Protein AF-Q9ULV0-F1 (afdb_monomer_lite)

Secondary structure (DSSP, 8-state):
--GGGTS-TT-EEEEEETTTEEEEEEESS---TT-SEEEEEETTS-EEEEEPBTTTTBPPEEPPPGGGTT-SBGGG-SS-SHHHHHHHHHHHHHTS---EEEETTEEEEE--SS--TTSSHHHHHHHTT--TTTS-S-HHHHHHHHHHHHHHH---EEEEEEESTTSSHHHHHHHHHHHHHHHTT-TTS-THHHHHHHHHHHHHHHHEEEETTEEEEE-SEEEEEEEE-TTS-EEEEEEEEE---GGGGT---TT---BHHHHHHHHGGGSGGGGGGT---TTSSTTTSTTS----TT--HHHHHHHHHHHHHHTT--HHHHHHHHHHHHHHHHHHH--EEE-TTSS-EEE-TT-HHHHHHHHHTT--HHHHHHHHHEEEEE-SS-EEEEE--HHHHHHHHHHHHHHHHHHHHHHHHHHHHHHH--SSPP-EEEEEEE-------SSB-HHHHHHHHHHHHHHHHHHHHHHHHHHHHHHHHT-----------HHHHHHHHSTTSHHHHHHHHHHSTT--HHHHHHHHHHHHTT-TTEE--TT-SSEEEEE-SS-EEEEE-TTHHHHH-----HHHHHHHHT-SSHHHHHHTS---S--------S----------SS----GGGGGGG--HHHHHHHHHHHHHHHHHTSEEEEEEEE---SS--TT---HHHHHHHHHHTTHHHHHHHHHHS--EEEEHHHHHHHHTTTS-TTGGG-S-HHHHHHHHHHHH---GGGEEE-SSEEEE-TTHHHHHHHHHHHHHHHHHHHHHHHHHHHHHHHHHHHHHHHHHHHHHHHHHHHHHHHHHHHHHHHHHHHHHHHHHHHHHHHHHHHHHHHHHHHHHHHHHHHHHHHHHHHHHHHHHHHHHHHHHHHHHHHHHHHHHHHHHHHHHHHHHHHHHHHHHHHHHHTSSHHHHHHHHHHHHHHHHHHHHHHHHHHHHHHHHHHHHHHHHHHHHHHHHHHHHHHHHHHH----S-HHHHHHHHHHHHHHHHHHHHHHHHHHHHHHHHHHHHHHHHHHHHHHHHHHHHHHHHHHHHHHHHHHHHHHHHHHHHHHHHHHHHHHHHHHHHHHHHHHHHHHHHHHHHHHHHHTT-S------------------------------TTSSTTHHHHHHHHHTTTHHHHHHHHHHHHHHHHHHHHHHHHHHHHHHHHHTTSSS----------THHHHHHHHHHHHHHHHHHHHHHHHHHHHHHHHHHHHHHTTSS-S-HHHHHHHHHHHHHHHHHHHHHHHHHHHHHHHHHHHHHHHHTSS--------------------TTHHHHHHHTTS---S--S--TTS-SS-HHHHHHHHHHHHHHHHHHHHHHHHHHHHHHHHHHHHHHHHHHHHHHHHHHHHHHHTTS-HHHHHHHHHHHHHHHHHHHHHHHHHHHHHHHHHHHHHHHHHHHHHHHHHHHHHHHHHHHHHS-------------------S-EE--TTTHHHHHIIIIIS--GGGSTTS-TTHHHHHHHHHHHHHHHTT-HHHHHHHHHHHHHHHHHHHHHSTT-HHHHHHHHHHHHHHHHHHHHTSS-HHHHTT--HHHHTTS--S---HHHHHHHHHHHHHHHHHHHHHHHHHHHHHHHIIIIIS-SSTTS--S--------------S-----HHHHHHHHHHHHHHHHHTT--HHHHHHHHHHHHHHHHHHHHHHHHH-GGG-SHHHHHHHHHHHHHHHHHHHHTTGGGGSHHHHTHHHHHHHHHHHS--SSHHHHHHHHHH-SSS-HHHHHHHHHH----STTPPPPPHHHHHHHHHHTTT----S-SS--TT--PPP--------S-GGGPPPPGGG--TTPEE-

Sequence (1848 aa):
MSVGELYSQCTRVWIPDPDEVWRSAELTKDYKEGDKSLQLRLEDETILEYPIDVQRNQLPFLRNPDILVGENDLTALSYLHEPAVLHNLKVRFLESNHIYTYCGIVLVAINPYEQLPIYGQDVIYTYSGQNMGDMDPHIFAVAEEAYKQMARDEKNQSIIVSGESGAGKTVSAKYAMRYFATVGGSASETNIEEKVLASSPIMEAIGNAKTTRNDNSSRFGKYIQIGFDKRYHIIGANMRTYLLEKSRVVFQADDERNYHIFYQLCAAAGLPEFKELALTSAEDFFYTSQGGDTSIEGVDDAEDFEKTRQAFTLLGVKESHQMSIFKIIASILHLGSVAIQAERDGDSCSISPQDVYLSNFCRLLGVEHSQMEHWLCHRKLVTTSETYVKTMSLQQVINARNALAKHIYAQLFGWIVEHINKALHTSLKQHSFIGVLDIYGFETFEVNSFEQFCINYANEKLQQQFNSHVFKLEQEEYMKEQIPWTLIDFYDNQPCIDLIEAKLGILDLLDEECKVPKGTDQNWAQKLYDRHSSSQHFQKPRMSNTAFIIVHFADKVEYLSDGFLEKNRDTVYEEQINILKASKFPLVADLFHDDKDPVPATTPGKGSSSKISVRSARPPMKVSNKEHKKTVGHQFRTSLHLLMETLNATTPHYVRCIKPNDEKLPFHFDPKRAVQQLRACGVLETIRISAAGYPSRWAYHDFFNRYRVLVKKRELANTDKKAICRSVLENLIKDPDKFQFGRTKIFFRAGQVAYLEKLRADKFRTATIMIQKTVRGWLQKVKYHRLKGATLTLQRYCRGHLARRLAEHLRRIRAAVVLQKHYRMQRARQAYQRVRRAAVVIQAFTRAMFVRRTYRQVLMEHKATTIQKHVRGWMARRHFQRLRDAAIVIQCAFRMLKARRELKALRIEARSAEHLKRLNVGMENKVVQLQRKIDEQNKEFKTLSEQLSVTTSTYTMEVERLKKELVHYQQSPGEDTSLRLQEEVESLRTELQRAHSERKILEDAHSREKDELRKRVADLEQENALLKDEKEQLNNQILCQSKDEFAQNSVKENLMKKELEEERSRYQNLVKEYSQLEQRYDNLRDEMTIIKQTPGHRRNPSNQSSLESDSNYPSISTSEIGDTEDALQQVEEIGLEKAAMDMTVFLKLQKRVRELEQERKKLQVQLEKREQQDSKKVQAEPPQTDIDLDPNADLAYNSLKRQELESENKKLKNDLNELRKAVADQATQNNSSHGSPDSYSLLLNQLKLAHEELEVRKEEVLILRTQIVSADQRRLAGRNAEPNINARSSWPNSEKHVDQEDAIEAYHGVCQTNSKTEDWGYLNEDGELGLAYQGLKQVARLLEAQLQAQSLEHEEEVEHLKAQLEALKEEMDKQQQTFCQTLLLSPEAQVEFGVQQEISRLTNENLDLKELVEKLEKNERKLKKQLKIYMKKAQDLEAAQALAQSERKRHELNRQVTVQRKEKDFQGMLEYHKEDEALLIRNLVTDLKPQMLSGTVPCLPAYILYMCIRHADYTNDDLKVHSLLTSTINGIKKVLKKHNDDFEMTSFWLSNTCRLLHCLKQYSGDEGFMTQNTAKQNEHCLKNFDLTEYRQVLSDLSIQIYQQLIKIAEGVLQPMIVSAMLENESIQGLSGVKPTGYRKRSSSMADGDNSYCLEAIIRQMNAFHTVMCDQGLDPEIILQVFKQLFYMINAVTLNNLLLRKDVCSWSTGMQLRYNISQLEEWLRGRNLHQSGAVQTMEPLIQAAQLLQLKKKTQEDAEAICSLCTSLSTQQIVKILNLYTPLNEFEERVTVAFIRTIQAQLQERNDPQQLLLDAKHMFPVLFPFNPSSLTMDSIHIPACLNLEFLNEV

Organism: Homo sapiens (NCBI:txid9606)

InterPro domains:
  IPR000048 IQ motif, EF-hand binding site [PF00612] (767-785)
  IPR000048 IQ motif, EF-hand binding site [PF00612] (790-805)
  IPR000048 IQ motif, EF-hand binding site [PF00612] (814-833)
  IPR000048 IQ motif, EF-hand binding site [PF00612] (836-856)
  IPR000048 IQ motif, EF-hand binding site [PF00612] (863-881)
  IPR000048 IQ motif, EF-hand binding site [PF00612] (884-904)
  IPR000048 IQ motif, EF-hand binding site [SM00015] (763-785)
  IPR000048 IQ motif, EF-hand binding site [SM00015] (786-808)
  IPR000048 IQ motif, EF-hand binding site [SM00015] (811-833)
  IPR000048 IQ motif, EF-hand binding site [SM00015] (834-856)
  IPR000048 IQ motif, EF-hand binding site [SM00015] (859-881)
  IPR000048 IQ motif, EF-hand binding site [SM00015] (882-904)
  IPR001609 Myosin head, motor domain-like [PF00063] (72-749)
  IPR001609 Myosin head, motor domain-like [PR00193] (100-119)
  IPR001609 Myosin head, motor domain-like [PR00193] (156-181)
  IPR001609 Myosin head, motor domain-like [PR00193] (201-228)
  IPR001609 Myosin head, motor domain-like [PR00193] (433-461)
  IPR001609 Myosin head, motor domain-like [PR00193] (486-514)
  IPR001609 Myosin head, motor domain-like [PS51456] (69-761)
  IPR001609 Myosin head, motor domain-like [SM00242] (63-762)

Foldseek 3Di:
DPPQVQQAFQWKFWDQDPFLRTFIWTFNHGDDDPDQWTFIAGPVRDTDTGGADPVVNDDTQTEFDCVQALDQELLQTQRQFLVNVLRSCLCCCFVVVHQWGHHDQAIEGADQLDDDPCLDVVNLVVLAPDALVVDGGDLSNLLNVQLVCCVVVVFFAEAEFEFAFPLCRVVSLLSSLVSLCSVLPVPFDDCQNVLVVLVVLQCQQLAFWDDPQYGRGGQKKKKKKFFADPVRHTFFIAIDIARGQLLLQQDDAARIFRRLNLQLLLLCCPDPLNVLLVHHHLCLFNSGPRNPDNDDPPDDSPVSSVSNVVSCVVLPNDPVNVSLLSLLSSLLRLLRNFDWAADPVQAFIAGPPPRPSLVSNCVSLQFDSVLLRDPLQWAWDDDPVDIDIGGHGPVRSNLQSSLLSSLSSVLSSVVVSVSSRVSRDGPHDGSYIYMYMRAYFQDADPAAEPSSVLNLLLNLLVVQVVQVLLVVVLVVVCVQQVHDDDDLDADRCVLLNCLDPNCLHLLNLLLVLLPPPPRALLNSLVSSCVRPCPPPQKHDDPPDSQWIWGQGQQGIHIHGSHCSSSQFFSQHGVSNLVSQCVGPSVVSVVSSDDPPPDDDDDDDDDDDDDDDDDDDPDDDDDPVVPPNSHTPSNSNVVSSVVVSVVNVSHHYRHYYRAHQDSVSDRSHHRSVRRSSRCSRRCSSSSSVSCLSWFSNKAFLVVLCVVLVLQFDPVLVVDPDSLSSSVVSVCVQDVDVVQWDRTPGIITGHRPVVVSSVVVVVVSVVVVVVVVVVVVVVVVVVVVVCVVVVVVVVVVVVVVVVVVVVVVVVVVVVVVVVVVVVCVVVVVVVVVVVVVVVVVCVVVVVVVVVVVVVPVVVVVVVVVVVVVVVVVVVVVVVVVVVVVVVVVVVVVVVVVVVVVVVVVVLVVLLCDDVVVVVCVVVVVVVVVVVVVVVVVVVVVVVVVVVVVVVVVVVVVVVVLVVLVVVLVVLVPDDDDDPVPVSVVVNVVSVVVNVVVVVVVVVVVVVVVVVVVVVVVVVVVVVVVVVVVVVVVVVVVVVVVVVVVVVVVVVVVVVVVVVVVVVVVVVVVVVVVVVVVVVVVVVVVVVVVVVVVPPDDDDDDDDDDDDDDDDDDDDDDDDDDDDDDDPPPVVVCVVVVVVVVVVVVVVVVVVVVVVVVVVVVVVVVVVVVVSVVVSVVVVPPPDDDDDDDDDDPVVVLVVLVVVLVVLVVVLVVLVVVLVVLVVVLVVVVVVVVDDDDDPVVNVVSVVVNVVSVVVSVVSVVVSVVSVVVNVVVVVVVVVPPDDDDDDDDDDDDDDDDDDDDPVVVVVVPRSPPRDDDDDPPPPPDDPPCVVVVVVVVVVVVVVVVVVVVVVVVVVVVVVVVVVVVVVVVVVVVVVVVVVVVVVLVPDDPVVSVVVVVVVVCVVVVVVVVVVVVVVVVVVVVVVVVVVVCVVVVVCVVCVVVCVVVVVVPPDPDDDDDDDPDPDDDDDFLLAKDFDPVCLVVLLVLLFQVDDLVLCQVADQLQSLLNLLRDLLNCLVVLPVVSNVVNLVSNLVSNVVNCVVCLLPLLSLLLSLRNLLQNLLLCQCQAPDPVNVVPDDPSQVSSHRDRDDCVVSSVSSVVVSVVSLVSSLVSLCVVCLLQLCLAQFPDQPDPPLLPFAFPDDDDDDDDDDDDDSNHHLVNVLVVLVVSLVSNVSSPHDPLSNLQSLLLVLLLSQQSNLQCLLVDLVRLALSNLVSNQVSLVVVVVSCVVSVSNVSCSNVSNLQSPLSSVLRNFDQDDLVSLVVNLVRNPPQDLLSSLSSLVSHDYSDPPDDRHDPVSSVSNCVVCVPDPDDPDNGDDSPDHDDDDSDNDHDPDRSSPHDDDVSSVPPSIDRD

Radius of gyration: 54.41 Å; chains: 1; bounding box: 178×132×131 Å

Structure (mmCIF, N/CA/C/O backbone):
data_AF-Q9ULV0-F1
#
_entry.id   AF-Q9ULV0-F1
#
loop_
_atom_site.group_PDB
_atom_site.id
_atom_site.type_symbol
_atom_site.label_atom_id
_atom_site.label_alt_id
_atom_site.label_comp_id
_atom_site.label_asym_id
_atom_site.label_entity_id
_atom_site.label_seq_id
_atom_site.pdbx_PDB_ins_code
_atom_site.Cartn_x
_atom_site.Cartn_y
_atom_site.Cartn_z
_atom_site.occupancy
_atom_site.B_iso_or_equiv
_atom_site.auth_seq_id
_atom_site.auth_comp_id
_atom_site.auth_asym_id
_atom_site.auth_atom_id
_atom_site.pdbx_PDB_model_num
ATOM 1 N N . MET A 1 1 ? -7.408 -21.592 22.988 1.00 48.12 1 MET A N 1
ATOM 2 C CA . MET A 1 1 ? -8.127 -22.772 22.465 1.00 48.12 1 MET A CA 1
ATOM 3 C C . MET A 1 1 ? -7.141 -23.915 22.428 1.00 48.12 1 MET A C 1
ATOM 5 O O . MET A 1 1 ? -6.029 -23.695 21.964 1.00 48.12 1 MET A O 1
ATOM 9 N N . SER A 1 2 ? -7.512 -25.086 22.932 1.00 53.09 2 SER A N 1
ATOM 10 C CA . SER A 1 2 ? -6.791 -26.320 22.609 1.00 53.09 2 SER A CA 1
ATOM 11 C C . SER A 1 2 ? -7.216 -26.795 21.219 1.00 53.09 2 SER A C 1
ATOM 13 O O . SER A 1 2 ? -8.340 -26.544 20.784 1.00 53.09 2 SER A O 1
ATOM 15 N N . VAL A 1 3 ? -6.326 -27.472 20.497 1.00 60.50 3 VAL A N 1
ATOM 16 C CA . VAL A 1 3 ? -6.614 -27.920 19.126 1.00 60.50 3 VAL A CA 1
ATOM 17 C C . VAL A 1 3 ? -7.779 -28.925 19.107 1.00 60.50 3 VAL A C 1
ATOM 19 O O . VAL A 1 3 ? -8.668 -28.826 18.261 1.00 60.50 3 VAL A O 1
ATOM 22 N N . GLY A 1 4 ? -7.856 -29.808 20.108 1.00 60.47 4 GLY A N 1
ATOM 23 C CA . GLY A 1 4 ? -8.965 -30.757 20.278 1.00 60.47 4 GLY A CA 1
ATOM 24 C C . GLY A 1 4 ? -10.344 -30.120 20.524 1.00 60.47 4 GLY A C 1
ATOM 25 O O . GLY A 1 4 ? -11.358 -30.770 20.292 1.00 60.47 4 GLY A O 1
ATOM 26 N N . GLU A 1 5 ? -10.432 -28.848 20.938 1.00 66.75 5 GLU A N 1
ATOM 27 C CA . GLU A 1 5 ? -11.728 -28.162 21.103 1.00 66.75 5 GLU A CA 1
ATOM 28 C C . GLU A 1 5 ? -12.378 -27.762 19.769 1.00 66.75 5 GLU A C 1
ATOM 30 O O . GLU A 1 5 ? -13.591 -27.551 19.735 1.00 66.75 5 GLU A O 1
ATOM 35 N N . LEU A 1 6 ? -11.622 -27.647 18.671 1.00 75.12 6 LEU A N 1
ATOM 36 C CA . LEU A 1 6 ? -12.159 -27.257 17.357 1.00 75.12 6 LEU A CA 1
ATOM 37 C C . LEU A 1 6 ? -12.511 -28.476 16.489 1.00 75.12 6 LEU A C 1
ATOM 39 O O . LEU A 1 6 ? -13.611 -28.539 15.931 1.00 75.12 6 LEU A O 1
ATOM 43 N N . TYR A 1 7 ? -11.622 -29.469 16.442 1.00 82.88 7 TYR A N 1
ATOM 44 C CA . TYR A 1 7 ? -11.742 -30.686 15.627 1.00 82.88 7 TYR A CA 1
ATOM 45 C C . TYR A 1 7 ? -12.601 -31.771 16.313 1.00 82.88 7 TYR A C 1
ATOM 47 O O . TYR A 1 7 ? -12.159 -32.889 16.571 1.00 82.88 7 TYR A O 1
ATOM 55 N N . SER A 1 8 ? -13.847 -31.415 16.629 1.00 81.75 8 SER A N 1
ATOM 56 C CA . SER A 1 8 ? -14.871 -32.330 17.150 1.00 81.75 8 SER A CA 1
ATOM 57 C C . SER A 1 8 ? -15.602 -33.100 16.044 1.00 81.75 8 SER A C 1
ATOM 59 O O . SER A 1 8 ? -15.607 -32.689 14.885 1.00 81.75 8 SER A O 1
ATOM 61 N N . GLN A 1 9 ? -16.303 -34.170 16.418 1.00 83.25 9 GLN A N 1
ATOM 62 C CA . GLN A 1 9 ? -17.254 -34.866 15.552 1.00 83.25 9 GLN A CA 1
ATOM 63 C C . GLN A 1 9 ? -18.281 -33.881 14.952 1.00 83.25 9 GLN A C 1
ATOM 65 O O . GLN A 1 9 ? -18.777 -32.988 15.647 1.00 83.25 9 GLN A O 1
ATOM 70 N N . CYS A 1 10 ? -18.624 -34.069 13.675 1.00 82.69 10 CYS A N 1
ATOM 71 C CA . CYS A 1 10 ? -19.438 -33.166 12.843 1.00 82.69 10 CYS A CA 1
ATOM 72 C C . CYS A 1 10 ? -18.781 -31.809 12.486 1.00 82.69 10 CYS A C 1
ATOM 74 O O . CYS A 1 10 ? -19.437 -30.949 11.896 1.00 82.69 10 CYS A O 1
ATOM 76 N N . THR A 1 11 ? -17.508 -31.567 12.827 1.00 85.31 11 THR A N 1
ATOM 77 C CA . THR A 1 11 ? -16.761 -30.413 12.289 1.00 85.31 11 THR A CA 1
ATOM 78 C C . THR A 1 11 ? -16.330 -30.716 10.849 1.00 85.31 11 THR A C 1
ATOM 80 O O . THR A 1 11 ? -15.779 -31.783 10.582 1.00 85.31 11 THR A O 1
ATOM 83 N N . ARG A 1 12 ? -16.538 -29.769 9.923 1.00 89.81 12 ARG A N 1
ATOM 84 C CA . ARG A 1 12 ? -16.080 -29.869 8.526 1.00 89.81 12 ARG A CA 1
ATOM 85 C C . ARG A 1 12 ? -14.690 -29.251 8.329 1.00 89.81 12 ARG A C 1
ATOM 87 O O . ARG A 1 12 ? -14.362 -28.226 8.929 1.00 89.81 12 ARG A O 1
ATOM 94 N N . VAL A 1 13 ? -13.898 -29.867 7.461 1.00 91.25 13 VAL A N 1
ATOM 95 C CA . VAL A 1 13 ? -12.530 -29.498 7.073 1.00 91.25 13 VAL A CA 1
ATOM 96 C C . VAL A 1 13 ? -12.370 -29.526 5.548 1.00 91.25 13 VAL A C 1
ATOM 98 O O . VAL A 1 13 ? -13.261 -29.974 4.822 1.00 91.25 13 VAL A O 1
ATOM 101 N N . TRP A 1 14 ? -11.225 -29.040 5.079 1.00 92.19 14 TRP A N 1
ATOM 102 C CA . TRP A 1 14 ? -10.759 -29.078 3.699 1.00 92.19 14 TRP A CA 1
ATOM 103 C C . TRP A 1 14 ? -9.520 -29.960 3.595 1.00 92.19 14 TRP A C 1
ATOM 105 O O . TRP A 1 14 ? -8.546 -29.751 4.324 1.00 92.19 14 TRP A O 1
ATOM 115 N N . ILE A 1 15 ? -9.551 -30.918 2.675 1.00 90.75 15 ILE A N 1
ATOM 116 C CA . ILE A 1 15 ? -8.411 -31.770 2.324 1.00 90.75 15 ILE A CA 1
ATOM 117 C C . ILE A 1 15 ? -7.934 -31.438 0.904 1.00 90.75 15 ILE A C 1
ATOM 119 O O . ILE A 1 15 ? -8.759 -31.041 0.077 1.00 90.75 15 ILE A O 1
ATOM 123 N N . PRO A 1 16 ? -6.627 -31.562 0.609 1.00 90.19 16 PRO A N 1
ATOM 124 C CA . PRO A 1 16 ? -6.118 -31.352 -0.740 1.00 90.19 16 PRO A CA 1
ATOM 125 C C . PRO A 1 16 ? -6.663 -32.424 -1.690 1.00 90.19 16 PRO A C 1
ATOM 127 O O . PRO A 1 16 ? -6.736 -33.599 -1.326 1.00 90.19 16 PRO A O 1
ATOM 130 N N . ASP A 1 17 ? -7.016 -32.014 -2.904 1.00 88.12 17 ASP A N 1
ATOM 131 C CA . ASP A 1 17 ? -7.640 -32.856 -3.924 1.00 88.12 17 ASP A CA 1
ATOM 132 C C . ASP A 1 17 ? -6.968 -32.643 -5.292 1.00 88.12 17 ASP A C 1
ATOM 134 O O . ASP A 1 17 ? -6.720 -31.493 -5.662 1.00 88.12 17 ASP A O 1
ATOM 138 N N . PRO A 1 18 ? -6.652 -33.699 -6.067 1.00 84.50 18 PRO A N 1
ATOM 139 C CA . PRO A 1 18 ? -5.973 -33.540 -7.353 1.00 84.50 18 PRO A CA 1
ATOM 140 C C . PRO A 1 18 ? -6.850 -32.897 -8.436 1.00 84.50 18 PRO A C 1
ATOM 142 O O . PRO A 1 18 ? -6.296 -32.388 -9.411 1.00 84.50 18 PRO A O 1
ATOM 145 N N . ASP A 1 19 ? -8.178 -32.891 -8.278 1.00 82.69 19 ASP A N 1
ATOM 146 C CA . ASP A 1 19 ? -9.121 -32.401 -9.286 1.00 82.69 19 ASP A CA 1
ATOM 147 C C . ASP A 1 19 ? -9.717 -31.045 -8.903 1.00 82.69 19 ASP A C 1
ATOM 149 O O . ASP A 1 19 ? -9.553 -30.085 -9.654 1.00 82.69 19 ASP A O 1
ATOM 153 N N . GLU A 1 20 ? -10.310 -30.920 -7.713 1.00 84.69 20 GLU A N 1
ATOM 154 C CA . GLU A 1 20 ? -10.914 -29.662 -7.242 1.00 84.69 20 GLU A CA 1
ATOM 155 C C . GLU A 1 20 ? -9.952 -28.741 -6.465 1.00 84.69 20 GLU A C 1
ATOM 157 O O . GLU A 1 20 ? -10.371 -27.705 -5.949 1.00 84.69 20 GLU A O 1
ATOM 162 N N . VAL A 1 21 ? -8.667 -29.102 -6.348 1.00 89.50 21 VAL A N 1
ATOM 163 C CA . VAL A 1 21 ? -7.651 -28.509 -5.444 1.00 89.50 21 VAL A CA 1
ATOM 164 C C . VAL A 1 21 ? -7.955 -28.733 -3.957 1.00 89.50 21 VAL A C 1
ATOM 166 O O . VAL A 1 21 ? -7.069 -29.141 -3.205 1.00 89.50 21 VAL A O 1
ATOM 169 N N . TRP A 1 22 ? -9.196 -28.503 -3.528 1.00 91.94 22 TRP A N 1
ATOM 170 C CA . TRP A 1 22 ? -9.653 -28.636 -2.149 1.00 91.94 22 TRP A CA 1
ATOM 171 C C . TRP A 1 22 ? -11.054 -29.250 -2.083 1.00 91.94 22 TRP A C 1
ATOM 173 O O . TRP A 1 22 ? -12.029 -28.621 -2.491 1.00 91.94 22 TRP A O 1
ATOM 183 N N . ARG A 1 23 ? -11.172 -30.442 -1.490 1.00 89.19 23 ARG A N 1
ATOM 184 C CA . ARG A 1 23 ? -12.454 -31.134 -1.272 1.00 89.19 23 ARG A CA 1
ATOM 185 C C . ARG A 1 23 ? -12.886 -31.011 0.188 1.00 89.19 23 ARG A C 1
ATOM 187 O O . ARG A 1 23 ? -12.042 -31.003 1.091 1.00 89.19 23 ARG A O 1
ATOM 194 N N . SER A 1 24 ? -14.189 -30.895 0.450 1.00 91.38 24 SER A N 1
ATOM 195 C CA . SER A 1 24 ? -14.682 -30.847 1.831 1.00 91.38 24 SER A CA 1
ATOM 196 C C . SER A 1 24 ? -14.826 -32.245 2.430 1.00 91.38 24 SER A C 1
ATOM 198 O O . SER A 1 24 ? -15.170 -33.204 1.740 1.00 91.38 24 SER A O 1
ATOM 200 N N . ALA A 1 25 ? -14.586 -32.350 3.737 1.00 91.31 25 ALA A N 1
ATOM 201 C CA . ALA A 1 25 ? -14.815 -33.569 4.496 1.00 91.31 25 ALA A CA 1
ATOM 202 C C . ALA A 1 25 ? -15.297 -33.270 5.927 1.00 91.31 25 ALA A C 1
ATOM 204 O O . ALA A 1 25 ? -14.973 -32.230 6.495 1.00 91.31 25 ALA A O 1
ATOM 205 N N . GLU A 1 26 ? -16.045 -34.183 6.542 1.00 91.62 26 GLU A N 1
ATOM 206 C CA . GLU A 1 26 ? -16.558 -34.081 7.914 1.00 91.62 26 GLU A CA 1
ATOM 207 C C . GLU A 1 26 ? -15.852 -35.066 8.857 1.00 91.62 26 GLU A C 1
ATOM 209 O O . GLU A 1 26 ? -15.685 -36.239 8.526 1.00 91.62 26 GLU A O 1
ATOM 214 N N . LEU A 1 27 ? -15.464 -34.623 10.058 1.00 89.69 27 LEU A N 1
ATOM 215 C CA . LEU A 1 27 ? -14.888 -35.499 11.081 1.00 89.69 27 LEU A CA 1
ATOM 216 C C . LEU A 1 27 ? -15.951 -36.448 11.656 1.00 89.69 27 LEU A C 1
ATOM 218 O O . LEU A 1 27 ? -16.883 -36.019 12.343 1.00 89.69 27 LEU A O 1
ATOM 222 N N . THR A 1 28 ? -15.767 -37.758 11.469 1.00 89.44 28 THR A N 1
ATOM 223 C CA . THR A 1 28 ? -16.673 -38.783 12.021 1.00 89.44 28 THR A CA 1
ATOM 224 C C . THR A 1 28 ? -16.412 -39.087 13.499 1.00 89.44 28 THR A C 1
ATOM 226 O O . THR A 1 28 ? -17.250 -39.712 14.154 1.00 89.44 28 THR A O 1
ATOM 229 N N . LYS A 1 29 ? -15.279 -38.627 14.041 1.00 86.06 29 LYS A N 1
ATOM 230 C CA . LYS A 1 29 ? -14.797 -38.851 15.410 1.00 86.06 29 LYS A CA 1
ATOM 231 C C . LYS A 1 29 ? -14.037 -37.609 15.894 1.00 86.06 29 LYS A C 1
ATOM 233 O O . LYS A 1 29 ? -13.359 -36.966 15.100 1.00 86.06 29 LYS A O 1
ATOM 238 N N . ASP A 1 30 ? -14.121 -37.295 17.188 1.00 84.88 30 ASP A N 1
ATOM 239 C CA . ASP A 1 30 ? -13.321 -36.223 17.800 1.00 84.88 30 ASP A CA 1
ATOM 240 C C . ASP A 1 30 ? -11.812 -36.514 17.694 1.00 84.88 30 ASP A C 1
ATOM 242 O O . ASP A 1 30 ? -11.367 -37.614 18.046 1.00 84.88 30 ASP A O 1
ATOM 246 N N . TYR A 1 31 ? -11.028 -35.518 17.272 1.00 84.38 31 TYR A N 1
ATOM 247 C CA . TYR A 1 31 ? -9.564 -35.568 17.283 1.00 84.38 31 TYR A CA 1
ATOM 248 C C . TYR A 1 31 ? -9.024 -35.453 18.712 1.00 84.38 31 TYR A C 1
ATOM 250 O O . TYR A 1 31 ? -9.391 -34.537 19.458 1.00 84.38 31 TYR A O 1
ATOM 258 N N . LYS A 1 32 ? -8.107 -36.347 19.090 1.00 80.06 32 LYS A N 1
ATOM 259 C CA . LYS A 1 32 ? -7.327 -36.229 20.325 1.00 80.06 32 LYS A CA 1
ATOM 260 C C . LYS A 1 32 ? -5.884 -35.884 19.996 1.00 80.06 32 LYS A C 1
ATOM 262 O O . LYS A 1 32 ? -5.297 -36.426 19.068 1.00 80.06 32 LYS A O 1
ATOM 267 N N . GLU A 1 33 ? -5.303 -34.997 20.795 1.00 71.69 33 GLU A N 1
ATOM 268 C CA . GLU A 1 33 ? -3.909 -34.581 20.651 1.00 71.69 33 GLU A CA 1
ATOM 269 C C . GLU A 1 33 ? -2.976 -35.803 20.750 1.00 71.69 33 GLU A C 1
ATOM 271 O O . GLU A 1 33 ? -2.920 -36.469 21.785 1.00 71.69 33 GLU A O 1
ATOM 276 N N . GLY A 1 34 ? -2.303 -36.130 19.640 1.00 74.12 34 GLY A N 1
ATOM 277 C CA . GLY A 1 34 ? -1.488 -37.341 19.481 1.00 74.12 34 GLY A CA 1
ATOM 278 C C . GLY A 1 34 ? -2.092 -38.452 18.602 1.00 74.12 34 GLY A C 1
ATOM 279 O O . GLY A 1 34 ? -1.398 -39.438 18.341 1.00 74.12 34 GLY A O 1
ATOM 280 N N . ASP A 1 35 ? -3.334 -38.321 18.116 1.00 79.06 35 ASP A N 1
ATOM 281 C CA . ASP A 1 35 ? -3.873 -39.203 17.068 1.00 79.06 35 ASP A CA 1
ATOM 282 C C . ASP A 1 35 ? -3.047 -39.047 15.770 1.00 79.06 35 ASP A C 1
ATOM 284 O O . ASP A 1 35 ? -2.704 -37.939 15.361 1.00 79.06 35 ASP A O 1
ATOM 288 N N . LYS A 1 36 ? -2.717 -40.166 15.108 1.00 82.12 36 LYS A N 1
ATOM 289 C CA . LYS A 1 36 ? -1.888 -40.186 13.879 1.00 82.12 36 LYS A CA 1
ATOM 290 C C . LYS A 1 36 ? -2.677 -39.935 12.589 1.00 82.12 36 LYS A C 1
ATOM 292 O O . LYS A 1 36 ? -2.083 -39.720 11.533 1.00 82.12 36 LYS A O 1
ATOM 297 N N . SER A 1 37 ? -3.998 -40.018 12.666 1.00 85.50 37 SER A N 1
ATOM 298 C CA . SER A 1 37 ? -4.914 -39.929 11.534 1.00 85.50 37 SER A CA 1
ATOM 299 C C . SER A 1 37 ? -6.250 -39.326 11.963 1.00 85.50 37 SER A C 1
ATOM 301 O O . SER A 1 37 ? -6.658 -39.424 13.123 1.00 85.50 37 SER A O 1
ATOM 303 N N . LEU A 1 38 ? -6.943 -38.702 11.012 1.00 86.19 38 LEU A N 1
ATOM 304 C CA . LEU A 1 38 ? -8.327 -38.262 11.150 1.00 86.19 38 LEU A CA 1
ATOM 305 C C . LEU A 1 38 ? -9.240 -39.220 10.392 1.00 86.19 38 LEU A C 1
ATOM 307 O O . LEU A 1 38 ? -8.952 -39.584 9.254 1.00 86.19 38 LEU A O 1
ATOM 311 N N . GLN A 1 39 ? -10.367 -39.587 10.999 1.00 89.19 39 GLN A N 1
ATOM 312 C CA . GLN A 1 39 ? -11.439 -40.285 10.293 1.00 89.19 39 GLN A CA 1
ATOM 313 C C . GLN A 1 39 ? -12.403 -39.248 9.722 1.00 89.19 39 GLN A C 1
ATOM 315 O O . GLN A 1 39 ? -13.078 -38.529 10.465 1.00 89.19 39 GLN A O 1
ATOM 320 N N . LEU A 1 40 ? -12.418 -39.160 8.397 1.00 90.25 40 LEU A N 1
ATOM 321 C CA . LEU A 1 40 ? -13.150 -38.170 7.626 1.00 90.25 40 LEU A CA 1
ATOM 322 C C . LEU A 1 40 ? -14.233 -38.846 6.782 1.00 90.25 40 LEU A C 1
ATOM 324 O O . LEU A 1 40 ? -14.105 -40.009 6.407 1.00 90.25 40 LEU A O 1
ATOM 328 N N . ARG A 1 41 ? -15.289 -38.104 6.461 1.00 90.44 41 ARG A N 1
ATOM 329 C CA . ARG A 1 41 ? -16.319 -38.470 5.486 1.00 90.44 41 ARG A CA 1
ATOM 330 C C . ARG A 1 41 ? -16.364 -37.410 4.393 1.00 90.44 41 ARG A C 1
ATOM 332 O O . ARG A 1 41 ? -16.495 -36.236 4.720 1.00 90.44 41 ARG A O 1
ATOM 339 N N . LEU A 1 42 ? -16.239 -37.809 3.135 1.00 88.38 42 LEU A N 1
ATOM 340 C CA . LEU A 1 42 ? -16.318 -36.914 1.980 1.00 88.38 42 LEU A CA 1
ATOM 341 C C . LEU A 1 42 ? -17.781 -36.582 1.632 1.00 88.38 42 LEU A C 1
ATOM 343 O O . LEU A 1 42 ? -18.708 -37.204 2.151 1.00 88.38 42 LEU A O 1
ATOM 347 N N . GLU A 1 43 ? -17.996 -35.612 0.739 1.00 82.88 43 GLU A N 1
ATOM 348 C CA . GLU A 1 43 ? -19.343 -35.208 0.291 1.00 82.88 43 GLU A CA 1
ATOM 349 C C . GLU A 1 43 ? -20.087 -36.310 -0.501 1.00 82.88 43 GLU A C 1
ATOM 351 O O . GLU A 1 43 ? -21.310 -36.273 -0.594 1.00 82.88 43 GLU A O 1
ATOM 356 N N . ASP A 1 44 ? -19.381 -37.340 -0.987 1.00 83.00 44 ASP A N 1
ATOM 357 C CA . ASP A 1 44 ? -19.943 -38.558 -1.600 1.00 83.00 44 ASP A CA 1
ATOM 358 C C . ASP A 1 44 ? -20.231 -39.695 -0.585 1.00 83.00 44 ASP A C 1
ATOM 360 O O . ASP A 1 44 ? -20.450 -40.843 -0.971 1.00 83.00 44 ASP A O 1
ATOM 364 N N . GLU A 1 45 ? -20.225 -39.382 0.719 1.00 81.62 45 GLU A N 1
ATOM 365 C CA . GLU A 1 45 ? -20.324 -40.305 1.866 1.00 81.62 45 GLU A CA 1
ATOM 366 C C . GLU A 1 45 ? -19.147 -41.301 2.025 1.00 81.62 45 GLU A C 1
ATOM 368 O O . GLU A 1 45 ? -19.145 -42.104 2.966 1.00 81.62 45 GLU A O 1
ATOM 373 N N . THR A 1 46 ? -18.094 -41.234 1.197 1.00 86.44 46 THR A N 1
ATOM 374 C CA . THR A 1 46 ? -16.906 -42.096 1.341 1.00 86.44 46 THR A CA 1
ATOM 375 C C . THR A 1 46 ? -16.151 -41.784 2.633 1.00 86.44 46 THR A C 1
ATOM 377 O O . THR A 1 46 ? -15.831 -40.631 2.926 1.00 86.44 46 THR A O 1
ATOM 380 N N . ILE A 1 47 ? -15.817 -42.819 3.411 1.00 86.25 47 ILE A N 1
ATOM 381 C CA . ILE A 1 47 ? -15.022 -42.678 4.638 1.00 86.25 47 ILE A CA 1
ATOM 382 C C . ILE A 1 47 ? -13.532 -42.808 4.300 1.00 86.25 47 ILE A C 1
ATOM 384 O O . ILE A 1 47 ? -13.090 -43.845 3.808 1.00 86.25 47 ILE A O 1
ATOM 388 N N . LEU A 1 48 ? -12.760 -41.767 4.613 1.00 87.50 48 LEU A N 1
ATOM 389 C CA . LEU A 1 48 ? -11.323 -41.661 4.369 1.00 87.50 48 LEU A CA 1
ATOM 390 C C . LEU A 1 48 ? -10.559 -41.562 5.697 1.00 87.50 48 LEU A C 1
ATOM 392 O O . LEU A 1 48 ? -10.908 -40.765 6.569 1.00 87.50 48 LEU A O 1
ATOM 396 N N . GLU A 1 49 ? -9.480 -42.331 5.841 1.00 87.25 49 GLU A N 1
ATOM 397 C CA . GLU A 1 49 ? -8.514 -42.145 6.928 1.00 87.25 49 GLU A CA 1
ATOM 398 C C . GLU A 1 49 ? -7.369 -41.243 6.444 1.00 87.25 49 GLU A C 1
ATOM 400 O O . GLU A 1 49 ? -6.541 -41.650 5.632 1.00 87.25 49 GLU A O 1
ATOM 405 N N . TYR A 1 50 ? -7.342 -39.998 6.922 1.00 85.06 50 TYR A N 1
ATOM 406 C CA . TYR A 1 50 ? -6.378 -38.981 6.501 1.00 85.06 50 TYR A CA 1
ATOM 407 C C . TYR A 1 50 ? -5.175 -38.934 7.462 1.00 85.06 50 TYR A C 1
ATOM 409 O O . TYR A 1 50 ? -5.369 -38.616 8.640 1.00 85.06 50 TYR A O 1
ATOM 417 N N . PRO A 1 51 ? -3.941 -39.239 7.019 1.00 85.00 51 PRO A N 1
ATOM 418 C CA . PRO A 1 51 ? -2.760 -39.229 7.881 1.00 85.00 51 PRO A CA 1
ATOM 419 C C . PRO A 1 51 ? -2.311 -37.800 8.224 1.00 85.00 51 PRO A C 1
ATOM 421 O O . PRO A 1 51 ? -2.290 -36.920 7.365 1.00 85.00 51 PRO A O 1
ATOM 424 N N . ILE A 1 52 ? -1.901 -37.572 9.474 1.00 80.50 52 ILE A N 1
ATOM 425 C CA . ILE A 1 52 ? -1.334 -36.291 9.924 1.00 80.50 52 ILE A CA 1
ATOM 426 C C . ILE A 1 52 ? 0.198 -36.380 9.875 1.00 80.50 52 ILE A C 1
ATOM 428 O O . ILE A 1 52 ? 0.784 -37.315 10.425 1.00 80.50 52 ILE A O 1
ATOM 432 N N . ASP A 1 53 ? 0.865 -35.388 9.273 1.00 72.25 53 ASP A N 1
ATOM 433 C CA . ASP A 1 53 ? 2.325 -35.266 9.374 1.00 72.25 53 ASP A CA 1
ATOM 434 C C . ASP A 1 53 ? 2.721 -34.849 10.799 1.00 72.25 53 ASP A C 1
ATOM 436 O O . ASP A 1 53 ? 2.667 -33.676 11.176 1.00 72.25 53 ASP A O 1
ATOM 440 N N . VAL A 1 54 ? 3.147 -35.837 11.586 1.00 64.06 54 VAL A N 1
ATOM 441 C CA . VAL A 1 54 ? 3.570 -35.681 12.984 1.00 64.06 54 VAL A CA 1
ATOM 442 C C . VAL A 1 54 ? 4.799 -34.767 13.127 1.00 64.06 54 VAL A C 1
ATOM 444 O O . VAL A 1 54 ? 4.999 -34.198 14.196 1.00 64.06 54 VAL A O 1
ATOM 447 N N . GLN A 1 55 ? 5.616 -34.580 12.080 1.00 62.00 55 GLN A N 1
ATOM 448 C CA . GLN A 1 55 ? 6.784 -33.687 12.141 1.00 62.00 55 GLN A CA 1
ATOM 449 C C . GLN A 1 55 ? 6.394 -32.208 12.055 1.00 62.00 55 GLN A C 1
ATOM 451 O O . GLN A 1 55 ? 7.040 -31.365 12.675 1.00 62.00 55 GLN A O 1
ATOM 456 N N . ARG A 1 56 ? 5.341 -31.890 11.292 1.00 63.03 56 ARG A N 1
ATOM 457 C CA . ARG A 1 56 ? 4.834 -30.518 11.105 1.00 63.03 56 ARG A CA 1
ATOM 458 C C . ARG A 1 56 ? 3.615 -30.197 11.967 1.00 63.03 56 ARG A C 1
ATOM 460 O O . ARG A 1 56 ? 3.271 -29.028 12.109 1.00 63.03 56 ARG A O 1
ATOM 467 N N . ASN A 1 57 ? 2.969 -31.221 12.528 1.00 63.62 57 ASN A N 1
ATOM 468 C CA . ASN A 1 57 ? 1.732 -31.142 13.310 1.00 63.62 57 ASN A CA 1
ATOM 469 C C . ASN A 1 57 ? 0.613 -30.364 12.577 1.00 63.62 57 ASN A C 1
ATOM 471 O O . ASN A 1 57 ? -0.176 -29.636 13.181 1.00 63.62 57 ASN A O 1
ATOM 475 N N . GLN A 1 58 ? 0.591 -30.482 11.244 1.00 69.75 58 GLN A N 1
ATOM 476 C CA . GLN A 1 58 ? -0.244 -29.680 10.354 1.00 69.75 58 GLN A CA 1
ATOM 477 C C . GLN A 1 58 ? -1.575 -30.395 10.089 1.00 69.75 58 GLN A C 1
ATOM 479 O O . GLN A 1 58 ? -1.632 -31.392 9.370 1.00 69.75 58 GLN A O 1
ATOM 484 N N . LEU A 1 59 ? -2.649 -29.881 10.690 1.00 83.12 59 LEU A N 1
ATOM 485 C CA . LEU A 1 59 ? -4.018 -30.369 10.499 1.00 83.12 59 LEU A CA 1
ATOM 486 C C . LEU A 1 59 ? -4.679 -29.743 9.251 1.00 83.12 59 LEU A C 1
ATOM 488 O O . LEU A 1 59 ? -4.320 -28.622 8.880 1.00 83.12 59 LEU A O 1
ATOM 492 N N . PRO A 1 60 ? -5.649 -30.432 8.615 1.00 86.38 60 PRO A N 1
ATOM 493 C CA . PRO A 1 60 ? -6.402 -29.899 7.476 1.00 86.38 60 PRO A CA 1
ATOM 494 C C . PRO A 1 60 ? -7.222 -28.660 7.861 1.00 86.38 60 PRO A C 1
ATOM 496 O O . PRO A 1 60 ? -7.746 -28.573 8.970 1.00 86.38 60 PRO A O 1
ATOM 499 N N . PHE A 1 61 ? -7.361 -27.701 6.943 1.00 87.88 61 PHE A N 1
ATOM 500 C CA . PHE A 1 61 ? -8.001 -26.415 7.231 1.00 87.88 61 PHE A CA 1
ATOM 501 C C . PHE A 1 61 ? -9.485 -26.566 7.614 1.00 87.88 61 PHE A C 1
ATOM 503 O O . PHE A 1 61 ? -10.229 -27.291 6.964 1.00 87.88 61 PHE A O 1
ATOM 510 N N . LEU A 1 62 ? -9.956 -25.838 8.631 1.00 88.50 62 LEU A N 1
ATOM 511 C CA . LEU A 1 62 ? -11.369 -25.849 9.048 1.00 88.50 62 LEU A CA 1
ATOM 512 C C . LEU A 1 62 ? -12.278 -25.158 8.013 1.00 88.50 62 LEU A C 1
ATOM 514 O O . LEU A 1 62 ? -11.933 -24.087 7.505 1.00 88.50 62 LEU A O 1
ATOM 518 N N . ARG A 1 63 ? -13.463 -25.720 7.738 1.00 89.62 63 ARG A N 1
ATOM 519 C CA . ARG A 1 63 ? -14.502 -25.077 6.908 1.00 89.62 63 ARG A CA 1
ATOM 520 C C . ARG A 1 63 ? -15.259 -24.030 7.731 1.00 89.62 63 ARG A C 1
ATOM 522 O O . ARG A 1 63 ? -15.529 -24.235 8.914 1.00 89.62 63 ARG A O 1
ATOM 529 N N . ASN A 1 64 ? -15.588 -22.893 7.115 1.00 86.25 64 ASN A N 1
ATOM 530 C CA . ASN A 1 64 ? -16.426 -21.875 7.756 1.00 86.25 64 ASN A CA 1
ATOM 531 C C . ASN A 1 64 ? -17.842 -22.420 8.024 1.00 86.25 64 ASN A C 1
ATOM 533 O O . ASN A 1 64 ? -18.320 -23.255 7.255 1.00 86.25 64 ASN A O 1
ATOM 537 N N . PRO A 1 65 ? -18.526 -21.961 9.089 1.00 82.38 65 PRO A N 1
ATOM 538 C CA . PRO A 1 65 ? -19.947 -22.248 9.266 1.00 82.38 65 PRO A CA 1
ATOM 539 C C . PRO A 1 65 ? -20.749 -21.629 8.113 1.00 82.38 65 PRO A C 1
ATOM 541 O O . PRO A 1 65 ? -20.420 -20.529 7.670 1.00 82.38 65 PRO A O 1
ATOM 544 N N . ASP A 1 66 ? -21.819 -22.296 7.671 1.00 82.88 66 ASP A N 1
ATOM 545 C CA . ASP A 1 66 ? -22.527 -21.958 6.419 1.00 82.88 66 ASP A CA 1
ATOM 546 C C . ASP A 1 66 ? -23.077 -20.525 6.388 1.00 82.88 66 ASP A C 1
ATOM 548 O O . ASP A 1 66 ? -23.216 -19.942 5.324 1.00 82.88 66 ASP A O 1
ATOM 552 N N . ILE A 1 67 ? -23.326 -19.922 7.555 1.00 79.31 67 ILE A N 1
ATOM 553 C CA . ILE A 1 67 ? -23.759 -18.522 7.661 1.00 79.31 67 ILE A CA 1
ATOM 554 C C . ILE A 1 67 ? -22.736 -17.506 7.129 1.00 79.31 67 ILE A C 1
ATOM 556 O O . ILE A 1 67 ? -23.133 -16.404 6.790 1.00 79.31 67 ILE A O 1
ATOM 560 N N . LEU A 1 68 ? -21.446 -17.852 7.071 1.00 82.31 68 LEU A N 1
ATOM 561 C CA . LEU A 1 68 ? -20.397 -16.986 6.515 1.00 82.31 68 LEU A CA 1
ATOM 562 C C . LEU A 1 68 ? -20.063 -17.344 5.052 1.00 82.31 68 LEU A C 1
ATOM 564 O O . LEU A 1 68 ? -19.110 -16.813 4.485 1.00 82.31 68 LEU A O 1
ATOM 568 N N . VAL A 1 69 ? -20.786 -18.284 4.438 1.00 84.69 69 VAL A N 1
ATOM 569 C CA . VAL A 1 69 ? -20.584 -18.676 3.037 1.00 84.69 69 VAL A CA 1
ATOM 570 C C . VAL A 1 69 ? -21.496 -17.822 2.156 1.00 84.69 69 VAL A C 1
ATOM 572 O O . VAL A 1 69 ? -22.676 -17.670 2.453 1.00 84.69 69 VAL A O 1
ATOM 575 N N . GLY A 1 70 ? -20.941 -17.243 1.089 1.00 85.62 70 GLY A N 1
ATOM 576 C CA . GLY A 1 70 ? -21.658 -16.329 0.193 1.00 85.62 70 GLY A CA 1
ATOM 577 C C . GLY A 1 70 ? -21.555 -14.842 0.562 1.00 85.62 70 GLY A C 1
ATOM 578 O O . GLY A 1 70 ? -22.038 -14.013 -0.202 1.00 85.62 70 GLY A O 1
ATOM 579 N N . GLU A 1 71 ? -20.901 -14.495 1.678 1.00 87.62 71 GLU A N 1
ATOM 580 C CA . GLU A 1 71 ? -20.696 -13.110 2.145 1.00 87.62 71 GLU A CA 1
ATOM 581 C C . GLU A 1 71 ? -20.104 -12.168 1.079 1.00 87.62 71 GLU A C 1
ATOM 583 O O . GLU A 1 71 ? -19.257 -12.571 0.282 1.00 87.62 71 GLU A O 1
ATOM 588 N N . ASN A 1 72 ? -20.522 -10.897 1.099 1.00 89.94 72 ASN A N 1
ATOM 589 C CA . ASN A 1 72 ? -20.106 -9.876 0.125 1.00 89.94 72 ASN A CA 1
ATOM 590 C C . ASN A 1 72 ? -18.635 -9.435 0.262 1.00 89.94 72 ASN A C 1
ATOM 592 O O . ASN A 1 72 ? -18.065 -8.957 -0.719 1.00 89.94 72 ASN A O 1
ATOM 596 N N . ASP A 1 73 ? -18.026 -9.599 1.441 1.00 87.44 73 ASP A N 1
ATOM 597 C CA . ASP A 1 73 ? -16.598 -9.366 1.687 1.00 87.44 73 ASP A CA 1
ATOM 598 C C . ASP A 1 73 ? -15.941 -10.613 2.292 1.00 87.44 73 ASP A C 1
ATOM 600 O O . ASP A 1 73 ? -16.358 -11.122 3.337 1.00 87.44 73 ASP A O 1
ATOM 604 N N . LEU A 1 74 ? -14.856 -11.072 1.670 1.00 88.06 74 LEU A N 1
ATOM 605 C CA . LEU A 1 74 ? -14.056 -12.198 2.139 1.00 88.06 74 LEU A CA 1
ATOM 606 C C . LEU A 1 74 ? -13.461 -11.967 3.540 1.00 88.06 74 LEU A C 1
ATOM 608 O O . LEU A 1 74 ? -13.227 -12.945 4.249 1.00 88.06 74 LEU A O 1
ATOM 612 N N . THR A 1 75 ? -13.262 -10.722 4.001 1.00 82.38 75 THR A N 1
ATOM 613 C CA . THR A 1 75 ? -12.755 -10.472 5.372 1.00 82.38 75 THR A CA 1
ATOM 614 C C . THR A 1 75 ? -13.750 -10.849 6.481 1.00 82.38 75 THR A C 1
ATOM 616 O O . THR A 1 75 ? -13.345 -11.078 7.626 1.00 82.38 75 THR A O 1
ATOM 619 N N . ALA A 1 76 ? -15.039 -11.007 6.150 1.00 81.50 76 ALA A N 1
ATOM 620 C CA . ALA A 1 76 ? -16.058 -11.502 7.076 1.00 81.50 76 ALA A CA 1
ATOM 621 C C . ALA A 1 76 ? -15.873 -12.992 7.438 1.00 81.50 76 ALA A C 1
ATOM 623 O O . ALA A 1 76 ? -16.340 -13.435 8.494 1.00 81.50 76 ALA A O 1
ATOM 624 N N . LEU A 1 77 ? -15.159 -13.764 6.605 1.00 84.19 77 LEU A N 1
ATOM 625 C CA . LEU A 1 77 ? -14.855 -15.175 6.850 1.00 84.19 77 LEU A CA 1
ATOM 626 C C . LEU A 1 77 ? -14.035 -15.339 8.135 1.00 84.19 77 LEU A C 1
ATOM 628 O O . LEU A 1 77 ? -13.002 -14.701 8.331 1.00 84.19 77 LEU A O 1
ATOM 632 N N . SER A 1 78 ? -14.465 -16.241 9.021 1.00 80.25 78 SER A N 1
ATOM 633 C CA . SER A 1 78 ? -13.769 -16.435 10.296 1.00 80.25 78 SER A CA 1
ATOM 634 C C . SER A 1 78 ? -12.492 -17.257 10.116 1.00 80.25 78 SER A C 1
ATOM 636 O O . SER A 1 78 ? -11.437 -16.877 10.620 1.00 80.25 78 SER A O 1
ATOM 638 N N . TYR A 1 79 ? -12.563 -18.365 9.378 1.00 82.19 79 TYR A N 1
ATOM 639 C CA . TYR A 1 79 ? -11.393 -19.090 8.893 1.00 82.19 79 TYR A CA 1
ATOM 640 C C . TYR A 1 79 ? -11.036 -18.544 7.513 1.00 82.19 79 TYR A C 1
ATOM 642 O O . TYR A 1 79 ? -11.614 -18.951 6.507 1.00 82.19 79 TYR A O 1
ATOM 650 N N . LEU A 1 80 ? -10.129 -17.573 7.492 1.00 83.94 80 LEU A N 1
ATOM 651 C CA . LEU A 1 80 ? -9.706 -16.878 6.285 1.00 83.94 80 LEU A CA 1
ATOM 652 C C . LEU A 1 80 ? -8.407 -17.515 5.757 1.00 83.94 80 LEU A C 1
ATOM 654 O O . LEU A 1 80 ? -7.318 -17.254 6.262 1.00 83.94 80 LEU A O 1
ATOM 658 N N . HIS A 1 81 ? -8.555 -18.426 4.793 1.00 85.19 81 HIS A N 1
ATOM 659 C CA . HIS A 1 81 ? -7.491 -19.216 4.158 1.00 85.19 81 HIS A CA 1
ATOM 660 C C . HIS A 1 81 ? -7.898 -19.603 2.724 1.00 85.19 81 HIS A C 1
ATOM 662 O O . HIS A 1 81 ? -9.049 -19.407 2.334 1.00 85.19 81 HIS A O 1
ATOM 668 N N . GLU A 1 82 ? -6.962 -20.141 1.935 1.00 89.00 82 GLU A N 1
ATOM 669 C CA . GLU A 1 82 ? -7.154 -20.420 0.499 1.00 89.00 82 GLU A CA 1
ATOM 670 C C . GLU A 1 82 ? -8.445 -21.203 0.160 1.00 89.00 82 GLU A C 1
ATOM 672 O O . GLU A 1 82 ? -9.240 -20.676 -0.623 1.00 89.00 82 GLU A O 1
ATOM 677 N N . PRO A 1 83 ? -8.742 -22.384 0.748 1.00 91.88 83 PRO A N 1
ATOM 678 C CA . PRO A 1 83 ? -9.971 -23.102 0.411 1.00 91.88 83 PRO A CA 1
ATOM 679 C C . PRO A 1 83 ? -11.259 -22.372 0.808 1.00 91.88 83 PRO A C 1
ATOM 681 O O . PRO A 1 83 ? -12.263 -22.484 0.108 1.00 91.88 83 PRO A O 1
ATOM 684 N N . ALA A 1 84 ? -11.266 -21.601 1.903 1.00 90.44 84 ALA A N 1
ATOM 685 C CA . ALA A 1 84 ? -12.443 -20.812 2.276 1.00 90.44 84 ALA A CA 1
ATOM 686 C C . ALA A 1 84 ? -12.756 -19.712 1.252 1.00 90.44 84 ALA A C 1
ATOM 688 O O . ALA A 1 84 ? -13.925 -19.464 0.957 1.00 90.44 84 ALA A O 1
ATOM 689 N N . VAL A 1 85 ? -11.713 -19.080 0.713 1.00 91.31 85 VAL A N 1
ATOM 690 C CA . VAL A 1 85 ? -11.809 -18.030 -0.308 1.00 91.31 85 VAL A CA 1
ATOM 691 C C . VAL A 1 85 ? -12.282 -18.615 -1.630 1.00 91.31 85 VAL A C 1
ATOM 693 O O . VAL A 1 85 ? -13.257 -18.132 -2.200 1.00 91.31 85 VAL A O 1
ATOM 696 N N . LEU A 1 86 ? -11.642 -19.700 -2.072 1.00 92.75 86 LEU A N 1
ATOM 697 C CA . LEU A 1 86 ? -11.998 -20.407 -3.297 1.00 92.75 86 LEU A CA 1
ATOM 698 C C . LEU A 1 86 ? -13.454 -20.886 -3.274 1.00 92.75 86 LEU A C 1
ATOM 700 O O . LEU A 1 86 ? -14.184 -20.673 -4.236 1.00 92.75 86 LEU A O 1
ATOM 704 N N . HIS A 1 87 ? -13.892 -21.487 -2.163 1.00 91.81 87 HIS A N 1
ATOM 705 C CA . HIS A 1 87 ? -15.265 -21.962 -2.012 1.00 91.81 87 HIS A CA 1
ATOM 706 C C . HIS A 1 87 ? -16.282 -20.814 -1.990 1.00 91.81 87 HIS A C 1
ATOM 708 O O . HIS A 1 87 ? -17.300 -20.915 -2.666 1.00 91.81 87 HIS A O 1
ATOM 714 N N . ASN A 1 88 ? -16.016 -19.717 -1.268 1.00 92.38 88 ASN A N 1
ATOM 715 C CA . ASN A 1 88 ? -16.922 -18.563 -1.244 1.00 92.38 88 ASN A CA 1
ATOM 716 C C . ASN A 1 88 ? -17.067 -17.946 -2.652 1.00 92.38 88 ASN A C 1
ATOM 718 O O . ASN A 1 88 ? -18.193 -17.753 -3.108 1.00 92.38 88 ASN A O 1
ATOM 722 N N . LEU A 1 89 ? -15.958 -17.743 -3.374 1.00 93.50 89 LEU A N 1
ATOM 723 C CA . LEU A 1 89 ? -15.983 -17.233 -4.750 1.00 93.50 89 LEU A CA 1
ATOM 724 C C . LEU A 1 89 ? -16.684 -18.199 -5.723 1.00 93.50 89 LEU A C 1
ATOM 726 O O . LEU A 1 89 ? -17.507 -17.747 -6.515 1.00 93.50 89 LEU A O 1
ATOM 730 N N . LYS A 1 90 ? -16.434 -19.516 -5.628 1.00 93.50 90 LYS A N 1
ATOM 731 C CA . LYS A 1 90 ? -17.125 -20.552 -6.426 1.00 93.50 90 LYS A CA 1
ATOM 732 C C . LYS A 1 90 ? -18.642 -20.512 -6.197 1.00 93.50 90 LYS A C 1
ATOM 734 O O . LYS A 1 90 ? -19.392 -20.496 -7.164 1.00 93.50 90 LYS A O 1
ATOM 739 N N . VAL A 1 91 ? -19.091 -20.435 -4.940 1.00 92.88 91 VAL A N 1
ATOM 740 C CA . VAL A 1 91 ? -20.521 -20.344 -4.580 1.00 92.88 91 VAL A CA 1
ATOM 741 C C . VAL A 1 91 ? -21.144 -19.045 -5.100 1.00 92.88 91 VAL A C 1
ATOM 743 O O . VAL A 1 91 ? -22.169 -19.088 -5.772 1.00 92.88 91 VAL A O 1
ATOM 746 N N . ARG A 1 92 ? -20.518 -17.883 -4.865 1.00 94.06 92 ARG A N 1
ATOM 747 C CA . ARG A 1 92 ? -21.046 -16.589 -5.341 1.00 94.06 92 ARG A CA 1
ATOM 748 C C . ARG A 1 92 ? -21.158 -16.526 -6.863 1.00 94.06 92 ARG A C 1
ATOM 750 O O . ARG A 1 92 ? -22.158 -16.022 -7.369 1.00 94.06 92 ARG A O 1
ATOM 757 N N . PHE A 1 93 ? -20.165 -17.060 -7.572 1.00 93.88 93 PHE A N 1
ATOM 758 C CA . PHE A 1 93 ? -20.135 -17.069 -9.030 1.00 93.88 93 PHE A CA 1
ATOM 759 C C . PHE A 1 93 ? -21.146 -18.056 -9.634 1.00 93.88 93 PHE A C 1
ATOM 761 O O . PHE A 1 93 ? -21.886 -17.661 -10.526 1.00 93.88 93 PHE A O 1
ATOM 768 N N . LEU A 1 94 ? -21.208 -19.301 -9.139 1.00 92.50 94 LEU A N 1
ATOM 769 C CA . LEU A 1 94 ? -22.034 -20.371 -9.723 1.00 92.50 94 LEU A CA 1
ATOM 770 C C . LEU A 1 94 ? -23.482 -20.418 -9.213 1.00 92.50 94 LEU A C 1
ATOM 772 O O . LEU A 1 94 ? -24.383 -20.734 -9.981 1.00 92.50 94 LEU A O 1
ATOM 776 N N . GLU A 1 95 ? -23.717 -20.177 -7.919 1.00 88.81 95 GLU A N 1
ATOM 777 C CA . GLU A 1 95 ? -25.051 -20.326 -7.308 1.00 88.81 95 GLU A CA 1
ATOM 778 C C . GLU A 1 95 ? -25.822 -19.002 -7.288 1.00 88.81 95 GLU A C 1
ATOM 780 O O . GLU A 1 95 ? -27.039 -18.988 -7.469 1.00 88.81 95 GLU A O 1
ATOM 785 N N . SER A 1 96 ? -25.115 -17.887 -7.078 1.00 86.19 96 SER A N 1
ATOM 786 C CA . SER A 1 96 ? -25.728 -16.558 -6.953 1.00 86.19 96 SER A CA 1
ATOM 787 C C . SER A 1 96 ? -25.599 -15.691 -8.211 1.00 86.19 96 SER A C 1
ATOM 789 O O . SER A 1 96 ? -26.162 -14.599 -8.228 1.00 86.19 96 SER A O 1
ATOM 791 N N . ASN A 1 97 ? -24.845 -16.106 -9.236 1.00 88.00 97 ASN A N 1
ATOM 792 C CA . ASN A 1 97 ? -24.477 -15.298 -10.414 1.00 88.00 97 ASN A CA 1
ATOM 793 C C . ASN A 1 97 ? -23.797 -13.945 -10.082 1.00 88.00 97 ASN A C 1
ATOM 795 O O . ASN A 1 97 ? -23.844 -12.997 -10.867 1.00 88.00 97 ASN A O 1
ATOM 799 N N . HIS A 1 98 ? -23.151 -13.829 -8.915 1.00 91.94 98 HIS A N 1
ATOM 800 C CA . HIS A 1 98 ? -22.457 -12.615 -8.477 1.00 91.94 98 HIS A CA 1
ATOM 801 C C . HIS A 1 98 ? -20.981 -12.660 -8.883 1.00 91.94 98 HIS A C 1
ATOM 803 O O . HIS A 1 98 ? -20.165 -13.343 -8.263 1.00 91.94 98 HIS A O 1
ATOM 809 N N . ILE A 1 99 ? -20.622 -11.876 -9.901 1.00 94.38 99 ILE A N 1
ATOM 810 C CA . ILE A 1 99 ? -19.243 -11.792 -10.410 1.00 94.38 99 ILE A CA 1
ATOM 811 C C . ILE A 1 99 ? -18.298 -10.913 -9.581 1.00 94.38 99 ILE A C 1
ATOM 813 O O . ILE A 1 99 ? -17.080 -10.997 -9.733 1.00 94.38 99 ILE A O 1
ATOM 817 N N . TYR A 1 100 ? -18.849 -10.064 -8.716 1.00 95.25 100 TYR A N 1
ATOM 818 C CA . TYR A 1 100 ? -18.110 -9.097 -7.912 1.00 95.25 100 TYR A CA 1
ATOM 819 C C . TYR A 1 100 ? -18.158 -9.476 -6.427 1.00 95.25 100 TYR A C 1
ATOM 821 O O . TYR A 1 100 ? -19.213 -9.815 -5.884 1.00 95.25 100 TYR A O 1
ATOM 829 N N . THR A 1 101 ? -17.006 -9.422 -5.756 1.00 93.69 101 THR A N 1
ATOM 830 C CA . THR A 1 101 ? -16.865 -9.716 -4.317 1.00 93.69 101 THR A CA 1
ATOM 831 C C . THR A 1 101 ? -15.771 -8.834 -3.721 1.00 93.69 101 THR A C 1
ATOM 833 O O . THR A 1 101 ? -14.720 -8.666 -4.339 1.00 93.69 101 THR A O 1
ATOM 836 N N . TYR A 1 102 ? -15.982 -8.271 -2.533 1.00 90.94 102 TYR A N 1
ATOM 837 C CA . TYR A 1 102 ? -14.940 -7.521 -1.835 1.00 90.94 102 TYR A CA 1
ATOM 838 C C . TYR A 1 102 ? -13.939 -8.444 -1.128 1.00 90.94 102 TYR A C 1
ATOM 840 O O . TYR A 1 102 ? -14.226 -9.580 -0.751 1.00 90.94 102 TYR A O 1
ATOM 848 N N . CYS A 1 103 ? -12.735 -7.920 -0.951 1.00 88.12 103 CYS A N 1
ATOM 849 C CA . CYS A 1 103 ? -11.673 -8.466 -0.127 1.00 88.12 103 CYS A CA 1
ATOM 850 C C . CYS A 1 103 ? -11.027 -7.285 0.610 1.00 88.12 103 CYS A C 1
ATOM 852 O O . CYS A 1 103 ? -9.953 -6.796 0.241 1.00 88.12 103 CYS A O 1
ATOM 854 N N . GLY A 1 104 ? -11.746 -6.749 1.596 1.00 80.06 104 GLY A N 1
ATOM 855 C CA . GLY A 1 104 ? -11.428 -5.477 2.237 1.00 80.06 104 GLY A CA 1
ATOM 856 C C . GLY A 1 104 ? -11.490 -4.326 1.229 1.00 80.06 104 GLY A C 1
ATOM 857 O O . GLY A 1 104 ? -12.565 -3.953 0.774 1.00 80.06 104 GLY A O 1
ATOM 858 N N . ILE A 1 105 ? -10.330 -3.771 0.862 1.00 82.44 105 ILE A N 1
ATOM 859 C CA . ILE A 1 105 ? -10.222 -2.660 -0.106 1.00 82.44 105 ILE A CA 1
ATOM 860 C C . ILE A 1 105 ? -10.120 -3.112 -1.573 1.00 82.44 105 ILE A C 1
ATOM 862 O O . ILE A 1 105 ? -10.035 -2.274 -2.469 1.00 82.44 105 ILE A O 1
ATOM 866 N N . VAL A 1 106 ? -10.047 -4.422 -1.825 1.00 89.81 106 VAL A N 1
ATOM 867 C CA . VAL A 1 106 ? -9.914 -4.993 -3.173 1.00 89.81 106 VAL A CA 1
ATOM 868 C C . VAL A 1 106 ? -11.276 -5.446 -3.675 1.00 89.81 106 VAL A C 1
ATOM 870 O O . VAL A 1 106 ? -11.950 -6.221 -3.003 1.00 89.81 106 VAL A O 1
ATOM 873 N N . LEU A 1 107 ? -11.650 -5.041 -4.887 1.00 93.75 107 LEU A N 1
ATOM 874 C CA . LEU A 1 107 ? -12.759 -5.650 -5.616 1.00 93.75 107 LEU A CA 1
ATOM 875 C C . LEU A 1 107 ? -12.235 -6.824 -6.453 1.00 93.75 107 LEU A C 1
ATOM 877 O O . LEU A 1 107 ? -11.487 -6.621 -7.410 1.00 93.75 107 LEU A O 1
ATOM 881 N N . VAL A 1 108 ? -12.633 -8.048 -6.113 1.00 94.12 108 VAL A N 1
ATOM 882 C CA . VAL A 1 108 ? -12.426 -9.233 -6.955 1.00 94.12 108 VAL A CA 1
ATOM 883 C C . VAL A 1 108 ? -13.539 -9.274 -8.001 1.00 94.12 108 VAL A C 1
ATOM 885 O O . VAL A 1 108 ? -14.718 -9.202 -7.654 1.00 94.12 108 VAL A O 1
ATOM 888 N N . ALA A 1 109 ? -13.160 -9.370 -9.273 1.00 94.88 109 ALA A N 1
ATOM 889 C CA . ALA A 1 109 ? -14.059 -9.391 -10.422 1.00 94.88 109 ALA A CA 1
ATOM 890 C C . ALA A 1 109 ? -13.798 -10.651 -11.257 1.00 94.88 109 ALA A C 1
ATOM 892 O O . ALA A 1 109 ? -12.729 -10.786 -11.846 1.00 94.88 109 ALA A O 1
ATOM 893 N N . ILE A 1 110 ? -14.748 -11.579 -11.306 1.00 94.62 110 ILE A N 1
ATOM 894 C CA . ILE A 1 110 ? -14.624 -12.833 -12.060 1.00 94.62 110 ILE A CA 1
ATOM 895 C C . ILE A 1 110 ? -15.292 -12.648 -13.427 1.00 94.62 110 ILE A C 1
ATOM 897 O O . ILE A 1 110 ? -16.437 -12.214 -13.488 1.00 94.62 110 ILE A O 1
ATOM 901 N N . ASN A 1 111 ? -14.606 -12.952 -14.530 1.00 92.06 111 ASN A N 1
ATOM 902 C CA . ASN A 1 111 ? -15.176 -12.777 -15.870 1.00 92.06 111 ASN A CA 1
ATOM 903 C C . ASN A 1 111 ? -16.361 -13.749 -16.101 1.00 92.06 111 ASN A C 1
ATOM 905 O O . ASN A 1 111 ? -16.120 -14.953 -16.122 1.00 92.06 111 ASN A O 1
ATOM 909 N N . PRO A 1 112 ? -17.613 -13.286 -16.306 1.00 92.12 112 PRO A N 1
ATOM 910 C CA . PRO A 1 112 ? -18.752 -14.181 -16.537 1.00 92.12 112 PRO A CA 1
ATOM 911 C C . PRO A 1 112 ? -18.727 -14.892 -17.894 1.00 92.12 112 PRO A C 1
ATOM 913 O O . PRO A 1 112 ? -19.440 -15.877 -18.047 1.00 92.12 112 PRO A O 1
ATOM 916 N N . TYR A 1 113 ? -17.982 -14.370 -18.881 1.00 87.38 113 TYR A N 1
ATOM 917 C CA . TYR A 1 113 ? -18.104 -14.691 -20.316 1.00 87.38 113 TYR A CA 1
ATOM 918 C C . TYR A 1 113 ? -19.502 -14.456 -20.937 1.00 87.38 113 TYR A C 1
ATOM 920 O O . TYR A 1 113 ? -19.723 -14.766 -22.104 1.00 87.38 113 TYR A O 1
ATOM 928 N N . GLU A 1 114 ? -20.417 -13.820 -20.203 1.00 87.75 114 GLU A N 1
ATOM 929 C CA . GLU A 1 114 ? -21.776 -13.464 -20.626 1.00 87.75 114 GLU A CA 1
ATOM 930 C C . GLU A 1 114 ? -22.049 -11.967 -20.375 1.00 87.75 114 GLU A C 1
ATOM 932 O O . GLU A 1 114 ? -21.491 -11.366 -19.452 1.00 87.75 114 GLU A O 1
ATOM 937 N N . GLN A 1 115 ? -22.905 -11.336 -21.188 1.00 85.06 115 GLN A N 1
ATOM 938 C CA . GLN A 1 115 ? -23.311 -9.942 -20.973 1.00 85.06 115 GLN A CA 1
ATOM 939 C C . GLN A 1 115 ? -24.431 -9.850 -19.930 1.00 85.06 115 GLN A C 1
ATOM 941 O O . GLN A 1 115 ? -25.570 -10.228 -20.190 1.00 85.06 115 GLN A O 1
ATOM 946 N N . LEU A 1 116 ? -24.115 -9.297 -18.758 1.00 88.69 116 LEU A N 1
ATOM 947 C CA . LEU A 1 116 ? -25.063 -9.160 -17.650 1.00 88.69 116 LEU A CA 1
ATOM 948 C C . LEU A 1 116 ? -25.768 -7.790 -17.646 1.00 88.69 116 LEU A C 1
ATOM 950 O O . LEU A 1 116 ? -25.113 -6.767 -17.869 1.00 88.69 116 LEU A O 1
ATOM 954 N N . PRO A 1 117 ? -27.069 -7.719 -17.295 1.00 88.12 117 PRO A N 1
ATOM 955 C CA . PRO A 1 117 ? -27.849 -6.476 -17.252 1.00 88.12 117 PRO A CA 1
ATOM 956 C C . PRO A 1 117 ? -27.541 -5.586 -16.025 1.00 88.12 117 PRO A C 1
ATOM 958 O O . PRO A 1 117 ? -28.399 -4.850 -15.556 1.00 88.12 117 PRO A O 1
ATOM 961 N N . ILE A 1 118 ? -26.314 -5.633 -15.497 1.00 90.44 118 ILE A N 1
ATOM 962 C CA . ILE A 1 118 ? -25.867 -4.888 -14.300 1.00 90.44 118 ILE A CA 1
ATOM 963 C C . ILE A 1 118 ? -25.150 -3.566 -14.632 1.00 90.44 118 ILE A C 1
ATOM 965 O O . ILE A 1 118 ? -24.773 -2.806 -13.745 1.00 90.44 118 ILE A O 1
ATOM 969 N N . TYR A 1 119 ? -24.966 -3.268 -15.921 1.00 89.62 119 TYR A N 1
ATOM 970 C CA . TYR A 1 119 ? -24.252 -2.080 -16.406 1.00 89.62 119 TYR A CA 1
ATOM 971 C C . TYR A 1 119 ? -25.181 -1.032 -17.051 1.00 89.62 119 TYR A C 1
ATOM 973 O O . TYR A 1 119 ? -24.743 -0.241 -17.894 1.00 89.62 119 TYR A O 1
ATOM 981 N N . GLY A 1 120 ? -26.469 -1.053 -16.697 1.00 83.88 120 GLY A N 1
ATOM 982 C CA . GLY A 1 120 ? -27.473 -0.081 -17.134 1.00 83.88 120 GLY A CA 1
ATOM 983 C C . GLY A 1 120 ? -27.342 1.287 -16.449 1.00 83.88 120 GLY A C 1
ATOM 984 O O . GLY A 1 120 ? -26.630 1.442 -15.454 1.00 83.88 120 GLY A O 1
ATOM 985 N N . GLN A 1 121 ? -28.014 2.305 -16.999 1.00 85.19 121 GLN A N 1
ATOM 986 C CA . GLN A 1 121 ? -28.034 3.659 -16.419 1.00 85.19 121 GLN A CA 1
ATOM 987 C C . GLN A 1 121 ? -28.787 3.703 -15.081 1.00 85.19 121 GLN A C 1
ATOM 989 O O . GLN A 1 121 ? -28.385 4.415 -14.169 1.00 85.19 121 GLN A O 1
ATOM 994 N N . ASP A 1 122 ? -29.839 2.901 -14.948 1.00 86.50 122 ASP A N 1
ATOM 995 C CA . ASP A 1 122 ? -30.573 2.639 -13.710 1.00 86.50 122 ASP A CA 1
ATOM 996 C C . ASP A 1 122 ? -29.648 2.156 -12.581 1.00 86.50 122 ASP A C 1
ATOM 998 O O . ASP A 1 122 ? -29.699 2.678 -11.464 1.00 86.50 122 ASP A O 1
ATOM 1002 N N . VAL A 1 123 ? -28.730 1.233 -12.884 1.00 89.12 123 VAL A N 1
ATOM 1003 C CA . VAL A 1 123 ? -27.740 0.750 -11.914 1.00 89.12 123 VAL A CA 1
ATOM 1004 C C . VAL A 1 123 ? -26.731 1.852 -11.572 1.00 89.12 123 VAL A C 1
ATOM 1006 O O . VAL A 1 123 ? -26.434 2.055 -10.396 1.00 89.12 123 VAL A O 1
ATOM 1009 N N . ILE A 1 124 ? -26.267 2.640 -12.552 1.00 88.38 124 ILE A N 1
ATOM 1010 C CA . ILE A 1 124 ? -25.399 3.811 -12.306 1.00 88.38 124 ILE A CA 1
ATOM 1011 C C . ILE A 1 124 ? -26.067 4.801 -11.335 1.00 88.38 124 ILE A C 1
ATOM 1013 O O . ILE A 1 124 ? -25.454 5.182 -10.337 1.00 88.38 124 ILE A O 1
ATOM 1017 N N . TYR A 1 125 ? -27.329 5.175 -11.571 1.00 86.88 125 TYR A N 1
ATOM 1018 C CA . TYR A 1 125 ? -28.069 6.076 -10.678 1.00 86.88 125 TYR A CA 1
ATOM 1019 C C . TYR A 1 125 ? -28.330 5.475 -9.292 1.00 86.88 125 TYR A C 1
ATOM 1021 O O . TYR A 1 125 ? -28.396 6.219 -8.318 1.00 86.88 125 TYR A O 1
ATOM 1029 N N . THR A 1 126 ? -28.435 4.148 -9.185 1.00 86.69 126 THR A N 1
ATOM 1030 C CA . THR A 1 126 ? -28.612 3.454 -7.900 1.00 86.69 126 THR A CA 1
ATOM 1031 C C . THR A 1 126 ? -27.339 3.493 -7.046 1.00 86.69 126 THR A C 1
ATOM 1033 O O . THR A 1 126 ? -27.429 3.697 -5.838 1.00 86.69 126 THR A O 1
ATOM 1036 N N . TYR A 1 127 ? -26.153 3.349 -7.652 1.00 89.25 127 TYR A N 1
ATOM 1037 C CA . TYR A 1 127 ? -24.873 3.468 -6.935 1.00 89.25 127 TYR A CA 1
ATOM 1038 C C . TYR A 1 127 ? -24.481 4.922 -6.620 1.00 89.25 127 TYR A C 1
ATOM 1040 O O . TYR A 1 127 ? -23.775 5.157 -5.639 1.00 89.25 127 TYR A O 1
ATOM 1048 N N . SER A 1 128 ? -24.956 5.899 -7.398 1.00 86.56 128 SER A N 1
ATOM 1049 C CA . SER A 1 128 ? -24.607 7.313 -7.214 1.00 86.56 128 SER A CA 1
ATOM 1050 C C . SER A 1 128 ? -25.019 7.865 -5.843 1.00 86.56 128 SER A C 1
ATOM 1052 O O . SER A 1 128 ? -26.140 7.676 -5.370 1.00 86.56 128 SER A O 1
ATOM 1054 N N . GLY A 1 129 ? -24.081 8.538 -5.172 1.00 79.19 129 GLY A N 1
ATOM 1055 C CA . GLY A 1 129 ? -24.214 9.071 -3.817 1.00 79.19 129 GLY A CA 1
ATOM 1056 C C . GLY A 1 129 ? -24.007 8.053 -2.686 1.00 79.19 129 GLY A C 1
ATOM 1057 O O . GLY A 1 129 ? -23.653 8.461 -1.572 1.00 79.19 129 GLY A O 1
ATOM 1058 N N . GLN A 1 130 ? -24.172 6.750 -2.938 1.00 80.31 130 GLN A N 1
ATOM 1059 C CA . GLN A 1 130 ? -24.124 5.704 -1.904 1.00 80.31 130 GLN A CA 1
ATOM 1060 C C . GLN A 1 130 ? -22.703 5.466 -1.376 1.00 80.31 130 GLN A C 1
ATOM 1062 O O . GLN A 1 130 ? -21.714 5.895 -1.974 1.00 80.31 130 GLN A O 1
ATOM 1067 N N . ASN A 1 131 ? -22.563 4.826 -0.212 1.00 74.12 131 ASN A N 1
ATOM 1068 C CA . ASN A 1 131 ? -21.250 4.424 0.307 1.00 74.12 131 ASN A CA 1
ATOM 1069 C C . ASN A 1 131 ? -20.937 2.983 -0.111 1.00 74.12 131 ASN A C 1
ATOM 1071 O O . ASN A 1 131 ? -21.836 2.148 -0.175 1.00 74.12 131 ASN A O 1
ATOM 1075 N N . MET A 1 132 ? -19.654 2.668 -0.318 1.00 71.62 132 MET A N 1
ATOM 1076 C CA . MET A 1 132 ? -19.207 1.355 -0.812 1.00 71.62 132 MET A CA 1
ATOM 1077 C C . MET A 1 132 ? -19.680 0.154 0.036 1.00 71.62 132 MET A C 1
ATOM 1079 O O . MET A 1 132 ? -19.801 -0.945 -0.487 1.00 71.62 132 MET A O 1
ATOM 1083 N N . GLY A 1 133 ? -19.945 0.351 1.334 1.00 69.00 133 GLY A N 1
ATOM 1084 C CA . GLY A 1 133 ? -20.426 -0.699 2.243 1.00 69.00 133 GLY A CA 1
ATOM 1085 C C . GLY A 1 133 ? -21.949 -0.792 2.413 1.00 69.00 133 GLY A C 1
ATOM 1086 O O . GLY A 1 133 ? -22.406 -1.717 3.078 1.00 69.00 133 GLY A O 1
ATOM 1087 N N . ASP A 1 134 ? -22.720 0.146 1.851 1.00 73.62 134 ASP A N 1
ATOM 1088 C CA . ASP A 1 134 ? -24.191 0.159 1.947 1.00 73.62 134 ASP A CA 1
ATOM 1089 C C . ASP A 1 134 ? -24.861 -0.551 0.750 1.00 73.62 134 ASP A C 1
ATOM 1091 O O . ASP A 1 134 ? -26.064 -0.804 0.772 1.00 73.62 134 ASP A O 1
ATOM 1095 N N . MET A 1 135 ? -24.079 -0.868 -0.288 1.00 82.31 135 MET A N 1
ATOM 1096 C CA . MET A 1 135 ? -24.508 -1.466 -1.556 1.00 82.31 135 MET A CA 1
ATOM 1097 C C . MET A 1 135 ? -23.747 -2.768 -1.842 1.00 82.31 135 MET A C 1
ATOM 1099 O O . MET A 1 135 ? -22.659 -2.994 -1.311 1.00 82.31 135 MET A O 1
ATOM 1103 N N . ASP A 1 136 ? -24.290 -3.613 -2.723 1.00 87.75 136 ASP A N 1
ATOM 1104 C CA . ASP A 1 136 ? -23.617 -4.843 -3.151 1.00 87.75 136 ASP A CA 1
ATOM 1105 C C . ASP A 1 136 ? -22.314 -4.564 -3.931 1.00 87.75 136 ASP A C 1
ATOM 1107 O O . ASP A 1 136 ? -22.214 -3.531 -4.607 1.00 87.75 136 ASP A O 1
ATOM 1111 N N . PRO A 1 137 ? -21.317 -5.474 -3.889 1.00 92.44 137 PRO A N 1
ATOM 1112 C CA . PRO A 1 137 ? -20.033 -5.273 -4.551 1.00 92.44 137 PRO A CA 1
ATOM 1113 C C . PRO A 1 137 ? -20.189 -5.035 -6.054 1.00 92.44 137 PRO A C 1
ATOM 1115 O O . PRO A 1 137 ? -20.728 -5.874 -6.772 1.00 92.44 137 PRO A O 1
ATOM 1118 N N . HIS A 1 138 ? -19.682 -3.905 -6.550 1.00 93.62 138 HIS A N 1
ATOM 1119 C CA . HIS A 1 138 ? -19.727 -3.576 -7.974 1.00 93.62 138 HIS A CA 1
ATOM 1120 C C . HIS A 1 138 ? -18.605 -2.615 -8.379 1.00 93.62 138 HIS A C 1
ATOM 1122 O O . HIS A 1 138 ? -18.123 -1.821 -7.568 1.00 93.62 138 HIS A O 1
ATOM 1128 N N . ILE A 1 139 ? -18.229 -2.620 -9.662 1.00 94.56 139 ILE A N 1
ATOM 1129 C CA . ILE A 1 139 ? -17.238 -1.674 -10.206 1.00 94.56 139 ILE A CA 1
ATOM 1130 C C . ILE A 1 139 ? -17.697 -0.210 -10.073 1.00 94.56 139 ILE A C 1
ATOM 1132 O O . ILE A 1 139 ? -16.879 0.678 -9.840 1.00 94.56 139 ILE A O 1
ATOM 1136 N N . PHE A 1 140 ? -19.010 0.037 -10.133 1.00 94.12 140 PHE A N 1
ATOM 1137 C CA . PHE A 1 140 ? -19.594 1.366 -9.916 1.00 94.12 140 PHE A CA 1
ATOM 1138 C C . PHE A 1 140 ? -19.443 1.860 -8.473 1.00 94.12 140 PHE A C 1
ATOM 1140 O O . PHE A 1 140 ? -19.227 3.048 -8.281 1.00 94.12 140 PHE A O 1
ATOM 1147 N N . ALA A 1 141 ? -19.461 0.980 -7.467 1.00 91.81 141 ALA A N 1
ATOM 1148 C CA . ALA A 1 141 ? -19.205 1.380 -6.081 1.00 91.81 141 ALA A CA 1
ATOM 1149 C C . ALA A 1 141 ? -17.751 1.845 -5.873 1.00 91.81 141 ALA A C 1
ATOM 1151 O O . ALA A 1 141 ? -17.507 2.799 -5.140 1.00 91.81 141 ALA A O 1
ATOM 1152 N N . VAL A 1 142 ? -16.789 1.213 -6.558 1.00 93.31 142 VAL A N 1
ATOM 1153 C CA . VAL A 1 142 ? -15.377 1.643 -6.551 1.00 93.31 142 VAL A CA 1
ATOM 1154 C C . VAL A 1 142 ? -15.201 2.968 -7.302 1.00 93.31 142 VAL A C 1
ATOM 1156 O O . VAL A 1 142 ? -14.462 3.840 -6.851 1.00 93.31 142 VAL A O 1
ATOM 1159 N N . ALA A 1 143 ? -15.904 3.152 -8.424 1.00 93.12 143 ALA A N 1
ATOM 1160 C CA . ALA A 1 143 ? -15.901 4.417 -9.155 1.00 93.12 143 ALA A CA 1
ATOM 1161 C C . ALA A 1 143 ? -16.549 5.559 -8.342 1.00 93.12 143 ALA A C 1
ATOM 1163 O O . ALA A 1 143 ? -15.991 6.652 -8.280 1.00 93.12 143 ALA A O 1
ATOM 1164 N N . GLU A 1 144 ? -17.666 5.304 -7.658 1.00 92.19 144 GLU A N 1
ATOM 1165 C CA . GLU A 1 144 ? -18.326 6.269 -6.772 1.00 92.19 144 GLU A CA 1
ATOM 1166 C C . GLU A 1 144 ? -17.453 6.640 -5.570 1.00 92.19 144 GLU A C 1
ATOM 1168 O O . GLU A 1 144 ? -17.314 7.821 -5.262 1.00 92.19 144 GLU A O 1
ATOM 1173 N N . GLU A 1 145 ? -16.810 5.668 -4.917 1.00 89.81 145 GLU A N 1
ATOM 1174 C CA . GLU A 1 145 ? -15.902 5.947 -3.800 1.00 89.81 145 GLU A CA 1
ATOM 1175 C C . GLU A 1 145 ? -14.694 6.779 -4.263 1.00 89.81 145 GLU A C 1
ATOM 1177 O O . GLU A 1 145 ? -14.326 7.744 -3.593 1.00 89.81 145 GLU A O 1
ATOM 1182 N N . ALA A 1 146 ? -14.133 6.506 -5.449 1.00 92.62 146 ALA A N 1
ATOM 1183 C CA . ALA A 1 146 ? -13.103 7.357 -6.046 1.00 92.62 146 ALA A CA 1
ATOM 1184 C C . ALA A 1 146 ? -13.624 8.779 -6.348 1.00 92.62 146 ALA A C 1
ATOM 1186 O O . ALA A 1 146 ? -12.956 9.761 -6.018 1.00 92.62 146 ALA A O 1
ATOM 1187 N N . TYR A 1 147 ? -14.825 8.927 -6.915 1.00 91.38 147 TYR A N 1
ATOM 1188 C CA . TYR A 1 147 ? -15.429 10.239 -7.185 1.00 91.38 147 TYR A CA 1
ATOM 1189 C C . TYR A 1 147 ? -15.676 11.038 -5.892 1.00 91.38 147 TYR A C 1
ATOM 1191 O O . TYR A 1 147 ? -15.293 12.208 -5.790 1.00 91.38 147 TYR A O 1
ATOM 1199 N N . LYS A 1 148 ? -16.223 10.386 -4.858 1.00 87.75 148 LYS A N 1
ATOM 1200 C CA . LYS A 1 148 ? -16.472 10.971 -3.533 1.00 87.75 148 LYS A CA 1
ATOM 1201 C C . LYS A 1 148 ? -15.180 11.334 -2.805 1.00 87.75 148 LYS A C 1
ATOM 1203 O O . LYS A 1 148 ? -15.107 12.424 -2.244 1.00 87.75 148 LYS A O 1
ATOM 1208 N N . GLN A 1 149 ? -14.150 10.485 -2.828 1.00 86.25 149 GLN A N 1
ATOM 1209 C CA . GLN A 1 149 ? -12.852 10.800 -2.218 1.00 86.25 149 GLN A CA 1
ATOM 1210 C C . GLN A 1 149 ? -12.130 11.940 -2.945 1.00 86.25 149 GLN A C 1
ATOM 1212 O O . GLN A 1 149 ? -11.558 12.802 -2.281 1.00 86.25 149 GLN A O 1
ATOM 1217 N N . MET A 1 150 ? -12.216 12.019 -4.280 1.00 91.25 150 MET A N 1
ATOM 1218 C CA . MET A 1 150 ? -11.686 13.161 -5.039 1.00 91.25 150 MET A CA 1
ATOM 1219 C C . MET A 1 150 ? -12.323 14.485 -4.591 1.00 91.25 150 MET A C 1
ATOM 1221 O O . MET A 1 150 ? -11.613 15.471 -4.400 1.00 91.25 150 MET A O 1
ATOM 1225 N N . ALA A 1 151 ? -13.646 14.504 -4.403 1.00 85.62 151 ALA A N 1
ATOM 1226 C CA . ALA A 1 151 ? -14.373 15.698 -3.975 1.00 85.62 151 ALA A CA 1
ATOM 1227 C C . ALA A 1 151 ? -14.223 16.015 -2.473 1.00 85.62 151 ALA A C 1
ATOM 1229 O O . ALA A 1 151 ? -14.297 17.179 -2.087 1.00 85.62 151 ALA A O 1
ATOM 1230 N N . ARG A 1 152 ? -14.019 15.003 -1.616 1.00 84.62 152 ARG A N 1
ATOM 1231 C CA . ARG A 1 152 ? -13.876 15.170 -0.158 1.00 84.62 152 ARG A CA 1
ATOM 1232 C C . ARG A 1 152 ? -12.466 15.584 0.262 1.00 84.62 152 ARG A C 1
ATOM 1234 O O . ARG A 1 152 ? -12.326 16.442 1.127 1.00 84.62 152 ARG A O 1
ATOM 1241 N N . ASP A 1 153 ? -11.448 14.956 -0.323 1.00 83.81 153 ASP A N 1
ATOM 1242 C CA . ASP A 1 153 ? -10.052 15.076 0.119 1.00 83.81 153 ASP A CA 1
ATOM 1243 C C . ASP A 1 153 ? -9.216 15.999 -0.794 1.00 83.81 153 ASP A C 1
ATOM 1245 O O . ASP A 1 153 ? -8.008 16.120 -0.600 1.00 83.81 153 ASP A O 1
ATOM 1249 N N . GLU A 1 154 ? -9.837 16.596 -1.824 1.00 85.50 154 GLU A N 1
ATOM 1250 C CA . GLU A 1 154 ? -9.220 17.415 -2.892 1.00 85.50 154 GLU A CA 1
ATOM 1251 C C . GLU A 1 154 ? -7.977 16.777 -3.557 1.00 85.50 154 GLU A C 1
ATOM 1253 O O . GLU A 1 154 ? -7.137 17.449 -4.163 1.00 85.50 154 GLU A O 1
ATOM 1258 N N . LYS A 1 155 ? -7.865 15.444 -3.484 1.00 86.31 155 LYS A N 1
ATOM 1259 C CA . LYS A 1 155 ? -6.714 14.667 -3.954 1.00 86.31 155 LYS A CA 1
ATOM 1260 C C . LYS A 1 155 ? -7.067 13.836 -5.187 1.00 86.31 155 LYS A C 1
ATOM 1262 O O . LYS A 1 155 ? -8.132 13.225 -5.264 1.00 86.31 155 LYS A O 1
ATOM 1267 N N . ASN A 1 156 ? -6.131 13.766 -6.133 1.00 93.44 156 ASN A N 1
ATOM 1268 C CA . ASN A 1 156 ? -6.242 12.907 -7.314 1.00 93.44 156 ASN A CA 1
ATOM 1269 C C . ASN A 1 156 ? -6.329 11.423 -6.919 1.00 93.44 156 ASN A C 1
ATOM 1271 O O . ASN A 1 156 ? -5.713 10.986 -5.945 1.00 93.44 156 ASN A O 1
ATOM 1275 N N . GLN A 1 157 ? -7.055 10.638 -7.707 1.00 94.56 157 GLN A N 1
ATOM 1276 C CA . GLN A 1 157 ? -7.336 9.226 -7.425 1.00 94.56 157 GLN A CA 1
ATOM 1277 C C . GLN A 1 157 ? -6.773 8.340 -8.537 1.00 94.56 157 GLN A C 1
ATOM 1279 O O . GLN A 1 157 ? -6.587 8.804 -9.664 1.00 94.56 157 GLN A O 1
ATOM 1284 N N . SER A 1 158 ? -6.540 7.062 -8.252 1.00 94.12 158 SER A N 1
ATOM 1285 C CA . SER A 1 158 ? -6.295 6.062 -9.294 1.00 94.12 158 SER A CA 1
ATOM 1286 C C . SER A 1 158 ? -7.109 4.793 -9.066 1.00 94.12 158 SER A C 1
ATOM 1288 O O . SER A 1 158 ? -7.317 4.382 -7.932 1.00 94.12 158 SER A O 1
ATOM 1290 N N . ILE A 1 159 ? -7.583 4.171 -10.144 1.00 95.25 159 ILE A N 1
ATOM 1291 C CA . ILE A 1 159 ? -8.221 2.850 -10.130 1.00 95.25 159 ILE A CA 1
ATOM 1292 C C . ILE A 1 159 ? -7.276 1.899 -10.855 1.00 95.25 159 ILE A C 1
ATOM 1294 O O . ILE A 1 159 ? -7.060 2.033 -12.058 1.00 95.25 159 ILE A O 1
ATOM 1298 N N . ILE A 1 160 ? -6.692 0.960 -10.116 1.00 92.69 160 ILE A N 1
ATOM 1299 C CA . ILE A 1 160 ? -5.708 -0.003 -10.611 1.00 92.69 160 ILE A CA 1
ATOM 1300 C C . ILE A 1 160 ? -6.419 -1.326 -10.881 1.00 92.69 160 ILE A C 1
ATOM 1302 O O . ILE A 1 160 ? -6.764 -2.058 -9.950 1.00 92.69 160 ILE A O 1
ATOM 1306 N N . VAL A 1 161 ? -6.619 -1.624 -12.164 1.00 91.88 161 VAL A N 1
ATOM 1307 C CA . VAL A 1 161 ? -7.223 -2.858 -12.669 1.00 91.88 161 VAL A CA 1
ATOM 1308 C C . VAL A 1 161 ? -6.108 -3.789 -13.144 1.00 91.88 161 VAL A C 1
ATOM 1310 O O . VAL A 1 161 ? -5.412 -3.491 -14.114 1.00 91.88 161 VAL A O 1
ATOM 1313 N N . SER A 1 162 ? -5.928 -4.922 -12.463 1.00 88.31 162 SER A N 1
ATOM 1314 C CA . SER A 1 162 ? -4.923 -5.933 -12.825 1.00 88.31 162 SER A CA 1
ATOM 1315 C C . SER A 1 162 ? -5.480 -7.358 -12.773 1.00 88.31 162 SER A C 1
ATOM 1317 O O . SER A 1 162 ? -6.543 -7.604 -12.207 1.00 88.31 162 SER A O 1
ATOM 1319 N N . GLY A 1 163 ? -4.782 -8.301 -13.410 1.00 82.50 163 GLY A N 1
ATOM 1320 C CA . GLY A 1 163 ? -5.234 -9.684 -13.607 1.00 82.50 163 GLY A CA 1
ATOM 1321 C C . GLY A 1 163 ? -4.611 -10.321 -14.852 1.00 82.50 163 GLY A C 1
ATOM 1322 O O . GLY A 1 163 ? -4.062 -9.609 -15.702 1.00 82.50 163 GLY A O 1
ATOM 1323 N N . GLU A 1 164 ? -4.693 -11.647 -14.987 1.00 76.56 164 GLU A N 1
ATOM 1324 C CA . GLU A 1 164 ? -4.175 -12.356 -16.172 1.00 76.56 164 GLU A CA 1
ATOM 1325 C C . GLU A 1 164 ? -4.857 -11.846 -17.463 1.00 76.56 164 GLU A C 1
ATOM 1327 O O . GLU A 1 164 ? -5.866 -11.122 -17.457 1.00 76.56 164 GLU A O 1
ATOM 1332 N N . SER A 1 165 ? -4.260 -12.148 -18.610 1.00 73.31 165 SER A N 1
ATOM 1333 C CA . SER A 1 165 ? -4.863 -11.839 -19.902 1.00 73.31 165 SER A CA 1
ATOM 1334 C C . SER A 1 165 ? -6.204 -12.579 -20.081 1.00 73.31 165 SER A C 1
ATOM 1336 O O . SER A 1 165 ? -6.398 -13.671 -19.553 1.00 73.31 165 SER A O 1
ATOM 1338 N N . GLY A 1 166 ? -7.183 -11.946 -20.735 1.00 73.94 166 GLY A N 1
ATOM 1339 C CA . GLY A 1 166 ? -8.552 -12.476 -20.868 1.00 73.94 166 GLY A CA 1
ATOM 1340 C C . GLY A 1 166 ? -9.452 -12.370 -19.618 1.00 73.94 166 GLY A C 1
ATOM 1341 O O . GLY A 1 166 ? -10.644 -12.658 -19.699 1.00 73.94 166 GLY A O 1
ATOM 1342 N N . ALA A 1 167 ? -8.946 -11.898 -18.471 1.00 83.81 167 ALA A N 1
ATOM 1343 C CA . ALA A 1 167 ? -9.716 -11.818 -17.220 1.00 83.81 167 ALA A CA 1
ATOM 1344 C C . ALA A 1 167 ? -10.765 -10.675 -17.143 1.00 83.81 167 ALA A C 1
ATOM 1346 O O . ALA A 1 167 ? -11.407 -10.510 -16.112 1.00 83.81 167 ALA A O 1
ATOM 1347 N N . GLY A 1 168 ? -10.943 -9.858 -18.191 1.00 82.81 168 GLY A N 1
ATOM 1348 C CA . GLY A 1 168 ? -11.935 -8.763 -18.205 1.00 82.81 168 GLY A CA 1
ATOM 1349 C C . GLY A 1 168 ? -11.449 -7.396 -17.687 1.00 82.81 168 GLY A C 1
ATOM 1350 O O . GLY A 1 168 ? -12.268 -6.546 -17.325 1.00 82.81 168 GLY A O 1
ATOM 1351 N N . LYS A 1 169 ? -10.129 -7.145 -17.673 1.00 86.31 169 LYS A N 1
ATOM 1352 C CA . LYS A 1 169 ? -9.536 -5.870 -17.209 1.00 86.31 169 LYS A CA 1
ATOM 1353 C C . LYS A 1 169 ? -10.060 -4.641 -17.962 1.00 86.31 169 LYS A C 1
ATOM 1355 O O . LYS A 1 169 ? -10.660 -3.757 -17.354 1.00 86.31 169 LYS A O 1
ATOM 1360 N N . THR A 1 170 ? -9.908 -4.618 -19.289 1.00 82.00 170 THR A N 1
ATOM 1361 C CA . THR A 1 170 ? -10.353 -3.498 -20.139 1.00 82.00 170 THR A CA 1
ATOM 1362 C C . THR A 1 170 ? -11.863 -3.268 -20.052 1.00 82.00 170 THR A C 1
ATOM 1364 O O . THR A 1 170 ? -12.308 -2.124 -20.074 1.00 82.00 170 THR A O 1
ATOM 1367 N N . VAL A 1 171 ? -12.654 -4.329 -19.860 1.00 85.44 171 VAL A N 1
ATOM 1368 C CA . VAL A 1 171 ? -14.107 -4.242 -19.641 1.00 85.44 171 VAL A CA 1
ATOM 1369 C C . VAL A 1 171 ? -14.422 -3.557 -18.304 1.00 85.44 171 VAL A C 1
ATOM 1371 O O . VAL A 1 171 ? -15.225 -2.626 -18.259 1.00 85.44 171 VAL A O 1
ATOM 1374 N N . SER A 1 172 ? -13.729 -3.934 -17.225 1.00 90.50 172 SER A N 1
ATOM 1375 C CA . SER A 1 172 ? -13.873 -3.287 -15.911 1.00 90.50 172 SER A CA 1
ATOM 1376 C C . SER A 1 172 ? -13.445 -1.812 -15.947 1.00 90.50 172 SER A C 1
ATOM 1378 O O . SER A 1 172 ? -14.156 -0.950 -15.431 1.00 90.50 172 SER A O 1
ATOM 1380 N N . ALA A 1 173 ? -12.335 -1.501 -16.625 1.00 88.38 173 ALA A N 1
ATOM 1381 C CA . ALA A 1 173 ? -11.892 -0.127 -16.860 1.00 88.38 173 ALA A CA 1
ATOM 1382 C C . ALA A 1 173 ? -12.931 0.680 -17.663 1.00 88.38 173 ALA A C 1
ATOM 1384 O O . ALA A 1 173 ? -13.293 1.784 -17.262 1.00 88.38 173 ALA A O 1
ATOM 1385 N N . LYS A 1 174 ? -13.480 0.113 -18.748 1.00 85.75 174 LYS A N 1
ATOM 1386 C CA . LYS A 1 174 ? -14.546 0.714 -19.567 1.00 85.75 174 LYS A CA 1
ATOM 1387 C C . LYS A 1 174 ? -15.781 1.077 -18.739 1.00 85.75 174 LYS A C 1
ATOM 1389 O O . LYS A 1 174 ? -16.272 2.198 -18.854 1.00 85.75 174 LYS A O 1
ATOM 1394 N N . TYR A 1 175 ? -16.257 0.179 -17.876 1.00 90.31 175 TYR A N 1
ATOM 1395 C CA . TYR A 1 175 ? -17.414 0.467 -17.025 1.00 90.31 175 TYR A CA 1
ATOM 1396 C C . TYR A 1 175 ? -17.126 1.529 -15.954 1.00 90.31 175 TYR A C 1
ATOM 1398 O O . TYR A 1 175 ? -17.981 2.382 -15.722 1.00 90.31 175 TYR A O 1
ATOM 1406 N N . ALA A 1 176 ? -15.922 1.562 -15.372 1.00 90.75 176 ALA A N 1
ATOM 1407 C CA . ALA A 1 176 ? -15.521 2.659 -14.486 1.00 90.75 176 ALA A CA 1
ATOM 1408 C C . ALA A 1 176 ? -15.512 4.018 -15.221 1.00 90.75 176 ALA A C 1
ATOM 1410 O O . ALA A 1 176 ? -16.044 4.999 -14.708 1.00 90.75 176 ALA A O 1
ATOM 1411 N N . MET A 1 177 ? -14.988 4.079 -16.452 1.00 86.88 177 MET A N 1
ATOM 1412 C CA . MET A 1 177 ? -14.993 5.310 -17.261 1.00 86.88 177 MET A CA 1
ATOM 1413 C C . MET A 1 177 ? -16.416 5.778 -17.616 1.00 86.88 177 MET A C 1
ATOM 1415 O O . MET A 1 177 ? -16.713 6.966 -17.491 1.00 86.88 177 MET A O 1
ATOM 1419 N N . ARG A 1 178 ? -17.316 4.854 -17.980 1.00 86.38 178 ARG A N 1
ATOM 1420 C CA . ARG A 1 178 ? -18.739 5.136 -18.257 1.00 86.38 178 ARG A CA 1
ATOM 1421 C C . ARG A 1 178 ? -19.499 5.663 -17.036 1.00 86.38 178 ARG A C 1
ATOM 1423 O O . ARG A 1 178 ? -20.351 6.544 -17.165 1.00 86.38 178 ARG A O 1
ATOM 1430 N N . TYR A 1 179 ? -19.168 5.160 -15.846 1.00 89.62 179 TYR A N 1
ATOM 1431 C CA . TYR A 1 179 ? -19.712 5.675 -14.591 1.00 89.62 179 TYR A CA 1
ATOM 1432 C C . TYR A 1 179 ? -19.366 7.159 -14.410 1.00 89.62 179 TYR A C 1
ATOM 1434 O O . TYR A 1 179 ? -20.259 7.989 -14.232 1.00 89.62 179 TYR A O 1
ATOM 1442 N N . PHE A 1 180 ? -18.084 7.513 -14.560 1.00 88.62 180 PHE A N 1
ATOM 1443 C CA . PHE A 1 180 ? -17.647 8.907 -14.487 1.00 88.62 180 PHE A CA 1
ATOM 1444 C C . PHE A 1 180 ? -18.285 9.777 -15.575 1.00 88.62 180 PHE A C 1
ATOM 1446 O O . PHE A 1 180 ? -18.724 10.879 -15.261 1.00 88.62 180 PHE A O 1
ATOM 1453 N N . ALA A 1 181 ? -18.382 9.299 -16.821 1.00 82.12 181 ALA A N 1
ATOM 1454 C CA . ALA A 1 181 ? -19.042 10.019 -17.916 1.00 82.12 181 ALA A CA 1
ATOM 1455 C C . ALA A 1 181 ? -20.487 10.418 -17.572 1.00 82.12 181 ALA A C 1
ATOM 1457 O O . ALA A 1 181 ? -20.883 11.572 -17.761 1.00 82.12 181 ALA A O 1
ATOM 1458 N N . THR A 1 182 ? -21.239 9.474 -17.000 1.00 82.31 182 THR A N 1
ATOM 1459 C CA . THR A 1 182 ? -22.652 9.651 -16.641 1.00 82.31 182 THR A CA 1
ATOM 1460 C C . THR A 1 182 ? -22.827 10.573 -15.427 1.00 82.31 182 THR A C 1
ATOM 1462 O O . THR A 1 182 ? -23.632 11.502 -15.472 1.00 82.31 182 THR A O 1
ATOM 1465 N N . VAL A 1 183 ? -22.061 10.360 -14.349 1.00 83.44 183 VAL A N 1
ATOM 1466 C CA . VAL A 1 183 ? -22.186 11.130 -13.091 1.00 83.44 183 VAL A CA 1
ATOM 1467 C C . VAL A 1 183 ? -21.524 12.514 -13.186 1.00 83.44 183 VAL A C 1
ATOM 1469 O O . VAL A 1 183 ? -22.019 13.481 -12.611 1.00 83.44 183 VAL A O 1
ATOM 1472 N N . GLY A 1 184 ? -20.454 12.651 -13.973 1.00 71.38 184 GLY A N 1
ATOM 1473 C CA . GLY A 1 184 ? -19.699 13.890 -14.206 1.00 71.38 184 GLY A CA 1
ATOM 1474 C C . GLY A 1 184 ? -20.366 14.899 -15.154 1.00 71.38 184 GLY A C 1
ATOM 1475 O O . GLY A 1 184 ? -19.667 15.714 -15.758 1.00 71.38 184 GLY A O 1
ATOM 1476 N N . GLY A 1 185 ? -21.692 14.834 -15.321 1.00 65.88 185 GLY A N 1
ATOM 1477 C CA . GLY A 1 185 ? -22.502 15.876 -15.963 1.00 65.88 185 GLY A CA 1
ATOM 1478 C C . GLY A 1 185 ? -22.403 15.996 -17.491 1.00 65.88 185 GLY A C 1
ATOM 1479 O O . GLY A 1 185 ? -22.684 17.068 -18.021 1.00 65.88 185 GLY A O 1
ATOM 1480 N N . SER A 1 186 ? -22.024 14.940 -18.223 1.00 56.09 186 SER A N 1
ATOM 1481 C CA . SER A 1 186 ? -21.788 15.003 -19.685 1.00 56.09 186 SER A CA 1
ATOM 1482 C C . SER A 1 186 ? -23.039 14.835 -20.572 1.00 56.09 186 SER A C 1
ATOM 1484 O O . SER A 1 186 ? -22.920 14.467 -21.736 1.00 56.09 186 SER A O 1
ATOM 1486 N N . ALA A 1 187 ? -24.244 15.107 -20.063 1.00 49.19 187 ALA A N 1
ATOM 1487 C CA . ALA A 1 187 ? -25.507 14.719 -20.710 1.00 49.19 187 ALA A CA 1
ATOM 1488 C C . ALA A 1 187 ? -25.886 15.476 -22.007 1.00 49.19 187 ALA A C 1
ATOM 1490 O O . ALA A 1 187 ? -26.926 15.171 -22.586 1.00 49.19 187 ALA A O 1
ATOM 1491 N N . SER A 1 188 ? -25.118 16.482 -22.446 1.00 52.81 188 SER A N 1
ATOM 1492 C CA . SER A 1 188 ? -25.600 17.432 -23.466 1.00 52.81 188 SER A CA 1
ATOM 1493 C C . SER A 1 188 ? -24.580 17.974 -24.473 1.00 52.81 188 SER A C 1
ATOM 1495 O O . SER A 1 188 ? -24.990 18.734 -25.348 1.00 52.81 188 SER A O 1
ATOM 1497 N N . GLU A 1 189 ? -23.283 17.621 -24.417 1.00 51.47 189 GLU A N 1
ATOM 1498 C CA . GLU A 1 189 ? -22.351 18.109 -25.462 1.00 51.47 189 GLU A CA 1
ATOM 1499 C C . GLU A 1 189 ? -20.958 17.482 -25.569 1.00 51.47 189 GLU A C 1
ATOM 1501 O O . GLU A 1 189 ? -20.264 17.683 -26.565 1.00 51.47 189 GLU A O 1
ATOM 1506 N N . THR A 1 190 ? -20.493 16.790 -24.535 1.00 53.72 190 THR A N 1
ATOM 1507 C CA . THR A 1 190 ? -19.117 16.298 -24.467 1.00 53.72 190 THR A CA 1
ATOM 1508 C C . THR A 1 190 ? -19.063 14.800 -24.727 1.00 53.72 190 THR A C 1
ATOM 1510 O O . THR A 1 190 ? -19.062 14.013 -23.783 1.00 53.72 190 THR A O 1
ATOM 1513 N N . ASN A 1 191 ? -18.905 14.414 -26.000 1.00 65.38 191 ASN A N 1
ATOM 1514 C CA . ASN A 1 191 ? -18.648 13.039 -26.470 1.00 65.38 191 ASN A CA 1
ATOM 1515 C C . ASN A 1 191 ? -17.255 12.512 -26.030 1.00 65.38 191 ASN A C 1
ATOM 1517 O O . ASN A 1 191 ? -16.547 11.842 -26.777 1.00 65.38 191 ASN A O 1
ATOM 1521 N N . ILE A 1 192 ? -16.814 12.852 -24.816 1.00 70.62 192 ILE A N 1
ATOM 1522 C CA . ILE A 1 192 ? -15.551 12.412 -24.220 1.00 70.62 192 ILE A CA 1
ATOM 1523 C C . ILE A 1 192 ? -15.626 10.916 -23.916 1.00 70.62 192 ILE A C 1
ATOM 1525 O O . ILE A 1 192 ? -14.630 10.235 -24.126 1.00 70.62 192 ILE A O 1
ATOM 1529 N N . GLU A 1 193 ? -16.789 10.387 -23.509 1.00 68.44 193 GLU A N 1
ATOM 1530 C CA . GLU A 1 193 ? -16.983 8.934 -23.397 1.00 68.44 193 GLU A CA 1
ATOM 1531 C C . GLU A 1 193 ? -16.715 8.261 -24.746 1.00 68.44 193 GLU A C 1
ATOM 1533 O O . GLU A 1 193 ? -15.805 7.446 -24.838 1.00 68.44 193 GLU A O 1
ATOM 1538 N N . GLU A 1 194 ? -17.419 8.657 -25.809 1.00 75.44 194 GLU A N 1
ATOM 1539 C CA . GLU A 1 194 ? -17.231 8.076 -27.144 1.00 75.44 194 GLU A CA 1
ATOM 1540 C C . GLU A 1 194 ? -15.791 8.207 -27.644 1.00 75.44 194 GLU A C 1
ATOM 1542 O O . GLU A 1 194 ? -15.238 7.229 -28.131 1.00 75.44 194 GLU A O 1
ATOM 1547 N N . LYS A 1 195 ? -15.138 9.365 -27.468 1.00 80.12 195 LYS A N 1
ATOM 1548 C CA . LYS A 1 195 ? -13.729 9.552 -27.851 1.00 80.12 195 LYS A CA 1
ATOM 1549 C C . LYS A 1 195 ? -12.772 8.665 -27.047 1.00 80.12 195 LYS A C 1
ATOM 1551 O O . LYS A 1 195 ? -11.875 8.052 -27.621 1.00 80.12 195 LYS A O 1
ATOM 1556 N N . VAL A 1 196 ? -12.941 8.569 -25.727 1.00 77.75 196 VAL A N 1
ATOM 1557 C CA . VAL A 1 196 ? -12.104 7.699 -24.882 1.00 77.75 196 VAL A CA 1
ATOM 1558 C C . VAL A 1 196 ? -12.351 6.228 -25.226 1.00 77.75 196 VAL A C 1
ATOM 1560 O O . VAL A 1 196 ? -11.393 5.467 -25.355 1.00 77.75 196 VAL A O 1
ATOM 1563 N N . LEU A 1 197 ? -13.599 5.823 -25.469 1.00 77.81 197 LEU A N 1
ATOM 1564 C CA . LEU A 1 197 ? -13.924 4.470 -25.920 1.00 77.81 197 LEU A CA 1
ATOM 1565 C C . LEU A 1 197 ? -13.355 4.178 -27.316 1.00 77.81 197 LEU A C 1
ATOM 1567 O O . LEU A 1 197 ? -12.741 3.129 -27.497 1.00 77.81 197 LEU A O 1
ATOM 1571 N N . ALA A 1 198 ? -13.457 5.114 -28.261 1.00 81.88 198 ALA A N 1
ATOM 1572 C CA . ALA A 1 198 ? -12.894 5.006 -29.608 1.00 81.88 198 ALA A CA 1
ATOM 1573 C C . ALA A 1 198 ? -11.360 4.987 -29.631 1.00 81.88 198 ALA A C 1
ATOM 1575 O O . ALA A 1 198 ? -10.774 4.466 -30.572 1.00 81.88 198 ALA A O 1
ATOM 1576 N N . SER A 1 199 ? -10.679 5.458 -28.582 1.00 86.44 199 SER A N 1
ATOM 1577 C CA . SER A 1 199 ? -9.236 5.215 -28.461 1.00 86.44 199 SER A CA 1
ATOM 1578 C C . SER A 1 199 ? -8.898 3.731 -28.250 1.00 86.44 199 SER A C 1
ATOM 1580 O O . SER A 1 199 ? -7.787 3.317 -28.569 1.00 86.44 199 SER A O 1
ATOM 1582 N N . SER A 1 200 ? -9.842 2.906 -27.770 1.00 84.69 200 SER A N 1
ATOM 1583 C CA . SER A 1 200 ? -9.571 1.496 -27.451 1.00 84.69 200 SER A CA 1
ATOM 1584 C C . SER A 1 200 ? -9.270 0.650 -28.698 1.00 84.69 200 SER A C 1
ATOM 1586 O O . SER A 1 200 ? -8.181 0.087 -28.710 1.00 84.69 200 SER A O 1
ATOM 1588 N N . PRO A 1 201 ? -10.090 0.616 -29.775 1.00 87.94 201 PRO A N 1
ATOM 1589 C CA . PRO A 1 201 ? -9.758 -0.130 -30.999 1.00 87.94 201 PRO A CA 1
ATOM 1590 C C . PRO A 1 201 ? -8.365 0.175 -31.566 1.00 87.94 201 PRO A C 1
ATOM 1592 O O . PRO A 1 201 ? -7.620 -0.745 -31.890 1.00 87.94 201 PRO A O 1
ATOM 1595 N N . ILE A 1 202 ? -7.960 1.453 -31.595 1.00 92.19 202 ILE A N 1
ATOM 1596 C CA . ILE A 1 202 ? -6.618 1.851 -32.055 1.00 92.19 202 ILE A CA 1
ATOM 1597 C C . ILE A 1 202 ? -5.535 1.266 -31.149 1.00 92.19 202 ILE A C 1
ATOM 1599 O O . ILE A 1 202 ? -4.581 0.662 -31.636 1.00 92.19 202 ILE A O 1
ATOM 1603 N N . MET A 1 203 ? -5.674 1.446 -29.834 1.00 90.00 203 MET A N 1
ATOM 1604 C CA . MET A 1 203 ? -4.683 0.994 -28.859 1.00 90.00 203 MET A CA 1
ATOM 1605 C C . MET A 1 203 ? -4.612 -0.534 -28.747 1.00 90.00 203 MET A C 1
ATOM 1607 O O . MET A 1 203 ? -3.542 -1.070 -28.465 1.00 90.00 203 MET A O 1
ATOM 1611 N N . GLU A 1 204 ? -5.717 -1.237 -28.996 1.00 88.44 204 GLU A N 1
ATOM 1612 C CA . GLU A 1 204 ? -5.747 -2.695 -29.105 1.00 88.44 204 GLU A CA 1
ATOM 1613 C C . GLU A 1 204 ? -5.065 -3.156 -30.400 1.00 88.44 204 GLU A C 1
ATOM 1615 O O . GLU A 1 204 ? -4.185 -4.010 -30.342 1.00 88.44 204 GLU A O 1
ATOM 1620 N N . ALA A 1 205 ? -5.339 -2.519 -31.543 1.00 92.94 205 ALA A N 1
ATOM 1621 C CA . ALA A 1 205 ? -4.670 -2.836 -32.804 1.00 92.94 205 ALA A CA 1
ATOM 1622 C C . ALA A 1 205 ? -3.135 -2.704 -32.719 1.00 92.94 205 ALA A C 1
ATOM 1624 O O . ALA A 1 205 ? -2.411 -3.615 -33.122 1.00 92.94 205 ALA A O 1
ATOM 1625 N N . ILE A 1 206 ? -2.623 -1.592 -32.173 1.00 93.50 206 ILE A N 1
ATOM 1626 C CA . ILE A 1 206 ? -1.173 -1.310 -32.128 1.00 93.50 206 ILE A CA 1
ATOM 1627 C C . ILE A 1 206 ? -0.456 -1.837 -30.871 1.00 93.50 206 ILE A C 1
ATOM 1629 O O . ILE A 1 206 ? 0.770 -1.741 -30.790 1.00 93.50 206 ILE A O 1
ATOM 1633 N N . GLY A 1 207 ? -1.189 -2.340 -29.875 1.00 89.25 207 GLY A N 1
ATOM 1634 C CA . GLY A 1 207 ? -0.648 -2.670 -28.551 1.00 89.25 207 GLY A CA 1
ATOM 1635 C C . GLY A 1 207 ? -1.079 -4.022 -27.971 1.00 89.25 207 GLY A C 1
ATOM 1636 O O . GLY A 1 207 ? -0.450 -4.502 -27.024 1.00 89.25 207 GLY A O 1
ATOM 1637 N N . ASN A 1 208 ? -2.097 -4.675 -28.531 1.00 89.06 208 ASN A N 1
ATOM 1638 C CA . ASN A 1 208 ? -2.475 -6.036 -28.160 1.00 89.06 208 ASN A CA 1
ATOM 1639 C C . ASN A 1 208 ? -1.982 -7.052 -29.205 1.00 89.06 208 ASN A C 1
ATOM 1641 O O . ASN A 1 208 ? -1.709 -6.697 -30.354 1.00 89.06 208 ASN A O 1
ATOM 1645 N N . ALA A 1 209 ? -1.863 -8.314 -28.793 1.00 87.56 209 ALA A N 1
ATOM 1646 C CA . ALA A 1 209 ? -1.529 -9.449 -29.653 1.00 87.56 209 ALA A CA 1
ATOM 1647 C C . ALA A 1 209 ? -2.091 -10.771 -29.093 1.00 87.56 209 ALA A C 1
ATOM 1649 O O . ALA A 1 209 ? -2.389 -10.848 -27.897 1.00 87.56 209 ALA A O 1
ATOM 1650 N N . LYS A 1 210 ? -2.139 -11.829 -29.921 1.00 85.31 210 LYS A N 1
ATOM 1651 C CA . LYS A 1 210 ? -2.366 -13.216 -29.466 1.00 85.31 210 LYS A CA 1
ATOM 1652 C C . LYS A 1 210 ? -1.153 -13.703 -28.675 1.00 85.31 210 LYS A C 1
ATOM 1654 O O . LYS A 1 210 ? -0.027 -13.633 -29.169 1.00 85.31 210 LYS A O 1
ATOM 1659 N N . THR A 1 211 ? -1.399 -14.234 -27.484 1.00 77.56 211 THR A N 1
ATOM 1660 C CA . THR A 1 211 ? -0.467 -15.095 -26.745 1.00 77.56 211 THR A CA 1
ATOM 1661 C C . THR A 1 211 ? -1.074 -16.485 -26.592 1.00 77.56 211 THR A C 1
ATOM 1663 O O . THR A 1 211 ? -2.290 -16.642 -26.706 1.00 77.56 211 THR A O 1
ATOM 1666 N N . THR A 1 212 ? -0.258 -17.469 -26.212 1.00 74.00 212 THR A N 1
ATOM 1667 C CA . THR A 1 212 ? -0.663 -18.874 -25.961 1.00 74.00 212 THR A CA 1
ATOM 1668 C C . THR A 1 212 ? -1.840 -19.076 -24.981 1.00 74.00 212 THR A C 1
ATOM 1670 O O . THR A 1 212 ? -2.337 -20.190 -24.835 1.00 74.00 212 THR A O 1
ATOM 1673 N N . ARG A 1 213 ? -2.295 -18.032 -24.265 1.00 67.69 213 ARG A N 1
ATOM 1674 C CA . ARG A 1 213 ? -3.428 -18.088 -23.312 1.00 67.69 213 ARG A CA 1
ATOM 1675 C C . ARG A 1 213 ? -4.567 -17.099 -23.573 1.00 67.69 213 ARG A C 1
ATOM 1677 O O . ARG A 1 213 ? -5.597 -17.185 -22.890 1.00 67.69 213 ARG A O 1
ATOM 1684 N N . ASN A 1 214 ? -4.381 -16.124 -24.464 1.00 73.12 214 ASN A N 1
ATOM 1685 C CA . ASN A 1 214 ? -5.392 -15.113 -24.767 1.00 73.12 214 ASN A CA 1
ATOM 1686 C C . ASN A 1 214 ? -5.163 -14.474 -26.141 1.00 73.12 214 ASN A C 1
ATOM 1688 O O . ASN A 1 214 ? -4.095 -13.930 -26.413 1.00 73.12 214 ASN A O 1
ATOM 1692 N N . ASP A 1 215 ? -6.222 -14.434 -26.941 1.00 78.06 215 ASP A N 1
ATOM 1693 C CA . ASP A 1 215 ? -6.184 -13.959 -28.323 1.00 78.06 215 ASP A CA 1
ATOM 1694 C C . ASP A 1 215 ? -5.987 -12.450 -28.454 1.00 78.06 215 ASP A C 1
ATOM 1696 O O . ASP A 1 215 ? -5.373 -11.999 -29.411 1.00 78.06 215 ASP A O 1
ATOM 1700 N N . ASN A 1 216 ? -6.473 -11.672 -27.483 1.00 78.88 216 ASN A N 1
ATOM 1701 C CA . ASN A 1 216 ? -6.385 -10.211 -27.480 1.00 78.88 216 ASN A CA 1
ATOM 1702 C C . ASN A 1 216 ? -5.724 -9.732 -26.175 1.00 78.88 216 ASN A C 1
ATOM 1704 O O . ASN A 1 216 ? -6.389 -9.316 -25.220 1.00 78.88 216 ASN A O 1
ATOM 1708 N N . SER A 1 217 ? -4.402 -9.896 -26.079 1.00 75.00 217 SER A N 1
ATOM 1709 C CA . SER A 1 217 ? -3.607 -9.595 -24.885 1.00 75.00 217 SER A CA 1
ATOM 1710 C C . SER A 1 217 ? -2.880 -8.258 -25.005 1.00 75.00 217 SER A C 1
ATOM 1712 O O . SER A 1 217 ? -1.936 -8.154 -25.780 1.00 75.00 217 SER A O 1
ATOM 1714 N N . SER A 1 218 ? -3.217 -7.259 -24.181 1.00 80.25 218 SER A N 1
ATOM 1715 C CA . SER A 1 218 ? -2.436 -6.012 -24.092 1.00 80.25 218 SER A CA 1
ATOM 1716 C C . SER A 1 218 ? -1.001 -6.267 -23.633 1.00 80.25 218 SER A C 1
ATOM 1718 O O . SER A 1 218 ? -0.774 -6.767 -22.531 1.00 80.25 218 SER A O 1
ATOM 1720 N N . ARG A 1 219 ? -0.027 -5.892 -24.472 1.00 81.88 219 ARG A N 1
ATOM 1721 C CA . ARG A 1 219 ? 1.421 -6.017 -24.212 1.00 81.88 219 ARG A CA 1
ATOM 1722 C C . ARG A 1 219 ? 2.067 -4.660 -23.894 1.00 81.88 219 ARG A C 1
ATOM 1724 O O . ARG A 1 219 ? 3.214 -4.382 -24.236 1.00 81.88 219 ARG A O 1
ATOM 1731 N N . PHE A 1 220 ? 1.283 -3.803 -23.244 1.00 83.69 220 PHE A N 1
ATOM 1732 C CA . PHE A 1 220 ? 1.629 -2.490 -22.702 1.00 83.69 220 PHE A CA 1
ATOM 1733 C C . PHE A 1 220 ? 0.656 -2.169 -21.555 1.00 83.69 220 PHE A C 1
ATOM 1735 O O . PHE A 1 220 ? -0.443 -2.722 -21.494 1.00 83.69 220 PHE A O 1
ATOM 1742 N N . GLY A 1 221 ? 1.040 -1.270 -20.650 1.00 78.81 221 GLY A N 1
ATOM 1743 C CA . GLY A 1 221 ? 0.138 -0.694 -19.651 1.00 78.81 221 GLY A CA 1
ATOM 1744 C C . GLY A 1 221 ? -0.458 0.624 -20.146 1.00 78.81 221 GLY A C 1
ATOM 1745 O O . GLY A 1 221 ? 0.286 1.496 -20.609 1.00 78.81 221 GLY A O 1
ATOM 1746 N N . LYS A 1 222 ? -1.778 0.799 -20.012 1.00 85.62 222 LYS A N 1
ATOM 1747 C CA . LYS A 1 222 ? -2.486 2.049 -20.348 1.00 85.62 222 LYS A CA 1
ATOM 1748 C C . LYS A 1 222 ? -3.012 2.727 -19.087 1.00 85.62 222 LYS A C 1
ATOM 1750 O O . LYS A 1 222 ? -3.707 2.112 -18.282 1.00 85.62 222 LYS A O 1
ATOM 1755 N N . TYR A 1 223 ? -2.684 4.005 -18.924 1.00 89.38 223 TYR A N 1
ATOM 1756 C CA . TYR A 1 223 ? -3.137 4.842 -17.817 1.00 89.38 223 TYR A CA 1
ATOM 1757 C C . TYR A 1 223 ? -3.929 6.029 -18.358 1.00 89.38 223 TYR A C 1
ATOM 1759 O O . TYR A 1 223 ? -3.357 6.948 -18.943 1.00 89.38 223 TYR A O 1
ATOM 1767 N N . ILE A 1 224 ? -5.248 6.004 -18.186 1.00 90.12 224 ILE A N 1
ATOM 1768 C CA . ILE A 1 224 ? -6.163 7.022 -18.709 1.00 90.12 224 ILE A CA 1
ATOM 1769 C C . ILE A 1 224 ? -6.542 7.966 -17.567 1.00 90.12 224 ILE A C 1
ATOM 1771 O O . ILE A 1 224 ? -7.300 7.604 -16.670 1.00 90.12 224 ILE A O 1
ATOM 1775 N N . GLN A 1 225 ? -6.001 9.182 -17.590 1.00 91.00 225 GLN A N 1
ATOM 1776 C CA . GLN A 1 225 ? -6.306 10.243 -16.633 1.00 91.00 225 GLN A CA 1
ATOM 1777 C C . GLN A 1 225 ? -7.548 11.008 -17.101 1.00 91.00 225 GLN A C 1
ATOM 1779 O O . GLN A 1 225 ? -7.462 11.788 -18.047 1.00 91.00 225 GLN A O 1
ATOM 1784 N N . ILE A 1 226 ? -8.693 10.810 -16.447 1.00 89.56 226 ILE A N 1
ATOM 1785 C CA . ILE A 1 226 ? -9.912 11.591 -16.696 1.00 89.56 226 ILE A CA 1
ATOM 1786 C C . ILE A 1 226 ? -9.793 12.908 -15.932 1.00 89.56 226 ILE A C 1
ATOM 1788 O O . ILE A 1 226 ? -9.701 12.904 -14.703 1.00 89.56 226 ILE A O 1
ATOM 1792 N N . GLY A 1 227 ? -9.766 14.028 -16.651 1.00 89.56 227 GLY A N 1
ATOM 1793 C CA . GLY A 1 227 ? -9.661 15.363 -16.071 1.00 89.56 227 GLY A CA 1
ATOM 1794 C C . GLY A 1 227 ? -11.025 15.922 -15.672 1.00 89.56 227 GLY A C 1
ATOM 1795 O O . GLY A 1 227 ? -11.960 15.913 -16.476 1.00 89.56 227 GLY A O 1
ATOM 1796 N N . PHE A 1 228 ? -11.108 16.477 -14.462 1.00 89.25 228 PHE A N 1
ATOM 1797 C CA . PHE A 1 228 ? -12.305 17.124 -13.920 1.00 89.25 228 PHE A CA 1
ATOM 1798 C C . PHE A 1 228 ? -12.078 18.630 -13.692 1.00 89.25 228 PHE A C 1
ATOM 1800 O O . PHE A 1 228 ? -10.967 19.052 -13.349 1.00 89.25 228 PHE A O 1
ATOM 1807 N N . ASP A 1 229 ? -13.117 19.452 -13.876 1.00 87.12 229 ASP A N 1
ATOM 1808 C CA . ASP A 1 229 ? -13.105 20.887 -13.546 1.00 87.12 229 ASP A CA 1
ATOM 1809 C C . ASP A 1 229 ? -13.352 21.154 -12.044 1.00 87.12 229 ASP A C 1
ATOM 1811 O O . ASP A 1 229 ? -13.531 20.245 -11.234 1.00 87.12 229 ASP A O 1
ATOM 1815 N N . LYS A 1 230 ? -13.391 22.436 -11.654 1.00 86.31 230 LYS A N 1
ATOM 1816 C CA . LYS A 1 230 ? -13.710 22.874 -10.278 1.00 86.31 230 LYS A CA 1
ATOM 1817 C C . LYS A 1 230 ? -15.142 22.568 -9.810 1.00 86.31 230 LYS A C 1
ATOM 1819 O O . LYS A 1 230 ? -15.473 22.837 -8.660 1.00 86.31 230 LYS A O 1
ATOM 1824 N N . ARG A 1 231 ? -16.007 22.079 -10.695 1.00 84.06 231 ARG A N 1
ATOM 1825 C CA . ARG A 1 231 ? -17.374 21.629 -10.409 1.00 84.06 231 ARG A CA 1
ATOM 1826 C C . ARG A 1 231 ? -17.485 20.107 -10.552 1.00 84.06 231 ARG A C 1
ATOM 1828 O O . ARG A 1 231 ? -18.600 19.605 -10.635 1.00 84.06 231 ARG A O 1
ATOM 1835 N N . TYR A 1 232 ? -16.354 19.398 -10.612 1.00 84.88 232 TYR A N 1
ATOM 1836 C CA . TYR A 1 232 ? -16.246 17.954 -10.826 1.00 84.88 232 TYR A CA 1
ATOM 1837 C C . TYR A 1 232 ? -16.936 17.449 -12.107 1.00 84.88 232 TYR A C 1
ATOM 1839 O O . TYR A 1 232 ? -17.322 16.289 -12.195 1.00 84.88 232 TYR A O 1
ATOM 1847 N N . HIS A 1 233 ? -17.046 18.299 -13.134 1.00 84.19 233 HIS A N 1
ATOM 1848 C CA . HIS A 1 233 ? -17.488 17.881 -14.466 1.00 84.19 233 HIS A CA 1
ATOM 1849 C C . HIS A 1 233 ? -16.295 17.418 -15.301 1.00 84.19 233 HIS A C 1
ATOM 1851 O O . HIS A 1 233 ? -15.204 17.985 -15.191 1.00 84.19 233 HIS A O 1
ATOM 1857 N N . ILE A 1 234 ? -16.494 16.422 -16.164 1.00 84.62 234 ILE A N 1
ATOM 1858 C CA . ILE A 1 234 ? -15.425 15.927 -17.041 1.00 84.62 234 ILE A CA 1
ATOM 1859 C C . ILE A 1 234 ? -15.122 16.957 -18.128 1.00 84.62 234 ILE A C 1
ATOM 1861 O O . ILE A 1 234 ? -16.014 17.439 -18.824 1.00 84.62 234 ILE A O 1
ATOM 1865 N N . ILE A 1 235 ? -13.838 17.275 -18.289 1.00 82.69 235 ILE A N 1
ATOM 1866 C CA . ILE A 1 235 ? -13.357 18.213 -19.313 1.00 82.69 235 ILE A CA 1
ATOM 1867 C C . ILE A 1 235 ? -12.623 17.530 -20.463 1.00 82.69 235 ILE A C 1
ATOM 1869 O O . ILE A 1 235 ? -12.611 18.067 -21.565 1.00 82.69 235 ILE A O 1
ATOM 1873 N N . GLY A 1 236 ? -12.010 16.373 -20.232 1.00 83.25 236 GLY A N 1
ATOM 1874 C CA . GLY A 1 236 ? -11.197 15.666 -21.217 1.00 83.25 236 GLY A CA 1
ATOM 1875 C C . GLY A 1 236 ? -10.444 14.505 -20.580 1.00 83.25 236 GLY A C 1
ATOM 1876 O O . GLY A 1 236 ? -10.648 14.196 -19.403 1.00 83.25 236 GLY A O 1
ATOM 1877 N N . ALA A 1 237 ? -9.555 13.880 -21.345 1.00 87.94 237 ALA A N 1
ATOM 1878 C CA . ALA A 1 237 ? -8.718 12.789 -20.860 1.00 87.94 237 ALA A CA 1
ATOM 1879 C C . ALA A 1 237 ? -7.272 12.899 -21.369 1.00 87.94 237 ALA A C 1
ATOM 1881 O O . ALA A 1 237 ? -6.996 13.546 -22.377 1.00 87.94 237 ALA A O 1
ATOM 1882 N N . ASN A 1 238 ? -6.347 12.254 -20.663 1.00 89.19 238 ASN A N 1
ATOM 1883 C CA . ASN A 1 238 ? -4.946 12.136 -21.053 1.00 89.19 238 ASN A CA 1
ATOM 1884 C C . ASN A 1 238 ? -4.486 10.685 -20.855 1.00 89.19 238 ASN A C 1
ATOM 1886 O O . ASN A 1 238 ? -4.478 10.174 -19.734 1.00 89.19 238 ASN A O 1
ATOM 1890 N N . MET A 1 239 ? -4.148 10.012 -21.949 1.00 88.62 239 MET A N 1
ATOM 1891 C CA . MET A 1 239 ? -3.636 8.651 -21.975 1.00 88.62 239 MET A CA 1
ATOM 1892 C C . MET A 1 239 ? -2.110 8.656 -21.885 1.00 88.62 239 MET A C 1
ATOM 1894 O O . MET A 1 239 ? -1.416 9.217 -22.732 1.00 88.62 239 MET A O 1
ATOM 1898 N N . ARG A 1 240 ? -1.574 7.952 -20.891 1.00 86.38 240 ARG A N 1
ATOM 1899 C CA . ARG A 1 240 ? -0.151 7.628 -20.789 1.00 86.38 240 ARG A CA 1
ATOM 1900 C C . ARG A 1 240 ? 0.047 6.136 -20.991 1.00 86.38 240 ARG A C 1
ATOM 1902 O O . ARG A 1 240 ? -0.653 5.324 -20.387 1.00 86.38 240 ARG A O 1
ATOM 1909 N N . THR A 1 241 ? 1.021 5.781 -21.812 1.00 85.69 241 THR A N 1
ATOM 1910 C CA . THR A 1 241 ? 1.386 4.392 -22.090 1.00 85.69 241 THR A CA 1
ATOM 1911 C C . THR A 1 241 ? 2.734 4.058 -21.486 1.00 85.69 241 THR A C 1
ATOM 1913 O O . THR A 1 241 ? 3.678 4.841 -21.584 1.00 85.69 241 THR A O 1
ATOM 1916 N N . TYR A 1 242 ? 2.834 2.869 -20.909 1.00 76.19 242 TYR A N 1
ATOM 1917 C CA . TYR A 1 242 ? 4.034 2.374 -20.253 1.00 76.19 242 TYR A CA 1
ATOM 1918 C C . TYR A 1 242 ? 4.319 0.940 -20.723 1.00 76.19 242 TYR A C 1
ATOM 1920 O O . TYR A 1 242 ? 3.404 0.218 -21.108 1.00 76.19 242 TYR A O 1
ATOM 1928 N N . LEU A 1 243 ? 5.576 0.500 -20.625 1.00 73.38 243 LEU A N 1
ATOM 1929 C CA . LEU A 1 243 ? 5.942 -0.929 -20.665 1.00 73.38 243 LEU A CA 1
ATOM 1930 C C . LEU A 1 243 ? 5.574 -1.681 -21.974 1.00 73.38 243 LEU A C 1
ATOM 1932 O O . LEU A 1 243 ? 5.217 -2.852 -21.919 1.00 73.38 243 LEU A O 1
ATOM 1936 N N . LEU A 1 244 ? 5.666 -1.026 -23.142 1.00 82.25 244 LEU A N 1
ATOM 1937 C CA . LEU A 1 244 ? 5.442 -1.660 -24.455 1.00 82.25 244 LEU A CA 1
ATOM 1938 C C . LEU A 1 244 ? 6.462 -2.784 -24.729 1.00 82.25 244 LEU A C 1
ATOM 1940 O O . LEU A 1 244 ? 7.675 -2.548 -24.721 1.00 82.25 244 LEU A O 1
ATOM 1944 N N . GLU A 1 245 ? 5.976 -3.985 -25.041 1.00 79.62 245 GLU A N 1
ATOM 1945 C CA . GLU A 1 245 ? 6.775 -5.171 -25.372 1.00 79.62 245 GLU A CA 1
ATOM 1946 C C . GLU A 1 245 ? 7.391 -5.061 -26.780 1.00 79.62 245 GLU A C 1
ATOM 1948 O O . GLU A 1 245 ? 6.940 -5.662 -27.758 1.00 79.62 245 GLU A O 1
ATOM 1953 N N . LYS A 1 246 ? 8.451 -4.256 -26.906 1.00 81.19 246 LYS A N 1
ATOM 1954 C CA . LYS A 1 246 ? 9.137 -4.010 -28.185 1.00 81.19 246 LYS A CA 1
ATOM 1955 C C . LYS A 1 246 ? 9.585 -5.290 -28.901 1.00 81.19 246 LYS A C 1
ATOM 1957 O O . LYS A 1 246 ? 9.597 -5.312 -30.125 1.00 81.19 246 LYS A O 1
ATOM 1962 N N . SER A 1 247 ? 9.988 -6.336 -28.177 1.00 79.69 247 SER A N 1
ATOM 1963 C CA . SER A 1 247 ? 10.478 -7.588 -28.774 1.00 79.69 247 SER A CA 1
ATOM 1964 C C . SER A 1 247 ? 9.439 -8.281 -29.657 1.00 79.69 247 SER A C 1
ATOM 1966 O O . SER A 1 247 ? 9.826 -8.844 -30.680 1.00 79.69 247 SER A O 1
ATOM 1968 N N . ARG A 1 248 ? 8.142 -8.141 -29.351 1.00 85.75 248 ARG A N 1
ATOM 1969 C CA . ARG A 1 248 ? 7.047 -8.738 -30.131 1.00 85.75 248 ARG A CA 1
ATOM 1970 C C . ARG A 1 248 ? 7.004 -8.296 -31.595 1.00 85.75 248 ARG A C 1
ATOM 1972 O O . ARG A 1 248 ? 6.569 -9.066 -32.443 1.00 85.75 248 ARG A O 1
ATOM 1979 N N . VAL A 1 249 ? 7.523 -7.102 -31.908 1.00 89.38 249 VAL A N 1
ATOM 1980 C CA . VAL A 1 249 ? 7.608 -6.580 -33.286 1.00 89.38 249 VAL A CA 1
ATOM 1981 C C . VAL A 1 249 ? 8.462 -7.479 -34.187 1.00 89.38 249 VAL A C 1
ATOM 1983 O O . VAL A 1 249 ? 8.215 -7.532 -35.387 1.00 89.38 249 VAL A O 1
ATOM 1986 N N . VAL A 1 250 ? 9.469 -8.160 -33.627 1.00 87.88 250 VAL A N 1
ATOM 1987 C CA . VAL A 1 250 ? 10.501 -8.890 -34.390 1.00 87.88 250 VAL A CA 1
ATOM 1988 C C . VAL A 1 250 ? 10.577 -10.385 -34.078 1.00 87.88 250 VAL A C 1
ATOM 1990 O O . VAL A 1 250 ? 11.269 -11.105 -34.797 1.00 87.88 250 VAL A O 1
ATOM 1993 N N . PHE A 1 251 ? 9.902 -10.835 -33.020 1.00 83.75 251 PHE A N 1
ATOM 1994 C CA . PHE A 1 251 ? 9.886 -12.217 -32.552 1.00 83.75 251 PHE A CA 1
ATOM 1995 C C . PHE A 1 251 ? 8.499 -12.595 -32.028 1.00 83.75 251 PHE A C 1
ATOM 1997 O O . PHE A 1 251 ? 7.877 -11.819 -31.299 1.00 83.75 251 PHE A O 1
ATOM 2004 N N . GLN A 1 252 ? 8.055 -13.805 -32.354 1.00 84.25 252 GLN A N 1
ATOM 2005 C CA . GLN A 1 252 ? 6.880 -14.453 -31.780 1.00 84.25 252 GLN A CA 1
ATOM 2006 C C . GLN A 1 252 ? 7.269 -15.882 -31.388 1.00 84.25 252 GLN A C 1
ATOM 2008 O O . GLN A 1 252 ? 8.053 -16.511 -32.095 1.00 84.25 252 GLN A O 1
ATOM 2013 N N . ALA A 1 253 ? 6.756 -16.375 -30.261 1.00 79.38 253 ALA A N 1
ATOM 2014 C CA . ALA A 1 253 ? 6.863 -17.791 -29.915 1.00 79.38 253 ALA A CA 1
ATOM 2015 C C . ALA A 1 253 ? 5.774 -18.603 -30.639 1.00 79.38 253 ALA A C 1
ATOM 2017 O O . ALA A 1 253 ? 4.814 -18.021 -31.149 1.00 79.38 253 ALA A O 1
ATOM 2018 N N . ASP A 1 254 ? 5.914 -19.930 -30.657 1.00 81.50 254 ASP A N 1
ATOM 2019 C CA . ASP A 1 254 ? 4.911 -20.847 -31.210 1.00 81.50 254 ASP A CA 1
ATOM 2020 C C . ASP A 1 254 ? 3.507 -20.534 -30.644 1.00 81.50 254 ASP A C 1
ATOM 2022 O O . ASP A 1 254 ? 3.337 -20.376 -29.433 1.00 81.50 254 ASP A O 1
ATOM 2026 N N . ASP A 1 255 ? 2.513 -20.431 -31.532 1.00 83.62 255 ASP A N 1
ATOM 2027 C CA . ASP A 1 255 ? 1.118 -20.042 -31.257 1.00 83.62 255 ASP A CA 1
ATOM 2028 C C . ASP A 1 255 ? 0.899 -18.606 -30.710 1.00 83.62 255 ASP A C 1
ATOM 2030 O O . ASP A 1 255 ? -0.176 -18.260 -30.210 1.00 83.62 255 ASP A O 1
ATOM 2034 N N . GLU A 1 256 ? 1.886 -17.712 -30.848 1.00 85.50 256 GLU A N 1
ATOM 2035 C CA . GLU A 1 256 ? 1.723 -16.270 -30.610 1.00 85.50 256 GLU A CA 1
ATOM 2036 C C . GLU A 1 256 ? 1.705 -15.443 -31.905 1.00 85.50 256 GLU A C 1
ATOM 2038 O O . GLU A 1 256 ? 2.411 -15.731 -32.869 1.00 85.50 256 GLU A O 1
ATOM 2043 N N . ARG A 1 257 ? 0.967 -14.325 -31.905 1.00 90.62 257 ARG A N 1
ATOM 2044 C CA . ARG A 1 257 ? 1.002 -13.333 -32.996 1.00 90.62 257 ARG A CA 1
ATOM 2045 C C . ARG A 1 257 ? 1.847 -12.111 -32.626 1.00 90.62 257 ARG A C 1
ATOM 2047 O O . ARG A 1 257 ? 2.108 -11.813 -31.454 1.00 90.62 257 ARG A O 1
ATOM 2054 N N . ASN A 1 258 ? 2.240 -11.366 -33.657 1.00 92.62 258 ASN A N 1
ATOM 2055 C CA . ASN A 1 258 ? 2.649 -9.966 -33.533 1.00 92.62 258 ASN A CA 1
ATOM 2056 C C . ASN A 1 258 ? 1.419 -9.083 -33.195 1.00 92.62 258 ASN A C 1
ATOM 2058 O O . ASN A 1 258 ? 0.297 -9.581 -33.075 1.00 92.62 258 ASN A O 1
ATOM 2062 N N . TYR A 1 259 ? 1.606 -7.771 -33.051 1.00 94.00 259 TYR A N 1
ATOM 2063 C CA . TYR A 1 259 ? 0.513 -6.820 -32.825 1.00 94.00 259 TYR A CA 1
ATOM 2064 C C . TYR A 1 259 ? -0.570 -6.911 -33.914 1.00 94.00 259 TYR A C 1
ATOM 2066 O O . TYR A 1 259 ? -0.247 -7.040 -35.099 1.00 94.00 259 TYR A O 1
ATOM 2074 N N . HIS A 1 260 ? -1.852 -6.838 -33.530 1.00 94.38 260 HIS A N 1
ATOM 2075 C CA . HIS A 1 260 ? -2.972 -7.105 -34.449 1.00 94.38 260 HIS A CA 1
ATOM 2076 C C . HIS A 1 260 ? -2.936 -6.249 -35.719 1.00 94.38 260 HIS A C 1
ATOM 2078 O O . HIS A 1 260 ? -3.210 -6.771 -36.797 1.00 94.38 260 HIS A O 1
ATOM 2084 N N . ILE A 1 261 ? -2.508 -4.984 -35.624 1.00 95.06 261 ILE A N 1
ATOM 2085 C CA . ILE A 1 261 ? -2.436 -4.044 -36.751 1.00 95.06 261 ILE A CA 1
ATOM 2086 C C . ILE A 1 261 ? -1.648 -4.579 -37.958 1.00 95.06 261 ILE A C 1
ATOM 2088 O O . ILE A 1 261 ? -1.953 -4.212 -39.089 1.00 95.06 261 ILE A O 1
ATOM 2092 N N . PHE A 1 262 ? -0.666 -5.464 -37.755 1.00 95.19 262 PHE A N 1
ATOM 2093 C CA . PHE A 1 262 ? 0.068 -6.084 -38.861 1.00 95.19 262 PHE A CA 1
ATOM 2094 C C . PHE A 1 262 ? -0.809 -7.050 -39.670 1.00 95.19 262 PHE A C 1
ATOM 2096 O O . PHE A 1 262 ? -0.795 -7.002 -40.898 1.00 95.19 262 PHE A O 1
ATOM 2103 N N . TYR A 1 263 ? -1.604 -7.884 -38.996 1.00 94.62 263 TYR A N 1
ATOM 2104 C CA . TYR A 1 263 ? -2.501 -8.862 -39.622 1.00 94.62 263 TYR A CA 1
ATOM 2105 C C . TYR A 1 263 ? -3.721 -8.170 -40.230 1.00 94.62 263 TYR A C 1
ATOM 2107 O O . TYR A 1 263 ? -4.043 -8.417 -41.387 1.00 94.62 263 TYR A O 1
ATOM 2115 N N . GLN A 1 264 ? -4.300 -7.212 -39.503 1.00 94.06 264 GLN A N 1
ATOM 2116 C CA . GLN A 1 264 ? -5.347 -6.305 -39.979 1.00 94.06 264 GLN A CA 1
ATOM 2117 C C . GLN A 1 264 ? -4.955 -5.598 -41.290 1.00 94.06 264 GLN A C 1
ATOM 2119 O O . GLN A 1 264 ? -5.713 -5.598 -42.260 1.00 94.06 264 GLN A O 1
ATOM 2124 N N . LEU A 1 265 ? -3.733 -5.055 -41.366 1.00 93.06 265 LEU A N 1
ATOM 2125 C CA . LEU A 1 265 ? -3.235 -4.385 -42.569 1.00 93.06 265 LEU A CA 1
ATOM 2126 C C . LEU A 1 265 ? -2.924 -5.365 -43.720 1.00 93.06 265 LEU A C 1
ATOM 2128 O O . LEU A 1 265 ? -3.110 -5.005 -44.882 1.00 93.06 265 LEU A O 1
ATOM 2132 N N . CYS A 1 266 ? -2.493 -6.599 -43.426 1.00 92.75 266 CYS A N 1
ATOM 2133 C CA . CYS A 1 266 ? -2.319 -7.646 -44.444 1.00 92.75 266 CYS A CA 1
ATOM 2134 C C . CYS A 1 266 ? -3.668 -8.158 -44.981 1.00 92.75 266 CYS A C 1
ATOM 2136 O O . CYS A 1 266 ? -3.818 -8.326 -46.188 1.00 92.75 266 CYS A O 1
ATOM 2138 N N . ALA A 1 267 ? -4.677 -8.336 -44.123 1.00 91.94 267 ALA A N 1
ATOM 2139 C CA . ALA A 1 267 ? -6.035 -8.701 -44.528 1.00 91.94 267 ALA A CA 1
ATOM 2140 C C . ALA A 1 267 ? -6.669 -7.612 -45.419 1.00 91.94 267 ALA A C 1
ATOM 2142 O O . ALA A 1 267 ? -7.304 -7.911 -46.430 1.00 91.94 267 ALA A O 1
ATOM 2143 N N . ALA A 1 268 ? -6.406 -6.339 -45.109 1.00 90.94 268 ALA A N 1
ATOM 2144 C CA . ALA A 1 268 ? -6.828 -5.194 -45.914 1.00 90.94 268 ALA A CA 1
ATOM 2145 C C . ALA A 1 268 ? -6.004 -4.968 -47.205 1.00 90.94 268 ALA A C 1
ATOM 2147 O O . ALA A 1 268 ? -6.369 -4.105 -48.006 1.00 90.94 268 ALA A O 1
ATOM 2148 N N . ALA A 1 269 ? -4.921 -5.717 -47.461 1.00 86.88 269 ALA A N 1
ATOM 2149 C CA . ALA A 1 269 ? -3.979 -5.446 -48.560 1.00 86.88 269 ALA A CA 1
ATOM 2150 C C . ALA A 1 269 ? -4.601 -5.489 -49.972 1.00 86.88 269 ALA A C 1
ATOM 2152 O O . ALA A 1 269 ? -4.059 -4.895 -50.905 1.00 86.88 269 ALA A O 1
ATOM 2153 N N . GLY A 1 270 ? -5.747 -6.162 -50.136 1.00 83.75 270 GLY A N 1
ATOM 2154 C CA . GLY A 1 270 ? -6.505 -6.193 -51.391 1.00 83.75 270 GLY A CA 1
ATOM 2155 C C . GLY A 1 270 ? -7.219 -4.882 -51.752 1.00 83.75 270 GLY A C 1
ATOM 2156 O O . GLY A 1 270 ? -7.661 -4.735 -52.894 1.00 83.75 270 GLY A O 1
ATOM 2157 N N . LEU A 1 271 ? -7.341 -3.928 -50.820 1.00 87.25 271 LEU A N 1
ATOM 2158 C CA . LEU A 1 271 ? -8.003 -2.646 -51.070 1.00 87.25 271 LEU A CA 1
ATOM 2159 C C . LEU A 1 271 ? -7.160 -1.738 -51.987 1.00 87.25 271 LEU A C 1
ATOM 2161 O O . LEU A 1 271 ? -5.930 -1.686 -51.865 1.00 87.25 271 LEU A O 1
ATOM 2165 N N . PRO A 1 272 ? -7.796 -0.989 -52.909 1.00 84.88 272 PRO A N 1
ATOM 2166 C CA . PRO A 1 272 ? -7.086 -0.222 -53.928 1.00 84.88 272 PRO A CA 1
ATOM 2167 C C . PRO A 1 272 ? -6.171 0.860 -53.340 1.00 84.88 272 PRO A C 1
ATOM 2169 O O . PRO A 1 272 ? -5.097 1.090 -53.899 1.00 84.88 272 PRO A O 1
ATOM 2172 N N . GLU A 1 273 ? -6.531 1.476 -52.207 1.00 84.00 273 GLU A N 1
ATOM 2173 C CA . GLU A 1 273 ? -5.680 2.464 -51.531 1.00 84.00 273 GLU A CA 1
ATOM 2174 C C . GLU A 1 273 ? -4.383 1.877 -50.942 1.00 84.00 273 GLU A C 1
ATOM 2176 O O . GLU A 1 273 ? -3.391 2.595 -50.812 1.00 84.00 273 GLU A O 1
ATOM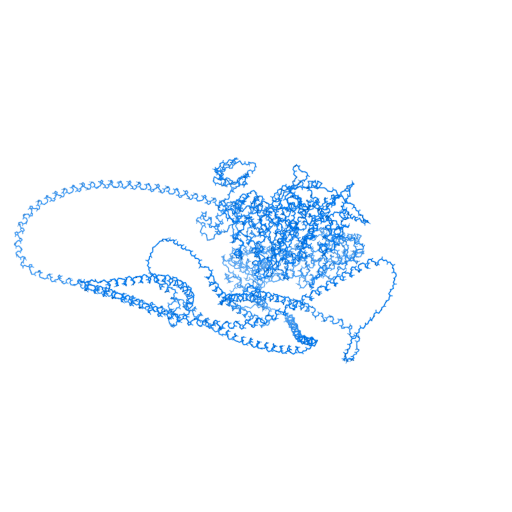 2181 N N . PHE A 1 274 ? -4.345 0.575 -50.631 1.00 89.25 274 PHE A N 1
ATOM 2182 C CA . PHE A 1 274 ? -3.182 -0.083 -50.021 1.00 89.25 274 PHE A CA 1
ATOM 2183 C C . PHE A 1 274 ? -2.273 -0.793 -51.020 1.00 89.25 274 PHE A C 1
ATOM 2185 O O . PHE A 1 274 ? -1.192 -1.252 -50.649 1.00 89.25 274 PHE A O 1
ATOM 2192 N N . LYS A 1 275 ? -2.613 -0.778 -52.313 1.00 85.75 275 LYS A N 1
ATOM 2193 C CA . LYS A 1 275 ? -1.751 -1.315 -53.375 1.00 85.75 275 LYS A CA 1
ATOM 2194 C C . LYS A 1 275 ? -0.359 -0.663 -53.405 1.00 85.75 275 LYS A C 1
ATOM 2196 O O . LYS A 1 275 ? 0.620 -1.316 -53.760 1.00 85.75 275 LYS A O 1
ATOM 2201 N N . GLU A 1 276 ? -0.236 0.598 -52.976 1.00 85.94 276 GLU A N 1
ATOM 2202 C CA . GLU A 1 276 ? 1.060 1.276 -52.814 1.00 85.94 276 GLU A CA 1
ATOM 2203 C C . GLU A 1 276 ? 1.943 0.680 -51.703 1.00 85.94 276 GLU A C 1
ATOM 2205 O O . GLU A 1 276 ? 3.167 0.834 -51.752 1.00 85.94 276 GLU A O 1
ATOM 2210 N N . LEU A 1 277 ? 1.359 0.006 -50.707 1.00 90.12 277 LEU A N 1
ATOM 2211 C CA . LEU A 1 277 ? 2.087 -0.614 -49.594 1.00 90.12 277 LEU A CA 1
ATOM 2212 C C . LEU A 1 277 ? 2.853 -1.876 -50.023 1.00 90.12 277 LEU A C 1
ATOM 2214 O O . LEU A 1 277 ? 3.768 -2.300 -49.318 1.00 90.12 277 LEU A O 1
ATOM 2218 N N . ALA A 1 278 ? 2.518 -2.437 -51.194 1.00 89.19 278 ALA A N 1
ATOM 2219 C CA . ALA A 1 278 ? 3.085 -3.678 -51.725 1.00 89.19 278 ALA A CA 1
ATOM 2220 C C . ALA A 1 278 ? 3.026 -4.839 -50.710 1.00 89.19 278 ALA A C 1
ATOM 2222 O O . ALA A 1 278 ? 3.996 -5.576 -50.548 1.00 89.19 278 ALA A O 1
ATOM 2223 N N . LEU A 1 279 ? 1.903 -4.953 -49.995 1.00 90.19 279 LEU A N 1
ATOM 2224 C CA . LEU A 1 279 ? 1.659 -6.014 -49.019 1.00 90.19 279 LEU A CA 1
ATOM 2225 C C . LEU A 1 279 ? 1.069 -7.266 -49.680 1.00 90.19 279 LEU A C 1
ATOM 2227 O O . LEU A 1 279 ? 0.383 -7.178 -50.700 1.00 90.19 279 LEU A O 1
ATOM 2231 N N . THR A 1 280 ? 1.343 -8.417 -49.075 1.00 88.75 280 THR A N 1
ATOM 2232 C CA . THR A 1 280 ? 0.835 -9.739 -49.462 1.00 88.75 280 THR A CA 1
ATOM 2233 C C . THR A 1 280 ? 0.209 -10.421 -48.234 1.00 88.75 280 THR A C 1
ATOM 2235 O O . THR A 1 280 ? -0.307 -9.725 -47.357 1.00 88.75 280 THR A O 1
ATOM 2238 N N . SER A 1 281 ? 0.189 -11.755 -48.163 1.00 90.12 281 SER A N 1
ATOM 2239 C CA . SER A 1 281 ? -0.348 -12.469 -47.001 1.00 90.12 281 SER A CA 1
ATOM 2240 C C . SER A 1 281 ? 0.545 -12.285 -45.764 1.00 90.12 281 SER A C 1
ATOM 2242 O O . SER A 1 281 ? 1.743 -12.024 -45.878 1.00 90.12 281 SER A O 1
ATOM 2244 N N . ALA A 1 282 ? -0.016 -12.460 -44.564 1.00 89.88 282 ALA A N 1
ATOM 2245 C CA . ALA A 1 282 ? 0.757 -12.382 -43.320 1.00 89.88 282 ALA A CA 1
ATOM 2246 C C . ALA A 1 282 ? 1.807 -13.509 -43.184 1.00 89.88 282 ALA A C 1
ATOM 2248 O O . ALA A 1 282 ? 2.747 -13.379 -42.400 1.00 89.88 282 ALA A O 1
ATOM 2249 N N . GLU A 1 283 ? 1.670 -14.596 -43.948 1.00 89.81 283 GLU A N 1
ATOM 2250 C CA . GLU A 1 283 ? 2.614 -15.721 -43.981 1.00 89.81 283 GLU A CA 1
ATOM 2251 C C . GLU A 1 283 ? 3.919 -15.358 -44.715 1.00 89.81 283 GLU A C 1
ATOM 2253 O O . GLU A 1 283 ? 4.988 -15.850 -44.353 1.00 89.81 283 GLU A O 1
ATOM 2258 N N . ASP A 1 284 ? 3.854 -14.443 -45.691 1.00 89.62 284 ASP A N 1
ATOM 2259 C CA . ASP A 1 284 ? 5.000 -14.039 -46.521 1.00 89.62 284 ASP A CA 1
ATOM 2260 C C . ASP A 1 284 ? 6.042 -13.193 -45.762 1.00 89.62 284 ASP A C 1
ATOM 2262 O O . ASP A 1 284 ? 7.198 -13.099 -46.182 1.00 89.62 284 ASP A O 1
ATOM 2266 N N . PHE A 1 285 ? 5.654 -12.557 -44.648 1.00 92.25 285 PHE A N 1
ATOM 2267 C CA . PHE A 1 285 ? 6.517 -11.646 -43.892 1.00 92.25 285 PHE A CA 1
ATOM 2268 C C . PHE A 1 285 ? 7.116 -12.309 -42.649 1.00 92.25 285 PHE A C 1
ATOM 2270 O O . PHE A 1 285 ? 6.410 -12.784 -41.760 1.00 92.25 285 PHE A O 1
ATOM 2277 N N . PHE A 1 286 ? 8.443 -12.233 -42.515 1.00 91.50 286 PHE A N 1
ATOM 2278 C CA . PHE A 1 286 ? 9.183 -12.871 -41.415 1.00 91.50 286 PHE A CA 1
ATOM 2279 C C . PHE A 1 286 ? 8.780 -12.381 -40.008 1.00 91.50 286 PHE A C 1
ATOM 2281 O O . PHE A 1 286 ? 8.965 -13.091 -39.024 1.00 91.50 286 PHE A O 1
ATOM 2288 N N . TYR A 1 287 ? 8.244 -11.165 -39.876 1.00 93.31 287 TYR A N 1
ATOM 2289 C CA . TYR A 1 287 ? 7.805 -10.616 -38.585 1.00 93.31 287 TYR A CA 1
ATOM 2290 C C . TYR A 1 287 ? 6.361 -10.977 -38.198 1.00 93.31 287 TYR A C 1
ATOM 2292 O O . TYR A 1 287 ? 5.913 -10.536 -37.142 1.00 93.31 287 TYR A O 1
ATOM 2300 N N . THR A 1 288 ? 5.629 -11.751 -39.002 1.00 91.75 288 THR A N 1
ATOM 2301 C CA . THR A 1 288 ? 4.252 -12.191 -38.690 1.00 91.75 288 THR A CA 1
ATOM 2302 C C . THR A 1 288 ? 4.053 -13.704 -38.741 1.00 91.75 288 THR A C 1
ATOM 2304 O O . THR A 1 288 ? 3.058 -14.182 -38.197 1.00 91.75 288 THR A O 1
ATOM 2307 N N . SER A 1 289 ? 4.991 -14.451 -39.333 1.00 89.62 289 SER A N 1
ATOM 2308 C CA . SER A 1 289 ? 4.911 -15.904 -39.536 1.00 89.62 289 SER A CA 1
ATOM 2309 C C . SER A 1 289 ? 5.624 -16.770 -38.484 1.00 89.62 289 SER A C 1
ATOM 2311 O O . SER A 1 289 ? 5.443 -17.985 -38.492 1.00 89.62 289 SER A O 1
ATOM 2313 N N . GLN A 1 290 ? 6.407 -16.198 -37.555 1.00 85.25 290 GLN A N 1
ATOM 2314 C CA . GLN A 1 290 ? 7.214 -16.994 -36.605 1.00 85.25 290 GLN A CA 1
ATOM 2315 C C . GLN A 1 290 ? 6.385 -17.851 -35.635 1.00 85.25 290 GLN A C 1
ATOM 2317 O O . GLN A 1 290 ? 6.843 -18.926 -35.267 1.00 85.25 290 GLN A O 1
ATOM 2322 N N . GLY A 1 291 ? 5.176 -17.422 -35.255 1.00 82.62 291 GLY A N 1
ATOM 2323 C CA . GLY A 1 291 ? 4.294 -18.192 -34.364 1.00 82.62 291 GLY A CA 1
ATOM 2324 C C . GLY A 1 291 ? 3.465 -19.288 -35.045 1.00 82.62 291 GLY A C 1
ATOM 2325 O O . GLY A 1 291 ? 2.669 -19.950 -34.383 1.00 82.62 291 GLY A O 1
ATOM 2326 N N . GLY A 1 292 ? 3.626 -19.495 -36.356 1.00 82.94 292 GLY A N 1
ATOM 2327 C CA . GLY A 1 292 ? 2.896 -20.507 -37.121 1.00 82.94 292 GLY A CA 1
ATOM 2328 C C . GLY A 1 292 ? 1.516 -20.042 -37.588 1.00 82.94 292 GLY A C 1
ATOM 2329 O O . GLY A 1 292 ? 1.339 -19.784 -38.776 1.00 82.94 292 GLY A O 1
ATOM 2330 N N . ASP A 1 293 ? 0.539 -19.935 -36.683 1.00 79.19 293 ASP A N 1
ATOM 2331 C CA . ASP A 1 293 ? -0.825 -19.516 -37.041 1.00 79.19 293 ASP A CA 1
ATOM 2332 C C . ASP A 1 293 ? -0.935 -17.987 -37.143 1.00 79.19 293 ASP A C 1
ATOM 2334 O O . ASP A 1 293 ? -0.731 -17.250 -36.175 1.00 79.19 293 ASP A O 1
ATOM 2338 N N . THR A 1 294 ? -1.268 -17.502 -38.340 1.00 85.06 294 THR A N 1
ATOM 2339 C CA . THR A 1 294 ? -1.484 -16.073 -38.598 1.00 85.06 294 THR A CA 1
ATOM 2340 C C . THR A 1 294 ? -2.922 -15.632 -38.318 1.00 85.06 294 THR A C 1
ATOM 2342 O O . THR A 1 294 ? -3.174 -14.433 -38.195 1.00 85.06 294 THR A O 1
ATOM 2345 N N . SER A 1 295 ? -3.857 -16.569 -38.162 1.00 85.62 295 SER A N 1
ATOM 2346 C CA . SER A 1 295 ? -5.282 -16.323 -37.935 1.00 85.62 295 SER A CA 1
ATOM 2347 C C . SER A 1 295 ? -5.668 -16.401 -36.447 1.00 85.62 295 SER A C 1
ATOM 2349 O O . SER A 1 295 ? -4.858 -16.744 -35.585 1.00 85.62 295 SER A O 1
ATOM 2351 N N . ILE A 1 296 ? -6.902 -16.006 -36.121 1.00 85.75 296 ILE A N 1
ATOM 2352 C CA . ILE A 1 296 ? -7.512 -16.209 -34.800 1.00 85.75 296 ILE A CA 1
ATOM 2353 C C . ILE A 1 296 ? -8.937 -16.710 -35.034 1.00 85.75 296 ILE A C 1
ATOM 2355 O O . ILE A 1 296 ? -9.708 -16.091 -35.768 1.00 85.75 296 ILE A O 1
ATOM 2359 N N . GLU A 1 297 ? -9.305 -17.824 -34.402 1.00 81.25 297 GLU A N 1
ATOM 2360 C CA . GLU A 1 297 ? -10.645 -18.397 -34.533 1.00 81.25 297 GLU A CA 1
ATOM 2361 C C . GLU A 1 297 ? -11.729 -17.407 -34.059 1.00 81.25 297 GLU A C 1
ATOM 2363 O O . GLU A 1 297 ? -11.757 -16.983 -32.902 1.00 81.25 297 GLU A O 1
ATOM 2368 N N . GLY A 1 298 ? -12.636 -17.040 -34.971 1.00 80.56 298 GLY A N 1
ATOM 2369 C CA . GLY A 1 298 ? -13.769 -16.152 -34.694 1.00 80.56 298 GLY A CA 1
ATOM 2370 C C . GLY A 1 298 ? -13.487 -14.645 -34.774 1.00 80.56 298 GLY A C 1
ATOM 2371 O O . GLY A 1 298 ? -14.390 -13.871 -34.464 1.00 80.56 298 GLY A O 1
ATOM 2372 N N . VAL A 1 299 ? -12.290 -14.216 -35.194 1.00 84.50 299 VAL A N 1
ATOM 2373 C CA . VAL A 1 299 ? -11.946 -12.794 -35.395 1.00 84.50 299 VAL A CA 1
ATOM 2374 C C . VAL A 1 299 ? -11.683 -12.516 -36.875 1.00 84.50 299 VAL A C 1
ATOM 2376 O O . VAL A 1 299 ? -10.866 -13.189 -37.499 1.00 84.50 299 VAL A O 1
ATOM 2379 N N . ASP A 1 300 ? -12.349 -11.501 -37.428 1.00 89.56 300 ASP A N 1
ATOM 2380 C CA . ASP A 1 300 ? -12.072 -10.989 -38.773 1.00 89.56 300 ASP A CA 1
ATOM 2381 C C . ASP A 1 300 ? -11.133 -9.773 -38.677 1.00 89.56 300 ASP A C 1
ATOM 2383 O O . ASP A 1 300 ? -11.545 -8.657 -38.347 1.00 89.56 300 ASP A O 1
ATOM 2387 N N . ASP A 1 301 ? -9.847 -9.997 -38.968 1.00 92.06 301 ASP A N 1
ATOM 2388 C CA . ASP A 1 301 ? -8.819 -8.950 -38.991 1.00 92.06 301 ASP A CA 1
ATOM 2389 C C . ASP A 1 301 ? -9.151 -7.814 -39.995 1.00 92.06 301 ASP A C 1
ATOM 2391 O O . ASP A 1 301 ? -8.716 -6.681 -39.786 1.00 92.06 301 ASP A O 1
ATOM 2395 N N . ALA A 1 302 ? -9.935 -8.051 -41.057 1.00 90.69 302 ALA A N 1
ATOM 2396 C CA . ALA A 1 302 ? -10.350 -6.998 -41.990 1.00 90.69 302 ALA A CA 1
ATOM 2397 C C . ALA A 1 302 ? -11.511 -6.150 -41.438 1.00 90.69 302 ALA A C 1
ATOM 2399 O O . ALA A 1 302 ? -11.500 -4.925 -41.592 1.00 90.69 302 ALA A O 1
ATOM 2400 N N . GLU A 1 303 ? -12.482 -6.763 -40.751 1.00 90.94 303 GLU A N 1
ATOM 2401 C CA . GLU A 1 303 ? -13.562 -6.029 -40.070 1.00 90.94 303 GLU A CA 1
ATOM 2402 C C . GLU A 1 303 ? -13.004 -5.166 -38.923 1.00 90.94 303 GLU A C 1
ATOM 2404 O O . GLU A 1 303 ? -13.368 -3.996 -38.770 1.00 90.94 303 GLU A O 1
ATOM 2409 N N . ASP A 1 304 ? -12.069 -5.710 -38.140 1.00 91.44 304 ASP A N 1
ATOM 2410 C CA . ASP A 1 304 ? -11.426 -4.975 -37.048 1.00 91.44 304 ASP A CA 1
ATOM 2411 C C . ASP A 1 304 ? -10.479 -3.871 -37.549 1.00 91.44 304 ASP A C 1
ATOM 2413 O O . ASP A 1 304 ? -10.364 -2.825 -36.903 1.00 91.44 304 ASP A O 1
ATOM 2417 N N . PHE A 1 305 ? -9.868 -4.027 -38.730 1.00 93.31 305 PHE A N 1
ATOM 2418 C CA . PHE A 1 305 ? -9.142 -2.931 -39.378 1.00 93.31 305 PHE A CA 1
ATOM 2419 C C . PHE A 1 305 ? -10.062 -1.746 -39.702 1.00 93.31 305 PHE A C 1
ATOM 2421 O O . PHE A 1 305 ? -9.704 -0.591 -39.455 1.00 93.31 305 PHE A O 1
ATOM 2428 N N . GLU A 1 306 ? -11.264 -2.016 -40.217 1.00 91.88 306 GLU A N 1
ATOM 2429 C CA . GLU A 1 306 ? -12.242 -0.981 -40.554 1.00 91.88 306 GLU A CA 1
ATOM 2430 C C . GLU A 1 306 ? -12.765 -0.267 -39.293 1.00 91.88 306 GLU A C 1
ATOM 2432 O O . GLU A 1 306 ? -12.805 0.966 -39.257 1.00 91.88 306 GLU A O 1
ATOM 2437 N N . LYS A 1 307 ? -13.017 -0.997 -38.195 1.00 91.19 307 LYS A N 1
ATOM 2438 C CA . LYS A 1 307 ? -13.291 -0.388 -36.873 1.00 91.19 307 LYS A CA 1
ATOM 2439 C C . LYS A 1 307 ? -12.148 0.526 -36.418 1.00 91.19 307 LYS A C 1
ATOM 2441 O O . LYS A 1 307 ? -12.400 1.613 -35.894 1.00 91.19 307 LYS A O 1
ATOM 2446 N N . THR A 1 308 ? -10.894 0.129 -36.641 1.00 92.31 308 THR A N 1
ATOM 2447 C CA . THR A 1 308 ? -9.716 0.945 -36.304 1.00 92.31 308 THR A CA 1
ATOM 2448 C C . THR A 1 308 ? -9.600 2.197 -37.190 1.00 92.31 308 THR A C 1
ATOM 2450 O O . THR A 1 308 ? -9.288 3.270 -36.667 1.00 92.31 308 THR A O 1
ATOM 2453 N N . ARG A 1 309 ? -9.927 2.135 -38.492 1.00 91.56 309 ARG A N 1
ATOM 2454 C CA . ARG A 1 309 ? -10.027 3.328 -39.367 1.00 91.56 309 ARG A CA 1
ATOM 2455 C C . ARG A 1 309 ? -11.112 4.292 -38.887 1.00 91.56 309 ARG A C 1
ATOM 2457 O O . ARG A 1 309 ? -10.857 5.489 -38.753 1.00 91.56 309 ARG A O 1
ATOM 2464 N N . GLN A 1 310 ? -12.299 3.780 -38.568 1.00 90.81 310 GLN A N 1
ATOM 2465 C CA . GLN A 1 310 ? -13.414 4.583 -38.053 1.00 90.81 310 GLN A CA 1
ATOM 2466 C C . GLN A 1 310 ? -13.060 5.257 -36.719 1.00 90.81 310 GLN A C 1
ATOM 2468 O O . GLN A 1 310 ? -13.327 6.445 -36.534 1.00 90.81 310 GLN A O 1
ATOM 2473 N N . ALA A 1 311 ? -12.370 4.542 -35.827 1.00 91.19 311 ALA A N 1
ATOM 2474 C CA . ALA A 1 311 ? -11.837 5.084 -34.581 1.00 91.19 311 ALA A CA 1
ATOM 2475 C C . ALA A 1 311 ? -10.813 6.218 -34.802 1.00 91.19 311 ALA A C 1
ATOM 2477 O O . ALA A 1 311 ? -10.905 7.262 -34.149 1.00 91.19 311 ALA A O 1
ATOM 2478 N N . PHE A 1 312 ? -9.875 6.063 -35.747 1.00 91.31 312 PHE A N 1
ATOM 2479 C CA . PHE A 1 312 ? -8.938 7.133 -36.121 1.00 91.31 312 PHE A CA 1
ATOM 2480 C C . PHE A 1 312 ? -9.672 8.375 -36.638 1.00 91.31 312 PHE A C 1
ATOM 2482 O O . PHE A 1 312 ? -9.335 9.499 -36.251 1.00 91.31 312 PHE A O 1
ATOM 2489 N N . THR A 1 313 ? -10.699 8.178 -37.465 1.00 90.06 313 THR A N 1
ATOM 2490 C CA . THR A 1 313 ? -11.529 9.255 -38.014 1.00 90.06 313 THR A CA 1
ATOM 2491 C C . THR A 1 313 ? -12.320 9.983 -36.919 1.00 90.06 313 THR A C 1
ATOM 2493 O O . THR A 1 313 ? -12.303 11.214 -36.885 1.00 90.06 313 THR A O 1
ATOM 2496 N N . LEU A 1 314 ? -12.926 9.264 -35.962 1.00 86.62 314 LEU A N 1
ATOM 2497 C CA . LEU A 1 314 ? -13.652 9.860 -34.825 1.00 86.62 314 LEU A CA 1
ATOM 2498 C C . LEU A 1 314 ? -12.737 10.701 -33.910 1.00 86.62 314 LEU A C 1
ATOM 2500 O O . LEU A 1 314 ? -13.154 11.720 -33.356 1.00 86.62 314 LEU A O 1
ATOM 2504 N N . LEU A 1 315 ? -11.469 10.303 -33.775 1.00 86.94 315 LEU A N 1
ATOM 2505 C CA . LEU A 1 315 ? -10.441 11.058 -33.050 1.00 86.94 315 LEU A CA 1
ATOM 2506 C C . LEU A 1 315 ? -9.767 12.158 -33.891 1.00 86.94 315 LEU A C 1
ATOM 2508 O O . LEU A 1 315 ? -8.816 12.787 -33.433 1.00 86.94 315 LEU A O 1
ATOM 2512 N N . GLY A 1 316 ? -10.263 12.443 -35.098 1.00 83.25 316 GLY A N 1
ATOM 2513 C CA . GLY A 1 316 ? -9.787 13.552 -35.929 1.00 83.25 316 GLY A CA 1
ATOM 2514 C C . GLY A 1 316 ? -8.432 13.313 -36.605 1.00 83.25 316 GLY A C 1
ATOM 2515 O O . GLY A 1 316 ? -7.808 14.265 -37.085 1.00 83.25 316 GLY A O 1
ATOM 2516 N N . VAL A 1 317 ? -7.959 12.064 -36.677 1.00 85.06 317 VAL A N 1
ATOM 2517 C CA . VAL A 1 317 ? -6.770 11.714 -37.464 1.00 85.06 317 VAL A CA 1
ATOM 2518 C C . VAL A 1 317 ? -7.168 11.658 -38.938 1.00 85.06 317 VAL A C 1
ATOM 2520 O O . VAL A 1 317 ? -7.816 10.716 -39.388 1.00 85.06 317 VAL A O 1
ATOM 2523 N N . LYS A 1 318 ? -6.775 12.690 -39.693 1.00 85.62 318 LYS A N 1
ATOM 2524 C CA . LYS A 1 318 ? -7.037 12.816 -41.137 1.00 85.62 318 LYS A CA 1
ATOM 2525 C C . LYS A 1 318 ? -6.558 11.581 -41.904 1.00 85.62 318 LYS A C 1
ATOM 2527 O O . LYS A 1 318 ? -5.487 11.057 -41.609 1.00 85.62 318 LYS A O 1
ATOM 2532 N N . GLU A 1 319 ? -7.280 11.191 -42.952 1.00 86.69 319 GLU A N 1
ATOM 2533 C CA . GLU A 1 319 ? -6.947 10.036 -43.807 1.00 86.69 319 GLU A CA 1
ATOM 2534 C C . GLU A 1 319 ? -5.510 10.076 -44.355 1.00 86.69 319 GLU A C 1
ATOM 2536 O O . GLU A 1 319 ? -4.838 9.049 -44.421 1.00 86.69 319 GLU A O 1
ATOM 2541 N N . SER A 1 320 ? -4.982 11.267 -44.662 1.00 86.62 320 SER A N 1
ATOM 2542 C CA . SER A 1 320 ? -3.581 11.445 -45.071 1.00 86.62 320 SER A CA 1
ATOM 2543 C C . SER A 1 320 ? -2.581 11.026 -43.986 1.00 86.62 320 SER A C 1
ATOM 2545 O O . SER A 1 320 ? -1.542 10.441 -44.294 1.00 86.62 320 SER A O 1
ATOM 2547 N N . HIS A 1 321 ? -2.890 11.278 -42.711 1.00 87.25 321 HIS A N 1
ATOM 2548 C CA . HIS A 1 321 ? -2.090 10.821 -41.574 1.00 87.25 321 HIS A CA 1
ATOM 2549 C C . HIS A 1 321 ? -2.316 9.325 -41.310 1.00 87.25 321 HIS A C 1
ATOM 2551 O O . HIS A 1 321 ? -1.342 8.628 -41.047 1.00 87.25 321 HIS A O 1
ATOM 2557 N N . GLN A 1 322 ? -3.542 8.804 -41.462 1.00 90.56 322 GLN A N 1
ATOM 2558 C CA . GLN A 1 322 ? -3.813 7.359 -41.368 1.00 90.56 322 GLN A CA 1
ATOM 2559 C C . GLN A 1 322 ? -2.979 6.574 -42.395 1.00 90.56 322 GLN A C 1
ATOM 2561 O O . GLN A 1 322 ? -2.210 5.689 -42.031 1.00 90.56 322 GLN A O 1
ATOM 2566 N N . MET A 1 323 ? -3.014 6.980 -43.669 1.00 90.56 323 MET A N 1
ATOM 2567 C CA . MET A 1 323 ? -2.180 6.396 -44.726 1.00 90.56 323 MET A CA 1
ATOM 2568 C C . MET A 1 323 ? -0.677 6.520 -44.426 1.00 90.56 323 MET A C 1
ATOM 2570 O O . MET A 1 323 ? 0.104 5.637 -44.774 1.00 90.56 323 MET A O 1
ATOM 2574 N N . SER A 1 324 ? -0.259 7.590 -43.744 1.00 90.44 324 SER A N 1
ATOM 2575 C CA . SER A 1 324 ? 1.134 7.769 -43.323 1.00 90.44 324 SER A CA 1
ATOM 2576 C C . SER A 1 324 ? 1.546 6.793 -42.215 1.00 90.44 324 SER A C 1
ATOM 2578 O O . SER A 1 324 ? 2.633 6.225 -42.292 1.00 90.44 324 SER A O 1
ATOM 2580 N N . ILE A 1 325 ? 0.668 6.529 -41.240 1.00 92.62 325 ILE A N 1
ATOM 2581 C CA . ILE A 1 325 ? 0.846 5.473 -40.229 1.00 92.62 325 ILE A CA 1
ATOM 2582 C C . ILE A 1 325 ? 0.977 4.110 -40.924 1.00 92.62 325 ILE A C 1
ATOM 2584 O O . ILE A 1 325 ? 1.948 3.389 -40.692 1.00 92.62 325 ILE A O 1
ATOM 2588 N N . PHE A 1 326 ? 0.052 3.774 -41.829 1.00 93.94 326 PHE A N 1
ATOM 2589 C CA . PHE A 1 326 ? 0.047 2.482 -42.522 1.00 93.94 326 PHE A CA 1
ATOM 2590 C C . PHE A 1 326 ? 1.283 2.277 -43.414 1.00 93.94 326 PHE A C 1
ATOM 2592 O O . PHE A 1 326 ? 1.832 1.177 -43.439 1.00 93.94 326 PHE A O 1
ATOM 2599 N N . LYS A 1 327 ? 1.801 3.332 -44.066 1.00 92.75 327 LYS A N 1
ATOM 2600 C CA . LYS A 1 327 ? 3.077 3.288 -44.812 1.00 92.75 327 LYS A CA 1
ATOM 2601 C C . LYS A 1 327 ? 4.271 2.937 -43.921 1.00 92.75 327 LYS A C 1
ATOM 2603 O O . LYS A 1 327 ? 5.114 2.136 -44.327 1.00 92.75 327 LYS A O 1
ATOM 2608 N N . ILE A 1 328 ? 4.321 3.466 -42.698 1.00 93.69 328 ILE A N 1
ATOM 2609 C CA . ILE A 1 328 ? 5.385 3.150 -41.735 1.00 93.69 328 ILE A CA 1
ATOM 2610 C C . ILE A 1 328 ? 5.243 1.710 -41.220 1.00 93.69 328 ILE A C 1
ATOM 2612 O O . ILE A 1 328 ? 6.235 0.982 -41.214 1.00 93.69 328 ILE A O 1
ATOM 2616 N N . ILE A 1 329 ? 4.032 1.257 -40.872 1.00 94.00 329 ILE A N 1
ATOM 2617 C CA . ILE A 1 329 ? 3.781 -0.126 -40.414 1.00 94.00 329 ILE A CA 1
ATOM 2618 C C . ILE A 1 329 ? 4.139 -1.141 -41.511 1.00 94.00 329 ILE A C 1
ATOM 2620 O O . ILE A 1 329 ? 4.882 -2.088 -41.253 1.00 94.00 329 ILE A O 1
ATOM 2624 N N . ALA A 1 330 ? 3.704 -0.904 -42.753 1.00 94.44 330 ALA A N 1
ATOM 2625 C CA . ALA A 1 330 ? 4.054 -1.742 -43.899 1.00 94.44 330 ALA A CA 1
ATOM 2626 C C . ALA A 1 330 ? 5.575 -1.818 -44.128 1.00 94.44 330 ALA A C 1
ATOM 2628 O O . ALA A 1 330 ? 6.109 -2.891 -44.404 1.00 94.44 330 ALA A O 1
ATOM 2629 N N . SER A 1 331 ? 6.300 -0.703 -43.961 1.00 93.88 331 SER A N 1
ATOM 2630 C CA . SER A 1 331 ? 7.764 -0.685 -44.085 1.00 93.88 331 SER A CA 1
ATOM 2631 C C . SER A 1 331 ? 8.453 -1.629 -43.090 1.00 93.88 331 SER A C 1
ATOM 2633 O O . SER A 1 331 ? 9.431 -2.278 -43.449 1.00 93.88 331 SER A O 1
ATOM 2635 N N . ILE A 1 332 ? 7.920 -1.776 -41.872 1.00 94.69 332 ILE A N 1
ATOM 2636 C CA . ILE A 1 332 ? 8.495 -2.651 -40.841 1.00 94.69 332 ILE A CA 1
ATOM 2637 C C . ILE A 1 332 ? 8.386 -4.127 -41.259 1.00 94.69 332 ILE A C 1
ATOM 2639 O O . ILE A 1 332 ? 9.344 -4.878 -41.070 1.00 94.69 332 ILE A O 1
ATOM 2643 N N . LEU A 1 333 ? 7.272 -4.528 -41.885 1.00 94.12 333 LEU A N 1
ATOM 2644 C CA . LEU A 1 333 ? 7.094 -5.878 -42.441 1.00 94.12 333 LEU A CA 1
ATOM 2645 C C . LEU A 1 333 ? 8.098 -6.169 -43.568 1.00 94.12 333 LEU A C 1
ATOM 2647 O O . LEU A 1 333 ? 8.747 -7.220 -43.570 1.00 94.12 333 LEU A O 1
ATOM 2651 N N . HIS A 1 334 ? 8.294 -5.207 -44.479 1.00 94.50 334 HIS A N 1
ATOM 2652 C CA . HIS A 1 334 ? 9.324 -5.298 -45.521 1.00 94.50 334 HIS A CA 1
ATOM 2653 C C . HIS A 1 334 ? 10.733 -5.398 -44.913 1.00 94.50 334 HIS A C 1
ATOM 2655 O O . HIS A 1 334 ? 11.488 -6.296 -45.273 1.00 94.50 334 HIS A O 1
ATOM 2661 N N . LEU A 1 335 ? 11.076 -4.560 -43.926 1.00 93.50 335 LEU A N 1
ATOM 2662 C CA . LEU A 1 335 ? 12.391 -4.568 -43.268 1.00 93.50 335 LEU A CA 1
ATOM 2663 C C . LEU A 1 335 ? 12.742 -5.936 -42.656 1.00 93.50 335 LEU A C 1
ATOM 2665 O O . LEU A 1 335 ? 13.892 -6.364 -42.742 1.00 93.50 335 LEU A O 1
ATOM 2669 N N . GLY A 1 336 ? 11.769 -6.641 -42.072 1.00 90.75 336 GLY A N 1
ATOM 2670 C CA . GLY A 1 336 ? 11.980 -7.979 -41.508 1.00 90.75 336 GLY A CA 1
ATOM 2671 C C . GLY A 1 336 ? 12.308 -9.062 -42.533 1.00 90.75 336 GLY A C 1
ATOM 2672 O O . GLY A 1 336 ? 12.944 -10.058 -42.183 1.00 90.75 336 GLY A O 1
ATOM 2673 N N . SER A 1 337 ? 11.932 -8.840 -43.791 1.00 91.25 337 SER A N 1
ATOM 2674 C CA . SER A 1 337 ? 12.033 -9.814 -44.884 1.00 91.25 337 SER A CA 1
ATOM 2675 C C . SER A 1 337 ? 13.253 -9.581 -45.792 1.00 91.25 337 SER A C 1
ATOM 2677 O O . SER A 1 337 ? 13.525 -10.390 -46.673 1.00 91.25 337 SER A O 1
ATOM 2679 N N . VAL A 1 338 ? 14.038 -8.521 -45.541 1.00 90.19 338 VAL A N 1
ATOM 2680 C CA . VAL A 1 338 ? 15.307 -8.241 -46.243 1.00 90.19 338 VAL A CA 1
ATOM 2681 C C . VAL A 1 338 ? 16.312 -9.372 -46.009 1.00 90.19 338 VAL A C 1
ATOM 2683 O O . VAL A 1 338 ? 16.714 -9.632 -44.865 1.00 90.19 338 VAL A O 1
ATOM 2686 N N . ALA A 1 339 ? 16.749 -10.014 -47.096 1.00 86.19 339 ALA A N 1
ATOM 2687 C CA . ALA A 1 339 ? 17.688 -11.130 -47.061 1.00 86.19 339 ALA A CA 1
ATOM 2688 C C . ALA A 1 339 ? 19.149 -10.645 -46.985 1.00 86.19 339 ALA A C 1
ATOM 2690 O O . ALA A 1 339 ? 19.666 -10.010 -47.906 1.00 86.19 339 ALA A O 1
ATOM 2691 N N . ILE A 1 340 ? 19.838 -10.987 -45.892 1.00 85.81 340 ILE A N 1
ATOM 2692 C CA . ILE A 1 340 ? 21.244 -10.630 -45.646 1.00 85.81 340 ILE A CA 1
ATOM 2693 C C . ILE A 1 340 ? 22.118 -11.866 -45.878 1.00 85.81 340 ILE A C 1
ATOM 2695 O O . ILE A 1 340 ? 21.879 -12.916 -45.282 1.00 85.81 340 ILE A O 1
ATOM 2699 N N . GLN A 1 341 ? 23.146 -11.743 -46.717 1.00 84.06 341 GLN A N 1
ATOM 2700 C CA . GLN A 1 341 ? 24.088 -12.820 -47.023 1.00 84.06 341 GLN A CA 1
ATOM 2701 C C . GLN A 1 341 ? 25.429 -12.567 -46.324 1.00 84.06 341 GLN A C 1
ATOM 2703 O O . GLN A 1 341 ? 25.956 -11.455 -46.355 1.00 84.06 341 GLN A O 1
ATOM 2708 N N . ALA A 1 342 ? 25.993 -13.601 -45.697 1.00 79.69 342 ALA A N 1
ATOM 2709 C CA . ALA A 1 342 ? 27.354 -13.551 -45.167 1.00 79.69 342 ALA A CA 1
ATOM 2710 C C . ALA A 1 342 ? 28.371 -13.748 -46.300 1.00 79.69 342 ALA A C 1
ATOM 2712 O O . ALA A 1 342 ? 28.220 -14.649 -47.129 1.00 79.69 342 ALA A O 1
ATOM 2713 N N . GLU A 1 343 ? 29.427 -12.938 -46.321 1.00 76.31 343 GLU A N 1
ATOM 2714 C CA . GLU A 1 343 ? 30.563 -13.173 -47.212 1.00 76.31 343 GLU A CA 1
ATOM 2715 C C . GLU A 1 343 ? 31.457 -14.304 -46.673 1.00 76.31 343 GLU A C 1
ATOM 2717 O O . GLU A 1 343 ? 31.336 -14.733 -45.523 1.00 76.31 343 GLU A O 1
ATOM 2722 N N . ARG A 1 344 ? 32.369 -14.810 -47.515 1.00 69.81 344 ARG A N 1
ATOM 2723 C CA . ARG A 1 344 ? 33.140 -16.045 -47.251 1.00 69.81 344 ARG A CA 1
ATOM 2724 C C . ARG A 1 344 ? 33.972 -16.026 -45.963 1.00 69.81 344 ARG A C 1
ATOM 2726 O O . ARG A 1 344 ? 34.247 -17.098 -45.432 1.00 69.81 344 ARG A O 1
ATOM 2733 N N . ASP A 1 345 ? 34.330 -14.843 -45.473 1.00 64.12 345 ASP A N 1
ATOM 2734 C CA . ASP A 1 345 ? 35.180 -14.665 -44.292 1.00 64.12 345 ASP A CA 1
ATOM 2735 C C . ASP A 1 345 ? 34.373 -14.511 -42.982 1.00 64.12 345 ASP A C 1
ATOM 2737 O O . ASP A 1 345 ? 34.958 -14.400 -41.907 1.00 64.12 345 ASP A O 1
ATOM 2741 N N . GLY A 1 346 ? 33.031 -14.509 -43.036 1.00 66.31 346 GLY A N 1
ATOM 2742 C CA . GLY A 1 346 ? 32.123 -14.497 -41.873 1.00 66.31 346 GLY A CA 1
ATOM 2743 C C . GLY A 1 346 ? 32.020 -13.172 -41.093 1.00 66.31 346 GLY A C 1
ATOM 2744 O O . GLY A 1 346 ? 31.008 -12.925 -40.432 1.00 66.31 346 GLY A O 1
ATOM 2745 N N . ASP A 1 347 ? 33.025 -12.302 -41.200 1.00 69.62 347 ASP A N 1
ATOM 2746 C CA . ASP A 1 347 ? 33.096 -10.989 -40.538 1.00 69.62 347 ASP A CA 1
ATOM 2747 C C . ASP A 1 347 ? 32.423 -9.839 -41.329 1.00 69.62 347 ASP A C 1
ATOM 2749 O O . ASP A 1 347 ? 32.310 -8.719 -40.817 1.00 69.62 347 ASP A O 1
ATOM 2753 N N . SER A 1 348 ? 31.955 -10.093 -42.556 1.00 78.00 348 SER A N 1
ATOM 2754 C CA . SER A 1 348 ? 31.256 -9.130 -43.421 1.00 78.00 348 SER A CA 1
ATOM 2755 C C . SER A 1 348 ? 29.985 -9.712 -44.047 1.00 78.00 348 SER A C 1
ATOM 2757 O O . SER A 1 348 ? 29.829 -10.927 -44.196 1.00 78.00 348 SER A O 1
ATOM 2759 N N . CYS A 1 349 ? 29.056 -8.820 -44.400 1.00 83.56 349 CYS A N 1
ATOM 2760 C CA . CYS A 1 349 ? 27.768 -9.154 -45.004 1.00 83.56 349 CYS A CA 1
ATOM 2761 C C . CYS A 1 349 ? 27.443 -8.213 -46.160 1.00 83.56 349 CYS A C 1
ATOM 2763 O O . CYS A 1 349 ? 27.830 -7.044 -46.138 1.00 83.56 349 CYS A O 1
ATOM 2765 N N . SER A 1 350 ? 26.641 -8.705 -47.097 1.00 83.69 350 SER A N 1
ATOM 2766 C CA . SER A 1 350 ? 26.033 -7.926 -48.172 1.00 83.69 350 SER A CA 1
ATOM 2767 C C . SER A 1 350 ? 24.528 -8.198 -48.260 1.00 83.69 350 SER A C 1
ATOM 2769 O O . SER A 1 350 ? 24.028 -9.232 -47.812 1.00 83.69 350 SER A O 1
ATOM 2771 N N . ILE A 1 351 ? 23.794 -7.239 -48.820 1.00 85.56 351 ILE A N 1
ATOM 2772 C CA . ILE A 1 351 ? 22.392 -7.391 -49.226 1.00 85.56 351 ILE A CA 1
ATOM 2773 C C . ILE A 1 351 ? 22.386 -7.446 -50.757 1.00 85.56 351 ILE A C 1
ATOM 2775 O O . ILE A 1 351 ? 23.266 -6.877 -51.403 1.00 85.56 351 ILE A O 1
ATOM 2779 N N . SER A 1 352 ? 21.427 -8.153 -51.358 1.00 82.62 352 SER A N 1
ATOM 2780 C CA . SER A 1 352 ? 21.276 -8.129 -52.816 1.00 82.62 352 SER A CA 1
ATOM 2781 C C . SER A 1 352 ? 20.859 -6.723 -53.278 1.00 82.62 352 SER A C 1
ATOM 2783 O O . SER A 1 352 ? 19.823 -6.243 -52.816 1.00 82.62 352 SER A O 1
ATOM 2785 N N . PRO A 1 353 ? 21.541 -6.093 -54.257 1.00 72.44 353 PRO A N 1
ATOM 2786 C CA . PRO A 1 353 ? 21.116 -4.801 -54.820 1.00 72.44 353 PRO A CA 1
ATOM 2787 C C . PRO A 1 353 ? 19.745 -4.836 -55.522 1.00 72.44 353 PRO A C 1
ATOM 2789 O O . PRO A 1 353 ? 19.253 -3.816 -55.997 1.00 72.44 353 PRO A O 1
ATOM 2792 N N . GLN A 1 354 ? 19.161 -6.030 -55.657 1.00 77.50 354 GLN A N 1
ATOM 2793 C CA . GLN A 1 354 ? 17.873 -6.311 -56.291 1.00 77.50 354 GLN A CA 1
ATOM 2794 C C . GLN A 1 354 ? 16.832 -6.811 -55.268 1.00 77.50 354 GLN A C 1
ATOM 2796 O O . GLN A 1 354 ? 15.801 -7.353 -55.662 1.00 77.50 354 GLN A O 1
ATOM 2801 N N . ASP A 1 355 ? 17.097 -6.673 -53.962 1.00 85.81 355 ASP A N 1
ATOM 2802 C CA . ASP A 1 355 ? 16.167 -7.078 -52.907 1.00 85.81 355 ASP A CA 1
ATOM 2803 C C . ASP A 1 355 ? 14.894 -6.210 -52.920 1.00 85.81 355 ASP A C 1
ATOM 2805 O O . ASP A 1 355 ? 14.909 -4.998 -52.682 1.00 85.81 355 ASP A O 1
ATOM 2809 N N . VAL A 1 356 ? 13.764 -6.848 -53.232 1.00 90.75 356 VAL A N 1
ATOM 2810 C CA . VAL A 1 356 ? 12.467 -6.175 -53.405 1.00 90.75 356 VAL A CA 1
ATOM 2811 C C . VAL A 1 356 ? 11.962 -5.594 -52.080 1.00 90.75 356 VAL A C 1
ATOM 2813 O O . VAL A 1 356 ? 11.343 -4.526 -52.072 1.00 90.75 356 VAL A O 1
ATOM 2816 N N . TYR A 1 357 ? 12.258 -6.252 -50.957 1.00 92.12 357 TYR A N 1
ATOM 2817 C CA . TYR A 1 357 ? 11.834 -5.815 -49.631 1.00 92.12 357 TYR A CA 1
ATOM 2818 C C . TYR A 1 357 ? 12.588 -4.556 -49.186 1.00 92.12 357 TYR A C 1
ATOM 2820 O O . TYR A 1 357 ? 11.954 -3.596 -48.746 1.00 92.12 357 TYR A O 1
ATOM 2828 N N . LEU A 1 358 ? 13.908 -4.486 -49.392 1.00 90.94 358 LEU A N 1
ATOM 2829 C CA . LEU A 1 358 ? 14.692 -3.273 -49.137 1.00 90.94 358 LEU A CA 1
ATOM 2830 C C . LEU A 1 358 ? 14.224 -2.113 -50.029 1.00 90.94 358 LEU A C 1
ATOM 2832 O O . LEU A 1 358 ? 14.039 -0.994 -49.547 1.00 90.94 358 LEU A O 1
ATOM 2836 N N . SER A 1 359 ? 13.943 -2.387 -51.307 1.00 91.69 359 SER A N 1
ATOM 2837 C CA . SER A 1 359 ? 13.394 -1.391 -52.234 1.00 91.69 359 SER A CA 1
ATOM 2838 C C . SER A 1 359 ? 12.050 -0.823 -51.753 1.00 91.69 359 SER A C 1
ATOM 2840 O O . SER A 1 359 ? 11.863 0.398 -51.713 1.00 91.69 359 SER A O 1
ATOM 2842 N N . ASN A 1 360 ? 11.133 -1.686 -51.301 1.00 92.44 360 ASN A N 1
ATOM 2843 C CA . ASN A 1 360 ? 9.852 -1.274 -50.727 1.00 92.44 360 ASN A CA 1
ATOM 2844 C C . ASN A 1 360 ? 10.015 -0.504 -49.410 1.00 92.44 360 ASN A C 1
ATOM 2846 O O . ASN A 1 360 ? 9.390 0.545 -49.253 1.00 92.44 360 ASN A O 1
ATOM 2850 N N . PHE A 1 361 ? 10.879 -0.960 -48.499 1.00 92.81 361 PHE A N 1
ATOM 2851 C CA . PHE A 1 361 ? 11.198 -0.261 -47.252 1.00 92.81 361 PHE A CA 1
ATOM 2852 C C . PHE A 1 361 ? 11.678 1.173 -47.514 1.00 92.81 361 PHE A C 1
ATOM 2854 O O . PHE A 1 361 ? 11.106 2.133 -46.988 1.00 92.81 361 PHE A O 1
ATOM 2861 N N . CYS A 1 362 ? 12.674 1.336 -48.392 1.00 91.81 362 CYS A N 1
ATOM 2862 C CA . CYS A 1 362 ? 13.226 2.645 -48.728 1.00 91.81 362 CYS A CA 1
ATOM 2863 C C . CYS A 1 362 ? 12.201 3.558 -49.416 1.00 91.81 362 CYS A C 1
ATOM 2865 O O . CYS A 1 362 ? 12.126 4.747 -49.101 1.00 91.81 362 CYS A O 1
ATOM 2867 N N . ARG A 1 363 ? 11.370 3.002 -50.309 1.00 91.69 363 ARG A N 1
ATOM 2868 C CA . ARG A 1 363 ? 10.293 3.725 -51.001 1.00 91.69 363 ARG A CA 1
ATOM 2869 C C . ARG A 1 363 ? 9.204 4.214 -50.043 1.00 91.69 363 ARG A C 1
ATOM 2871 O O . ARG A 1 363 ? 8.783 5.361 -50.162 1.00 91.69 363 ARG A O 1
ATOM 2878 N N . LEU A 1 364 ? 8.751 3.370 -49.113 1.00 92.31 364 LEU A N 1
ATOM 2879 C CA . LEU A 1 364 ? 7.670 3.699 -48.174 1.00 92.31 364 LEU A CA 1
ATOM 2880 C C . LEU A 1 364 ? 8.093 4.746 -47.139 1.00 92.31 364 LEU A C 1
ATOM 2882 O O . LEU A 1 364 ? 7.301 5.629 -46.817 1.00 92.31 364 LEU A O 1
ATOM 2886 N N . LEU A 1 365 ? 9.341 4.685 -46.663 1.00 91.75 365 LEU A N 1
ATOM 2887 C CA . LEU A 1 365 ? 9.896 5.662 -45.720 1.00 91.75 365 LEU A CA 1
ATOM 2888 C C . LEU A 1 365 ? 10.554 6.875 -46.391 1.00 91.75 365 LEU A C 1
ATOM 2890 O O . LEU A 1 365 ? 11.051 7.744 -45.682 1.00 91.75 365 LEU A O 1
ATOM 2894 N N . GLY A 1 366 ? 10.596 6.958 -47.724 1.00 88.50 366 GLY A N 1
ATOM 2895 C CA . GLY A 1 366 ? 11.178 8.097 -48.444 1.00 88.50 366 GLY A CA 1
ATOM 2896 C C . GLY A 1 366 ? 12.684 8.302 -48.215 1.00 88.50 366 GLY A C 1
ATOM 2897 O O . GLY A 1 366 ? 13.142 9.447 -48.225 1.00 88.50 366 GLY A O 1
ATOM 2898 N N . VAL A 1 367 ? 13.442 7.223 -47.996 1.00 90.31 367 VAL A N 1
ATOM 2899 C CA . VAL A 1 367 ? 14.893 7.243 -47.714 1.00 90.31 367 VAL A CA 1
ATOM 2900 C C . VAL A 1 367 ? 15.732 6.748 -48.899 1.00 90.31 367 VAL A C 1
ATOM 2902 O O . VAL A 1 367 ? 15.237 6.055 -49.786 1.00 90.31 367 VAL A O 1
ATOM 2905 N N . GLU A 1 368 ? 17.019 7.106 -48.938 1.00 86.81 368 GLU A N 1
ATOM 2906 C CA . GLU A 1 368 ? 17.918 6.710 -50.030 1.00 86.81 368 GLU A CA 1
ATOM 2907 C C . GLU A 1 368 ? 18.359 5.237 -49.907 1.00 86.81 368 GLU A C 1
ATOM 2909 O O . GLU A 1 368 ? 18.937 4.835 -48.896 1.00 86.81 368 GLU A O 1
ATOM 2914 N N . HIS A 1 369 ? 18.113 4.441 -50.957 1.00 88.69 369 HIS A N 1
ATOM 2915 C CA . HIS A 1 369 ? 18.406 2.999 -50.989 1.00 88.69 369 HIS A CA 1
ATOM 2916 C C . HIS A 1 369 ? 19.881 2.682 -50.728 1.00 88.69 369 HIS A C 1
ATOM 2918 O O . HIS A 1 369 ? 20.198 1.906 -49.834 1.00 88.69 369 HIS A O 1
ATOM 2924 N N . SER A 1 370 ? 20.777 3.334 -51.473 1.00 86.75 370 SER A N 1
ATOM 2925 C CA . SER A 1 370 ? 22.239 3.193 -51.390 1.00 86.75 370 SER A CA 1
ATOM 2926 C C . SER A 1 370 ? 22.775 3.396 -49.966 1.00 86.75 370 SER A C 1
ATOM 2928 O O . SER A 1 370 ? 23.622 2.636 -49.498 1.00 86.75 370 SER A O 1
ATOM 2930 N N . GLN A 1 371 ? 22.270 4.411 -49.257 1.00 88.38 371 GLN A N 1
ATOM 2931 C CA . GLN A 1 371 ? 22.685 4.709 -47.890 1.00 88.38 371 GLN A CA 1
ATOM 2932 C C . GLN A 1 371 ? 22.150 3.672 -46.907 1.00 88.38 371 GLN A C 1
ATOM 2934 O O . GLN A 1 371 ? 22.892 3.240 -46.028 1.00 88.38 371 GLN A O 1
ATOM 2939 N N . MET A 1 372 ? 20.888 3.257 -47.047 1.00 89.50 372 MET A N 1
ATOM 2940 C CA . MET A 1 372 ? 20.299 2.256 -46.157 1.00 89.50 372 MET A CA 1
ATOM 2941 C C . MET A 1 372 ? 20.970 0.886 -46.331 1.00 89.50 372 MET A C 1
ATOM 2943 O O . MET A 1 372 ? 21.370 0.275 -45.346 1.00 89.50 372 MET A O 1
ATOM 2947 N N . GLU A 1 373 ? 21.182 0.451 -47.574 1.00 89.38 373 GLU A N 1
ATOM 2948 C CA . GLU A 1 373 ? 21.945 -0.752 -47.928 1.00 89.38 373 GLU A CA 1
ATOM 2949 C C . GLU A 1 373 ? 23.342 -0.738 -47.282 1.00 89.38 373 GLU A C 1
ATOM 2951 O O . GLU A 1 373 ? 23.736 -1.688 -46.601 1.00 89.38 373 GLU A O 1
ATOM 2956 N N . HIS A 1 374 ? 24.065 0.383 -47.400 1.00 89.31 374 HIS A N 1
ATOM 2957 C CA . HIS A 1 374 ? 25.386 0.535 -46.796 1.00 89.31 374 HIS A CA 1
ATOM 2958 C C . HIS A 1 374 ? 25.346 0.478 -45.259 1.00 89.31 374 HIS A C 1
ATOM 2960 O O . HIS A 1 374 ? 26.070 -0.321 -44.663 1.00 89.31 374 HIS A O 1
ATOM 2966 N N . TRP A 1 375 ? 24.508 1.292 -44.609 1.00 90.31 375 TRP A N 1
ATOM 2967 C CA . TRP A 1 375 ? 24.474 1.449 -43.147 1.00 90.31 375 TRP A CA 1
ATOM 2968 C C . TRP A 1 375 ? 23.690 0.357 -42.396 1.00 90.31 375 TRP A C 1
ATOM 2970 O O . TRP A 1 375 ? 23.717 0.319 -41.164 1.00 90.31 375 TRP A O 1
ATOM 2980 N N . LEU A 1 376 ? 23.034 -0.571 -43.098 1.00 88.44 376 LEU A N 1
ATOM 2981 C CA . LEU A 1 376 ? 22.625 -1.854 -42.521 1.00 88.44 376 LEU A CA 1
ATOM 2982 C C . LEU A 1 376 ? 23.845 -2.773 -42.321 1.00 88.44 376 LEU A C 1
ATOM 2984 O O . LEU A 1 376 ? 24.020 -3.329 -41.237 1.00 88.44 376 LEU A O 1
ATOM 2988 N N . CYS A 1 377 ? 24.727 -2.886 -43.322 1.00 88.44 377 CYS A N 1
ATOM 2989 C CA . CYS A 1 377 ? 25.898 -3.778 -43.289 1.00 88.44 377 CYS A CA 1
ATOM 2990 C C . CYS A 1 377 ? 27.164 -3.168 -42.649 1.00 88.44 377 CYS A C 1
ATOM 2992 O O . CYS A 1 377 ? 28.094 -3.902 -42.298 1.00 88.44 377 CYS A O 1
ATOM 2994 N N . HIS A 1 378 ? 27.216 -1.844 -42.482 1.00 86.44 378 HIS A N 1
ATOM 2995 C CA . HIS A 1 378 ? 28.384 -1.108 -41.990 1.00 86.44 378 HIS A CA 1
ATOM 2996 C C . HIS A 1 378 ? 28.059 -0.245 -40.774 1.00 86.44 378 HIS A C 1
ATOM 2998 O O . HIS A 1 378 ? 26.939 0.225 -40.591 1.00 86.44 378 HIS A O 1
ATOM 3004 N N . ARG A 1 379 ? 29.082 0.028 -39.960 1.00 81.75 379 ARG A N 1
ATOM 3005 C CA . ARG A 1 379 ? 28.986 0.907 -38.794 1.00 81.75 379 ARG A CA 1
ATOM 3006 C C . ARG A 1 379 ? 30.161 1.872 -38.724 1.00 81.75 379 ARG A C 1
ATOM 3008 O O . ARG A 1 379 ? 31.315 1.474 -38.879 1.00 81.75 379 ARG A O 1
ATOM 3015 N N . LYS A 1 380 ? 29.878 3.134 -38.406 1.00 79.44 380 LYS A N 1
ATOM 3016 C CA . LYS A 1 380 ? 30.894 4.151 -38.126 1.00 79.44 380 LYS A CA 1
ATOM 3017 C C . LYS A 1 380 ? 31.389 3.982 -36.688 1.00 79.44 380 LYS A C 1
ATOM 3019 O O . LYS A 1 380 ? 30.609 3.879 -35.740 1.00 79.44 380 LYS A O 1
ATOM 3024 N N . LEU A 1 381 ? 32.700 3.944 -36.503 1.00 75.06 381 LEU A N 1
ATOM 3025 C CA . LEU A 1 381 ? 33.342 3.874 -35.198 1.00 75.06 381 LEU A CA 1
ATOM 3026 C C . LEU A 1 381 ? 34.193 5.129 -35.015 1.00 75.06 381 LEU A C 1
ATOM 3028 O O . LEU A 1 381 ? 35.242 5.309 -35.630 1.00 75.06 381 LEU A O 1
ATOM 3032 N N . VAL A 1 382 ? 33.675 6.032 -34.180 1.00 69.50 382 VAL A N 1
ATOM 3033 C CA . VAL A 1 382 ? 34.307 7.310 -33.845 1.00 69.50 382 VAL A CA 1
ATOM 3034 C C . VAL A 1 382 ? 35.209 7.110 -32.630 1.00 69.50 382 VAL A C 1
ATOM 3036 O O . VAL A 1 382 ? 34.747 6.983 -31.494 1.00 69.50 382 VAL A O 1
ATOM 3039 N N . THR A 1 383 ? 36.510 7.080 -32.887 1.00 66.94 383 THR A N 1
ATOM 3040 C CA . THR A 1 383 ? 37.576 7.159 -31.882 1.00 66.94 383 THR A CA 1
ATOM 3041 C C . THR A 1 383 ? 37.929 8.626 -31.618 1.00 66.94 383 THR A C 1
ATOM 3043 O O . THR A 1 383 ? 37.547 9.513 -32.375 1.00 66.94 383 THR A O 1
ATOM 3046 N N . THR A 1 384 ? 38.675 8.914 -30.548 1.00 69.94 384 THR A N 1
ATOM 3047 C CA . THR A 1 384 ? 38.997 10.295 -30.128 1.00 69.94 384 THR A CA 1
ATOM 3048 C C . THR A 1 384 ? 39.737 11.122 -31.192 1.00 69.94 384 THR A C 1
ATOM 3050 O O . THR A 1 384 ? 39.654 12.347 -31.166 1.00 69.94 384 THR A O 1
ATOM 3053 N N . SER A 1 385 ? 40.473 10.464 -32.092 1.00 71.94 385 SER A N 1
ATOM 3054 C CA . SER A 1 385 ? 41.281 11.072 -33.160 1.00 71.94 385 SER A CA 1
ATOM 3055 C C . SER A 1 385 ? 40.773 10.779 -34.575 1.00 71.94 385 SER A C 1
ATOM 3057 O O . SER A 1 385 ? 41.002 11.576 -35.477 1.00 71.94 385 SER A O 1
ATOM 3059 N N . GLU A 1 386 ? 40.114 9.638 -34.782 1.00 75.38 386 GLU A N 1
ATOM 3060 C CA . GLU A 1 386 ? 39.846 9.074 -36.107 1.00 75.38 386 GLU A CA 1
ATOM 3061 C C . GLU A 1 386 ? 38.472 8.415 -36.160 1.00 75.38 386 GLU A C 1
ATOM 3063 O O . GLU A 1 386 ? 38.022 7.788 -35.197 1.00 75.38 386 GLU A O 1
ATOM 3068 N N . THR A 1 387 ? 37.829 8.515 -37.321 1.00 75.56 387 THR A N 1
ATOM 3069 C CA . THR A 1 387 ? 36.580 7.820 -37.621 1.00 75.56 387 THR A CA 1
ATOM 3070 C C . THR A 1 387 ? 36.833 6.774 -38.693 1.00 75.56 387 THR A C 1
ATOM 3072 O O . THR A 1 387 ? 37.214 7.129 -39.804 1.00 75.56 387 THR A O 1
ATOM 3075 N N . TYR A 1 388 ? 36.585 5.506 -38.375 1.00 79.38 388 TYR A N 1
ATOM 3076 C CA . TYR A 1 388 ? 36.683 4.400 -39.326 1.00 79.38 388 TYR A CA 1
ATOM 3077 C C . TYR A 1 388 ? 35.312 3.762 -39.551 1.00 79.38 388 TYR A C 1
ATOM 3079 O O . TYR A 1 388 ? 34.452 3.786 -38.670 1.00 79.38 388 TYR A O 1
ATOM 3087 N N . VAL A 1 389 ? 35.092 3.203 -40.739 1.00 84.06 389 VAL A N 1
ATOM 3088 C CA . VAL A 1 389 ? 33.902 2.399 -41.042 1.00 84.06 389 VAL A CA 1
ATOM 3089 C C . VAL A 1 389 ? 34.293 0.933 -40.913 1.00 84.06 389 VAL A C 1
ATOM 3091 O O . VAL A 1 389 ? 35.319 0.518 -41.448 1.00 84.06 389 VAL A O 1
ATOM 3094 N N . LYS A 1 390 ? 33.501 0.158 -40.173 1.00 83.25 390 LYS A N 1
ATOM 3095 C CA . LYS A 1 390 ? 33.708 -1.275 -39.966 1.00 83.25 390 LYS A CA 1
ATOM 3096 C C . LYS A 1 390 ? 32.540 -2.056 -40.565 1.00 83.25 390 LYS A C 1
ATOM 3098 O O . LYS A 1 390 ? 31.385 -1.682 -40.360 1.00 83.25 390 LYS A O 1
ATOM 3103 N N . THR A 1 391 ? 32.846 -3.146 -41.260 1.00 85.12 391 THR A N 1
ATOM 3104 C CA . THR A 1 391 ? 31.875 -4.178 -41.636 1.00 85.12 391 THR A CA 1
ATOM 3105 C C . THR A 1 391 ? 31.316 -4.881 -40.398 1.00 85.12 391 THR A C 1
ATOM 3107 O O . THR A 1 391 ? 31.973 -4.980 -39.350 1.00 85.12 391 THR A O 1
ATOM 3110 N N . MET A 1 392 ? 30.077 -5.350 -40.518 1.00 82.88 392 MET A N 1
ATOM 3111 C CA . MET A 1 392 ? 29.347 -6.037 -39.459 1.00 82.88 392 MET A CA 1
ATOM 3112 C C . MET A 1 392 ? 29.116 -7.509 -39.835 1.00 82.88 392 MET A C 1
ATOM 3114 O O . MET A 1 392 ? 28.817 -7.824 -40.987 1.00 82.88 392 MET A O 1
ATOM 3118 N N . SER A 1 393 ? 29.230 -8.405 -38.851 1.00 83.38 393 SER A N 1
ATOM 3119 C CA . SER A 1 393 ? 28.921 -9.837 -39.022 1.00 83.38 393 SER A CA 1
ATOM 3120 C C . SER A 1 393 ? 27.409 -10.089 -39.089 1.00 83.38 393 SER A C 1
ATOM 3122 O O . SER A 1 393 ? 26.621 -9.252 -38.643 1.00 83.38 393 SER A O 1
ATOM 3124 N N . LEU A 1 394 ? 26.993 -11.258 -39.590 1.00 85.25 394 LEU A N 1
ATOM 3125 C CA . LEU A 1 394 ? 25.583 -11.561 -39.889 1.00 85.25 394 LEU A CA 1
ATOM 3126 C C . LEU A 1 394 ? 24.656 -11.337 -38.687 1.00 85.25 394 LEU A C 1
ATOM 3128 O O . LEU A 1 394 ? 23.670 -10.607 -38.792 1.00 85.25 394 LEU A O 1
ATOM 3132 N N . GLN A 1 395 ? 25.030 -11.864 -37.518 1.00 79.19 395 GLN A N 1
ATOM 3133 C CA . GLN A 1 395 ? 24.271 -11.677 -36.277 1.00 79.19 395 GLN A CA 1
ATOM 3134 C C . GLN A 1 395 ? 24.190 -10.198 -35.863 1.00 79.19 395 GLN A C 1
ATOM 3136 O O . GLN A 1 395 ? 23.181 -9.746 -35.329 1.00 79.19 395 GLN A O 1
ATOM 3141 N N . GLN A 1 396 ? 25.236 -9.408 -36.127 1.00 80.38 396 GLN A N 1
ATOM 3142 C CA . GLN A 1 396 ? 25.244 -7.980 -35.808 1.00 80.38 396 GLN A CA 1
ATOM 3143 C C . GLN A 1 396 ? 24.342 -7.174 -36.751 1.00 80.38 396 GLN A C 1
ATOM 3145 O O . GLN A 1 396 ? 23.669 -6.259 -36.279 1.00 80.38 396 GLN A O 1
ATOM 3150 N N . VAL A 1 397 ? 24.283 -7.527 -38.041 1.00 85.12 397 VAL A N 1
ATOM 3151 C CA . VAL A 1 397 ? 23.370 -6.902 -39.016 1.00 85.12 397 VAL A CA 1
ATOM 3152 C C . VAL A 1 397 ? 21.916 -7.258 -38.704 1.00 85.12 397 VAL A C 1
ATOM 3154 O O . VAL A 1 397 ? 21.080 -6.360 -38.637 1.00 85.12 397 VAL A O 1
ATOM 3157 N N . ILE A 1 398 ? 21.608 -8.533 -38.428 1.00 85.81 398 ILE A N 1
ATOM 3158 C CA . ILE A 1 398 ? 20.256 -8.972 -38.036 1.00 85.81 398 ILE A CA 1
ATOM 3159 C C . ILE A 1 398 ? 19.808 -8.256 -36.754 1.00 85.81 398 ILE A C 1
ATOM 3161 O O . ILE A 1 398 ? 18.706 -7.706 -36.709 1.00 85.81 398 ILE A O 1
ATOM 3165 N N . ASN A 1 399 ? 20.674 -8.176 -35.739 1.00 79.75 399 ASN A N 1
ATOM 3166 C CA . ASN A 1 399 ? 20.360 -7.471 -34.496 1.00 79.75 399 ASN A CA 1
ATOM 3167 C C . ASN A 1 399 ? 20.175 -5.957 -34.705 1.00 79.75 399 ASN A C 1
ATOM 3169 O O . ASN A 1 399 ? 19.284 -5.373 -34.090 1.00 79.75 399 ASN A O 1
ATOM 3173 N N . ALA A 1 400 ? 20.942 -5.319 -35.599 1.00 82.75 400 ALA A N 1
ATOM 3174 C CA . ALA A 1 400 ? 20.754 -3.909 -35.950 1.00 82.75 400 ALA A CA 1
ATOM 3175 C C . ALA A 1 400 ? 19.435 -3.667 -36.711 1.00 82.75 400 ALA A C 1
ATOM 3177 O O . ALA A 1 400 ? 18.671 -2.780 -36.338 1.00 82.75 400 ALA A O 1
ATOM 3178 N N . ARG A 1 401 ? 19.118 -4.504 -37.709 1.00 89.69 401 ARG A N 1
ATOM 3179 C CA . ARG A 1 401 ? 17.846 -4.504 -38.456 1.00 89.69 401 ARG A CA 1
ATOM 3180 C C . ARG A 1 401 ? 16.644 -4.652 -37.519 1.00 89.69 401 ARG A C 1
ATOM 3182 O O . ARG A 1 401 ? 15.706 -3.860 -37.572 1.00 89.69 401 ARG A O 1
ATOM 3189 N N . ASN A 1 402 ? 16.705 -5.625 -36.610 1.00 87.69 402 ASN A N 1
ATOM 3190 C CA . ASN A 1 402 ? 15.659 -5.867 -35.620 1.00 87.69 402 ASN A CA 1
ATOM 3191 C C . ASN A 1 402 ? 15.559 -4.704 -34.607 1.00 87.69 402 ASN A C 1
ATOM 3193 O O . ASN A 1 402 ? 14.459 -4.319 -34.218 1.00 87.69 402 ASN A O 1
ATOM 3197 N N . ALA A 1 403 ? 16.676 -4.092 -34.193 1.00 83.69 403 ALA A N 1
ATOM 3198 C CA . ALA A 1 403 ? 16.661 -2.884 -33.360 1.00 83.69 403 ALA A CA 1
ATOM 3199 C C . ALA A 1 403 ? 16.012 -1.687 -34.081 1.00 83.69 403 ALA A C 1
ATOM 3201 O O . ALA A 1 403 ? 15.209 -0.978 -33.474 1.00 83.69 403 ALA A O 1
ATOM 3202 N N . LEU A 1 404 ? 16.300 -1.496 -35.372 1.00 89.31 404 LEU A N 1
ATOM 3203 C CA . LEU A 1 404 ? 15.704 -0.448 -36.200 1.00 89.31 404 LEU A CA 1
ATOM 3204 C C . LEU A 1 404 ? 14.180 -0.617 -36.313 1.00 89.31 404 LEU A C 1
ATOM 3206 O O . LEU A 1 404 ? 13.445 0.328 -36.029 1.00 89.31 404 LEU A O 1
ATOM 3210 N N . ALA A 1 405 ? 13.703 -1.830 -36.616 1.00 91.44 405 ALA A N 1
ATOM 3211 C CA . ALA A 1 405 ? 12.276 -2.169 -36.656 1.00 91.44 405 ALA A CA 1
ATOM 3212 C C . ALA A 1 405 ? 11.557 -1.839 -35.333 1.00 91.44 405 ALA A C 1
ATOM 3214 O O . ALA A 1 405 ? 10.560 -1.111 -35.321 1.00 91.44 405 ALA A O 1
ATOM 3215 N N . LYS A 1 406 ? 12.113 -2.299 -34.201 1.00 87.19 406 LYS A N 1
ATOM 3216 C CA . LYS A 1 406 ? 11.598 -2.003 -32.852 1.00 87.19 406 LYS A CA 1
ATOM 3217 C C . LYS A 1 406 ? 11.559 -0.505 -32.547 1.00 87.19 406 LYS A C 1
ATOM 3219 O O . LYS A 1 406 ? 10.638 -0.040 -31.877 1.00 87.19 406 LYS A O 1
ATOM 3224 N N . HIS A 1 407 ? 12.554 0.254 -33.005 1.00 86.69 407 HIS A N 1
ATOM 3225 C CA . HIS A 1 407 ? 12.641 1.686 -32.735 1.00 86.69 407 HIS A CA 1
ATOM 3226 C C . HIS A 1 407 ? 11.628 2.496 -33.547 1.00 86.69 407 HIS A C 1
ATOM 3228 O O . HIS A 1 407 ? 10.952 3.341 -32.963 1.00 86.69 407 HIS A O 1
ATOM 3234 N N . ILE A 1 408 ? 11.466 2.196 -34.842 1.00 91.12 408 ILE A N 1
ATOM 3235 C CA . ILE A 1 408 ? 10.441 2.821 -35.694 1.00 91.12 408 ILE A CA 1
ATOM 3236 C C . ILE A 1 408 ? 9.046 2.560 -35.107 1.00 91.12 408 ILE A C 1
ATOM 3238 O O . ILE A 1 408 ? 8.279 3.505 -34.929 1.00 91.12 408 ILE A O 1
ATOM 3242 N N . TYR A 1 409 ? 8.743 1.312 -34.724 1.00 92.81 409 TYR A N 1
ATOM 3243 C CA . TYR A 1 409 ? 7.454 0.969 -34.110 1.00 92.81 409 TYR A CA 1
ATOM 3244 C C . TYR A 1 409 ? 7.211 1.729 -32.799 1.00 92.81 409 TYR A C 1
ATOM 3246 O O . TYR A 1 409 ? 6.134 2.279 -32.588 1.00 92.81 409 TYR A O 1
ATOM 3254 N N . ALA A 1 410 ? 8.222 1.810 -31.926 1.00 87.06 410 ALA A N 1
ATOM 3255 C CA . ALA A 1 410 ? 8.100 2.491 -30.640 1.00 87.06 410 ALA A CA 1
ATOM 3256 C C . ALA A 1 410 ? 7.877 4.010 -30.773 1.00 87.06 410 ALA A C 1
ATOM 3258 O O . ALA A 1 410 ? 7.080 4.561 -30.015 1.00 87.06 410 ALA A O 1
ATOM 3259 N N . GLN A 1 411 ? 8.536 4.678 -31.730 1.00 88.50 411 GLN A N 1
ATOM 3260 C CA . GLN A 1 411 ? 8.292 6.105 -31.984 1.00 88.50 411 GLN A CA 1
ATOM 3261 C C . GLN A 1 411 ? 6.908 6.334 -32.598 1.00 88.50 411 GLN A C 1
ATOM 3263 O O . GLN A 1 411 ? 6.183 7.219 -32.149 1.00 88.50 411 GLN A O 1
ATOM 3268 N N . LEU A 1 412 ? 6.502 5.505 -33.567 1.00 92.31 412 LEU A N 1
ATOM 3269 C CA . LEU A 1 412 ? 5.170 5.581 -34.169 1.00 92.31 412 LEU A CA 1
ATOM 3270 C C . LEU A 1 412 ? 4.062 5.396 -33.121 1.00 92.31 412 LEU A C 1
ATOM 3272 O O . LEU A 1 412 ? 3.113 6.175 -33.084 1.00 92.31 412 LEU A O 1
ATOM 3276 N N . PHE A 1 413 ? 4.207 4.406 -32.238 1.00 91.88 413 PHE A N 1
ATOM 3277 C CA . PHE A 1 413 ? 3.290 4.167 -31.124 1.00 91.88 413 PHE A CA 1
ATOM 3278 C C . PHE A 1 413 ? 3.199 5.392 -30.197 1.00 91.88 413 PHE A C 1
ATOM 3280 O O . PHE A 1 413 ? 2.098 5.838 -29.878 1.00 91.88 413 PHE A O 1
ATOM 3287 N N . GLY A 1 414 ? 4.339 5.987 -29.819 1.00 88.44 414 GLY A N 1
ATOM 3288 C CA . GLY A 1 414 ? 4.374 7.214 -29.014 1.00 88.44 414 GLY A CA 1
ATOM 3289 C C . GLY A 1 414 ? 3.648 8.387 -29.683 1.00 88.44 414 GLY A C 1
ATOM 3290 O O . GLY A 1 414 ? 2.803 9.029 -29.062 1.00 88.44 414 GLY A O 1
ATOM 3291 N N . TRP A 1 415 ? 3.900 8.611 -30.973 1.00 90.06 415 TRP A N 1
ATOM 3292 C CA . TRP A 1 415 ? 3.262 9.672 -31.756 1.00 90.06 415 TRP A CA 1
ATOM 3293 C C . TRP A 1 415 ? 1.747 9.479 -31.912 1.00 90.06 415 TRP A C 1
ATOM 3295 O O . TRP A 1 415 ? 0.990 10.448 -31.820 1.00 90.06 415 TRP A O 1
ATOM 3305 N N . ILE A 1 416 ? 1.275 8.236 -32.090 1.00 91.69 416 ILE A N 1
ATOM 3306 C CA . ILE A 1 416 ? -0.164 7.927 -32.122 1.00 91.69 416 ILE A CA 1
ATOM 3307 C C . ILE A 1 416 ? -0.809 8.286 -30.778 1.00 91.69 416 ILE A C 1
ATOM 3309 O O . ILE A 1 416 ? -1.834 8.968 -30.763 1.00 91.69 416 ILE A O 1
ATOM 3313 N N . VAL A 1 417 ? -0.191 7.910 -29.653 1.00 89.94 417 VAL A N 1
ATOM 3314 C CA . VAL A 1 417 ? -0.679 8.258 -28.305 1.00 89.94 417 VAL A CA 1
ATOM 3315 C C . VAL A 1 417 ? -0.709 9.777 -28.099 1.00 89.94 417 VAL A C 1
ATOM 3317 O O . VAL A 1 417 ? -1.690 10.306 -27.578 1.00 89.94 417 VAL A O 1
ATOM 3320 N N . GLU A 1 418 ? 0.302 10.515 -28.562 1.00 87.94 418 GLU A N 1
ATOM 3321 C CA . GLU A 1 418 ? 0.285 11.983 -28.537 1.00 87.94 418 GLU A CA 1
ATOM 3322 C C . GLU A 1 418 ? -0.832 12.589 -29.397 1.00 87.94 418 GLU A C 1
ATOM 3324 O O . GLU A 1 418 ? -1.454 13.571 -28.988 1.00 87.94 418 GLU A O 1
ATOM 3329 N N . HIS A 1 419 ? -1.129 12.016 -30.565 1.00 87.81 419 HIS A N 1
ATOM 3330 C CA . HIS A 1 419 ? -2.233 12.473 -31.411 1.00 87.81 419 HIS A CA 1
ATOM 3331 C C . HIS A 1 419 ? -3.612 12.167 -30.816 1.00 87.81 419 HIS A C 1
ATOM 3333 O O . HIS A 1 419 ? -4.477 13.045 -30.825 1.00 87.81 419 HIS A O 1
ATOM 3339 N N . ILE A 1 420 ? -3.795 10.989 -30.212 1.00 88.88 420 ILE A N 1
ATOM 3340 C CA . ILE A 1 420 ? -4.986 10.658 -29.414 1.00 88.88 420 ILE A CA 1
ATOM 3341 C C . ILE A 1 420 ? -5.131 11.664 -28.264 1.00 88.88 420 ILE A C 1
ATOM 3343 O O . ILE A 1 420 ? -6.205 12.231 -28.062 1.00 88.88 420 ILE A O 1
ATOM 3347 N N . ASN A 1 421 ? -4.041 11.980 -27.560 1.00 89.62 421 ASN A N 1
ATOM 3348 C CA . ASN A 1 421 ? -4.050 12.984 -26.500 1.00 89.62 421 ASN A CA 1
ATOM 3349 C C . ASN A 1 421 ? -4.458 14.371 -27.004 1.00 89.62 421 ASN A C 1
ATOM 3351 O O . ASN A 1 421 ? -5.318 14.991 -26.380 1.00 89.62 421 ASN A O 1
ATOM 3355 N N . LYS A 1 422 ? -3.934 14.842 -28.142 1.00 86.88 422 LYS A N 1
ATOM 3356 C CA . LYS A 1 422 ? -4.349 16.119 -28.758 1.00 86.88 422 LYS A CA 1
ATOM 3357 C C . LYS A 1 422 ? -5.864 16.167 -29.039 1.00 86.88 422 LYS A C 1
ATOM 3359 O O . LYS A 1 422 ? -6.452 17.236 -28.918 1.00 86.88 422 LYS A O 1
ATOM 3364 N N . ALA A 1 423 ? -6.503 15.033 -29.346 1.00 85.00 423 ALA A N 1
ATOM 3365 C CA . ALA A 1 423 ? -7.949 14.929 -29.589 1.00 85.00 423 ALA A CA 1
ATOM 3366 C C . ALA A 1 423 ? -8.822 14.805 -28.317 1.00 85.00 423 ALA A C 1
ATOM 3368 O O . ALA A 1 423 ? -10.025 15.106 -28.363 1.00 85.00 423 ALA A O 1
ATOM 3369 N N . LEU A 1 424 ? -8.226 14.354 -27.204 1.00 84.19 424 LEU A N 1
ATOM 3370 C CA . LEU A 1 424 ? -8.852 14.198 -25.881 1.00 84.19 424 LEU A CA 1
ATOM 3371 C C . LEU A 1 424 ? -8.647 15.407 -24.945 1.00 84.19 424 LEU A C 1
ATOM 3373 O O . LEU A 1 424 ? -9.370 15.536 -23.953 1.00 84.19 424 LEU A O 1
ATOM 3377 N N . HIS A 1 425 ? -7.680 16.282 -25.237 1.00 81.25 425 HIS A N 1
ATOM 3378 C CA . HIS A 1 425 ? -7.453 17.520 -24.489 1.00 81.25 425 HIS A CA 1
ATOM 3379 C C . HIS A 1 425 ? -8.480 18.600 -24.857 1.00 81.25 425 HIS A C 1
ATOM 3381 O O . HIS A 1 425 ? -8.800 18.821 -26.023 1.00 81.25 425 HIS A O 1
ATOM 3387 N N . THR A 1 426 ? -8.924 19.341 -23.842 1.00 72.81 426 THR A N 1
ATOM 3388 C CA . THR A 1 426 ? -9.840 20.483 -23.971 1.00 72.81 426 THR A CA 1
ATOM 3389 C C . THR A 1 426 ? -9.161 21.746 -23.444 1.00 72.81 426 THR A C 1
ATOM 3391 O O . THR A 1 426 ? -8.314 21.686 -22.557 1.00 72.81 426 THR A O 1
ATOM 3394 N N . SER A 1 427 ? -9.562 22.917 -23.942 1.00 73.19 427 SER A N 1
ATOM 3395 C CA . SER A 1 427 ? -9.049 24.235 -23.525 1.00 73.19 427 SER A CA 1
ATOM 3396 C C . SER A 1 427 ? -9.397 24.648 -22.080 1.00 73.19 427 SER A C 1
ATOM 3398 O O . SER A 1 427 ? -8.967 25.705 -21.611 1.00 73.19 427 SER A O 1
ATOM 3400 N N . LEU A 1 428 ? -10.179 23.838 -21.360 1.00 76.06 428 LEU A N 1
ATOM 3401 C CA . LEU A 1 428 ? -10.594 24.076 -19.979 1.00 76.06 428 LEU A CA 1
ATOM 3402 C C . LEU A 1 428 ? -9.509 23.624 -18.994 1.00 76.06 428 LEU A C 1
ATOM 3404 O O . LEU A 1 428 ? -8.917 22.558 -19.130 1.00 76.06 428 LEU A O 1
ATOM 3408 N N . LYS A 1 429 ? -9.271 24.427 -17.952 1.00 79.88 429 LYS A N 1
ATOM 3409 C CA . LYS A 1 429 ? -8.254 24.126 -16.939 1.00 79.88 429 LYS A CA 1
ATOM 3410 C C . LYS A 1 429 ? -8.709 22.998 -16.004 1.00 79.88 429 LYS A C 1
ATOM 3412 O O . LYS A 1 429 ? -9.665 23.172 -15.250 1.00 79.88 429 LYS A O 1
ATOM 3417 N N . GLN A 1 430 ? -7.955 21.903 -16.002 1.00 84.12 430 GLN A N 1
ATOM 3418 C CA . GLN A 1 430 ? -8.099 20.781 -15.073 1.00 84.12 430 GLN A CA 1
ATOM 3419 C C . GLN A 1 430 ? -7.899 21.214 -13.611 1.00 84.12 430 GLN A C 1
ATOM 3421 O O . GLN A 1 430 ? -6.992 21.993 -13.303 1.00 84.12 430 GLN A O 1
ATOM 3426 N N . HIS A 1 431 ? -8.743 20.698 -12.717 1.00 87.25 431 HIS A N 1
ATOM 3427 C CA . HIS A 1 431 ? -8.638 20.868 -11.266 1.00 87.25 431 HIS A CA 1
ATOM 3428 C C . HIS A 1 431 ? -8.083 19.611 -10.588 1.00 87.25 431 HIS A C 1
ATOM 3430 O O . HIS A 1 431 ? -7.127 19.714 -9.822 1.00 87.25 431 HIS A O 1
ATOM 3436 N N . SER A 1 432 ? -8.649 18.451 -10.924 1.00 91.12 432 SER A N 1
ATOM 3437 C CA . SER A 1 432 ? -8.301 17.135 -10.378 1.00 91.12 432 SER A CA 1
ATOM 3438 C C . SER A 1 432 ? -8.371 16.077 -11.486 1.00 91.12 432 SER A C 1
ATOM 3440 O O . SER A 1 432 ? -8.856 16.358 -12.587 1.00 91.12 432 SER A O 1
ATOM 3442 N N . PHE A 1 433 ? -7.886 14.863 -11.227 1.00 92.75 433 PHE A N 1
ATOM 3443 C CA . PHE A 1 433 ? -8.116 13.710 -12.100 1.00 92.75 433 PHE A CA 1
ATOM 3444 C C . PHE A 1 433 ? -8.350 12.404 -11.341 1.00 92.75 433 PHE A C 1
ATOM 3446 O O . PHE A 1 433 ? -7.869 12.216 -10.219 1.00 92.75 433 PHE A O 1
ATOM 3453 N N . ILE A 1 434 ? -9.018 11.476 -12.027 1.00 94.00 434 ILE A N 1
ATOM 3454 C CA . ILE A 1 434 ? -9.063 10.056 -11.674 1.00 94.00 434 ILE A CA 1
ATOM 3455 C C . ILE A 1 434 ? -8.343 9.286 -12.783 1.00 94.00 434 ILE A C 1
ATOM 3457 O O . ILE A 1 434 ? -8.697 9.402 -13.955 1.00 94.00 434 ILE A O 1
ATOM 3461 N N . GLY A 1 435 ? -7.287 8.553 -12.430 1.00 92.56 435 GLY A N 1
ATOM 3462 C CA . GLY A 1 435 ? -6.478 7.778 -13.369 1.00 92.56 435 GLY A CA 1
ATOM 3463 C C . GLY A 1 435 ? -6.842 6.299 -13.371 1.00 92.56 435 GLY A C 1
ATOM 3464 O O . GLY A 1 435 ? -6.621 5.619 -12.374 1.00 92.56 435 GLY A O 1
ATOM 3465 N N . VAL A 1 436 ? -7.355 5.773 -14.479 1.00 92.94 436 VAL A N 1
ATOM 3466 C CA . VAL A 1 436 ? -7.639 4.338 -14.625 1.00 92.94 436 VAL A CA 1
ATOM 3467 C C . VAL A 1 436 ? -6.415 3.649 -15.230 1.00 92.94 436 VAL A C 1
ATOM 3469 O O . VAL A 1 436 ? -6.054 3.929 -16.372 1.00 92.94 436 VAL A O 1
ATOM 3472 N N . LEU A 1 437 ? -5.760 2.778 -14.459 1.00 91.56 437 LEU A N 1
ATOM 3473 C CA . LEU A 1 437 ? -4.642 1.942 -14.899 1.00 91.56 437 LEU A CA 1
ATOM 3474 C C . LEU A 1 437 ? -5.164 0.552 -15.265 1.00 91.56 437 LEU A C 1
ATOM 3476 O O . LEU A 1 437 ? -5.596 -0.188 -14.386 1.00 91.56 437 LEU A O 1
ATOM 3480 N N . ASP A 1 438 ? -5.074 0.194 -16.542 1.00 88.38 438 ASP A N 1
ATOM 3481 C CA . ASP A 1 438 ? -5.235 -1.180 -17.018 1.00 88.38 438 ASP A CA 1
ATOM 3482 C C . ASP A 1 438 ? -3.841 -1.723 -17.352 1.00 88.38 438 ASP A C 1
ATOM 3484 O O . ASP A 1 438 ? -3.138 -1.208 -18.232 1.00 88.38 438 ASP A O 1
ATOM 3488 N N . ILE A 1 439 ? -3.413 -2.706 -16.563 1.00 83.00 439 ILE A N 1
ATOM 3489 C CA . ILE A 1 439 ? -2.083 -3.307 -16.620 1.00 83.00 439 ILE A CA 1
ATOM 3490 C C . ILE A 1 439 ? -2.187 -4.825 -16.481 1.00 83.00 439 ILE A C 1
ATOM 3492 O O . ILE A 1 439 ? -3.077 -5.363 -15.818 1.00 83.00 439 ILE A O 1
ATOM 3496 N N . TYR A 1 440 ? -1.276 -5.539 -17.134 1.00 75.81 440 TYR A N 1
ATOM 3497 C CA . TYR A 1 440 ? -1.152 -6.985 -17.001 1.00 75.81 440 TYR A CA 1
ATOM 3498 C C . TYR A 1 440 ? -0.962 -7.409 -15.530 1.00 75.81 440 TYR A C 1
ATOM 3500 O O . TYR A 1 440 ? -0.406 -6.677 -14.710 1.00 75.81 440 TYR A O 1
ATOM 3508 N N . GLY A 1 441 ? -1.458 -8.598 -15.189 1.00 75.56 441 GLY A N 1
ATOM 3509 C CA . GLY A 1 441 ? -1.151 -9.270 -13.928 1.00 75.56 441 GLY A CA 1
ATOM 3510 C C . GLY A 1 441 ? 0.207 -9.967 -13.980 1.00 75.56 441 GLY A C 1
ATOM 3511 O O . GLY A 1 441 ? 0.993 -9.757 -14.905 1.00 75.56 441 GLY A O 1
ATOM 3512 N N . PHE A 1 442 ? 0.477 -10.796 -12.978 1.00 79.88 442 PHE A N 1
ATOM 3513 C CA . PHE A 1 442 ? 1.662 -11.645 -12.922 1.00 79.88 442 PHE A CA 1
ATOM 3514 C C . PHE A 1 442 ? 1.544 -12.775 -13.962 1.00 79.88 442 PHE A C 1
ATOM 3516 O O . PHE A 1 442 ? 0.512 -13.447 -14.016 1.00 79.88 442 PHE A O 1
ATOM 3523 N N . GLU A 1 443 ? 2.567 -12.978 -14.797 1.00 77.44 443 GLU A N 1
ATOM 3524 C CA . GLU A 1 443 ? 2.577 -13.995 -15.860 1.00 77.44 443 GLU A CA 1
ATOM 3525 C C . GLU A 1 443 ? 3.538 -15.138 -15.509 1.00 77.44 443 GLU A C 1
ATOM 3527 O O . GLU A 1 443 ? 4.692 -14.928 -15.134 1.00 77.44 443 GLU A O 1
ATOM 3532 N N . THR A 1 444 ? 3.066 -16.379 -15.627 1.00 77.25 444 THR A N 1
ATOM 3533 C CA . THR A 1 444 ? 3.893 -17.584 -15.461 1.00 77.25 444 THR A CA 1
ATOM 3534 C C . THR A 1 444 ? 3.496 -18.613 -16.505 1.00 77.25 444 THR A C 1
ATOM 3536 O O . THR A 1 444 ? 2.403 -19.188 -16.450 1.00 77.25 444 THR A O 1
ATOM 3539 N N . PHE A 1 445 ? 4.394 -18.828 -17.457 1.00 78.00 445 PHE A N 1
ATOM 3540 C CA . PHE A 1 445 ? 4.301 -19.804 -18.537 1.00 78.00 445 PHE A CA 1
ATOM 3541 C C . PHE A 1 445 ? 5.277 -20.963 -18.290 1.00 78.00 445 PHE A C 1
ATOM 3543 O O . PHE A 1 445 ? 6.064 -20.932 -17.342 1.00 78.00 445 PHE A O 1
ATOM 3550 N N . GLU A 1 446 ? 5.226 -21.995 -19.133 1.00 77.06 446 GLU A N 1
ATOM 3551 C CA . GLU A 1 446 ? 6.196 -23.102 -19.088 1.00 77.06 446 GLU A CA 1
ATOM 3552 C C . GLU A 1 446 ? 7.606 -22.626 -19.468 1.00 77.06 446 GLU A C 1
ATOM 3554 O O . GLU A 1 446 ? 8.597 -23.062 -18.886 1.00 77.06 446 GLU A O 1
ATOM 3559 N 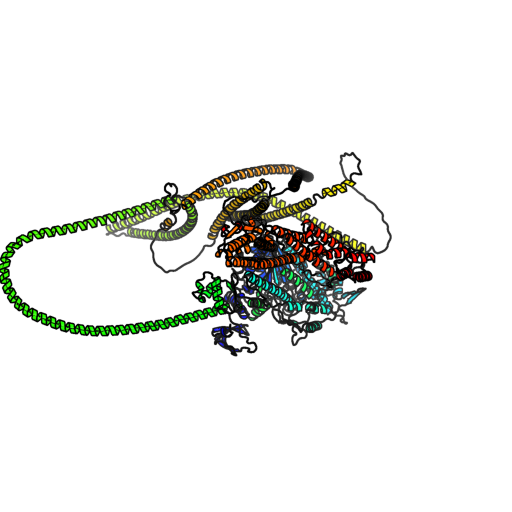N . VAL A 1 447 ? 7.684 -21.662 -20.391 1.00 79.88 447 VAL A N 1
ATOM 3560 C CA . VAL A 1 447 ? 8.907 -20.965 -20.792 1.00 79.88 447 VAL A CA 1
ATOM 3561 C C . VAL A 1 447 ? 8.748 -19.477 -20.485 1.00 79.88 447 VAL A C 1
ATOM 3563 O O . VAL A 1 447 ? 7.964 -18.786 -21.130 1.00 79.88 447 VAL A O 1
ATOM 3566 N N . ASN A 1 448 ? 9.497 -18.971 -19.503 1.00 84.75 448 ASN A N 1
ATOM 3567 C CA . ASN A 1 448 ? 9.522 -17.546 -19.159 1.00 84.75 448 ASN A CA 1
ATOM 3568 C C . ASN A 1 448 ? 10.839 -16.923 -19.630 1.00 84.75 448 ASN A C 1
ATOM 3570 O O . ASN A 1 448 ? 11.915 -17.468 -19.381 1.00 84.75 448 ASN A O 1
ATOM 3574 N N . SER A 1 449 ? 10.760 -15.765 -20.281 1.00 84.50 449 SER A N 1
ATOM 3575 C CA . SER A 1 449 ? 11.910 -15.027 -20.807 1.00 84.50 449 SER A CA 1
ATOM 3576 C C . SER A 1 449 ? 11.952 -13.596 -20.241 1.00 84.50 449 SER A C 1
ATOM 3578 O O . SER A 1 449 ? 11.330 -13.294 -19.218 1.00 84.50 449 SER A O 1
ATOM 3580 N N . PHE A 1 450 ? 12.726 -12.712 -20.874 1.00 83.81 450 PHE A N 1
ATOM 3581 C CA . PHE A 1 450 ? 12.952 -11.331 -20.432 1.00 83.81 450 PHE A CA 1
ATOM 3582 C C . PHE A 1 450 ? 11.654 -10.516 -20.313 1.00 83.81 450 PHE A C 1
ATOM 3584 O O . PHE A 1 450 ? 11.519 -9.683 -19.420 1.00 83.81 450 PHE A O 1
ATOM 3591 N N . GLU A 1 451 ? 10.675 -10.791 -21.171 1.00 78.19 451 GLU A N 1
ATOM 3592 C CA . GLU A 1 451 ? 9.374 -10.131 -21.194 1.00 78.19 451 GLU A CA 1
ATOM 3593 C C . GLU A 1 451 ? 8.556 -10.454 -19.936 1.00 78.19 451 GLU A C 1
ATOM 3595 O O . GLU A 1 451 ? 8.130 -9.537 -19.232 1.00 78.19 451 GLU A O 1
ATOM 3600 N N . GLN A 1 452 ? 8.422 -11.739 -19.586 1.00 83.94 452 GLN A N 1
ATOM 3601 C CA . GLN A 1 452 ? 7.756 -12.175 -18.351 1.00 83.94 452 GLN A CA 1
ATOM 3602 C C . GLN A 1 452 ? 8.510 -11.670 -17.114 1.00 83.94 452 GLN A C 1
ATOM 3604 O O . GLN A 1 452 ? 7.890 -11.252 -16.141 1.00 83.94 452 GLN A O 1
ATOM 3609 N N . PHE A 1 453 ? 9.846 -11.635 -17.155 1.00 89.50 453 PHE A N 1
ATOM 3610 C CA . PHE A 1 453 ? 10.665 -11.076 -16.075 1.00 89.50 453 PHE A CA 1
ATOM 3611 C C . PHE A 1 453 ? 10.370 -9.583 -15.841 1.00 89.50 453 PHE A C 1
ATOM 3613 O O . PHE A 1 453 ? 10.151 -9.159 -14.704 1.00 89.50 453 PHE A O 1
ATOM 3620 N N . CYS A 1 454 ? 10.292 -8.787 -16.910 1.00 86.31 454 CYS A N 1
ATOM 3621 C CA . CYS A 1 454 ? 9.884 -7.384 -16.850 1.00 86.31 454 CYS A CA 1
ATOM 3622 C C . CYS A 1 454 ? 8.440 -7.222 -16.333 1.00 86.31 454 CYS A C 1
ATOM 3624 O O . CYS A 1 454 ? 8.186 -6.399 -15.448 1.00 86.31 454 CYS A O 1
ATOM 3626 N N . ILE A 1 455 ? 7.505 -8.036 -16.828 1.00 84.25 455 ILE A N 1
ATOM 3627 C CA . ILE A 1 455 ? 6.103 -8.069 -16.385 1.00 84.25 455 ILE A CA 1
ATOM 3628 C C . ILE A 1 455 ? 5.999 -8.348 -14.879 1.00 84.25 455 ILE A C 1
ATOM 3630 O O . ILE A 1 455 ? 5.341 -7.603 -14.146 1.00 84.25 455 ILE A O 1
ATOM 3634 N N . ASN A 1 456 ? 6.704 -9.362 -14.385 1.00 88.56 456 ASN A N 1
ATOM 3635 C CA . ASN A 1 456 ? 6.657 -9.767 -12.984 1.00 88.56 456 ASN A CA 1
ATOM 3636 C C . ASN A 1 456 ? 7.368 -8.760 -12.065 1.00 88.56 456 ASN A C 1
ATOM 3638 O O . ASN A 1 456 ? 6.868 -8.479 -10.979 1.00 88.56 456 ASN A O 1
ATOM 3642 N N . TYR A 1 457 ? 8.444 -8.109 -12.521 1.00 90.00 457 TYR A N 1
ATOM 3643 C CA . TYR A 1 457 ? 9.057 -6.966 -11.826 1.00 90.00 457 TYR A CA 1
ATOM 3644 C C . TYR A 1 457 ? 8.090 -5.775 -11.661 1.00 90.00 457 TYR A C 1
ATOM 3646 O O . TYR A 1 457 ? 8.032 -5.170 -10.588 1.00 90.00 457 TYR A O 1
ATOM 3654 N N . ALA A 1 458 ? 7.282 -5.457 -12.679 1.00 87.88 458 ALA A N 1
ATOM 3655 C CA . ALA A 1 458 ? 6.250 -4.425 -12.551 1.00 87.88 458 ALA A CA 1
ATOM 3656 C C . ALA A 1 458 ? 5.148 -4.824 -11.551 1.00 87.88 458 ALA A C 1
ATOM 3658 O O . ALA A 1 458 ? 4.722 -3.993 -10.747 1.00 87.88 458 ALA A O 1
ATOM 3659 N N . ASN A 1 459 ? 4.740 -6.098 -11.536 1.00 86.94 459 ASN A N 1
ATOM 3660 C CA . ASN A 1 459 ? 3.786 -6.614 -10.550 1.00 86.94 459 ASN A CA 1
ATOM 3661 C C . ASN A 1 459 ? 4.343 -6.582 -9.116 1.00 86.94 459 ASN A C 1
ATOM 3663 O O . ASN A 1 459 ? 3.610 -6.196 -8.212 1.00 86.94 459 ASN A O 1
ATOM 3667 N N . GLU A 1 460 ? 5.626 -6.893 -8.894 1.00 88.88 460 GLU A N 1
ATOM 3668 C CA . GLU A 1 460 ? 6.278 -6.730 -7.581 1.00 88.88 460 GLU A CA 1
ATOM 3669 C C . GLU A 1 460 ? 6.188 -5.280 -7.074 1.00 88.88 460 GLU A C 1
ATOM 3671 O O . GLU A 1 460 ? 5.788 -5.039 -5.933 1.00 88.88 460 GLU A O 1
ATOM 3676 N N . LYS A 1 461 ? 6.493 -4.291 -7.927 1.00 89.06 461 LYS A N 1
ATOM 3677 C CA . LYS A 1 461 ? 6.385 -2.863 -7.570 1.00 89.06 461 LYS A CA 1
ATOM 3678 C C . LYS A 1 461 ? 4.948 -2.438 -7.249 1.00 89.06 461 LYS A C 1
ATOM 3680 O O . LYS A 1 461 ? 4.734 -1.710 -6.279 1.00 89.06 461 LYS A O 1
ATOM 3685 N N . LEU A 1 462 ? 3.963 -2.908 -8.016 1.00 87.62 462 LEU A N 1
ATOM 3686 C CA . LEU A 1 462 ? 2.545 -2.656 -7.729 1.00 87.62 462 LEU A CA 1
ATOM 3687 C C . LEU A 1 462 ? 2.096 -3.338 -6.428 1.00 87.62 462 LEU A C 1
ATOM 3689 O O . LEU A 1 462 ? 1.377 -2.726 -5.639 1.00 87.62 462 LEU A O 1
ATOM 3693 N N . GLN A 1 463 ? 2.550 -4.566 -6.165 1.00 85.38 463 GLN A N 1
ATOM 3694 C CA . GLN A 1 463 ? 2.241 -5.284 -4.930 1.00 85.38 463 GLN A CA 1
ATOM 3695 C C . GLN A 1 463 ? 2.908 -4.633 -3.707 1.00 85.38 463 GLN A C 1
ATOM 3697 O O . GLN A 1 463 ? 2.317 -4.612 -2.632 1.00 85.38 463 GLN A O 1
ATOM 3702 N N . GLN A 1 464 ? 4.080 -4.010 -3.865 1.00 86.81 464 GLN A N 1
ATOM 3703 C CA . GLN A 1 464 ? 4.707 -3.225 -2.800 1.00 86.81 464 GLN A CA 1
ATOM 3704 C C . GLN A 1 464 ? 3.863 -1.998 -2.426 1.00 86.81 464 GLN A C 1
ATOM 3706 O O . GLN A 1 464 ? 3.582 -1.769 -1.246 1.00 86.81 464 GLN A O 1
ATOM 3711 N N . GLN A 1 465 ? 3.427 -1.215 -3.421 1.00 86.31 465 GLN A N 1
ATOM 3712 C CA . GLN A 1 465 ? 2.521 -0.084 -3.191 1.00 86.31 465 GLN A CA 1
ATOM 3713 C C . GLN A 1 465 ? 1.208 -0.554 -2.555 1.00 86.31 465 GLN A C 1
ATOM 3715 O O . GLN A 1 465 ? 0.709 0.085 -1.629 1.00 86.31 465 GLN A O 1
ATOM 3720 N N . PHE A 1 466 ? 0.677 -1.685 -3.017 1.00 85.94 466 PHE A N 1
ATOM 3721 C CA . PHE A 1 466 ? -0.506 -2.311 -2.448 1.00 85.94 466 PHE A CA 1
ATOM 3722 C C . PHE A 1 466 ? -0.321 -2.657 -0.965 1.00 85.94 466 PHE A C 1
ATOM 3724 O O . PHE A 1 466 ? -1.105 -2.191 -0.138 1.00 85.94 466 PHE A O 1
ATOM 3731 N N . ASN A 1 467 ? 0.738 -3.394 -0.614 1.00 82.38 467 ASN A N 1
ATOM 3732 C CA . ASN A 1 467 ? 1.048 -3.778 0.764 1.00 82.38 467 ASN A CA 1
ATOM 3733 C C . ASN A 1 467 ? 1.195 -2.534 1.660 1.00 82.38 467 ASN A C 1
ATOM 3735 O O . ASN A 1 467 ? 0.623 -2.485 2.748 1.00 82.38 467 ASN A O 1
ATOM 3739 N N . SER A 1 468 ? 1.887 -1.495 1.176 1.00 79.00 468 SER A N 1
ATOM 3740 C CA . SER A 1 468 ? 2.039 -0.217 1.884 1.00 79.00 468 SER A CA 1
ATOM 3741 C C . SER A 1 468 ? 0.702 0.517 2.080 1.00 79.00 468 SER A C 1
ATOM 3743 O O . SER A 1 468 ? 0.427 1.006 3.179 1.00 79.00 468 SER A O 1
ATOM 3745 N N . HIS A 1 469 ? -0.163 0.556 1.058 1.00 82.12 469 HIS A N 1
ATOM 3746 C CA . HIS A 1 469 ? -1.469 1.217 1.144 1.00 82.12 469 HIS A CA 1
ATOM 3747 C C . HIS A 1 469 ? -2.433 0.479 2.082 1.00 82.12 469 HIS A C 1
ATOM 3749 O O . HIS A 1 469 ? -3.035 1.115 2.945 1.00 82.12 469 HIS A O 1
ATOM 3755 N N . VAL A 1 470 ? -2.535 -0.852 1.973 1.00 79.19 470 VAL A N 1
ATOM 3756 C CA . VAL A 1 470 ? -3.347 -1.686 2.880 1.00 79.19 470 VAL A CA 1
ATOM 3757 C C . VAL A 1 470 ? -2.896 -1.504 4.324 1.00 79.19 470 VAL A C 1
ATOM 3759 O O . VAL A 1 470 ? -3.723 -1.250 5.195 1.00 79.19 470 VAL A O 1
ATOM 3762 N N . PHE A 1 471 ? -1.588 -1.584 4.582 1.00 75.12 471 PHE A N 1
ATOM 3763 C CA . PHE A 1 471 ? -1.033 -1.429 5.925 1.00 75.12 471 PHE A CA 1
ATOM 3764 C C . PHE A 1 471 ? -1.344 -0.046 6.517 1.00 75.12 471 PHE A C 1
ATOM 3766 O O . PHE A 1 471 ? -1.752 0.048 7.674 1.00 75.12 471 PHE A O 1
ATOM 3773 N N . LYS A 1 472 ? -1.234 1.020 5.712 1.00 73.69 472 LYS A N 1
ATOM 3774 C CA . LYS A 1 472 ? -1.611 2.376 6.127 1.00 73.69 472 LYS A CA 1
ATOM 3775 C C . LYS A 1 472 ? -3.110 2.500 6.436 1.00 73.69 472 LYS A C 1
ATOM 3777 O O . LYS A 1 472 ? -3.460 3.064 7.468 1.00 73.69 472 LYS A O 1
ATOM 3782 N N . LEU A 1 473 ? -3.991 1.952 5.597 1.00 75.12 473 LEU A N 1
ATOM 3783 C CA . LEU A 1 473 ? -5.442 2.004 5.825 1.00 75.12 473 LEU A CA 1
ATOM 3784 C C . LEU A 1 473 ? -5.882 1.176 7.047 1.00 75.12 473 LEU A C 1
ATOM 3786 O O . LEU A 1 473 ? -6.743 1.619 7.806 1.00 75.12 473 LEU A O 1
ATOM 3790 N N . GLU A 1 474 ? -5.262 0.016 7.294 1.00 73.19 474 GLU A N 1
ATOM 3791 C CA . GLU A 1 474 ? -5.467 -0.759 8.529 1.00 73.19 474 GLU A CA 1
ATOM 3792 C C . GLU A 1 474 ? -5.055 0.043 9.775 1.00 73.19 474 GLU A C 1
ATOM 3794 O O . GLU A 1 474 ? -5.790 0.071 10.765 1.00 73.19 474 GLU A O 1
ATOM 3799 N N . GLN A 1 475 ? -3.915 0.744 9.724 1.00 76.06 475 GLN A N 1
ATOM 3800 C CA . GLN A 1 475 ? -3.479 1.630 10.808 1.00 76.06 475 GLN A CA 1
ATOM 3801 C C . GLN A 1 475 ? -4.454 2.791 11.036 1.00 76.06 475 GLN A C 1
ATOM 3803 O O . GLN A 1 475 ? -4.819 3.055 12.182 1.00 76.06 475 GLN A O 1
ATOM 3808 N N . GLU A 1 476 ? -4.913 3.460 9.976 1.00 79.31 476 GLU A N 1
ATOM 3809 C CA . GLU A 1 476 ? -5.875 4.565 10.073 1.00 79.31 476 GLU A CA 1
ATOM 3810 C C . GLU A 1 476 ? -7.219 4.110 10.671 1.00 79.31 476 GLU A C 1
ATOM 3812 O O . GLU A 1 476 ? -7.776 4.796 11.533 1.00 79.31 476 GLU A O 1
ATOM 3817 N N . GLU A 1 477 ? -7.716 2.924 10.305 1.00 78.19 477 GLU A N 1
ATOM 3818 C CA . GLU A 1 477 ? -8.937 2.352 10.887 1.00 78.19 477 GLU A CA 1
ATOM 3819 C C . GLU A 1 477 ? -8.743 1.959 12.366 1.00 78.19 477 GLU A C 1
ATOM 3821 O O . GLU A 1 477 ? -9.613 2.258 13.191 1.00 78.19 477 GLU A O 1
ATOM 3826 N N . TYR A 1 478 ? -7.597 1.381 12.754 1.00 84.06 478 TYR A N 1
ATOM 3827 C CA . TYR A 1 478 ? -7.286 1.130 14.170 1.00 84.06 478 TYR A CA 1
ATOM 3828 C C . TYR A 1 478 ? -7.139 2.431 14.973 1.00 84.06 478 TYR A C 1
ATOM 3830 O O . TYR A 1 478 ? -7.654 2.512 16.088 1.00 84.06 478 TYR A O 1
ATOM 3838 N N . MET A 1 479 ? -6.528 3.481 14.414 1.00 83.19 479 MET A N 1
ATOM 3839 C CA . MET A 1 479 ? -6.445 4.803 15.050 1.00 83.19 479 MET A CA 1
ATOM 3840 C C . MET A 1 479 ? -7.833 5.431 15.250 1.00 83.19 479 MET A C 1
ATOM 3842 O O . MET A 1 479 ? -8.147 5.909 16.343 1.00 83.19 479 MET A O 1
ATOM 3846 N N . LYS A 1 480 ? -8.694 5.380 14.228 1.00 84.75 480 LYS A N 1
ATOM 3847 C CA . LYS A 1 480 ? -10.081 5.877 14.258 1.00 84.75 480 LYS A CA 1
ATOM 3848 C C . LYS A 1 480 ? -10.950 5.148 15.286 1.00 84.75 480 LYS A C 1
ATOM 3850 O O . LYS A 1 480 ? -11.758 5.775 15.976 1.00 84.75 480 LYS A O 1
ATOM 3855 N N . GLU A 1 481 ? -10.763 3.838 15.419 1.00 87.62 481 GLU A N 1
ATOM 3856 C CA . GLU A 1 481 ? -11.448 3.009 16.414 1.00 87.62 481 GLU A CA 1
ATOM 3857 C C . GLU A 1 481 ? -10.748 2.987 17.786 1.00 87.62 481 GLU A C 1
ATOM 3859 O O . GLU A 1 481 ? -11.302 2.413 18.720 1.00 87.62 481 GLU A O 1
ATOM 3864 N N . GLN A 1 482 ? -9.612 3.675 17.954 1.00 85.25 482 GLN A N 1
ATOM 3865 C CA . GLN A 1 482 ? -8.818 3.753 19.194 1.00 85.25 482 GLN A CA 1
ATOM 3866 C C . GLN A 1 482 ? -8.283 2.395 19.689 1.00 85.25 482 GLN A C 1
ATOM 3868 O O . GLN A 1 482 ? -8.214 2.132 20.891 1.00 85.25 482 GLN A O 1
ATOM 3873 N N . ILE A 1 483 ? -7.888 1.535 18.752 1.00 84.06 483 ILE A N 1
ATOM 3874 C CA . ILE A 1 483 ? -7.272 0.231 19.008 1.00 84.06 483 ILE A CA 1
ATOM 3875 C C . ILE A 1 483 ? -5.744 0.390 19.059 1.00 84.06 483 ILE A C 1
ATOM 3877 O O . ILE A 1 483 ? -5.182 1.116 18.234 1.00 84.06 483 ILE A O 1
ATOM 3881 N N . PRO A 1 484 ? -5.042 -0.267 20.005 1.00 75.75 484 PRO A N 1
ATOM 3882 C CA . PRO A 1 484 ? -3.585 -0.261 20.031 1.00 75.75 484 PRO A CA 1
ATOM 3883 C C . PRO A 1 484 ? -3.032 -0.944 18.776 1.00 75.75 484 PRO A C 1
ATOM 3885 O O . PRO A 1 484 ? -3.157 -2.157 18.607 1.00 75.75 484 PRO A O 1
ATOM 3888 N N . TRP A 1 485 ? -2.405 -0.157 17.906 1.00 70.94 485 TRP A N 1
ATOM 3889 C CA . TRP A 1 485 ? -1.664 -0.660 16.759 1.00 70.94 485 TRP A CA 1
ATOM 3890 C C . TRP A 1 485 ? -0.217 -0.944 17.187 1.00 70.94 485 TRP A C 1
ATOM 3892 O O . TRP A 1 485 ? 0.508 -0.064 17.645 1.00 70.94 485 TRP A O 1
ATOM 3902 N N . THR A 1 486 ? 0.199 -2.199 17.066 1.00 59.53 486 THR A N 1
ATOM 3903 C CA . THR A 1 486 ? 1.607 -2.625 17.129 1.00 59.53 486 THR A CA 1
ATOM 3904 C C . THR A 1 486 ? 2.006 -3.164 15.757 1.00 59.53 486 THR A C 1
ATOM 3906 O O . THR A 1 486 ? 1.120 -3.390 14.932 1.00 59.53 486 THR A O 1
ATOM 3909 N N . LEU A 1 487 ? 3.306 -3.349 15.481 1.00 56.28 487 LEU A N 1
ATOM 3910 C CA . LEU A 1 487 ? 3.757 -3.859 14.178 1.00 56.28 487 LEU A CA 1
ATOM 3911 C C . LEU A 1 487 ? 2.979 -5.132 13.807 1.00 56.28 487 LEU A C 1
ATOM 3913 O O . LEU A 1 487 ? 3.043 -6.132 14.519 1.00 56.28 487 LEU A O 1
ATOM 3917 N N . ILE A 1 488 ? 2.230 -5.063 12.706 1.00 61.12 488 ILE A N 1
ATOM 3918 C CA . ILE A 1 488 ? 1.673 -6.239 12.041 1.00 61.12 488 ILE A CA 1
ATOM 3919 C C . ILE A 1 488 ? 2.792 -6.759 11.143 1.00 61.12 488 ILE A C 1
ATOM 3921 O O . ILE A 1 488 ? 3.272 -6.011 10.289 1.00 61.12 488 ILE A O 1
ATOM 3925 N N . ASP A 1 489 ? 3.200 -8.012 11.328 1.00 59.75 489 ASP A N 1
ATOM 3926 C CA . ASP A 1 489 ? 4.217 -8.654 10.491 1.00 59.75 489 ASP A CA 1
ATOM 3927 C C . ASP A 1 489 ? 3.669 -8.880 9.067 1.00 59.75 489 ASP A C 1
ATOM 3929 O O . ASP A 1 489 ? 3.064 -9.912 8.750 1.00 59.75 489 ASP A O 1
ATOM 3933 N N . PHE A 1 490 ? 3.863 -7.889 8.194 1.00 65.00 490 PHE A N 1
ATOM 3934 C CA . PHE A 1 490 ? 3.571 -7.990 6.766 1.00 65.00 490 PHE A CA 1
ATOM 3935 C C . PHE A 1 490 ? 4.774 -8.564 6.003 1.00 65.00 490 PHE A C 1
ATOM 3937 O O . PHE A 1 490 ? 5.915 -8.491 6.460 1.00 65.00 490 PHE A O 1
ATOM 3944 N N . TYR A 1 491 ? 4.523 -9.160 4.836 1.00 66.81 491 TYR A N 1
ATOM 3945 C CA . TYR A 1 491 ? 5.599 -9.608 3.955 1.00 66.81 491 TYR A CA 1
ATOM 3946 C C . TYR A 1 491 ? 6.089 -8.411 3.139 1.00 66.81 491 TYR A C 1
ATOM 3948 O O . TYR A 1 491 ? 5.418 -7.964 2.206 1.00 66.81 491 TYR A O 1
ATOM 3956 N N . ASP A 1 492 ? 7.235 -7.857 3.526 1.00 76.00 492 ASP A N 1
ATOM 3957 C CA . ASP A 1 492 ? 7.911 -6.851 2.716 1.00 76.00 492 ASP A CA 1
ATOM 3958 C C . ASP A 1 492 ? 8.587 -7.534 1.521 1.00 76.00 492 ASP A C 1
ATOM 3960 O O . ASP A 1 492 ? 9.492 -8.353 1.689 1.00 76.00 492 ASP A O 1
ATOM 3964 N N . ASN A 1 493 ? 8.139 -7.202 0.311 1.00 86.50 493 ASN A N 1
ATOM 3965 C CA . ASN A 1 493 ? 8.707 -7.705 -0.936 1.00 86.50 493 ASN A CA 1
ATOM 3966 C C . ASN A 1 493 ? 9.847 -6.820 -1.479 1.00 86.50 493 ASN A C 1
ATOM 3968 O O . ASN A 1 493 ? 10.447 -7.158 -2.504 1.00 86.50 493 ASN A O 1
ATOM 3972 N N . GLN A 1 494 ? 10.221 -5.741 -0.774 1.00 88.69 494 GLN A N 1
ATOM 3973 C CA . GLN A 1 494 ? 11.395 -4.925 -1.100 1.00 88.69 494 GLN A CA 1
ATOM 3974 C C . GLN A 1 494 ? 12.685 -5.749 -1.325 1.00 88.69 494 GLN A C 1
ATOM 3976 O O . GLN A 1 494 ? 13.388 -5.439 -2.284 1.00 88.69 494 GLN A O 1
ATOM 3981 N N . PRO A 1 495 ? 12.999 -6.838 -0.585 1.00 90.69 495 PRO A N 1
ATOM 3982 C CA . PRO A 1 495 ? 14.185 -7.655 -0.868 1.00 90.69 495 PRO A CA 1
ATOM 3983 C C . PRO A 1 495 ? 14.160 -8.363 -2.237 1.00 90.69 495 PRO A C 1
ATOM 3985 O O . PRO A 1 495 ? 15.216 -8.568 -2.842 1.00 90.69 495 PRO A O 1
ATOM 3988 N N . CYS A 1 496 ? 12.976 -8.712 -2.756 1.00 92.19 496 CYS A N 1
ATOM 3989 C CA . CYS A 1 496 ? 12.819 -9.251 -4.113 1.00 92.19 496 CYS A CA 1
ATOM 3990 C C . CYS A 1 496 ? 12.986 -8.152 -5.173 1.00 92.19 496 CYS A C 1
ATOM 3992 O O . CYS A 1 496 ? 13.570 -8.374 -6.233 1.00 92.19 496 CYS A O 1
ATOM 3994 N N . ILE A 1 497 ? 12.509 -6.945 -4.873 1.00 92.06 497 ILE A N 1
ATOM 3995 C CA . ILE A 1 497 ? 12.661 -5.771 -5.733 1.00 92.06 497 ILE A CA 1
ATOM 3996 C C . ILE A 1 497 ? 14.131 -5.338 -5.807 1.00 92.06 497 ILE A C 1
ATOM 3998 O O . ILE A 1 497 ? 14.643 -5.121 -6.904 1.00 92.06 497 ILE A O 1
ATOM 4002 N N . ASP A 1 498 ? 14.836 -5.287 -4.675 1.00 91.31 498 ASP A N 1
ATOM 4003 C CA . ASP A 1 498 ? 16.268 -4.979 -4.606 1.00 91.31 498 ASP A CA 1
ATOM 4004 C C . ASP A 1 498 ? 17.107 -6.006 -5.374 1.00 91.31 498 ASP A C 1
ATOM 4006 O O . ASP A 1 498 ? 18.022 -5.628 -6.106 1.00 91.31 498 ASP A O 1
ATOM 4010 N N . LEU A 1 499 ? 16.771 -7.299 -5.289 1.00 93.38 499 LEU A N 1
ATOM 4011 C CA . LEU A 1 499 ? 17.402 -8.340 -6.107 1.00 93.38 499 LEU A CA 1
ATOM 4012 C C . LEU A 1 499 ? 17.318 -8.019 -7.613 1.00 93.38 499 LEU A C 1
ATOM 4014 O O . LEU A 1 499 ? 18.275 -8.276 -8.344 1.00 93.38 499 LEU A O 1
ATOM 4018 N N . ILE A 1 500 ? 16.209 -7.437 -8.076 1.00 93.31 500 ILE A N 1
ATOM 4019 C CA . ILE A 1 500 ? 15.978 -7.112 -9.489 1.00 93.31 500 ILE A CA 1
ATOM 4020 C C . ILE A 1 500 ? 16.630 -5.779 -9.889 1.00 93.31 500 ILE A C 1
ATOM 4022 O O . ILE A 1 500 ? 17.368 -5.736 -10.878 1.00 93.31 500 ILE A O 1
ATOM 4026 N N . GLU A 1 501 ? 16.369 -4.694 -9.149 1.00 91.00 501 GLU A N 1
ATOM 4027 C CA . GLU A 1 501 ? 16.685 -3.320 -9.573 1.00 91.00 501 GLU A CA 1
ATOM 4028 C C . GLU A 1 501 ? 17.886 -2.670 -8.870 1.00 91.00 501 GLU A C 1
ATOM 4030 O O . GLU A 1 501 ? 18.348 -1.610 -9.312 1.00 91.00 501 GLU A O 1
ATOM 4035 N N . ALA A 1 502 ? 18.391 -3.220 -7.763 1.00 88.94 502 ALA A N 1
ATOM 4036 C CA . ALA A 1 502 ? 19.496 -2.584 -7.052 1.00 88.94 502 ALA A CA 1
ATOM 4037 C C . ALA A 1 502 ? 20.790 -2.608 -7.881 1.00 88.94 502 ALA A C 1
ATOM 4039 O O . ALA A 1 502 ? 20.925 -3.291 -8.899 1.00 88.94 502 ALA A O 1
ATOM 4040 N N . LYS A 1 503 ? 21.782 -1.842 -7.427 1.00 83.12 503 LYS A N 1
ATOM 4041 C CA . LYS A 1 503 ? 23.120 -1.889 -8.014 1.00 83.12 503 LYS A CA 1
ATOM 4042 C C . LYS A 1 503 ? 23.769 -3.241 -7.702 1.00 83.12 503 LYS A C 1
ATOM 4044 O O . LYS A 1 503 ? 23.814 -3.631 -6.537 1.00 83.12 503 LYS A O 1
ATOM 4049 N N . LEU A 1 504 ? 24.297 -3.923 -8.719 1.00 86.69 504 LEU A N 1
ATOM 4050 C CA . LEU A 1 504 ? 24.644 -5.353 -8.697 1.00 86.69 504 LEU A CA 1
ATOM 4051 C C . LEU A 1 504 ? 23.440 -6.291 -8.453 1.00 86.69 504 LEU A C 1
ATOM 4053 O O . LEU A 1 504 ? 23.630 -7.374 -7.898 1.00 86.69 504 LEU A O 1
ATOM 4057 N N . GLY A 1 505 ? 22.228 -5.865 -8.821 1.00 90.50 505 GLY A N 1
ATOM 4058 C CA . GLY A 1 505 ? 21.048 -6.719 -8.998 1.00 90.50 505 GLY A CA 1
ATOM 4059 C C . GLY A 1 505 ? 20.943 -7.264 -10.429 1.00 90.50 505 GLY A C 1
ATOM 4060 O O . GLY A 1 505 ? 21.779 -6.960 -11.284 1.00 90.50 505 GLY A O 1
ATOM 4061 N N . ILE A 1 506 ? 19.901 -8.051 -10.705 1.00 93.25 506 ILE A N 1
ATOM 4062 C CA . ILE A 1 506 ? 19.745 -8.812 -11.958 1.00 93.25 506 ILE A CA 1
ATOM 4063 C C . ILE A 1 506 ? 19.773 -7.902 -13.201 1.00 93.25 506 ILE A C 1
ATOM 4065 O O . ILE A 1 506 ? 20.508 -8.196 -14.147 1.00 93.25 506 ILE A O 1
ATOM 4069 N N . LEU A 1 507 ? 19.045 -6.774 -13.192 1.00 91.19 507 LEU A N 1
ATOM 4070 C CA . LEU A 1 507 ? 19.029 -5.820 -14.313 1.00 91.19 507 LEU A CA 1
ATOM 4071 C C . LEU A 1 507 ? 20.364 -5.082 -14.495 1.00 91.19 507 LEU A C 1
ATOM 4073 O O . LEU A 1 507 ? 20.788 -4.861 -15.625 1.00 91.19 507 LEU A O 1
ATOM 4077 N N . ASP A 1 508 ? 21.044 -4.714 -13.406 1.00 88.75 508 ASP A N 1
ATOM 4078 C CA . ASP A 1 508 ? 22.325 -3.992 -13.467 1.00 88.75 508 ASP A CA 1
ATOM 4079 C C . ASP A 1 508 ? 23.442 -4.911 -13.996 1.00 88.75 508 ASP A C 1
ATOM 4081 O O . ASP A 1 508 ? 24.215 -4.516 -14.867 1.00 88.75 508 ASP A O 1
ATOM 4085 N N . LEU A 1 509 ? 23.463 -6.180 -13.565 1.00 91.44 509 LEU A N 1
ATOM 4086 C CA . LEU A 1 509 ? 24.371 -7.208 -14.090 1.00 91.44 509 LEU A CA 1
ATOM 4087 C C . LEU A 1 509 ? 24.089 -7.543 -15.565 1.00 91.44 509 LEU A C 1
ATOM 4089 O O . LEU A 1 509 ? 25.033 -7.766 -16.328 1.00 91.44 509 LEU A O 1
ATOM 4093 N N . LEU A 1 510 ? 22.816 -7.546 -15.981 1.00 90.06 510 LEU A N 1
ATOM 4094 C CA . LEU A 1 510 ? 22.427 -7.717 -17.385 1.00 90.06 510 LEU A CA 1
ATOM 4095 C C . LEU A 1 510 ? 22.913 -6.534 -18.232 1.00 90.06 510 LEU A C 1
ATOM 4097 O O . LEU A 1 510 ? 23.529 -6.724 -19.281 1.00 90.06 510 LEU A O 1
ATOM 4101 N N . ASP A 1 511 ? 22.699 -5.309 -17.753 1.00 86.00 511 ASP A N 1
ATOM 4102 C CA . ASP A 1 511 ? 23.165 -4.081 -18.392 1.00 86.00 511 ASP A CA 1
ATOM 4103 C C . ASP A 1 511 ? 24.697 -3.978 -18.430 1.00 86.00 511 ASP A C 1
ATOM 4105 O O . ASP A 1 511 ? 25.241 -3.333 -19.330 1.00 86.00 511 ASP A O 1
ATOM 4109 N N . GLU A 1 512 ? 25.425 -4.536 -17.460 1.00 85.81 512 GLU A N 1
ATOM 4110 C CA . GLU A 1 512 ? 26.886 -4.649 -17.512 1.00 85.81 512 GLU A CA 1
ATOM 4111 C C . GLU A 1 512 ? 27.338 -5.645 -18.585 1.00 85.81 512 GLU A C 1
ATOM 4113 O O . GLU A 1 512 ? 28.148 -5.272 -19.437 1.00 85.81 512 GLU A O 1
ATOM 4118 N N . GLU A 1 513 ? 26.791 -6.865 -18.622 1.00 87.56 513 GLU A N 1
ATOM 4119 C CA . GLU A 1 513 ? 27.187 -7.871 -19.621 1.00 87.56 513 GLU A CA 1
ATOM 4120 C C . GLU A 1 513 ? 26.786 -7.459 -21.051 1.00 87.56 513 GLU A C 1
ATOM 4122 O O . GLU A 1 513 ? 27.543 -7.669 -22.002 1.00 87.56 513 GLU A O 1
ATOM 4127 N N . CYS A 1 514 ? 25.672 -6.735 -21.212 1.00 81.19 514 CYS A N 1
ATOM 4128 C CA . CYS A 1 514 ? 25.281 -6.132 -22.489 1.00 81.19 514 CYS A CA 1
ATOM 4129 C C . CYS A 1 514 ? 26.359 -5.195 -23.066 1.00 81.19 514 CYS A C 1
ATOM 4131 O O . CYS A 1 514 ? 26.488 -5.115 -24.291 1.00 81.19 514 CYS A O 1
ATOM 4133 N N . LYS A 1 515 ? 27.151 -4.524 -22.211 1.00 75.75 515 LYS A N 1
ATOM 4134 C CA . LYS A 1 515 ? 28.256 -3.623 -22.601 1.00 75.75 515 LYS A CA 1
ATOM 4135 C C . LYS A 1 515 ? 29.562 -4.370 -22.906 1.00 75.75 515 LYS A C 1
ATOM 4137 O O . LYS A 1 515 ? 30.454 -3.781 -23.518 1.00 75.75 515 LYS A O 1
ATOM 4142 N N . VAL A 1 516 ? 29.698 -5.635 -22.497 1.00 78.94 516 VAL A N 1
ATOM 4143 C CA . VAL A 1 516 ? 30.880 -6.465 -22.776 1.00 78.94 516 VAL A CA 1
ATOM 4144 C C . VAL A 1 516 ? 30.825 -6.949 -24.236 1.00 78.94 516 VAL A C 1
ATOM 4146 O O . VAL A 1 516 ? 29.859 -7.615 -24.609 1.00 78.94 516 VAL A O 1
ATOM 4149 N N . PRO A 1 517 ? 31.848 -6.688 -25.083 1.00 67.06 517 PRO A N 1
ATOM 4150 C CA . PRO A 1 517 ? 31.803 -7.036 -26.513 1.00 67.06 517 PRO A CA 1
ATOM 4151 C C . PRO A 1 517 ? 31.662 -8.534 -26.820 1.00 67.06 517 PRO A C 1
ATOM 4153 O O . PRO A 1 517 ? 31.217 -8.892 -27.905 1.00 67.06 517 PRO A O 1
ATOM 4156 N N . LYS A 1 518 ? 32.063 -9.395 -25.877 1.00 73.75 518 LYS A N 1
ATOM 4157 C CA . LYS A 1 518 ? 31.929 -10.861 -25.926 1.00 73.75 518 LYS A CA 1
ATOM 4158 C C . LYS A 1 518 ? 31.076 -11.407 -24.769 1.00 73.75 518 LYS A C 1
ATOM 4160 O O . LYS A 1 518 ? 31.276 -12.540 -24.345 1.00 73.75 518 LYS A O 1
ATOM 4165 N N . GLY A 1 519 ? 30.185 -10.584 -24.213 1.00 77.31 519 GLY A N 1
ATOM 4166 C CA . GLY A 1 519 ? 29.260 -11.020 -23.170 1.00 77.31 519 GLY A CA 1
ATOM 4167 C C . GLY A 1 519 ? 28.168 -11.923 -23.740 1.00 77.31 519 GLY A C 1
ATOM 4168 O O . GLY A 1 519 ? 27.600 -11.583 -24.786 1.00 77.31 519 GLY A O 1
ATOM 4169 N N . THR A 1 520 ? 27.901 -13.040 -23.059 1.00 84.94 520 THR A N 1
ATOM 4170 C CA . THR A 1 520 ? 26.912 -14.071 -23.426 1.00 84.94 520 THR A CA 1
ATOM 4171 C C . THR A 1 520 ? 25.935 -14.335 -22.279 1.00 84.94 520 THR A C 1
ATOM 4173 O O . THR A 1 520 ? 26.239 -14.049 -21.117 1.00 84.94 520 THR A O 1
ATOM 4176 N N . ASP A 1 521 ? 24.784 -14.934 -22.586 1.00 86.81 521 ASP A N 1
ATOM 4177 C CA . ASP A 1 521 ? 23.779 -15.297 -21.581 1.00 86.81 521 ASP A CA 1
ATOM 4178 C C . ASP A 1 521 ? 24.307 -16.308 -20.548 1.00 86.81 521 ASP A C 1
ATOM 4180 O O . ASP A 1 521 ? 23.968 -16.207 -19.371 1.00 86.81 521 ASP A O 1
ATOM 4184 N N . GLN A 1 522 ? 25.219 -17.218 -20.928 1.00 87.31 522 GLN A N 1
ATOM 4185 C CA . GLN A 1 522 ? 25.856 -18.138 -19.970 1.00 87.31 522 GLN A CA 1
ATOM 4186 C C . GLN A 1 522 ? 26.792 -17.404 -18.995 1.00 87.31 522 GLN A C 1
ATOM 4188 O O . GLN A 1 522 ? 26.801 -17.714 -17.803 1.00 87.31 522 GLN A O 1
ATOM 4193 N N . ASN A 1 523 ? 27.555 -16.408 -19.468 1.00 89.38 523 ASN A N 1
ATOM 4194 C CA . ASN A 1 523 ? 28.407 -15.591 -18.596 1.00 89.38 523 ASN A CA 1
ATOM 4195 C C . ASN A 1 523 ? 27.564 -14.776 -17.608 1.00 89.38 523 ASN A C 1
ATOM 4197 O O . ASN A 1 523 ? 27.916 -14.661 -16.432 1.00 89.38 523 ASN A O 1
ATOM 4201 N N . TRP A 1 524 ? 26.444 -14.220 -18.077 1.00 93.06 524 TRP A N 1
ATOM 4202 C CA . TRP A 1 524 ? 25.502 -13.496 -17.230 1.00 93.06 524 TRP A CA 1
ATOM 4203 C C . TRP A 1 524 ? 24.843 -14.418 -16.196 1.00 93.06 524 TRP A C 1
ATOM 4205 O O . TRP A 1 524 ? 24.897 -14.108 -15.007 1.00 93.06 524 TRP A O 1
ATOM 4215 N N . ALA A 1 525 ? 24.329 -15.585 -16.600 1.00 91.75 525 ALA A N 1
ATOM 4216 C CA . ALA A 1 525 ? 23.765 -16.579 -15.684 1.00 91.75 525 ALA A CA 1
ATOM 4217 C C . ALA A 1 525 ? 24.775 -17.009 -14.603 1.00 91.75 525 ALA A C 1
ATOM 4219 O O . ALA A 1 525 ? 24.431 -17.054 -13.420 1.00 91.75 525 ALA A O 1
ATOM 4220 N N . GLN A 1 526 ? 26.044 -17.231 -14.971 1.00 89.94 526 GLN A N 1
ATOM 4221 C CA . GLN A 1 526 ? 27.094 -17.540 -13.999 1.00 89.94 526 GLN A CA 1
ATOM 4222 C C . GLN A 1 526 ? 27.335 -16.383 -13.017 1.00 89.94 526 GLN A C 1
ATOM 4224 O O . GLN A 1 526 ? 27.378 -16.620 -11.810 1.00 89.94 526 GLN A O 1
ATOM 4229 N N . LYS A 1 527 ? 27.387 -15.128 -13.491 1.00 91.44 527 LYS A N 1
ATOM 4230 C CA . LYS A 1 527 ? 27.460 -13.943 -12.614 1.00 91.44 527 LYS A CA 1
ATOM 4231 C C . LYS A 1 527 ? 26.271 -13.847 -11.653 1.00 91.44 527 LYS A C 1
ATOM 4233 O O . LYS A 1 527 ? 26.471 -13.468 -10.499 1.00 91.44 527 LYS A O 1
ATOM 4238 N N . LEU A 1 528 ? 25.056 -14.194 -12.094 1.00 92.88 528 LEU A N 1
ATOM 4239 C CA . LEU A 1 528 ? 23.885 -14.242 -11.214 1.00 92.88 528 LEU A CA 1
ATOM 4240 C C . LEU A 1 528 ? 24.065 -15.299 -10.116 1.00 92.88 528 LEU A C 1
ATOM 4242 O O . LEU A 1 528 ? 23.849 -14.995 -8.944 1.00 92.88 528 LEU A O 1
ATOM 4246 N N . TYR A 1 529 ? 24.504 -16.514 -10.467 1.00 92.81 529 TYR A N 1
ATOM 4247 C CA . TYR A 1 529 ? 24.763 -17.572 -9.486 1.00 92.81 529 TYR A CA 1
ATOM 4248 C C . TYR A 1 529 ? 25.845 -17.156 -8.477 1.00 92.81 529 TYR A C 1
ATOM 4250 O O . TYR A 1 529 ? 25.616 -17.260 -7.270 1.00 92.81 529 TYR A O 1
ATOM 4258 N N . ASP A 1 530 ? 26.979 -16.633 -8.947 1.00 90.06 530 ASP A N 1
ATOM 4259 C CA . ASP A 1 530 ? 28.103 -16.212 -8.100 1.00 90.06 530 ASP A CA 1
ATOM 4260 C C . ASP A 1 530 ? 27.707 -15.088 -7.127 1.00 90.06 530 ASP A C 1
ATOM 4262 O O . ASP A 1 530 ? 28.214 -15.019 -6.005 1.00 90.06 530 ASP A O 1
ATOM 4266 N N . ARG A 1 531 ? 26.788 -14.202 -7.540 1.00 90.06 531 ARG A N 1
ATOM 4267 C CA . ARG A 1 531 ? 26.360 -13.040 -6.749 1.00 90.06 531 ARG A CA 1
ATOM 4268 C C . ARG A 1 531 ? 25.169 -13.308 -5.828 1.00 90.06 531 ARG A C 1
ATOM 4270 O O . ARG A 1 531 ? 25.128 -12.730 -4.741 1.00 90.06 531 ARG A O 1
ATOM 4277 N N . HIS A 1 532 ? 24.203 -14.124 -6.251 1.00 92.00 532 HIS A N 1
ATOM 4278 C CA . HIS A 1 532 ? 22.877 -14.193 -5.626 1.00 92.00 532 HIS A CA 1
ATOM 4279 C C . HIS A 1 532 ? 22.483 -15.563 -5.058 1.00 92.00 532 HIS A C 1
ATOM 4281 O O . HIS A 1 532 ? 21.441 -15.636 -4.413 1.00 92.00 532 HIS A O 1
ATOM 4287 N N . SER A 1 533 ? 23.294 -16.624 -5.186 1.00 86.25 533 SER A N 1
ATOM 4288 C CA . SER A 1 533 ? 22.948 -17.966 -4.652 1.00 86.25 533 SER A CA 1
ATOM 4289 C C . SER A 1 533 ? 22.696 -18.029 -3.133 1.00 86.25 533 SER A C 1
ATOM 4291 O O . SER A 1 533 ? 22.172 -19.026 -2.645 1.00 86.25 533 SER A O 1
ATOM 4293 N N . SER A 1 534 ? 23.064 -16.993 -2.370 1.00 86.31 534 SER A N 1
ATOM 4294 C CA . SER A 1 534 ? 22.763 -16.863 -0.936 1.00 86.31 534 SER A CA 1
ATOM 4295 C C . SER A 1 534 ? 21.489 -16.060 -0.623 1.00 86.31 534 SER A C 1
ATOM 4297 O O . SER A 1 534 ? 21.160 -15.890 0.549 1.00 86.31 534 SER A O 1
ATOM 4299 N N . SER A 1 535 ? 20.802 -15.506 -1.628 1.00 87.00 535 SER A N 1
ATOM 4300 C CA . SER A 1 535 ? 19.564 -14.739 -1.445 1.00 87.00 535 SER A CA 1
ATOM 4301 C C . SER A 1 535 ? 18.363 -15.674 -1.317 1.00 87.00 535 SER A C 1
ATOM 4303 O O . SER A 1 535 ? 18.201 -16.588 -2.117 1.00 87.00 535 SER A O 1
ATOM 4305 N N . GLN A 1 536 ? 17.469 -15.416 -0.358 1.00 88.00 536 GLN A N 1
ATOM 4306 C CA . GLN A 1 536 ? 16.253 -16.224 -0.179 1.00 88.00 536 GLN A CA 1
ATOM 4307 C C . GLN A 1 536 ? 15.326 -16.181 -1.409 1.00 88.00 536 GLN A C 1
ATOM 4309 O O . GLN A 1 536 ? 14.635 -17.160 -1.694 1.00 88.00 536 GLN A O 1
ATOM 4314 N N . HIS A 1 537 ? 15.360 -15.072 -2.157 1.00 91.06 537 HIS A N 1
ATOM 4315 C CA . HIS A 1 537 ? 14.541 -14.847 -3.348 1.00 91.06 537 HIS A CA 1
ATOM 4316 C C . HIS A 1 537 ? 15.153 -15.380 -4.651 1.00 91.06 537 HIS A C 1
ATOM 4318 O O . HIS A 1 537 ? 14.517 -15.267 -5.693 1.00 91.06 537 HIS A O 1
ATOM 4324 N N . PHE A 1 538 ? 16.358 -15.958 -4.623 1.00 94.19 538 PHE A N 1
ATOM 4325 C CA . PHE A 1 538 ? 17.053 -16.434 -5.821 1.00 94.19 538 PHE A CA 1
ATOM 4326 C C . PHE A 1 538 ? 17.450 -17.905 -5.669 1.00 94.19 538 PHE A C 1
ATOM 4328 O O . PHE A 1 538 ? 18.121 -18.286 -4.712 1.00 94.19 538 PHE A O 1
ATOM 4335 N N . GLN A 1 539 ? 17.042 -18.750 -6.614 1.00 92.12 539 GLN A N 1
ATOM 4336 C CA . GLN A 1 539 ? 17.318 -20.188 -6.602 1.00 92.12 539 GLN A CA 1
ATOM 4337 C C . GLN A 1 539 ? 17.898 -20.621 -7.955 1.00 92.12 539 GLN A C 1
ATOM 4339 O O . GLN A 1 539 ? 17.478 -20.154 -9.012 1.00 92.12 539 GLN A O 1
ATOM 4344 N N . LYS A 1 540 ? 18.876 -21.532 -7.932 1.00 90.56 540 LYS A N 1
ATOM 4345 C CA . LYS A 1 540 ? 19.405 -22.154 -9.150 1.00 90.56 540 LYS A CA 1
ATOM 4346 C C . LYS A 1 540 ? 18.614 -23.435 -9.465 1.00 90.56 540 LYS A C 1
ATOM 4348 O O . LYS A 1 540 ? 18.548 -24.304 -8.590 1.00 90.56 540 LYS A O 1
ATOM 4353 N N . PRO A 1 541 ? 18.051 -23.598 -10.676 1.00 88.69 541 PRO A N 1
ATOM 4354 C CA . PRO A 1 541 ? 17.427 -24.852 -11.088 1.00 88.69 541 PRO A CA 1
ATOM 4355 C C . PRO A 1 541 ? 18.455 -25.989 -11.091 1.00 88.69 541 PRO A C 1
ATOM 4357 O O . PRO A 1 541 ? 19.578 -25.846 -11.570 1.00 88.69 541 PRO A O 1
ATOM 4360 N N . ARG A 1 542 ? 18.077 -27.149 -10.540 1.00 83.44 542 ARG A N 1
ATOM 4361 C CA . ARG A 1 542 ? 19.017 -28.245 -10.234 1.00 83.44 542 ARG A CA 1
ATOM 4362 C C . ARG A 1 542 ? 19.736 -28.821 -11.463 1.00 83.44 542 ARG A C 1
ATOM 4364 O O . ARG A 1 542 ? 20.838 -29.343 -11.314 1.00 83.44 542 ARG A O 1
ATOM 4371 N N . MET A 1 543 ? 19.106 -28.771 -12.637 1.00 83.31 543 MET A N 1
ATOM 4372 C CA . MET A 1 543 ? 19.593 -29.413 -13.867 1.00 83.31 543 MET A CA 1
ATOM 4373 C C . MET A 1 543 ? 20.025 -28.421 -14.959 1.00 83.31 543 MET A C 1
ATOM 4375 O O . MET A 1 543 ? 20.587 -28.856 -15.959 1.00 83.31 543 MET A O 1
ATOM 4379 N N . SER A 1 544 ? 19.792 -27.114 -14.782 1.00 80.50 544 SER A N 1
ATOM 4380 C CA . SER A 1 544 ? 20.086 -26.091 -15.794 1.00 80.50 544 SER A CA 1
ATOM 4381 C C . SER A 1 544 ? 21.170 -25.114 -15.324 1.00 80.50 544 SER A C 1
ATOM 4383 O O . SER A 1 544 ? 21.216 -24.703 -14.165 1.00 80.50 544 SER A O 1
ATOM 4385 N N . ASN A 1 545 ? 22.053 -24.742 -16.253 1.00 83.38 545 ASN A N 1
ATOM 4386 C CA . ASN A 1 545 ? 23.036 -23.663 -16.097 1.00 83.38 545 ASN A CA 1
ATOM 4387 C C . ASN A 1 545 ? 22.667 -22.420 -16.932 1.00 83.38 545 ASN A C 1
ATOM 4389 O O . ASN A 1 545 ? 23.446 -21.473 -16.992 1.00 83.38 545 ASN A O 1
ATOM 4393 N N . THR A 1 546 ? 21.510 -22.444 -17.596 1.00 86.62 546 THR A N 1
ATOM 4394 C CA . THR A 1 546 ? 21.005 -21.409 -18.513 1.00 86.62 546 THR A CA 1
ATOM 4395 C C . THR A 1 546 ? 19.629 -20.904 -18.078 1.00 86.62 546 THR A C 1
ATOM 4397 O O . THR A 1 546 ? 18.853 -20.424 -18.897 1.00 86.62 546 THR A O 1
ATOM 4400 N N . ALA A 1 547 ? 19.301 -21.048 -16.792 1.00 91.50 547 ALA A N 1
ATOM 4401 C CA . ALA A 1 547 ? 18.045 -20.597 -16.209 1.00 91.50 547 ALA A CA 1
ATOM 4402 C C . ALA A 1 547 ? 18.221 -20.215 -14.732 1.00 91.50 547 ALA A C 1
ATOM 4404 O O . ALA A 1 547 ? 19.127 -20.706 -14.049 1.00 91.50 547 ALA A O 1
ATOM 4405 N N . PHE A 1 548 ? 17.357 -19.347 -14.216 1.00 93.62 548 PHE A N 1
ATOM 4406 C CA . PHE A 1 548 ? 17.343 -18.937 -12.810 1.00 93.62 548 PHE A CA 1
ATOM 4407 C C . PHE A 1 548 ? 15.908 -18.834 -12.296 1.00 93.62 548 PHE A C 1
ATOM 4409 O O . PHE A 1 548 ? 14.991 -18.510 -13.045 1.00 93.62 548 PHE A O 1
ATOM 4416 N N . ILE A 1 549 ? 15.715 -19.108 -11.008 1.00 94.12 549 ILE A N 1
ATOM 4417 C CA . ILE A 1 549 ? 14.405 -19.074 -10.358 1.00 94.12 549 ILE A CA 1
ATOM 4418 C C . ILE A 1 549 ? 14.350 -17.866 -9.427 1.00 94.12 549 ILE A C 1
ATOM 4420 O O . ILE A 1 549 ? 15.222 -17.710 -8.566 1.00 94.12 549 ILE A O 1
ATOM 4424 N N . ILE A 1 550 ? 13.304 -17.050 -9.556 1.00 93.50 550 ILE A N 1
ATOM 4425 C CA . ILE A 1 550 ? 12.985 -15.996 -8.585 1.00 93.50 550 ILE A CA 1
ATOM 4426 C C . ILE A 1 550 ? 11.777 -16.423 -7.762 1.00 93.50 550 ILE A C 1
ATOM 4428 O O . ILE A 1 550 ? 10.774 -16.890 -8.300 1.00 93.50 550 ILE A O 1
ATOM 4432 N N . VAL A 1 551 ? 11.883 -16.253 -6.445 1.00 90.69 551 VAL A N 1
ATOM 4433 C CA . VAL A 1 551 ? 10.763 -16.406 -5.512 1.00 90.69 551 VAL A CA 1
ATOM 4434 C C . VAL A 1 551 ? 10.065 -15.054 -5.395 1.00 90.69 551 VAL A C 1
ATOM 4436 O O . VAL A 1 551 ? 10.452 -14.214 -4.578 1.00 90.69 551 VAL A O 1
ATOM 4439 N N . HIS A 1 552 ? 9.079 -14.853 -6.263 1.00 87.88 552 HIS A N 1
ATOM 4440 C CA . HIS A 1 552 ? 8.206 -13.686 -6.259 1.00 87.88 552 HIS A CA 1
ATOM 4441 C C . HIS A 1 552 ? 7.148 -13.782 -5.147 1.00 87.88 552 HIS A C 1
ATOM 4443 O O . HIS A 1 552 ? 6.989 -14.834 -4.525 1.00 87.88 552 HIS A O 1
ATOM 4449 N N . PHE A 1 553 ? 6.384 -12.708 -4.916 1.00 80.12 553 PHE A N 1
ATOM 4450 C CA . PHE A 1 553 ? 5.264 -12.726 -3.958 1.00 80.12 553 PHE A CA 1
ATOM 4451 C C . PHE A 1 553 ? 4.174 -13.758 -4.318 1.00 80.12 553 PHE A C 1
ATOM 4453 O O . PHE A 1 553 ? 3.473 -14.250 -3.436 1.00 80.12 553 PHE A O 1
ATOM 4460 N N . ALA A 1 554 ? 4.006 -14.041 -5.614 1.00 77.19 554 ALA A N 1
ATOM 4461 C CA . ALA A 1 554 ? 2.947 -14.885 -6.161 1.00 77.19 554 ALA A CA 1
ATOM 4462 C C . ALA A 1 554 ? 3.316 -16.376 -6.176 1.00 77.19 554 ALA A C 1
ATOM 4464 O O . ALA A 1 554 ? 2.587 -17.206 -5.635 1.00 77.19 554 ALA A O 1
ATOM 4465 N N . ASP A 1 555 ? 4.430 -16.707 -6.834 1.00 78.94 555 ASP A N 1
ATOM 4466 C CA . ASP A 1 555 ? 4.946 -18.067 -6.991 1.00 78.94 555 ASP A CA 1
ATOM 4467 C C . ASP A 1 555 ? 6.444 -18.033 -7.358 1.00 78.94 555 ASP A C 1
ATOM 4469 O O . ASP A 1 555 ? 7.047 -16.971 -7.551 1.00 78.94 555 ASP A O 1
ATOM 4473 N N . LYS A 1 556 ? 7.069 -19.204 -7.477 1.00 88.12 556 LYS A N 1
ATOM 4474 C CA . LYS A 1 556 ? 8.416 -19.356 -8.028 1.00 88.12 556 LYS A CA 1
ATOM 4475 C C . LYS A 1 556 ? 8.360 -19.394 -9.551 1.00 88.12 556 LYS A C 1
ATOM 4477 O O . LYS A 1 556 ? 7.746 -20.292 -10.116 1.00 88.12 556 LYS A O 1
ATOM 4482 N N . VAL A 1 557 ? 9.068 -18.480 -10.209 1.00 89.81 557 VAL A N 1
ATOM 4483 C CA . VAL A 1 557 ? 9.145 -18.433 -11.678 1.00 89.81 557 VAL A CA 1
ATOM 4484 C C . VAL A 1 557 ? 10.551 -18.802 -12.130 1.00 89.81 557 VAL A C 1
ATOM 4486 O O . VAL A 1 557 ? 11.520 -18.171 -11.704 1.00 89.81 557 VAL A O 1
ATOM 4489 N N . GLU A 1 558 ? 10.660 -19.828 -12.978 1.00 93.38 558 GLU A N 1
ATOM 4490 C CA . GLU A 1 558 ? 11.899 -20.192 -13.674 1.00 93.38 558 GLU A CA 1
ATOM 4491 C C . GLU A 1 558 ? 11.989 -19.423 -14.997 1.00 93.38 558 GLU A C 1
ATOM 4493 O O . GLU A 1 558 ? 11.131 -19.569 -15.870 1.00 93.38 558 GLU A O 1
ATOM 4498 N N . TYR A 1 559 ? 13.031 -18.602 -15.132 1.00 93.00 559 TYR A N 1
ATOM 4499 C CA . TYR A 1 559 ? 13.341 -17.829 -16.331 1.00 93.00 559 TYR A CA 1
ATOM 4500 C C . TYR A 1 559 ? 14.512 -18.463 -17.077 1.00 93.00 559 TYR A C 1
ATOM 4502 O O . TYR A 1 559 ? 15.572 -18.689 -16.485 1.00 93.00 559 TYR A O 1
ATOM 4510 N N . LEU A 1 560 ? 14.353 -18.698 -18.381 1.00 91.25 560 LEU A N 1
ATOM 4511 C CA . LEU A 1 560 ? 15.448 -19.120 -19.253 1.00 91.25 560 LEU A CA 1
ATOM 4512 C C . LEU A 1 560 ? 16.318 -17.909 -19.590 1.00 91.25 560 LEU A C 1
ATOM 4514 O O . LEU A 1 560 ? 15.832 -16.942 -20.164 1.00 91.25 560 LEU A O 1
ATOM 4518 N N . SER A 1 561 ? 17.607 -17.964 -19.264 1.00 88.44 561 SER A N 1
ATOM 4519 C CA . SER A 1 561 ? 18.564 -16.883 -19.533 1.00 88.44 561 SER A CA 1
ATOM 4520 C C . SER A 1 561 ? 18.840 -16.667 -21.021 1.00 88.44 561 SER A C 1
ATOM 4522 O O . SER A 1 561 ? 19.358 -15.618 -21.382 1.00 88.44 561 SER A O 1
ATOM 4524 N N . ASP A 1 562 ? 18.539 -17.646 -21.871 1.00 83.81 562 ASP A N 1
ATOM 4525 C CA . ASP A 1 562 ? 18.850 -17.601 -23.299 1.00 83.81 562 ASP A CA 1
ATOM 4526 C C . ASP A 1 562 ? 18.113 -16.445 -24.003 1.00 83.81 562 ASP A C 1
ATOM 4528 O O . ASP A 1 562 ? 16.908 -16.242 -23.822 1.00 83.81 562 ASP A O 1
ATOM 4532 N N . GLY A 1 563 ? 18.857 -15.636 -24.760 1.00 77.44 563 GLY A N 1
ATOM 4533 C CA . GLY A 1 563 ? 18.343 -14.461 -25.462 1.00 77.44 563 GLY A CA 1
ATOM 4534 C C . GLY A 1 563 ? 18.135 -13.207 -24.600 1.00 77.44 563 GLY A C 1
ATOM 4535 O O . GLY A 1 563 ? 17.776 -12.164 -25.155 1.00 77.44 563 GLY A O 1
ATOM 4536 N N . PHE A 1 564 ? 18.377 -13.231 -23.281 1.00 86.12 564 PHE A N 1
ATOM 4537 C CA . PHE A 1 564 ? 18.209 -12.043 -22.421 1.00 86.12 564 PHE A CA 1
ATOM 4538 C C . PHE A 1 564 ? 19.112 -10.878 -22.856 1.00 86.12 564 PHE A C 1
ATOM 4540 O O . PHE A 1 564 ? 18.652 -9.734 -22.929 1.00 86.12 564 PHE A O 1
ATOM 4547 N N . LEU A 1 565 ? 20.384 -11.140 -23.177 1.00 81.44 565 LEU A N 1
ATOM 4548 C CA . LEU A 1 565 ? 21.309 -10.109 -23.654 1.00 81.44 565 LEU A CA 1
ATOM 4549 C C . LEU A 1 565 ? 20.876 -9.522 -25.000 1.00 81.44 565 LEU A C 1
ATOM 4551 O O . LEU A 1 565 ? 20.983 -8.311 -25.192 1.00 81.44 565 LEU A O 1
ATOM 4555 N N . GLU A 1 566 ? 20.412 -10.348 -25.939 1.00 70.81 566 GLU A N 1
ATOM 4556 C CA . GLU A 1 566 ? 19.980 -9.873 -27.260 1.00 70.81 566 GLU A CA 1
ATOM 4557 C C . GLU A 1 566 ? 18.697 -9.042 -27.159 1.00 70.81 566 GLU A C 1
ATOM 4559 O O . GLU A 1 566 ? 18.640 -7.931 -27.692 1.00 70.81 566 GLU A O 1
ATOM 4564 N N . LYS A 1 567 ? 17.715 -9.508 -26.377 1.00 75.25 567 LYS A N 1
ATOM 4565 C CA . LYS A 1 567 ? 16.476 -8.773 -26.090 1.00 75.25 567 LYS A CA 1
ATOM 4566 C C . LYS A 1 567 ? 16.745 -7.430 -25.404 1.00 75.25 567 LYS A C 1
ATOM 4568 O O . LYS A 1 567 ? 16.130 -6.430 -25.773 1.00 75.25 567 LYS A O 1
ATOM 4573 N N . ASN A 1 568 ? 17.699 -7.371 -24.469 1.00 78.69 568 ASN A N 1
ATOM 4574 C CA . ASN A 1 568 ? 18.043 -6.142 -23.745 1.00 78.69 568 ASN A CA 1
ATOM 4575 C C . ASN A 1 568 ? 18.917 -5.152 -24.555 1.00 78.69 568 ASN A C 1
ATOM 4577 O O . ASN A 1 568 ? 18.875 -3.939 -24.307 1.00 78.69 568 ASN A O 1
ATOM 4581 N N . ARG A 1 569 ? 19.689 -5.631 -25.545 1.00 70.94 569 ARG A N 1
ATOM 4582 C CA . ARG A 1 569 ? 20.536 -4.821 -26.448 1.00 70.94 569 ARG A CA 1
ATOM 4583 C C . ARG A 1 569 ? 19.707 -4.078 -27.517 1.00 70.94 569 ARG A C 1
ATOM 4585 O O . ARG A 1 569 ? 19.830 -4.326 -28.712 1.00 70.94 569 ARG A O 1
ATOM 4592 N N . ASP A 1 570 ? 18.947 -3.059 -27.108 1.00 67.38 570 ASP A N 1
ATOM 4593 C CA . ASP A 1 570 ? 18.185 -2.140 -27.992 1.00 67.38 570 ASP A CA 1
ATOM 4594 C C . ASP A 1 570 ? 19.082 -1.120 -28.742 1.00 67.38 570 ASP A C 1
ATOM 4596 O O . ASP A 1 570 ? 18.778 0.067 -28.833 1.00 67.38 570 ASP A O 1
ATOM 4600 N N . THR A 1 571 ? 20.259 -1.546 -29.218 1.00 65.44 571 THR A N 1
ATOM 4601 C CA . THR A 1 571 ? 21.285 -0.637 -29.767 1.00 65.44 571 THR A CA 1
ATOM 4602 C C . THR A 1 571 ? 21.072 -0.380 -31.257 1.00 65.44 571 THR A C 1
ATOM 4604 O O . THR A 1 571 ? 21.725 -0.998 -32.097 1.00 65.44 571 THR A O 1
ATOM 4607 N N . VAL A 1 572 ? 20.190 0.567 -31.574 1.00 73.12 572 VAL A N 1
ATOM 4608 C CA . VAL A 1 572 ? 20.059 1.141 -32.924 1.00 73.12 572 VAL A CA 1
ATOM 4609 C C . VAL A 1 572 ? 21.339 1.901 -33.289 1.00 73.12 572 VAL A C 1
ATOM 4611 O O . VAL A 1 572 ? 21.954 2.537 -32.427 1.00 73.12 572 VAL A O 1
ATOM 4614 N N . TYR A 1 573 ? 21.766 1.834 -34.550 1.00 78.62 573 TYR A N 1
ATOM 4615 C CA . TYR A 1 573 ? 22.950 2.560 -35.017 1.00 78.62 573 TYR A CA 1
ATOM 4616 C C . TYR A 1 573 ? 22.578 3.991 -35.432 1.00 78.62 573 TYR A C 1
ATOM 4618 O O . TYR A 1 573 ? 21.545 4.227 -36.059 1.00 78.62 573 TYR A O 1
ATOM 4626 N N . GLU A 1 574 ? 23.410 4.959 -35.043 1.00 76.31 574 GLU A N 1
ATOM 4627 C CA . GLU A 1 574 ? 23.146 6.396 -35.220 1.00 76.31 574 GLU A CA 1
ATOM 4628 C C . GLU A 1 574 ? 23.012 6.755 -36.706 1.00 76.31 574 GLU A C 1
ATOM 4630 O O . GLU A 1 574 ? 22.200 7.590 -37.087 1.00 76.31 574 GLU A O 1
ATOM 4635 N N . GLU A 1 575 ? 23.756 6.060 -37.565 1.00 82.69 575 GLU A N 1
ATOM 4636 C CA . GLU A 1 575 ? 23.746 6.241 -39.012 1.00 82.69 575 GLU A CA 1
ATOM 4637 C C . GLU A 1 575 ? 22.390 5.866 -39.621 1.00 82.69 575 GLU A C 1
ATOM 4639 O O . GLU A 1 575 ? 21.872 6.604 -40.453 1.00 82.69 575 GLU A O 1
ATOM 4644 N N . GLN A 1 576 ? 21.767 4.787 -39.139 1.00 85.06 576 GLN A N 1
ATOM 4645 C CA . GLN A 1 576 ? 20.436 4.353 -39.577 1.00 85.06 576 GLN A CA 1
ATOM 4646 C C . GLN A 1 576 ? 19.360 5.373 -39.167 1.00 85.06 576 GLN A C 1
ATOM 4648 O O . GLN A 1 576 ? 18.481 5.700 -39.963 1.00 85.06 576 GLN A O 1
ATOM 4653 N N . ILE A 1 577 ? 19.469 5.944 -37.959 1.00 83.88 577 ILE A N 1
ATOM 4654 C CA . ILE A 1 577 ? 18.579 7.022 -37.490 1.00 83.88 577 ILE A CA 1
ATOM 4655 C C . ILE A 1 577 ? 18.793 8.302 -38.307 1.00 83.88 577 ILE A C 1
ATOM 4657 O O . ILE A 1 577 ? 17.822 8.958 -38.669 1.00 83.88 577 ILE A O 1
ATOM 4661 N N . ASN A 1 578 ? 20.036 8.658 -38.639 1.00 83.62 578 ASN A N 1
ATOM 4662 C CA . ASN A 1 578 ? 20.335 9.862 -39.419 1.00 83.62 578 ASN A CA 1
ATOM 4663 C C . ASN A 1 578 ? 19.724 9.812 -40.831 1.00 83.62 578 ASN A C 1
ATOM 4665 O O . ASN A 1 578 ? 19.250 10.836 -41.318 1.00 83.62 578 ASN A O 1
ATOM 4669 N N . ILE A 1 579 ? 19.658 8.631 -41.457 1.00 86.75 579 ILE A N 1
ATOM 4670 C CA . ILE A 1 579 ? 18.957 8.440 -42.739 1.00 86.75 579 ILE A CA 1
ATOM 4671 C C . ILE A 1 579 ? 17.443 8.660 -42.577 1.00 86.75 579 ILE A C 1
ATOM 4673 O O . ILE A 1 579 ? 16.824 9.287 -43.433 1.00 86.75 579 ILE A O 1
ATOM 4677 N N . LEU A 1 580 ? 16.847 8.193 -41.472 1.00 86.62 580 LEU A N 1
ATOM 4678 C CA . LEU A 1 580 ? 15.425 8.407 -41.171 1.00 86.62 580 LEU A CA 1
ATOM 4679 C C . LEU A 1 580 ? 15.115 9.881 -40.845 1.00 86.62 580 LEU A C 1
ATOM 4681 O O . LEU A 1 580 ? 14.132 10.414 -41.353 1.00 86.62 580 LEU A O 1
ATOM 4685 N N . LYS A 1 581 ? 15.982 10.575 -40.091 1.00 85.00 581 LYS A N 1
ATOM 4686 C CA . LYS A 1 581 ? 15.893 12.032 -39.853 1.00 85.00 581 LYS A CA 1
ATOM 4687 C C . LYS A 1 581 ? 15.968 12.842 -41.159 1.00 85.00 581 LYS A C 1
ATOM 4689 O O . LYS A 1 581 ? 15.363 13.904 -41.243 1.00 85.00 581 LYS A O 1
ATOM 4694 N N . ALA A 1 582 ? 16.682 12.337 -42.170 1.00 83.31 582 ALA A N 1
ATOM 4695 C CA . ALA A 1 582 ? 16.801 12.926 -43.508 1.00 83.31 582 ALA A CA 1
ATOM 4696 C C . ALA A 1 582 ? 15.747 12.412 -44.519 1.00 83.31 582 ALA A C 1
ATOM 4698 O O . ALA A 1 582 ? 15.896 12.612 -45.728 1.00 83.31 582 ALA A O 1
ATOM 4699 N N . SER A 1 583 ? 14.696 11.732 -44.048 1.00 86.44 583 SER A N 1
ATOM 4700 C CA . SER A 1 583 ? 13.613 11.222 -44.890 1.00 86.44 583 SER A CA 1
ATOM 4701 C C . SER A 1 583 ? 12.897 12.336 -45.664 1.00 86.44 583 SER A C 1
ATOM 4703 O O . SER A 1 583 ? 12.622 13.417 -45.145 1.00 86.44 583 SER A O 1
ATOM 4705 N N . LYS A 1 584 ? 12.507 12.035 -46.910 1.00 83.56 584 LYS A N 1
ATOM 4706 C CA . LYS A 1 584 ? 11.617 12.884 -47.723 1.00 83.56 584 LYS A CA 1
ATOM 4707 C C . LYS A 1 584 ? 10.143 12.791 -47.307 1.00 83.56 584 LYS A C 1
ATOM 4709 O O . LYS A 1 584 ? 9.306 13.474 -47.893 1.00 83.56 584 LYS A O 1
ATOM 4714 N N . PHE A 1 585 ? 9.809 11.920 -46.357 1.00 83.00 585 PHE A N 1
ATOM 4715 C CA . PHE A 1 585 ? 8.455 11.683 -45.877 1.00 83.00 585 PHE A CA 1
ATOM 4716 C C . PHE A 1 585 ? 8.246 12.406 -44.532 1.00 83.00 585 PHE A C 1
ATOM 4718 O O . PHE A 1 585 ? 8.822 11.971 -43.533 1.00 83.00 585 PHE A O 1
ATOM 4725 N N . PRO A 1 586 ? 7.438 13.488 -44.471 1.00 82.12 586 PRO A N 1
ATOM 4726 C CA . PRO A 1 586 ? 7.421 14.397 -43.320 1.00 82.12 586 PRO A CA 1
ATOM 4727 C C . PRO A 1 586 ? 7.180 13.710 -41.974 1.00 82.12 586 PRO A C 1
ATOM 4729 O O . PRO A 1 586 ? 7.944 13.931 -41.045 1.00 82.12 586 PRO A O 1
ATOM 4732 N N . LEU A 1 587 ? 6.212 12.788 -41.894 1.00 83.19 587 LEU A N 1
ATOM 4733 C CA . LEU A 1 587 ? 5.925 12.070 -40.648 1.00 83.19 587 LEU A CA 1
ATOM 4734 C C . LEU A 1 587 ? 7.135 11.266 -40.137 1.00 83.19 587 LEU A C 1
ATOM 4736 O O . LEU A 1 587 ? 7.352 11.193 -38.936 1.00 83.19 587 LEU A O 1
ATOM 4740 N N . VAL A 1 588 ? 7.940 10.675 -41.025 1.00 83.81 588 VAL A N 1
ATOM 4741 C CA . VAL A 1 588 ? 9.143 9.930 -40.614 1.00 83.81 588 VAL A CA 1
ATOM 4742 C C . VAL A 1 588 ? 10.237 10.882 -40.144 1.00 83.81 588 VAL A C 1
ATOM 4744 O O . VAL A 1 588 ? 10.897 10.575 -39.159 1.00 83.81 588 VAL A O 1
ATOM 4747 N N . ALA A 1 589 ? 10.399 12.044 -40.780 1.00 83.31 589 ALA A N 1
ATOM 4748 C CA . ALA A 1 589 ? 11.314 13.066 -40.280 1.00 83.31 589 ALA A CA 1
ATOM 4749 C C . ALA A 1 589 ? 10.884 13.561 -38.883 1.00 83.31 589 ALA A C 1
ATOM 4751 O O . ALA A 1 589 ? 11.715 13.566 -37.972 1.00 83.31 589 ALA A O 1
ATOM 4752 N N . ASP A 1 590 ? 9.596 13.876 -38.695 1.00 82.81 590 ASP A N 1
ATOM 4753 C CA . ASP A 1 590 ? 9.009 14.334 -37.427 1.00 82.81 590 ASP A CA 1
ATOM 4754 C C . ASP A 1 590 ? 9.206 13.303 -36.296 1.00 82.81 590 ASP A C 1
ATOM 4756 O O . ASP A 1 590 ? 9.636 13.666 -35.204 1.00 82.81 590 ASP A O 1
ATOM 4760 N N . LEU A 1 591 ? 8.992 12.003 -36.561 1.00 83.25 591 LEU A N 1
ATOM 4761 C CA . LEU A 1 591 ? 9.183 10.909 -35.586 1.00 83.25 591 LEU A CA 1
ATOM 4762 C C . LEU A 1 591 ? 10.605 10.803 -35.005 1.00 83.25 591 LEU A C 1
ATOM 4764 O O . LEU A 1 591 ? 10.800 10.164 -33.967 1.00 83.25 591 LEU A O 1
ATOM 4768 N N . PHE A 1 592 ? 11.601 11.383 -35.678 1.00 79.94 592 PHE A N 1
ATOM 4769 C CA . PHE A 1 592 ? 12.994 11.390 -35.231 1.00 79.94 592 PHE A CA 1
ATOM 4770 C C . PHE A 1 592 ? 13.561 12.803 -35.032 1.00 79.94 592 PHE A C 1
ATOM 4772 O O . PHE A 1 592 ? 14.756 12.926 -34.748 1.00 79.94 592 PHE A O 1
ATOM 4779 N N . HIS A 1 593 ? 12.760 13.867 -35.139 1.00 68.81 593 HIS A N 1
ATOM 4780 C CA . HIS A 1 593 ? 13.184 15.203 -34.721 1.00 68.81 593 HIS A CA 1
ATOM 4781 C C . HIS A 1 593 ? 13.115 15.320 -33.194 1.00 68.81 593 HIS A C 1
ATOM 4783 O O . HIS A 1 593 ? 12.137 14.946 -32.553 1.00 68.81 593 HIS A O 1
ATOM 4789 N N . ASP A 1 594 ? 14.202 15.801 -32.593 1.00 54.12 594 ASP A N 1
ATOM 4790 C CA . ASP A 1 594 ? 14.272 16.016 -31.151 1.00 54.12 594 ASP A CA 1
ATOM 4791 C C . ASP A 1 594 ? 13.584 17.348 -30.816 1.00 54.12 594 ASP A C 1
ATOM 4793 O O . ASP A 1 594 ? 14.255 18.377 -30.740 1.00 54.12 594 ASP A O 1
ATOM 4797 N N . ASP A 1 595 ? 12.264 17.318 -30.588 1.00 44.69 595 ASP A N 1
ATOM 4798 C CA . ASP A 1 595 ? 11.431 18.448 -30.121 1.00 44.69 595 ASP A CA 1
ATOM 4799 C C . ASP A 1 595 ? 11.765 18.841 -28.658 1.00 44.69 595 ASP A C 1
ATOM 4801 O O . ASP A 1 595 ? 10.955 18.820 -27.729 1.00 44.69 595 ASP A O 1
ATOM 4805 N N . LYS A 1 596 ? 13.035 19.193 -28.440 1.00 35.12 596 LYS A N 1
ATOM 4806 C CA . LYS A 1 596 ? 13.567 19.877 -27.255 1.00 35.12 596 LYS A CA 1
ATOM 4807 C C . LYS A 1 596 ? 13.935 21.331 -27.573 1.00 35.12 596 LYS A C 1
ATOM 4809 O O . LYS A 1 596 ? 14.750 21.916 -26.857 1.00 35.12 596 LYS A O 1
ATOM 4814 N N . ASP A 1 597 ? 13.297 21.925 -28.580 1.00 28.58 597 ASP A N 1
ATOM 4815 C CA . ASP A 1 597 ? 13.127 23.375 -28.613 1.00 28.58 597 ASP A CA 1
ATOM 4816 C C . ASP A 1 597 ? 12.016 23.771 -27.617 1.00 28.58 597 ASP A C 1
ATOM 4818 O O . ASP A 1 597 ? 10.946 23.156 -27.582 1.00 28.58 597 ASP A O 1
ATOM 4822 N N . PRO A 1 598 ? 12.255 24.752 -26.729 1.00 27.73 598 PRO A N 1
ATOM 4823 C CA . PRO A 1 598 ? 11.318 25.077 -25.663 1.00 27.73 598 PRO A CA 1
ATOM 4824 C C . PRO A 1 598 ? 10.110 25.842 -26.213 1.00 27.73 598 PRO A C 1
ATOM 4826 O O . PRO A 1 598 ? 10.236 26.994 -26.627 1.00 27.73 598 PRO A O 1
ATOM 4829 N N . VAL A 1 599 ? 8.919 25.236 -26.136 1.00 28.20 599 VAL A N 1
ATOM 4830 C CA . VAL A 1 599 ? 7.647 25.897 -26.478 1.00 28.20 599 VAL A CA 1
ATOM 4831 C C . VAL A 1 599 ? 7.545 27.258 -25.759 1.00 28.20 599 VAL A C 1
ATOM 4833 O O . VAL A 1 599 ? 7.594 27.294 -24.522 1.00 28.20 599 VAL A O 1
ATOM 4836 N N . PRO A 1 600 ? 7.385 28.385 -26.483 1.00 26.56 600 PRO A N 1
ATOM 4837 C CA . PRO A 1 600 ? 7.411 29.720 -25.893 1.00 26.56 600 PRO A CA 1
ATOM 4838 C C . PRO A 1 600 ? 6.101 30.037 -25.157 1.00 26.56 600 PRO A C 1
ATOM 4840 O O . PRO A 1 600 ? 5.185 30.673 -25.682 1.00 26.56 600 PRO A O 1
ATOM 4843 N N . ALA A 1 601 ? 6.018 29.613 -23.896 1.00 30.45 601 ALA A N 1
ATOM 4844 C CA . ALA A 1 601 ? 4.898 29.912 -23.013 1.00 30.45 601 ALA A CA 1
ATOM 4845 C C . ALA A 1 601 ? 4.898 31.388 -22.561 1.00 30.45 601 ALA A C 1
ATOM 4847 O O . ALA A 1 601 ? 5.379 31.742 -21.484 1.00 30.45 601 ALA A O 1
ATOM 4848 N N . THR A 1 602 ? 4.286 32.258 -23.366 1.00 29.77 602 THR A N 1
ATOM 4849 C CA . THR A 1 602 ? 3.656 33.484 -22.849 1.00 29.77 602 THR A CA 1
ATOM 4850 C C . THR A 1 602 ? 2.405 33.062 -22.058 1.00 29.77 602 THR A C 1
ATOM 4852 O O . THR A 1 602 ? 1.632 32.226 -22.506 1.00 29.77 602 THR A O 1
ATOM 4855 N N . THR A 1 603 ? 2.148 33.514 -20.832 1.00 28.27 603 THR A N 1
ATOM 4856 C CA . THR A 1 603 ? 2.305 34.874 -20.297 1.00 28.27 603 THR A CA 1
ATOM 4857 C C . THR A 1 603 ? 3.242 35.004 -19.082 1.00 28.27 603 THR A C 1
ATOM 4859 O O . THR A 1 603 ? 3.248 34.129 -18.217 1.00 28.27 603 THR A O 1
ATOM 4862 N N . PRO A 1 604 ? 3.969 36.132 -18.953 1.00 32.81 604 PRO A N 1
ATOM 4863 C CA . PRO A 1 604 ? 5.018 36.313 -17.949 1.00 32.81 604 PRO A CA 1
ATOM 4864 C C . PRO A 1 604 ? 4.478 36.695 -16.562 1.00 32.81 604 PRO A C 1
ATOM 4866 O O . PRO A 1 604 ? 3.521 37.462 -16.443 1.00 32.81 604 PRO A O 1
ATOM 4869 N N . GLY A 1 605 ? 5.155 36.238 -15.501 1.00 25.20 605 GLY A N 1
ATOM 4870 C CA . GLY A 1 605 ? 4.862 36.686 -14.138 1.00 25.20 605 GLY A CA 1
ATOM 4871 C C . GLY A 1 605 ? 5.586 35.933 -13.020 1.00 25.20 605 GLY A C 1
ATOM 4872 O O . GLY A 1 605 ? 4.955 35.111 -12.374 1.00 25.20 605 GLY A O 1
ATOM 4873 N N . LYS A 1 606 ? 6.847 36.319 -12.739 1.00 29.36 606 LYS A N 1
ATOM 4874 C CA . LYS A 1 606 ? 7.668 35.964 -11.549 1.00 29.36 606 LYS A CA 1
ATOM 4875 C C . LYS A 1 606 ? 7.924 34.452 -11.351 1.00 29.36 606 LYS A C 1
ATOM 4877 O O . LYS A 1 606 ? 7.010 33.706 -11.046 1.00 29.36 606 LYS A O 1
ATOM 4882 N N . GLY A 1 607 ? 9.137 33.908 -11.410 1.00 30.78 607 GLY A N 1
ATOM 4883 C CA . GLY A 1 607 ? 10.502 34.436 -11.570 1.00 30.78 607 GLY A CA 1
ATOM 4884 C C . GLY A 1 607 ? 11.424 33.394 -10.911 1.00 30.78 607 GLY A C 1
ATOM 4885 O O . GLY A 1 607 ? 11.282 33.148 -9.723 1.00 30.78 607 GLY A O 1
ATOM 4886 N N . SER A 1 608 ? 12.241 32.611 -11.627 1.00 29.77 608 SER A N 1
ATOM 4887 C CA . SER A 1 608 ? 13.478 33.044 -12.305 1.00 29.77 608 SER A CA 1
ATOM 4888 C C . SER A 1 608 ? 14.242 34.027 -11.413 1.00 29.77 608 SER A C 1
ATOM 4890 O O . SER A 1 608 ? 13.819 35.164 -11.250 1.00 29.77 608 SER A O 1
ATOM 4892 N N . SER A 1 609 ? 15.318 33.638 -10.735 1.00 29.52 609 SER A N 1
ATOM 4893 C CA . SER A 1 609 ? 16.591 33.128 -11.271 1.00 29.52 609 SER A CA 1
ATOM 4894 C C . SER A 1 609 ? 17.441 32.599 -10.076 1.00 29.52 609 SER A C 1
ATOM 4896 O O . SER A 1 609 ? 16.970 32.646 -8.950 1.00 29.52 609 SER A O 1
ATOM 4898 N N . SER A 1 610 ? 18.662 32.058 -10.165 1.00 28.75 610 SER A N 1
ATOM 4899 C CA . SER A 1 610 ? 19.674 32.073 -11.223 1.00 28.75 610 SER A CA 1
ATOM 4900 C C . SER A 1 610 ? 20.626 30.861 -11.107 1.00 28.75 610 SER A C 1
ATOM 4902 O O . SER A 1 610 ? 21.122 30.532 -10.032 1.00 28.75 610 SER A O 1
ATOM 4904 N N . LYS A 1 611 ? 20.971 30.218 -12.232 1.00 28.50 611 LYS A N 1
ATOM 4905 C CA . LYS A 1 611 ? 22.248 29.490 -12.363 1.00 28.50 611 LYS A CA 1
ATOM 4906 C C . LYS A 1 611 ? 23.088 30.196 -13.417 1.00 28.50 611 LYS A C 1
ATOM 4908 O O . LYS A 1 611 ? 22.849 30.080 -14.612 1.00 28.50 611 LYS A O 1
ATOM 4913 N N . ILE A 1 612 ? 24.051 30.958 -12.912 1.00 29.84 612 ILE A N 1
ATOM 4914 C CA . ILE A 1 612 ? 24.975 31.834 -13.639 1.00 29.84 612 ILE A CA 1
ATOM 4915 C C . ILE A 1 612 ? 25.690 31.083 -14.785 1.00 29.84 612 ILE A C 1
ATOM 4917 O O . ILE A 1 612 ? 25.875 29.862 -14.737 1.00 29.84 612 ILE A O 1
ATOM 4921 N N . SER A 1 613 ? 26.184 31.817 -15.788 1.00 27.50 613 SER A N 1
ATOM 4922 C CA . SER A 1 613 ? 27.150 31.342 -16.790 1.00 27.50 613 SER A CA 1
ATOM 4923 C C . SER A 1 613 ? 28.547 31.916 -16.511 1.00 27.50 613 SER A C 1
ATOM 4925 O O . SER A 1 613 ? 28.691 33.112 -16.316 1.00 27.50 613 SER A O 1
ATOM 4927 N N . VAL A 1 614 ? 29.566 31.053 -16.464 1.00 29.52 614 VAL A N 1
ATOM 4928 C CA . VAL A 1 614 ? 31.008 31.369 -16.385 1.00 29.52 614 VAL A CA 1
ATOM 4929 C C . VAL A 1 614 ? 31.715 30.182 -17.026 1.00 29.52 614 VAL A C 1
ATOM 4931 O O . VAL A 1 614 ? 31.303 29.029 -16.846 1.00 29.52 614 VAL A O 1
ATOM 4934 N N . ARG A 1 615 ? 32.722 30.508 -17.831 1.00 27.89 615 ARG A N 1
ATOM 4935 C CA . ARG A 1 615 ? 33.376 29.654 -18.821 1.00 27.89 615 ARG A CA 1
ATOM 4936 C C . ARG A 1 615 ? 34.456 28.787 -18.167 1.00 27.89 615 ARG A C 1
ATOM 4938 O O . ARG A 1 615 ? 35.126 29.229 -17.242 1.00 27.89 615 ARG A O 1
ATOM 4945 N N . SER A 1 616 ? 34.691 27.594 -18.710 1.00 26.00 616 SER A N 1
ATOM 4946 C CA . SER A 1 616 ? 35.965 26.888 -18.534 1.00 26.00 616 SER A CA 1
ATOM 4947 C C . SER A 1 616 ? 36.564 26.640 -19.912 1.00 26.00 616 SER A C 1
ATOM 4949 O O . SER A 1 616 ? 35.888 26.130 -20.804 1.00 26.00 616 SER A O 1
ATOM 4951 N N . ALA A 1 617 ? 37.810 27.066 -20.107 1.00 29.20 617 ALA A N 1
ATOM 4952 C CA . ALA A 1 617 ? 38.477 27.033 -21.400 1.00 29.20 617 ALA A CA 1
ATOM 4953 C C . ALA A 1 617 ? 38.969 25.617 -21.742 1.00 29.20 617 ALA A C 1
ATOM 4955 O O . ALA A 1 617 ? 40.112 25.261 -21.464 1.00 29.20 617 ALA A O 1
ATOM 4956 N N . ARG A 1 618 ? 38.094 24.817 -22.359 1.00 30.02 618 ARG A N 1
ATOM 4957 C CA . ARG A 1 618 ? 38.407 23.660 -23.218 1.00 30.02 618 ARG A CA 1
ATOM 4958 C C . ARG A 1 618 ? 37.168 23.366 -24.077 1.00 30.02 618 ARG A C 1
ATOM 4960 O O . ARG A 1 618 ? 36.064 23.447 -23.541 1.00 30.02 618 ARG A O 1
ATOM 4967 N N . PRO A 1 619 ? 37.312 23.068 -25.381 1.00 29.64 619 PRO A N 1
ATOM 4968 C CA . PRO A 1 619 ? 36.161 22.867 -26.255 1.00 29.64 619 PRO A CA 1
ATOM 4969 C C . PRO A 1 619 ? 35.337 21.660 -25.773 1.00 29.64 619 PRO A C 1
ATOM 4971 O O . PRO A 1 619 ? 35.917 20.601 -25.508 1.00 29.64 619 PRO A O 1
ATOM 4974 N N . PRO A 1 620 ? 34.006 21.787 -25.625 1.00 28.33 620 PRO A N 1
ATOM 4975 C CA . PRO A 1 620 ? 33.175 20.682 -25.177 1.00 28.33 620 PRO A CA 1
ATOM 4976 C C . PRO A 1 620 ? 33.039 19.662 -26.310 1.00 28.33 620 PRO A C 1
ATOM 4978 O O . PRO A 1 620 ? 32.397 19.923 -27.325 1.00 28.33 620 PRO A O 1
ATOM 4981 N N . MET A 1 621 ? 33.619 18.474 -26.132 1.00 28.28 621 MET A N 1
ATOM 4982 C CA . MET A 1 621 ? 33.297 17.335 -26.993 1.00 28.28 621 MET A CA 1
ATOM 4983 C C . MET A 1 621 ? 31.803 17.021 -26.837 1.00 28.28 621 MET A C 1
ATOM 4985 O O . MET A 1 621 ? 31.328 16.857 -25.710 1.00 28.28 621 MET A O 1
ATOM 4989 N N . LYS A 1 622 ? 31.067 16.973 -27.957 1.00 30.11 622 LYS A N 1
ATOM 4990 C CA . LYS A 1 622 ? 29.610 16.753 -27.993 1.00 30.11 622 LYS A CA 1
ATOM 4991 C C . LYS A 1 622 ? 29.222 15.534 -27.140 1.00 30.11 622 LYS A C 1
ATOM 4993 O O . LYS A 1 622 ? 29.701 14.429 -27.372 1.00 30.11 622 LYS A O 1
ATOM 4998 N N . VAL A 1 623 ? 28.334 15.730 -26.160 1.00 30.64 623 VAL A N 1
ATOM 4999 C CA . VAL A 1 623 ? 27.869 14.672 -25.231 1.00 30.64 623 VAL A CA 1
ATOM 5000 C C . VAL A 1 623 ? 26.622 13.942 -25.777 1.00 30.64 623 VAL A C 1
ATOM 5002 O O . VAL A 1 623 ? 25.910 13.272 -25.036 1.00 30.64 623 VAL A O 1
ATOM 5005 N N . SER A 1 624 ? 26.370 14.029 -27.088 1.00 31.80 624 SER A N 1
ATOM 5006 C CA . SER A 1 624 ? 25.256 13.368 -27.792 1.00 31.80 624 SER A CA 1
ATOM 5007 C C . SER A 1 624 ? 25.275 11.837 -27.657 1.00 31.80 624 SER A C 1
ATOM 5009 O O . SER A 1 624 ? 24.226 11.203 -27.588 1.00 31.80 624 SER A O 1
ATOM 5011 N N . ASN A 1 625 ? 26.452 11.227 -27.484 1.00 32.97 625 ASN A N 1
ATOM 5012 C CA . ASN A 1 625 ? 26.637 9.766 -27.479 1.00 32.97 625 ASN A CA 1
ATOM 5013 C C . ASN A 1 625 ? 26.097 9.025 -26.229 1.00 32.97 625 ASN A C 1
ATOM 5015 O O . ASN A 1 625 ? 26.482 7.877 -25.985 1.00 32.97 625 ASN A O 1
ATOM 5019 N N . LYS A 1 626 ? 25.250 9.657 -25.401 1.00 37.97 626 LYS A N 1
ATOM 5020 C CA . LYS A 1 626 ? 24.661 9.039 -24.197 1.00 37.97 626 LYS A CA 1
ATOM 5021 C C . LYS A 1 626 ? 23.211 8.582 -24.336 1.00 37.97 626 LYS A C 1
ATOM 5023 O O . LYS A 1 626 ? 22.832 7.680 -23.592 1.00 37.97 626 LYS A O 1
ATOM 5028 N N . GLU A 1 627 ? 22.407 9.144 -25.239 1.00 38.47 627 GLU A N 1
ATOM 5029 C CA . GLU A 1 627 ? 20.998 8.723 -25.349 1.00 38.47 627 GLU A CA 1
ATOM 5030 C C . GLU A 1 627 ? 20.845 7.409 -26.142 1.00 38.47 627 GLU A C 1
ATOM 5032 O O . GLU A 1 627 ? 20.068 6.548 -25.736 1.00 38.47 627 GLU A O 1
ATOM 5037 N N . HIS A 1 628 ? 21.696 7.164 -27.147 1.00 46.25 628 HIS A N 1
ATOM 5038 C CA . HIS A 1 628 ? 21.689 5.958 -28.001 1.00 46.25 628 HIS A CA 1
ATOM 5039 C C . HIS A 1 628 ? 22.322 4.689 -27.373 1.00 46.25 628 HIS A C 1
ATOM 5041 O O . HIS A 1 628 ? 22.783 3.797 -28.082 1.00 46.25 628 HIS A O 1
ATOM 5047 N N . LYS A 1 629 ? 22.399 4.599 -26.036 1.00 51.41 629 LYS A N 1
ATOM 5048 C CA . LYS A 1 629 ? 22.920 3.418 -25.303 1.00 51.41 629 LYS A CA 1
ATOM 5049 C C . LYS A 1 629 ? 22.030 2.958 -24.137 1.00 51.41 629 LYS A C 1
ATOM 5051 O O . LYS A 1 629 ? 22.498 2.234 -23.259 1.00 51.41 629 LYS A O 1
ATOM 5056 N N . LYS A 1 630 ? 20.762 3.383 -24.098 1.00 62.31 630 LYS A N 1
ATOM 5057 C CA . LYS A 1 630 ? 19.784 2.948 -23.085 1.00 62.31 630 LYS A CA 1
ATOM 5058 C C . LYS A 1 630 ? 19.261 1.548 -23.443 1.00 62.31 630 LYS A C 1
ATOM 5060 O O . LYS A 1 630 ? 18.582 1.397 -24.452 1.00 62.31 630 LYS A O 1
ATOM 5065 N N . THR A 1 631 ? 19.560 0.543 -22.626 1.00 73.62 631 THR A N 1
ATOM 5066 C CA . THR A 1 631 ? 19.040 -0.834 -22.751 1.00 73.62 631 THR A CA 1
ATOM 5067 C C . THR A 1 631 ? 17.528 -0.904 -22.502 1.00 73.62 631 THR A C 1
ATOM 5069 O O . THR A 1 631 ? 16.959 0.022 -21.913 1.00 73.62 631 THR A O 1
ATOM 5072 N N . VAL A 1 632 ? 16.860 -1.988 -22.923 1.00 74.81 632 VAL A N 1
ATOM 5073 C CA . VAL A 1 632 ? 15.406 -2.145 -22.698 1.00 74.81 632 VAL A CA 1
ATOM 5074 C C . VAL A 1 632 ? 15.084 -2.144 -21.203 1.00 74.81 632 VAL A C 1
ATOM 5076 O O . VAL A 1 632 ? 14.194 -1.415 -20.779 1.00 74.81 632 VAL A O 1
ATOM 5079 N N . GLY A 1 633 ? 15.850 -2.873 -20.388 1.00 78.06 633 GLY A N 1
ATOM 5080 C CA . GLY A 1 633 ? 15.680 -2.946 -18.937 1.00 78.06 633 GLY A CA 1
ATOM 5081 C C . GLY A 1 633 ? 15.833 -1.590 -18.246 1.00 78.06 633 GLY A C 1
ATOM 5082 O O . GLY A 1 633 ? 15.055 -1.261 -17.351 1.00 78.06 633 GLY A O 1
ATOM 5083 N N . HIS A 1 634 ? 16.764 -0.746 -18.708 1.00 80.06 634 HIS A N 1
ATOM 5084 C CA . HIS A 1 634 ? 16.898 0.623 -18.208 1.00 80.06 634 HIS A CA 1
ATOM 5085 C C . HIS A 1 634 ? 15.691 1.499 -18.581 1.00 80.06 634 HIS A C 1
ATOM 5087 O O . HIS A 1 634 ? 15.151 2.194 -17.721 1.00 80.06 634 HIS A O 1
ATOM 5093 N N . GLN A 1 635 ? 15.232 1.439 -19.838 1.00 76.00 635 GLN A N 1
ATOM 5094 C CA . GLN A 1 635 ? 14.037 2.165 -20.290 1.00 76.00 635 GLN A CA 1
ATOM 5095 C C . GLN A 1 635 ? 12.783 1.713 -19.518 1.00 76.00 635 GLN A C 1
ATOM 5097 O O . GLN A 1 635 ? 12.015 2.549 -19.041 1.00 76.00 635 GLN A O 1
ATOM 5102 N N . PHE A 1 636 ? 12.619 0.401 -19.333 1.00 79.50 636 PHE A N 1
ATOM 5103 C CA . PHE A 1 636 ? 11.533 -0.216 -18.574 1.00 79.50 636 PHE A CA 1
ATOM 5104 C C . PHE A 1 636 ? 11.532 0.257 -17.117 1.00 79.50 636 PHE A C 1
ATOM 5106 O O . PHE A 1 636 ? 10.507 0.723 -16.621 1.00 79.50 636 PHE A O 1
ATOM 5113 N N . ARG A 1 637 ? 12.694 0.236 -16.450 1.00 83.81 637 ARG A N 1
ATOM 5114 C CA . ARG A 1 637 ? 12.864 0.749 -15.083 1.00 83.81 637 ARG A CA 1
ATOM 5115 C C . ARG A 1 637 ? 12.475 2.224 -14.961 1.00 83.81 637 ARG A C 1
ATOM 5117 O O . ARG A 1 637 ? 11.776 2.583 -14.018 1.00 83.81 637 ARG A O 1
ATOM 5124 N N . THR A 1 638 ? 12.902 3.084 -15.888 1.00 82.50 638 THR A N 1
ATOM 5125 C CA . THR A 1 638 ? 12.535 4.512 -15.868 1.00 82.50 638 THR A CA 1
ATOM 5126 C C . THR A 1 638 ? 11.035 4.717 -16.099 1.00 82.50 638 THR A C 1
ATOM 5128 O O . THR A 1 638 ? 10.410 5.495 -15.382 1.00 82.50 638 THR A O 1
ATOM 5131 N N . SER A 1 639 ? 10.444 3.980 -17.044 1.00 80.12 639 SER A N 1
ATOM 5132 C CA . SER A 1 639 ? 9.000 3.981 -17.310 1.00 80.12 639 SER A CA 1
ATOM 5133 C C . SER A 1 639 ? 8.199 3.554 -16.073 1.00 80.12 639 SER A C 1
ATOM 5135 O O . SER A 1 639 ? 7.227 4.212 -15.705 1.00 80.12 639 SER A O 1
ATOM 5137 N N . LEU A 1 640 ? 8.625 2.482 -15.400 1.00 85.19 640 LEU A N 1
ATOM 5138 C CA . LEU A 1 640 ? 7.992 1.977 -14.183 1.00 85.19 640 LEU A CA 1
ATOM 5139 C C . LEU A 1 640 ? 8.145 2.955 -13.008 1.00 85.19 640 LEU A C 1
ATOM 5141 O O . LEU A 1 640 ? 7.179 3.178 -12.288 1.00 85.19 640 LEU A O 1
ATOM 5145 N N . HIS A 1 641 ? 9.307 3.598 -12.839 1.00 86.44 641 HIS A N 1
ATOM 5146 C CA . HIS A 1 641 ? 9.506 4.615 -11.797 1.00 86.44 641 HIS A CA 1
ATOM 5147 C C . HIS A 1 641 ? 8.528 5.789 -11.953 1.00 86.44 641 HIS A C 1
ATOM 5149 O O . HIS A 1 641 ? 7.851 6.152 -10.995 1.00 86.44 641 HIS A O 1
ATOM 5155 N N . LEU A 1 642 ? 8.380 6.315 -13.176 1.00 85.31 642 LEU A N 1
ATOM 5156 C CA . LEU A 1 642 ? 7.446 7.402 -13.487 1.00 85.31 642 LEU A CA 1
ATOM 5157 C C . LEU A 1 642 ? 5.975 6.998 -13.268 1.00 85.31 642 LEU A C 1
ATOM 5159 O O . LEU A 1 642 ? 5.156 7.820 -12.847 1.00 85.31 642 LEU A O 1
ATOM 5163 N N . LEU A 1 643 ? 5.624 5.735 -13.538 1.00 86.25 643 LEU A N 1
ATOM 5164 C CA . LEU A 1 643 ? 4.305 5.190 -13.206 1.00 86.25 643 LEU A CA 1
ATOM 5165 C C . LEU A 1 643 ? 4.097 5.159 -11.684 1.00 86.25 643 LEU A C 1
ATOM 5167 O O . LEU A 1 643 ? 3.098 5.691 -11.203 1.00 86.25 643 LEU A O 1
ATOM 5171 N N . MET A 1 644 ? 5.048 4.615 -10.919 1.00 88.25 644 MET A N 1
ATOM 5172 C CA . MET A 1 644 ? 4.940 4.530 -9.457 1.00 88.25 644 MET A CA 1
ATOM 5173 C C . MET A 1 644 ? 4.912 5.910 -8.783 1.00 88.25 644 MET A C 1
ATOM 5175 O O . MET A 1 644 ? 4.124 6.103 -7.861 1.00 88.25 644 MET A O 1
ATOM 5179 N N . GLU A 1 645 ? 5.689 6.890 -9.256 1.00 88.19 645 GLU A N 1
ATOM 5180 C CA . GLU A 1 645 ? 5.582 8.300 -8.834 1.00 88.19 645 GLU A CA 1
ATOM 5181 C C . GLU A 1 645 ? 4.164 8.843 -9.054 1.00 88.19 645 GLU A C 1
ATOM 5183 O O . GLU A 1 645 ? 3.556 9.411 -8.144 1.00 88.19 645 GLU A O 1
ATOM 5188 N N . THR A 1 646 ? 3.611 8.617 -10.251 1.00 85.81 646 THR A N 1
ATOM 5189 C CA . THR A 1 646 ? 2.269 9.084 -10.621 1.00 85.81 646 THR A CA 1
ATOM 5190 C C . THR A 1 646 ? 1.188 8.438 -9.749 1.00 85.81 646 THR A C 1
ATOM 5192 O O . THR A 1 646 ? 0.272 9.131 -9.311 1.00 85.81 646 THR A O 1
ATOM 5195 N N . LEU A 1 647 ? 1.297 7.139 -9.453 1.00 89.25 647 LEU A N 1
ATOM 5196 C CA . LEU A 1 647 ? 0.349 6.428 -8.590 1.00 89.25 647 LEU A CA 1
ATOM 5197 C C . LEU A 1 647 ? 0.495 6.837 -7.114 1.00 89.25 647 LEU A C 1
ATOM 5199 O O . LEU A 1 647 ? -0.514 7.076 -6.456 1.00 89.25 647 LEU A O 1
ATOM 5203 N N . ASN A 1 648 ? 1.719 6.995 -6.597 1.00 88.12 648 ASN A N 1
ATOM 5204 C CA . ASN A 1 648 ? 1.974 7.407 -5.207 1.00 88.12 648 ASN A CA 1
ATOM 5205 C C . ASN A 1 648 ? 1.466 8.829 -4.896 1.00 88.12 648 ASN A C 1
ATOM 5207 O O . ASN A 1 648 ? 1.107 9.118 -3.754 1.00 88.12 648 ASN A O 1
ATOM 5211 N N . ALA A 1 649 ? 1.383 9.706 -5.901 1.00 88.12 649 ALA A N 1
ATOM 5212 C CA . ALA A 1 649 ? 0.750 11.021 -5.774 1.00 88.12 649 ALA A CA 1
ATOM 5213 C C . ALA A 1 649 ? -0.792 10.957 -5.662 1.00 88.12 649 ALA A C 1
ATOM 5215 O O . ALA A 1 649 ? -1.425 11.930 -5.245 1.00 88.12 649 ALA A O 1
ATOM 5216 N N . THR A 1 650 ? -1.412 9.826 -6.015 1.00 91.38 650 THR A N 1
ATOM 5217 C CA . THR A 1 650 ? -2.867 9.603 -5.934 1.00 91.38 650 THR A CA 1
ATOM 5218 C C . THR A 1 650 ? -3.267 8.806 -4.688 1.00 91.38 650 THR A C 1
ATOM 5220 O O . THR A 1 650 ? -2.421 8.408 -3.885 1.00 91.38 650 THR A O 1
ATOM 5223 N N . THR A 1 651 ? -4.566 8.602 -4.472 1.00 88.50 651 THR A N 1
ATOM 5224 C CA . THR A 1 651 ? -5.076 7.522 -3.609 1.00 88.50 651 THR A CA 1
ATOM 5225 C C . THR A 1 651 ? -5.515 6.345 -4.498 1.00 88.50 651 THR A C 1
ATOM 5227 O O . THR A 1 651 ? -6.373 6.558 -5.359 1.00 88.50 651 THR A O 1
ATOM 5230 N N . PRO A 1 652 ? -4.908 5.145 -4.364 1.00 91.06 652 PRO A N 1
ATOM 5231 C CA . PRO A 1 652 ? -5.178 4.016 -5.253 1.00 91.06 652 PRO A CA 1
ATOM 5232 C C . PRO A 1 652 ? -6.295 3.088 -4.748 1.00 91.06 652 PRO A C 1
ATOM 5234 O O . PRO A 1 652 ? -6.261 2.588 -3.622 1.00 91.06 652 PRO A O 1
ATOM 5237 N N . HIS A 1 653 ? -7.237 2.798 -5.641 1.00 92.06 653 HIS A N 1
ATOM 5238 C CA . HIS A 1 653 ? -8.351 1.860 -5.499 1.00 92.06 653 HIS A CA 1
ATOM 5239 C C . HIS A 1 653 ? -8.058 0.603 -6.327 1.00 92.06 653 HIS A C 1
ATOM 5241 O O . HIS A 1 653 ? -7.578 0.717 -7.456 1.00 92.06 653 HIS A O 1
ATOM 5247 N N . TYR A 1 654 ? -8.325 -0.598 -5.806 1.00 91.88 654 TYR A N 1
ATOM 5248 C CA . TYR A 1 654 ? -7.823 -1.842 -6.408 1.00 91.88 654 TYR A CA 1
ATOM 5249 C C . TYR A 1 654 ? -8.928 -2.758 -6.938 1.00 91.88 654 TYR A C 1
ATOM 5251 O O . TYR A 1 654 ? -9.825 -3.164 -6.201 1.00 91.88 654 TYR A O 1
ATOM 5259 N N . VAL A 1 655 ? -8.794 -3.168 -8.202 1.00 93.31 655 VAL A N 1
ATOM 5260 C CA . VAL A 1 655 ? -9.634 -4.186 -8.846 1.00 93.31 655 VAL A CA 1
ATOM 5261 C C . VAL A 1 655 ? -8.741 -5.339 -9.310 1.00 93.31 655 VAL A C 1
ATOM 5263 O O . VAL A 1 655 ? -7.721 -5.123 -9.971 1.00 93.31 655 VAL A O 1
ATOM 5266 N N . ARG A 1 656 ? -9.104 -6.572 -8.945 1.00 92.12 656 ARG A N 1
ATOM 5267 C CA . ARG A 1 656 ? -8.411 -7.806 -9.340 1.00 92.12 656 ARG A CA 1
ATOM 5268 C C . ARG A 1 656 ? -9.341 -8.663 -10.189 1.00 92.12 656 ARG A C 1
ATOM 5270 O O . ARG A 1 656 ? -10.311 -9.226 -9.689 1.00 92.12 656 ARG A O 1
ATOM 5277 N N . CYS A 1 657 ? -9.036 -8.731 -11.476 1.00 92.69 657 CYS A N 1
ATOM 5278 C CA . CYS A 1 657 ? -9.784 -9.479 -12.473 1.00 92.69 657 CYS A CA 1
ATOM 5279 C C . CYS A 1 657 ? -9.302 -10.937 -12.538 1.00 92.69 657 CYS A C 1
ATOM 5281 O O . CYS A 1 657 ? -8.102 -11.177 -12.675 1.00 92.69 657 CYS A O 1
ATOM 5283 N N . ILE A 1 658 ? -10.234 -11.891 -12.484 1.00 91.31 658 ILE A N 1
ATOM 5284 C CA . ILE A 1 658 ? -9.986 -13.338 -12.480 1.00 91.31 658 ILE A CA 1
ATOM 5285 C C . ILE A 1 658 ? -10.677 -13.994 -13.689 1.00 91.31 658 ILE A C 1
ATOM 5287 O O . ILE A 1 658 ? -11.869 -13.795 -13.927 1.00 91.31 658 ILE A O 1
ATOM 5291 N N . LYS A 1 659 ? -9.924 -14.795 -14.445 1.00 89.62 659 LYS A N 1
ATOM 5292 C CA . LYS A 1 659 ? -10.392 -15.704 -15.501 1.00 89.62 659 LYS A CA 1
ATOM 5293 C C . LYS A 1 659 ? -10.868 -17.001 -14.819 1.00 89.62 659 LYS A C 1
ATOM 5295 O O . LYS A 1 659 ? -10.037 -17.669 -14.205 1.00 89.62 659 LYS A O 1
ATOM 5300 N N . PRO A 1 660 ? -12.160 -17.373 -14.864 1.00 90.94 660 PRO A N 1
ATOM 5301 C CA . PRO A 1 660 ? -12.636 -18.540 -14.119 1.00 90.94 660 PRO A CA 1
ATOM 5302 C C . PRO A 1 660 ? -12.360 -19.874 -14.821 1.00 90.94 660 PRO A C 1
ATOM 5304 O O . PRO A 1 660 ? -12.329 -20.898 -14.153 1.00 90.94 660 PRO A O 1
ATOM 5307 N N . ASN A 1 661 ? -12.165 -19.886 -16.141 1.00 89.19 661 ASN A N 1
ATOM 5308 C CA . ASN A 1 661 ? -11.836 -21.074 -16.928 1.00 89.19 661 ASN A CA 1
ATOM 5309 C C . ASN A 1 661 ? -11.082 -20.676 -18.209 1.00 89.19 661 ASN A C 1
ATOM 5311 O O . ASN A 1 661 ? -11.159 -19.522 -18.635 1.00 89.19 661 ASN A O 1
ATOM 5315 N N . ASP A 1 662 ? -10.349 -21.607 -18.823 1.00 83.19 662 ASP A N 1
ATOM 5316 C CA . ASP A 1 662 ? -9.617 -21.332 -20.068 1.00 83.19 662 ASP A CA 1
ATOM 5317 C C . ASP A 1 662 ? -10.458 -21.504 -21.340 1.00 83.19 662 ASP A C 1
ATOM 5319 O O . ASP A 1 662 ? -10.180 -20.836 -22.334 1.00 83.19 662 ASP A O 1
ATOM 5323 N N . GLU A 1 663 ? -11.514 -22.316 -21.272 1.00 83.75 663 GLU A N 1
ATOM 5324 C CA . GLU A 1 663 ? -12.414 -22.688 -22.376 1.00 83.75 663 GLU A CA 1
ATOM 5325 C C . GLU A 1 663 ? -13.387 -21.564 -22.799 1.00 83.75 663 GLU A C 1
ATOM 5327 O O . GLU A 1 663 ? -14.161 -21.733 -23.738 1.00 83.75 663 GLU A O 1
ATOM 5332 N N . LYS A 1 664 ? -13.349 -20.407 -22.119 1.00 83.12 664 LYS A N 1
ATOM 5333 C CA . LYS A 1 664 ? -14.240 -19.243 -22.310 1.00 83.12 664 LYS A CA 1
ATOM 5334 C C . LYS A 1 664 ? -15.732 -19.556 -22.088 1.00 83.12 664 LYS A C 1
ATOM 5336 O O . LYS A 1 664 ? -16.597 -18.849 -22.603 1.00 83.12 664 LYS A O 1
ATOM 5341 N N . LEU A 1 665 ? -16.046 -20.596 -21.313 1.00 86.56 665 LEU A N 1
ATOM 5342 C CA . LEU A 1 665 ? -17.422 -21.015 -21.045 1.00 86.56 665 LEU A CA 1
ATOM 5343 C C . LEU A 1 665 ? -18.131 -20.057 -20.066 1.00 86.56 665 LEU A C 1
ATOM 5345 O O . LEU A 1 665 ? -17.546 -19.721 -19.026 1.00 86.56 665 LEU A O 1
ATOM 5349 N N . PRO A 1 666 ? -19.390 -19.654 -20.341 1.00 89.38 666 PRO A N 1
ATOM 5350 C CA . PRO A 1 666 ? -20.162 -18.789 -19.456 1.00 89.38 666 PRO A CA 1
ATOM 5351 C C . PRO A 1 666 ? -20.464 -19.483 -18.130 1.00 89.38 666 PRO A C 1
ATOM 5353 O O . PRO A 1 666 ? -20.836 -20.655 -18.103 1.00 89.38 666 PRO A O 1
ATOM 5356 N N . PHE A 1 667 ? -20.265 -18.757 -17.026 1.00 90.38 667 PHE A N 1
ATOM 5357 C CA . PHE A 1 667 ? -20.482 -19.242 -15.655 1.00 90.38 667 PHE A CA 1
ATOM 5358 C C . PHE A 1 667 ? -19.870 -20.626 -15.334 1.00 90.38 667 PHE A C 1
ATOM 5360 O O . PHE A 1 667 ? -20.376 -21.361 -14.491 1.00 90.38 667 PHE A O 1
ATOM 5367 N N . HIS A 1 668 ? -18.740 -20.980 -15.955 1.00 92.25 668 HIS A N 1
ATOM 5368 C CA . HIS A 1 668 ? -17.955 -22.164 -15.589 1.00 92.25 668 HIS A CA 1
ATOM 5369 C C . HIS A 1 668 ? -16.720 -21.769 -14.764 1.00 92.25 668 HIS A C 1
ATOM 5371 O O . HIS A 1 668 ? -16.051 -20.788 -15.088 1.00 92.25 668 HIS A O 1
ATOM 5377 N N . PHE A 1 669 ? -16.405 -22.522 -13.705 1.00 91.81 669 PHE A N 1
ATOM 5378 C CA . PHE A 1 669 ? -15.354 -22.185 -12.735 1.00 91.81 669 PHE A CA 1
ATOM 5379 C C . PHE A 1 669 ? -14.424 -23.379 -12.490 1.00 91.81 669 PHE A C 1
ATOM 5381 O O . PHE A 1 669 ? -14.805 -24.323 -11.796 1.00 91.81 669 PHE A O 1
ATOM 5388 N N . ASP A 1 670 ? -13.201 -23.309 -13.017 1.00 92.12 670 ASP A N 1
ATOM 5389 C CA . ASP A 1 670 ? -12.111 -24.239 -12.721 1.00 92.12 670 ASP A CA 1
ATOM 5390 C C . ASP A 1 670 ? -11.396 -23.825 -11.416 1.00 92.12 670 ASP A C 1
ATOM 5392 O O . ASP A 1 670 ? -10.746 -22.771 -11.366 1.00 92.12 670 ASP A O 1
ATOM 5396 N N . PRO A 1 671 ? -11.447 -24.655 -10.356 1.00 91.00 671 PRO A N 1
ATOM 5397 C CA . PRO A 1 671 ? -10.732 -24.393 -9.114 1.00 91.00 671 PRO A CA 1
ATOM 5398 C C . PRO A 1 671 ? -9.210 -24.255 -9.287 1.00 91.00 671 PRO A C 1
ATOM 5400 O O . PRO A 1 671 ? -8.597 -23.480 -8.550 1.00 91.00 671 PRO A O 1
ATOM 5403 N N . LYS A 1 672 ? -8.586 -24.961 -10.244 1.00 89.88 672 LYS A N 1
ATOM 5404 C CA . LYS A 1 672 ? -7.127 -24.939 -10.459 1.00 89.88 672 LYS A CA 1
ATOM 5405 C C . LYS A 1 672 ? -6.669 -23.588 -11.001 1.00 89.88 672 LYS A C 1
ATOM 5407 O O . LYS A 1 672 ? -5.840 -22.930 -10.362 1.00 89.88 672 LYS A O 1
ATOM 5412 N N . ARG A 1 673 ? -7.246 -23.137 -12.121 1.00 85.94 673 ARG A N 1
ATOM 5413 C CA . ARG A 1 673 ? -7.004 -21.808 -12.706 1.00 85.94 673 ARG A CA 1
ATOM 5414 C C . ARG A 1 673 ? -7.327 -20.695 -11.710 1.00 85.94 673 ARG A C 1
ATOM 5416 O O . ARG A 1 673 ? -6.504 -19.797 -11.523 1.00 85.94 673 ARG A O 1
ATOM 5423 N N . ALA A 1 674 ? -8.465 -20.777 -11.015 1.00 89.38 674 ALA A N 1
ATOM 5424 C CA . ALA A 1 674 ? -8.863 -19.765 -10.039 1.00 89.38 674 ALA A CA 1
ATOM 5425 C C . ALA A 1 674 ? -7.873 -19.648 -8.863 1.00 89.38 674 ALA A C 1
ATOM 5427 O O . ALA A 1 674 ? -7.470 -18.537 -8.518 1.00 89.38 674 ALA A O 1
ATOM 5428 N N . VAL A 1 675 ? -7.415 -20.763 -8.273 1.00 88.62 675 VAL A N 1
ATOM 5429 C CA . VAL A 1 675 ? -6.387 -20.740 -7.210 1.00 88.62 675 VAL A CA 1
ATOM 5430 C C . VAL A 1 675 ? -5.070 -20.152 -7.711 1.00 88.62 675 VAL A C 1
ATOM 5432 O O . VAL A 1 675 ? -4.492 -19.303 -7.029 1.00 88.62 675 VAL A O 1
ATOM 5435 N N . GLN A 1 676 ? -4.605 -20.562 -8.897 1.00 84.00 676 GLN A N 1
ATOM 5436 C CA . GLN A 1 676 ? -3.374 -20.029 -9.484 1.00 84.00 676 GLN A CA 1
ATOM 5437 C C . GLN A 1 676 ? -3.450 -18.501 -9.617 1.00 84.00 676 GLN A C 1
ATOM 5439 O O . GLN A 1 676 ? -2.523 -17.797 -9.214 1.00 84.00 676 GLN A O 1
ATOM 5444 N N . GLN A 1 677 ? -4.578 -17.974 -10.099 1.00 86.31 677 GLN A N 1
ATOM 5445 C CA . GLN A 1 677 ? -4.765 -16.532 -10.241 1.00 86.31 677 GLN A CA 1
ATOM 5446 C C . GLN A 1 677 ? -4.955 -15.796 -8.910 1.00 86.31 677 GLN A C 1
ATOM 5448 O O . GLN A 1 677 ? -4.434 -14.697 -8.753 1.00 86.31 677 GLN A O 1
ATOM 5453 N N . LEU A 1 678 ? -5.624 -16.381 -7.913 1.00 87.94 678 LEU A N 1
ATOM 5454 C CA . LEU A 1 678 ? -5.768 -15.762 -6.586 1.00 87.94 678 LEU A CA 1
ATOM 5455 C C . LEU A 1 678 ? -4.419 -15.604 -5.856 1.00 87.94 678 LEU A C 1
ATOM 5457 O O . LEU A 1 678 ? -4.244 -14.638 -5.103 1.00 87.94 678 LEU 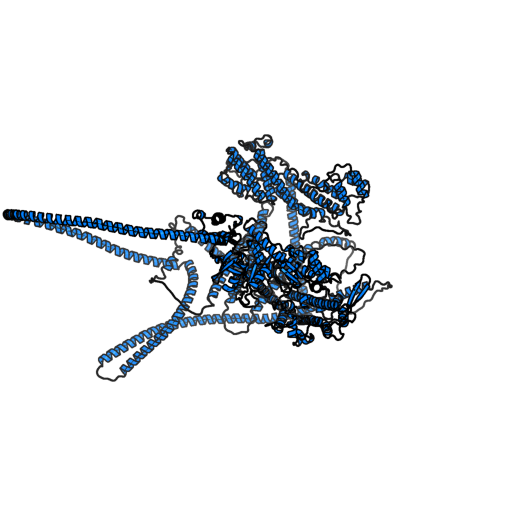A O 1
ATOM 5461 N N . ARG A 1 679 ? -3.457 -16.502 -6.119 1.00 82.38 679 ARG A N 1
ATOM 5462 C CA . ARG A 1 679 ? -2.041 -16.345 -5.732 1.00 82.38 679 ARG A CA 1
ATOM 5463 C C . ARG A 1 679 ? -1.370 -15.245 -6.568 1.00 82.38 679 ARG A C 1
ATOM 5465 O O . ARG A 1 679 ? -0.880 -14.268 -6.005 1.00 82.38 679 ARG A O 1
ATOM 5472 N N . ALA A 1 680 ? -1.445 -15.343 -7.899 1.00 75.25 680 ALA A N 1
ATOM 5473 C CA . ALA A 1 680 ? -0.832 -14.408 -8.853 1.00 75.25 680 ALA A CA 1
ATOM 5474 C C . ALA A 1 680 ? -1.281 -12.938 -8.702 1.00 75.25 680 ALA A C 1
ATOM 5476 O O . ALA A 1 680 ? -0.494 -12.016 -8.898 1.00 75.25 680 ALA A O 1
ATOM 5477 N N . CYS A 1 681 ? -2.537 -12.702 -8.321 1.00 77.75 681 CYS A N 1
ATOM 5478 C CA . CYS A 1 681 ? -3.117 -11.372 -8.125 1.00 77.75 681 CYS A CA 1
ATOM 5479 C C . CYS A 1 681 ? -2.851 -10.763 -6.734 1.00 77.75 681 CYS A C 1
ATOM 5481 O O . CYS A 1 681 ? -3.305 -9.644 -6.473 1.00 77.75 681 CYS A O 1
ATOM 5483 N N . GLY A 1 682 ? -2.179 -11.487 -5.830 1.00 76.56 682 GLY A N 1
ATOM 5484 C CA . GLY A 1 682 ? -1.887 -11.034 -4.463 1.00 76.56 682 GLY A CA 1
ATOM 5485 C C . GLY A 1 682 ? -3.096 -11.032 -3.518 1.00 76.56 682 GLY A C 1
ATOM 5486 O O . GLY A 1 682 ? -3.003 -10.540 -2.392 1.00 76.56 682 GLY A O 1
ATOM 5487 N N . VAL A 1 683 ? -4.240 -11.589 -3.936 1.00 82.81 683 VAL A N 1
ATOM 5488 C CA . VAL A 1 683 ? -5.481 -11.608 -3.136 1.00 82.81 683 VAL A CA 1
ATOM 5489 C C . VAL A 1 683 ? -5.286 -12.448 -1.873 1.00 82.81 683 VAL A C 1
ATOM 5491 O O . VAL A 1 683 ? -5.640 -12.010 -0.782 1.00 82.81 683 VAL A O 1
ATOM 5494 N N . LEU A 1 684 ? -4.637 -13.611 -1.989 1.00 82.31 684 LEU A N 1
ATOM 5495 C CA . LEU A 1 684 ? -4.329 -14.461 -0.832 1.00 82.31 684 LEU A CA 1
ATOM 5496 C C . LEU A 1 684 ? -3.307 -13.826 0.128 1.00 82.31 684 LEU A C 1
ATOM 5498 O O . LEU A 1 684 ? -3.394 -14.052 1.333 1.00 82.31 684 LEU A O 1
ATOM 5502 N N . GLU A 1 685 ? -2.398 -12.981 -0.367 1.00 72.69 685 GLU A N 1
ATOM 5503 C CA . GLU A 1 685 ? -1.447 -12.243 0.479 1.00 72.69 685 GLU A CA 1
ATOM 5504 C C . GLU A 1 685 ? -2.117 -11.060 1.197 1.00 72.69 685 GLU A C 1
ATOM 5506 O O . GLU A 1 685 ? -1.915 -10.874 2.396 1.00 72.69 685 GLU A O 1
ATOM 5511 N N . THR A 1 686 ? -3.022 -10.341 0.519 1.00 74.88 686 THR A N 1
ATOM 5512 C CA . THR A 1 686 ? -3.942 -9.367 1.151 1.00 74.88 686 THR A CA 1
ATOM 5513 C C . THR A 1 686 ? -4.667 -10.009 2.330 1.00 74.88 686 THR A C 1
ATOM 5515 O O . THR A 1 686 ? -4.686 -9.493 3.445 1.00 74.88 686 THR A O 1
ATOM 5518 N N . ILE A 1 687 ? -5.219 -11.193 2.076 1.00 79.12 687 ILE A N 1
ATOM 5519 C CA . ILE A 1 687 ? -5.948 -12.018 3.031 1.00 79.12 687 ILE A CA 1
ATOM 5520 C C . ILE A 1 687 ? -5.057 -12.449 4.194 1.00 79.12 687 ILE A C 1
ATOM 5522 O O . ILE A 1 687 ? -5.497 -12.386 5.341 1.00 79.12 687 ILE A O 1
ATOM 5526 N N . ARG A 1 688 ? -3.800 -12.823 3.935 1.00 76.19 688 ARG A N 1
ATOM 5527 C CA . ARG A 1 688 ? -2.823 -13.160 4.976 1.00 76.19 688 ARG A CA 1
ATOM 5528 C C . ARG A 1 688 ? -2.538 -11.963 5.890 1.00 76.19 688 ARG A C 1
ATOM 5530 O O . ARG A 1 688 ? -2.515 -12.134 7.109 1.00 76.19 688 ARG A O 1
ATOM 5537 N N . ILE A 1 689 ? -2.391 -10.761 5.325 1.00 73.12 689 ILE A N 1
ATOM 5538 C CA . ILE A 1 689 ? -2.207 -9.506 6.076 1.00 73.12 689 ILE A CA 1
ATOM 5539 C C . ILE A 1 689 ? -3.457 -9.195 6.919 1.00 73.12 689 ILE A C 1
ATOM 5541 O O . ILE A 1 689 ? -3.345 -8.989 8.129 1.00 73.12 689 ILE A O 1
ATOM 5545 N N . SER A 1 690 ? -4.660 -9.244 6.334 1.00 74.56 690 SER A N 1
ATOM 5546 C CA . SER A 1 690 ? -5.917 -9.014 7.064 1.00 74.56 690 SER A CA 1
ATOM 5547 C C . SER A 1 690 ? -6.165 -10.057 8.163 1.00 74.56 690 SER A C 1
ATOM 5549 O O . SER A 1 690 ? -6.627 -9.702 9.247 1.00 74.56 690 SER A O 1
ATOM 5551 N N . ALA A 1 691 ? -5.822 -11.329 7.930 1.00 75.12 691 ALA A N 1
ATOM 5552 C CA . ALA A 1 691 ? -5.933 -12.407 8.914 1.00 75.12 691 ALA A CA 1
ATOM 5553 C C . ALA A 1 691 ? -4.941 -12.262 10.084 1.00 75.12 691 ALA A C 1
ATOM 5555 O O . ALA A 1 691 ? -5.273 -12.646 11.209 1.00 75.12 691 ALA A O 1
ATOM 5556 N N . ALA A 1 692 ? -3.755 -11.693 9.832 1.00 74.81 692 ALA A N 1
ATOM 5557 C CA . ALA A 1 692 ? -2.757 -11.360 10.852 1.00 74.81 692 ALA A CA 1
ATOM 5558 C C . ALA A 1 692 ? -3.143 -10.131 11.701 1.00 74.81 692 ALA A C 1
ATOM 5560 O O . ALA A 1 692 ? -2.666 -9.989 12.830 1.00 74.81 692 ALA A O 1
ATOM 5561 N N . GLY A 1 693 ? -4.021 -9.264 11.189 1.00 75.69 693 GLY A N 1
ATOM 5562 C CA . GLY A 1 693 ? -4.676 -8.188 11.934 1.00 75.69 693 GLY A CA 1
ATOM 5563 C C . GLY A 1 693 ? -5.904 -8.677 12.713 1.00 75.69 693 GLY A C 1
ATOM 5564 O O . GLY A 1 693 ? -5.855 -9.676 13.441 1.00 75.69 693 GLY A O 1
ATOM 5565 N N . TYR A 1 694 ? -7.014 -7.954 12.566 1.00 78.69 694 TYR A N 1
ATOM 5566 C CA . TYR A 1 694 ? -8.333 -8.329 13.082 1.00 78.69 694 TYR A CA 1
ATOM 5567 C C . TYR A 1 694 ? -9.355 -8.347 11.923 1.00 78.69 694 TYR A C 1
ATOM 5569 O O . TYR A 1 694 ? -9.969 -7.307 11.640 1.00 78.69 694 TYR A O 1
ATOM 5577 N N . PRO A 1 695 ? -9.520 -9.489 11.219 1.00 73.94 695 PRO A N 1
ATOM 5578 C CA . PRO A 1 695 ? -10.329 -9.556 10.001 1.00 73.94 695 PRO A CA 1
ATOM 5579 C C . PRO A 1 695 ? -11.824 -9.367 10.285 1.00 73.94 695 PRO A C 1
ATOM 5581 O O . PRO A 1 695 ? -12.459 -8.493 9.706 1.00 73.94 695 PRO A O 1
ATOM 5584 N N . SER A 1 696 ? -12.393 -10.121 11.232 1.00 75.38 696 SER A N 1
ATOM 5585 C CA . SER A 1 696 ? -13.834 -10.072 11.488 1.00 75.38 696 SER A CA 1
ATOM 5586 C C . SER A 1 696 ? -14.192 -8.883 12.390 1.00 75.38 696 SER A C 1
ATOM 5588 O O . SER A 1 696 ? -13.809 -8.835 13.563 1.00 75.38 696 SER A O 1
ATOM 5590 N N . ARG A 1 697 ? -14.969 -7.931 11.861 1.00 83.75 697 ARG A N 1
ATOM 5591 C CA . ARG A 1 697 ? -15.348 -6.671 12.529 1.00 83.75 697 ARG A CA 1
ATOM 5592 C C . ARG A 1 697 ? -16.859 -6.612 12.706 1.00 83.75 697 ARG A C 1
ATOM 5594 O O . ARG A 1 697 ? -17.590 -6.668 11.728 1.00 83.75 697 ARG A O 1
ATOM 5601 N N . TRP A 1 698 ? -17.336 -6.499 13.942 1.00 84.00 698 TRP A N 1
ATOM 5602 C CA . TRP A 1 698 ? -18.771 -6.506 14.257 1.00 84.00 698 TRP A CA 1
ATOM 5603 C C . TRP A 1 698 ? -19.161 -5.234 15.003 1.00 84.00 698 TRP A C 1
ATOM 5605 O O . TRP A 1 698 ? -18.536 -4.899 16.009 1.00 84.00 698 TRP A O 1
ATOM 5615 N N . ALA A 1 699 ? -20.215 -4.533 14.581 1.00 85.88 699 ALA A N 1
ATOM 5616 C CA . ALA A 1 699 ? -20.741 -3.429 15.378 1.00 85.88 699 ALA A CA 1
ATOM 5617 C C . ALA A 1 699 ? -21.325 -3.952 16.704 1.00 85.88 699 ALA A C 1
ATOM 5619 O O . ALA A 1 699 ? -21.871 -5.060 16.777 1.00 85.88 699 ALA A O 1
ATOM 5620 N N . TYR A 1 700 ? -21.261 -3.139 17.766 1.00 87.94 700 TYR A N 1
ATOM 5621 C CA . TYR A 1 700 ? -21.814 -3.518 19.077 1.00 87.94 700 TYR A CA 1
ATOM 5622 C C . TYR A 1 700 ? -23.305 -3.887 19.013 1.00 87.94 700 TYR A C 1
ATOM 5624 O O . TYR A 1 700 ? -23.774 -4.690 19.820 1.00 87.94 700 TYR A O 1
ATOM 5632 N N . HIS A 1 701 ? -24.066 -3.320 18.067 1.00 85.75 701 HIS A N 1
ATOM 5633 C CA . HIS A 1 701 ? -25.479 -3.650 17.914 1.00 85.75 701 HIS A CA 1
ATOM 5634 C C . HIS A 1 701 ? -25.695 -5.076 17.395 1.00 85.75 701 HIS A C 1
ATOM 5636 O O . HIS A 1 701 ? -26.465 -5.823 18.005 1.00 85.75 701 HIS A O 1
ATOM 5642 N N . ASP A 1 702 ? -25.002 -5.456 16.325 1.00 82.25 702 ASP A N 1
ATOM 5643 C CA . ASP A 1 702 ? -25.199 -6.736 15.640 1.00 82.25 702 ASP A CA 1
ATOM 5644 C C . ASP A 1 702 ? -24.627 -7.884 16.460 1.00 82.25 702 ASP A C 1
ATOM 5646 O O . ASP A 1 702 ? -25.282 -8.914 16.637 1.00 82.25 702 ASP A O 1
ATOM 5650 N N . PHE A 1 703 ? -23.466 -7.655 17.084 1.00 87.44 703 PHE A N 1
ATOM 5651 C CA . PHE A 1 703 ? -22.900 -8.574 18.065 1.00 87.44 703 PHE A CA 1
ATOM 5652 C C . PHE A 1 703 ? -23.884 -8.828 19.216 1.00 87.44 703 PHE A C 1
ATOM 5654 O O . PHE A 1 703 ? -24.168 -9.981 19.551 1.00 87.44 703 PHE A O 1
ATOM 5661 N N . PHE A 1 704 ? -24.462 -7.766 19.795 1.00 88.19 704 PHE A N 1
ATOM 5662 C CA . PHE A 1 704 ? -25.458 -7.912 20.854 1.00 88.19 704 PHE A CA 1
ATOM 5663 C C . PHE A 1 704 ? -26.685 -8.693 20.374 1.00 88.19 704 PHE A C 1
ATOM 5665 O O . PHE A 1 704 ? -27.100 -9.633 21.048 1.00 88.19 704 PHE A O 1
ATOM 5672 N N . ASN A 1 705 ? -27.251 -8.348 19.213 1.00 86.00 705 ASN A N 1
ATOM 5673 C CA . ASN A 1 705 ? -28.437 -9.009 18.664 1.00 86.00 705 ASN A CA 1
ATOM 5674 C C . ASN A 1 705 ? -28.191 -10.512 18.430 1.00 86.00 705 ASN A C 1
ATOM 5676 O O . ASN A 1 705 ? -29.007 -11.341 18.842 1.00 86.00 705 ASN A O 1
ATOM 5680 N N . ARG A 1 706 ? -27.049 -10.867 17.821 1.00 85.38 706 ARG A N 1
ATOM 5681 C CA . ARG A 1 706 ? -26.648 -12.246 17.494 1.00 85.38 706 ARG A CA 1
ATOM 5682 C C . ARG A 1 706 ? -26.373 -13.074 18.754 1.00 85.38 706 ARG A C 1
ATOM 5684 O O . ARG A 1 706 ? -26.913 -14.173 18.899 1.00 85.38 706 ARG A O 1
ATOM 5691 N N . TYR A 1 707 ? -25.579 -12.543 19.685 1.00 88.25 707 TYR A N 1
ATOM 5692 C CA . TYR A 1 707 ? -25.072 -13.286 20.845 1.00 88.25 707 TYR A CA 1
ATOM 5693 C C . TYR A 1 707 ? -25.860 -13.060 22.145 1.00 88.25 707 TYR A C 1
ATOM 5695 O O . TYR A 1 707 ? -25.507 -13.634 23.177 1.00 88.25 707 TYR A O 1
ATOM 5703 N N . ARG A 1 708 ? -26.996 -12.340 22.108 1.00 87.19 708 ARG A N 1
ATOM 5704 C CA . ARG A 1 708 ? -27.916 -12.125 23.250 1.00 87.19 708 ARG A CA 1
ATOM 5705 C C . ARG A 1 708 ? -28.254 -13.399 24.037 1.00 87.19 708 ARG A C 1
ATOM 5707 O O . ARG A 1 708 ? -28.469 -13.341 25.244 1.00 87.19 708 ARG A O 1
ATOM 5714 N N . VAL A 1 709 ? -28.304 -14.551 23.365 1.00 86.69 709 VAL A N 1
ATOM 5715 C CA . VAL A 1 709 ? -28.605 -15.868 23.960 1.00 86.69 709 VAL A CA 1
ATOM 5716 C C . VAL A 1 709 ? -27.486 -16.425 24.863 1.00 86.69 709 VAL A C 1
ATOM 5718 O O . VAL A 1 709 ? -27.740 -17.283 25.713 1.00 86.69 709 VAL A O 1
ATOM 5721 N N . LEU A 1 710 ? -26.251 -15.937 24.709 1.00 86.69 710 LEU A N 1
ATOM 5722 C CA . LEU A 1 710 ? -25.108 -16.309 25.548 1.00 86.69 710 LEU A CA 1
ATOM 5723 C C . LEU A 1 710 ? -25.063 -15.509 26.864 1.00 86.69 710 LEU A C 1
ATOM 5725 O O . LEU A 1 710 ? -24.589 -16.033 27.874 1.00 86.69 710 LEU A O 1
ATOM 5729 N N . VAL A 1 711 ? -25.612 -14.290 26.859 1.00 83.00 711 VAL A N 1
ATOM 5730 C CA . VAL A 1 711 ? -25.611 -13.322 27.972 1.00 83.00 711 VAL A CA 1
ATOM 5731 C C . VAL A 1 711 ? -26.373 -13.852 29.191 1.00 83.00 711 VAL A C 1
ATOM 5733 O O . VAL A 1 711 ? -27.462 -14.425 29.069 1.00 83.00 711 VAL A O 1
ATOM 5736 N N . LYS A 1 712 ? -25.848 -13.646 30.407 1.00 80.00 712 LYS A N 1
ATOM 5737 C CA . LYS A 1 712 ? -26.566 -14.030 31.634 1.00 80.00 712 LYS A CA 1
ATOM 5738 C C . LYS A 1 712 ? -27.645 -12.993 31.941 1.00 80.00 712 LYS A C 1
ATOM 5740 O O . LYS A 1 712 ? -27.405 -11.795 31.865 1.00 80.00 712 LYS A O 1
ATOM 5745 N N . LYS A 1 713 ? -28.822 -13.424 32.416 1.00 76.31 713 LYS A N 1
ATOM 5746 C CA . LYS A 1 713 ? -29.966 -12.527 32.709 1.00 76.31 713 LYS A CA 1
ATOM 5747 C C . LYS A 1 713 ? -29.634 -11.339 33.640 1.00 76.31 713 LYS A C 1
ATOM 5749 O O . LYS A 1 713 ? -30.322 -10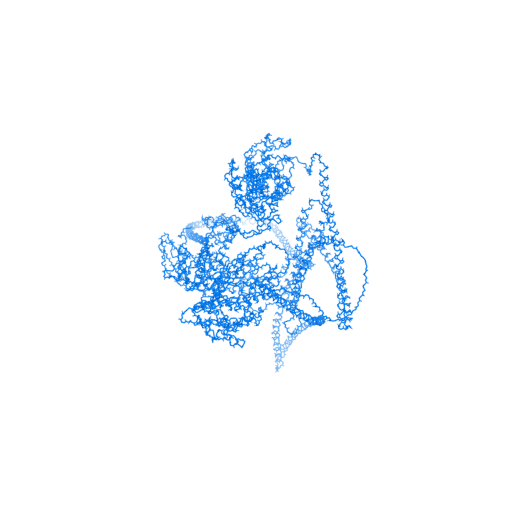.331 33.570 1.00 76.31 713 LYS A O 1
ATOM 5754 N N . ARG A 1 714 ? -28.603 -11.445 34.491 1.00 74.69 714 ARG A N 1
ATOM 5755 C CA . ARG A 1 714 ? -28.125 -10.343 35.352 1.00 74.69 714 ARG A CA 1
ATOM 5756 C C . ARG A 1 714 ? -27.407 -9.231 34.573 1.00 74.69 714 ARG A C 1
ATOM 5758 O O . ARG A 1 714 ? -27.531 -8.077 34.947 1.00 74.69 714 ARG A O 1
ATOM 5765 N N . GLU A 1 715 ? -26.692 -9.574 33.503 1.00 69.56 715 GLU A N 1
ATOM 5766 C CA . GLU A 1 715 ? -25.912 -8.635 32.679 1.00 69.56 715 GLU A CA 1
ATOM 5767 C C . GLU A 1 715 ? -26.834 -7.804 31.753 1.00 69.56 715 GLU A C 1
ATOM 5769 O O . GLU A 1 715 ? -26.549 -6.645 31.478 1.00 69.56 715 GLU A O 1
ATOM 5774 N N . LEU A 1 716 ? -28.002 -8.345 31.366 1.00 71.25 716 LEU A N 1
ATOM 5775 C CA . LEU A 1 716 ? -29.051 -7.642 30.596 1.00 71.25 716 LEU A CA 1
ATOM 5776 C C . LEU A 1 716 ? -29.744 -6.475 31.337 1.00 71.25 716 LEU A C 1
ATOM 5778 O O . LEU A 1 716 ? -30.626 -5.849 30.757 1.00 71.25 716 LEU A O 1
ATOM 5782 N N . ALA A 1 717 ? -29.410 -6.211 32.604 1.00 67.62 717 ALA A N 1
ATOM 5783 C CA . ALA A 1 717 ? -29.973 -5.088 33.357 1.00 67.62 717 ALA A CA 1
ATOM 5784 C C . ALA A 1 717 ? -29.328 -3.735 33.000 1.00 67.62 717 ALA A C 1
ATOM 5786 O O . ALA A 1 717 ? -29.938 -2.696 33.236 1.00 67.62 717 ALA A O 1
ATOM 5787 N N . ASN A 1 718 ? -28.122 -3.740 32.422 1.00 65.62 718 ASN A N 1
ATOM 5788 C CA . ASN A 1 718 ? -27.467 -2.522 31.951 1.00 65.62 718 ASN A CA 1
ATOM 5789 C C . ASN A 1 718 ? -28.110 -2.041 30.642 1.00 65.62 718 ASN A C 1
ATOM 5791 O O . ASN A 1 718 ? -28.372 -2.840 29.748 1.00 65.62 718 ASN A O 1
ATOM 5795 N N . THR A 1 719 ? -28.324 -0.734 30.493 1.00 69.75 719 THR A N 1
ATOM 5796 C CA . THR A 1 719 ? -28.888 -0.149 29.262 1.00 69.75 719 THR A CA 1
ATOM 5797 C C . THR A 1 719 ? -27.859 -0.027 28.135 1.00 69.75 719 THR A C 1
ATOM 5799 O O . THR A 1 719 ? -28.226 -0.043 26.960 1.00 69.75 719 THR A O 1
ATOM 5802 N N . ASP A 1 720 ? -26.569 0.085 28.471 1.00 81.88 720 ASP A N 1
ATOM 5803 C CA . ASP A 1 720 ? -25.498 0.217 27.483 1.00 81.88 720 ASP A CA 1
ATOM 5804 C C . ASP A 1 720 ? -25.142 -1.131 26.832 1.00 81.88 720 ASP A C 1
ATOM 5806 O O . ASP A 1 720 ? -24.480 -1.991 27.424 1.00 81.88 720 ASP A O 1
ATOM 5810 N N . LYS A 1 721 ? -25.525 -1.273 25.558 1.00 83.31 721 LYS A N 1
ATOM 5811 C CA . LYS A 1 721 ? -25.172 -2.416 24.705 1.00 83.31 721 LYS A CA 1
ATOM 5812 C C . LYS A 1 721 ? -23.653 -2.641 24.647 1.00 83.31 721 LYS A C 1
ATOM 5814 O O . LYS A 1 721 ? -23.234 -3.798 24.621 1.00 83.31 721 LYS A O 1
ATOM 5819 N N . LYS A 1 722 ? -22.828 -1.582 24.657 1.00 86.31 722 LYS A N 1
ATOM 5820 C CA . LYS A 1 722 ? -21.359 -1.681 24.578 1.00 86.31 722 LYS A CA 1
ATOM 5821 C C . LYS A 1 722 ? -20.776 -2.324 25.838 1.00 86.31 722 LYS A C 1
ATOM 5823 O O . LYS A 1 722 ? -20.021 -3.291 25.725 1.00 86.31 722 LYS A O 1
ATOM 5828 N N . ALA A 1 723 ? -21.178 -1.870 27.025 1.00 84.50 723 ALA A N 1
ATOM 5829 C CA . ALA A 1 723 ? -20.807 -2.486 28.298 1.00 84.50 723 ALA A CA 1
ATOM 5830 C C . ALA A 1 723 ? -21.252 -3.956 28.409 1.00 84.50 723 ALA A C 1
ATOM 5832 O O . ALA A 1 723 ? -20.473 -4.783 28.890 1.00 84.50 723 ALA A O 1
ATOM 5833 N N . ILE A 1 724 ? -22.456 -4.312 27.928 1.00 86.12 724 ILE A N 1
ATOM 5834 C CA . ILE A 1 724 ? -22.883 -5.723 27.900 1.00 86.12 724 ILE A CA 1
ATOM 5835 C C . ILE A 1 724 ? -21.965 -6.542 26.989 1.00 86.12 724 ILE A C 1
ATOM 5837 O O . ILE A 1 724 ? -21.460 -7.574 27.422 1.00 86.12 724 ILE A O 1
ATOM 5841 N N . CYS A 1 725 ? -21.722 -6.095 25.751 1.00 88.19 725 CYS A N 1
ATOM 5842 C CA . CYS A 1 725 ? -20.864 -6.819 24.808 1.00 88.19 725 CYS A CA 1
ATOM 5843 C C . CYS A 1 725 ? -19.464 -7.057 25.379 1.00 88.19 725 CYS A C 1
ATOM 5845 O O . CYS A 1 725 ? -18.950 -8.167 25.262 1.00 88.19 725 CYS A O 1
ATOM 5847 N N . ARG A 1 726 ? -18.889 -6.046 26.046 1.00 87.44 726 ARG A N 1
ATOM 5848 C CA . ARG A 1 726 ? -17.594 -6.151 26.724 1.00 87.44 726 ARG A CA 1
ATOM 5849 C C . ARG A 1 726 ? -17.591 -7.258 27.777 1.00 87.44 726 ARG A C 1
ATOM 5851 O O . ARG A 1 726 ? -16.856 -8.232 27.635 1.00 87.44 726 ARG A O 1
ATOM 5858 N N . SER A 1 727 ? -18.482 -7.155 28.764 1.00 84.44 727 SER A N 1
ATOM 5859 C CA . SER A 1 727 ? -18.567 -8.124 29.863 1.00 84.44 727 SER A CA 1
ATOM 5860 C C . SER A 1 727 ? -18.870 -9.544 29.372 1.00 84.44 727 SER A C 1
ATOM 5862 O O . SER A 1 727 ? -18.338 -10.521 29.896 1.00 84.44 727 SER A O 1
ATOM 5864 N N . VAL A 1 728 ? -19.709 -9.683 28.347 1.00 85.81 728 VAL A N 1
ATOM 5865 C CA . VAL A 1 728 ? -20.052 -10.979 27.751 1.00 85.81 728 VAL A CA 1
ATOM 5866 C C . VAL A 1 728 ? -18.848 -11.592 27.050 1.00 85.81 728 VAL A C 1
ATOM 5868 O O . VAL A 1 728 ? -18.588 -12.780 27.234 1.00 85.81 728 VAL A O 1
ATOM 5871 N N . LEU A 1 729 ? -18.101 -10.807 26.276 1.00 88.12 729 LEU A N 1
ATOM 5872 C CA . LEU A 1 729 ? -16.998 -11.329 25.485 1.00 88.12 729 LEU A CA 1
ATOM 5873 C C . LEU A 1 729 ? -15.793 -11.723 26.349 1.00 88.12 729 LEU A C 1
ATOM 5875 O O . LEU A 1 729 ? -15.277 -12.823 26.174 1.00 88.12 729 LEU A O 1
ATOM 5879 N N . GLU A 1 730 ? -15.446 -10.911 27.351 1.00 86.88 730 GLU A N 1
ATOM 5880 C CA . GLU A 1 730 ? -14.420 -11.221 28.366 1.00 86.88 730 GLU A CA 1
ATOM 5881 C C . GLU A 1 730 ? -14.735 -12.514 29.152 1.00 86.88 730 GLU A C 1
ATOM 5883 O O . GLU A 1 730 ? -13.836 -13.225 29.597 1.00 86.88 730 GLU A O 1
ATOM 5888 N N . ASN A 1 731 ? -16.021 -12.859 29.302 1.00 85.00 731 ASN A N 1
ATOM 5889 C CA . ASN A 1 731 ? -16.460 -14.116 29.919 1.00 85.00 731 ASN A CA 1
ATOM 5890 C C . ASN A 1 731 ? -16.417 -15.331 28.964 1.00 85.00 731 ASN A C 1
ATOM 5892 O O . ASN A 1 731 ? -16.355 -16.466 29.442 1.00 85.00 731 ASN A O 1
ATOM 5896 N N . LEU A 1 732 ? -16.515 -15.126 27.645 1.00 86.44 732 LEU A N 1
ATOM 5897 C CA . LEU A 1 732 ? -16.578 -16.197 26.635 1.00 86.44 732 LEU A CA 1
ATOM 5898 C C . LEU A 1 732 ? -15.201 -16.533 26.044 1.00 86.44 732 LEU A C 1
ATOM 5900 O O . LEU A 1 732 ? -14.902 -17.706 25.810 1.00 86.44 732 LEU A O 1
ATOM 5904 N N . ILE A 1 733 ? -14.364 -15.518 25.825 1.00 85.69 733 ILE A N 1
ATOM 5905 C CA . ILE A 1 733 ? -12.999 -15.639 25.311 1.00 85.69 733 ILE A CA 1
ATOM 5906 C C . ILE A 1 733 ? -12.046 -15.134 26.398 1.00 85.69 733 ILE A C 1
ATOM 5908 O O . ILE A 1 733 ? -11.978 -13.945 26.681 1.00 85.69 733 ILE A O 1
ATOM 5912 N N . LYS A 1 734 ? -11.309 -16.057 27.026 1.00 80.00 734 LYS A N 1
ATOM 5913 C CA . LYS A 1 734 ? -10.403 -15.751 28.152 1.00 80.00 734 LYS A CA 1
ATOM 5914 C C . LYS A 1 734 ? -9.085 -15.081 27.746 1.00 80.00 734 LYS A C 1
ATOM 5916 O O . LYS A 1 734 ? -8.356 -14.623 28.617 1.00 80.00 734 LYS A O 1
ATOM 5921 N N . ASP A 1 735 ? -8.747 -15.114 26.460 1.00 83.00 735 ASP A N 1
ATOM 5922 C CA . ASP A 1 735 ? -7.497 -14.582 25.915 1.00 83.00 735 ASP A CA 1
ATOM 5923 C C . ASP A 1 735 ? -7.754 -13.187 25.309 1.00 83.00 735 ASP A C 1
ATOM 5925 O O . ASP A 1 735 ? -8.449 -13.104 24.291 1.00 83.00 735 ASP A O 1
ATOM 5929 N N . PRO A 1 736 ? -7.237 -12.101 25.917 1.00 80.88 736 PRO A N 1
ATOM 5930 C CA . PRO A 1 736 ? -7.520 -10.734 25.488 1.00 80.88 736 PRO A CA 1
ATOM 5931 C C . PRO A 1 736 ? -6.804 -10.315 24.193 1.00 80.88 736 PRO A C 1
ATOM 5933 O O . PRO A 1 736 ? -7.174 -9.297 23.627 1.00 80.88 736 PRO A O 1
ATOM 5936 N N . ASP A 1 737 ? -5.826 -11.069 23.670 1.00 83.56 737 ASP A N 1
ATOM 5937 C CA . ASP A 1 737 ? -5.267 -10.793 22.327 1.00 83.56 737 ASP A CA 1
ATOM 5938 C C . ASP A 1 737 ? -6.260 -11.161 21.204 1.00 83.56 737 ASP A C 1
ATOM 5940 O O . ASP A 1 737 ? -6.159 -10.700 20.065 1.00 83.56 737 ASP A O 1
ATOM 5944 N N . LYS A 1 738 ? -7.259 -11.996 21.509 1.00 85.31 738 LYS A N 1
ATOM 5945 C CA . LYS A 1 738 ? -8.176 -12.539 20.502 1.00 85.31 738 LYS A CA 1
ATOM 5946 C C . LYS A 1 738 ? -9.285 -11.574 20.080 1.00 85.31 738 LYS A C 1
ATOM 5948 O O . LYS A 1 738 ? -9.937 -11.824 19.063 1.00 85.31 738 LYS A O 1
ATOM 5953 N N . PHE A 1 739 ? -9.471 -10.470 20.800 1.00 89.00 739 PHE A N 1
ATOM 5954 C CA . PHE A 1 739 ? -10.430 -9.423 20.457 1.00 89.00 739 PHE A CA 1
ATOM 5955 C C . PHE A 1 739 ? -9.987 -8.045 20.964 1.00 89.00 739 PHE A C 1
ATOM 5957 O O . PHE A 1 739 ? -9.338 -7.937 21.996 1.00 89.00 739 PHE A O 1
ATOM 5964 N N . GLN A 1 740 ? -10.395 -6.981 20.273 1.00 88.94 740 GLN A N 1
ATOM 5965 C CA . GLN A 1 740 ? -10.199 -5.593 20.697 1.00 88.94 740 GLN A CA 1
ATOM 5966 C C . GLN A 1 740 ? -11.512 -4.810 20.639 1.00 88.94 740 GLN A C 1
ATOM 5968 O O . GLN A 1 740 ? -12.349 -5.009 19.754 1.00 88.94 740 GLN A O 1
ATOM 5973 N N . PHE A 1 741 ? -11.697 -3.901 21.596 1.00 91.25 741 PHE A N 1
ATOM 5974 C CA . PHE A 1 741 ? -12.889 -3.059 21.695 1.00 91.25 741 PHE A CA 1
ATOM 5975 C C . PHE A 1 741 ? -12.637 -1.683 21.090 1.00 91.25 741 PHE A C 1
ATOM 5977 O O . PHE A 1 741 ? -12.139 -0.787 21.769 1.00 91.25 741 PHE A O 1
ATOM 5984 N N . GLY A 1 742 ? -13.061 -1.500 19.843 1.00 89.81 742 GLY A N 1
ATOM 5985 C CA . GLY A 1 742 ? -13.031 -0.207 19.177 1.00 89.81 742 GLY A CA 1
ATOM 5986 C C . GLY A 1 742 ? -14.066 0.785 19.719 1.00 89.81 742 GLY A C 1
ATOM 5987 O O . GLY A 1 742 ? -14.891 0.491 20.604 1.00 89.81 742 GLY A O 1
ATOM 5988 N N . ARG A 1 743 ? -14.059 1.997 19.167 1.00 87.44 743 ARG A N 1
ATOM 5989 C CA . ARG A 1 743 ? -15.035 3.056 19.445 1.00 87.44 743 ARG A CA 1
ATOM 5990 C C . ARG A 1 743 ? -16.458 2.619 19.085 1.00 87.44 743 ARG A C 1
ATOM 5992 O O . ARG A 1 743 ? -17.334 2.725 19.949 1.00 87.44 743 ARG A O 1
ATOM 5999 N N . THR A 1 744 ? -16.676 2.082 17.887 1.00 84.88 744 THR A N 1
ATOM 6000 C CA . THR A 1 744 ? -17.990 1.682 17.346 1.00 84.88 744 THR A CA 1
ATOM 6001 C C . THR A 1 744 ? -18.109 0.183 17.053 1.00 84.88 744 THR A C 1
ATOM 6003 O O . THR A 1 744 ? -19.224 -0.348 17.037 1.00 84.88 744 THR A O 1
ATOM 6006 N N . LYS A 1 745 ? -16.980 -0.516 16.886 1.00 88.69 745 LYS A N 1
ATOM 6007 C CA . LYS A 1 745 ? -16.924 -1.934 16.504 1.00 88.69 745 LYS A CA 1
ATOM 6008 C C . LYS A 1 745 ? -16.111 -2.778 17.491 1.00 88.69 745 LYS A C 1
ATOM 6010 O O . LYS A 1 745 ? -15.336 -2.268 18.297 1.00 88.69 745 LYS A O 1
ATOM 6015 N N . ILE A 1 746 ? -16.312 -4.089 17.429 1.00 90.25 746 ILE A N 1
ATOM 6016 C CA . ILE A 1 746 ? -15.505 -5.123 18.078 1.00 90.25 746 ILE A CA 1
ATOM 6017 C C . ILE A 1 746 ? -14.698 -5.809 16.980 1.00 90.25 746 ILE A C 1
ATOM 6019 O O . ILE A 1 746 ? -15.253 -6.219 15.960 1.00 90.25 746 ILE A O 1
ATOM 6023 N N . PHE A 1 747 ? -13.398 -5.922 17.199 1.00 88.25 747 PHE A N 1
ATOM 6024 C CA . PHE A 1 747 ? -12.434 -6.460 16.251 1.00 88.25 747 PHE A CA 1
ATOM 6025 C C . PHE A 1 747 ? -11.981 -7.830 16.745 1.00 88.25 747 PHE A C 1
ATOM 6027 O O . PHE A 1 747 ? -11.552 -7.954 17.888 1.00 88.25 747 PHE A O 1
ATOM 6034 N N . PHE A 1 748 ? -12.090 -8.862 15.912 1.00 85.25 748 PHE A N 1
ATOM 6035 C CA . PHE A 1 748 ? -11.766 -10.244 16.267 1.00 85.25 748 PHE A CA 1
ATOM 6036 C C . PHE A 1 748 ? -10.601 -10.769 15.438 1.00 85.25 748 PHE A C 1
ATOM 6038 O O . PHE A 1 748 ? -10.530 -10.520 14.237 1.00 85.25 748 PHE A O 1
ATOM 6045 N N . ARG A 1 749 ? -9.721 -11.558 16.064 1.00 82.38 749 ARG A N 1
ATOM 6046 C CA . ARG A 1 749 ? -8.747 -12.381 15.333 1.00 82.38 749 ARG A CA 1
ATOM 6047 C C . ARG A 1 749 ? -9.467 -13.448 14.496 1.00 82.38 749 ARG A C 1
ATOM 6049 O O . ARG A 1 749 ? -10.629 -13.783 14.754 1.00 82.38 749 ARG A O 1
ATOM 6056 N N . ALA A 1 750 ? -8.759 -14.048 13.541 1.00 73.38 750 ALA A N 1
ATOM 6057 C CA . ALA A 1 750 ? -9.267 -15.198 12.795 1.00 73.38 750 ALA A CA 1
ATOM 6058 C C . ALA A 1 750 ? -9.775 -16.325 13.733 1.00 73.38 750 ALA A C 1
ATOM 6060 O O . ALA A 1 750 ? -9.266 -16.546 14.839 1.00 73.38 750 ALA A O 1
ATOM 6061 N N . GLY A 1 751 ? -10.829 -17.016 13.305 1.00 75.50 751 GLY A N 1
ATOM 6062 C CA . GLY A 1 751 ? -11.471 -18.151 13.974 1.00 75.50 751 GLY A CA 1
ATOM 6063 C C . GLY A 1 751 ? -12.354 -17.833 15.190 1.00 75.50 751 GLY A C 1
ATOM 6064 O O . GLY A 1 751 ? -13.089 -18.716 15.636 1.00 75.50 751 GLY A O 1
ATOM 6065 N N . GLN A 1 752 ? -12.332 -16.611 15.743 1.00 83.31 752 GLN A N 1
ATOM 6066 C CA . GLN A 1 752 ? -13.063 -16.330 16.991 1.00 83.31 752 GLN A CA 1
ATOM 6067 C C . GLN A 1 752 ? -14.585 -16.277 16.802 1.00 83.31 752 GLN A C 1
ATOM 6069 O O . GLN A 1 752 ? -15.327 -16.734 17.668 1.00 83.31 752 GLN A O 1
ATOM 6074 N N . VAL A 1 753 ? -15.068 -15.764 15.666 1.00 82.00 753 VAL A N 1
ATOM 6075 C CA . VAL A 1 753 ? -16.510 -15.704 15.360 1.00 82.00 753 VAL A CA 1
ATOM 6076 C C . VAL A 1 753 ? -17.079 -17.115 15.173 1.00 82.00 753 VAL A C 1
ATOM 6078 O O . VAL A 1 753 ? -18.121 -17.436 15.742 1.00 82.00 753 VAL A O 1
ATOM 6081 N N . ALA A 1 754 ? -16.348 -18.004 14.490 1.00 72.06 754 ALA A N 1
ATOM 6082 C CA . ALA A 1 754 ? -16.704 -19.422 14.399 1.00 72.06 754 ALA A CA 1
ATOM 6083 C C . ALA A 1 754 ? -16.740 -20.108 15.783 1.00 72.06 754 ALA A C 1
ATOM 6085 O O . ALA A 1 754 ? -17.658 -20.881 16.067 1.00 72.06 754 ALA A O 1
ATOM 6086 N N . TYR A 1 755 ? -15.807 -19.776 16.684 1.00 80.75 755 TYR A N 1
ATOM 6087 C CA . TYR A 1 755 ? -15.833 -20.254 18.072 1.00 80.75 755 TYR A CA 1
ATOM 6088 C C . TYR A 1 755 ? -17.057 -19.737 18.858 1.00 80.75 755 TYR A C 1
ATOM 6090 O O . TYR A 1 755 ? -17.687 -20.505 19.588 1.00 80.75 755 TYR A O 1
ATOM 6098 N N . LEU A 1 756 ? -17.467 -18.476 18.676 1.00 85.38 756 LEU A N 1
ATOM 6099 C CA . LEU A 1 756 ? -18.675 -17.928 19.309 1.00 85.38 756 LEU A CA 1
ATOM 6100 C C . LEU A 1 756 ? -19.969 -18.586 18.798 1.00 85.38 756 LEU A C 1
ATOM 6102 O O . LEU A 1 756 ? -20.859 -18.888 19.599 1.00 85.38 756 LEU A O 1
ATOM 6106 N N . GLU A 1 757 ? -20.076 -18.869 17.497 1.00 81.62 757 GLU A N 1
ATOM 6107 C CA . GLU A 1 757 ? -21.206 -19.630 16.948 1.00 81.62 757 GLU A CA 1
ATOM 6108 C C . GLU A 1 757 ? -21.187 -21.103 17.413 1.00 81.62 757 GLU A C 1
ATOM 6110 O O . GLU A 1 757 ? -22.251 -21.645 17.729 1.00 81.62 757 GLU A O 1
ATOM 6115 N N . LYS A 1 758 ? -20.012 -21.726 17.614 1.00 79.31 758 LYS A N 1
ATOM 6116 C CA . LYS A 1 758 ? -19.908 -23.037 18.291 1.00 79.31 758 LYS A CA 1
ATOM 6117 C C . LYS A 1 758 ? -20.445 -22.985 19.726 1.00 79.31 758 LYS A C 1
ATOM 6119 O O . LYS A 1 758 ? -21.316 -23.781 20.080 1.00 79.31 758 LYS A O 1
ATOM 6124 N N . LEU A 1 759 ? -20.015 -22.012 20.537 1.00 85.88 759 LEU A N 1
ATOM 6125 C CA . LEU A 1 759 ? -20.529 -21.831 21.904 1.00 85.88 759 LEU A CA 1
ATOM 6126 C C . LEU A 1 759 ? -22.048 -21.594 21.928 1.00 85.88 759 LEU A C 1
ATOM 6128 O O . LEU A 1 759 ? -22.744 -22.064 22.833 1.00 85.88 759 LEU A O 1
ATOM 6132 N N . ARG A 1 760 ? -22.587 -20.896 20.923 1.00 85.38 760 ARG A N 1
ATOM 6133 C CA . ARG A 1 760 ? -24.031 -20.714 20.735 1.00 85.38 760 ARG A CA 1
ATOM 6134 C C . ARG A 1 760 ? -24.747 -22.026 20.408 1.00 85.38 760 ARG A C 1
ATOM 6136 O O . ARG A 1 760 ? -25.791 -22.297 21.007 1.00 85.38 760 ARG A O 1
ATOM 6143 N N . ALA A 1 761 ? -24.196 -22.855 19.525 1.00 79.94 761 ALA A N 1
ATOM 6144 C CA . ALA A 1 761 ? -24.738 -24.180 19.229 1.00 79.94 761 ALA A CA 1
ATOM 6145 C C . ALA A 1 761 ? -24.749 -25.079 20.483 1.00 79.94 761 ALA A C 1
ATOM 6147 O O . ALA A 1 761 ? -25.783 -25.666 20.818 1.00 79.94 761 ALA A O 1
ATOM 6148 N N . ASP A 1 762 ? -23.657 -25.106 21.253 1.00 85.12 762 ASP A N 1
ATOM 6149 C CA . ASP A 1 762 ? -23.564 -25.877 22.501 1.00 85.12 762 ASP A CA 1
ATOM 6150 C C . ASP A 1 762 ? -24.502 -25.349 23.604 1.00 85.12 762 ASP A C 1
ATOM 6152 O O . ASP A 1 762 ? -25.074 -26.129 24.382 1.00 85.12 762 ASP A O 1
ATOM 6156 N N . LYS A 1 763 ? -24.764 -24.035 23.638 1.00 85.62 763 LYS A N 1
ATOM 6157 C CA . LYS A 1 763 ? -25.792 -23.433 24.502 1.00 85.62 763 LYS A CA 1
ATOM 6158 C C . LYS A 1 763 ? -27.189 -23.956 24.161 1.00 85.62 763 LYS A C 1
ATOM 6160 O O . LYS A 1 763 ? -27.922 -24.349 25.073 1.00 85.62 763 LYS A O 1
ATOM 6165 N N . PHE A 1 764 ? -27.553 -24.006 22.877 1.00 86.62 764 PHE A N 1
ATOM 6166 C CA . PHE A 1 764 ? -28.838 -24.558 22.430 1.00 86.62 764 PHE A CA 1
ATOM 6167 C C . PHE A 1 764 ? -28.942 -26.069 22.671 1.00 86.62 764 PHE A C 1
ATOM 6169 O O . PHE A 1 764 ? -29.980 -26.539 23.148 1.00 86.62 764 PHE A O 1
ATOM 6176 N N . ARG A 1 765 ? -27.863 -26.825 22.440 1.00 84.50 765 ARG A N 1
ATOM 6177 C CA . ARG A 1 765 ? -27.759 -28.258 22.760 1.00 84.50 765 ARG A CA 1
ATOM 6178 C C . ARG A 1 765 ? -28.033 -28.505 24.250 1.00 84.50 765 ARG A C 1
ATOM 6180 O O . ARG A 1 765 ? -28.905 -29.298 24.606 1.00 84.50 765 ARG A O 1
ATOM 6187 N N . THR A 1 766 ? -27.393 -27.730 25.127 1.00 88.00 766 THR A N 1
ATOM 6188 C CA . THR A 1 766 ? -27.590 -27.793 26.586 1.00 88.00 766 THR A CA 1
ATOM 6189 C C . THR A 1 766 ? -29.012 -27.397 27.005 1.00 88.00 766 THR A C 1
ATOM 6191 O O . THR A 1 766 ? -29.633 -28.081 27.822 1.00 88.00 766 THR A O 1
ATOM 6194 N N . ALA A 1 767 ? -29.568 -26.323 26.436 1.00 87.81 767 ALA A N 1
ATOM 6195 C CA . ALA A 1 767 ? -30.942 -25.891 26.707 1.00 87.81 767 ALA A CA 1
ATOM 6196 C C . ALA A 1 767 ? -31.972 -26.953 26.282 1.00 87.81 767 ALA A C 1
ATOM 6198 O O . ALA A 1 767 ? -32.908 -27.246 27.029 1.00 87.81 767 ALA A O 1
ATOM 6199 N N . THR A 1 768 ? -31.751 -27.602 25.138 1.00 86.94 768 THR A N 1
ATOM 6200 C CA . THR A 1 768 ? -32.584 -28.706 24.644 1.00 86.94 768 THR A CA 1
ATOM 6201 C C . THR A 1 768 ? -32.574 -29.881 25.623 1.00 86.94 768 THR A C 1
ATOM 6203 O O . THR A 1 768 ? -33.638 -30.365 26.006 1.00 86.94 768 THR A O 1
ATOM 6206 N N . ILE A 1 769 ? -31.403 -30.278 26.134 1.00 89.38 769 ILE A N 1
ATOM 6207 C CA . ILE A 1 769 ? -31.274 -31.324 27.167 1.00 89.38 769 ILE A CA 1
ATOM 6208 C C . ILE A 1 769 ? -32.002 -30.924 28.468 1.00 89.38 769 ILE A C 1
ATOM 6210 O O . ILE A 1 769 ? -32.663 -31.756 29.098 1.00 89.38 769 ILE A O 1
ATOM 6214 N N . MET A 1 770 ? -31.949 -29.647 28.865 1.00 88.25 770 MET A N 1
ATOM 6215 C CA . MET A 1 770 ? -32.680 -29.129 30.033 1.00 88.25 770 MET A CA 1
ATOM 6216 C C . MET A 1 770 ? -34.206 -29.192 29.854 1.00 88.25 770 MET A C 1
ATOM 6218 O O . MET A 1 770 ? -34.915 -29.570 30.793 1.00 88.25 770 MET A O 1
ATOM 6222 N N . ILE A 1 771 ? -34.721 -28.880 28.662 1.00 89.81 771 ILE A N 1
ATOM 6223 C CA . ILE A 1 771 ? -36.147 -29.021 28.331 1.00 89.81 771 ILE A CA 1
ATOM 6224 C C . ILE A 1 771 ? -36.524 -30.505 28.331 1.00 89.81 771 ILE A C 1
ATOM 6226 O O . ILE A 1 771 ? -37.436 -30.906 29.054 1.00 89.81 771 ILE A O 1
ATOM 6230 N N . GLN A 1 772 ? -35.775 -31.346 27.612 1.00 89.00 772 GLN A N 1
ATOM 6231 C CA . GLN A 1 772 ? -36.016 -32.787 27.515 1.00 89.00 772 GLN A CA 1
ATOM 6232 C C . GLN A 1 772 ? -36.044 -33.469 28.889 1.00 89.00 772 GLN A C 1
ATOM 6234 O O . GLN A 1 772 ? -36.982 -34.217 29.170 1.00 89.00 772 GLN A O 1
ATOM 6239 N N . LYS A 1 773 ? -35.076 -33.204 29.782 1.00 91.00 773 LYS A N 1
ATOM 6240 C CA . LYS A 1 773 ? -35.069 -33.808 31.129 1.00 91.00 773 LYS A CA 1
ATOM 6241 C C . LYS A 1 773 ? -36.255 -33.337 31.979 1.00 91.00 773 LYS A C 1
ATOM 6243 O O . LYS A 1 773 ? -36.830 -34.133 32.721 1.00 91.00 773 LYS A O 1
ATOM 6248 N N . THR A 1 774 ? -36.661 -32.075 31.831 1.00 90.19 774 THR A N 1
ATOM 6249 C CA . THR A 1 774 ? -37.805 -31.499 32.554 1.00 90.19 774 THR A CA 1
ATOM 6250 C C . THR A 1 774 ? -39.125 -32.081 32.052 1.00 90.19 774 THR A C 1
ATOM 6252 O O . THR A 1 774 ? -39.945 -32.500 32.865 1.00 90.19 774 THR A O 1
ATOM 6255 N N . VAL A 1 775 ? -39.307 -32.207 30.733 1.00 88.81 775 VAL A N 1
ATOM 6256 C CA . VAL A 1 775 ? -40.483 -32.839 30.114 1.00 88.81 775 VAL A CA 1
ATOM 6257 C C . VAL A 1 775 ? -40.554 -34.327 30.464 1.00 88.81 775 VAL A C 1
ATOM 6259 O O . VAL A 1 775 ? -41.603 -34.784 30.911 1.00 88.81 775 VAL A O 1
ATOM 6262 N N . ARG A 1 776 ? -39.444 -35.078 30.371 1.00 88.31 776 ARG A N 1
ATOM 6263 C CA . ARG A 1 776 ? -39.369 -36.488 30.810 1.00 88.31 776 ARG A CA 1
ATOM 6264 C C . ARG A 1 776 ? -39.762 -36.634 32.290 1.00 88.31 776 ARG A C 1
ATOM 6266 O O . ARG A 1 776 ? -40.580 -37.488 32.630 1.00 88.31 776 ARG A O 1
ATOM 6273 N N . GLY A 1 777 ? -39.250 -35.760 33.161 1.00 90.25 777 GLY A N 1
ATOM 6274 C CA . GLY A 1 777 ? -39.602 -35.729 34.584 1.00 90.25 777 GLY A CA 1
ATOM 6275 C C . GLY A 1 777 ? -41.061 -35.339 34.860 1.00 90.25 777 GLY A C 1
ATOM 6276 O O . GLY A 1 777 ? -41.707 -35.943 35.717 1.00 90.25 777 GLY A O 1
ATOM 6277 N N . TRP A 1 778 ? -41.609 -34.366 34.127 1.00 91.38 778 TRP A N 1
ATOM 6278 C CA . TRP A 1 778 ? -43.010 -33.947 34.225 1.00 91.38 778 TRP A CA 1
ATOM 6279 C C . TRP A 1 778 ? -43.966 -35.042 33.746 1.00 91.38 778 TRP A C 1
ATOM 6281 O O . TRP A 1 778 ? -44.892 -35.381 34.480 1.00 91.38 778 TRP A O 1
ATOM 6291 N N . LEU A 1 779 ? -43.707 -35.662 32.589 1.00 90.62 779 LEU A N 1
ATOM 6292 C CA . LEU A 1 779 ? -44.477 -36.800 32.077 1.00 90.62 779 LEU A CA 1
ATOM 6293 C C . LEU A 1 779 ? -44.540 -37.927 33.114 1.00 90.62 779 LEU A C 1
ATOM 6295 O O . LEU A 1 779 ? -45.624 -38.433 33.414 1.00 90.62 779 LEU A O 1
ATOM 6299 N N . GLN A 1 780 ? -43.403 -38.266 33.731 1.00 90.06 780 GLN A N 1
ATOM 6300 C CA . GLN A 1 780 ? -43.349 -39.300 34.762 1.00 90.06 780 GLN A CA 1
ATOM 6301 C C . GLN A 1 780 ? -44.083 -38.888 36.052 1.00 90.06 780 GLN A C 1
ATOM 6303 O O . GLN A 1 780 ? -44.807 -39.705 36.625 1.00 90.06 780 GLN A O 1
ATOM 6308 N N . LYS A 1 781 ? -43.993 -37.618 36.481 1.00 89.31 781 LYS A N 1
ATOM 6309 C CA . LYS A 1 781 ? -44.788 -37.087 37.607 1.00 89.31 781 LYS A CA 1
ATOM 6310 C C . LYS A 1 781 ? -46.289 -37.105 37.313 1.00 89.31 781 LYS A C 1
ATOM 6312 O O . LYS A 1 781 ? -47.053 -37.544 38.166 1.00 89.31 781 LYS A O 1
ATOM 6317 N N . VAL A 1 782 ? -46.734 -36.686 36.127 1.00 89.75 782 VAL A N 1
ATOM 6318 C CA . VAL A 1 782 ? -48.153 -36.717 35.725 1.00 89.75 782 VAL A CA 1
ATOM 6319 C C . VAL A 1 782 ? -48.666 -38.155 35.673 1.00 89.75 782 VAL A C 1
ATOM 6321 O O . VAL A 1 782 ? -49.732 -38.435 36.221 1.00 89.75 782 VAL A O 1
ATOM 6324 N N . LYS A 1 783 ? -47.895 -39.086 35.096 1.00 89.19 783 LYS A N 1
ATOM 6325 C CA . LYS A 1 783 ? -48.209 -40.524 35.089 1.00 89.19 783 LYS A CA 1
ATOM 6326 C C . LYS A 1 783 ? -48.362 -41.067 36.517 1.00 89.19 783 LYS A C 1
ATOM 6328 O O . LYS A 1 783 ? -49.372 -41.700 36.822 1.00 89.19 783 LYS A O 1
ATOM 6333 N N . TYR A 1 784 ? -47.429 -40.737 37.412 1.00 91.25 784 TYR A N 1
ATOM 6334 C CA . TYR A 1 784 ? -47.490 -41.103 38.831 1.00 91.25 784 TYR A CA 1
ATOM 6335 C C . TYR A 1 784 ? -48.686 -40.475 39.569 1.00 91.25 784 TYR A C 1
ATOM 6337 O O . TYR A 1 784 ? -49.388 -41.171 40.301 1.00 91.25 784 TYR A O 1
ATOM 6345 N N . HIS A 1 785 ? -48.983 -39.190 39.353 1.00 89.94 785 HIS A N 1
ATOM 6346 C CA . HIS A 1 785 ? -50.125 -38.516 39.977 1.00 89.94 785 HIS A CA 1
ATOM 6347 C C . HIS A 1 785 ? -51.472 -39.052 39.481 1.00 89.94 785 HIS A C 1
ATOM 6349 O O . HIS A 1 785 ? -52.372 -39.222 40.303 1.00 89.94 785 HIS A O 1
ATOM 6355 N N . ARG A 1 786 ? -51.616 -39.389 38.189 1.00 89.31 786 ARG A N 1
ATOM 6356 C CA . ARG A 1 786 ? -52.810 -40.085 37.673 1.00 89.31 786 ARG A CA 1
ATOM 6357 C C . ARG A 1 786 ? -52.978 -41.450 38.343 1.00 89.31 786 ARG A C 1
ATOM 6359 O O . ARG A 1 786 ? -54.061 -41.742 38.842 1.00 89.31 786 ARG A O 1
ATOM 6366 N N . LEU A 1 787 ? -51.907 -42.244 38.438 1.00 90.00 787 LEU A N 1
ATOM 6367 C CA . LEU A 1 787 ? -51.922 -43.562 39.086 1.00 90.00 787 LEU A CA 1
ATOM 6368 C C . LEU A 1 787 ? -52.275 -43.471 40.584 1.00 90.00 787 LEU A C 1
ATOM 6370 O O . LEU A 1 787 ? -53.164 -44.177 41.065 1.00 90.00 787 LEU A O 1
ATOM 6374 N N . LYS A 1 788 ? -51.642 -42.549 41.321 1.00 90.94 788 LYS A N 1
ATOM 6375 C CA . LYS A 1 788 ? -51.943 -42.267 42.734 1.00 90.94 788 LYS A CA 1
ATOM 6376 C C . LYS A 1 788 ? -53.374 -41.747 42.914 1.00 90.94 788 LYS A C 1
ATOM 6378 O O . LYS A 1 788 ? -54.060 -42.171 43.839 1.00 90.94 788 LYS A O 1
ATOM 6383 N N . GLY A 1 789 ? -53.843 -40.870 42.026 1.00 89.75 789 GLY A N 1
ATOM 6384 C CA . GLY A 1 789 ? -55.200 -40.323 42.031 1.00 89.75 789 GLY A CA 1
ATOM 6385 C C . GLY A 1 789 ? -56.266 -41.394 41.799 1.00 89.75 789 GLY A C 1
ATOM 6386 O O . GLY A 1 789 ? -57.222 -41.469 42.571 1.00 89.75 789 GLY A O 1
ATOM 6387 N N . ALA A 1 790 ? -56.067 -42.271 40.812 1.00 87.81 790 ALA A N 1
ATOM 6388 C CA . ALA A 1 790 ? -56.919 -43.433 40.569 1.00 87.81 790 ALA A CA 1
ATOM 6389 C C . ALA A 1 790 ? -56.945 -44.371 41.787 1.00 87.81 790 ALA A C 1
ATOM 6391 O O . ALA A 1 790 ? -58.019 -44.719 42.274 1.00 87.81 790 ALA A O 1
ATOM 6392 N N . THR A 1 791 ? -55.776 -44.684 42.356 1.00 89.69 791 THR A N 1
ATOM 6393 C CA . THR A 1 791 ? -55.644 -45.549 43.542 1.00 89.69 791 THR A CA 1
ATOM 6394 C C . THR A 1 791 ? -56.371 -44.971 44.763 1.00 89.69 791 THR A C 1
ATOM 6396 O O . THR A 1 791 ? -57.178 -45.657 45.388 1.00 89.69 791 THR A O 1
ATOM 6399 N N . LEU A 1 792 ? -56.158 -43.689 45.086 1.00 91.88 792 LEU A N 1
ATOM 6400 C CA . LEU A 1 792 ? -56.839 -43.004 46.194 1.00 91.88 792 LEU A CA 1
ATOM 6401 C C . LEU A 1 792 ? -58.351 -42.873 45.965 1.00 91.88 792 LEU A C 1
ATOM 6403 O O . LEU A 1 792 ? -59.130 -42.930 46.917 1.00 91.88 792 LEU A O 1
ATOM 6407 N N . THR A 1 793 ? -58.778 -42.697 44.716 1.00 88.94 793 THR A N 1
ATOM 6408 C CA . THR A 1 793 ? -60.195 -42.620 44.341 1.00 88.94 793 THR A CA 1
ATOM 6409 C C . THR A 1 793 ? -60.871 -43.978 44.504 1.00 88.94 793 THR A C 1
ATOM 6411 O O . THR A 1 793 ? -61.906 -44.058 45.162 1.00 88.94 793 THR A O 1
ATOM 6414 N N . LEU A 1 794 ? -60.248 -45.058 44.028 1.00 89.06 794 LEU A N 1
ATOM 6415 C CA . LEU A 1 794 ? -60.727 -46.430 44.206 1.00 89.06 794 LEU A CA 1
ATOM 6416 C C . LEU A 1 794 ? -60.800 -46.799 45.698 1.00 89.06 794 LEU A C 1
ATOM 6418 O O . LEU A 1 794 ? -61.846 -47.235 46.171 1.00 89.06 794 LEU A O 1
ATOM 6422 N N . GLN A 1 795 ? -59.762 -46.492 46.485 1.00 90.56 795 GLN A N 1
ATOM 6423 C CA . GLN A 1 795 ? -59.788 -46.653 47.947 1.00 90.56 795 GLN A CA 1
ATOM 6424 C C . GLN A 1 795 ? -60.924 -45.858 48.620 1.00 90.56 795 GLN A C 1
ATOM 6426 O O . GLN A 1 795 ? -61.548 -46.349 49.565 1.00 90.56 795 GLN A O 1
ATOM 6431 N N . ARG A 1 796 ? -61.217 -44.635 48.154 1.00 88.44 796 ARG A N 1
ATOM 6432 C CA . ARG A 1 796 ? -62.318 -43.797 48.664 1.00 88.44 796 ARG A CA 1
ATOM 6433 C C . ARG A 1 796 ? -63.684 -44.385 48.314 1.00 88.44 796 ARG A C 1
ATOM 6435 O O . ARG A 1 796 ? -64.552 -44.436 49.185 1.00 88.44 796 ARG A O 1
ATOM 6442 N N . TYR A 1 797 ? -63.869 -44.866 47.084 1.00 88.31 797 TYR A N 1
ATOM 6443 C CA . TYR A 1 797 ? -65.094 -45.552 46.673 1.00 88.31 797 TYR A CA 1
ATOM 6444 C C . TYR A 1 797 ? -65.303 -46.852 47.450 1.00 88.31 797 TYR A C 1
ATOM 6446 O O . TYR A 1 797 ? -66.417 -47.068 47.918 1.00 88.31 797 TYR A O 1
ATOM 6454 N N . CYS A 1 798 ? -64.258 -47.652 47.690 1.00 86.56 798 CYS A N 1
ATOM 6455 C CA . CYS A 1 798 ? -64.336 -48.850 48.531 1.00 86.56 798 CYS A CA 1
ATOM 6456 C C . CYS A 1 798 ? -64.741 -48.513 49.976 1.00 86.56 798 CYS A C 1
ATOM 6458 O O . CYS A 1 798 ? -65.731 -49.052 50.470 1.00 86.56 798 CYS A O 1
ATOM 6460 N N . ARG A 1 799 ? -64.060 -47.560 50.636 1.00 88.12 799 ARG A N 1
ATOM 6461 C CA . ARG A 1 799 ? -64.429 -47.096 51.992 1.00 88.12 799 ARG A CA 1
ATOM 6462 C C . ARG A 1 799 ? -65.871 -46.572 52.046 1.00 88.12 799 ARG A C 1
ATOM 6464 O O . ARG A 1 799 ? -66.633 -46.943 52.935 1.00 88.12 799 ARG A O 1
ATOM 6471 N N . GLY A 1 800 ? -66.274 -45.763 51.064 1.00 86.75 800 GLY A N 1
ATOM 6472 C CA . GLY A 1 800 ? -67.635 -45.233 50.956 1.00 86.75 800 GLY A CA 1
ATOM 6473 C C . GLY A 1 800 ? -68.693 -46.297 50.641 1.00 86.75 800 GLY A C 1
ATOM 6474 O O . GLY A 1 800 ? -69.818 -46.190 51.120 1.00 86.75 800 GLY A O 1
ATOM 6475 N N . HIS A 1 801 ? -68.356 -47.332 49.869 1.00 89.00 801 HIS A N 1
ATOM 6476 C CA . HIS A 1 801 ? -69.236 -48.468 49.592 1.00 89.00 801 HIS A CA 1
ATOM 6477 C C . HIS A 1 801 ? -69.451 -49.311 50.855 1.00 89.00 801 HIS A C 1
ATOM 6479 O O . HIS A 1 801 ? -70.596 -49.605 51.186 1.00 89.00 801 HIS A O 1
ATOM 6485 N N . LEU A 1 802 ? -68.387 -49.612 51.611 1.00 88.75 802 LEU A N 1
ATOM 6486 C CA . LEU A 1 802 ? -68.483 -50.297 52.906 1.00 88.75 802 LEU A CA 1
ATOM 6487 C C . LEU A 1 802 ? -69.358 -49.508 53.896 1.00 88.75 802 LEU A C 1
ATOM 6489 O O . LEU A 1 802 ? -70.288 -50.068 54.477 1.00 88.75 802 LEU A O 1
ATOM 6493 N N . ALA A 1 803 ? -69.136 -48.195 54.019 1.00 85.50 803 ALA A N 1
ATOM 6494 C CA . ALA A 1 803 ? -69.945 -47.326 54.875 1.00 85.50 803 ALA A CA 1
ATOM 6495 C C . ALA A 1 803 ? -71.416 -47.240 54.424 1.00 85.50 803 ALA A C 1
ATOM 6497 O O . ALA A 1 803 ? -72.315 -47.305 55.261 1.00 85.50 803 ALA A O 1
ATOM 6498 N N . ARG A 1 804 ? -71.692 -47.148 53.112 1.00 87.06 804 ARG A N 1
ATOM 6499 C CA . ARG A 1 804 ? -73.066 -47.178 52.577 1.00 87.06 804 ARG A CA 1
ATOM 6500 C C . ARG A 1 804 ? -73.746 -48.522 52.815 1.00 87.06 804 ARG A C 1
ATOM 6502 O O . ARG A 1 804 ? -74.894 -48.520 53.233 1.00 87.06 804 ARG A O 1
ATOM 6509 N N . ARG A 1 805 ? -73.049 -49.645 52.622 1.00 89.38 805 ARG A N 1
ATOM 6510 C CA . ARG A 1 805 ? -73.571 -50.997 52.883 1.00 89.38 805 ARG A CA 1
ATOM 6511 C C . ARG A 1 805 ? -73.943 -51.174 54.361 1.00 89.38 805 ARG A C 1
ATOM 6513 O O . ARG A 1 805 ? -75.015 -51.696 54.659 1.00 89.38 805 ARG A O 1
ATOM 6520 N N . LEU A 1 806 ? -73.118 -50.662 55.280 1.00 89.56 806 LEU A N 1
ATOM 6521 C CA . LEU A 1 806 ? -73.428 -50.616 56.714 1.00 89.56 806 LEU A CA 1
ATOM 6522 C C . LEU A 1 806 ? -74.617 -49.688 57.022 1.00 89.56 806 LEU A C 1
ATOM 6524 O O . LEU A 1 806 ? -75.545 -50.083 57.725 1.00 89.56 806 LEU A O 1
ATOM 6528 N N . ALA A 1 807 ? -74.631 -48.472 56.472 1.00 85.38 807 ALA A N 1
ATOM 6529 C CA . ALA A 1 807 ? -75.714 -47.512 56.683 1.00 85.38 807 ALA A CA 1
ATOM 6530 C C . ALA A 1 807 ? -77.052 -48.001 56.108 1.00 85.38 807 ALA A C 1
ATOM 6532 O O . ALA A 1 807 ? -78.097 -47.776 56.711 1.00 85.38 807 ALA A O 1
ATOM 6533 N N . GLU A 1 808 ? -77.044 -48.695 54.971 1.00 90.00 808 GLU A N 1
ATOM 6534 C CA . GLU A 1 808 ? -78.234 -49.302 54.384 1.00 90.00 808 GLU A CA 1
ATOM 6535 C C . GLU A 1 808 ? -78.745 -50.459 55.248 1.00 90.00 808 GLU A C 1
ATOM 6537 O O . GLU A 1 808 ? -79.942 -50.528 55.519 1.00 90.00 808 GLU A O 1
ATOM 6542 N N . HIS A 1 809 ? -77.855 -51.307 55.772 1.00 86.69 809 HIS A N 1
ATOM 6543 C CA . HIS A 1 809 ? -78.212 -52.344 56.741 1.00 86.69 809 HIS A CA 1
ATOM 6544 C C . HIS A 1 809 ? -78.857 -51.741 58.008 1.00 86.69 809 HIS A C 1
ATOM 6546 O O . HIS A 1 809 ? -79.964 -52.130 58.385 1.00 86.69 809 HIS A O 1
ATOM 6552 N N . LEU A 1 810 ? -78.248 -50.702 58.594 1.00 88.81 810 LEU A N 1
ATOM 6553 C CA . LEU A 1 810 ? -78.813 -49.963 59.732 1.00 88.81 810 LEU A CA 1
ATOM 6554 C C . LEU A 1 810 ? -80.141 -49.267 59.387 1.00 88.81 810 LEU A C 1
ATOM 6556 O O . LEU A 1 810 ? -81.047 -49.228 60.219 1.00 88.81 810 LEU A O 1
ATOM 6560 N N . ARG A 1 811 ? -80.305 -48.746 58.163 1.00 87.75 811 ARG A N 1
ATOM 6561 C CA . ARG A 1 811 ? -81.574 -48.170 57.681 1.00 87.75 811 ARG A CA 1
ATOM 6562 C C . ARG A 1 811 ? -82.650 -49.233 57.495 1.00 87.75 811 ARG A C 1
ATOM 6564 O O . ARG A 1 811 ? -83.788 -48.950 57.846 1.00 87.75 811 ARG A O 1
ATOM 6571 N N . ARG A 1 812 ? -82.322 -50.433 57.004 1.00 87.44 812 ARG A N 1
ATOM 6572 C CA . ARG A 1 812 ? -83.258 -51.567 56.892 1.00 87.44 812 ARG A CA 1
ATOM 6573 C C . ARG A 1 812 ? -83.720 -52.027 58.281 1.00 87.44 812 ARG A C 1
ATOM 6575 O O . ARG A 1 812 ? -84.923 -52.149 58.495 1.00 87.44 812 ARG A O 1
ATOM 6582 N N . ILE A 1 813 ? -82.806 -52.150 59.251 1.00 87.19 813 ILE A N 1
ATOM 6583 C CA . ILE A 1 813 ? -83.147 -52.436 60.660 1.00 87.19 813 ILE A CA 1
ATOM 6584 C C . ILE A 1 813 ? -84.015 -51.318 61.250 1.00 87.19 813 ILE A C 1
ATOM 6586 O O . ILE A 1 813 ? -85.089 -51.586 61.787 1.00 87.19 813 ILE A O 1
ATOM 6590 N N . ARG A 1 814 ? -83.609 -50.048 61.113 1.00 87.88 814 ARG A N 1
ATOM 6591 C CA . ARG A 1 814 ? -84.388 -48.905 61.614 1.00 87.88 814 ARG A CA 1
ATOM 6592 C C . ARG A 1 814 ? -85.758 -48.821 60.948 1.00 87.88 814 ARG A C 1
ATOM 6594 O O . ARG A 1 814 ? -86.719 -48.523 61.643 1.00 87.88 814 ARG A O 1
ATOM 6601 N N . ALA A 1 815 ? -85.873 -49.097 59.651 1.00 85.06 815 ALA A N 1
ATOM 6602 C CA . ALA A 1 815 ? -87.149 -49.151 58.947 1.00 85.06 815 ALA A CA 1
ATOM 6603 C C . ALA A 1 815 ? -88.035 -50.265 59.514 1.00 85.06 815 ALA A C 1
ATOM 6605 O O . ALA A 1 815 ? -89.165 -49.975 59.891 1.00 85.06 815 ALA A O 1
ATOM 6606 N N . ALA A 1 816 ? -87.516 -51.486 59.681 1.00 85.19 816 ALA A N 1
ATOM 6607 C CA . ALA A 1 816 ? -88.250 -52.590 60.301 1.00 85.19 816 ALA A CA 1
ATOM 6608 C C . ALA A 1 816 ? -88.734 -52.234 61.720 1.00 85.19 816 ALA A C 1
ATOM 6610 O O . ALA A 1 816 ? -89.923 -52.352 62.008 1.00 85.19 816 ALA A O 1
ATOM 6611 N N . VAL A 1 817 ? -87.857 -51.702 62.579 1.00 86.19 817 VAL A N 1
ATOM 6612 C CA . VAL A 1 817 ? -88.200 -51.274 63.949 1.00 86.19 817 VAL A CA 1
ATOM 6613 C C . VAL A 1 817 ? -89.197 -50.109 63.952 1.00 86.19 817 VAL A C 1
ATOM 6615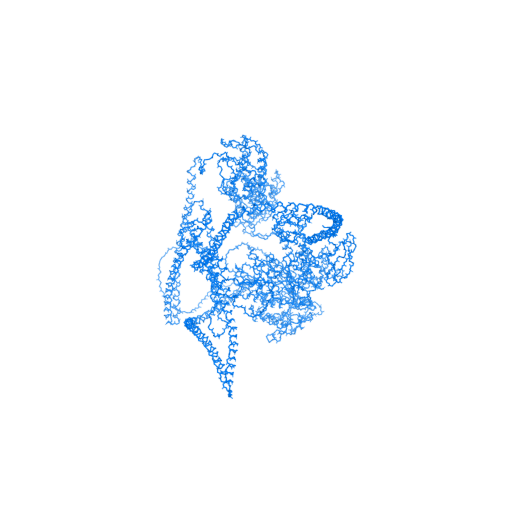 O O . VAL A 1 817 ? -90.121 -50.090 64.763 1.00 86.19 817 VAL A O 1
ATOM 6618 N N . VAL A 1 818 ? -89.066 -49.139 63.043 1.00 85.88 818 VAL A N 1
ATOM 6619 C CA . VAL A 1 818 ? -90.002 -48.010 62.908 1.00 85.88 818 VAL A CA 1
ATOM 6620 C C . VAL A 1 818 ? -91.365 -48.481 62.406 1.00 85.88 818 VAL A C 1
ATOM 6622 O O . VAL A 1 818 ? -92.372 -48.000 62.918 1.00 85.88 818 VAL A O 1
ATOM 6625 N N . LEU A 1 819 ? -91.420 -49.427 61.468 1.00 87.31 819 LEU A N 1
ATOM 6626 C CA . LEU A 1 819 ? -92.657 -49.994 60.928 1.00 87.31 819 LEU A CA 1
ATOM 6627 C C . LEU A 1 819 ? -93.355 -50.852 61.997 1.00 87.31 819 LEU A C 1
ATOM 6629 O O . LEU A 1 819 ? -94.535 -50.647 62.268 1.00 87.31 819 LEU A O 1
ATOM 6633 N N . GLN A 1 820 ? -92.609 -51.690 62.726 1.00 86.00 820 GLN A N 1
ATOM 6634 C CA . GLN A 1 820 ? -93.093 -52.411 63.911 1.00 86.00 820 GLN A CA 1
ATOM 6635 C C . GLN A 1 820 ? -93.602 -51.454 65.005 1.00 86.00 820 GLN A C 1
ATOM 6637 O O . GLN A 1 820 ? -94.682 -51.671 65.558 1.00 86.00 820 GLN A O 1
ATOM 6642 N N . LYS A 1 821 ? -92.867 -50.371 65.304 1.00 86.62 821 LYS A N 1
ATOM 6643 C CA . LYS A 1 821 ? -93.270 -49.330 66.267 1.00 86.62 821 LYS A CA 1
ATOM 6644 C C . LYS A 1 821 ? -94.555 -48.633 65.827 1.00 86.62 821 LYS A C 1
ATOM 6646 O O . LYS A 1 821 ? -95.462 -48.499 66.644 1.00 86.62 821 LYS A O 1
ATOM 6651 N N . HIS A 1 822 ? -94.652 -48.209 64.567 1.00 85.50 822 HIS A N 1
ATOM 6652 C CA . HIS A 1 822 ? -95.848 -47.554 64.037 1.00 85.50 822 HIS A CA 1
ATOM 6653 C C . HIS A 1 822 ? -97.034 -48.504 63.989 1.00 85.50 822 HIS A C 1
ATOM 6655 O O . HIS A 1 822 ? -98.113 -48.097 64.389 1.00 85.50 822 HIS A O 1
ATOM 6661 N N . TYR A 1 823 ? -96.848 -49.769 63.617 1.00 87.56 823 TYR A N 1
ATOM 6662 C CA . TYR A 1 823 ? -97.918 -50.761 63.650 1.00 87.56 823 TYR A CA 1
ATOM 6663 C C . TYR A 1 823 ? -98.427 -51.005 65.080 1.00 87.56 823 TYR A C 1
ATOM 6665 O O . TYR A 1 823 ? -99.626 -50.891 65.333 1.00 87.56 823 TYR A O 1
ATOM 6673 N N . ARG A 1 824 ? -97.530 -51.245 66.050 1.00 86.75 824 ARG A N 1
ATOM 6674 C CA . ARG A 1 824 ? -97.891 -51.407 67.475 1.00 86.75 824 ARG A CA 1
ATOM 6675 C C . ARG A 1 824 ? -98.600 -50.160 68.023 1.00 86.75 824 ARG A C 1
ATOM 6677 O O . ARG A 1 824 ? -99.661 -50.273 68.636 1.00 86.75 824 ARG A O 1
ATOM 6684 N N . MET A 1 825 ? -98.055 -48.973 67.743 1.00 84.94 825 MET A N 1
ATOM 6685 C CA . MET A 1 825 ? -98.636 -47.681 68.120 1.00 84.94 825 MET A CA 1
ATOM 6686 C C . MET A 1 825 ? -99.999 -47.457 67.460 1.00 84.94 825 MET A C 1
ATOM 6688 O O . MET A 1 825 ? -100.933 -47.050 68.138 1.00 84.94 825 MET A O 1
ATOM 6692 N N . GLN A 1 826 ? -100.148 -47.741 66.167 1.00 86.38 826 GLN A N 1
ATOM 6693 C CA . GLN A 1 826 ? -101.388 -47.557 65.416 1.00 86.38 826 GLN A CA 1
ATOM 6694 C C . GLN A 1 826 ? -102.462 -48.537 65.876 1.00 86.38 826 GLN A C 1
ATOM 6696 O O . GLN A 1 826 ? -103.600 -48.112 66.040 1.00 86.38 826 GLN A O 1
ATOM 6701 N N . ARG A 1 827 ? -102.119 -49.794 66.187 1.00 88.44 827 ARG A N 1
ATOM 6702 C CA . ARG A 1 827 ? -103.052 -50.767 66.776 1.00 88.44 827 ARG A CA 1
ATOM 6703 C C . ARG A 1 827 ? -103.610 -50.256 68.110 1.00 88.44 827 ARG A C 1
ATOM 6705 O O . ARG A 1 827 ? -104.826 -50.194 68.285 1.00 88.44 827 ARG A O 1
ATOM 6712 N N . ALA A 1 828 ? -102.736 -49.804 69.014 1.00 84.06 828 ALA A N 1
ATOM 6713 C CA . ALA A 1 828 ? -103.137 -49.218 70.297 1.00 84.06 828 ALA A CA 1
ATOM 6714 C C . ALA A 1 828 ? -103.914 -47.895 70.125 1.00 84.06 828 ALA A C 1
ATOM 6716 O O . ALA A 1 828 ? -104.958 -47.686 70.744 1.00 84.06 828 ALA A O 1
ATOM 6717 N N . ARG A 1 829 ? -103.459 -47.013 69.227 1.00 82.94 829 ARG A N 1
ATOM 6718 C CA . ARG A 1 829 ? -104.080 -45.710 68.952 1.00 82.94 829 ARG A CA 1
ATOM 6719 C C . ARG A 1 829 ? -105.426 -45.850 68.250 1.00 82.94 829 ARG A C 1
ATOM 6721 O O . ARG A 1 829 ? -106.296 -45.039 68.522 1.00 82.94 829 ARG A O 1
ATOM 6728 N N . GLN A 1 830 ? -105.638 -46.848 67.392 1.00 86.44 830 GLN A N 1
ATOM 6729 C CA . GLN A 1 830 ? -106.939 -47.148 66.782 1.00 86.44 830 GLN A CA 1
ATOM 6730 C C . GLN A 1 830 ? -107.928 -47.720 67.804 1.00 86.44 830 GLN A C 1
ATOM 6732 O O . GLN A 1 830 ? -109.116 -47.407 67.725 1.00 86.44 830 GLN A O 1
ATOM 6737 N N . ALA A 1 831 ? -107.467 -48.524 68.768 1.00 82.31 831 ALA A N 1
ATOM 6738 C CA . ALA A 1 831 ? -108.297 -48.955 69.893 1.00 82.31 831 ALA A CA 1
ATOM 6739 C C . ALA A 1 831 ? -108.714 -47.745 70.753 1.00 82.31 831 ALA A C 1
ATOM 6741 O O . ALA A 1 831 ? -109.905 -47.464 70.881 1.00 82.31 831 ALA A O 1
ATOM 6742 N N . TYR A 1 832 ? -107.749 -46.944 71.220 1.00 83.56 832 TYR A N 1
ATOM 6743 C CA . TYR A 1 832 ? -108.028 -45.742 72.014 1.00 83.56 832 TYR A CA 1
ATOM 6744 C C . TYR A 1 832 ? -108.842 -44.688 71.244 1.00 83.56 832 TYR A C 1
ATOM 6746 O O . TYR A 1 832 ? -109.754 -44.084 71.798 1.00 83.56 832 TYR A O 1
ATOM 6754 N N . GLN A 1 833 ? -108.577 -44.476 69.949 1.00 83.75 833 GLN A N 1
ATOM 6755 C CA . GLN A 1 833 ? -109.363 -43.553 69.125 1.00 83.75 833 GLN A CA 1
ATOM 6756 C C . GLN A 1 833 ? -110.788 -44.036 68.884 1.00 83.75 833 GLN A C 1
ATOM 6758 O O . GLN A 1 833 ? -111.641 -43.173 68.734 1.00 83.75 833 GLN A O 1
ATOM 6763 N N . ARG A 1 834 ? -111.085 -45.341 68.843 1.00 83.62 834 ARG A N 1
ATOM 6764 C CA . ARG A 1 834 ? -112.482 -45.803 68.763 1.00 83.62 834 ARG A CA 1
ATOM 6765 C C . ARG A 1 834 ? -113.254 -45.385 70.013 1.00 83.62 834 ARG A C 1
ATOM 6767 O O . ARG A 1 834 ? -114.264 -44.697 69.884 1.00 83.62 834 ARG A O 1
ATOM 6774 N N . VAL A 1 835 ? -112.705 -45.663 71.198 1.00 81.62 835 VAL A N 1
ATOM 6775 C CA . VAL A 1 835 ? -113.277 -45.226 72.487 1.00 81.62 835 VAL A CA 1
ATOM 6776 C C . VAL A 1 835 ? -113.383 -43.695 72.552 1.00 81.62 835 VAL A C 1
ATOM 6778 O O . VAL A 1 835 ? -114.456 -43.148 72.807 1.00 81.62 835 VAL A O 1
ATOM 6781 N N . ARG A 1 836 ? -112.302 -42.973 72.220 1.00 83.88 836 ARG A N 1
ATOM 6782 C CA . ARG A 1 836 ? -112.288 -41.503 72.226 1.00 83.88 836 ARG A CA 1
ATOM 6783 C C . ARG A 1 836 ? -113.243 -40.903 71.195 1.00 83.88 836 ARG A C 1
ATOM 6785 O O . ARG A 1 836 ? -113.816 -39.862 71.473 1.00 83.88 836 ARG A O 1
ATOM 6792 N N . ARG A 1 837 ? -113.417 -41.499 70.009 1.00 82.69 837 ARG A N 1
ATOM 6793 C CA . ARG A 1 837 ? -114.374 -41.015 68.997 1.00 82.69 837 ARG A CA 1
ATOM 6794 C C . ARG A 1 837 ? -115.804 -41.201 69.473 1.00 82.69 837 ARG A C 1
ATOM 6796 O O . ARG A 1 837 ? -116.560 -40.257 69.318 1.00 82.69 837 ARG A O 1
ATOM 6803 N N . ALA A 1 838 ? -116.151 -42.330 70.091 1.00 77.56 838 ALA A N 1
ATOM 6804 C CA . ALA A 1 838 ? -117.476 -42.512 70.686 1.00 77.56 838 ALA A CA 1
ATOM 6805 C C . ALA A 1 838 ? -117.769 -41.404 71.718 1.00 77.56 838 ALA A C 1
ATOM 6807 O O . ALA A 1 838 ? -118.721 -40.644 71.554 1.00 77.56 838 ALA A O 1
ATOM 6808 N N . ALA A 1 839 ? -116.872 -41.205 72.691 1.00 81.44 839 ALA A N 1
ATOM 6809 C CA . ALA A 1 839 ? -117.004 -40.138 73.689 1.00 81.44 839 ALA A CA 1
ATOM 6810 C C . ALA A 1 839 ? -116.988 -38.715 73.081 1.00 81.44 839 ALA A C 1
ATOM 6812 O O . ALA A 1 839 ? -117.714 -37.827 73.530 1.00 81.44 839 ALA A O 1
ATOM 6813 N N . VAL A 1 840 ? -116.172 -38.473 72.046 1.00 78.94 840 VAL A N 1
ATOM 6814 C CA . VAL A 1 840 ? -116.097 -37.171 71.363 1.00 78.94 840 VAL A CA 1
ATOM 6815 C C . VAL A 1 840 ? -117.333 -36.893 70.521 1.00 78.94 840 VAL A C 1
ATOM 6817 O O . VAL A 1 840 ? -117.798 -35.767 70.565 1.00 78.94 840 VAL A O 1
ATOM 6820 N N . VAL A 1 841 ? -117.890 -37.863 69.795 1.00 81.06 841 VAL A N 1
ATOM 6821 C CA . VAL A 1 841 ? -119.129 -37.670 69.024 1.00 81.06 841 VAL A CA 1
ATOM 6822 C C . VAL A 1 841 ? -120.270 -37.300 69.966 1.00 81.06 841 VAL A C 1
ATOM 6824 O O . VAL A 1 841 ? -120.939 -36.300 69.719 1.00 81.06 841 VAL A O 1
ATOM 6827 N N . ILE A 1 842 ? -120.404 -38.015 71.089 1.00 73.00 842 ILE A N 1
ATOM 6828 C CA . ILE A 1 842 ? -121.399 -37.717 72.127 1.00 73.00 842 ILE A CA 1
ATOM 6829 C C . ILE A 1 842 ? -121.221 -36.279 72.650 1.00 73.00 842 ILE A C 1
ATOM 6831 O O . ILE A 1 842 ? -122.140 -35.475 72.526 1.00 73.00 842 ILE A O 1
ATOM 6835 N N . GLN A 1 843 ? -120.036 -35.889 73.147 1.00 80.38 843 GLN A N 1
ATOM 6836 C CA . GLN A 1 843 ? -119.852 -34.529 73.693 1.00 80.38 843 GLN A CA 1
ATOM 6837 C C . GLN A 1 843 ? -119.895 -33.420 72.620 1.00 80.38 843 GLN A C 1
ATOM 6839 O O . GLN A 1 843 ? -120.283 -32.287 72.909 1.00 80.38 843 GLN A O 1
ATOM 6844 N N . ALA A 1 844 ? -119.452 -33.705 71.391 1.00 71.31 844 ALA A N 1
ATOM 6845 C CA . ALA A 1 844 ? -119.347 -32.718 70.321 1.00 71.31 844 ALA A CA 1
ATOM 6846 C C . ALA A 1 844 ? -120.699 -32.438 69.676 1.00 71.31 844 ALA A C 1
ATOM 6848 O O . ALA A 1 844 ? -120.934 -31.292 69.309 1.00 71.31 844 ALA A O 1
ATOM 6849 N N . PHE A 1 845 ? -121.600 -33.421 69.582 1.00 78.00 845 PHE A N 1
ATOM 6850 C CA . PHE A 1 845 ? -122.963 -33.163 69.124 1.00 78.00 845 PHE A CA 1
ATOM 6851 C C . PHE A 1 845 ? -123.662 -32.176 70.072 1.00 78.00 845 PHE A C 1
ATOM 6853 O O . PHE A 1 845 ? -124.184 -31.155 69.622 1.00 78.00 845 PHE A O 1
ATOM 6860 N N . THR A 1 846 ? -123.530 -32.397 71.386 1.00 70.19 846 THR A N 1
ATOM 6861 C CA . THR A 1 846 ? -124.039 -31.501 72.434 1.00 70.19 846 THR A CA 1
ATOM 6862 C C . THR A 1 846 ? -123.401 -30.106 72.365 1.00 70.19 846 THR A C 1
ATOM 6864 O O . THR A 1 846 ? -124.114 -29.109 72.287 1.00 70.19 846 THR A O 1
ATOM 6867 N N . ARG A 1 847 ? -122.063 -29.989 72.314 1.00 73.19 847 ARG A N 1
ATOM 6868 C CA . ARG A 1 847 ? -121.383 -28.672 72.265 1.00 73.19 847 ARG A CA 1
ATOM 6869 C C . ARG A 1 847 ? -121.582 -27.920 70.946 1.00 73.19 847 ARG A C 1
ATOM 6871 O O . ARG A 1 847 ? -121.758 -26.703 70.957 1.00 73.19 847 ARG A O 1
ATOM 6878 N N . ALA A 1 848 ? -121.564 -28.609 69.806 1.00 66.31 848 ALA A N 1
ATOM 6879 C CA . ALA A 1 848 ? -121.733 -27.982 68.495 1.00 66.31 848 ALA A CA 1
ATOM 6880 C C . ALA A 1 848 ? -123.168 -27.494 68.258 1.00 66.31 848 ALA A C 1
ATOM 6882 O O . ALA A 1 848 ? -123.374 -26.659 67.377 1.00 66.31 848 ALA A O 1
ATOM 6883 N N . MET A 1 849 ? -124.153 -27.998 69.009 1.00 69.25 849 MET A N 1
ATOM 6884 C CA . MET A 1 849 ? -125.500 -27.428 69.052 1.00 69.25 849 MET A CA 1
ATOM 6885 C C . MET A 1 849 ? -125.475 -26.007 69.644 1.00 69.25 849 MET A C 1
ATOM 6887 O O . MET A 1 849 ? -126.020 -25.090 69.035 1.00 69.25 849 MET A O 1
ATOM 6891 N N . PHE A 1 850 ? -124.758 -25.799 70.756 1.00 72.62 850 PHE A N 1
ATOM 6892 C CA . PHE A 1 850 ? -124.593 -24.476 71.370 1.00 72.62 850 PHE A CA 1
ATOM 6893 C C . PHE A 1 850 ? -123.734 -23.524 70.514 1.00 72.62 850 PHE A C 1
ATOM 6895 O O . PHE A 1 850 ? -124.180 -22.430 70.176 1.00 72.62 850 PHE A O 1
ATOM 6902 N N . VAL A 1 851 ? -122.529 -23.933 70.096 1.00 68.31 851 VAL A N 1
ATOM 6903 C CA . VAL A 1 851 ? -121.548 -23.020 69.457 1.00 68.31 851 VAL A CA 1
ATOM 6904 C C . VAL A 1 851 ? -121.941 -22.574 68.040 1.00 68.31 851 VAL A C 1
ATOM 6906 O O . VAL A 1 851 ? -121.624 -21.452 67.640 1.00 68.31 851 VAL A O 1
ATOM 6909 N N . ARG A 1 852 ? -122.670 -23.396 67.264 1.00 70.88 852 ARG A N 1
ATOM 6910 C CA . ARG A 1 852 ? -123.149 -22.987 65.923 1.00 70.88 852 ARG A CA 1
ATOM 6911 C C . ARG A 1 852 ? -124.097 -21.785 65.972 1.00 70.88 852 ARG A C 1
ATOM 6913 O O . ARG A 1 852 ? -124.181 -21.053 64.988 1.00 70.88 852 ARG A O 1
ATOM 6920 N N . ARG A 1 853 ? -124.759 -21.566 67.113 1.00 62.03 853 ARG A N 1
ATOM 6921 C CA . ARG A 1 853 ? -125.612 -20.401 67.376 1.00 62.03 853 ARG A CA 1
ATOM 6922 C C . ARG A 1 853 ? -124.792 -19.108 67.516 1.00 62.03 853 ARG A C 1
ATOM 6924 O O . ARG A 1 853 ? -125.269 -18.062 67.106 1.00 62.03 853 ARG A O 1
ATOM 6931 N N . THR A 1 854 ? -123.553 -19.198 68.009 1.00 74.50 854 THR A N 1
ATOM 6932 C CA . THR A 1 854 ? -122.642 -18.059 68.245 1.00 74.50 854 THR A CA 1
ATOM 6933 C C . THR A 1 854 ? -121.760 -17.727 67.031 1.00 74.50 854 THR A C 1
ATOM 6935 O O . THR A 1 854 ? -121.605 -16.566 66.670 1.00 74.50 854 THR A O 1
ATOM 6938 N N . TYR A 1 855 ? -121.188 -18.734 66.355 1.00 65.94 855 TYR A N 1
ATOM 6939 C CA . TYR A 1 855 ? -120.199 -18.513 65.280 1.00 65.94 855 TYR A CA 1
ATOM 6940 C C . TYR A 1 855 ? -120.741 -17.744 64.061 1.00 65.94 855 TYR A C 1
ATOM 6942 O O . TYR A 1 855 ? -120.001 -16.975 63.446 1.00 65.94 855 TYR A O 1
ATOM 6950 N N . ARG A 1 856 ? -122.026 -17.920 63.715 1.00 69.75 856 ARG A N 1
ATOM 6951 C CA . ARG A 1 856 ? -122.651 -17.243 62.559 1.00 69.75 856 ARG A CA 1
ATOM 6952 C C . ARG A 1 856 ? -122.529 -15.716 62.615 1.00 69.75 856 ARG A C 1
ATOM 6954 O O . ARG A 1 856 ? -122.475 -15.096 61.561 1.00 69.75 856 ARG A O 1
ATOM 6961 N N . GLN A 1 857 ? -122.458 -15.145 63.816 1.00 67.12 857 GLN A N 1
ATOM 6962 C CA . GLN A 1 857 ? -122.368 -13.705 64.048 1.00 67.12 857 GLN A CA 1
ATOM 6963 C C . GLN A 1 857 ? -120.957 -13.160 63.748 1.00 67.12 857 GLN A C 1
ATOM 6965 O O . GLN A 1 857 ? -120.817 -12.160 63.054 1.00 67.12 857 GLN A O 1
ATOM 6970 N N . VAL A 1 858 ? -119.905 -13.875 64.166 1.00 71.81 858 VAL A N 1
ATOM 6971 C CA . VAL A 1 858 ? -118.494 -13.449 64.021 1.00 71.81 858 VAL A CA 1
ATOM 6972 C C . VAL A 1 858 ? -117.992 -13.522 62.569 1.00 71.81 858 VAL A C 1
ATOM 6974 O O . VAL A 1 858 ? -117.112 -12.764 62.161 1.00 71.81 858 VAL A O 1
ATOM 6977 N N . LEU A 1 859 ? -118.530 -14.438 61.755 1.00 73.88 859 LEU A N 1
ATOM 6978 C CA . LEU A 1 859 ? -118.013 -14.680 60.402 1.00 73.88 859 LEU A CA 1
ATOM 6979 C C . LEU A 1 859 ? -118.221 -13.499 59.433 1.00 73.88 859 LEU A C 1
ATOM 6981 O O . LEU A 1 859 ? -117.426 -13.337 58.504 1.00 73.88 859 LEU A O 1
ATOM 6985 N N . MET A 1 860 ? -119.266 -12.689 59.636 1.00 70.56 860 MET A N 1
ATOM 6986 C CA . MET A 1 860 ? -119.574 -11.552 58.759 1.00 70.56 860 MET A CA 1
ATOM 6987 C C . MET A 1 860 ? -118.508 -10.450 58.836 1.00 70.56 860 MET A C 1
ATOM 6989 O O . MET A 1 860 ? -118.086 -9.940 57.799 1.00 70.56 860 MET A O 1
ATOM 6993 N N . GLU A 1 861 ? -118.008 -10.138 60.033 1.00 75.50 861 GLU A N 1
ATOM 6994 C CA . GLU A 1 861 ? -117.055 -9.040 60.246 1.00 75.50 861 GLU A CA 1
ATOM 6995 C C . GLU A 1 861 ? -115.690 -9.320 59.594 1.00 75.50 861 GLU A C 1
ATOM 6997 O O . GLU A 1 861 ? -115.140 -8.483 58.875 1.00 75.50 861 GLU A O 1
ATOM 7002 N N . HIS A 1 862 ? -115.158 -10.538 59.756 1.00 73.00 862 HIS A N 1
ATOM 7003 C CA . HIS A 1 862 ? -113.812 -10.885 59.278 1.00 73.00 862 HIS A CA 1
ATOM 7004 C C . HIS A 1 862 ? -113.669 -10.875 57.741 1.00 73.00 862 HIS A C 1
ATOM 7006 O O . HIS A 1 862 ? -112.577 -10.661 57.197 1.00 73.00 862 HIS A O 1
ATOM 7012 N N . LYS A 1 863 ? -114.763 -11.104 57.001 1.00 73.50 863 LYS A N 1
ATOM 7013 C CA . LYS A 1 863 ? -114.726 -11.102 55.531 1.00 73.50 863 LYS A CA 1
ATOM 7014 C C . LYS A 1 863 ? -114.541 -9.700 54.947 1.00 73.50 863 LYS A C 1
ATOM 7016 O O . LYS A 1 863 ? -113.842 -9.580 53.939 1.00 73.50 863 LYS A O 1
ATOM 7021 N N . ALA A 1 864 ? -115.043 -8.653 55.605 1.00 72.75 864 ALA A N 1
ATOM 7022 C CA . ALA A 1 864 ? -114.859 -7.268 55.166 1.00 72.75 864 ALA A CA 1
ATOM 7023 C C . ALA A 1 864 ? -113.372 -6.853 55.147 1.00 72.75 864 ALA A C 1
ATOM 7025 O O . ALA A 1 864 ? -112.881 -6.302 54.157 1.00 72.75 864 ALA A O 1
ATOM 7026 N N . THR A 1 865 ? -112.615 -7.200 56.194 1.00 77.50 865 THR A N 1
ATOM 7027 C CA . THR A 1 865 ? -111.191 -6.832 56.341 1.00 77.50 865 THR A CA 1
ATOM 7028 C C . THR A 1 865 ? -110.296 -7.446 55.254 1.00 77.50 865 THR A C 1
ATOM 7030 O O . THR A 1 865 ? -109.286 -6.864 54.853 1.00 77.50 865 THR A O 1
ATOM 7033 N N . THR A 1 866 ? -110.661 -8.624 54.736 1.00 74.56 866 THR A N 1
ATOM 7034 C CA . THR A 1 866 ? -109.855 -9.353 53.737 1.00 74.56 866 THR A CA 1
ATOM 7035 C C . THR A 1 866 ? -109.869 -8.675 52.360 1.00 74.56 866 THR A C 1
ATOM 7037 O O . THR A 1 866 ? -108.854 -8.676 51.656 1.00 74.56 866 THR A O 1
ATOM 7040 N N . ILE A 1 867 ? -110.995 -8.060 51.983 1.00 76.56 867 ILE A N 1
ATOM 7041 C CA . ILE A 1 867 ? -111.166 -7.351 50.702 1.00 76.56 867 ILE A CA 1
ATOM 7042 C C . ILE A 1 867 ? -110.304 -6.078 50.695 1.00 76.56 867 ILE A C 1
ATOM 7044 O O . ILE A 1 867 ? -109.541 -5.841 49.756 1.00 76.56 867 ILE A O 1
ATOM 7048 N N . GLN A 1 868 ? -110.334 -5.315 51.793 1.00 76.50 868 GLN A N 1
ATOM 7049 C CA . GLN A 1 868 ? -109.556 -4.080 51.971 1.00 76.50 868 GLN A CA 1
ATOM 7050 C C . GLN A 1 868 ? -108.039 -4.295 51.787 1.00 76.50 868 GLN A C 1
ATOM 7052 O O . GLN A 1 868 ? -107.341 -3.418 51.272 1.00 76.50 868 GLN A O 1
ATOM 7057 N N . LYS A 1 869 ? -107.520 -5.478 52.154 1.00 77.31 869 LYS A N 1
ATOM 7058 C CA . LYS A 1 869 ? -106.104 -5.846 51.978 1.00 77.31 869 LYS A CA 1
ATOM 7059 C C . LYS A 1 869 ? -105.688 -5.954 50.502 1.00 77.31 869 LYS A C 1
ATOM 7061 O O . LYS A 1 869 ? -104.584 -5.533 50.161 1.00 77.31 869 LYS A O 1
ATOM 7066 N N . HIS A 1 870 ? -106.539 -6.498 49.628 1.00 75.88 870 HIS A N 1
ATOM 7067 C CA . HIS A 1 870 ? -106.177 -6.747 48.224 1.00 75.88 870 HIS A CA 1
ATOM 7068 C C . HIS A 1 870 ? -106.108 -5.465 47.383 1.00 75.88 870 HIS A C 1
ATOM 7070 O O . HIS A 1 870 ? -105.183 -5.315 46.584 1.00 75.88 870 HIS A O 1
ATOM 7076 N N . VAL A 1 871 ? -107.017 -4.508 47.604 1.00 77.88 871 VAL A N 1
ATOM 7077 C CA . VAL A 1 871 ? -107.060 -3.235 46.853 1.00 77.88 871 VAL A CA 1
ATOM 7078 C C . VAL A 1 871 ? -105.759 -2.434 47.010 1.00 77.88 871 VAL A C 1
ATOM 7080 O O . VAL A 1 871 ? -105.219 -1.917 46.029 1.00 77.88 871 VAL A O 1
ATOM 7083 N N . ARG A 1 872 ? -105.182 -2.406 48.221 1.00 76.69 872 ARG A N 1
ATOM 7084 C CA . ARG A 1 872 ? -103.894 -1.737 48.495 1.00 76.69 872 ARG A CA 1
ATOM 7085 C C . ARG A 1 872 ? -102.742 -2.320 47.661 1.00 76.69 872 ARG A C 1
ATOM 7087 O O . ARG A 1 872 ? -101.897 -1.573 47.179 1.00 76.69 872 ARG A O 1
ATOM 7094 N N . GLY A 1 873 ? -102.749 -3.633 47.414 1.00 76.75 873 GLY A N 1
ATOM 7095 C CA . GLY A 1 873 ? -101.749 -4.319 46.585 1.00 76.75 873 GLY A CA 1
ATOM 7096 C C . GLY A 1 873 ? -101.908 -4.128 45.068 1.00 76.75 873 GLY A C 1
ATOM 7097 O O . GLY A 1 873 ? -100.999 -4.482 44.313 1.00 76.75 873 GLY A O 1
ATOM 7098 N N . TRP A 1 874 ? -103.037 -3.597 44.593 1.00 81.38 874 TRP A N 1
ATOM 7099 C CA . TRP A 1 874 ? -103.238 -3.255 43.178 1.00 81.38 874 TRP A CA 1
ATOM 7100 C C . TRP A 1 874 ? -102.709 -1.851 42.851 1.00 81.38 874 TRP A C 1
ATOM 7102 O O . TRP A 1 874 ? -102.017 -1.680 41.846 1.00 81.38 874 TRP A O 1
ATOM 7112 N N . MET A 1 875 ? -102.938 -0.873 43.737 1.00 80.75 875 MET A N 1
ATOM 7113 C CA . MET A 1 875 ? -102.492 0.515 43.537 1.00 80.75 875 MET A CA 1
ATOM 7114 C C . MET A 1 875 ? -100.969 0.632 43.344 1.00 80.75 875 MET A C 1
ATOM 7116 O O . MET A 1 875 ? -100.523 1.322 42.429 1.00 80.75 875 MET A O 1
ATOM 7120 N N . ALA A 1 876 ? -100.175 -0.111 44.125 1.00 79.56 876 ALA A N 1
ATOM 7121 C CA . ALA A 1 876 ? -98.712 -0.120 44.002 1.00 79.56 876 ALA A CA 1
ATOM 7122 C C . ALA A 1 876 ? -98.218 -0.587 42.613 1.00 79.56 876 ALA A C 1
ATOM 7124 O O . ALA A 1 876 ? -97.308 0.012 42.041 1.00 79.56 876 ALA A O 1
ATOM 7125 N N . ARG A 1 877 ? -98.855 -1.612 42.023 1.00 79.44 877 ARG A N 1
ATOM 7126 C CA . ARG A 1 877 ? -98.502 -2.119 40.682 1.00 79.44 877 ARG A CA 1
ATOM 7127 C C . ARG A 1 877 ? -98.798 -1.102 39.579 1.00 79.44 877 ARG A C 1
ATOM 7129 O O . ARG A 1 877 ? -97.978 -0.922 38.681 1.00 79.44 877 ARG A O 1
ATOM 7136 N N . ARG A 1 878 ? -99.940 -0.412 39.673 1.00 82.19 878 ARG A N 1
ATOM 7137 C CA . ARG A 1 878 ? -100.359 0.599 38.688 1.00 82.19 878 ARG A CA 1
ATOM 7138 C C . ARG A 1 878 ? -99.451 1.837 38.691 1.00 82.19 878 ARG A C 1
ATOM 7140 O O . ARG A 1 878 ? -99.271 2.457 37.647 1.00 82.19 878 ARG A O 1
ATOM 7147 N N . HIS A 1 879 ? -98.862 2.181 39.839 1.00 82.19 879 HIS A N 1
ATOM 7148 C CA . HIS A 1 879 ? -97.881 3.266 39.939 1.00 82.19 879 HIS A CA 1
ATOM 7149 C C . HIS A 1 879 ? -96.559 2.918 39.229 1.00 82.19 879 HIS A C 1
ATOM 7151 O O . HIS A 1 879 ? -96.084 3.706 38.413 1.00 82.19 879 HIS A O 1
ATOM 7157 N N . PHE A 1 880 ? -96.020 1.713 39.453 1.00 81.06 880 PHE A N 1
ATOM 7158 C CA . PHE A 1 880 ? -94.780 1.255 38.809 1.00 81.06 880 PHE A CA 1
ATOM 7159 C C . PHE A 1 880 ? -94.871 1.224 37.272 1.00 81.06 880 PHE A C 1
ATOM 7161 O O . PHE A 1 880 ? -93.956 1.687 36.595 1.00 81.06 880 PHE A O 1
ATOM 7168 N N . GLN A 1 881 ? -95.984 0.734 36.712 1.00 83.38 881 GLN A N 1
ATOM 7169 C CA . GLN A 1 881 ? -96.170 0.686 35.254 1.00 83.38 881 GLN A CA 1
ATOM 7170 C C . GLN A 1 881 ? -96.121 2.085 34.615 1.00 83.38 881 GLN A C 1
ATOM 7172 O O . GLN A 1 881 ? -95.392 2.278 33.646 1.00 83.38 881 GLN A O 1
ATOM 7177 N N . ARG A 1 882 ? -96.786 3.088 35.214 1.00 82.06 882 ARG A N 1
ATOM 7178 C CA . ARG A 1 882 ? -96.729 4.482 34.729 1.00 82.06 882 ARG A CA 1
ATOM 7179 C C . ARG A 1 882 ? -95.309 5.055 34.708 1.00 82.06 882 ARG A C 1
ATOM 7181 O O . ARG A 1 882 ? -94.956 5.729 33.746 1.00 82.06 882 ARG A O 1
ATOM 7188 N N . LEU A 1 883 ? -94.506 4.797 35.744 1.00 84.12 883 LEU A N 1
ATOM 7189 C CA . LEU A 1 883 ? -93.116 5.272 35.805 1.00 84.12 883 LEU A CA 1
ATOM 7190 C C . LEU A 1 883 ? -92.251 4.649 34.703 1.00 84.12 883 LEU A C 1
ATOM 7192 O O . LEU A 1 883 ? -91.472 5.353 34.063 1.00 84.12 883 LEU A O 1
ATOM 7196 N N . ARG A 1 884 ? -92.413 3.344 34.449 1.00 84.56 884 ARG A N 1
ATOM 7197 C CA . ARG A 1 884 ? -91.669 2.643 33.395 1.00 84.56 884 ARG A CA 1
ATOM 7198 C C . ARG A 1 884 ? -92.005 3.186 32.006 1.00 84.56 884 ARG A C 1
ATOM 7200 O O . ARG A 1 884 ? -91.099 3.440 31.219 1.00 84.56 884 ARG A O 1
ATOM 7207 N N . ASP A 1 885 ? -93.287 3.373 31.712 1.00 80.50 885 ASP A N 1
ATOM 7208 C CA . ASP A 1 885 ? -93.720 3.799 30.380 1.00 80.50 885 ASP A CA 1
ATOM 7209 C C . ASP A 1 885 ? -93.337 5.274 30.113 1.00 80.50 885 ASP A C 1
ATOM 7211 O O . ASP A 1 885 ? -92.926 5.613 29.004 1.00 80.50 885 ASP A O 1
ATOM 7215 N N . ALA A 1 886 ? -93.334 6.132 31.145 1.00 81.38 886 ALA A N 1
ATOM 7216 C CA . ALA A 1 886 ? -92.805 7.498 31.057 1.00 81.38 886 ALA A CA 1
ATOM 7217 C C . ALA A 1 886 ? -91.290 7.546 30.764 1.00 81.38 886 ALA A C 1
ATOM 7219 O O . ALA A 1 886 ? -90.841 8.375 29.971 1.00 81.38 886 ALA A O 1
ATOM 7220 N N . ALA A 1 887 ? -90.499 6.642 31.356 1.00 81.00 887 ALA A N 1
ATOM 7221 C CA . ALA A 1 887 ? -89.055 6.579 31.121 1.00 81.00 887 ALA A CA 1
ATOM 7222 C C . ALA A 1 887 ? -88.706 6.263 29.652 1.00 81.00 887 ALA A C 1
ATOM 7224 O O . ALA A 1 887 ? -87.770 6.847 29.105 1.00 81.00 887 ALA A O 1
ATOM 7225 N N . ILE A 1 888 ? -89.486 5.397 28.993 1.00 81.50 888 ILE A N 1
ATOM 7226 C CA . ILE A 1 888 ? -89.286 5.030 27.580 1.00 81.50 888 ILE A CA 1
ATOM 7227 C C . ILE A 1 888 ? -89.500 6.245 26.661 1.00 81.50 888 ILE A C 1
ATOM 7229 O O . ILE A 1 888 ? -88.684 6.496 25.774 1.00 81.50 888 ILE A O 1
ATOM 7233 N N . VAL A 1 889 ? -90.544 7.048 26.901 1.00 79.75 889 VAL A N 1
ATOM 7234 C CA . VAL A 1 889 ? -90.832 8.256 26.100 1.00 79.75 889 VAL A CA 1
ATOM 7235 C C . VAL A 1 889 ? -89.690 9.276 26.193 1.00 79.75 889 VAL A C 1
ATOM 7237 O O . VAL A 1 889 ? -89.262 9.818 25.172 1.00 79.75 889 VAL A O 1
ATOM 7240 N N . ILE A 1 890 ? -89.140 9.492 27.394 1.00 80.31 890 ILE A N 1
ATOM 7241 C CA . ILE A 1 890 ? -87.996 10.394 27.611 1.00 80.31 890 ILE A CA 1
ATOM 7242 C C . ILE A 1 890 ? -86.749 9.888 26.866 1.00 80.31 890 ILE A C 1
ATOM 7244 O O . ILE A 1 890 ? -86.062 10.672 26.209 1.00 80.31 890 ILE A O 1
ATOM 7248 N N . GLN A 1 891 ? -86.478 8.578 26.902 1.00 81.56 891 GLN A N 1
ATOM 7249 C CA . GLN A 1 891 ? -85.351 7.972 26.181 1.00 81.56 891 GLN A CA 1
ATOM 7250 C C . GLN A 1 891 ? -85.469 8.136 24.655 1.00 81.56 891 GLN A C 1
ATOM 7252 O O . GLN A 1 891 ? -84.470 8.425 23.994 1.00 81.56 891 GLN A O 1
ATOM 7257 N N . CYS A 1 892 ? -86.673 8.012 24.087 1.00 78.81 892 CYS A N 1
ATOM 7258 C CA . CYS A 1 892 ? -86.918 8.271 22.664 1.00 78.81 892 CYS A CA 1
ATOM 7259 C C . CYS A 1 892 ? -86.688 9.746 22.291 1.00 78.81 892 CYS A C 1
ATOM 7261 O O . CYS A 1 892 ? -85.993 10.027 21.312 1.00 78.81 892 CYS A O 1
ATOM 7263 N N . ALA A 1 893 ? -87.203 10.688 23.087 1.00 79.81 893 ALA A N 1
ATOM 7264 C CA . ALA A 1 893 ? -87.020 12.120 22.841 1.00 79.81 893 ALA A CA 1
ATOM 7265 C C . ALA A 1 893 ? -85.539 12.545 22.902 1.00 79.81 893 ALA A C 1
ATOM 7267 O O . ALA A 1 893 ? -85.087 13.340 22.077 1.00 79.81 893 ALA A O 1
ATOM 7268 N N . PHE A 1 894 ? -84.759 11.977 23.829 1.00 80.44 894 PHE A N 1
ATOM 7269 C CA . PHE A 1 894 ? -83.329 12.274 23.956 1.00 80.44 894 PHE A CA 1
ATOM 7270 C C . PHE A 1 894 ? -82.514 11.784 22.746 1.00 80.44 894 PHE A C 1
ATOM 7272 O O . PHE A 1 894 ? -81.636 12.501 22.266 1.00 80.44 894 PHE A O 1
ATOM 7279 N N . ARG A 1 895 ? -82.843 10.606 22.192 1.00 79.12 895 ARG A N 1
ATOM 7280 C CA . ARG A 1 895 ? -82.225 10.097 20.949 1.00 79.12 895 ARG A CA 1
ATOM 7281 C C . ARG A 1 895 ? -82.492 11.023 19.759 1.00 79.12 895 ARG A C 1
ATOM 7283 O O . ARG A 1 895 ? -81.561 11.354 19.034 1.00 79.12 895 ARG A O 1
ATOM 7290 N N . MET A 1 896 ? -83.727 11.512 19.610 1.00 75.81 896 MET A N 1
ATOM 7291 C CA . MET A 1 896 ? -84.081 12.490 18.570 1.00 75.81 896 MET A CA 1
ATOM 7292 C C . MET A 1 896 ? -83.328 13.824 18.741 1.00 75.81 896 MET A C 1
ATOM 7294 O O . MET A 1 896 ? -82.936 14.450 17.756 1.00 75.81 896 MET A O 1
ATOM 7298 N N . LEU A 1 897 ? -83.097 14.265 19.984 1.00 78.06 897 LEU A N 1
ATOM 7299 C CA . LEU A 1 897 ? -82.333 15.484 20.263 1.00 78.06 897 LEU A CA 1
ATOM 7300 C C . LEU A 1 897 ? -80.842 15.344 19.902 1.00 78.06 897 LEU A C 1
ATOM 7302 O O . LEU A 1 897 ? -80.243 16.331 19.477 1.00 78.06 897 LEU A O 1
ATOM 7306 N N . LYS A 1 898 ? -80.254 14.143 20.045 1.00 78.75 898 LYS A N 1
ATOM 7307 C CA . LYS A 1 898 ? -78.852 13.864 19.675 1.00 78.75 898 LYS A CA 1
ATOM 7308 C C . LYS A 1 898 ? -78.633 14.025 18.165 1.00 78.75 898 LYS A C 1
ATOM 7310 O O . LYS A 1 898 ? -77.837 14.877 17.780 1.00 78.75 898 LYS A O 1
ATOM 7315 N N . ALA A 1 899 ? -79.455 13.366 17.343 1.00 73.88 899 ALA A N 1
ATOM 7316 C CA . ALA A 1 899 ? -79.409 13.481 15.878 1.00 73.88 899 ALA A CA 1
ATOM 7317 C C . ALA A 1 899 ? -79.583 14.931 15.372 1.00 73.88 899 ALA A C 1
ATOM 7319 O O . ALA A 1 899 ? -78.982 15.350 14.385 1.00 73.88 899 ALA A O 1
ATOM 7320 N N . ARG A 1 900 ? -80.370 15.756 16.082 1.00 75.00 900 ARG A N 1
ATOM 7321 C CA . ARG A 1 900 ? -80.516 17.192 15.771 1.00 75.00 900 ARG A CA 1
ATOM 7322 C C . ARG A 1 900 ? -79.283 18.047 16.094 1.00 75.00 900 ARG A C 1
ATOM 7324 O O . ARG A 1 900 ? -79.233 19.186 15.629 1.00 75.00 900 ARG A O 1
ATOM 7331 N N . ARG A 1 901 ? -78.333 17.560 16.903 1.00 74.31 901 ARG A N 1
ATOM 7332 C CA . ARG A 1 901 ? -77.062 18.251 17.188 1.00 74.31 901 ARG A CA 1
ATOM 7333 C C . ARG A 1 901 ? -75.990 17.910 16.152 1.00 74.31 901 ARG A C 1
ATOM 7335 O O . ARG A 1 901 ? -75.358 18.843 15.673 1.00 74.31 901 ARG A O 1
ATOM 7342 N N . GLU A 1 902 ? -75.868 16.642 15.759 1.00 72.00 902 GLU A N 1
ATOM 7343 C CA . GLU A 1 902 ? -74.937 16.162 14.714 1.00 72.00 902 GLU A CA 1
ATOM 7344 C C . GLU A 1 902 ? -75.153 16.927 13.388 1.00 72.00 902 GLU A C 1
ATOM 7346 O O . GLU A 1 902 ? -74.252 17.620 12.914 1.00 72.00 902 GLU A O 1
ATOM 7351 N N . LEU A 1 903 ? -76.403 17.019 12.902 1.00 72.25 903 LEU A N 1
ATOM 7352 C CA . LEU A 1 903 ? -76.773 17.826 11.717 1.00 72.25 903 LEU A CA 1
ATOM 7353 C C . LEU A 1 903 ? -76.344 19.312 11.803 1.00 72.25 903 LEU A C 1
ATOM 7355 O O . LEU A 1 903 ? -76.200 19.999 10.788 1.00 72.25 903 LEU A O 1
ATOM 7359 N N . LYS A 1 904 ? -76.194 19.852 13.019 1.00 72.06 904 LYS A N 1
ATOM 7360 C CA . LYS A 1 904 ? -75.803 21.249 13.246 1.00 72.06 904 LYS A CA 1
ATOM 7361 C C . LYS A 1 904 ? -74.283 21.437 13.296 1.00 72.06 904 LYS A C 1
ATOM 7363 O O . LYS A 1 904 ? -73.843 22.541 12.990 1.00 72.06 904 LYS A O 1
ATOM 7368 N N . ALA A 1 905 ? -73.517 20.402 13.646 1.00 68.94 905 ALA A N 1
ATOM 7369 C CA . ALA A 1 905 ? -72.054 20.419 13.650 1.00 68.94 905 ALA A CA 1
ATOM 7370 C C . ALA A 1 905 ? -71.500 20.375 12.216 1.00 68.94 905 ALA A C 1
ATOM 7372 O O . ALA A 1 905 ? -70.829 21.319 11.798 1.00 68.94 905 ALA A O 1
ATOM 7373 N N . LEU A 1 906 ? -71.922 19.381 11.423 1.00 67.44 906 LEU A N 1
ATOM 7374 C CA . LEU A 1 906 ? -71.537 19.212 10.010 1.00 67.44 906 LEU A CA 1
ATOM 7375 C C . LEU A 1 906 ? -71.802 20.470 9.156 1.00 67.44 906 LEU A C 1
ATOM 7377 O O . LEU A 1 906 ? -71.046 20.809 8.249 1.00 67.44 906 LEU A O 1
ATOM 7381 N N . ARG A 1 907 ? -72.867 21.223 9.467 1.00 66.00 907 ARG A N 1
ATOM 7382 C CA . ARG A 1 907 ? -73.195 22.489 8.784 1.00 66.00 907 ARG A CA 1
ATOM 7383 C C . ARG A 1 907 ? -72.286 23.667 9.130 1.00 66.00 907 ARG A C 1
ATOM 7385 O O . ARG A 1 907 ? -72.238 24.618 8.351 1.00 66.00 907 ARG A O 1
ATOM 7392 N N . ILE A 1 908 ? -71.646 23.655 10.296 1.00 62.16 908 ILE A N 1
ATOM 7393 C CA . ILE A 1 908 ? -70.671 24.686 10.670 1.00 62.16 908 ILE A CA 1
ATOM 7394 C C . ILE A 1 908 ? -69.347 24.374 9.977 1.00 62.16 908 ILE A C 1
ATOM 7396 O O . ILE A 1 908 ? -68.784 25.261 9.355 1.00 62.16 908 ILE A O 1
ATOM 7400 N N . GLU A 1 909 ? -68.941 23.106 10.009 1.00 58.53 909 GLU A N 1
ATOM 7401 C CA . GLU A 1 909 ? -67.695 22.542 9.479 1.00 58.53 909 GLU A CA 1
ATOM 7402 C C . GLU A 1 909 ? -67.487 22.667 7.956 1.00 58.53 909 GLU A C 1
ATOM 7404 O O . GLU A 1 909 ? -66.370 22.557 7.455 1.00 58.53 909 GLU A O 1
ATOM 7409 N N . ALA A 1 910 ? -68.537 22.975 7.201 1.00 52.75 910 ALA A N 1
ATOM 7410 C CA . ALA A 1 910 ? -68.449 23.216 5.764 1.00 52.75 910 ALA A CA 1
ATOM 7411 C C . ALA A 1 910 ? -67.928 24.627 5.380 1.00 52.75 910 ALA A C 1
ATOM 7413 O O . ALA A 1 910 ? -68.083 25.021 4.224 1.00 52.75 910 ALA A O 1
ATOM 7414 N N . ARG A 1 911 ? -67.393 25.447 6.311 1.00 54.53 911 ARG A N 1
ATOM 7415 C CA . ARG A 1 911 ? -67.183 26.901 6.088 1.00 54.53 911 ARG A CA 1
ATOM 7416 C C . ARG A 1 911 ? -65.791 27.508 6.363 1.00 54.53 911 ARG A C 1
ATOM 7418 O O . ARG A 1 911 ? -65.649 28.700 6.097 1.00 54.53 911 ARG A O 1
ATOM 7425 N N . SER A 1 912 ? -64.764 26.796 6.846 1.00 50.50 912 SER A N 1
ATOM 7426 C CA . SER A 1 912 ? -63.418 27.395 7.029 1.00 50.50 912 SER A CA 1
ATOM 7427 C C . SER A 1 912 ? -62.465 27.178 5.862 1.00 50.50 912 SER A C 1
ATOM 7429 O O . SER A 1 912 ? -62.527 26.182 5.144 1.00 50.50 912 SER A O 1
ATOM 7431 N N . ALA A 1 913 ? -61.497 28.091 5.755 1.00 45.41 913 ALA A N 1
ATOM 7432 C CA . ALA A 1 913 ? -60.368 28.009 4.833 1.00 45.41 913 ALA A CA 1
ATOM 7433 C C . ALA A 1 913 ? -59.551 26.709 4.969 1.00 45.41 913 ALA A C 1
ATOM 7435 O O . ALA A 1 913 ? -58.940 26.267 4.003 1.00 45.41 913 ALA A O 1
ATOM 7436 N N . GLU A 1 914 ? -59.562 26.057 6.135 1.00 49.56 914 GLU A N 1
ATOM 7437 C CA . GLU A 1 914 ? -58.871 24.780 6.335 1.00 49.56 914 GLU A CA 1
ATOM 7438 C C . GLU A 1 914 ? -59.690 23.593 5.811 1.00 49.56 914 GLU A C 1
ATOM 7440 O O . GLU A 1 914 ? -59.120 22.677 5.219 1.00 49.56 914 GLU A O 1
ATOM 7445 N N . HIS A 1 915 ? -61.027 23.649 5.908 1.00 52.91 915 HIS A N 1
ATOM 7446 C CA . HIS A 1 915 ? -61.884 22.761 5.119 1.00 52.91 915 HIS A CA 1
ATOM 7447 C C . HIS A 1 915 ? -61.715 23.039 3.626 1.00 52.91 915 HIS A C 1
ATOM 7449 O O . HIS A 1 915 ? -61.739 22.082 2.883 1.00 52.91 915 HIS A O 1
ATOM 7455 N N . LEU A 1 916 ? -61.436 24.275 3.190 1.00 50.72 916 LEU A N 1
ATOM 7456 C CA . LEU A 1 916 ? -61.153 24.636 1.789 1.00 50.72 916 LEU A CA 1
ATOM 7457 C C . LEU A 1 916 ? -59.776 24.131 1.298 1.00 50.72 916 LEU A C 1
ATOM 7459 O O . LEU A 1 916 ? -59.666 23.632 0.183 1.00 50.72 916 LEU A O 1
ATOM 7463 N N . LYS A 1 917 ? -58.739 24.133 2.148 1.00 53.22 917 LYS A N 1
ATOM 7464 C CA . LYS A 1 917 ? -57.441 23.483 1.862 1.00 53.22 917 LYS A CA 1
ATOM 7465 C C . LYS A 1 917 ? -57.558 21.954 1.845 1.00 53.22 917 LYS A C 1
ATOM 7467 O O . LYS A 1 917 ? -57.026 21.313 0.941 1.00 53.22 917 LYS A O 1
ATOM 7472 N N . ARG A 1 918 ? -58.317 21.368 2.781 1.00 56.12 918 ARG A N 1
ATOM 7473 C CA . ARG A 1 918 ? -58.732 19.955 2.719 1.00 56.12 918 ARG A CA 1
ATOM 7474 C C . ARG A 1 918 ? -59.716 19.685 1.583 1.00 56.12 918 ARG A C 1
ATOM 7476 O O . ARG A 1 918 ? -59.779 18.546 1.147 1.00 56.12 918 ARG A O 1
ATOM 7483 N N . LEU A 1 919 ? -60.426 20.688 1.067 1.00 48.41 919 LEU A N 1
ATOM 7484 C CA . LEU A 1 919 ? -61.257 20.571 -0.124 1.00 48.41 919 LEU A CA 1
ATOM 7485 C C . LEU A 1 919 ? -60.389 20.597 -1.365 1.00 48.41 919 LEU A C 1
ATOM 7487 O O . LEU A 1 919 ? -60.751 19.902 -2.279 1.00 48.41 919 LEU A O 1
ATOM 7491 N N . ASN A 1 920 ? -59.251 21.295 -1.404 1.00 52.81 920 ASN A N 1
ATOM 7492 C CA . ASN A 1 920 ? -58.350 21.262 -2.559 1.00 52.81 920 ASN A CA 1
ATOM 7493 C C . ASN A 1 920 ? -57.473 20.005 -2.575 1.00 52.81 920 ASN A C 1
ATOM 7495 O O . ASN A 1 920 ? -57.414 19.341 -3.597 1.00 52.81 920 ASN A O 1
ATOM 7499 N N . VAL A 1 921 ? -56.885 19.585 -1.448 1.00 53.12 921 VAL A N 1
ATOM 7500 C CA . VAL A 1 921 ? -56.177 18.284 -1.360 1.00 53.12 921 VAL A CA 1
ATOM 7501 C C . VAL A 1 921 ? -57.166 17.115 -1.425 1.00 53.12 921 VAL A C 1
ATOM 7503 O O . VAL A 1 921 ? -56.881 16.054 -1.983 1.00 53.12 921 VAL A O 1
ATOM 7506 N N . GLY A 1 922 ? -58.361 17.313 -0.873 1.00 55.59 922 GLY A N 1
ATOM 7507 C CA . GLY A 1 922 ? -59.489 16.406 -1.003 1.00 55.59 922 GLY A CA 1
ATOM 7508 C C . GLY A 1 922 ? -60.088 16.429 -2.400 1.00 55.59 922 GLY A C 1
ATOM 7509 O O . GLY A 1 922 ? -60.532 15.382 -2.817 1.00 55.59 922 GLY A O 1
ATOM 7510 N N . MET A 1 923 ? -60.056 17.534 -3.149 1.00 47.84 923 MET A N 1
ATOM 7511 C CA . MET A 1 923 ? -60.456 17.619 -4.558 1.00 47.84 923 MET A CA 1
ATOM 7512 C C . MET A 1 923 ? -59.355 17.116 -5.463 1.00 47.84 923 MET A C 1
ATOM 7514 O O . MET A 1 923 ? -59.712 16.586 -6.484 1.00 47.84 923 MET A O 1
ATOM 7518 N N . GLU A 1 924 ? -58.066 17.174 -5.143 1.00 55.09 924 GLU A N 1
ATOM 7519 C CA . GLU A 1 924 ? -57.056 16.464 -5.934 1.00 55.09 924 GLU A CA 1
ATOM 7520 C C . GLU A 1 924 ? -57.192 14.961 -5.713 1.00 55.09 924 GLU A C 1
ATOM 7522 O O . GLU A 1 924 ? -57.346 14.216 -6.674 1.00 55.09 924 GLU A O 1
ATOM 7527 N N . ASN A 1 925 ? -57.281 14.500 -4.460 1.00 57.00 925 ASN A N 1
ATOM 7528 C CA . ASN A 1 925 ? -57.559 13.090 -4.184 1.00 57.00 925 ASN A CA 1
ATOM 7529 C C . ASN A 1 925 ? -58.922 12.651 -4.717 1.00 57.00 925 ASN A C 1
ATOM 7531 O O . ASN A 1 925 ? -59.046 11.519 -5.160 1.00 57.00 925 ASN A O 1
ATOM 7535 N N . LYS A 1 926 ? -59.936 13.522 -4.712 1.00 53.75 926 LYS A N 1
ATOM 7536 C CA . LYS A 1 926 ? -61.279 13.239 -5.229 1.00 53.75 926 LYS A CA 1
ATOM 7537 C C . LYS A 1 926 ? -61.440 13.595 -6.696 1.00 53.75 926 LYS A C 1
ATOM 7539 O O . LYS A 1 926 ? -62.421 13.154 -7.246 1.00 53.75 926 LYS A O 1
ATOM 7544 N N . VAL A 1 927 ? -60.492 14.260 -7.352 1.00 59.19 927 VAL A N 1
ATOM 7545 C CA . VAL A 1 927 ? -60.355 14.360 -8.814 1.00 59.19 927 VAL A CA 1
ATOM 7546 C C . VAL A 1 927 ? -59.600 13.145 -9.298 1.00 59.19 927 VAL A C 1
ATOM 7548 O O . VAL A 1 927 ? -60.037 12.577 -10.268 1.00 59.19 927 VAL A O 1
ATOM 7551 N N . VAL A 1 928 ? -58.587 12.630 -8.599 1.00 63.53 928 VAL A N 1
ATOM 7552 C CA . VAL A 1 928 ? -57.987 11.319 -8.906 1.00 63.53 928 VAL A CA 1
ATOM 7553 C C . VAL A 1 928 ? -58.962 10.182 -8.590 1.00 63.53 928 VAL A C 1
ATOM 7555 O O . VAL A 1 928 ? -59.060 9.228 -9.354 1.00 63.53 928 VAL A O 1
ATOM 7558 N N . GLN A 1 929 ? -59.734 10.278 -7.504 1.00 64.44 929 GLN A N 1
ATOM 7559 C CA . GLN A 1 929 ? -60.794 9.321 -7.189 1.00 64.44 929 GLN A CA 1
ATOM 7560 C C . GLN A 1 929 ? -62.029 9.550 -8.062 1.00 64.44 929 GLN A C 1
ATOM 7562 O O . GLN A 1 929 ? -62.691 8.569 -8.338 1.00 64.44 929 GLN A O 1
ATOM 7567 N N . LEU A 1 930 ? -62.332 10.762 -8.547 1.00 58.09 930 LEU A N 1
ATOM 7568 C CA . LEU A 1 930 ? -63.336 10.980 -9.599 1.00 58.09 930 LEU A CA 1
ATOM 7569 C C . LEU A 1 930 ? -62.798 10.594 -10.969 1.00 58.09 930 LEU A C 1
ATOM 7571 O O . LEU A 1 930 ? -63.611 10.187 -11.762 1.00 58.09 930 LEU A O 1
ATOM 7575 N N . GLN A 1 931 ? -61.498 10.628 -11.256 1.00 66.06 931 GLN A N 1
ATOM 7576 C CA . GLN A 1 931 ? -60.933 10.153 -12.519 1.00 66.06 931 GLN A CA 1
ATOM 7577 C C . GLN A 1 931 ? -60.976 8.634 -12.510 1.00 66.06 931 GLN A C 1
ATOM 7579 O O . GLN A 1 931 ? -61.588 8.054 -13.384 1.00 66.06 931 GLN A O 1
ATOM 7584 N N . ARG A 1 932 ? -60.501 7.986 -11.435 1.00 69.06 932 ARG A N 1
ATOM 7585 C CA . ARG A 1 932 ? -60.687 6.544 -11.220 1.00 69.06 932 ARG A CA 1
ATOM 7586 C C . ARG A 1 932 ? -62.147 6.139 -11.128 1.00 69.06 932 ARG A C 1
ATOM 7588 O O . ARG A 1 932 ? -62.463 5.052 -11.575 1.00 69.06 932 ARG A O 1
ATOM 7595 N N . LYS A 1 933 ? -63.031 6.974 -10.577 1.00 68.69 933 LYS A N 1
ATOM 7596 C CA . LYS A 1 933 ? -64.475 6.710 -10.537 1.00 68.69 933 LYS A CA 1
ATOM 7597 C C . LYS A 1 933 ? -65.175 7.104 -11.831 1.00 68.69 933 LYS A C 1
ATOM 7599 O O . LYS A 1 933 ? -66.234 6.569 -12.060 1.00 68.69 933 LYS A O 1
ATOM 7604 N N . ILE A 1 934 ? -64.598 7.936 -12.694 1.00 70.88 934 ILE A N 1
ATOM 7605 C CA . ILE A 1 934 ? -65.018 8.174 -14.082 1.00 70.88 934 ILE A CA 1
ATOM 7606 C C . ILE A 1 934 ? -64.495 7.040 -14.955 1.00 70.88 934 ILE A C 1
ATOM 7608 O O . ILE A 1 934 ? -65.199 6.639 -15.857 1.00 70.88 934 ILE A O 1
ATOM 7612 N N . ASP A 1 935 ? -63.339 6.449 -14.666 1.00 71.88 935 ASP A N 1
ATOM 7613 C CA . ASP A 1 935 ? -62.792 5.282 -15.358 1.00 71.88 935 ASP A CA 1
ATOM 7614 C C . ASP A 1 935 ? -63.504 3.999 -14.916 1.00 71.88 935 ASP A C 1
ATOM 7616 O O . ASP A 1 935 ? -63.853 3.175 -15.755 1.00 71.88 935 ASP A O 1
ATOM 7620 N N . GLU A 1 936 ? -63.798 3.847 -13.620 1.00 72.31 936 GLU A N 1
ATOM 7621 C CA . GLU A 1 936 ? -64.701 2.823 -13.089 1.00 72.31 936 GLU A CA 1
ATOM 7622 C C . GLU A 1 936 ? -66.133 3.090 -13.532 1.00 72.31 936 GLU A C 1
ATOM 7624 O O . GLU A 1 936 ? -66.752 2.143 -13.979 1.00 72.31 936 GLU A O 1
ATOM 7629 N N . GLN A 1 937 ? -66.650 4.325 -13.542 1.00 68.88 937 GLN A N 1
ATOM 7630 C CA . GLN A 1 937 ? -67.958 4.616 -14.143 1.00 68.88 937 GLN A CA 1
ATOM 7631 C C . GLN A 1 937 ? -67.939 4.476 -15.661 1.00 68.88 937 GLN A C 1
ATOM 7633 O O . GLN A 1 937 ? -68.980 4.174 -16.202 1.00 68.88 937 GLN A O 1
ATOM 7638 N N . ASN A 1 938 ? -66.815 4.605 -16.367 1.00 70.50 938 ASN A N 1
ATOM 7639 C CA . ASN A 1 938 ? -66.712 4.342 -17.805 1.00 70.50 938 ASN A CA 1
ATOM 7640 C C . ASN A 1 938 ? -66.578 2.840 -18.073 1.00 70.50 938 ASN A C 1
ATOM 7642 O O . ASN A 1 938 ? -67.072 2.368 -19.092 1.00 70.50 938 ASN A O 1
ATOM 7646 N N . LYS A 1 939 ? -65.974 2.063 -17.163 1.00 72.88 939 LYS A N 1
ATOM 7647 C CA . LYS A 1 939 ? -65.984 0.589 -17.179 1.00 72.88 939 LYS A CA 1
ATOM 7648 C C . LYS A 1 939 ? -67.345 0.030 -16.783 1.00 72.88 939 LYS A C 1
ATOM 7650 O O . LYS A 1 939 ? -67.825 -0.885 -17.444 1.00 72.88 939 LYS A O 1
ATOM 7655 N N . GLU A 1 940 ? -67.986 0.588 -15.764 1.00 69.38 940 GLU A N 1
ATOM 7656 C CA . GLU A 1 940 ? -69.368 0.316 -15.376 1.00 69.38 940 GLU A CA 1
ATOM 7657 C C . GLU A 1 940 ? -70.325 0.816 -16.447 1.00 69.38 940 GLU A C 1
ATOM 7659 O O . GLU A 1 940 ? -71.284 0.126 -16.707 1.00 69.38 940 GLU A O 1
ATOM 7664 N N . PHE A 1 941 ? -70.071 1.920 -17.153 1.00 68.19 941 PHE A N 1
ATOM 7665 C CA . PHE A 1 941 ? -70.901 2.373 -18.275 1.00 68.19 941 PHE A CA 1
ATOM 7666 C C . PHE A 1 941 ? -70.639 1.549 -19.534 1.00 68.19 941 PHE A C 1
ATOM 7668 O O . PHE A 1 941 ? -71.580 1.293 -20.269 1.00 68.19 941 PHE A O 1
ATOM 7675 N N . LYS A 1 942 ? -69.421 1.041 -19.776 1.00 73.00 942 LYS A N 1
ATOM 7676 C CA . LYS A 1 942 ? -69.177 0.025 -20.817 1.00 73.00 942 LYS A CA 1
ATOM 7677 C C . LYS A 1 942 ? -69.898 -1.275 -20.490 1.00 73.00 942 LYS A C 1
ATOM 7679 O O . LYS A 1 942 ? -70.622 -1.777 -21.336 1.00 73.00 942 LYS A O 1
ATOM 7684 N N . THR A 1 943 ? -69.758 -1.790 -19.270 1.00 73.75 943 THR A N 1
ATOM 7685 C CA . THR A 1 943 ? -70.386 -3.057 -18.865 1.00 73.75 943 THR A CA 1
ATOM 7686 C C . THR A 1 943 ? -71.889 -2.932 -18.628 1.00 73.75 943 THR A C 1
ATOM 7688 O O . THR A 1 943 ? -72.603 -3.866 -18.972 1.00 73.75 943 THR A O 1
ATOM 7691 N N . LEU A 1 944 ? -72.413 -1.791 -18.161 1.00 69.50 944 LEU A N 1
ATOM 7692 C CA . LEU A 1 944 ? -73.845 -1.480 -18.207 1.00 69.50 944 LEU A CA 1
ATOM 7693 C C . LEU A 1 944 ? -74.291 -1.294 -19.644 1.00 69.50 944 LEU A C 1
ATOM 7695 O O . LEU A 1 944 ? -75.347 -1.797 -19.953 1.00 69.50 944 LEU A O 1
ATOM 7699 N N . SER A 1 945 ? -73.557 -0.624 -20.532 1.00 68.56 945 SER A N 1
ATOM 7700 C CA . SER A 1 945 ? -73.966 -0.479 -21.939 1.00 68.56 945 SER A CA 1
ATOM 7701 C C . SER A 1 945 ? -73.996 -1.835 -22.649 1.00 68.56 945 SER A C 1
ATOM 7703 O O . SER A 1 945 ? -74.957 -2.139 -23.348 1.00 68.56 945 SER A O 1
ATOM 7705 N N . GLU A 1 946 ? -73.031 -2.719 -22.386 1.00 73.25 946 GLU A N 1
ATOM 7706 C CA . GLU A 1 946 ? -73.053 -4.112 -22.841 1.00 73.25 946 GLU A CA 1
ATOM 7707 C C . GLU A 1 946 ? -74.222 -4.888 -22.214 1.00 73.25 946 GLU A C 1
ATOM 7709 O O . GLU A 1 946 ? -75.023 -5.468 -22.949 1.00 73.25 946 GLU A O 1
ATOM 7714 N N . GLN A 1 947 ? -74.409 -4.842 -20.890 1.00 71.94 947 GLN A N 1
ATOM 7715 C CA . GLN A 1 947 ? -75.549 -5.476 -20.211 1.00 71.94 947 GLN A CA 1
ATOM 7716 C C . GLN A 1 947 ? -76.895 -4.893 -20.651 1.00 71.94 947 GLN A C 1
ATOM 7718 O O . GLN A 1 947 ? -77.867 -5.635 -20.737 1.00 71.94 947 GLN A O 1
ATOM 7723 N N . LEU A 1 948 ? -76.977 -3.603 -20.971 1.00 67.19 948 LEU A N 1
ATOM 7724 C CA . LEU A 1 948 ? -78.166 -2.921 -21.468 1.00 67.19 948 LEU A CA 1
ATOM 7725 C C . LEU A 1 948 ? -78.374 -3.253 -22.942 1.00 67.19 948 LEU A C 1
ATOM 7727 O O . LEU A 1 948 ? -79.518 -3.366 -23.351 1.00 67.19 948 LEU A O 1
ATOM 7731 N N . SER A 1 949 ? -77.326 -3.499 -23.732 1.00 73.06 949 SER A N 1
ATOM 7732 C CA . SER A 1 949 ? -77.461 -4.043 -25.088 1.00 73.06 949 SER A CA 1
ATOM 7733 C C . SER A 1 949 ? -78.023 -5.467 -25.045 1.00 73.06 949 SER A C 1
ATOM 7735 O O . SER A 1 949 ? -78.950 -5.780 -25.787 1.00 73.06 949 SER A O 1
ATOM 7737 N N . VAL A 1 950 ? -77.566 -6.296 -24.097 1.00 74.94 950 VAL A N 1
ATOM 7738 C CA . VAL A 1 950 ? -78.088 -7.650 -23.858 1.00 74.94 950 VAL A CA 1
ATOM 7739 C C . VAL A 1 950 ? -79.513 -7.599 -23.304 1.00 74.94 950 VAL A C 1
ATOM 7741 O O . VAL A 1 950 ? -80.366 -8.337 -23.781 1.00 74.94 950 VAL A O 1
ATOM 7744 N N . THR A 1 951 ? -79.808 -6.697 -22.366 1.00 69.62 951 THR A N 1
ATOM 7745 C CA . THR A 1 951 ? -81.141 -6.539 -21.754 1.00 69.62 951 THR A CA 1
ATOM 7746 C C . THR A 1 951 ? -82.139 -5.913 -22.728 1.00 69.62 951 THR A C 1
ATOM 7748 O O . THR A 1 951 ? -83.296 -6.314 -22.772 1.00 69.62 951 THR A O 1
ATOM 7751 N N . THR A 1 952 ? -81.702 -4.975 -23.569 1.00 68.06 952 THR A N 1
ATOM 7752 C CA . THR A 1 952 ? -82.511 -4.422 -24.664 1.00 68.06 952 THR A CA 1
ATOM 7753 C C . THR A 1 952 ? -82.733 -5.483 -25.730 1.00 68.06 952 THR A C 1
ATOM 7755 O O . THR A 1 952 ? -83.851 -5.607 -26.216 1.00 68.06 952 THR A O 1
ATOM 7758 N N . SER A 1 953 ? -81.723 -6.292 -26.065 1.00 73.31 953 SER A N 1
ATOM 7759 C CA . SER A 1 953 ? -81.868 -7.435 -26.973 1.00 73.31 953 SER A CA 1
ATOM 7760 C C . SER A 1 953 ? -82.897 -8.438 -26.443 1.00 73.31 953 SER A C 1
ATOM 7762 O O . SER A 1 953 ? -83.859 -8.742 -27.146 1.00 73.31 953 SER A O 1
ATOM 7764 N N . THR A 1 954 ? -82.796 -8.864 -25.178 1.00 74.94 954 THR A N 1
ATOM 7765 C CA . THR A 1 954 ? -83.765 -9.794 -24.577 1.00 74.94 954 THR A CA 1
ATOM 7766 C C . THR A 1 954 ? -85.159 -9.187 -24.448 1.00 74.94 954 THR A C 1
ATOM 7768 O O . THR A 1 954 ? -86.115 -9.850 -24.832 1.00 74.94 954 THR A O 1
ATOM 7771 N N . TYR A 1 955 ? -85.319 -7.923 -24.036 1.00 70.62 955 TYR A N 1
ATOM 7772 C CA . TYR A 1 955 ? -86.633 -7.259 -24.065 1.00 70.62 955 TYR A CA 1
ATOM 7773 C C . TYR A 1 955 ? -87.176 -7.063 -25.485 1.00 70.62 955 TYR A C 1
ATOM 7775 O O . TYR A 1 955 ? -88.386 -7.116 -25.685 1.00 70.62 955 TYR A O 1
ATOM 7783 N N . THR A 1 956 ? -86.321 -6.865 -26.490 1.00 69.94 956 THR A N 1
ATOM 7784 C CA . THR A 1 956 ? -86.754 -6.776 -27.893 1.00 69.94 956 THR A CA 1
ATOM 7785 C C . THR A 1 956 ? -87.217 -8.142 -28.395 1.00 69.94 956 THR A C 1
ATOM 7787 O O . THR A 1 956 ? -88.257 -8.220 -29.045 1.00 69.94 956 THR A O 1
ATOM 7790 N N . MET A 1 957 ? -86.520 -9.223 -28.024 1.00 74.56 957 MET A N 1
ATOM 7791 C CA . MET A 1 957 ? -86.961 -10.601 -28.262 1.00 74.56 957 MET A CA 1
ATOM 7792 C C . MET A 1 957 ? -88.266 -10.924 -27.522 1.00 74.56 957 MET A C 1
ATOM 7794 O O . MET A 1 957 ? -89.129 -11.580 -28.095 1.00 74.56 957 MET A O 1
ATOM 7798 N N . GLU A 1 958 ? -88.455 -10.430 -26.298 1.00 70.38 958 GLU A N 1
ATOM 7799 C CA . GLU A 1 958 ? -89.674 -10.646 -25.510 1.00 70.38 958 GLU A CA 1
ATOM 7800 C C . GLU A 1 958 ? -90.866 -9.856 -26.078 1.00 70.38 958 GLU A C 1
ATOM 7802 O O . GLU A 1 958 ? -91.968 -10.386 -26.197 1.00 70.38 958 GLU A O 1
ATOM 7807 N N . VAL A 1 959 ? -90.646 -8.618 -26.535 1.00 68.69 959 VAL A N 1
ATOM 7808 C CA . VAL A 1 959 ? -91.648 -7.823 -27.268 1.00 68.69 959 VAL A CA 1
ATOM 7809 C C . VAL A 1 959 ? -91.956 -8.443 -28.635 1.00 68.69 959 VAL A C 1
ATOM 7811 O O . VAL A 1 959 ? -93.110 -8.416 -29.060 1.00 68.69 959 VAL A O 1
ATOM 7814 N N . GLU A 1 960 ? -90.978 -9.039 -29.321 1.00 71.94 960 GLU A N 1
ATOM 7815 C CA . GLU A 1 960 ? -91.222 -9.867 -30.509 1.00 71.94 960 GLU A CA 1
ATOM 7816 C C . GLU A 1 960 ? -92.020 -11.134 -30.179 1.00 71.94 960 GLU A C 1
ATOM 7818 O O . GLU A 1 960 ? -92.927 -11.473 -30.936 1.00 71.94 960 GLU A O 1
ATOM 7823 N N . ARG A 1 961 ? -91.722 -11.821 -29.067 1.00 75.81 961 ARG A N 1
ATOM 7824 C CA . ARG A 1 961 ? -92.443 -13.021 -28.613 1.00 75.81 961 ARG A CA 1
ATOM 7825 C C . ARG A 1 961 ? -93.896 -12.683 -28.312 1.00 75.81 961 ARG A C 1
ATOM 7827 O O . ARG A 1 961 ? -94.784 -13.301 -28.887 1.00 75.81 961 ARG A O 1
ATOM 7834 N N . LEU A 1 962 ? -94.138 -11.639 -27.521 1.00 69.12 962 LEU A N 1
ATOM 7835 C CA . LEU A 1 962 ? -95.478 -11.145 -27.209 1.00 69.12 962 LEU A CA 1
ATOM 7836 C C . LEU A 1 962 ? -96.202 -10.610 -28.451 1.00 69.12 962 LEU A C 1
ATOM 7838 O O . LEU A 1 962 ? -97.398 -10.841 -28.590 1.00 69.12 962 LEU A O 1
ATOM 7842 N N . LYS A 1 963 ? -95.513 -9.970 -29.409 1.00 69.38 963 LYS A N 1
ATOM 7843 C CA . LYS A 1 963 ? -96.112 -9.632 -30.716 1.00 69.38 963 LYS A CA 1
ATOM 7844 C C . LYS A 1 963 ? -96.481 -10.877 -31.520 1.00 69.38 963 LYS A C 1
ATOM 7846 O O . LYS A 1 963 ? -97.554 -10.895 -32.112 1.00 69.38 963 LYS A O 1
ATOM 7851 N N . LYS A 1 964 ? -95.633 -11.908 -31.552 1.00 71.06 964 LYS A N 1
ATOM 7852 C CA . LYS A 1 964 ? -95.901 -13.175 -32.254 1.00 71.06 964 LYS A CA 1
ATOM 7853 C C . LYS A 1 964 ? -97.050 -13.944 -31.602 1.00 71.06 964 LYS A C 1
ATOM 7855 O O . LYS A 1 964 ? -97.908 -14.434 -32.324 1.00 71.06 964 LYS A O 1
ATOM 7860 N N . GLU A 1 965 ? -97.134 -13.971 -30.275 1.00 68.69 965 GLU A N 1
ATOM 7861 C CA . GLU A 1 965 ? -98.262 -14.548 -29.530 1.00 68.69 965 GLU A CA 1
ATOM 7862 C C . GLU A 1 965 ? -99.552 -13.743 -29.739 1.00 68.69 965 GLU A C 1
ATOM 7864 O O . GLU A 1 965 ? -100.591 -14.331 -30.031 1.00 68.69 965 GLU A O 1
ATOM 7869 N N . LEU A 1 966 ? -99.492 -12.405 -29.717 1.00 65.00 966 LEU A N 1
ATOM 7870 C CA . LEU A 1 966 ? -100.642 -11.548 -30.023 1.00 65.00 966 LEU A CA 1
ATOM 7871 C C . LEU A 1 966 ? -101.133 -11.746 -31.467 1.00 65.00 966 LEU A C 1
ATOM 7873 O O . LEU A 1 966 ? -102.337 -11.814 -31.695 1.00 65.00 966 LEU A O 1
ATOM 7877 N N . VAL A 1 967 ? -100.223 -11.874 -32.439 1.00 67.88 967 VAL A N 1
ATOM 7878 C CA . VAL A 1 967 ? -100.560 -12.183 -33.839 1.00 67.88 967 VAL A CA 1
ATOM 7879 C C . VAL A 1 967 ? -101.128 -13.598 -33.968 1.00 67.88 967 VAL A C 1
ATOM 7881 O O . VAL A 1 967 ? -102.108 -13.782 -34.683 1.00 67.88 967 VAL A O 1
ATOM 7884 N N . HIS A 1 968 ? -100.589 -14.583 -33.246 1.00 67.69 968 HIS A N 1
ATOM 7885 C CA . HIS A 1 968 ? -101.104 -15.954 -33.251 1.00 67.69 968 HIS A CA 1
ATOM 7886 C C . HIS A 1 968 ? -102.542 -16.023 -32.712 1.00 67.69 968 HIS A C 1
ATOM 7888 O O . HIS A 1 968 ? -103.409 -16.616 -33.353 1.00 67.69 968 HIS A O 1
ATOM 7894 N N . TYR A 1 969 ? -102.830 -15.329 -31.605 1.00 62.38 969 TYR A N 1
ATOM 7895 C CA . TYR A 1 969 ? -104.189 -15.204 -31.071 1.00 62.38 969 TYR A CA 1
ATOM 7896 C C . TYR A 1 969 ? -105.120 -14.348 -31.947 1.00 62.38 969 TYR A C 1
ATOM 7898 O O . TYR A 1 969 ? -106.319 -14.605 -31.976 1.00 62.38 969 TYR A O 1
ATOM 7906 N N . GLN A 1 970 ? -104.603 -13.368 -32.696 1.00 58.34 970 GLN A N 1
ATOM 7907 C CA . GLN A 1 970 ? -105.403 -12.571 -33.642 1.00 58.34 970 GLN A CA 1
ATOM 7908 C C . GLN A 1 970 ? -105.687 -13.278 -34.976 1.00 58.34 970 GLN A C 1
ATOM 7910 O O . GLN A 1 970 ? -106.614 -12.875 -35.676 1.00 58.34 970 GLN A O 1
ATOM 7915 N N . GLN A 1 971 ? -104.908 -14.297 -35.349 1.00 60.53 971 GLN A N 1
ATOM 7916 C CA . GLN A 1 971 ? -105.033 -14.994 -36.637 1.00 60.53 971 GLN A CA 1
ATOM 7917 C C . GLN A 1 971 ? -105.727 -16.359 -36.557 1.00 60.53 971 GLN A C 1
ATOM 7919 O O . GLN A 1 971 ? -105.915 -16.979 -37.599 1.00 60.53 971 GLN A O 1
ATOM 7924 N N . SER A 1 972 ? -106.127 -16.828 -35.370 1.00 50.78 972 SER A N 1
ATOM 7925 C CA . SER A 1 972 ? -106.867 -18.088 -35.211 1.00 50.78 972 SER A CA 1
ATOM 7926 C C . SER A 1 972 ? -108.386 -17.864 -35.340 1.00 50.78 972 SER A C 1
ATOM 7928 O O . SER A 1 972 ? -108.974 -17.235 -34.457 1.00 50.78 972 SER A O 1
ATOM 7930 N N . PRO A 1 973 ? -109.055 -18.351 -36.405 1.00 46.22 973 PRO A N 1
ATOM 7931 C CA . PRO A 1 973 ? -110.496 -18.222 -36.567 1.00 46.22 973 PRO A CA 1
ATOM 7932 C C . PRO A 1 973 ? -111.187 -19.463 -35.984 1.00 46.22 973 PRO A C 1
ATOM 7934 O O . PRO A 1 973 ? -111.206 -20.525 -36.606 1.00 46.22 973 PRO A O 1
ATOM 7937 N N . GLY A 1 974 ? -111.750 -19.334 -34.783 1.00 48.25 974 GLY A N 1
ATOM 7938 C CA . GLY A 1 974 ? -112.467 -20.412 -34.101 1.00 48.25 974 GLY A CA 1
ATOM 7939 C C . GLY A 1 974 ? -113.559 -19.865 -33.187 1.00 48.25 974 GLY A C 1
ATOM 7940 O O . GLY A 1 974 ? -113.298 -19.021 -32.332 1.00 48.25 974 GLY A O 1
ATOM 7941 N N . GLU A 1 975 ? -114.786 -20.326 -33.404 1.00 41.47 975 GLU A N 1
ATOM 7942 C CA . GLU A 1 975 ? -115.983 -19.924 -32.659 1.00 41.47 975 GLU A CA 1
ATOM 7943 C C . GLU A 1 975 ? -115.984 -20.525 -31.221 1.00 41.47 975 GLU A C 1
ATOM 7945 O O . GLU A 1 975 ? -115.184 -21.403 -30.904 1.00 41.47 975 GLU A O 1
ATOM 7950 N N . ASP A 1 976 ? -116.881 -20.046 -30.345 1.00 51.50 976 ASP A N 1
ATOM 7951 C CA . ASP A 1 976 ? -117.233 -20.614 -29.017 1.00 51.50 976 ASP A CA 1
ATOM 7952 C C . ASP A 1 976 ? -116.376 -20.384 -27.735 1.00 51.50 976 ASP A C 1
ATOM 7954 O O . ASP A 1 976 ? -116.709 -20.945 -26.688 1.00 51.50 976 ASP A O 1
ATOM 7958 N N . THR A 1 977 ? -115.403 -19.456 -27.683 1.00 49.50 977 THR A N 1
ATOM 7959 C CA . THR A 1 977 ? -114.802 -19.031 -26.374 1.00 49.50 977 THR A CA 1
ATOM 7960 C C . THR A 1 977 ? -114.654 -17.517 -26.155 1.00 49.50 977 THR A C 1
ATOM 7962 O O . THR A 1 977 ? -113.801 -17.056 -25.391 1.00 49.50 977 THR A O 1
ATOM 7965 N N . SER A 1 978 ? -115.530 -16.729 -26.788 1.00 55.44 978 SER A N 1
ATOM 7966 C CA . SER A 1 978 ? -115.387 -15.272 -26.976 1.00 55.44 978 SER A CA 1
ATOM 7967 C C . SER A 1 978 ? -115.152 -14.408 -25.723 1.00 55.44 978 SER A C 1
ATOM 7969 O O . SER A 1 978 ? -114.618 -13.318 -25.881 1.00 55.44 978 SER A O 1
ATOM 7971 N N . LEU A 1 979 ? -115.524 -14.835 -24.508 1.00 59.34 979 LEU A N 1
ATOM 7972 C CA . LEU A 1 979 ? -115.321 -14.036 -23.283 1.00 59.34 979 LEU A CA 1
ATOM 7973 C C . LEU A 1 979 ? -113.921 -14.201 -22.672 1.00 59.34 979 LEU A C 1
ATOM 7975 O O . LEU A 1 979 ? -113.272 -13.204 -22.378 1.00 59.34 979 LEU A O 1
ATOM 7979 N N . ARG A 1 980 ? -113.406 -15.434 -22.544 1.00 63.41 980 ARG A N 1
ATOM 7980 C CA . ARG A 1 980 ? -112.041 -15.657 -22.021 1.00 63.41 980 ARG A CA 1
ATOM 7981 C C . ARG A 1 980 ? -110.971 -15.157 -22.981 1.00 63.41 980 ARG A C 1
ATOM 7983 O O . ARG A 1 980 ? -110.016 -14.529 -22.547 1.00 63.41 980 ARG A O 1
ATOM 7990 N N . LEU A 1 981 ? -111.175 -15.373 -24.282 1.00 62.88 981 LEU A N 1
ATOM 7991 C CA . LEU A 1 981 ? -110.307 -14.809 -25.314 1.00 62.88 981 LEU A CA 1
ATOM 7992 C C . LEU A 1 981 ? -110.338 -13.273 -25.309 1.00 62.88 981 LEU A C 1
ATOM 7994 O O . LEU A 1 981 ? -109.310 -12.661 -25.570 1.00 62.88 981 LEU A O 1
ATOM 7998 N N . GLN A 1 982 ? -111.466 -12.636 -24.970 1.00 65.19 982 GLN A N 1
ATOM 7999 C CA . GLN A 1 982 ? -111.508 -11.183 -24.774 1.00 65.19 982 GLN A CA 1
ATOM 8000 C C . GLN A 1 982 ? -110.751 -10.745 -23.515 1.00 65.19 982 GLN A C 1
ATOM 8002 O O . GLN A 1 982 ? -109.932 -9.841 -23.623 1.00 65.19 982 GLN A O 1
ATOM 8007 N N . GLU A 1 983 ? -110.942 -11.400 -22.365 1.00 71.75 983 GLU A N 1
ATOM 8008 C CA . GLU A 1 983 ? -110.214 -11.072 -21.127 1.00 71.75 983 GLU A CA 1
ATOM 8009 C C . GLU A 1 983 ? -108.693 -11.284 -21.257 1.00 71.75 983 GLU A C 1
ATOM 8011 O O . GLU A 1 983 ? -107.923 -10.426 -20.830 1.00 71.75 983 GLU A O 1
ATOM 8016 N N . GLU A 1 984 ? -108.227 -12.367 -21.893 1.00 68.31 984 GLU A N 1
ATOM 8017 C CA . GLU A 1 984 ? -106.791 -12.585 -22.140 1.00 68.31 984 GLU A CA 1
ATOM 8018 C C . GLU A 1 984 ? -106.226 -11.618 -23.188 1.00 68.31 984 GLU A C 1
ATOM 8020 O O . GLU A 1 984 ? -105.128 -11.096 -22.997 1.00 68.31 984 GLU A O 1
ATOM 8025 N N . VAL A 1 985 ? -106.968 -11.293 -24.256 1.00 71.00 985 VAL A N 1
ATOM 8026 C CA . VAL A 1 985 ? -106.532 -10.278 -25.233 1.00 71.00 985 VAL A CA 1
ATOM 8027 C C . VAL A 1 985 ? -106.531 -8.874 -24.624 1.00 71.00 985 VAL A C 1
ATOM 8029 O O . VAL A 1 985 ? -105.630 -8.096 -24.932 1.00 71.00 985 VAL A O 1
ATOM 8032 N N . GLU A 1 986 ? -107.473 -8.525 -23.745 1.00 76.12 986 GLU A N 1
ATOM 8033 C CA . GLU A 1 986 ? -107.434 -7.264 -22.994 1.00 76.12 986 GLU A CA 1
ATOM 8034 C C . GLU A 1 986 ? -106.311 -7.255 -21.954 1.00 76.12 986 GLU A C 1
ATOM 8036 O O . GLU A 1 986 ? -105.608 -6.250 -21.852 1.00 76.12 986 GLU A O 1
ATOM 8041 N N . SER A 1 987 ? -106.053 -8.363 -21.254 1.00 78.62 987 SER A N 1
ATOM 8042 C CA . SER A 1 987 ? -104.913 -8.501 -20.338 1.00 78.62 987 SER A CA 1
ATOM 8043 C C . SER A 1 987 ? -103.587 -8.291 -21.071 1.00 78.62 987 SER A C 1
ATOM 8045 O O . SER A 1 987 ? -102.822 -7.394 -20.713 1.00 78.62 987 SER A O 1
ATOM 8047 N N . LEU A 1 988 ? -103.357 -9.031 -22.162 1.00 75.62 988 LEU A N 1
ATOM 8048 C CA . LEU A 1 988 ? -102.158 -8.918 -22.997 1.00 75.62 988 LEU A CA 1
ATOM 8049 C C . LEU A 1 988 ? -102.037 -7.534 -23.646 1.00 75.62 988 LEU A C 1
ATOM 8051 O O . LEU A 1 988 ? -100.938 -6.987 -23.707 1.00 75.62 988 LEU A O 1
ATOM 8055 N N . ARG A 1 989 ? -103.145 -6.912 -24.078 1.00 76.12 989 ARG A N 1
ATOM 8056 C CA . ARG A 1 989 ? -103.140 -5.507 -24.525 1.00 76.12 989 ARG A CA 1
ATOM 8057 C C . ARG A 1 989 ? -102.732 -4.564 -23.397 1.00 76.12 989 ARG A C 1
ATOM 8059 O O . ARG A 1 989 ? -101.916 -3.683 -23.637 1.00 76.12 989 ARG A O 1
ATOM 8066 N N . THR A 1 990 ? -103.254 -4.750 -22.187 1.00 79.44 990 THR A N 1
ATOM 8067 C CA . THR A 1 990 ? -102.984 -3.871 -21.039 1.00 79.44 990 THR A CA 1
ATOM 8068 C C . THR A 1 990 ? -101.547 -4.015 -20.536 1.00 79.44 990 THR A C 1
ATOM 8070 O O . THR A 1 990 ? -100.932 -3.015 -20.166 1.00 79.44 990 THR A O 1
ATOM 8073 N N . GLU A 1 991 ? -100.980 -5.224 -20.540 1.00 77.62 991 GLU A N 1
ATOM 8074 C CA . GLU A 1 991 ? -99.559 -5.452 -20.248 1.00 77.62 991 GLU A CA 1
ATOM 8075 C C . GLU A 1 991 ? -98.656 -4.907 -21.355 1.00 77.62 991 GLU A C 1
ATOM 8077 O O . GLU A 1 991 ? -97.708 -4.187 -21.054 1.00 77.62 991 GLU A O 1
ATOM 8082 N N . LEU A 1 992 ? -98.979 -5.141 -22.631 1.00 77.31 992 LEU A N 1
ATOM 8083 C CA . LEU A 1 992 ? -98.203 -4.609 -23.755 1.00 77.31 992 LEU A CA 1
ATOM 8084 C C . LEU A 1 992 ? -98.249 -3.072 -23.810 1.00 77.31 992 LEU A C 1
ATOM 8086 O O . LEU A 1 992 ? -97.250 -2.444 -24.167 1.00 77.31 992 LEU A O 1
ATOM 8090 N N . GLN A 1 993 ? -99.368 -2.464 -23.405 1.00 78.31 993 GLN A N 1
ATOM 8091 C CA . GLN A 1 993 ? -99.528 -1.015 -23.276 1.00 78.31 993 GLN A CA 1
ATOM 8092 C C . GLN A 1 993 ? -98.777 -0.463 -22.053 1.00 78.31 993 GLN A C 1
ATOM 8094 O O . GLN A 1 993 ? -98.127 0.574 -22.181 1.00 78.31 993 GLN A O 1
ATOM 8099 N N . ARG A 1 994 ? -98.774 -1.169 -20.907 1.00 79.69 994 ARG A N 1
ATOM 8100 C CA . ARG A 1 994 ? -97.932 -0.821 -19.745 1.00 79.69 994 ARG A CA 1
ATOM 8101 C C . ARG A 1 994 ? -96.447 -0.889 -20.091 1.00 79.69 994 ARG A C 1
ATOM 8103 O O . ARG A 1 994 ? -95.767 0.123 -19.950 1.00 79.69 994 ARG A O 1
ATOM 8110 N N . ALA A 1 995 ? -95.984 -2.001 -20.659 1.00 75.25 995 ALA A N 1
ATOM 8111 C CA . ALA A 1 995 ? -94.604 -2.181 -21.102 1.00 75.25 995 ALA A CA 1
ATOM 8112 C C . ALA A 1 995 ? -94.182 -1.129 -22.148 1.00 75.25 995 ALA A C 1
ATOM 8114 O O . ALA A 1 995 ? -93.077 -0.598 -22.068 1.00 75.25 995 ALA A O 1
ATOM 8115 N N . HIS A 1 996 ? -95.065 -0.753 -23.087 1.00 75.12 996 HIS A N 1
ATOM 8116 C CA . HIS A 1 996 ? -94.804 0.376 -23.993 1.00 75.12 996 HIS A CA 1
ATOM 8117 C C . HIS A 1 996 ? -94.723 1.719 -23.260 1.00 75.12 996 HIS A C 1
ATOM 8119 O O . HIS A 1 996 ? -93.871 2.534 -23.602 1.00 75.12 996 HIS A O 1
ATOM 8125 N N . SER A 1 997 ? -95.589 1.974 -22.276 1.00 76.75 997 SER A N 1
ATOM 8126 C CA . SER A 1 997 ? -95.571 3.235 -21.526 1.00 76.75 997 SER A CA 1
ATOM 8127 C C . SER A 1 997 ? -94.338 3.370 -20.629 1.00 76.75 997 SER A C 1
ATOM 8129 O O . SER A 1 997 ? -93.726 4.432 -20.611 1.00 76.75 997 SER A O 1
ATOM 8131 N N . GLU A 1 998 ? -93.914 2.294 -19.963 1.00 76.62 998 GLU A N 1
ATOM 8132 C CA . GLU A 1 998 ? -92.704 2.268 -19.135 1.00 76.62 998 GLU A CA 1
ATOM 8133 C C . GLU A 1 998 ? -91.447 2.396 -19.998 1.00 76.62 998 GLU A C 1
ATOM 8135 O O . GLU A 1 998 ? -90.612 3.259 -19.724 1.00 76.62 998 GLU A O 1
ATOM 8140 N N . ARG A 1 999 ? -91.363 1.641 -21.108 1.00 76.25 999 ARG A N 1
ATOM 8141 C CA . ARG A 1 999 ? -90.303 1.806 -22.112 1.00 76.25 999 ARG A CA 1
ATOM 8142 C C . ARG A 1 999 ? -90.239 3.251 -22.610 1.00 76.25 999 ARG A C 1
ATOM 8144 O O . ARG A 1 999 ? -89.161 3.831 -22.608 1.00 76.25 999 ARG A O 1
ATOM 8151 N N . LYS A 1 1000 ? -91.376 3.845 -22.989 1.00 78.19 1000 LYS A N 1
ATOM 8152 C CA . LYS A 1 1000 ? -91.412 5.218 -23.506 1.00 78.19 1000 LYS A CA 1
ATOM 8153 C C . LYS A 1 1000 ? -90.994 6.248 -22.454 1.00 78.19 1000 LYS A C 1
ATOM 8155 O O . LYS A 1 1000 ? -90.281 7.181 -22.793 1.00 78.19 1000 LYS A O 1
ATOM 8160 N N . ILE A 1 1001 ? -91.394 6.091 -21.191 1.00 80.62 1001 ILE A N 1
ATOM 8161 C CA . ILE A 1 1001 ? -90.969 7.000 -20.113 1.00 80.62 1001 ILE A CA 1
ATOM 8162 C C . ILE A 1 1001 ? -89.453 6.902 -19.883 1.00 80.62 1001 ILE A C 1
ATOM 8164 O O . ILE A 1 1001 ? -88.809 7.935 -19.709 1.00 80.62 1001 ILE A O 1
ATOM 8168 N N . LEU A 1 1002 ? -88.874 5.696 -19.939 1.00 75.56 1002 LEU A N 1
ATOM 8169 C CA . LEU A 1 1002 ? -87.420 5.501 -19.895 1.00 75.56 1002 LEU A CA 1
ATOM 8170 C C . LEU A 1 1002 ? -86.712 6.104 -21.122 1.00 75.56 1002 LEU A C 1
ATOM 8172 O O . LEU A 1 1002 ? -85.721 6.810 -20.952 1.00 75.56 1002 LEU A O 1
ATOM 8176 N N . GLU A 1 1003 ? -87.231 5.896 -22.335 1.00 75.06 1003 GLU A N 1
ATOM 8177 C CA . GLU A 1 1003 ? -86.691 6.486 -23.572 1.00 75.06 1003 GLU A CA 1
ATOM 8178 C C . GLU A 1 1003 ? -86.767 8.029 -23.554 1.00 75.06 1003 GLU A C 1
ATOM 8180 O O . GLU A 1 1003 ? -85.765 8.692 -23.819 1.00 75.06 1003 GLU A O 1
ATOM 8185 N N . ASP A 1 1004 ? -87.905 8.617 -23.164 1.00 78.50 1004 ASP A N 1
ATOM 8186 C CA . ASP A 1 1004 ? -88.125 10.074 -23.097 1.00 78.50 1004 ASP A CA 1
ATOM 8187 C C . ASP A 1 1004 ? -87.331 10.752 -21.958 1.00 78.50 1004 ASP A C 1
ATOM 8189 O O . ASP A 1 1004 ? -87.048 11.954 -22.024 1.00 78.50 1004 ASP A O 1
ATOM 8193 N N . ALA A 1 1005 ? -87.010 10.027 -20.881 1.00 78.75 1005 ALA A N 1
ATOM 8194 C CA . ALA A 1 1005 ? -86.125 10.510 -19.820 1.00 78.75 1005 ALA A CA 1
ATOM 8195 C C . ALA A 1 1005 ? -84.661 10.472 -20.280 1.00 78.75 1005 ALA A C 1
ATOM 8197 O O . ALA A 1 1005 ? -83.965 11.486 -20.216 1.00 78.75 1005 ALA A O 1
ATOM 8198 N N . HIS A 1 1006 ? -84.226 9.336 -20.829 1.00 74.75 1006 HIS A N 1
ATOM 8199 C CA . HIS A 1 1006 ? -82.852 9.142 -21.277 1.00 74.75 1006 HIS A CA 1
ATOM 8200 C C . HIS A 1 1006 ? -82.501 10.016 -22.494 1.00 74.75 1006 HIS A C 1
ATOM 8202 O O . HIS A 1 1006 ? -81.378 10.505 -22.586 1.00 74.75 1006 HIS A O 1
ATOM 8208 N N . SER A 1 1007 ? -83.455 10.298 -23.395 1.00 77.19 1007 SER A N 1
ATOM 8209 C CA . SER A 1 1007 ? -83.239 11.252 -24.494 1.00 77.19 1007 SER A CA 1
ATOM 8210 C C . SER A 1 1007 ? -83.015 12.673 -23.981 1.00 77.19 1007 SER A C 1
ATOM 8212 O O . SER A 1 1007 ? -82.105 13.341 -24.456 1.00 77.19 1007 SER A O 1
ATOM 8214 N N . ARG A 1 1008 ? -83.784 13.134 -22.982 1.00 80.06 1008 ARG A N 1
ATOM 8215 C CA . ARG A 1 1008 ? -83.616 14.487 -22.421 1.00 80.06 1008 ARG A CA 1
ATOM 8216 C C . ARG A 1 1008 ? -82.271 14.668 -21.728 1.00 80.06 1008 ARG A C 1
ATOM 8218 O O . ARG A 1 1008 ? -81.595 15.659 -21.979 1.00 80.06 1008 ARG A O 1
ATOM 8225 N N . GLU A 1 1009 ? -81.864 13.698 -20.916 1.00 75.56 1009 GLU A N 1
ATOM 8226 C CA . GLU A 1 1009 ? -80.563 13.724 -20.239 1.00 75.56 1009 GLU A CA 1
ATOM 8227 C C . GLU A 1 1009 ? -79.403 13.672 -21.252 1.00 75.56 1009 GLU A C 1
ATOM 8229 O O . GLU A 1 1009 ? -78.439 14.431 -21.148 1.00 75.56 1009 GLU A O 1
ATOM 8234 N N . LYS A 1 1010 ? -79.541 12.858 -22.309 1.00 76.94 1010 LYS A N 1
ATOM 8235 C CA . LYS A 1 1010 ? -78.592 12.783 -23.429 1.00 76.94 1010 LYS A CA 1
ATOM 8236 C C . LYS A 1 1010 ? -78.509 14.078 -24.240 1.00 76.94 1010 LYS A C 1
ATOM 8238 O O . LYS A 1 1010 ? -77.413 14.444 -24.659 1.00 76.94 1010 LYS A O 1
ATOM 8243 N N . ASP A 1 1011 ? -79.625 14.761 -24.476 1.00 78.06 1011 ASP A N 1
ATOM 8244 C CA . ASP A 1 1011 ? -79.651 16.009 -25.244 1.00 78.06 1011 ASP A CA 1
ATOM 8245 C C . ASP A 1 1011 ? -79.107 17.199 -24.431 1.00 78.06 1011 ASP A C 1
ATOM 8247 O O . ASP A 1 1011 ? -78.378 18.023 -24.986 1.00 78.06 1011 ASP A O 1
ATOM 8251 N N . GLU A 1 1012 ? -79.342 17.262 -23.112 1.00 77.94 1012 GLU A N 1
ATOM 8252 C CA . GLU A 1 1012 ? -78.682 18.250 -22.239 1.00 77.94 1012 GLU A CA 1
ATOM 8253 C C . GLU A 1 1012 ? -77.164 18.023 -22.142 1.00 77.94 1012 GLU A C 1
ATOM 8255 O O . GLU A 1 1012 ? -76.397 18.987 -22.230 1.00 77.94 1012 GLU A O 1
ATOM 8260 N N . LEU A 1 1013 ? -76.718 16.765 -22.024 1.00 73.75 1013 LEU A N 1
ATOM 8261 C CA . LEU A 1 1013 ? -75.295 16.406 -22.065 1.00 73.75 1013 LEU A CA 1
ATOM 8262 C C . LEU A 1 1013 ? -74.654 16.778 -23.405 1.00 73.75 1013 LEU A C 1
ATOM 8264 O O . LEU A 1 1013 ? -73.611 17.427 -23.420 1.00 73.75 1013 LEU A O 1
ATOM 8268 N N . ARG A 1 1014 ? -75.295 16.437 -24.530 1.00 76.31 1014 ARG A N 1
ATOM 8269 C CA . ARG A 1 1014 ? -74.824 16.811 -25.874 1.00 76.31 1014 ARG A CA 1
ATOM 8270 C C . ARG A 1 1014 ? -74.683 18.313 -26.044 1.00 76.31 1014 ARG A C 1
ATOM 8272 O O . ARG A 1 1014 ? -73.697 18.753 -26.622 1.00 76.31 1014 ARG A O 1
ATOM 8279 N N . LYS A 1 1015 ? -75.641 19.093 -25.540 1.00 79.62 1015 LYS A N 1
ATOM 8280 C CA . LYS A 1 1015 ? -75.585 20.551 -25.647 1.00 79.62 1015 LYS A CA 1
ATOM 8281 C C . LYS A 1 1015 ? -74.412 21.129 -24.850 1.00 79.62 1015 LYS A C 1
ATOM 8283 O O . LYS A 1 1015 ? -73.659 21.923 -25.390 1.00 79.62 1015 LYS A O 1
ATOM 8288 N N . ARG A 1 1016 ? -74.191 20.651 -23.619 1.00 74.75 1016 ARG A N 1
ATOM 8289 C CA . ARG A 1 1016 ? -73.038 21.065 -22.798 1.00 74.75 1016 ARG A CA 1
ATOM 8290 C C . ARG A 1 1016 ? -71.685 20.645 -23.370 1.00 74.75 1016 ARG A C 1
ATOM 8292 O O . ARG A 1 1016 ? -70.724 21.385 -23.201 1.00 74.75 1016 ARG A O 1
ATOM 8299 N N . VAL A 1 1017 ? -71.606 19.489 -24.030 1.00 75.44 1017 VAL A N 1
ATOM 8300 C CA . VAL A 1 1017 ? -70.396 19.072 -24.754 1.00 75.44 1017 VAL A CA 1
ATOM 8301 C C . VAL A 1 1017 ? -70.161 19.982 -25.962 1.00 75.44 1017 VAL A C 1
ATOM 8303 O O . VAL A 1 1017 ? -69.064 20.504 -26.091 1.00 75.44 1017 VAL A O 1
ATOM 8306 N N . ALA A 1 1018 ? -71.187 20.263 -26.772 1.00 78.50 1018 ALA A N 1
ATOM 8307 C CA . ALA A 1 1018 ? -71.064 21.143 -27.936 1.00 78.50 1018 ALA A CA 1
ATOM 8308 C C . ALA A 1 1018 ? -70.659 22.585 -27.566 1.00 78.50 1018 ALA A C 1
ATOM 8310 O O . ALA A 1 1018 ? -69.796 23.160 -28.225 1.00 78.50 1018 ALA A O 1
ATOM 8311 N N . ASP A 1 1019 ? -71.233 23.151 -26.497 1.00 77.75 1019 ASP A N 1
ATOM 8312 C CA . ASP A 1 1019 ? -70.870 24.489 -26.008 1.00 77.75 1019 ASP A CA 1
ATOM 8313 C C . ASP A 1 1019 ? -69.379 24.533 -25.579 1.00 77.75 1019 ASP A C 1
ATOM 8315 O O . ASP A 1 1019 ? -68.651 25.458 -25.940 1.00 77.75 1019 ASP A O 1
ATOM 8319 N N . LEU A 1 1020 ? -68.893 23.495 -24.879 1.00 72.69 1020 LEU A N 1
ATOM 8320 C CA . LEU A 1 1020 ? -67.485 23.368 -24.464 1.00 72.69 1020 LEU A CA 1
ATOM 8321 C C . LEU A 1 1020 ? -66.531 23.064 -25.631 1.00 72.69 1020 LEU A C 1
ATOM 8323 O O . LEU A 1 1020 ? -65.394 23.534 -25.624 1.00 72.69 1020 LEU A O 1
ATOM 8327 N N . GLU A 1 1021 ? -66.957 22.292 -26.630 1.00 74.88 1021 GLU A N 1
ATOM 8328 C CA . GLU A 1 1021 ? -66.186 22.047 -27.856 1.00 74.88 1021 GLU A CA 1
ATOM 8329 C C . GLU A 1 1021 ? -66.030 23.338 -28.671 1.00 74.88 1021 GLU A C 1
ATOM 8331 O O . GLU A 1 1021 ? -64.939 23.614 -29.168 1.00 74.88 1021 GLU A O 1
ATOM 8336 N N . GLN A 1 1022 ? -67.074 24.172 -28.752 1.00 77.19 1022 GLN A N 1
ATOM 8337 C CA . GLN A 1 1022 ? -67.021 25.456 -29.454 1.00 77.19 1022 GLN A CA 1
ATOM 8338 C C . GLN A 1 1022 ? -66.098 26.472 -28.759 1.00 77.19 1022 GLN A C 1
ATOM 8340 O O . GLN A 1 1022 ? -65.325 27.155 -29.434 1.00 77.19 1022 GLN A O 1
ATOM 8345 N N . GLU A 1 1023 ? -66.140 26.562 -27.426 1.00 74.62 1023 GLU A N 1
ATOM 8346 C CA . GLU A 1 1023 ? -65.259 27.455 -26.657 1.00 74.62 1023 GLU A CA 1
ATOM 8347 C C . GLU A 1 1023 ? -63.786 27.008 -26.740 1.00 74.62 1023 GLU A C 1
ATOM 8349 O O . GLU A 1 1023 ? -62.898 27.831 -26.969 1.00 74.62 1023 GLU A O 1
ATOM 8354 N N . ASN A 1 1024 ? -63.517 25.695 -26.681 1.00 70.25 1024 ASN A N 1
ATOM 8355 C CA . ASN A 1 1024 ? -62.169 25.157 -26.903 1.00 70.25 1024 ASN A CA 1
ATOM 8356 C C . ASN A 1 1024 ? -61.675 25.348 -28.346 1.00 70.25 1024 ASN A C 1
ATOM 8358 O O . ASN A 1 1024 ? -60.487 25.593 -28.541 1.00 70.25 1024 ASN A O 1
ATOM 8362 N N . ALA A 1 1025 ? -62.548 25.253 -29.355 1.00 77.25 1025 ALA A N 1
ATOM 8363 C CA . ALA A 1 1025 ? -62.170 25.474 -30.751 1.00 77.25 1025 ALA A CA 1
ATOM 8364 C C . ALA A 1 1025 ? -61.743 26.929 -31.009 1.00 77.25 1025 ALA A C 1
ATOM 8366 O O . ALA A 1 1025 ? -60.712 27.153 -31.639 1.00 77.25 1025 ALA A O 1
ATOM 8367 N N . LEU A 1 1026 ? -62.480 27.908 -30.466 1.00 76.88 1026 LEU A N 1
ATOM 8368 C CA . LEU A 1 1026 ? -62.109 29.327 -30.547 1.00 76.88 1026 LEU A CA 1
ATOM 8369 C C . LEU A 1 1026 ? -60.762 29.603 -29.862 1.00 76.88 1026 LEU A C 1
ATOM 8371 O O . LEU A 1 1026 ? -59.895 30.236 -30.459 1.00 76.88 1026 LEU A O 1
ATOM 8375 N N . LEU A 1 1027 ? -60.551 29.062 -28.657 1.00 71.44 1027 LEU A N 1
ATOM 8376 C CA . LEU A 1 1027 ? -59.280 29.197 -27.936 1.00 71.44 1027 LEU A CA 1
ATOM 8377 C C . LEU A 1 1027 ? -58.110 28.454 -28.613 1.00 71.44 1027 LEU A C 1
ATOM 8379 O O . LEU A 1 1027 ? -56.959 28.854 -28.430 1.00 71.44 1027 LEU A O 1
ATOM 8383 N N . LYS A 1 1028 ? -58.367 27.397 -29.401 1.00 74.38 1028 LYS A N 1
ATOM 8384 C CA . LYS A 1 1028 ? -57.341 26.754 -30.246 1.00 74.38 1028 LYS A CA 1
ATOM 8385 C C . LYS A 1 1028 ? -56.964 27.638 -31.439 1.00 74.38 1028 LYS A C 1
ATOM 8387 O O . LYS A 1 1028 ? -55.773 27.829 -31.664 1.00 74.38 1028 LYS A O 1
ATOM 8392 N N . ASP A 1 1029 ? -57.942 28.206 -32.146 1.00 75.31 1029 ASP A N 1
ATOM 8393 C CA . ASP A 1 1029 ? -57.698 29.021 -33.348 1.00 75.31 1029 ASP A CA 1
ATOM 8394 C C . ASP A 1 1029 ? -56.984 30.347 -33.017 1.00 75.31 1029 ASP A C 1
ATOM 8396 O O . ASP A 1 1029 ? -55.981 30.681 -33.646 1.00 75.31 1029 ASP A O 1
ATOM 8400 N N . GLU A 1 1030 ? -57.395 31.053 -31.952 1.00 70.56 1030 GLU A N 1
ATOM 8401 C CA . GLU A 1 1030 ? -56.683 32.251 -31.464 1.00 70.56 1030 GLU A CA 1
ATOM 8402 C C . GLU A 1 1030 ? -55.219 31.936 -31.107 1.00 70.56 1030 GLU A C 1
ATOM 8404 O O . GLU A 1 1030 ? -54.301 32.702 -31.418 1.00 70.56 1030 GLU A O 1
ATOM 8409 N N . LYS A 1 1031 ? -54.987 30.768 -30.496 1.00 71.12 1031 LYS A N 1
ATOM 8410 C CA . LYS A 1 1031 ? -53.652 30.307 -30.110 1.00 71.12 1031 LYS A CA 1
ATOM 8411 C C . LYS A 1 1031 ? -52.789 29.917 -31.309 1.00 71.12 1031 LYS A C 1
ATOM 8413 O O . LYS A 1 1031 ? -51.597 30.228 -31.310 1.00 71.12 1031 LYS A O 1
ATOM 8418 N N . GLU A 1 1032 ? -53.352 29.263 -32.323 1.00 72.25 1032 GLU A N 1
ATOM 8419 C CA . GLU A 1 1032 ? -52.628 28.946 -33.559 1.00 72.25 1032 GLU A CA 1
ATOM 8420 C C . GLU A 1 1032 ? -52.320 30.194 -34.389 1.00 72.25 1032 GLU A C 1
ATOM 8422 O O . GLU A 1 1032 ? -51.216 30.296 -34.923 1.00 72.25 1032 GLU A O 1
ATOM 8427 N N . GLN A 1 1033 ? -53.223 31.176 -34.460 1.00 73.75 1033 GLN A N 1
ATOM 8428 C CA . GLN A 1 1033 ? -52.947 32.436 -35.159 1.00 73.75 1033 GLN A CA 1
ATOM 8429 C C . GLN A 1 1033 ? -51.791 33.212 -34.505 1.00 73.75 1033 GLN A C 1
ATOM 8431 O O . GLN A 1 1033 ? -50.883 33.655 -35.216 1.00 73.75 1033 GLN A O 1
ATOM 8436 N N . LEU A 1 1034 ? -51.756 33.309 -33.167 1.00 69.56 1034 LEU A N 1
ATOM 8437 C CA . LEU A 1 1034 ? -50.634 33.934 -32.453 1.00 69.56 1034 LEU A CA 1
ATOM 8438 C C . LEU A 1 1034 ? -49.316 33.166 -32.649 1.00 69.56 1034 LEU A C 1
ATOM 8440 O O . LEU A 1 1034 ? -48.288 33.779 -32.945 1.00 69.56 1034 LEU A O 1
ATOM 8444 N N . ASN A 1 1035 ? -49.337 31.831 -32.548 1.00 67.06 1035 ASN A N 1
ATOM 8445 C CA . ASN A 1 1035 ? -48.145 31.011 -32.792 1.00 67.06 1035 ASN A CA 1
ATOM 8446 C C . ASN A 1 1035 ? -47.624 31.168 -34.229 1.00 67.06 1035 ASN A C 1
ATOM 8448 O O . ASN A 1 1035 ? -46.417 31.282 -34.426 1.00 67.06 1035 ASN A O 1
ATOM 8452 N N . ASN A 1 1036 ? -48.508 31.210 -35.230 1.00 71.75 1036 ASN A N 1
ATOM 8453 C CA . ASN A 1 1036 ? -48.112 31.364 -36.629 1.00 71.75 1036 ASN A CA 1
ATOM 8454 C C . ASN A 1 1036 ? -47.509 32.748 -36.922 1.00 71.75 1036 ASN A C 1
ATOM 8456 O O . ASN A 1 1036 ? -46.523 32.826 -37.654 1.00 71.75 1036 ASN A O 1
ATOM 8460 N N . GLN A 1 1037 ? -48.017 33.831 -36.317 1.00 69.69 1037 GLN A N 1
ATOM 8461 C CA . GLN A 1 1037 ? -47.394 35.157 -36.453 1.00 69.69 1037 GLN A CA 1
ATOM 8462 C C . GLN A 1 1037 ? -45.982 35.200 -35.848 1.00 69.69 1037 GLN A C 1
ATOM 8464 O O . GLN A 1 1037 ? -45.053 35.675 -36.504 1.00 69.69 1037 GLN A O 1
ATOM 8469 N N . ILE A 1 1038 ? -45.798 34.638 -34.647 1.00 65.06 1038 ILE A N 1
ATOM 8470 C CA . ILE A 1 1038 ? -44.486 34.555 -33.982 1.00 65.06 1038 ILE A CA 1
ATOM 8471 C C . ILE A 1 1038 ? -43.511 33.679 -34.794 1.00 65.06 1038 ILE A C 1
ATOM 8473 O O . ILE A 1 1038 ? -42.343 34.033 -34.960 1.00 65.06 1038 ILE A O 1
ATOM 8477 N N . LEU A 1 1039 ? -43.985 32.557 -35.350 1.00 59.03 1039 LEU A N 1
ATOM 8478 C CA . LEU A 1 1039 ? -43.165 31.626 -36.132 1.00 59.03 1039 LEU A CA 1
ATOM 8479 C C . LEU A 1 1039 ? -42.758 32.182 -37.508 1.00 59.03 1039 LEU A C 1
ATOM 8481 O O . LEU A 1 1039 ? -41.685 31.842 -38.005 1.00 59.03 1039 LEU A O 1
ATOM 8485 N N . CYS A 1 1040 ? -43.588 33.021 -38.135 1.00 64.19 1040 CYS A N 1
ATOM 8486 C CA . CYS A 1 1040 ? -43.221 33.707 -39.375 1.00 64.19 1040 CYS A CA 1
ATOM 8487 C C . CYS A 1 1040 ? -42.168 34.796 -39.136 1.00 64.19 1040 CYS A C 1
ATOM 8489 O O . CYS A 1 1040 ? -41.201 34.858 -39.889 1.00 64.19 1040 CYS A O 1
ATOM 8491 N N . GLN A 1 1041 ? -42.302 35.601 -38.076 1.00 55.78 1041 GLN A N 1
ATOM 8492 C CA . GLN A 1 1041 ? -41.308 36.637 -37.763 1.00 55.78 1041 GLN A CA 1
ATOM 8493 C C . GLN A 1 1041 ? -39.945 36.038 -37.376 1.00 55.78 1041 GLN A C 1
ATOM 8495 O O . GLN A 1 1041 ? -38.920 36.502 -37.869 1.00 55.78 1041 GLN A O 1
ATOM 8500 N N . SER A 1 1042 ? -39.910 34.961 -36.579 1.00 51.12 1042 SER A N 1
ATOM 8501 C CA . SER A 1 1042 ? -38.631 34.371 -36.152 1.00 51.12 1042 SER A CA 1
ATOM 8502 C C . SER A 1 1042 ? -37.872 33.630 -37.262 1.00 51.12 1042 SER A C 1
ATOM 8504 O O . SER A 1 1042 ? -36.646 33.533 -37.199 1.00 51.12 1042 SER A O 1
ATOM 8506 N N . LYS A 1 1043 ? -38.556 33.118 -38.297 1.00 50.84 1043 LYS A N 1
ATOM 8507 C CA . LYS A 1 1043 ? -37.905 32.357 -39.379 1.00 50.84 1043 LYS A CA 1
ATOM 8508 C C . LYS A 1 1043 ? -37.129 33.228 -40.366 1.00 50.84 1043 LYS A C 1
ATOM 8510 O O . LYS A 1 1043 ? -36.035 32.825 -40.764 1.00 50.84 1043 LYS A O 1
ATOM 8515 N N . ASP A 1 1044 ? -37.642 34.403 -40.726 1.00 52.28 1044 ASP A N 1
ATOM 8516 C CA . ASP A 1 1044 ? -36.967 35.280 -41.694 1.00 52.28 1044 ASP A CA 1
ATOM 8517 C C . ASP A 1 1044 ? -35.734 35.979 -41.085 1.00 52.28 1044 ASP A C 1
ATOM 8519 O O . ASP A 1 1044 ? -34.688 36.056 -41.737 1.00 52.28 1044 ASP A O 1
ATOM 8523 N N . GLU A 1 1045 ? -35.789 36.395 -39.811 1.00 52.28 1045 GLU A N 1
ATOM 8524 C CA . GLU A 1 1045 ? -34.620 36.956 -39.110 1.00 52.28 1045 GLU A CA 1
ATOM 8525 C C . GLU A 1 1045 ? -33.523 35.905 -38.860 1.00 52.28 1045 GLU A C 1
ATOM 8527 O O . GLU A 1 1045 ? -32.334 36.183 -39.052 1.00 52.28 1045 GLU A O 1
ATOM 8532 N N . PHE A 1 1046 ? -33.896 34.674 -38.487 1.00 51.28 1046 PHE A N 1
ATOM 8533 C CA . PHE A 1 1046 ? -32.926 33.601 -38.244 1.00 51.28 1046 PHE A CA 1
ATOM 8534 C C . PHE A 1 1046 ? -32.212 33.164 -39.535 1.00 51.28 1046 PHE A C 1
ATOM 8536 O O . PHE A 1 1046 ? -31.001 32.926 -39.527 1.00 51.28 1046 PHE A O 1
ATOM 8543 N N . ALA A 1 1047 ? -32.928 33.119 -40.665 1.00 57.56 1047 ALA A N 1
ATOM 8544 C CA . ALA A 1 1047 ? -32.348 32.776 -41.962 1.00 57.56 1047 ALA A CA 1
ATOM 8545 C C . ALA A 1 1047 ? -31.319 33.816 -42.448 1.00 57.56 1047 ALA A C 1
ATOM 8547 O O . ALA A 1 1047 ? -30.245 33.435 -42.919 1.00 57.56 1047 ALA A O 1
ATOM 8548 N N . GLN A 1 1048 ? -31.596 35.120 -42.306 1.00 57.72 1048 GLN A N 1
ATOM 8549 C CA . GLN A 1 1048 ? -30.644 36.161 -42.722 1.00 57.72 1048 GLN A CA 1
ATOM 8550 C C . GLN A 1 1048 ? -29.403 36.226 -41.822 1.00 57.72 1048 GLN A C 1
ATOM 8552 O O . GLN A 1 1048 ? -28.282 36.328 -42.333 1.00 57.72 1048 GLN A O 1
ATOM 8557 N N . ASN A 1 1049 ? -29.572 36.117 -40.500 1.00 55.41 1049 ASN A N 1
ATOM 8558 C CA . ASN A 1 1049 ? -28.443 36.167 -39.569 1.00 55.41 1049 ASN A CA 1
ATOM 8559 C C . ASN A 1 1049 ? -27.532 34.934 -39.696 1.00 55.41 1049 ASN A C 1
ATOM 8561 O O . ASN A 1 1049 ? -26.311 35.090 -39.742 1.00 55.41 1049 ASN A O 1
ATOM 8565 N N . SER A 1 1050 ? -28.097 33.733 -39.877 1.00 52.34 1050 SER A N 1
ATOM 8566 C CA . SER A 1 1050 ? -27.320 32.497 -40.066 1.00 52.34 1050 SER A CA 1
ATOM 8567 C C . SER A 1 1050 ? -26.389 32.544 -41.288 1.00 52.34 1050 SER A C 1
ATOM 8569 O O . SER A 1 1050 ? -25.247 32.081 -41.222 1.00 52.34 1050 SER A O 1
ATOM 8571 N N . VAL A 1 1051 ? -26.826 33.138 -42.406 1.00 64.75 1051 VAL A N 1
ATOM 8572 C CA . VAL A 1 1051 ? -25.983 33.268 -43.610 1.00 64.75 1051 VAL A CA 1
ATOM 8573 C C . VAL A 1 1051 ? -24.849 34.275 -43.391 1.00 64.75 1051 VAL A C 1
ATOM 8575 O O . VAL A 1 1051 ? -23.707 33.990 -43.754 1.00 64.75 1051 VAL A O 1
ATOM 8578 N N . LYS A 1 1052 ? -25.130 35.421 -42.753 1.00 61.91 1052 LYS A N 1
ATOM 8579 C CA . LYS A 1 1052 ? -24.114 36.440 -42.429 1.00 61.91 1052 LYS A CA 1
ATOM 8580 C C . LYS A 1 1052 ? -23.041 35.906 -41.481 1.00 61.91 1052 LYS A C 1
ATOM 8582 O O . LYS A 1 1052 ? -21.851 36.112 -41.717 1.00 61.91 1052 LYS A O 1
ATOM 8587 N N . GLU A 1 1053 ? -23.453 35.199 -40.432 1.00 55.69 1053 GLU A N 1
ATOM 8588 C CA . GLU A 1 1053 ? -22.540 34.685 -39.413 1.00 55.69 1053 GLU A CA 1
ATOM 8589 C C . GLU A 1 1053 ? -21.627 33.574 -39.961 1.00 55.69 1053 GLU A C 1
ATOM 8591 O O . GLU A 1 1053 ? -20.429 33.552 -39.674 1.00 55.69 1053 GLU A O 1
ATOM 8596 N N . ASN A 1 1054 ? -22.160 32.690 -40.815 1.00 63.94 1054 ASN A N 1
ATOM 8597 C CA . ASN A 1 1054 ? -21.363 31.664 -41.491 1.00 63.94 1054 ASN A CA 1
ATOM 8598 C C . ASN A 1 1054 ? -20.368 32.254 -42.506 1.00 63.94 1054 ASN A C 1
ATOM 8600 O O . ASN A 1 1054 ? -19.261 31.729 -42.636 1.00 63.94 1054 ASN A O 1
ATOM 8604 N N . LEU A 1 1055 ? -20.715 33.354 -43.189 1.00 70.50 1055 LEU A N 1
ATOM 8605 C CA . LEU A 1 1055 ? -19.782 34.042 -44.087 1.00 70.50 1055 LEU A CA 1
ATOM 8606 C C . LEU A 1 1055 ? -18.614 34.665 -43.300 1.00 70.50 1055 LEU A C 1
ATOM 8608 O O . LEU A 1 1055 ? -17.457 34.376 -43.604 1.00 70.50 1055 LEU A O 1
ATOM 8612 N N . MET A 1 1056 ? -18.905 35.414 -42.226 1.00 62.44 1056 MET A N 1
ATOM 8613 C CA . MET A 1 1056 ? -17.871 36.008 -41.363 1.00 62.44 1056 MET A CA 1
ATOM 8614 C C . MET A 1 1056 ? -16.992 34.958 -40.670 1.00 62.44 1056 MET A C 1
ATOM 8616 O O . MET A 1 1056 ? -15.783 35.153 -40.562 1.00 62.44 1056 MET A O 1
ATOM 8620 N N . LYS A 1 1057 ? -17.559 33.830 -40.212 1.00 65.62 1057 LYS A N 1
ATOM 8621 C CA . LYS A 1 1057 ? -16.769 32.728 -39.630 1.00 65.62 1057 LYS A CA 1
ATOM 8622 C C . LYS A 1 1057 ? -15.786 32.147 -40.649 1.00 65.62 1057 LYS A C 1
ATOM 8624 O O . LYS A 1 1057 ? -14.625 31.933 -40.304 1.00 65.62 1057 LYS A O 1
ATOM 8629 N N . LYS A 1 1058 ? -16.213 31.969 -41.904 1.00 72.56 1058 LYS A N 1
ATOM 8630 C CA . LYS A 1 1058 ? -15.354 31.456 -42.977 1.00 72.56 1058 LYS A CA 1
ATOM 8631 C C . LYS A 1 1058 ? -14.233 32.432 -43.352 1.00 72.56 1058 LYS A C 1
ATOM 8633 O O . LYS A 1 1058 ? -13.089 32.004 -43.477 1.00 72.56 1058 LYS A O 1
ATOM 8638 N N . GLU A 1 1059 ? -14.528 33.726 -43.477 1.00 70.62 1059 GLU A N 1
ATOM 8639 C CA . GLU A 1 1059 ? -13.503 34.754 -43.728 1.00 70.62 1059 GLU A CA 1
ATOM 8640 C C . GLU A 1 1059 ? -12.484 34.828 -42.578 1.00 70.62 1059 GLU A C 1
ATOM 8642 O O . GLU A 1 1059 ? -11.276 34.818 -42.820 1.00 70.62 1059 GLU A O 1
ATOM 8647 N N . LEU A 1 1060 ? -12.947 34.783 -41.322 1.00 65.06 1060 LEU A N 1
ATOM 8648 C CA . LEU A 1 1060 ? -12.081 34.787 -40.139 1.00 65.06 1060 LEU A CA 1
ATOM 8649 C C . LEU A 1 1060 ? -11.185 33.537 -40.047 1.00 65.06 1060 LEU A C 1
ATOM 8651 O O . LEU A 1 1060 ? -10.046 33.628 -39.581 1.00 65.06 1060 LEU A O 1
ATOM 8655 N N . GLU A 1 1061 ? -11.666 32.364 -40.470 1.00 66.50 1061 GLU A N 1
ATOM 8656 C CA . GLU A 1 1061 ? -10.855 31.142 -40.525 1.00 66.50 1061 GLU A CA 1
ATOM 8657 C C . GLU A 1 1061 ? -9.869 31.140 -41.699 1.00 66.50 1061 GLU A C 1
ATOM 8659 O O . GLU A 1 1061 ? -8.712 30.757 -41.504 1.00 66.50 1061 GLU A O 1
ATOM 8664 N N . GLU A 1 1062 ? -10.254 31.639 -42.878 1.00 71.25 1062 GLU A N 1
ATOM 8665 C CA . GLU A 1 1062 ? -9.313 31.835 -43.987 1.00 71.25 1062 GLU A CA 1
ATOM 8666 C C . GLU A 1 1062 ? -8.197 32.816 -43.601 1.00 71.25 1062 GLU A C 1
ATOM 8668 O O . GLU A 1 1062 ? -7.018 32.511 -43.803 1.00 71.25 1062 GLU A O 1
ATOM 8673 N N . GLU A 1 1063 ? -8.526 33.946 -42.973 1.00 66.88 1063 GLU A N 1
ATOM 8674 C CA . GLU A 1 1063 ? -7.547 34.945 -42.542 1.00 66.88 1063 GLU A CA 1
ATOM 8675 C C . GLU A 1 1063 ? -6.654 34.443 -41.395 1.00 66.88 1063 GLU A C 1
ATOM 8677 O O . GLU A 1 1063 ? -5.431 34.613 -41.441 1.00 66.88 1063 GLU A O 1
ATOM 8682 N N . ARG A 1 1064 ? -7.206 33.695 -40.426 1.00 65.44 1064 ARG A N 1
ATOM 8683 C CA . ARG A 1 1064 ? -6.396 32.971 -39.429 1.00 65.44 1064 ARG A CA 1
ATOM 8684 C C . ARG A 1 1064 ? -5.473 31.944 -40.072 1.00 65.44 1064 ARG A C 1
ATOM 8686 O O . ARG A 1 1064 ? -4.341 31.803 -39.611 1.00 65.44 1064 ARG A O 1
ATOM 8693 N N . SER A 1 1065 ? -5.907 31.249 -41.125 1.00 69.25 1065 SER A N 1
ATOM 8694 C CA . SER A 1 1065 ? -5.042 30.299 -41.831 1.00 69.25 1065 SER A CA 1
ATOM 8695 C C . SER A 1 1065 ? -3.895 31.009 -42.565 1.00 69.25 1065 SER A C 1
ATOM 8697 O O . SER A 1 1065 ? -2.750 30.563 -42.481 1.00 69.25 1065 SER A O 1
ATOM 8699 N N . ARG A 1 1066 ? -4.163 32.164 -43.197 1.00 68.25 1066 ARG A N 1
ATOM 8700 C CA . ARG A 1 1066 ? -3.138 33.010 -43.834 1.00 68.25 1066 ARG A CA 1
ATOM 8701 C C . ARG A 1 1066 ? -2.141 33.540 -42.806 1.00 68.25 1066 ARG A C 1
ATOM 8703 O O . ARG A 1 1066 ? -0.941 33.430 -43.030 1.00 68.25 1066 ARG A O 1
ATOM 8710 N N . TYR A 1 1067 ? -2.610 34.023 -41.654 1.00 60.56 1067 TYR A N 1
ATOM 8711 C CA . TYR A 1 1067 ? -1.738 34.512 -40.585 1.00 60.56 1067 TYR A CA 1
ATOM 8712 C C . TYR A 1 1067 ? -0.898 33.388 -39.949 1.00 60.56 1067 TYR A C 1
ATOM 8714 O O . TYR A 1 1067 ? 0.297 33.568 -39.728 1.00 60.56 1067 TYR A O 1
ATOM 8722 N N . GLN A 1 1068 ? -1.467 32.198 -39.712 1.00 62.50 1068 GLN A N 1
ATOM 8723 C CA . GLN A 1 1068 ? -0.697 31.039 -39.231 1.00 62.50 1068 GLN A CA 1
ATOM 8724 C C . GLN A 1 1068 ? 0.340 30.549 -40.249 1.00 62.50 1068 GLN A C 1
ATOM 8726 O O . GLN A 1 1068 ? 1.447 30.191 -39.847 1.00 62.50 1068 GLN A O 1
ATOM 8731 N N . ASN A 1 1069 ? 0.017 30.555 -41.545 1.00 69.25 1069 ASN A N 1
ATOM 8732 C CA . ASN A 1 1069 ? 0.984 30.233 -42.594 1.00 69.25 1069 ASN A CA 1
ATOM 8733 C C . ASN A 1 1069 ? 2.103 31.281 -42.658 1.00 69.25 1069 ASN A C 1
ATOM 8735 O O . ASN A 1 1069 ? 3.267 30.898 -42.678 1.00 69.25 1069 ASN A O 1
ATOM 8739 N N . LEU A 1 1070 ? 1.780 32.576 -42.579 1.00 66.81 1070 LEU A N 1
ATOM 8740 C CA . LEU A 1 1070 ? 2.775 33.653 -42.574 1.00 66.81 1070 LEU A CA 1
ATOM 8741 C C . LEU A 1 1070 ? 3.707 33.575 -41.351 1.00 66.81 1070 LEU A C 1
ATOM 8743 O O . LEU A 1 1070 ? 4.915 33.744 -41.486 1.00 66.81 1070 LEU A O 1
ATOM 8747 N N . VAL A 1 1071 ? 3.179 33.248 -40.165 1.00 62.41 1071 VAL A N 1
ATOM 8748 C CA . VAL A 1 1071 ? 3.989 33.019 -38.951 1.00 62.41 1071 VAL A CA 1
ATOM 8749 C C . VAL A 1 1071 ? 4.859 31.760 -39.079 1.00 62.41 1071 VAL A C 1
ATOM 8751 O O . VAL A 1 1071 ? 6.011 31.773 -38.643 1.00 62.41 1071 VAL A O 1
ATOM 8754 N N . LYS A 1 1072 ? 4.362 30.687 -39.713 1.00 66.25 1072 LYS A N 1
ATOM 8755 C CA . LYS A 1 1072 ? 5.171 29.495 -40.024 1.00 66.25 1072 LYS A CA 1
ATOM 8756 C C . LYS A 1 1072 ? 6.292 29.796 -41.018 1.00 66.25 1072 LYS A C 1
ATOM 8758 O O . LYS A 1 1072 ? 7.419 29.375 -40.777 1.00 66.25 1072 LYS A O 1
ATOM 8763 N N . GLU A 1 1073 ? 6.012 30.521 -42.098 1.00 67.06 1073 GLU A N 1
ATOM 8764 C CA . GLU A 1 1073 ? 7.031 30.924 -43.074 1.00 67.06 1073 GLU A CA 1
ATOM 8765 C C . GLU A 1 1073 ? 8.067 31.860 -42.447 1.00 67.06 1073 GLU A C 1
ATOM 8767 O O . GLU A 1 1073 ? 9.261 31.655 -42.651 1.00 67.06 1073 GLU A O 1
ATOM 8772 N N . TYR A 1 1074 ? 7.644 32.820 -41.618 1.00 64.69 1074 TYR A N 1
ATOM 8773 C CA . TYR A 1 1074 ? 8.557 33.706 -40.891 1.00 64.69 1074 TYR A CA 1
ATOM 8774 C C . TYR A 1 1074 ? 9.476 32.917 -39.947 1.00 64.69 1074 TYR A C 1
ATOM 8776 O O . TYR A 1 1074 ? 10.690 33.093 -39.986 1.00 64.69 1074 TYR A O 1
ATOM 8784 N N . SER A 1 1075 ? 8.925 31.982 -39.164 1.00 61.97 1075 SER A N 1
ATOM 8785 C CA . SER A 1 1075 ? 9.709 31.118 -38.270 1.00 61.97 1075 SER A CA 1
ATOM 8786 C C . SER A 1 1075 ? 10.677 30.200 -39.033 1.00 61.97 1075 SER A C 1
ATOM 8788 O O . SER A 1 1075 ? 11.832 30.062 -38.633 1.00 61.97 1075 SER A O 1
ATOM 8790 N N . GLN A 1 1076 ? 10.266 29.638 -40.177 1.00 66.38 1076 GLN A N 1
ATOM 8791 C CA . GLN A 1 1076 ? 11.162 28.871 -41.054 1.00 66.38 1076 GLN A CA 1
ATOM 8792 C C . GLN A 1 1076 ? 12.260 29.741 -41.683 1.00 66.38 1076 GLN A C 1
ATOM 8794 O O . GLN A 1 1076 ? 13.382 29.268 -41.875 1.00 66.38 1076 GLN A O 1
ATOM 8799 N N . LEU A 1 1077 ? 11.965 31.001 -42.013 1.00 65.19 1077 LEU A N 1
ATOM 8800 C CA . LEU A 1 1077 ? 12.944 31.942 -42.555 1.00 65.19 1077 LEU A CA 1
ATOM 8801 C C . LEU A 1 1077 ? 13.955 32.378 -41.482 1.00 65.19 1077 LEU A C 1
ATOM 8803 O O . LEU A 1 1077 ? 15.144 32.465 -41.776 1.00 65.19 1077 LEU A O 1
ATOM 8807 N N . GLU A 1 1078 ? 13.504 32.569 -40.242 1.00 62.12 1078 GLU A N 1
ATOM 8808 C CA . GLU A 1 1078 ? 14.341 32.886 -39.080 1.00 62.12 1078 GLU A CA 1
ATOM 8809 C C . GLU A 1 1078 ? 15.266 31.707 -38.720 1.00 62.12 1078 GLU A C 1
ATOM 8811 O O . GLU A 1 1078 ? 16.481 31.890 -38.637 1.00 62.12 1078 GLU A O 1
ATOM 8816 N N . GLN A 1 1079 ? 14.750 30.469 -38.671 1.00 60.28 1079 GLN A N 1
ATOM 8817 C CA . GLN A 1 1079 ? 15.581 29.261 -38.526 1.00 60.28 1079 GLN A CA 1
ATOM 8818 C C . GLN A 1 1079 ? 16.572 29.082 -39.687 1.00 60.28 1079 GLN A C 1
ATOM 8820 O O . GLN A 1 1079 ? 17.716 28.685 -39.466 1.00 60.28 1079 GLN A O 1
ATOM 8825 N N . ARG A 1 1080 ? 16.183 29.379 -40.936 1.00 66.19 1080 ARG A N 1
ATOM 8826 C CA . ARG A 1 1080 ? 17.125 29.374 -42.072 1.00 66.19 1080 ARG A CA 1
ATOM 8827 C C . ARG A 1 1080 ? 18.196 30.450 -41.927 1.00 66.19 1080 ARG A C 1
ATOM 8829 O O . ARG A 1 1080 ? 19.344 30.177 -42.259 1.00 66.19 1080 ARG A O 1
ATOM 8836 N N . TYR A 1 1081 ? 17.852 31.635 -41.429 1.00 62.88 1081 TYR A N 1
ATOM 8837 C CA . TYR A 1 1081 ? 18.805 32.717 -41.199 1.00 62.88 1081 TYR A CA 1
ATOM 8838 C C . TYR A 1 1081 ? 19.809 32.372 -40.093 1.00 62.88 1081 TYR A C 1
ATOM 8840 O O . TYR A 1 1081 ? 21.006 32.572 -40.298 1.00 62.88 1081 TYR A O 1
ATOM 8848 N N . ASP A 1 1082 ? 19.370 31.794 -38.971 1.00 60.56 1082 ASP A N 1
ATOM 8849 C CA . ASP A 1 1082 ? 20.286 31.361 -37.909 1.00 60.56 1082 ASP A CA 1
ATOM 8850 C C . ASP A 1 1082 ? 21.134 30.143 -38.327 1.00 60.56 1082 ASP A C 1
ATOM 8852 O O . ASP A 1 1082 ? 22.340 30.141 -38.083 1.00 60.56 1082 ASP A O 1
ATOM 8856 N N . ASN A 1 1083 ? 20.590 29.178 -39.080 1.00 64.56 1083 ASN A N 1
ATOM 8857 C CA . ASN A 1 1083 ? 21.398 28.105 -39.683 1.00 64.56 1083 ASN A CA 1
ATOM 8858 C C . ASN A 1 1083 ? 22.460 28.661 -40.652 1.00 64.56 1083 ASN A C 1
ATOM 8860 O O . ASN A 1 1083 ? 23.627 28.275 -40.587 1.00 64.56 1083 ASN A O 1
ATOM 8864 N N . LEU A 1 1084 ? 22.091 29.619 -41.512 1.00 62.31 1084 LEU A N 1
ATOM 8865 C CA . LEU A 1 1084 ? 23.027 30.274 -42.430 1.00 62.31 1084 LEU A CA 1
ATOM 8866 C C . LEU A 1 1084 ? 24.066 31.116 -41.670 1.00 62.31 1084 LEU A C 1
ATOM 8868 O O . LEU A 1 1084 ? 25.211 31.229 -42.098 1.00 62.31 1084 LEU A O 1
ATOM 8872 N N . ARG A 1 1085 ? 23.703 31.696 -40.523 1.00 62.88 1085 ARG A N 1
ATOM 8873 C CA . ARG A 1 1085 ? 24.602 32.436 -39.625 1.00 62.88 1085 ARG A CA 1
ATOM 8874 C C . ARG A 1 1085 ? 25.591 31.514 -38.907 1.00 62.88 1085 ARG A C 1
ATOM 8876 O O . ARG A 1 1085 ? 26.753 31.902 -38.744 1.00 62.88 1085 ARG A O 1
ATOM 8883 N N . ASP A 1 1086 ? 25.173 30.312 -38.532 1.00 53.56 1086 ASP A N 1
ATOM 8884 C CA . ASP A 1 1086 ? 26.042 29.286 -37.955 1.00 53.56 1086 ASP A CA 1
ATOM 8885 C C . ASP A 1 1086 ? 26.995 28.697 -39.013 1.00 53.56 1086 ASP A C 1
ATOM 8887 O O . ASP A 1 1086 ? 28.205 28.636 -38.779 1.00 53.56 1086 ASP A O 1
ATOM 8891 N N . GLU A 1 1087 ? 26.533 28.423 -40.239 1.00 56.88 1087 GLU A N 1
ATOM 8892 C CA . GLU A 1 1087 ? 27.433 28.099 -41.361 1.00 56.88 1087 GLU A CA 1
ATOM 8893 C C . GLU A 1 1087 ? 28.416 29.248 -41.654 1.00 56.88 1087 GLU A C 1
ATOM 8895 O O . GLU A 1 1087 ? 29.629 29.038 -41.768 1.00 56.88 1087 GLU A O 1
ATOM 8900 N N . MET A 1 1088 ? 27.936 30.494 -41.688 1.00 51.34 1088 MET A N 1
ATOM 8901 C CA . MET A 1 1088 ? 28.767 31.669 -41.965 1.00 51.34 1088 MET A CA 1
ATOM 8902 C C . MET A 1 1088 ? 29.710 32.038 -40.807 1.00 51.34 1088 MET A C 1
ATOM 8904 O O . MET A 1 1088 ? 30.629 32.833 -41.011 1.00 51.34 1088 MET A O 1
ATOM 8908 N N . THR A 1 1089 ? 29.529 31.494 -39.597 1.00 52.81 1089 THR A N 1
ATOM 8909 C CA . THR A 1 1089 ? 30.512 31.607 -38.502 1.00 52.81 1089 THR A CA 1
ATOM 8910 C C . THR A 1 1089 ? 31.517 30.456 -38.496 1.00 52.81 1089 THR A C 1
ATOM 8912 O O . THR A 1 1089 ? 32.675 30.692 -38.146 1.00 52.81 1089 THR A O 1
ATOM 8915 N N . ILE A 1 1090 ? 31.147 29.270 -38.988 1.00 50.22 1090 ILE A N 1
ATOM 8916 C CA . ILE A 1 1090 ? 32.079 28.160 -39.253 1.00 50.22 1090 ILE A CA 1
ATOM 8917 C C . ILE A 1 1090 ? 33.027 28.504 -40.419 1.00 50.22 1090 ILE A C 1
ATOM 8919 O O . ILE A 1 1090 ? 34.233 28.277 -40.321 1.00 50.22 1090 ILE A O 1
ATOM 8923 N N . ILE A 1 1091 ? 32.529 29.150 -41.480 1.00 50.44 1091 ILE A N 1
ATOM 8924 C CA . ILE A 1 1091 ? 33.329 29.569 -42.651 1.00 50.44 1091 ILE A CA 1
ATOM 8925 C C . ILE A 1 1091 ? 34.242 30.784 -42.349 1.00 50.44 1091 ILE A C 1
ATOM 8927 O O . ILE A 1 1091 ? 35.216 31.030 -43.058 1.00 50.44 1091 ILE A O 1
ATOM 8931 N N . LYS A 1 1092 ? 34.007 31.532 -41.259 1.00 41.09 1092 LYS A N 1
ATOM 8932 C CA . LYS A 1 1092 ? 34.797 32.734 -40.896 1.00 41.09 1092 LYS A CA 1
ATOM 8933 C C . LYS A 1 1092 ? 36.135 32.465 -40.190 1.00 41.09 1092 LYS A C 1
ATOM 8935 O O . LYS A 1 1092 ? 36.805 33.418 -39.794 1.00 41.09 1092 LYS A O 1
ATOM 8940 N N . GLN A 1 1093 ? 36.575 31.210 -40.069 1.00 40.88 1093 GLN A N 1
ATOM 8941 C CA . GLN A 1 1093 ? 37.916 30.862 -39.572 1.00 40.88 1093 GLN A CA 1
ATOM 8942 C C . GLN A 1 1093 ? 38.916 30.599 -40.712 1.00 40.88 1093 GLN A C 1
ATOM 8944 O O . GLN A 1 1093 ? 39.526 29.535 -40.809 1.00 40.88 1093 GLN A O 1
ATOM 8949 N N . THR A 1 1094 ? 39.126 31.586 -41.588 1.00 36.34 1094 THR A N 1
ATOM 8950 C CA . THR A 1 1094 ? 40.255 31.597 -42.540 1.00 36.34 1094 THR A CA 1
ATOM 8951 C C . THR A 1 1094 ? 40.671 33.052 -42.824 1.00 36.34 1094 THR A C 1
ATOM 8953 O O . THR A 1 1094 ? 39.788 33.896 -42.987 1.00 36.34 1094 THR A O 1
ATOM 8956 N N . PRO A 1 1095 ? 41.970 33.424 -42.845 1.00 31.94 1095 PRO A N 1
ATOM 8957 C CA . PRO A 1 1095 ? 42.363 34.834 -42.867 1.00 31.94 1095 PRO A CA 1
ATOM 8958 C C . PRO A 1 1095 ? 42.428 35.394 -44.300 1.00 31.94 1095 PRO A C 1
ATOM 8960 O O . PRO A 1 1095 ? 43.320 35.034 -45.064 1.00 31.94 1095 PRO A O 1
ATOM 8963 N N . GLY A 1 1096 ? 41.527 36.322 -44.649 1.00 33.34 1096 GLY A N 1
ATOM 8964 C CA . GLY A 1 1096 ? 41.463 36.965 -45.972 1.00 33.34 1096 GLY A CA 1
ATOM 8965 C C . GLY A 1 1096 ? 40.875 38.385 -45.926 1.00 33.34 1096 GLY A C 1
ATOM 8966 O O . GLY A 1 1096 ? 39.907 38.641 -45.228 1.00 33.34 1096 GLY A O 1
ATOM 8967 N N . HIS A 1 1097 ? 41.511 39.325 -46.626 1.00 36.81 1097 HIS A N 1
ATOM 8968 C CA . HIS A 1 1097 ? 41.403 40.788 -46.497 1.00 36.81 1097 HIS A CA 1
ATOM 8969 C C . HIS A 1 1097 ? 40.019 41.488 -46.538 1.00 36.81 1097 HIS A C 1
ATOM 8971 O O . HIS A 1 1097 ? 39.072 41.069 -47.191 1.00 36.81 1097 HIS A O 1
ATOM 8977 N N . ARG A 1 1098 ? 39.991 42.673 -45.898 1.00 30.62 1098 ARG A N 1
ATOM 8978 C CA . ARG A 1 1098 ? 38.904 43.678 -45.869 1.00 30.62 1098 ARG A CA 1
ATOM 8979 C C . ARG A 1 1098 ? 38.599 44.303 -47.243 1.00 30.62 1098 ARG A C 1
ATOM 8981 O O . ARG A 1 1098 ? 39.543 44.624 -47.962 1.00 30.62 1098 ARG A O 1
ATOM 8988 N N . ARG A 1 1099 ? 37.336 44.718 -47.453 1.00 36.94 1099 ARG A N 1
ATOM 8989 C CA . ARG A 1 1099 ? 36.928 46.052 -47.979 1.00 36.94 1099 ARG A CA 1
ATOM 8990 C C . ARG A 1 1099 ? 35.399 46.256 -47.881 1.00 36.94 1099 ARG A C 1
ATOM 8992 O O . ARG A 1 1099 ? 34.658 45.509 -48.501 1.00 36.94 1099 ARG A O 1
ATOM 8999 N N . ASN A 1 1100 ? 34.949 47.288 -47.156 1.00 37.44 1100 ASN A N 1
ATOM 9000 C CA . ASN A 1 1100 ? 33.614 47.895 -47.348 1.00 37.44 1100 ASN A CA 1
ATOM 9001 C C . ASN A 1 1100 ? 33.683 48.869 -48.542 1.00 37.44 1100 ASN A C 1
ATOM 9003 O O . ASN A 1 1100 ? 34.765 49.418 -48.786 1.00 37.44 1100 ASN A O 1
ATOM 9007 N N . PRO A 1 1101 ? 32.565 49.122 -49.250 1.00 37.00 1101 PRO A N 1
ATOM 9008 C CA . PRO A 1 1101 ? 31.928 50.438 -49.082 1.00 37.00 1101 PRO A CA 1
ATOM 9009 C C . PRO A 1 1101 ? 30.381 50.493 -49.211 1.00 37.00 1101 PRO A C 1
ATOM 9011 O O . PRO A 1 1101 ? 29.766 49.823 -50.026 1.00 37.00 1101 PRO A O 1
ATOM 9014 N N . SER A 1 1102 ? 29.814 51.376 -48.386 1.00 31.53 1102 SER A N 1
ATOM 9015 C CA . SER A 1 1102 ? 28.650 52.278 -48.546 1.00 31.53 1102 SER A CA 1
ATOM 9016 C C . SER A 1 1102 ? 27.748 52.326 -49.809 1.00 31.53 1102 SER A C 1
ATOM 9018 O O . SER A 1 1102 ? 28.248 52.447 -50.925 1.00 31.53 1102 SER A O 1
ATOM 9020 N N . ASN A 1 1103 ? 26.465 52.623 -49.524 1.00 31.27 1103 ASN A N 1
ATOM 9021 C CA . ASN A 1 1103 ? 25.508 53.506 -50.238 1.00 31.27 1103 ASN A CA 1
ATOM 9022 C C . ASN A 1 1103 ? 24.686 53.002 -51.448 1.00 31.27 1103 ASN A C 1
ATOM 9024 O O . ASN A 1 1103 ? 25.154 52.217 -52.259 1.00 31.27 1103 ASN A O 1
ATOM 9028 N N . GLN A 1 1104 ? 23.512 53.658 -51.585 1.00 32.72 1104 GLN A N 1
ATOM 9029 C CA . GLN A 1 1104 ? 22.481 53.655 -52.653 1.00 32.72 1104 GLN A CA 1
ATOM 9030 C C . GLN A 1 1104 ? 21.324 52.649 -52.423 1.00 32.72 1104 GLN A C 1
ATOM 9032 O O . GLN A 1 1104 ? 21.587 51.463 -52.293 1.00 32.72 1104 GLN A O 1
ATOM 9037 N N . SER A 1 1105 ? 20.045 53.018 -52.204 1.00 30.17 1105 SER A N 1
ATOM 9038 C CA . SER A 1 1105 ? 19.160 54.154 -52.597 1.00 30.17 1105 SER A CA 1
ATOM 9039 C C . SER A 1 1105 ? 18.371 53.929 -53.899 1.00 30.17 1105 SER A C 1
ATOM 9041 O O . SER A 1 1105 ? 18.892 53.316 -54.824 1.00 30.17 1105 SER A O 1
ATOM 9043 N N . SER A 1 1106 ? 17.181 54.550 -53.967 1.00 31.61 1106 SER A N 1
ATOM 9044 C CA . SER A 1 1106 ? 16.321 54.854 -55.136 1.00 31.61 1106 SER A CA 1
ATOM 9045 C C . SER A 1 1106 ? 15.414 53.751 -55.730 1.00 31.61 1106 SER A C 1
ATOM 9047 O O . SER A 1 1106 ? 15.845 52.608 -55.818 1.00 31.61 1106 SER A O 1
ATOM 9049 N N . LEU A 1 1107 ? 14.167 54.030 -56.174 1.00 31.48 1107 LEU A N 1
ATOM 9050 C CA . LEU A 1 1107 ? 13.267 55.210 -56.018 1.00 31.48 1107 LEU A CA 1
ATOM 9051 C C . LEU A 1 1107 ? 11.813 54.875 -56.481 1.00 31.48 1107 LEU A C 1
ATOM 9053 O O . LEU A 1 1107 ? 11.597 53.822 -57.070 1.00 31.48 1107 LEU A O 1
ATOM 9057 N N . GLU A 1 1108 ? 10.895 55.843 -56.285 1.00 32.88 1108 GLU A N 1
ATOM 9058 C CA . GLU A 1 1108 ? 9.642 56.108 -57.047 1.00 32.88 1108 GLU A CA 1
ATOM 9059 C C . GLU A 1 1108 ? 8.407 55.177 -56.856 1.00 32.88 1108 GLU A C 1
ATOM 9061 O O . GLU A 1 1108 ? 8.533 53.964 -56.767 1.00 32.88 1108 GLU A O 1
ATOM 9066 N N . SER A 1 1109 ? 7.152 55.676 -56.807 1.00 37.03 1109 SER A N 1
ATOM 9067 C CA . SER A 1 1109 ? 6.637 57.051 -57.053 1.00 37.03 1109 SER A CA 1
ATOM 9068 C C . SER A 1 1109 ? 5.222 57.332 -56.467 1.00 37.03 1109 SER A C 1
ATOM 9070 O O . SER A 1 1109 ? 4.395 56.432 -56.399 1.00 37.03 1109 SER A O 1
ATOM 9072 N N . ASP A 1 1110 ? 4.988 58.607 -56.096 1.00 35.75 1110 ASP A N 1
ATOM 9073 C CA . ASP A 1 1110 ? 3.784 59.458 -56.311 1.00 35.75 1110 ASP A CA 1
ATOM 9074 C C . ASP A 1 1110 ? 2.372 59.072 -55.763 1.00 35.75 1110 ASP A C 1
ATOM 9076 O O . ASP A 1 1110 ? 1.846 58.013 -56.059 1.00 35.75 1110 ASP A O 1
ATOM 9080 N N . SER A 1 1111 ? 1.575 59.935 -55.095 1.00 35.41 1111 SER A N 1
ATOM 9081 C CA . SER A 1 1111 ? 1.642 61.403 -54.923 1.00 35.41 1111 SER A CA 1
ATOM 9082 C C . SER A 1 1111 ? 0.499 62.016 -54.054 1.00 35.41 1111 SER A C 1
ATOM 9084 O O . SER A 1 1111 ? -0.603 61.486 -53.983 1.00 35.41 1111 SER A O 1
ATOM 9086 N N . ASN A 1 1112 ? 0.767 63.227 -53.533 1.00 36.53 1112 ASN A N 1
ATOM 9087 C CA . ASN A 1 1112 ? -0.124 64.408 -53.404 1.00 36.53 1112 ASN A CA 1
ATOM 9088 C C . ASN A 1 1112 ? -0.994 64.786 -52.157 1.00 36.53 1112 ASN A C 1
ATOM 9090 O O . ASN A 1 1112 ? -2.178 64.487 -52.081 1.00 36.53 1112 ASN A O 1
ATOM 9094 N N . TYR A 1 1113 ? -0.445 65.777 -51.416 1.00 30.81 1113 TYR A N 1
ATOM 9095 C CA . TYR A 1 1113 ? -1.045 67.093 -51.033 1.00 30.81 1113 TYR A CA 1
ATOM 9096 C C . TYR A 1 1113 ? -1.797 67.268 -49.659 1.00 30.81 1113 TYR A C 1
ATOM 9098 O O . TYR A 1 1113 ? -2.236 66.283 -49.078 1.00 30.81 1113 TYR A O 1
ATOM 9106 N N . PRO A 1 1114 ? -1.770 68.481 -49.020 1.00 37.56 1114 PRO A N 1
ATOM 9107 C CA . PRO A 1 1114 ? -0.971 68.639 -47.784 1.00 37.56 1114 PRO A CA 1
ATOM 9108 C C . PRO A 1 1114 ? -1.435 69.701 -46.727 1.00 37.56 1114 PRO A C 1
ATOM 9110 O O . PRO A 1 1114 ? -2.414 70.421 -46.887 1.00 37.56 1114 PRO A O 1
ATOM 9113 N N . SER A 1 1115 ? -0.562 69.917 -45.726 1.00 31.08 1115 SER A N 1
ATOM 9114 C CA . SER A 1 1115 ? -0.200 71.212 -45.085 1.00 31.08 1115 SER A CA 1
ATOM 9115 C C . SER A 1 1115 ? -1.135 71.940 -44.097 1.00 31.08 1115 SER A C 1
ATOM 9117 O O . SER A 1 1115 ? -2.253 72.310 -44.433 1.00 31.08 1115 SER A O 1
ATOM 9119 N N . ILE A 1 1116 ? -0.563 72.268 -42.922 1.00 34.16 1116 ILE A N 1
ATOM 9120 C CA . ILE A 1 1116 ? -0.385 73.596 -42.262 1.00 34.16 1116 ILE A CA 1
ATOM 9121 C C . ILE A 1 1116 ? -0.023 73.279 -40.786 1.00 34.16 1116 ILE A C 1
ATOM 9123 O O . ILE A 1 1116 ? -0.821 72.667 -40.088 1.00 34.16 1116 ILE A O 1
ATOM 9127 N N . SER A 1 1117 ? 1.218 73.406 -40.297 1.00 30.30 1117 SER A N 1
ATOM 9128 C CA . SER A 1 1117 ? 2.108 74.581 -40.134 1.00 30.30 1117 SER A CA 1
ATOM 9129 C C . SER A 1 1117 ? 1.684 75.577 -39.045 1.00 30.30 1117 SER A C 1
ATOM 9131 O O . SER A 1 1117 ? 0.828 76.406 -39.310 1.00 30.30 1117 SER A O 1
ATOM 9133 N N . THR A 1 1118 ? 2.355 75.524 -37.885 1.00 35.44 1118 THR A N 1
ATOM 9134 C CA . THR A 1 1118 ? 3.101 76.616 -37.189 1.00 35.44 1118 THR A CA 1
ATOM 9135 C C . THR A 1 1118 ? 3.705 75.999 -35.912 1.00 35.44 1118 THR A C 1
ATOM 9137 O O . THR A 1 1118 ? 2.951 75.396 -35.154 1.00 35.44 1118 THR A O 1
ATOM 9140 N N . SER A 1 1119 ? 5.015 75.903 -35.651 1.00 30.09 1119 SER A N 1
ATOM 9141 C CA . SER A 1 1119 ? 6.143 76.857 -35.739 1.00 30.09 1119 SER A CA 1
ATOM 9142 C C . SER A 1 1119 ? 6.245 77.846 -34.564 1.00 30.09 1119 SER A C 1
ATOM 9144 O O . SER A 1 1119 ? 5.232 78.357 -34.097 1.00 30.09 1119 SER A O 1
ATOM 9146 N N . GLU A 1 1120 ? 7.508 78.075 -34.145 1.00 31.42 1120 GLU A N 1
ATOM 9147 C CA . GLU A 1 1120 ? 8.007 78.963 -33.066 1.00 31.42 1120 GLU A CA 1
ATOM 9148 C C . GLU A 1 1120 ? 7.573 78.602 -31.622 1.00 31.42 1120 GLU A C 1
ATOM 9150 O O . GLU A 1 1120 ? 6.462 78.138 -31.407 1.00 31.42 1120 GLU A O 1
ATOM 9155 N N . ILE A 1 1121 ? 8.354 78.750 -30.535 1.00 30.97 1121 ILE A N 1
ATOM 9156 C CA . ILE A 1 1121 ? 9.773 79.072 -30.183 1.00 30.97 1121 ILE A CA 1
ATOM 9157 C C . ILE A 1 1121 ? 9.984 78.386 -28.795 1.00 30.97 1121 ILE A C 1
ATOM 9159 O O . ILE A 1 1121 ? 8.995 78.211 -28.085 1.00 30.97 1121 ILE A O 1
ATOM 9163 N N . GLY A 1 1122 ? 11.141 77.955 -28.269 1.00 30.17 1122 GLY A N 1
ATOM 9164 C CA . GLY A 1 1122 ? 12.586 78.076 -28.524 1.00 30.17 1122 GLY A CA 1
ATOM 9165 C C . GLY A 1 1122 ? 13.329 77.750 -27.197 1.00 30.17 1122 GLY A C 1
ATOM 9166 O O . GLY A 1 1122 ? 12.680 77.627 -26.162 1.00 30.17 1122 GLY A O 1
ATOM 9167 N N . ASP A 1 1123 ? 14.655 77.587 -27.231 1.00 31.16 1123 ASP A N 1
ATOM 9168 C CA . ASP A 1 1123 ? 15.612 77.536 -26.100 1.00 31.16 1123 ASP A CA 1
ATOM 9169 C C . ASP A 1 1123 ? 15.245 76.772 -24.800 1.00 31.16 1123 ASP A C 1
ATOM 9171 O O . ASP A 1 1123 ? 14.628 77.323 -23.890 1.00 31.16 1123 ASP A O 1
ATOM 9175 N N . THR A 1 1124 ? 15.766 75.542 -24.635 1.00 34.91 1124 THR A N 1
ATOM 9176 C CA . THR A 1 1124 ? 16.462 75.063 -23.402 1.00 34.91 1124 THR A CA 1
ATOM 9177 C C . THR A 1 1124 ? 16.989 73.624 -23.566 1.00 34.91 1124 THR A C 1
ATOM 9179 O O . THR A 1 1124 ? 16.365 72.655 -23.132 1.00 34.91 1124 THR A O 1
ATOM 9182 N N . GLU A 1 1125 ? 18.183 73.465 -24.152 1.00 32.88 1125 GLU A N 1
ATOM 9183 C CA . GLU A 1 1125 ? 18.852 72.149 -24.266 1.00 32.88 1125 GLU A CA 1
ATOM 9184 C C . GLU A 1 1125 ? 19.272 71.540 -22.905 1.00 32.88 1125 GLU A C 1
ATOM 9186 O O . GLU A 1 1125 ? 19.482 70.334 -22.819 1.00 32.88 1125 GLU A O 1
ATOM 9191 N N . ASP A 1 1126 ? 19.290 72.322 -21.817 1.00 33.41 1126 ASP A N 1
ATOM 9192 C CA . ASP A 1 1126 ? 19.626 71.850 -20.459 1.00 33.41 1126 ASP A CA 1
ATOM 9193 C C . ASP A 1 1126 ? 18.448 71.220 -19.674 1.00 33.41 1126 ASP A C 1
ATOM 9195 O O . ASP A 1 1126 ? 18.637 70.723 -18.563 1.00 33.41 1126 ASP A O 1
ATOM 9199 N N . ALA A 1 1127 ? 17.218 71.222 -20.208 1.00 32.50 1127 ALA A N 1
ATOM 9200 C CA . ALA A 1 1127 ? 16.036 70.743 -19.472 1.00 32.50 1127 ALA A CA 1
ATOM 9201 C C . ALA A 1 1127 ? 15.685 69.260 -19.716 1.00 32.50 1127 ALA A C 1
ATOM 9203 O O . ALA A 1 1127 ? 15.055 68.626 -18.869 1.00 32.50 1127 ALA A O 1
ATOM 9204 N N . LEU A 1 1128 ? 16.082 68.681 -20.853 1.00 30.59 1128 LEU A N 1
ATOM 9205 C CA . LEU A 1 1128 ? 15.659 67.326 -21.243 1.00 30.59 1128 LEU A CA 1
ATOM 9206 C C . LEU A 1 1128 ? 16.481 66.212 -20.580 1.00 30.59 1128 LEU A C 1
ATOM 9208 O O . LEU A 1 1128 ? 15.931 65.156 -20.271 1.00 30.59 1128 LEU A O 1
ATOM 9212 N N . GLN A 1 1129 ? 17.745 66.472 -20.237 1.00 35.69 1129 GLN A N 1
ATOM 9213 C CA . GLN A 1 1129 ? 18.607 65.477 -19.588 1.00 35.69 1129 GLN A CA 1
ATOM 9214 C C . GLN A 1 1129 ? 18.382 65.348 -18.066 1.00 35.69 1129 GLN A C 1
ATOM 9216 O O . GLN A 1 1129 ? 18.856 64.392 -17.463 1.00 35.69 1129 GLN A O 1
ATOM 9221 N N . GLN A 1 1130 ? 17.595 66.245 -17.451 1.00 34.22 1130 GLN A N 1
ATOM 9222 C CA . GLN A 1 1130 ? 17.079 66.087 -16.077 1.00 34.22 1130 GLN A CA 1
ATOM 9223 C C . GLN A 1 1130 ? 15.628 65.571 -16.026 1.00 34.22 1130 GLN A C 1
ATOM 9225 O O . GLN A 1 1130 ? 15.152 65.173 -14.963 1.00 34.22 1130 GLN A O 1
ATOM 9230 N N . VAL A 1 1131 ? 14.909 65.539 -17.155 1.00 33.81 1131 VAL A N 1
ATOM 9231 C CA . VAL A 1 1131 ? 13.530 65.020 -17.215 1.00 33.81 1131 VAL A CA 1
ATOM 9232 C C . VAL A 1 1131 ? 13.487 63.531 -17.567 1.00 33.81 1131 VAL A C 1
ATOM 9234 O O . VAL A 1 1131 ? 12.566 62.854 -17.116 1.00 33.81 1131 VAL A O 1
ATOM 9237 N N . GLU A 1 1132 ? 14.494 62.966 -18.241 1.00 34.06 1132 GLU A N 1
ATOM 9238 C CA . GLU A 1 1132 ? 14.603 61.501 -18.362 1.00 34.06 1132 GLU A CA 1
ATOM 9239 C C . GLU A 1 1132 ? 14.941 60.819 -17.017 1.00 34.06 1132 GLU A C 1
ATOM 9241 O O . GLU A 1 1132 ? 14.360 59.776 -16.714 1.00 34.06 1132 GLU A O 1
ATOM 9246 N N . GLU A 1 1133 ? 15.746 61.440 -16.141 1.00 35.75 1133 GLU A N 1
ATOM 9247 C CA . GLU A 1 1133 ? 15.992 60.922 -14.778 1.00 35.75 1133 GLU A CA 1
ATOM 9248 C C . GLU A 1 1133 ? 14.813 61.135 -13.803 1.00 35.75 1133 GLU A C 1
ATOM 9250 O O . GLU A 1 1133 ? 14.642 60.347 -12.878 1.00 35.75 1133 GLU A O 1
ATOM 9255 N N . ILE A 1 1134 ? 13.946 62.137 -14.014 1.00 34.28 1134 ILE A N 1
ATOM 9256 C CA . ILE A 1 1134 ? 12.806 62.434 -13.112 1.00 34.28 1134 ILE A CA 1
ATOM 9257 C C . ILE A 1 1134 ? 11.456 61.903 -13.656 1.00 34.28 1134 ILE A C 1
ATOM 9259 O O . ILE A 1 1134 ? 10.491 61.721 -12.905 1.00 34.28 1134 ILE A O 1
ATOM 9263 N N . GLY A 1 1135 ? 11.370 61.612 -14.957 1.00 33.44 1135 GLY A N 1
ATOM 9264 C CA . GLY A 1 1135 ? 10.192 61.049 -15.625 1.00 33.44 1135 GLY A CA 1
ATOM 9265 C C . GLY A 1 1135 ? 10.058 59.534 -15.448 1.00 33.44 1135 GLY A C 1
ATOM 9266 O O . GLY A 1 1135 ? 8.953 59.039 -15.201 1.00 33.44 1135 GLY A O 1
ATOM 9267 N N . LEU A 1 1136 ? 11.177 58.800 -15.481 1.00 32.88 1136 LEU A N 1
ATOM 9268 C CA . LEU A 1 1136 ? 11.197 57.348 -15.260 1.00 32.88 1136 LEU A CA 1
ATOM 9269 C C . LEU A 1 1136 ? 10.788 56.958 -13.826 1.00 32.88 1136 LEU A C 1
ATOM 9271 O O . LEU A 1 1136 ? 10.117 55.941 -13.642 1.00 32.88 1136 LEU A O 1
ATOM 9275 N N . GLU A 1 1137 ? 11.059 57.800 -12.823 1.00 34.97 1137 GLU A N 1
ATOM 9276 C CA . GLU A 1 1137 ? 10.614 57.565 -11.438 1.00 34.97 1137 GLU A CA 1
ATOM 9277 C C . GLU A 1 1137 ? 9.121 57.860 -11.189 1.00 34.97 1137 GLU A C 1
ATOM 9279 O O . GLU A 1 1137 ? 8.558 57.389 -10.198 1.00 34.97 1137 GLU A O 1
ATOM 9284 N N . LYS A 1 1138 ? 8.433 58.589 -12.084 1.00 35.69 1138 LYS A N 1
ATOM 9285 C CA . LYS A 1 1138 ? 6.982 58.854 -11.967 1.00 35.69 1138 LYS A CA 1
ATOM 9286 C C . LYS A 1 1138 ? 6.108 58.033 -12.909 1.00 35.69 1138 LYS A C 1
ATOM 9288 O O . LYS A 1 1138 ? 4.959 57.788 -12.556 1.00 35.69 1138 LYS A O 1
ATOM 9293 N N . ALA A 1 1139 ? 6.639 57.528 -14.023 1.00 34.66 1139 ALA A N 1
ATOM 9294 C CA . ALA A 1 1139 ? 5.951 56.532 -14.851 1.00 34.66 1139 ALA A CA 1
ATOM 9295 C C . ALA A 1 1139 ? 5.936 55.119 -14.216 1.00 34.66 1139 ALA A C 1
ATOM 9297 O O . ALA A 1 1139 ? 5.113 54.280 -14.579 1.00 34.66 1139 ALA A O 1
ATOM 9298 N N . ALA A 1 1140 ? 6.809 54.853 -13.233 1.00 34.53 1140 ALA A N 1
ATOM 9299 C CA . ALA A 1 1140 ? 6.843 53.590 -12.486 1.00 34.53 1140 ALA A CA 1
ATOM 9300 C C . ALA A 1 1140 ? 5.629 53.390 -11.546 1.00 34.53 1140 ALA A C 1
ATOM 9302 O O . ALA A 1 1140 ? 5.232 52.251 -11.275 1.00 34.53 1140 ALA A O 1
ATOM 9303 N N . MET A 1 1141 ? 5.000 54.487 -11.105 1.00 33.41 1141 MET A N 1
ATOM 9304 C CA . MET A 1 1141 ? 3.617 54.503 -10.620 1.00 33.41 1141 MET A CA 1
ATOM 9305 C C . MET A 1 1141 ? 2.699 54.672 -11.847 1.00 33.41 1141 MET A C 1
ATOM 9307 O O . MET A 1 1141 ? 2.244 55.767 -12.142 1.00 33.41 1141 MET A O 1
ATOM 9311 N N . ASP A 1 1142 ? 2.418 53.636 -12.632 1.00 39.22 1142 ASP A N 1
ATOM 9312 C CA . ASP A 1 1142 ? 1.691 52.506 -12.075 1.00 39.22 1142 ASP A CA 1
ATOM 9313 C C . ASP A 1 1142 ? 1.925 51.190 -12.836 1.00 39.22 1142 ASP A C 1
ATOM 9315 O O . ASP A 1 1142 ? 0.978 50.487 -13.158 1.00 39.22 1142 ASP A O 1
ATOM 9319 N N . MET A 1 1143 ? 3.174 50.770 -13.091 1.00 37.88 1143 MET A N 1
ATOM 9320 C CA . MET A 1 1143 ? 3.442 49.461 -13.736 1.00 37.88 1143 MET A CA 1
ATOM 9321 C C . MET A 1 1143 ? 2.803 48.289 -12.960 1.00 37.88 1143 MET A C 1
ATOM 9323 O O . MET A 1 1143 ? 2.428 47.273 -13.539 1.00 37.88 1143 MET A O 1
ATOM 9327 N N . THR A 1 1144 ? 2.586 48.441 -11.649 1.00 42.66 1144 THR A N 1
ATOM 9328 C CA . THR A 1 1144 ? 1.859 47.452 -10.837 1.00 42.66 1144 THR A CA 1
ATOM 9329 C C . THR A 1 1144 ? 0.344 47.494 -11.067 1.00 42.66 1144 THR A C 1
ATOM 9331 O O . THR A 1 1144 ? -0.284 46.438 -11.027 1.00 42.66 1144 THR A O 1
ATOM 9334 N N . VAL A 1 1145 ? -0.261 48.659 -11.334 1.00 41.56 1145 VAL A N 1
ATOM 9335 C CA . VAL A 1 1145 ? -1.676 48.762 -11.741 1.00 41.56 1145 VAL A CA 1
ATOM 9336 C C . VAL A 1 1145 ? -1.862 48.514 -13.232 1.00 41.56 1145 VAL A C 1
ATOM 9338 O O . VAL A 1 1145 ? -2.871 47.935 -13.577 1.00 41.56 1145 VAL A O 1
ATOM 9341 N N . PHE A 1 1146 ? -0.890 48.779 -14.102 1.00 48.09 1146 PHE A N 1
ATOM 9342 C CA . PHE A 1 1146 ? -0.879 48.341 -15.498 1.00 48.09 1146 PHE A CA 1
ATOM 9343 C C . PHE A 1 1146 ? -0.737 46.821 -15.592 1.00 48.09 1146 PHE A C 1
ATOM 9345 O O . PHE A 1 1146 ? -1.467 46.196 -16.344 1.00 48.09 1146 PHE A O 1
ATOM 9352 N N . LEU A 1 1147 ? 0.099 46.178 -14.767 1.00 53.97 1147 LEU A N 1
ATOM 9353 C CA . LEU A 1 1147 ? 0.133 44.714 -14.664 1.00 53.97 1147 LEU A CA 1
ATOM 9354 C C . LEU A 1 1147 ? -1.107 44.148 -13.955 1.00 53.97 1147 LEU A C 1
ATOM 9356 O O . LEU A 1 1147 ? -1.546 43.062 -14.321 1.00 53.97 1147 LEU A O 1
ATOM 9360 N N . LYS A 1 1148 ? -1.719 44.852 -12.988 1.00 53.88 1148 LYS A N 1
ATOM 9361 C CA . LYS A 1 1148 ? -3.018 44.445 -12.412 1.00 53.88 1148 LYS A CA 1
ATOM 9362 C C . LYS A 1 1148 ? -4.194 44.707 -13.352 1.00 53.88 1148 LYS A C 1
ATOM 9364 O O . LYS A 1 1148 ? -5.123 43.923 -13.301 1.00 53.88 1148 LYS A O 1
ATOM 9369 N N . LEU A 1 1149 ? -4.156 45.721 -14.213 1.00 52.31 1149 LEU A N 1
ATOM 9370 C CA . LEU A 1 1149 ? -5.146 46.015 -15.252 1.00 52.31 1149 LEU A CA 1
ATOM 9371 C C . LEU A 1 1149 ? -4.950 45.077 -16.428 1.00 52.31 1149 LEU A C 1
ATOM 9373 O O . LEU A 1 1149 ? -5.921 44.521 -16.885 1.00 52.31 1149 LEU A O 1
ATOM 9377 N N . GLN A 1 1150 ? -3.728 44.774 -16.857 1.00 60.41 1150 GLN A N 1
ATOM 9378 C CA . GLN A 1 1150 ? -3.464 43.736 -17.851 1.00 60.41 1150 GLN A CA 1
ATOM 9379 C C . GLN A 1 1150 ? -3.821 42.346 -17.296 1.00 60.41 1150 GLN A C 1
ATOM 9381 O O . GLN A 1 1150 ? -4.317 41.501 -18.034 1.00 60.41 1150 GLN A O 1
ATOM 9386 N N . LYS A 1 1151 ? -3.649 42.102 -15.987 1.00 62.03 1151 LYS A N 1
ATOM 9387 C CA . LYS A 1 1151 ? -4.177 40.903 -15.319 1.00 62.03 1151 LYS A CA 1
ATOM 9388 C C . LYS A 1 1151 ? -5.702 40.939 -15.200 1.00 62.03 1151 LYS A C 1
ATOM 9390 O O . LYS A 1 1151 ? -6.311 39.913 -15.451 1.00 62.03 1151 LYS A O 1
ATOM 9395 N N . ARG A 1 1152 ? -6.323 42.080 -14.880 1.00 65.62 1152 ARG A N 1
ATOM 9396 C CA . ARG A 1 1152 ? -7.781 42.219 -14.737 1.00 65.62 1152 ARG A CA 1
ATOM 9397 C C . ARG A 1 1152 ? -8.491 42.207 -16.087 1.00 65.62 1152 ARG A C 1
ATOM 9399 O O . ARG A 1 1152 ? -9.561 41.639 -16.172 1.00 65.62 1152 ARG A O 1
ATOM 9406 N N . VAL A 1 1153 ? -7.875 42.736 -17.138 1.00 63.28 1153 VAL A N 1
ATOM 9407 C CA . VAL A 1 1153 ? -8.291 42.622 -18.539 1.00 63.28 1153 VAL A CA 1
ATOM 9408 C C . VAL A 1 1153 ? -8.107 41.183 -18.996 1.00 63.28 1153 VAL A C 1
ATOM 9410 O O . VAL A 1 1153 ? -9.063 40.641 -19.510 1.00 63.28 1153 VAL A O 1
ATOM 9413 N N . ARG A 1 1154 ? -6.997 40.486 -18.699 1.00 67.88 1154 ARG A N 1
ATOM 9414 C CA . ARG A 1 1154 ? -6.915 39.029 -18.952 1.00 67.88 1154 ARG A CA 1
ATOM 9415 C C . ARG A 1 1154 ? -7.935 38.216 -18.146 1.00 67.88 1154 ARG A C 1
ATOM 9417 O O . ARG A 1 1154 ? -8.428 37.214 -18.647 1.00 67.88 1154 ARG A O 1
ATOM 9424 N N . GLU A 1 1155 ? -8.252 38.606 -16.913 1.00 69.06 1155 GLU A N 1
ATOM 9425 C CA . GLU A 1 1155 ? -9.297 37.969 -16.097 1.00 69.06 1155 GLU A CA 1
ATOM 9426 C C . GLU A 1 1155 ? -10.689 38.249 -16.670 1.00 69.06 1155 GLU A C 1
ATOM 9428 O O . GLU A 1 1155 ? -11.466 37.314 -16.790 1.00 69.06 1155 GLU A O 1
ATOM 9433 N N . LEU A 1 1156 ? -10.977 39.480 -17.100 1.00 68.31 1156 LEU A N 1
ATOM 9434 C CA . LEU A 1 1156 ? -12.227 39.876 -17.754 1.00 68.31 1156 LEU A CA 1
ATOM 9435 C C . LEU A 1 1156 ? -12.335 39.318 -19.179 1.00 68.31 1156 LEU A C 1
ATOM 9437 O O . LEU A 1 1156 ? -13.428 38.999 -19.607 1.00 68.31 1156 LEU A O 1
ATOM 9441 N N . GLU A 1 1157 ? -11.237 39.113 -19.904 1.00 69.12 1157 GLU A N 1
ATOM 9442 C CA . GLU A 1 1157 ? -11.184 38.382 -21.176 1.00 69.12 1157 GLU A CA 1
ATOM 9443 C C . GLU A 1 1157 ? -11.374 36.880 -20.953 1.00 69.12 1157 GLU A C 1
ATOM 9445 O O . GLU A 1 1157 ? -11.964 36.212 -21.797 1.00 69.12 1157 GLU A O 1
ATOM 9450 N N . GLN A 1 1158 ? -10.907 36.326 -19.828 1.00 69.31 1158 GLN A N 1
ATOM 9451 C CA . GLN A 1 1158 ? -11.188 34.945 -19.429 1.00 69.31 1158 GLN A CA 1
ATOM 9452 C C . GLN A 1 1158 ? -12.619 34.773 -18.907 1.00 69.31 1158 GLN A C 1
ATOM 9454 O O . GLN A 1 1158 ? -13.218 33.732 -19.166 1.00 69.31 1158 GLN A O 1
ATOM 9459 N N . GLU A 1 1159 ? -13.194 35.761 -18.219 1.00 68.25 1159 GLU A N 1
ATOM 9460 C CA . GLU A 1 1159 ? -14.611 35.790 -17.843 1.00 68.25 1159 GLU A CA 1
ATOM 9461 C C . GLU A 1 1159 ? -15.488 36.007 -19.076 1.00 68.25 1159 GLU A C 1
ATOM 9463 O O . GLU A 1 1159 ? -16.423 35.240 -19.266 1.00 68.25 1159 GLU A O 1
ATOM 9468 N N . ARG A 1 1160 ? -15.131 36.918 -19.990 1.00 69.12 1160 ARG A N 1
ATOM 9469 C CA . ARG A 1 1160 ? -15.813 37.100 -21.277 1.00 69.12 1160 ARG A CA 1
ATOM 9470 C C . ARG A 1 1160 ? -15.695 35.853 -22.140 1.00 69.12 1160 ARG A C 1
ATOM 9472 O O . ARG A 1 1160 ? -16.706 35.428 -22.664 1.00 69.12 1160 ARG A O 1
ATOM 9479 N N . LYS A 1 1161 ? -14.531 35.198 -22.240 1.00 71.56 1161 LYS A N 1
ATOM 9480 C CA . LYS A 1 1161 ? -14.411 33.896 -22.927 1.00 71.56 1161 LYS A CA 1
ATOM 9481 C C . LYS A 1 1161 ? -15.188 32.790 -22.218 1.00 71.56 1161 LYS A C 1
ATOM 9483 O O . LYS A 1 1161 ? -15.733 31.937 -22.898 1.00 71.56 1161 LYS A O 1
ATOM 9488 N N . LYS A 1 1162 ? -15.290 32.782 -20.885 1.00 70.00 1162 LYS A N 1
ATOM 9489 C CA . LYS A 1 1162 ? -16.148 31.826 -20.161 1.00 70.00 1162 LYS A CA 1
ATOM 9490 C C . LYS A 1 1162 ? -17.632 32.081 -20.394 1.00 70.00 1162 LYS A C 1
ATOM 9492 O O . LYS A 1 1162 ? -18.359 31.112 -20.548 1.00 70.00 1162 LYS A O 1
ATOM 9497 N N . LEU A 1 1163 ? -18.066 33.339 -20.400 1.00 67.06 1163 LEU A N 1
ATOM 9498 C CA . LEU A 1 1163 ? -19.445 33.744 -20.669 1.00 67.06 1163 LEU A CA 1
ATOM 9499 C C . LEU A 1 1163 ? -19.795 33.527 -22.140 1.00 67.06 1163 LEU A C 1
ATOM 9501 O O . LEU A 1 1163 ? -20.855 32.999 -22.419 1.00 67.06 1163 LEU A O 1
ATOM 9505 N N . GLN A 1 1164 ? -18.877 33.818 -23.061 1.00 70.00 1164 GLN A N 1
ATOM 9506 C CA . GLN A 1 1164 ? -19.012 33.563 -24.494 1.00 70.00 1164 GLN A CA 1
ATOM 9507 C C . GLN A 1 1164 ? -19.034 32.056 -24.788 1.00 70.00 1164 GLN A C 1
ATOM 9509 O O . GLN A 1 1164 ? -19.889 31.622 -25.535 1.00 70.00 1164 GLN A O 1
ATOM 9514 N N . VAL A 1 1165 ? -18.219 31.231 -24.116 1.00 70.69 1165 VAL A N 1
ATOM 9515 C CA . VAL A 1 1165 ? -18.325 29.757 -24.192 1.00 70.69 1165 VAL A CA 1
ATOM 9516 C C . VAL A 1 1165 ? -19.573 29.224 -23.468 1.00 70.69 1165 VAL A C 1
ATOM 9518 O O . VAL A 1 1165 ? -20.069 28.165 -23.827 1.00 70.69 1165 VAL A O 1
ATOM 9521 N N . GLN A 1 1166 ? -20.113 29.911 -22.456 1.00 68.44 1166 GLN A N 1
ATOM 9522 C CA . GLN A 1 1166 ? -21.397 29.537 -21.837 1.00 68.44 1166 GLN A CA 1
ATOM 9523 C C . GLN A 1 1166 ? -22.598 29.935 -22.705 1.00 68.44 1166 GLN A C 1
ATOM 9525 O O . GLN A 1 1166 ? -23.565 29.183 -22.738 1.00 68.44 1166 GLN A O 1
ATOM 9530 N N . LEU A 1 1167 ? -22.516 31.057 -23.425 1.00 63.91 1167 LEU A N 1
ATOM 9531 C CA . LEU A 1 1167 ? -23.470 31.482 -24.449 1.00 63.91 1167 LEU A CA 1
ATOM 9532 C C . LEU A 1 1167 ? -23.408 30.549 -25.654 1.00 63.91 1167 LEU A C 1
ATOM 9534 O O . LEU A 1 1167 ? -24.412 29.917 -25.933 1.00 63.91 1167 LEU A O 1
ATOM 9538 N N . GLU A 1 1168 ? -22.235 30.323 -26.252 1.00 68.50 1168 GLU A N 1
ATOM 9539 C CA . GLU A 1 1168 ? -22.053 29.370 -27.357 1.00 68.50 1168 GLU A CA 1
ATOM 9540 C C . GLU A 1 1168 ? -22.523 27.957 -26.974 1.00 68.50 1168 GLU A C 1
ATOM 9542 O O . GLU A 1 1168 ? -23.092 27.265 -27.809 1.00 68.50 1168 GLU A O 1
ATOM 9547 N N . LYS A 1 1169 ? -22.351 27.519 -25.715 1.00 66.56 1169 LYS A N 1
ATOM 9548 C CA . LYS A 1 1169 ? -22.921 26.247 -25.231 1.00 66.56 1169 LYS A CA 1
ATOM 9549 C C . LYS A 1 1169 ? -24.430 26.291 -24.974 1.00 66.56 1169 LYS A C 1
ATOM 9551 O O . LYS A 1 1169 ? -25.081 25.274 -25.181 1.00 66.56 1169 LYS A O 1
ATOM 9556 N N . ARG A 1 1170 ? -25.012 27.414 -24.535 1.00 56.28 1170 ARG A N 1
ATOM 9557 C CA . ARG A 1 1170 ? -26.480 27.567 -24.449 1.00 56.28 1170 ARG A CA 1
ATOM 9558 C C . ARG A 1 1170 ? -27.094 27.581 -25.850 1.00 56.28 1170 ARG A C 1
ATOM 9560 O O . ARG A 1 1170 ? -27.976 26.782 -26.127 1.00 56.28 1170 ARG A O 1
ATOM 9567 N N . GLU A 1 1171 ? -26.546 28.384 -26.756 1.00 58.78 1171 GLU A N 1
ATOM 9568 C CA . GLU A 1 1171 ? -26.957 28.479 -28.158 1.00 58.78 1171 GLU A CA 1
ATOM 9569 C C . GLU A 1 1171 ? -26.776 27.150 -28.902 1.00 58.78 1171 GLU A C 1
ATOM 9571 O O . GLU A 1 1171 ? -27.660 26.765 -29.662 1.00 58.78 1171 GLU A O 1
ATOM 9576 N N . GLN A 1 1172 ? -25.699 26.391 -28.659 1.00 59.56 1172 GLN A N 1
ATOM 9577 C CA . GLN A 1 1172 ? -25.540 25.049 -29.237 1.00 59.56 1172 GLN A CA 1
ATOM 9578 C C . GLN A 1 1172 ? -26.467 24.003 -28.595 1.00 59.56 1172 GLN A C 1
ATOM 9580 O O . GLN A 1 1172 ? -26.936 23.117 -29.313 1.00 59.56 1172 GLN A O 1
ATOM 9585 N N . GLN A 1 1173 ? -26.805 24.108 -27.303 1.00 54.28 1173 GLN A N 1
ATOM 9586 C CA . GLN A 1 1173 ? -27.798 23.231 -26.661 1.00 54.28 1173 GLN A CA 1
ATOM 9587 C C . GLN A 1 1173 ? -29.232 23.510 -27.124 1.00 54.28 1173 GLN A C 1
ATOM 9589 O O . GLN A 1 1173 ? -29.991 22.559 -27.326 1.00 54.28 1173 GLN A O 1
ATOM 9594 N N . ASP A 1 1174 ? -29.593 24.772 -27.350 1.00 49.06 1174 ASP A N 1
ATOM 9595 C CA . ASP A 1 1174 ? -30.905 25.138 -27.887 1.00 49.06 1174 ASP A CA 1
ATOM 9596 C C . ASP A 1 1174 ? -30.985 24.865 -29.402 1.00 49.06 1174 ASP A C 1
ATOM 9598 O O . ASP A 1 1174 ? -31.981 24.314 -29.872 1.00 49.06 1174 ASP A O 1
ATOM 9602 N N . SER A 1 1175 ? -29.901 25.077 -30.161 1.00 49.41 1175 SER A N 1
ATOM 9603 C CA . SER A 1 1175 ? -29.833 24.709 -31.590 1.00 49.41 1175 SER A CA 1
ATOM 9604 C C . SER A 1 1175 ? -29.935 23.196 -31.827 1.00 49.41 1175 SER A C 1
ATOM 9606 O O . SER A 1 1175 ? -30.551 22.762 -32.801 1.00 49.41 1175 SER A O 1
ATOM 9608 N N . LYS A 1 1176 ? -29.381 22.363 -30.931 1.00 48.66 1176 LYS A N 1
ATOM 9609 C CA . LYS A 1 1176 ? -29.434 20.890 -31.047 1.00 48.66 1176 LYS A CA 1
ATOM 9610 C C . LYS A 1 1176 ? -30.802 20.279 -30.737 1.00 48.66 1176 LYS A C 1
ATOM 9612 O O . LYS A 1 1176 ? -31.019 19.121 -31.076 1.00 48.66 1176 LYS A O 1
ATOM 9617 N N . LYS A 1 1177 ? -31.740 21.030 -30.149 1.00 45.97 1177 LYS A N 1
ATOM 9618 C CA . LYS A 1 1177 ? -33.126 20.567 -29.934 1.00 45.97 1177 LYS A CA 1
ATOM 9619 C C . LYS A 1 1177 ? -34.060 20.809 -31.123 1.00 45.97 1177 LYS A C 1
ATOM 9621 O O . LYS A 1 1177 ? -35.182 20.318 -31.101 1.00 45.97 1177 LYS A O 1
ATOM 9626 N N . VAL A 1 1178 ? -33.622 21.552 -32.144 1.00 43.66 1178 VAL A N 1
ATOM 9627 C CA . VAL A 1 1178 ? -34.500 22.065 -33.217 1.00 43.66 1178 VAL A CA 1
ATOM 9628 C C . VAL A 1 1178 ? -34.248 21.394 -34.583 1.00 43.66 1178 VAL A C 1
ATOM 9630 O O . VAL A 1 1178 ? -34.989 21.637 -35.531 1.00 43.66 1178 VAL A O 1
ATOM 9633 N N . GLN A 1 1179 ? -33.238 20.522 -34.718 1.00 39.00 1179 GLN A N 1
ATOM 9634 C CA . GLN A 1 1179 ? -32.822 19.970 -36.022 1.00 39.00 1179 GLN A CA 1
ATOM 9635 C C . GLN A 1 1179 ? -32.601 18.444 -36.034 1.00 39.00 1179 GLN A C 1
ATOM 9637 O O . GLN A 1 1179 ? -31.511 17.986 -36.372 1.00 39.00 1179 GLN A O 1
ATOM 9642 N N . ALA A 1 1180 ? -33.631 17.651 -35.702 1.00 37.59 1180 ALA A N 1
ATOM 9643 C CA . ALA A 1 1180 ? -33.613 16.195 -35.925 1.00 37.59 1180 ALA A CA 1
ATOM 9644 C C . ALA A 1 1180 ? -35.003 15.501 -35.965 1.00 37.59 1180 ALA A C 1
ATOM 9646 O O . ALA A 1 1180 ? -35.170 14.500 -35.284 1.00 37.59 1180 ALA A O 1
ATOM 9647 N N . GLU A 1 1181 ? -35.984 15.988 -36.745 1.00 34.91 1181 GLU A N 1
ATOM 9648 C CA . GLU A 1 1181 ? -36.998 15.144 -37.439 1.00 34.91 1181 GLU A CA 1
ATOM 9649 C C . GLU A 1 1181 ? -37.930 15.991 -38.353 1.00 34.91 1181 GLU A C 1
ATOM 9651 O O . GLU A 1 1181 ? -38.360 17.069 -37.934 1.00 34.91 1181 GLU A O 1
ATOM 9656 N N . PRO A 1 1182 ? -38.247 15.574 -39.604 1.00 40.88 1182 PRO A N 1
ATOM 9657 C CA . PRO A 1 1182 ? -39.200 16.276 -40.481 1.00 40.88 1182 PRO A CA 1
ATOM 9658 C C . PRO A 1 1182 ? -40.678 15.936 -40.173 1.00 40.88 1182 PRO A C 1
ATOM 9660 O O . PRO A 1 1182 ? -40.958 14.910 -39.558 1.00 40.88 1182 PRO A O 1
ATOM 9663 N N . PRO A 1 1183 ? -41.650 16.767 -40.603 1.00 35.62 1183 PRO A N 1
ATOM 9664 C CA . PRO A 1 1183 ? -42.906 16.926 -39.867 1.00 35.62 1183 PRO A CA 1
ATOM 9665 C C . PRO A 1 1183 ? -44.073 16.027 -40.312 1.00 35.62 1183 PRO A C 1
ATOM 9667 O O . PRO A 1 1183 ? -44.334 15.863 -41.505 1.00 35.62 1183 PRO A O 1
ATOM 9670 N N . GLN A 1 1184 ? -44.883 15.600 -39.337 1.00 35.47 1184 GLN A N 1
ATOM 9671 C CA . GLN A 1 1184 ? -46.310 15.310 -39.517 1.00 35.47 1184 GLN A CA 1
ATOM 9672 C C . GLN A 1 1184 ? -47.130 16.033 -38.440 1.00 35.47 1184 GLN A C 1
ATOM 9674 O O . GLN A 1 1184 ? -46.736 16.116 -37.280 1.00 35.47 1184 GLN A O 1
ATOM 9679 N N . THR A 1 1185 ? -48.246 16.613 -38.869 1.00 35.31 1185 THR A N 1
ATOM 9680 C CA . THR A 1 1185 ? -49.134 17.487 -38.096 1.00 35.31 1185 THR A CA 1
ATOM 9681 C C . THR A 1 1185 ? -50.131 16.692 -37.257 1.00 35.31 1185 THR A C 1
ATOM 9683 O O . THR A 1 1185 ? -50.863 15.891 -37.829 1.00 35.31 1185 THR A O 1
ATOM 9686 N N . ASP A 1 1186 ? -50.231 16.970 -35.953 1.00 35.88 1186 ASP A N 1
ATOM 9687 C CA . ASP A 1 1186 ? -51.512 17.375 -35.350 1.00 35.88 1186 ASP A CA 1
ATOM 9688 C C . ASP A 1 1186 ? -51.363 17.901 -33.911 1.00 35.88 1186 ASP A C 1
ATOM 9690 O O . ASP A 1 1186 ? -50.572 17.431 -33.098 1.00 35.88 1186 ASP A O 1
ATOM 9694 N N . ILE A 1 1187 ? -52.143 18.942 -33.644 1.00 34.88 1187 ILE A N 1
ATOM 9695 C CA . ILE A 1 1187 ? -52.047 19.905 -32.546 1.00 34.88 1187 ILE A CA 1
ATOM 9696 C C . ILE A 1 1187 ? -52.343 19.282 -31.168 1.00 34.88 1187 ILE A C 1
ATOM 9698 O O . ILE A 1 1187 ? -53.517 19.147 -30.800 1.00 34.88 1187 ILE A O 1
ATOM 9702 N N . ASP A 1 1188 ? -51.313 19.072 -30.342 1.00 38.62 1188 ASP A N 1
ATOM 9703 C CA . ASP A 1 1188 ? -51.475 18.995 -28.884 1.00 38.62 1188 ASP A CA 1
ATOM 9704 C C . ASP A 1 1188 ? -50.329 19.676 -28.117 1.00 38.62 1188 ASP A C 1
ATOM 9706 O O . ASP A 1 1188 ? -49.174 19.698 -28.542 1.00 38.62 1188 ASP A O 1
ATOM 9710 N N . LEU A 1 1189 ? -50.677 20.311 -26.997 1.00 41.28 1189 LEU A N 1
ATOM 9711 C CA . LEU A 1 1189 ? -49.805 21.239 -26.271 1.00 41.28 1189 LEU A CA 1
ATOM 9712 C C . LEU A 1 1189 ? -48.804 20.510 -25.374 1.00 41.28 1189 LEU A C 1
ATOM 9714 O O . LEU A 1 1189 ? -49.203 19.969 -24.347 1.00 41.28 1189 LEU A O 1
ATOM 9718 N N . ASP A 1 1190 ? -47.515 20.544 -25.727 1.00 46.25 1190 ASP A N 1
ATOM 9719 C CA . ASP A 1 1190 ? -46.473 19.800 -25.009 1.00 46.25 1190 ASP A CA 1
ATOM 9720 C C . ASP A 1 1190 ? -46.265 20.287 -23.554 1.00 46.25 1190 ASP A C 1
ATOM 9722 O O . ASP A 1 1190 ? -45.659 21.343 -23.333 1.00 46.25 1190 ASP A O 1
ATOM 9726 N N . PRO A 1 1191 ? -46.657 19.497 -22.531 1.00 50.38 1191 PRO A N 1
ATOM 9727 C CA . PRO A 1 1191 ? -46.477 19.869 -21.130 1.00 50.38 1191 PRO A CA 1
ATOM 9728 C C . PRO A 1 1191 ? -45.017 19.753 -20.652 1.00 50.38 1191 PRO A C 1
ATOM 9730 O O . PRO A 1 1191 ? -44.740 20.006 -19.479 1.00 50.38 1191 PRO A O 1
ATOM 9733 N N . ASN A 1 1192 ? -44.068 19.335 -21.506 1.00 55.94 1192 ASN A N 1
ATOM 9734 C CA . ASN A 1 1192 ? -42.639 19.351 -21.171 1.00 55.94 1192 ASN A CA 1
ATOM 9735 C C . ASN A 1 1192 ? -42.068 20.764 -21.046 1.00 55.94 1192 ASN A C 1
ATOM 9737 O O . ASN A 1 1192 ? -41.150 20.946 -20.247 1.00 55.94 1192 ASN A O 1
ATOM 9741 N N . ALA A 1 1193 ? -42.546 21.734 -21.834 1.00 56.00 1193 ALA A N 1
ATOM 9742 C CA . ALA A 1 1193 ? -41.911 23.051 -21.923 1.00 56.00 1193 ALA A CA 1
ATOM 9743 C C . ALA A 1 1193 ? -41.929 23.781 -20.569 1.00 56.00 1193 ALA A C 1
ATOM 9745 O O . ALA A 1 1193 ? -40.878 24.196 -20.079 1.00 56.00 1193 ALA A O 1
ATOM 9746 N N . ASP A 1 1194 ? -43.087 23.812 -19.902 1.00 57.94 1194 ASP A N 1
ATOM 9747 C CA . ASP A 1 1194 ? -43.226 24.358 -18.546 1.00 57.94 1194 ASP A CA 1
ATOM 9748 C C . ASP A 1 1194 ? -42.406 23.571 -17.515 1.00 57.94 1194 ASP A C 1
ATOM 9750 O O . ASP A 1 1194 ? -41.852 24.150 -16.583 1.00 57.94 1194 ASP A O 1
ATOM 9754 N N . LEU A 1 1195 ? -42.292 22.249 -17.661 1.00 62.38 1195 LEU A N 1
ATOM 9755 C CA . LEU A 1 1195 ? -41.530 21.401 -16.736 1.00 62.38 1195 LEU A CA 1
ATOM 9756 C C . LEU A 1 1195 ? -40.015 21.649 -16.867 1.00 62.38 1195 LEU A C 1
ATOM 9758 O O . LEU A 1 1195 ? -39.310 21.743 -15.860 1.00 62.38 1195 LEU A O 1
ATOM 9762 N N . ALA A 1 1196 ? -39.528 21.842 -18.095 1.00 67.06 1196 ALA A N 1
ATOM 9763 C CA . ALA A 1 1196 ? -38.154 22.237 -18.385 1.00 67.06 1196 ALA A CA 1
ATOM 9764 C C . ALA A 1 1196 ? -37.861 23.671 -17.911 1.00 67.06 1196 ALA A C 1
ATOM 9766 O O . ALA A 1 1196 ? -36.848 23.888 -17.247 1.00 67.06 1196 ALA A O 1
ATOM 9767 N N . TYR A 1 1197 ? -38.761 24.626 -18.174 1.00 71.75 1197 TYR A N 1
ATOM 9768 C CA . TYR A 1 1197 ? -38.637 26.015 -17.722 1.00 71.75 1197 TYR A CA 1
ATOM 9769 C C . TYR A 1 1197 ? -38.623 26.119 -16.191 1.00 71.75 1197 TYR A C 1
ATOM 9771 O O . TYR A 1 1197 ? -37.712 26.718 -15.621 1.00 71.75 1197 TYR A O 1
ATOM 9779 N N . ASN A 1 1198 ? -39.558 25.460 -15.500 1.00 72.31 1198 ASN A N 1
ATOM 9780 C CA . ASN A 1 1198 ? -39.592 25.440 -14.036 1.00 72.31 1198 ASN A CA 1
ATOM 9781 C C . ASN A 1 1198 ? -38.364 24.735 -13.437 1.00 72.31 1198 ASN A C 1
ATOM 9783 O O . ASN A 1 1198 ? -37.831 25.189 -12.424 1.00 72.31 1198 ASN A O 1
ATOM 9787 N N . SER A 1 1199 ? -37.857 23.665 -14.064 1.00 73.75 1199 SER A N 1
ATOM 9788 C CA . SER A 1 1199 ? -36.620 23.017 -13.610 1.00 73.75 1199 SER A CA 1
ATOM 9789 C C . SER A 1 1199 ? -35.366 23.866 -13.870 1.00 73.75 1199 SER A C 1
ATOM 9791 O O . SER A 1 1199 ? -34.438 23.812 -13.061 1.00 73.75 1199 SER A O 1
ATOM 9793 N N . LEU A 1 1200 ? -35.335 24.669 -14.941 1.00 72.06 1200 LEU A N 1
ATOM 9794 C CA . LEU A 1 1200 ? -34.268 25.638 -15.214 1.00 72.06 1200 LEU A CA 1
ATOM 9795 C C . LEU A 1 1200 ? -34.300 26.783 -14.192 1.00 72.06 1200 LEU A C 1
ATOM 9797 O O . LEU A 1 1200 ? -33.289 27.047 -13.544 1.00 72.06 1200 LEU A O 1
ATOM 9801 N N . LYS A 1 1201 ? -35.481 27.373 -13.957 1.00 74.06 1201 LYS A N 1
ATOM 9802 C CA . LYS A 1 1201 ? -35.723 28.403 -12.933 1.00 74.06 1201 LYS A CA 1
ATOM 9803 C C . LYS A 1 1201 ? -35.307 27.913 -11.541 1.00 74.06 1201 LYS A C 1
ATOM 9805 O O . LYS A 1 1201 ? -34.649 28.639 -10.801 1.00 74.06 1201 LYS A O 1
ATOM 9810 N N . ARG A 1 1202 ? -35.607 26.648 -11.201 1.00 77.06 1202 ARG A N 1
ATOM 9811 C CA . ARG A 1 1202 ? -35.139 26.009 -9.958 1.00 77.06 1202 ARG A CA 1
ATOM 9812 C C . ARG A 1 1202 ? -33.612 25.938 -9.890 1.00 77.06 1202 ARG A C 1
ATOM 9814 O O . ARG A 1 1202 ? -33.059 26.218 -8.835 1.00 77.06 1202 ARG A O 1
ATOM 9821 N N . GLN A 1 1203 ? -32.932 25.576 -10.980 1.00 75.00 1203 GLN A N 1
ATOM 9822 C CA . GLN A 1 1203 ? -31.466 25.504 -11.022 1.00 75.00 1203 GLN A CA 1
ATOM 9823 C C . GLN A 1 1203 ? -30.805 26.882 -10.885 1.00 75.00 1203 GLN A C 1
ATOM 9825 O O . GLN A 1 1203 ? -29.825 27.009 -10.148 1.00 75.00 1203 GLN A O 1
ATOM 9830 N N . GLU A 1 1204 ? -31.347 27.907 -11.544 1.00 75.62 1204 GLU A N 1
ATOM 9831 C CA . GLU A 1 1204 ? -30.871 29.289 -11.425 1.00 75.62 1204 GLU A CA 1
ATOM 9832 C C . GLU A 1 1204 ? -31.036 29.782 -9.977 1.00 75.62 1204 GLU A C 1
ATOM 9834 O O . GLU A 1 1204 ? -30.038 30.141 -9.347 1.00 75.62 1204 GLU A O 1
ATOM 9839 N N . LEU A 1 1205 ? -32.225 29.634 -9.382 1.00 75.00 1205 LEU A N 1
ATOM 9840 C CA . LEU A 1 1205 ? -32.491 29.992 -7.982 1.00 75.00 1205 LEU A CA 1
ATOM 9841 C C . LEU A 1 1205 ? -31.691 29.157 -6.961 1.00 75.00 1205 LEU A C 1
ATOM 9843 O O . LEU A 1 1205 ? -31.255 29.698 -5.945 1.00 75.00 1205 LEU A O 1
ATOM 9847 N N . GLU A 1 1206 ? -31.448 27.861 -7.198 1.00 76.44 1206 GLU A N 1
ATOM 9848 C CA . GLU A 1 1206 ? -30.563 27.028 -6.358 1.00 76.44 1206 GLU A CA 1
ATOM 9849 C C . GLU A 1 1206 ? -29.093 27.507 -6.457 1.00 76.44 1206 GLU A C 1
ATOM 9851 O O . GLU A 1 1206 ? -28.357 27.463 -5.463 1.00 76.44 1206 GLU A O 1
ATOM 9856 N N . SER A 1 1207 ? -28.664 28.021 -7.618 1.00 76.12 1207 SER A N 1
ATOM 9857 C CA . SER A 1 1207 ? -27.318 28.577 -7.820 1.00 76.12 1207 SER A CA 1
ATOM 9858 C C . SER A 1 1207 ? -27.137 29.956 -7.172 1.00 76.12 1207 SER A C 1
ATOM 9860 O O . SER A 1 1207 ? -26.124 30.189 -6.504 1.00 76.12 1207 SER A O 1
ATOM 9862 N N . GLU A 1 1208 ? -28.142 30.830 -7.266 1.00 75.75 1208 GLU A N 1
ATOM 9863 C CA . GLU A 1 1208 ? -28.153 32.132 -6.600 1.00 75.75 1208 GLU A CA 1
ATOM 9864 C C . GLU A 1 1208 ? -28.253 31.992 -5.084 1.00 75.75 1208 GLU A C 1
ATOM 9866 O O . GLU A 1 1208 ? -27.481 32.629 -4.375 1.00 75.75 1208 GLU A O 1
ATOM 9871 N N . ASN A 1 1209 ? -29.089 31.081 -4.569 1.00 79.19 1209 ASN A N 1
ATOM 9872 C CA . ASN A 1 1209 ? -29.113 30.737 -3.142 1.00 79.19 1209 ASN A CA 1
ATOM 9873 C C . ASN A 1 1209 ? -27.723 30.320 -2.635 1.00 79.19 1209 ASN A C 1
ATOM 9875 O O . ASN A 1 1209 ? -27.331 30.676 -1.523 1.00 79.19 1209 ASN A O 1
ATOM 9879 N N . LYS A 1 1210 ? -26.951 29.567 -3.433 1.00 78.75 1210 LYS A N 1
ATOM 9880 C CA . LYS A 1 1210 ? -25.581 29.171 -3.069 1.00 78.75 1210 LYS A CA 1
ATOM 9881 C C . LYS A 1 1210 ? -24.619 30.364 -3.069 1.00 78.75 1210 LYS A C 1
ATOM 9883 O O . LYS A 1 1210 ? -23.735 30.407 -2.216 1.00 78.75 1210 LYS A O 1
ATOM 9888 N N . LYS A 1 1211 ? -24.806 31.325 -3.979 1.00 79.94 1211 LYS A N 1
ATOM 9889 C CA . LYS A 1 1211 ? -24.044 32.580 -4.035 1.00 79.94 1211 LYS A CA 1
ATOM 9890 C C . LYS A 1 1211 ? -24.389 33.492 -2.850 1.00 79.94 1211 LYS A C 1
ATOM 9892 O O . LYS A 1 1211 ? -23.518 33.716 -2.022 1.00 79.94 1211 LYS A O 1
ATOM 9897 N N . LEU A 1 1212 ? -25.662 33.858 -2.669 1.00 77.38 1212 LEU A N 1
ATOM 9898 C CA . LEU A 1 1212 ? -26.169 34.621 -1.517 1.00 77.38 1212 LEU A CA 1
ATOM 9899 C C . LEU A 1 1212 ? -25.739 34.010 -0.178 1.00 77.38 1212 LEU A C 1
ATOM 9901 O O . LEU A 1 1212 ? -25.336 34.730 0.725 1.00 77.38 1212 LEU A O 1
ATOM 9905 N N . LYS A 1 1213 ? -25.754 32.680 -0.031 1.00 80.44 1213 LYS A N 1
ATOM 9906 C CA . LYS A 1 1213 ? -25.302 32.009 1.200 1.00 80.44 1213 LYS A CA 1
ATOM 9907 C C . LYS A 1 1213 ? -23.785 32.091 1.425 1.00 80.44 1213 LYS A C 1
ATOM 9909 O O . LYS A 1 1213 ? -23.355 32.096 2.580 1.00 80.44 1213 LYS A O 1
ATOM 9914 N N . ASN A 1 1214 ? -22.980 32.149 0.364 1.00 80.00 1214 ASN A N 1
ATOM 9915 C CA . ASN A 1 1214 ? -21.544 32.411 0.465 1.00 80.00 1214 ASN A CA 1
ATOM 9916 C C . ASN A 1 1214 ? -21.290 33.884 0.798 1.00 80.00 1214 ASN A C 1
ATOM 9918 O O . ASN A 1 1214 ? -20.587 34.157 1.764 1.00 80.00 1214 ASN A O 1
ATOM 9922 N N . ASP A 1 1215 ? -21.935 34.805 0.084 1.00 76.88 1215 ASP A N 1
ATOM 9923 C CA . ASP A 1 1215 ? -21.827 36.252 0.289 1.00 76.88 1215 ASP A CA 1
ATOM 9924 C C . ASP A 1 1215 ? -22.292 36.637 1.709 1.00 76.88 1215 ASP A C 1
ATOM 9926 O O . ASP A 1 1215 ? -21.658 37.438 2.390 1.00 76.88 1215 ASP A O 1
ATOM 9930 N N . LEU A 1 1216 ? -23.335 35.979 2.229 1.00 81.19 1216 LEU A N 1
ATOM 9931 C CA . LEU A 1 1216 ? -23.820 36.139 3.601 1.00 81.19 1216 LEU A CA 1
ATOM 9932 C C . LEU A 1 1216 ? -22.878 35.506 4.638 1.00 81.19 1216 LEU A C 1
ATOM 9934 O O . LEU A 1 1216 ? -22.773 36.012 5.752 1.00 81.19 1216 LEU A O 1
ATOM 9938 N N . ASN A 1 1217 ? -22.149 34.439 4.296 1.00 78.25 1217 ASN A N 1
ATOM 9939 C CA . ASN A 1 1217 ? -21.061 33.932 5.137 1.00 78.25 1217 ASN A CA 1
ATOM 9940 C C . ASN A 1 1217 ? -19.845 34.874 5.126 1.00 78.25 1217 ASN A C 1
ATOM 9942 O O . ASN A 1 1217 ? -19.235 35.055 6.178 1.00 78.25 1217 ASN A O 1
ATOM 9946 N N . GLU A 1 1218 ? -19.512 35.507 3.997 1.00 78.00 1218 GLU A N 1
ATOM 9947 C CA . GLU A 1 1218 ? -18.477 36.545 3.934 1.00 78.00 1218 GLU A CA 1
ATOM 9948 C C . GLU A 1 1218 ? -18.898 37.807 4.693 1.00 78.00 1218 GLU A C 1
ATOM 9950 O O . GLU A 1 1218 ? -18.099 38.321 5.467 1.00 78.00 1218 GLU A O 1
ATOM 9955 N N . LEU A 1 1219 ? -20.160 38.243 4.602 1.00 77.44 1219 LEU A N 1
ATOM 9956 C CA . LEU A 1 1219 ? -20.722 39.320 5.426 1.00 77.44 1219 LEU A CA 1
ATOM 9957 C C . LEU A 1 1219 ? -20.731 38.957 6.914 1.00 77.44 1219 LEU A C 1
ATOM 9959 O O . LEU A 1 1219 ? -20.322 39.774 7.732 1.00 77.44 1219 LEU A O 1
ATOM 9963 N N . ARG A 1 1220 ? -21.120 37.732 7.299 1.00 76.94 1220 ARG A N 1
ATOM 9964 C CA . ARG A 1 1220 ? -20.999 37.259 8.694 1.00 76.94 1220 ARG A CA 1
ATOM 9965 C C . ARG A 1 1220 ? -19.554 37.266 9.163 1.00 76.94 1220 ARG A C 1
ATOM 9967 O O . ARG A 1 1220 ? -19.306 37.628 10.308 1.00 76.94 1220 ARG A O 1
ATOM 9974 N N . LYS A 1 1221 ? -18.613 36.883 8.299 1.00 77.44 1221 LYS A N 1
ATOM 9975 C CA . LYS A 1 1221 ? -17.185 36.902 8.605 1.00 77.44 1221 LYS A CA 1
ATOM 9976 C C . LYS A 1 1221 ? -16.667 38.334 8.727 1.00 77.44 1221 LYS A C 1
ATOM 9978 O O . LYS A 1 1221 ? -16.034 38.632 9.720 1.00 77.44 1221 LYS A O 1
ATOM 9983 N N . ALA A 1 1222 ? -17.034 39.246 7.829 1.00 74.81 1222 ALA A N 1
ATOM 9984 C CA . ALA A 1 1222 ? -16.689 40.665 7.904 1.00 74.81 1222 ALA A CA 1
ATOM 9985 C C . ALA A 1 1222 ? -17.315 41.366 9.124 1.00 74.81 1222 ALA A C 1
ATOM 9987 O O . ALA A 1 1222 ? -16.661 42.189 9.758 1.00 74.81 1222 ALA A O 1
ATOM 9988 N N . VAL A 1 1223 ? -18.551 41.017 9.497 1.00 71.56 1223 VAL A N 1
ATOM 9989 C CA . VAL A 1 1223 ? -19.211 41.491 10.725 1.00 71.56 1223 VAL A CA 1
ATOM 9990 C C . VAL A 1 1223 ? -18.559 40.883 11.967 1.00 71.56 1223 VAL A C 1
ATOM 9992 O O . VAL A 1 1223 ? -18.411 41.594 12.951 1.00 71.56 1223 VAL A O 1
ATOM 9995 N N . ALA A 1 1224 ? -18.121 39.621 11.944 1.00 68.88 1224 ALA A N 1
ATOM 9996 C CA . ALA A 1 1224 ? -17.384 39.009 13.052 1.00 68.88 1224 ALA A CA 1
ATOM 9997 C C . ALA A 1 1224 ? -15.958 39.576 13.185 1.00 68.88 1224 ALA A C 1
ATOM 9999 O O . ALA A 1 1224 ? -15.521 39.879 14.294 1.00 68.88 1224 ALA A O 1
ATOM 10000 N N . ASP A 1 1225 ? -15.264 39.793 12.070 1.00 65.31 1225 ASP A N 1
ATOM 10001 C CA . ASP A 1 1225 ? -13.929 40.389 11.997 1.00 65.31 1225 ASP A CA 1
ATOM 10002 C C . ASP A 1 1225 ? -13.988 41.876 12.414 1.00 65.31 1225 ASP A C 1
ATOM 10004 O O . ASP A 1 1225 ? -13.129 42.339 13.160 1.00 65.31 1225 ASP A O 1
ATOM 10008 N N . GLN A 1 1226 ? -15.049 42.620 12.061 1.00 61.50 1226 GLN A N 1
ATOM 10009 C CA . GLN A 1 1226 ? -15.278 43.966 12.604 1.00 61.50 1226 GLN A CA 1
ATOM 10010 C C . GLN A 1 1226 ? -15.780 43.963 14.052 1.00 61.50 1226 GLN A C 1
ATOM 10012 O O . GLN A 1 1226 ? -15.377 44.833 14.810 1.00 61.50 1226 GLN A O 1
ATOM 10017 N N . ALA A 1 1227 ? -16.620 43.023 14.490 1.00 59.16 1227 ALA A N 1
ATOM 10018 C CA . ALA A 1 1227 ? -17.069 42.948 15.885 1.00 59.16 1227 ALA A CA 1
ATOM 10019 C C . ALA A 1 1227 ? -15.926 42.557 16.837 1.00 59.16 1227 ALA A C 1
ATOM 10021 O O . ALA A 1 1227 ? -15.883 43.026 17.972 1.00 59.16 1227 ALA A O 1
ATOM 10022 N N . THR A 1 1228 ? -14.969 41.753 16.365 1.00 53.50 1228 THR A N 1
ATOM 10023 C CA . THR A 1 1228 ? -13.733 41.446 17.099 1.00 53.50 1228 THR A CA 1
ATOM 10024 C C . THR A 1 1228 ? -12.717 42.593 17.053 1.00 53.50 1228 THR A C 1
ATOM 10026 O O . THR A 1 1228 ? -11.962 42.748 18.008 1.00 53.50 1228 THR A O 1
ATOM 10029 N N . GLN A 1 1229 ? -12.741 43.457 16.028 1.00 52.44 1229 GLN A N 1
ATOM 10030 C CA . GLN A 1 1229 ? -11.915 44.677 15.961 1.00 52.44 1229 GLN A CA 1
ATOM 10031 C C . GLN A 1 1229 ? -12.546 45.921 16.636 1.00 52.44 1229 GLN A C 1
ATOM 10033 O O . GLN A 1 1229 ? -11.823 46.820 17.062 1.00 52.44 1229 GLN A O 1
ATOM 10038 N N . ASN A 1 1230 ? -13.873 45.995 16.795 1.00 46.69 1230 ASN A N 1
ATOM 10039 C CA . ASN A 1 1230 ? -14.574 47.200 17.277 1.00 46.69 1230 ASN A CA 1
ATOM 10040 C C . ASN A 1 1230 ? -14.577 47.398 18.805 1.00 46.69 1230 ASN A C 1
ATOM 10042 O O . ASN A 1 1230 ? -15.059 48.429 19.272 1.00 46.69 1230 ASN A O 1
ATOM 10046 N N . ASN A 1 1231 ? -13.993 46.487 19.591 1.00 42.66 1231 ASN A N 1
ATOM 10047 C CA . ASN A 1 1231 ? -13.803 46.688 21.037 1.00 42.66 1231 ASN A CA 1
ATOM 10048 C C . ASN A 1 1231 ? -12.502 47.437 21.406 1.00 42.66 1231 ASN A C 1
ATOM 10050 O O . ASN A 1 1231 ? -12.165 47.534 22.585 1.00 42.66 1231 ASN A O 1
ATOM 10054 N N . SER A 1 1232 ? -11.811 48.045 20.431 1.00 39.22 1232 SER A N 1
ATOM 10055 C CA . SER A 1 1232 ? -10.733 49.019 20.673 1.00 39.22 1232 SER A CA 1
ATOM 10056 C C . SER A 1 1232 ? -10.781 50.226 19.716 1.00 39.22 1232 SER A C 1
ATOM 10058 O O . SER A 1 1232 ? -9.883 50.444 18.910 1.00 39.22 1232 SER A O 1
ATOM 10060 N N . SER A 1 1233 ? -11.860 51.010 19.825 1.00 37.91 1233 SER A N 1
ATOM 10061 C CA . SER A 1 1233 ? -11.933 52.469 19.585 1.00 37.91 1233 SER A CA 1
ATOM 10062 C C . SER A 1 1233 ? -11.071 53.109 18.468 1.00 37.91 1233 SER A C 1
ATOM 10064 O O . SER A 1 1233 ? -10.003 53.637 18.768 1.00 37.91 1233 SER A O 1
ATOM 10066 N N . HIS A 1 1234 ? -11.607 53.184 17.235 1.00 41.75 1234 HIS A N 1
ATOM 10067 C CA . HIS A 1 1234 ? -11.527 54.360 16.313 1.00 41.75 1234 HIS A CA 1
ATOM 10068 C C . HIS A 1 1234 ? -12.264 54.174 14.953 1.00 41.75 1234 HIS A C 1
ATOM 10070 O O . HIS A 1 1234 ? -12.127 55.000 14.051 1.00 41.75 1234 HIS A O 1
ATOM 10076 N N . GLY A 1 1235 ? -13.086 53.129 14.778 1.00 40.59 1235 GLY A N 1
ATOM 10077 C CA . GLY A 1 1235 ? -13.945 52.951 13.592 1.00 40.59 1235 GLY A CA 1
ATOM 10078 C C . GLY A 1 1235 ? -15.255 53.755 13.662 1.00 40.59 1235 GLY A C 1
ATOM 10079 O O . GLY A 1 1235 ? -15.867 53.854 14.724 1.00 40.59 1235 GLY A O 1
ATOM 10080 N N . SER A 1 1236 ? -15.712 54.328 12.541 1.00 48.19 1236 SER A N 1
ATOM 10081 C CA . SER A 1 1236 ? -16.964 55.105 12.493 1.00 48.19 1236 SER A CA 1
ATOM 10082 C C . SER A 1 1236 ? -18.208 54.217 12.692 1.00 48.19 1236 SER A C 1
ATOM 10084 O O . SER A 1 1236 ? -18.283 53.170 12.036 1.00 48.19 1236 SER A O 1
ATOM 10086 N N . PRO A 1 1237 ? -19.228 54.649 13.469 1.00 52.56 1237 PRO A N 1
ATOM 10087 C CA . PRO A 1 1237 ? -20.464 53.883 13.694 1.00 52.56 1237 PRO A CA 1
ATOM 10088 C C . PRO A 1 1237 ? -21.165 53.443 12.401 1.00 52.56 1237 PRO A C 1
ATOM 10090 O O . PRO A 1 1237 ? -21.744 52.358 12.339 1.00 52.56 1237 PRO A O 1
ATOM 10093 N N . ASP A 1 1238 ? -21.047 54.257 11.350 1.00 55.16 1238 ASP A N 1
ATOM 10094 C CA . ASP A 1 1238 ? -21.662 54.017 10.046 1.00 55.16 1238 ASP A CA 1
ATOM 10095 C C . ASP A 1 1238 ? -21.132 52.757 9.345 1.00 55.16 1238 ASP A C 1
ATOM 10097 O O . ASP A 1 1238 ? -21.890 52.112 8.634 1.00 55.16 1238 ASP A O 1
ATOM 10101 N N . SER A 1 1239 ? -19.876 52.346 9.570 1.00 57.38 1239 SER A N 1
ATOM 10102 C CA . SER A 1 1239 ? -19.290 51.155 8.920 1.00 57.38 1239 SER A CA 1
ATOM 10103 C C . SER A 1 1239 ? -19.938 49.862 9.426 1.00 57.38 1239 SER A C 1
ATOM 10105 O O . SER A 1 1239 ? -20.401 49.031 8.645 1.00 57.38 1239 SER A O 1
ATOM 10107 N N . TYR A 1 1240 ? -20.045 49.733 10.751 1.00 65.38 1240 TYR A N 1
ATOM 10108 C CA . TYR A 1 1240 ? -20.671 48.578 11.393 1.00 65.38 1240 TYR A CA 1
ATOM 10109 C C . TYR A 1 1240 ? -22.193 48.571 11.179 1.00 65.38 1240 TYR A C 1
ATOM 10111 O O . TYR A 1 1240 ? -22.778 47.516 10.944 1.00 65.38 1240 TYR A O 1
ATOM 10119 N N . SER A 1 1241 ? -22.825 49.752 11.177 1.00 70.06 1241 SER A N 1
ATOM 10120 C CA . SER A 1 1241 ? -24.236 49.938 10.812 1.00 70.06 1241 SER A CA 1
ATOM 10121 C C . SER A 1 1241 ? -24.525 49.510 9.365 1.00 70.06 1241 SER A C 1
ATOM 10123 O O . SER A 1 1241 ? -25.463 48.752 9.116 1.00 70.06 1241 SER A O 1
ATOM 10125 N N . LEU A 1 1242 ? -23.682 49.923 8.409 1.00 72.56 1242 LEU A N 1
ATOM 10126 C CA . LEU A 1 1242 ? -23.805 49.564 6.995 1.00 72.56 1242 LEU A CA 1
ATOM 10127 C C . LEU A 1 1242 ? -23.664 48.051 6.786 1.00 72.56 1242 LEU A C 1
ATOM 10129 O O . LEU A 1 1242 ? -24.486 47.458 6.093 1.00 72.56 1242 LEU A O 1
ATOM 10133 N N . LEU A 1 1243 ? -22.675 47.418 7.426 1.00 73.19 1243 LEU A N 1
ATOM 10134 C CA . LEU A 1 1243 ? -22.475 45.968 7.351 1.00 73.19 1243 LEU A CA 1
ATOM 10135 C C . LEU A 1 1243 ? -23.599 45.177 8.037 1.00 73.19 1243 LEU A C 1
ATOM 10137 O O . LEU A 1 1243 ? -23.997 44.137 7.520 1.00 73.19 1243 LEU A O 1
ATOM 10141 N N . LEU A 1 1244 ? -24.167 45.670 9.143 1.00 76.19 1244 LEU A N 1
ATOM 10142 C CA . LEU A 1 1244 ? -25.360 45.075 9.762 1.00 76.19 1244 LEU A CA 1
ATOM 10143 C C . LEU A 1 1244 ? -26.608 45.198 8.879 1.00 76.19 1244 LEU A C 1
ATOM 10145 O O . LEU A 1 1244 ? -27.385 44.247 8.803 1.00 76.19 1244 LEU A O 1
ATOM 10149 N N . ASN A 1 1245 ? -26.795 46.328 8.193 1.00 76.81 1245 ASN A N 1
ATOM 10150 C CA . ASN A 1 1245 ? -27.893 46.496 7.239 1.00 76.81 1245 ASN A CA 1
ATOM 10151 C C . ASN A 1 1245 ? -27.704 45.617 5.995 1.00 76.81 1245 ASN A C 1
ATOM 10153 O O . ASN A 1 1245 ? -28.651 44.950 5.593 1.00 76.81 1245 ASN A O 1
ATOM 10157 N N . GLN A 1 1246 ? -26.494 45.530 5.434 1.00 77.94 1246 GLN A N 1
ATOM 10158 C CA . GLN A 1 1246 ? -26.190 44.598 4.339 1.00 77.94 1246 GLN A CA 1
ATOM 10159 C C . GLN A 1 1246 ? -26.400 43.137 4.759 1.00 77.94 1246 GLN A C 1
ATOM 10161 O O . GLN A 1 1246 ? -26.996 42.367 4.011 1.00 77.94 1246 GLN A O 1
ATOM 10166 N N . LEU A 1 1247 ? -25.985 42.763 5.975 1.00 80.56 1247 LEU A N 1
ATOM 10167 C CA . LEU A 1 1247 ? -26.231 41.436 6.542 1.00 80.56 1247 LEU A CA 1
ATOM 10168 C C . LEU A 1 1247 ? -27.733 41.139 6.690 1.00 80.56 1247 LEU A C 1
ATOM 10170 O O . LEU A 1 1247 ? -28.150 40.014 6.423 1.00 80.56 1247 LEU A O 1
ATOM 10174 N N . LYS A 1 1248 ? -28.537 42.123 7.115 1.00 79.50 1248 LYS A N 1
ATOM 10175 C CA . LYS A 1 1248 ? -29.998 41.995 7.221 1.00 79.50 1248 LYS A CA 1
ATOM 10176 C C . LYS A 1 1248 ? -30.663 41.826 5.860 1.00 79.50 1248 LYS A C 1
ATOM 10178 O O . LYS A 1 1248 ? -31.368 40.842 5.673 1.00 79.50 1248 LYS A O 1
ATOM 10183 N N . LEU A 1 1249 ? -30.394 42.733 4.922 1.00 79.94 1249 LEU A N 1
ATOM 10184 C CA . LEU A 1 1249 ? -30.989 42.719 3.583 1.00 79.94 1249 LEU A CA 1
ATOM 10185 C C . LEU A 1 1249 ? -30.651 41.418 2.841 1.00 79.94 1249 LEU A C 1
ATOM 10187 O O . LEU A 1 1249 ? -31.546 40.748 2.338 1.00 79.94 1249 LEU A O 1
ATOM 10191 N N . ALA A 1 1250 ? -29.386 40.984 2.881 1.00 79.88 1250 ALA A N 1
ATOM 10192 C CA . ALA A 1 1250 ? -28.981 39.703 2.303 1.00 79.88 1250 ALA A CA 1
ATOM 10193 C C . ALA A 1 1250 ? -29.633 38.493 3.005 1.00 79.88 1250 ALA A C 1
ATOM 10195 O O . ALA A 1 1250 ? -29.805 37.443 2.387 1.00 79.88 1250 ALA A O 1
ATOM 10196 N N . HIS A 1 1251 ? -29.981 38.601 4.295 1.00 81.25 1251 HIS A N 1
ATOM 10197 C CA . HIS A 1 1251 ? -30.683 37.532 5.010 1.00 81.25 1251 HIS A CA 1
ATOM 10198 C C . HIS A 1 1251 ? -32.165 37.471 4.638 1.00 81.25 1251 HIS A C 1
ATOM 10200 O O . HIS A 1 1251 ? -32.682 36.370 4.461 1.00 81.25 1251 HIS A O 1
ATOM 10206 N N . GLU A 1 1252 ? -32.818 38.624 4.503 1.00 79.50 1252 GLU A N 1
ATOM 10207 C CA . GLU A 1 1252 ? -34.208 38.741 4.060 1.00 79.50 1252 GLU A CA 1
ATOM 10208 C C . GLU A 1 1252 ? -34.350 38.233 2.612 1.00 79.50 1252 GLU A C 1
ATOM 10210 O O . GLU A 1 1252 ? -35.176 37.353 2.367 1.00 79.50 1252 GLU A O 1
ATOM 10215 N N . GLU A 1 1253 ? -33.465 38.636 1.688 1.00 79.94 1253 GLU A N 1
ATOM 10216 C CA . GLU A 1 1253 ? -33.442 38.111 0.310 1.00 79.94 1253 GLU A CA 1
ATOM 10217 C C . GLU A 1 1253 ? -33.194 36.589 0.268 1.00 79.94 1253 GLU A C 1
ATOM 10219 O O . GLU A 1 1253 ? -33.837 35.875 -0.503 1.00 79.94 1253 GLU A O 1
ATOM 10224 N N . LEU A 1 1254 ? -32.324 36.057 1.139 1.00 81.88 1254 LEU A N 1
ATOM 10225 C CA . LEU A 1 1254 ? -32.086 34.612 1.242 1.00 81.88 1254 LEU A CA 1
ATOM 10226 C C . LEU A 1 1254 ? -33.314 33.836 1.757 1.00 81.88 1254 LEU A C 1
ATOM 10228 O O . LEU A 1 1254 ? -33.507 32.695 1.342 1.00 81.88 1254 LEU A O 1
ATOM 10232 N N . GLU A 1 1255 ? -34.133 34.390 2.659 1.00 77.56 1255 GLU A N 1
ATOM 10233 C CA . GLU A 1 1255 ? -35.373 33.716 3.077 1.00 77.56 1255 GLU A CA 1
ATOM 10234 C C . GLU A 1 1255 ? -36.447 33.767 1.977 1.00 77.56 1255 GLU A C 1
ATOM 10236 O O . GLU A 1 1255 ? -37.039 32.729 1.682 1.00 77.56 1255 GLU A O 1
ATOM 10241 N N . VAL A 1 1256 ? -36.618 34.900 1.284 1.00 78.00 1256 VAL A N 1
ATOM 10242 C CA . VAL A 1 1256 ? -37.544 35.011 0.136 1.00 78.00 1256 VAL A CA 1
ATOM 10243 C C . VAL A 1 1256 ? -37.161 34.020 -0.976 1.00 78.00 1256 VAL A C 1
ATOM 10245 O O . VAL A 1 1256 ? -37.979 33.196 -1.389 1.00 78.00 1256 VAL A O 1
ATOM 10248 N N . ARG A 1 1257 ? -35.883 33.992 -1.384 1.00 75.38 1257 ARG A N 1
ATOM 10249 C CA . ARG A 1 1257 ? -35.359 33.054 -2.401 1.00 75.38 1257 ARG A CA 1
ATOM 10250 C C . ARG A 1 1257 ? -35.445 31.582 -1.977 1.00 75.38 1257 ARG A C 1
ATOM 10252 O O . ARG A 1 1257 ? -35.401 30.699 -2.836 1.00 75.38 1257 ARG A O 1
ATOM 10259 N N . LYS A 1 1258 ? -35.556 31.267 -0.679 1.00 76.56 1258 LYS A N 1
ATOM 10260 C CA . LYS A 1 1258 ? -35.850 29.898 -0.211 1.00 76.56 1258 LYS A CA 1
ATOM 10261 C C . LYS A 1 1258 ? -37.323 29.553 -0.357 1.00 76.56 1258 LYS A C 1
ATOM 10263 O O . LYS A 1 1258 ? -37.610 28.424 -0.751 1.00 76.56 1258 LYS A O 1
ATOM 10268 N N . GLU A 1 1259 ? -38.235 30.471 -0.034 1.00 75.12 1259 GLU A N 1
ATOM 10269 C CA . GLU A 1 1259 ? -39.674 30.245 -0.211 1.00 75.12 1259 GLU A CA 1
ATOM 10270 C C . GLU A 1 1259 ? -40.013 30.024 -1.691 1.00 75.12 1259 GLU A C 1
ATOM 10272 O O . GLU A 1 1259 ? -40.690 29.045 -2.008 1.00 75.12 1259 GLU A O 1
ATOM 10277 N N . GLU A 1 1260 ? -39.435 30.809 -2.607 1.00 76.62 1260 GLU A N 1
ATOM 10278 C CA . GLU A 1 1260 ? -39.556 30.599 -4.061 1.00 76.62 1260 GLU A CA 1
ATOM 10279 C C . GLU A 1 1260 ? -39.105 29.192 -4.497 1.00 76.62 1260 GLU A C 1
ATOM 10281 O O . GLU A 1 1260 ? -39.833 28.483 -5.198 1.00 76.62 1260 GLU A O 1
ATOM 10286 N N . VAL A 1 1261 ? -37.933 28.733 -4.038 1.00 79.50 1261 VAL A N 1
ATOM 10287 C CA . VAL A 1 1261 ? -37.433 27.374 -4.327 1.00 79.50 1261 VAL A CA 1
ATOM 10288 C C . VAL A 1 1261 ? -38.333 26.296 -3.714 1.00 79.50 1261 VAL A C 1
ATOM 10290 O O . VAL A 1 1261 ? -38.498 25.227 -4.308 1.00 79.50 1261 VAL A O 1
ATOM 10293 N N . LEU A 1 1262 ? -38.942 26.545 -2.551 1.00 75.38 1262 LEU A N 1
ATOM 10294 C CA . LEU A 1 1262 ? -39.868 25.610 -1.907 1.00 75.38 1262 LEU A CA 1
ATOM 10295 C C . LEU A 1 1262 ? -41.190 25.498 -2.683 1.00 75.38 1262 LEU A C 1
ATOM 10297 O O . LEU A 1 1262 ? -41.708 24.392 -2.862 1.00 75.38 1262 LEU A O 1
ATOM 10301 N N . ILE A 1 1263 ? -41.698 26.621 -3.197 1.00 76.00 1263 ILE A N 1
ATOM 10302 C CA . ILE A 1 1263 ? -42.874 26.687 -4.072 1.00 76.00 1263 ILE A CA 1
ATOM 10303 C C . ILE A 1 1263 ? -42.589 25.942 -5.381 1.00 76.00 1263 ILE A C 1
ATOM 10305 O O . ILE A 1 1263 ? -43.334 25.022 -5.723 1.00 76.00 1263 ILE A O 1
ATOM 10309 N N . LEU A 1 1264 ? -41.472 26.236 -6.057 1.00 74.19 1264 LEU A N 1
ATOM 10310 C CA . LEU A 1 1264 ? -41.078 25.554 -7.296 1.00 74.19 1264 LEU A CA 1
ATOM 10311 C C . LEU A 1 1264 ? -40.825 24.056 -7.089 1.00 74.19 1264 LEU A C 1
ATOM 10313 O O . LEU A 1 1264 ? -41.256 23.250 -7.909 1.00 74.19 1264 LEU A O 1
ATOM 10317 N N . ARG A 1 1265 ? -40.205 23.634 -5.976 1.00 73.69 1265 ARG A N 1
ATOM 10318 C CA . ARG A 1 1265 ? -40.109 22.202 -5.627 1.00 73.69 1265 ARG A CA 1
ATOM 10319 C C . ARG A 1 1265 ? -41.482 21.561 -5.475 1.00 73.69 1265 ARG A C 1
ATOM 10321 O O . ARG A 1 1265 ? -41.678 20.450 -5.956 1.00 73.69 1265 ARG A O 1
ATOM 10328 N N . THR A 1 1266 ? -42.423 22.241 -4.829 1.00 73.25 1266 THR A N 1
ATOM 10329 C CA . THR A 1 1266 ? -43.784 21.723 -4.629 1.00 73.25 1266 THR A CA 1
ATOM 10330 C C . THR A 1 1266 ? -44.531 21.606 -5.964 1.00 73.25 1266 THR A C 1
ATOM 10332 O O . THR A 1 1266 ? -45.200 20.601 -6.208 1.00 73.25 1266 THR A O 1
ATOM 10335 N N . GLN A 1 1267 ? -44.362 22.574 -6.868 1.00 71.94 1267 GLN A N 1
ATOM 10336 C CA . GLN A 1 1267 ? -44.922 22.543 -8.225 1.00 71.94 1267 GLN A CA 1
ATOM 10337 C C . GLN A 1 1267 ? -44.286 21.448 -9.099 1.00 71.94 1267 GLN A C 1
ATOM 10339 O O . GLN A 1 1267 ? -45.008 20.683 -9.729 1.00 71.94 1267 GLN A O 1
ATOM 10344 N N . ILE A 1 1268 ? -42.957 21.296 -9.086 1.00 71.69 1268 ILE A N 1
ATOM 10345 C CA . ILE A 1 1268 ? -42.258 20.254 -9.860 1.00 71.69 1268 ILE A CA 1
ATOM 10346 C C . ILE A 1 1268 ? -42.610 18.854 -9.339 1.00 71.69 1268 ILE A C 1
ATOM 10348 O O . ILE A 1 1268 ? -42.946 17.984 -10.135 1.00 71.69 1268 ILE A O 1
ATOM 10352 N N . VAL A 1 1269 ? -42.606 18.625 -8.020 1.00 71.50 1269 VAL A N 1
ATOM 10353 C CA . VAL A 1 1269 ? -42.949 17.308 -7.443 1.00 71.50 1269 VAL A CA 1
ATOM 10354 C C . VAL A 1 1269 ? -44.412 16.943 -7.703 1.00 71.50 1269 VAL A C 1
ATOM 10356 O O . VAL A 1 1269 ? -44.700 15.787 -8.006 1.00 71.50 1269 VAL A O 1
ATOM 10359 N N . SER A 1 1270 ? -45.341 17.903 -7.637 1.00 66.44 1270 SER A N 1
ATOM 10360 C CA . SER A 1 1270 ? -46.745 17.643 -7.991 1.00 66.44 1270 SER A CA 1
ATOM 10361 C C . SER A 1 1270 ? -46.941 17.417 -9.497 1.00 66.44 1270 SER A C 1
ATOM 10363 O O . SER A 1 1270 ? -47.748 16.567 -9.875 1.00 66.44 1270 SER A O 1
ATOM 10365 N N . ALA A 1 1271 ? -46.168 18.081 -10.364 1.00 64.06 1271 ALA A N 1
ATOM 10366 C CA . ALA A 1 1271 ? -46.153 17.803 -11.800 1.00 64.06 1271 ALA A CA 1
ATOM 10367 C C . ALA A 1 1271 ? -45.594 16.400 -12.120 1.00 64.06 1271 ALA A C 1
ATOM 10369 O O . ALA A 1 1271 ? -46.239 15.644 -12.847 1.00 64.06 1271 ALA A O 1
ATOM 10370 N N . ASP A 1 1272 ? -44.462 16.003 -11.530 1.00 59.44 1272 ASP A N 1
ATOM 10371 C CA . ASP A 1 1272 ? -43.852 14.681 -11.750 1.00 59.44 1272 ASP A CA 1
ATOM 10372 C C . ASP A 1 1272 ? -44.693 13.535 -11.171 1.00 59.44 1272 ASP A C 1
ATOM 10374 O O . ASP A 1 1272 ? -44.815 12.482 -11.798 1.00 59.44 1272 ASP A O 1
ATOM 10378 N N . GLN A 1 1273 ? -45.352 13.728 -10.022 1.00 58.81 1273 GLN A N 1
ATOM 10379 C CA . GLN A 1 1273 ? -46.284 12.730 -9.479 1.00 58.81 1273 GLN A CA 1
ATOM 10380 C C . GLN A 1 1273 ? -47.510 12.523 -10.381 1.00 58.81 1273 GLN A C 1
ATOM 10382 O O . GLN A 1 1273 ? -47.957 11.386 -10.544 1.00 58.81 1273 GLN A O 1
ATOM 10387 N N . ARG A 1 1274 ? -48.020 13.581 -11.030 1.00 55.59 1274 ARG A N 1
ATOM 10388 C CA . ARG A 1 1274 ? -49.053 13.449 -12.077 1.00 55.59 1274 ARG A CA 1
ATOM 10389 C C . ARG A 1 1274 ? -48.511 12.736 -13.323 1.00 55.59 1274 ARG A C 1
ATOM 10391 O O . ARG A 1 1274 ? -49.261 12.031 -13.991 1.00 55.59 1274 ARG A O 1
ATOM 10398 N N . ARG A 1 1275 ? -47.215 12.876 -13.620 1.00 49.34 1275 ARG A N 1
ATOM 10399 C CA . ARG A 1 1275 ? -46.563 12.306 -14.809 1.00 49.34 1275 ARG A CA 1
ATOM 10400 C C . ARG A 1 1275 ? -46.248 10.816 -14.685 1.00 49.34 1275 ARG A C 1
ATOM 10402 O O . ARG A 1 1275 ? -46.562 10.047 -15.592 1.00 49.34 1275 ARG A O 1
ATOM 10409 N N . LEU A 1 1276 ? -45.702 10.398 -13.543 1.00 50.28 1276 LEU A N 1
ATOM 10410 C CA . LEU A 1 1276 ? -45.394 8.997 -13.224 1.00 50.28 1276 LEU A CA 1
ATOM 10411 C C . LEU A 1 1276 ? -46.649 8.117 -13.104 1.00 50.28 1276 LEU A C 1
ATOM 10413 O O . LEU A 1 1276 ? -46.564 6.905 -13.276 1.00 50.28 1276 LEU A O 1
ATOM 10417 N N . ALA A 1 1277 ? -47.821 8.713 -12.871 1.00 44.78 1277 ALA A N 1
ATOM 10418 C CA . ALA A 1 1277 ? -49.101 8.008 -12.890 1.00 44.78 1277 ALA A CA 1
ATOM 10419 C C . ALA A 1 1277 ? -49.665 7.758 -14.310 1.00 44.78 1277 ALA A C 1
ATOM 10421 O O . ALA A 1 1277 ? -50.606 6.980 -14.449 1.00 44.78 1277 ALA A O 1
ATOM 10422 N N . GLY A 1 1278 ? -49.127 8.413 -15.351 1.00 46.94 1278 GLY A N 1
ATOM 10423 C CA . GLY A 1 1278 ? -49.744 8.485 -16.686 1.00 46.94 1278 GLY A CA 1
ATOM 10424 C C . GLY A 1 1278 ? -49.143 7.595 -17.783 1.00 46.94 1278 GLY A C 1
ATOM 10425 O O . GLY A 1 1278 ? -49.668 7.578 -18.893 1.00 46.94 1278 GLY A O 1
ATOM 10426 N N . ARG A 1 1279 ? -48.047 6.868 -17.524 1.00 40.06 1279 ARG A N 1
ATOM 10427 C CA . ARG A 1 1279 ? -47.380 5.999 -18.517 1.00 40.06 1279 ARG A CA 1
ATOM 10428 C C . ARG A 1 1279 ? -46.925 4.674 -17.896 1.00 40.06 1279 ARG A C 1
ATOM 10430 O O . ARG A 1 1279 ? -45.764 4.561 -17.525 1.00 40.06 1279 ARG A O 1
ATOM 10437 N N . ASN A 1 1280 ? -47.860 3.723 -17.759 1.00 35.88 1280 ASN A N 1
ATOM 10438 C CA . ASN A 1 1280 ? -47.682 2.251 -17.715 1.00 35.88 1280 ASN A CA 1
ATOM 10439 C C . ASN A 1 1280 ? -48.912 1.593 -17.055 1.00 35.88 1280 ASN A C 1
ATOM 10441 O O . ASN A 1 1280 ? -48.904 1.352 -15.848 1.00 35.88 1280 ASN A O 1
ATOM 10445 N N . ALA A 1 1281 ? -49.977 1.304 -17.815 1.00 34.22 1281 ALA A N 1
ATOM 10446 C CA . ALA A 1 1281 ? -51.149 0.610 -17.268 1.00 34.22 1281 ALA A CA 1
ATOM 10447 C C . ALA A 1 1281 ? -52.028 -0.092 -18.326 1.00 34.22 1281 ALA A C 1
ATOM 10449 O O . ALA A 1 1281 ? -53.128 0.367 -18.604 1.00 34.22 1281 ALA A O 1
ATOM 10450 N N . GLU A 1 1282 ? -51.581 -1.234 -18.858 1.00 32.66 1282 GLU A N 1
ATOM 10451 C CA . GLU A 1 1282 ? -52.441 -2.382 -19.213 1.00 32.66 1282 GLU A CA 1
ATOM 10452 C C . GLU A 1 1282 ? -51.568 -3.607 -19.577 1.00 32.66 1282 GLU A C 1
ATOM 10454 O O . GLU A 1 1282 ? -50.448 -3.410 -20.051 1.00 32.66 1282 GLU A O 1
ATOM 10459 N N . PRO A 1 1283 ? -52.038 -4.864 -19.430 1.00 34.53 1283 PRO A N 1
ATOM 10460 C CA . PRO A 1 1283 ? -53.226 -5.332 -18.707 1.00 34.53 1283 PRO A CA 1
ATOM 10461 C C . PRO A 1 1283 ? -52.913 -6.463 -17.688 1.00 34.53 1283 PRO A C 1
ATOM 10463 O O . PRO A 1 1283 ? -51.799 -6.967 -17.627 1.00 34.53 1283 PRO A O 1
ATOM 10466 N N . ASN A 1 1284 ? -53.965 -6.967 -17.021 1.00 33.06 1284 ASN A N 1
ATOM 10467 C CA . ASN A 1 1284 ? -54.109 -8.375 -16.590 1.00 33.06 1284 ASN A CA 1
ATOM 10468 C C . ASN A 1 1284 ? -53.210 -8.934 -15.448 1.00 33.06 1284 ASN A C 1
ATOM 10470 O O . ASN A 1 1284 ? -52.032 -8.644 -15.346 1.00 33.06 1284 ASN A O 1
ATOM 10474 N N . ILE A 1 1285 ? -53.677 -9.838 -14.572 1.00 31.55 1285 ILE A N 1
ATOM 10475 C CA . ILE A 1 1285 ? -55.043 -10.259 -14.196 1.00 31.55 1285 ILE A CA 1
ATOM 10476 C C . ILE A 1 1285 ? -54.940 -11.065 -12.882 1.00 31.55 1285 ILE A C 1
ATOM 10478 O O . ILE A 1 1285 ? -54.042 -11.887 -12.775 1.00 31.55 1285 ILE A O 1
ATOM 10482 N N . ASN A 1 1286 ? -55.900 -10.907 -11.957 1.00 34.09 1286 ASN A N 1
ATOM 10483 C CA . ASN A 1 1286 ? -56.282 -11.864 -10.891 1.00 34.09 1286 ASN A CA 1
ATOM 10484 C C . ASN A 1 1286 ? -55.214 -12.410 -9.896 1.00 34.09 1286 ASN A C 1
ATOM 10486 O O . ASN A 1 1286 ? -54.031 -12.488 -10.162 1.00 34.09 1286 ASN A O 1
ATOM 10490 N N . ALA A 1 1287 ? -55.562 -12.967 -8.734 1.00 30.05 1287 ALA A N 1
ATOM 10491 C CA . ALA A 1 1287 ? -56.660 -12.772 -7.779 1.00 30.05 1287 ALA A CA 1
ATOM 10492 C C . ALA A 1 1287 ? -56.396 -13.720 -6.582 1.00 30.05 1287 ALA A C 1
ATOM 10494 O O . ALA A 1 1287 ? -55.686 -14.707 -6.747 1.00 30.05 1287 ALA A O 1
ATOM 10495 N N . ARG A 1 1288 ? -57.135 -13.530 -5.472 1.00 31.03 1288 ARG A N 1
ATOM 10496 C CA . ARG A 1 1288 ? -57.471 -14.571 -4.462 1.00 31.03 1288 ARG A CA 1
ATOM 10497 C C . ARG A 1 1288 ? -56.312 -15.059 -3.547 1.00 31.03 1288 ARG A C 1
ATOM 10499 O O . ARG A 1 1288 ? -55.171 -15.154 -3.959 1.00 31.03 1288 ARG A O 1
ATOM 10506 N N . SER A 1 1289 ? -56.543 -15.400 -2.271 1.00 33.31 1289 SER A N 1
ATOM 10507 C CA . SER A 1 1289 ? -57.805 -15.396 -1.497 1.00 33.31 1289 SER A CA 1
ATOM 10508 C C . SER A 1 1289 ? -57.630 -15.668 0.007 1.00 33.31 1289 SER A C 1
ATOM 10510 O O . SER A 1 1289 ? -56.935 -16.619 0.358 1.00 33.31 1289 SER A O 1
ATOM 10512 N N . SER A 1 1290 ? -58.503 -15.041 0.822 1.00 32.34 1290 SER A N 1
ATOM 10513 C CA . SER A 1 1290 ? -59.105 -15.558 2.088 1.00 32.34 1290 SER A CA 1
ATOM 10514 C C . SER A 1 1290 ? -58.158 -15.799 3.290 1.00 32.34 1290 SER A C 1
ATOM 10516 O O . SER A 1 1290 ? -56.974 -16.030 3.110 1.00 32.34 1290 SER A O 1
ATOM 10518 N N . TRP A 1 1291 ? -58.562 -15.716 4.567 1.00 28.22 1291 TRP A N 1
ATOM 10519 C CA . TRP A 1 1291 ? -59.758 -16.220 5.285 1.00 28.22 1291 TRP A CA 1
ATOM 10520 C C . TRP A 1 1291 ? -60.075 -15.316 6.534 1.00 28.22 1291 TRP A C 1
ATOM 10522 O O . TRP A 1 1291 ? -59.187 -14.576 6.948 1.00 28.22 1291 TRP A O 1
ATOM 10532 N N . PRO A 1 1292 ? -61.264 -15.357 7.194 1.00 34.78 1292 PRO A N 1
ATOM 10533 C CA . PRO A 1 1292 ? -62.518 -14.771 6.684 1.00 34.78 1292 PRO A CA 1
ATOM 10534 C C . PRO A 1 1292 ? -63.420 -14.091 7.771 1.00 34.78 1292 PRO A C 1
ATOM 10536 O O . PRO A 1 1292 ? -63.080 -14.034 8.949 1.00 34.78 1292 PRO A O 1
ATOM 10539 N N . ASN A 1 1293 ? -64.643 -13.703 7.373 1.00 34.53 1293 ASN A N 1
ATOM 10540 C CA . ASN A 1 1293 ? -65.848 -13.469 8.202 1.00 34.53 1293 ASN A CA 1
ATOM 10541 C C . ASN A 1 1293 ? -65.906 -12.252 9.157 1.00 34.53 1293 ASN A C 1
ATOM 10543 O O . ASN A 1 1293 ? -65.594 -12.369 10.339 1.00 34.53 1293 ASN A O 1
ATOM 10547 N N . SER A 1 1294 ? -66.552 -11.167 8.706 1.00 34.19 1294 SER A N 1
ATOM 10548 C CA . SER A 1 1294 ? -67.847 -10.722 9.274 1.00 34.19 1294 SER A CA 1
ATOM 10549 C C . SER A 1 1294 ? -68.396 -9.507 8.513 1.00 34.19 1294 SER A C 1
ATOM 10551 O O . SER A 1 1294 ? -67.993 -8.375 8.763 1.00 34.19 1294 SER A O 1
ATOM 10553 N N . GLU A 1 1295 ? -69.361 -9.723 7.622 1.00 30.47 1295 GLU A N 1
ATOM 10554 C CA . GLU A 1 1295 ? -70.078 -8.642 6.934 1.00 30.47 1295 GLU A CA 1
ATOM 10555 C C . GLU A 1 1295 ? -70.980 -7.855 7.899 1.00 30.47 1295 GLU A C 1
ATOM 10557 O O . GLU A 1 1295 ? -71.794 -8.449 8.614 1.00 30.47 1295 GLU A O 1
ATOM 10562 N N . LYS A 1 1296 ? -70.900 -6.518 7.857 1.00 36.47 1296 LYS A N 1
ATOM 10563 C CA . LYS A 1 1296 ? -72.061 -5.607 7.887 1.00 36.47 1296 LYS A CA 1
ATOM 10564 C C . LYS A 1 1296 ? -71.638 -4.166 7.603 1.00 36.47 1296 LYS A C 1
ATOM 10566 O O . LYS A 1 1296 ? -70.635 -3.704 8.134 1.00 36.47 1296 LYS A O 1
ATOM 10571 N N . HIS A 1 1297 ? -72.434 -3.493 6.773 1.00 34.75 1297 HIS A N 1
ATOM 10572 C CA . HIS A 1 1297 ? -72.284 -2.085 6.402 1.00 34.75 1297 HIS A CA 1
ATOM 10573 C C . HIS A 1 1297 ? -72.060 -1.172 7.617 1.00 34.75 1297 HIS A C 1
ATOM 10575 O O . HIS A 1 1297 ? -72.809 -1.250 8.592 1.00 34.75 1297 HIS A O 1
ATOM 10581 N N . VAL A 1 1298 ? -71.089 -0.267 7.494 1.00 35.12 1298 VAL A N 1
ATOM 10582 C CA . VAL A 1 1298 ? -70.980 0.971 8.275 1.00 35.12 1298 VAL A CA 1
ATOM 10583 C C . VAL A 1 1298 ? -70.718 2.090 7.271 1.00 35.12 1298 VAL A C 1
ATOM 10585 O O . VAL A 1 1298 ? -69.873 1.935 6.387 1.00 35.12 1298 VAL A O 1
ATOM 10588 N N . ASP A 1 1299 ? -71.502 3.159 7.364 1.00 42.94 1299 ASP A N 1
ATOM 10589 C CA . ASP A 1 1299 ? -71.529 4.235 6.377 1.00 42.94 1299 ASP A CA 1
ATOM 10590 C C . ASP A 1 1299 ? -70.304 5.151 6.441 1.00 42.94 1299 ASP A C 1
ATOM 10592 O O . ASP A 1 1299 ? -69.622 5.292 7.456 1.00 42.94 1299 ASP A O 1
ATOM 10596 N N . GLN A 1 1300 ? -70.049 5.813 5.314 1.00 38.44 1300 GLN A N 1
ATOM 10597 C CA . GLN A 1 1300 ? -68.860 6.630 5.062 1.00 38.44 1300 GLN A CA 1
ATOM 10598 C C . GLN A 1 1300 ? -68.819 7.953 5.863 1.00 38.44 1300 GLN A C 1
ATOM 10600 O O . GLN A 1 1300 ? -67.860 8.712 5.732 1.00 38.44 1300 GLN A O 1
ATOM 10605 N N . GLU A 1 1301 ? -69.835 8.228 6.689 1.00 47.69 1301 GLU A N 1
ATOM 10606 C CA . GLU A 1 1301 ? -69.970 9.446 7.503 1.00 47.69 1301 GLU A CA 1
ATOM 10607 C C . GLU A 1 1301 ? -69.255 9.339 8.869 1.00 47.69 1301 GLU A C 1
ATOM 10609 O O . GLU A 1 1301 ? -68.605 10.303 9.283 1.00 47.69 1301 GLU A O 1
ATOM 10614 N N . ASP A 1 1302 ? -69.238 8.160 9.513 1.00 52.53 1302 ASP A N 1
ATOM 10615 C CA . ASP A 1 1302 ? -68.568 7.937 10.817 1.00 52.53 1302 ASP A CA 1
ATOM 10616 C C . ASP A 1 1302 ? -67.038 8.157 10.751 1.00 52.53 1302 ASP A C 1
ATOM 10618 O O . ASP A 1 1302 ? -66.390 8.475 11.750 1.00 52.53 1302 ASP A O 1
ATOM 10622 N N . ALA A 1 1303 ? -66.436 8.014 9.564 1.00 43.81 1303 ALA A N 1
ATOM 10623 C CA . ALA A 1 1303 ? -65.011 8.267 9.338 1.00 43.81 1303 ALA A CA 1
ATOM 10624 C C . ALA A 1 1303 ? -64.676 9.760 9.142 1.00 43.81 1303 ALA A C 1
ATOM 10626 O O . ALA A 1 1303 ? -63.514 10.149 9.270 1.00 43.81 1303 ALA A O 1
ATOM 10627 N N . ILE A 1 1304 ? -65.673 10.595 8.829 1.00 44.84 1304 ILE A N 1
ATOM 10628 C CA . ILE A 1 1304 ? -65.491 12.027 8.559 1.00 44.84 1304 ILE A CA 1
ATOM 10629 C C . ILE A 1 1304 ? -65.694 12.841 9.845 1.00 44.84 1304 ILE A C 1
ATOM 10631 O O . ILE A 1 1304 ? -64.862 13.703 10.132 1.00 44.84 1304 ILE A O 1
ATOM 10635 N N . GLU A 1 1305 ? -66.679 12.502 10.691 1.00 49.81 1305 GLU A N 1
ATOM 10636 C CA . GLU A 1 1305 ? -66.864 13.162 12.004 1.00 49.81 1305 GLU A CA 1
ATOM 10637 C C . GLU A 1 1305 ? -65.635 13.026 12.931 1.00 49.81 1305 GLU A C 1
ATOM 10639 O O . GLU A 1 1305 ? -65.378 13.904 13.757 1.00 49.81 1305 GLU A O 1
ATOM 10644 N N . ALA A 1 1306 ? -64.813 11.982 12.764 1.00 45.12 1306 ALA A N 1
ATOM 10645 C CA . ALA A 1 1306 ? -63.609 11.764 13.570 1.00 45.12 1306 ALA A CA 1
ATOM 10646 C C . ALA A 1 1306 ? -62.408 12.667 13.211 1.00 45.12 1306 ALA A C 1
ATOM 10648 O O . ALA A 1 1306 ? -61.512 12.835 14.039 1.00 45.12 1306 ALA A O 1
ATOM 10649 N N . TYR A 1 1307 ? -62.347 13.236 11.999 1.00 37.31 1307 TYR A N 1
ATOM 10650 C CA . TYR A 1 1307 ? -61.170 13.992 11.528 1.00 37.31 1307 TYR A CA 1
ATOM 10651 C C . TYR A 1 1307 ? -61.382 15.511 11.473 1.00 37.31 1307 TYR A C 1
ATOM 10653 O O . TYR A 1 1307 ? -60.446 16.276 11.212 1.00 37.31 1307 TYR A O 1
ATOM 10661 N N . HIS A 1 1308 ? -62.620 15.961 11.664 1.00 44.06 1308 HIS A N 1
ATOM 10662 C CA . HIS A 1 1308 ? -63.043 17.259 11.152 1.00 44.06 1308 HIS A CA 1
ATOM 10663 C C . HIS A 1 1308 ? -63.451 18.259 12.257 1.00 44.06 1308 HIS A C 1
ATOM 10665 O O . HIS A 1 1308 ? -63.170 19.458 12.121 1.00 44.06 1308 HIS A O 1
ATOM 10671 N N . GLY A 1 1309 ? -63.900 17.758 13.418 1.00 45.50 1309 GLY A N 1
ATOM 10672 C CA . GLY A 1 1309 ? -64.324 18.532 14.595 1.00 45.50 1309 GLY A CA 1
ATOM 10673 C C . GLY A 1 1309 ? -63.223 19.234 15.411 1.00 45.50 1309 GLY A C 1
ATOM 10674 O O . GLY A 1 1309 ? -63.358 19.350 16.626 1.00 45.50 1309 GLY A O 1
ATOM 10675 N N . VAL A 1 1310 ? -62.133 19.690 14.780 1.00 38.56 1310 VAL A N 1
ATOM 10676 C CA . VAL A 1 1310 ? -60.993 20.354 15.458 1.00 38.56 1310 VAL A CA 1
ATOM 10677 C C . VAL A 1 1310 ? -60.841 21.840 15.086 1.00 38.56 1310 VAL A C 1
ATOM 10679 O O . VAL A 1 1310 ? -60.308 22.603 15.886 1.00 38.56 1310 VAL A O 1
ATOM 10682 N N . CYS A 1 1311 ? -61.347 22.300 13.931 1.00 35.09 1311 CYS A N 1
ATOM 10683 C CA . CYS A 1 1311 ? -60.935 23.608 13.379 1.00 35.09 1311 CYS A CA 1
ATOM 10684 C C . CYS A 1 1311 ? -62.058 24.629 13.082 1.00 35.09 1311 CYS A C 1
ATOM 10686 O O . CYS A 1 1311 ? -61.800 25.619 12.396 1.00 35.09 1311 CYS A O 1
ATOM 10688 N N . GLN A 1 1312 ? -63.303 24.429 13.551 1.00 35.69 1312 GLN A N 1
ATOM 10689 C CA . GLN A 1 1312 ? -64.449 25.281 13.158 1.00 35.69 1312 GLN A CA 1
ATOM 10690 C C . GLN A 1 1312 ? -65.425 25.729 14.263 1.00 35.69 1312 GLN A C 1
ATOM 10692 O O . GLN A 1 1312 ? -66.640 25.703 14.096 1.00 35.69 1312 GLN A O 1
ATOM 10697 N N . THR A 1 1313 ? -64.905 26.317 15.341 1.00 36.78 1313 THR A N 1
ATOM 10698 C CA . THR A 1 1313 ? -65.668 27.296 16.143 1.00 36.78 1313 THR A CA 1
ATOM 10699 C C . THR A 1 1313 ? -64.763 28.449 16.558 1.00 36.78 1313 THR A C 1
ATOM 10701 O O . THR A 1 1313 ? -64.120 28.367 17.598 1.00 36.78 1313 THR A O 1
ATOM 10704 N N . ASN A 1 1314 ? -64.682 29.521 15.752 1.00 34.53 1314 ASN A N 1
ATOM 10705 C CA . ASN A 1 1314 ? -63.939 30.718 16.168 1.00 34.53 1314 ASN A CA 1
ATOM 10706 C C . ASN A 1 1314 ? -64.329 32.043 15.480 1.00 34.53 1314 ASN A C 1
ATOM 10708 O O . ASN A 1 1314 ? -63.507 32.760 14.902 1.00 34.53 1314 ASN A O 1
ATOM 10712 N N . SER A 1 1315 ? -65.614 32.395 15.570 1.00 33.06 1315 SER A N 1
ATOM 10713 C CA . SER A 1 1315 ? -66.110 33.740 15.233 1.00 33.06 1315 SER A CA 1
ATOM 10714 C C . SER A 1 1315 ? -67.319 34.145 16.091 1.00 33.06 1315 SER A C 1
ATOM 10716 O O . SER A 1 1315 ? -68.368 34.512 15.561 1.00 33.06 1315 SER A O 1
ATOM 10718 N N . LYS A 1 1316 ? -67.176 34.002 17.415 1.00 36.97 1316 LYS A N 1
ATOM 10719 C CA . LYS A 1 1316 ? -67.961 34.626 18.501 1.00 36.97 1316 LYS A CA 1
ATOM 10720 C C . LYS A 1 1316 ? -67.428 34.050 19.811 1.00 36.97 1316 LYS A C 1
ATOM 10722 O O . LYS A 1 1316 ? -67.844 32.969 20.208 1.00 36.97 1316 LYS A O 1
ATOM 10727 N N . THR A 1 1317 ? -66.463 34.740 20.410 1.00 34.69 1317 THR A N 1
ATOM 10728 C CA . THR A 1 1317 ? -65.799 34.297 21.641 1.00 34.69 1317 THR A CA 1
ATOM 10729 C C . THR A 1 1317 ? -65.651 35.454 22.623 1.00 34.69 1317 THR A C 1
ATOM 10731 O O . THR A 1 1317 ? -64.568 36.003 22.818 1.00 34.69 1317 THR A O 1
ATOM 10734 N N . GLU A 1 1318 ? -66.774 35.817 23.228 1.00 35.72 1318 GLU A N 1
ATOM 10735 C CA . GLU A 1 1318 ? -66.833 35.784 24.691 1.00 35.72 1318 GLU A CA 1
ATOM 10736 C C . GLU A 1 1318 ? -67.020 34.293 25.079 1.00 35.72 1318 GLU A C 1
ATOM 10738 O O . GLU A 1 1318 ? -67.505 33.523 24.252 1.00 35.72 1318 GLU A O 1
ATOM 10743 N N . ASP A 1 1319 ? -66.599 33.868 26.275 1.00 40.34 1319 ASP A N 1
ATOM 10744 C CA . ASP A 1 1319 ? -66.521 32.456 26.731 1.00 40.34 1319 ASP A CA 1
ATOM 10745 C C . ASP A 1 1319 ? -65.397 31.573 26.133 1.00 40.34 1319 ASP A C 1
ATOM 10747 O O . ASP A 1 1319 ? -65.626 30.504 25.569 1.00 40.34 1319 ASP A O 1
ATOM 10751 N N . TRP A 1 1320 ? -64.139 31.960 26.380 1.00 37.06 1320 TRP A N 1
ATOM 10752 C CA . TRP A 1 1320 ? -62.959 31.077 26.254 1.00 37.06 1320 TRP A CA 1
ATOM 10753 C C . TRP A 1 1320 ? -62.619 30.272 27.531 1.00 37.06 1320 TRP A C 1
ATOM 10755 O O . TRP A 1 1320 ? -61.665 29.498 27.547 1.00 37.06 1320 TRP A O 1
ATOM 10765 N N . GLY A 1 1321 ? -63.366 30.453 28.623 1.00 41.12 1321 GLY A N 1
ATOM 10766 C CA . GLY A 1 1321 ? -62.900 30.174 29.992 1.00 41.12 1321 GLY A CA 1
ATOM 10767 C C . GLY A 1 1321 ? -62.886 28.725 30.508 1.00 41.12 1321 GLY A C 1
ATOM 10768 O O . GLY A 1 1321 ? -62.834 28.567 31.723 1.00 41.12 1321 GLY A O 1
ATOM 10769 N N . TYR A 1 1322 ? -62.981 27.685 29.665 1.00 48.66 1322 TYR A N 1
ATOM 10770 C CA . TYR A 1 1322 ? -63.154 26.289 30.137 1.00 48.66 1322 TYR A CA 1
ATOM 10771 C C . TYR A 1 1322 ? -62.449 25.186 29.308 1.00 48.66 1322 TYR A C 1
ATOM 10773 O O . TYR A 1 1322 ? -62.859 24.025 29.362 1.00 48.66 1322 TYR A O 1
ATOM 10781 N N . LEU A 1 1323 ? -61.400 25.502 28.539 1.00 41.22 1323 LEU A N 1
ATOM 10782 C CA . LEU A 1 1323 ? -60.680 24.526 27.697 1.00 41.22 1323 LEU A CA 1
ATOM 10783 C C . LEU A 1 1323 ? -59.175 24.470 28.035 1.00 41.22 1323 LEU A C 1
ATOM 10785 O O . LEU A 1 1323 ? -58.370 25.173 27.435 1.00 41.22 1323 LEU A O 1
ATOM 10789 N N . ASN A 1 1324 ? -58.841 23.547 28.948 1.00 51.50 1324 ASN A N 1
ATOM 10790 C CA . ASN A 1 1324 ? -57.568 23.376 29.676 1.00 51.50 1324 ASN A CA 1
ATOM 10791 C C . ASN A 1 1324 ? -57.331 24.399 30.812 1.00 51.50 1324 ASN A C 1
ATOM 10793 O O . ASN A 1 1324 ? -57.933 25.470 30.826 1.00 51.50 1324 ASN A O 1
ATOM 10797 N N . GLU A 1 1325 ? -56.533 24.015 31.818 1.00 47.69 1325 GLU A N 1
ATOM 10798 C CA . GLU A 1 1325 ? -56.320 24.812 33.044 1.00 47.69 1325 GLU A CA 1
ATOM 10799 C C . GLU A 1 1325 ? -55.278 25.941 32.870 1.00 47.69 1325 GLU A C 1
ATOM 10801 O O . GLU A 1 1325 ? -55.203 26.819 33.726 1.00 47.69 1325 GLU A O 1
ATOM 10806 N N . ASP A 1 1326 ? -54.547 25.974 31.745 1.00 55.81 1326 ASP A N 1
ATOM 10807 C CA . ASP A 1 1326 ? -53.346 26.811 31.555 1.00 55.81 1326 ASP A CA 1
ATOM 10808 C C . ASP A 1 1326 ? -53.458 27.865 30.424 1.00 55.81 1326 ASP A C 1
ATOM 10810 O O . ASP A 1 1326 ? -52.596 28.728 30.280 1.00 55.81 1326 ASP A O 1
ATOM 10814 N N . GLY A 1 1327 ? -54.508 27.834 29.594 1.00 52.47 1327 GLY A N 1
ATOM 10815 C CA . GLY A 1 1327 ? -54.826 28.873 28.597 1.00 52.47 1327 GLY A CA 1
ATOM 10816 C C . GLY A 1 1327 ? -53.922 28.953 27.351 1.00 52.47 1327 GLY A C 1
ATOM 10817 O O . GLY A 1 1327 ? -54.229 29.704 26.420 1.00 52.47 1327 GLY A O 1
ATOM 10818 N N . GLU A 1 1328 ? -52.844 28.167 27.279 1.00 59.19 1328 GLU A N 1
ATOM 10819 C CA . GLU A 1 1328 ? -51.811 28.251 26.228 1.00 59.19 1328 GLU A CA 1
ATOM 10820 C C . GLU A 1 1328 ? -52.348 28.108 24.789 1.00 59.19 1328 GLU A C 1
ATOM 10822 O O . GLU A 1 1328 ? -51.901 28.815 23.880 1.00 59.19 1328 GLU A O 1
ATOM 10827 N N . LEU A 1 1329 ? -53.351 27.245 24.563 1.00 55.56 1329 LEU A N 1
ATOM 10828 C CA . LEU A 1 1329 ? -53.937 27.039 23.228 1.00 55.56 1329 LEU A CA 1
ATOM 10829 C C . LEU A 1 1329 ? -54.620 28.302 22.670 1.00 55.56 1329 LEU A C 1
ATOM 10831 O O . LEU A 1 1329 ? -54.636 28.502 21.453 1.00 55.56 1329 LEU A O 1
ATOM 10835 N N . GLY A 1 1330 ? -55.166 29.162 23.536 1.00 64.88 1330 GLY A N 1
ATOM 10836 C CA . GLY A 1 1330 ? -55.794 30.420 23.123 1.00 64.88 1330 GLY A CA 1
ATOM 10837 C C . GLY A 1 1330 ? -54.770 31.429 22.596 1.00 64.88 1330 GLY A C 1
ATOM 10838 O O . GLY A 1 1330 ? -54.984 32.052 21.553 1.00 64.88 1330 GLY A O 1
ATOM 10839 N N . LEU A 1 1331 ? -53.621 31.529 23.274 1.00 68.69 1331 LEU A N 1
ATOM 10840 C CA . LEU A 1 1331 ? -52.514 32.409 22.888 1.00 68.69 1331 LEU A CA 1
ATOM 10841 C C . LEU A 1 1331 ? -51.888 31.983 21.550 1.00 68.69 1331 LEU A C 1
ATOM 10843 O O . LEU A 1 1331 ? -51.651 32.830 20.685 1.00 68.69 1331 LEU A O 1
ATOM 10847 N N . ALA A 1 1332 ? -51.705 30.676 21.331 1.00 64.12 1332 ALA A N 1
ATOM 10848 C CA . ALA A 1 1332 ? -51.166 30.142 20.078 1.00 64.12 1332 ALA A CA 1
ATOM 10849 C C . ALA A 1 1332 ? -52.041 30.491 18.853 1.00 64.12 1332 ALA A C 1
ATOM 10851 O O . ALA A 1 1332 ? -51.528 30.926 17.817 1.00 64.12 1332 ALA A O 1
ATOM 10852 N N . TYR A 1 1333 ? -53.369 30.368 18.975 1.00 69.38 1333 TYR A N 1
ATOM 10853 C CA . TYR A 1 1333 ? -54.299 30.713 17.892 1.00 69.38 1333 TYR A CA 1
ATOM 10854 C C . TYR A 1 1333 ? -54.322 32.222 17.588 1.00 69.38 1333 TYR A C 1
ATOM 10856 O O . TYR A 1 1333 ? -54.460 32.631 16.431 1.00 69.38 1333 TYR A O 1
ATOM 10864 N N . GLN A 1 1334 ? -54.161 33.068 18.611 1.00 70.88 1334 GLN A N 1
ATOM 10865 C CA . GLN A 1 1334 ? -54.144 34.521 18.440 1.00 70.88 1334 GLN A CA 1
ATOM 10866 C C . GLN A 1 1334 ? -52.868 35.008 17.730 1.00 70.88 1334 GLN A C 1
ATOM 10868 O O . GLN A 1 1334 ? -52.966 35.861 16.844 1.00 70.88 1334 GLN A O 1
ATOM 10873 N N . GLY A 1 1335 ? -51.709 34.410 18.034 1.00 68.50 1335 GLY A N 1
ATOM 10874 C CA . GLY A 1 1335 ? -50.443 34.687 17.344 1.00 68.50 1335 GLY A CA 1
ATOM 10875 C C . GLY A 1 1335 ? -50.483 34.333 15.852 1.00 68.50 1335 GLY A C 1
ATOM 10876 O O . GLY A 1 1335 ? -50.186 35.178 15.006 1.00 68.50 1335 GLY A O 1
ATOM 10877 N N . LEU A 1 1336 ? -50.956 33.128 15.505 1.00 65.50 1336 LEU A N 1
ATOM 10878 C CA . LEU A 1 1336 ? -51.111 32.691 14.106 1.00 65.50 1336 LEU A CA 1
ATOM 10879 C C . LEU A 1 1336 ? -51.983 33.646 13.271 1.00 65.50 1336 LEU A C 1
ATOM 10881 O O . LEU A 1 1336 ? -51.697 33.897 12.100 1.00 65.50 1336 LEU A O 1
ATOM 10885 N N . LYS A 1 1337 ? -53.023 34.232 13.878 1.00 72.94 1337 LYS A N 1
ATOM 10886 C CA . LYS A 1 1337 ? -53.930 35.165 13.194 1.00 72.94 1337 LYS A CA 1
ATOM 10887 C C . LYS A 1 1337 ? -53.316 36.551 12.944 1.00 72.94 1337 LYS A C 1
ATOM 10889 O O . LYS A 1 1337 ? -53.757 37.242 12.026 1.00 72.94 1337 LYS A O 1
ATOM 10894 N N . GLN A 1 1338 ? -52.322 36.967 13.732 1.00 68.81 1338 GLN A N 1
ATOM 10895 C CA . GLN A 1 1338 ? -51.546 38.185 13.463 1.00 68.81 1338 GLN A CA 1
ATOM 10896 C C . GLN A 1 1338 ? -50.514 37.960 12.353 1.00 68.81 1338 GLN A C 1
ATOM 10898 O O . GLN A 1 1338 ? -50.424 38.791 11.453 1.00 68.81 1338 GLN A O 1
ATOM 10903 N N . VAL A 1 1339 ? -49.819 36.816 12.357 1.00 65.25 1339 VAL A N 1
ATOM 10904 C CA . VAL A 1 1339 ? -48.854 36.447 11.301 1.00 65.25 1339 VAL A CA 1
ATOM 10905 C C . VAL A 1 1339 ? -49.527 36.395 9.924 1.00 65.25 1339 VAL A C 1
ATOM 10907 O O . VAL A 1 1339 ? -49.009 36.971 8.972 1.00 65.25 1339 VAL A O 1
ATOM 10910 N N . ALA A 1 1340 ? -50.725 35.806 9.824 1.00 67.50 1340 ALA A N 1
ATOM 10911 C CA . ALA A 1 1340 ? -51.469 35.740 8.563 1.00 67.50 1340 ALA A CA 1
ATOM 10912 C C . ALA A 1 1340 ? -51.796 37.125 7.961 1.00 67.50 1340 ALA A C 1
ATOM 10914 O O . ALA A 1 1340 ? -51.707 37.294 6.750 1.00 67.50 1340 ALA A O 1
ATOM 10915 N N . ARG A 1 1341 ? -52.126 38.128 8.792 1.00 72.25 1341 ARG A N 1
ATOM 10916 C CA . ARG A 1 1341 ? -52.374 39.506 8.322 1.00 72.25 1341 ARG A CA 1
ATOM 10917 C C . ARG A 1 1341 ? -51.102 40.242 7.912 1.00 72.25 1341 ARG A C 1
ATOM 10919 O O . ARG A 1 1341 ? -51.166 41.103 7.043 1.00 72.25 1341 ARG A O 1
ATOM 10926 N N . LEU A 1 1342 ? -49.972 39.944 8.557 1.00 69.06 1342 LEU A N 1
ATOM 10927 C CA . LEU A 1 1342 ? -48.687 40.546 8.201 1.00 69.06 1342 LEU A CA 1
ATOM 10928 C C . LEU A 1 1342 ? -48.239 40.066 6.812 1.00 69.06 1342 LEU A C 1
ATOM 10930 O O . LEU A 1 1342 ? -47.879 40.885 5.973 1.00 69.06 1342 LEU A O 1
ATOM 10934 N N . LEU A 1 1343 ? -48.373 38.760 6.555 1.00 62.31 1343 LEU A N 1
ATOM 10935 C CA . LEU A 1 1343 ? -48.134 38.148 5.244 1.00 62.31 1343 LEU A CA 1
ATOM 10936 C C . LEU A 1 1343 ? -49.040 38.734 4.154 1.00 62.31 1343 LEU A C 1
ATOM 10938 O O . LEU A 1 1343 ? -48.550 39.083 3.087 1.00 62.31 1343 LEU A O 1
ATOM 10942 N N . GLU A 1 1344 ? -50.339 38.895 4.424 1.00 71.81 1344 GLU A N 1
ATOM 10943 C CA . GLU A 1 1344 ? -51.301 39.468 3.467 1.00 71.81 1344 GLU A CA 1
ATOM 10944 C C . GLU A 1 1344 ? -50.941 40.919 3.074 1.00 71.81 1344 GLU A C 1
ATOM 10946 O O . GLU A 1 1344 ? -51.066 41.292 1.910 1.00 71.81 1344 GLU A O 1
ATOM 10951 N N . ALA A 1 1345 ? -50.405 41.710 4.013 1.00 72.88 1345 ALA A N 1
ATOM 10952 C CA . ALA A 1 1345 ? -49.914 43.065 3.747 1.00 72.88 1345 ALA A CA 1
ATOM 10953 C C . ALA A 1 1345 ? -48.569 43.094 2.989 1.00 72.88 1345 ALA A C 1
ATOM 10955 O O . ALA A 1 1345 ? -48.386 43.936 2.111 1.00 72.88 1345 ALA A O 1
ATOM 10956 N N . GLN A 1 1346 ? -47.638 42.178 3.287 1.00 64.88 1346 GLN A N 1
ATOM 10957 C CA . GLN A 1 1346 ? -46.366 42.071 2.553 1.00 64.88 1346 GLN A CA 1
ATOM 10958 C C . GLN A 1 1346 ? -46.578 41.632 1.096 1.00 64.88 1346 GLN A C 1
ATOM 10960 O O . GLN A 1 1346 ? -45.940 42.178 0.200 1.00 64.88 1346 GLN A O 1
ATOM 10965 N N . LEU A 1 1347 ? -47.522 40.719 0.846 1.00 66.75 1347 LEU A N 1
ATOM 10966 C CA . LEU A 1 1347 ? -47.866 40.255 -0.504 1.00 66.75 1347 LEU A CA 1
ATOM 10967 C C . LEU A 1 1347 ? -48.449 41.378 -1.380 1.00 66.75 1347 LEU A C 1
ATOM 10969 O O . LEU A 1 1347 ? -48.143 41.449 -2.568 1.00 66.75 1347 LEU A O 1
ATOM 10973 N N . GLN A 1 1348 ? -49.239 42.289 -0.796 1.00 72.94 1348 GLN A N 1
ATOM 10974 C CA . GLN A 1 1348 ? -49.716 43.483 -1.506 1.00 72.94 1348 GLN A CA 1
ATOM 10975 C C . GLN A 1 1348 ? -48.585 44.479 -1.803 1.00 72.94 1348 GLN A C 1
ATOM 10977 O O . GLN A 1 1348 ? -48.548 45.034 -2.899 1.00 72.94 1348 GLN A O 1
ATOM 10982 N N . ALA A 1 1349 ? -47.644 44.678 -0.873 1.00 70.25 1349 ALA A N 1
ATOM 10983 C CA . ALA A 1 1349 ? -46.495 45.557 -1.096 1.00 70.25 1349 ALA A CA 1
ATOM 10984 C C . ALA A 1 1349 ? -45.588 45.048 -2.234 1.00 70.25 1349 ALA A C 1
ATOM 10986 O O . ALA A 1 1349 ? -45.274 45.815 -3.141 1.00 70.25 1349 ALA A O 1
ATOM 10987 N N . GLN A 1 1350 ? -45.265 43.747 -2.254 1.00 63.22 1350 GLN A N 1
ATOM 10988 C CA . GLN A 1 1350 ? -44.486 43.144 -3.346 1.00 63.22 1350 GLN A CA 1
ATOM 10989 C C . GLN A 1 1350 ? -45.186 43.235 -4.709 1.00 63.22 1350 GLN A C 1
ATOM 10991 O O . GLN A 1 1350 ? -44.513 43.443 -5.714 1.00 63.22 1350 GLN A O 1
ATOM 10996 N N . SER A 1 1351 ? -46.521 43.117 -4.775 1.00 70.94 1351 SER A N 1
ATOM 10997 C CA . SER A 1 1351 ? -47.223 43.298 -6.058 1.00 70.94 1351 SER A CA 1
ATOM 10998 C C . SER A 1 1351 ? -47.093 44.718 -6.622 1.00 70.94 1351 SER A C 1
ATOM 11000 O O . SER A 1 1351 ? -47.102 44.884 -7.836 1.00 70.94 1351 SER A O 1
ATOM 11002 N N . LEU A 1 1352 ? -46.925 45.716 -5.748 1.00 75.00 1352 LEU A N 1
ATOM 11003 C CA . LEU A 1 1352 ? -46.788 47.127 -6.110 1.00 75.00 1352 LEU A CA 1
ATOM 11004 C C . LEU A 1 1352 ? -45.364 47.456 -6.589 1.00 75.00 1352 LEU A C 1
ATOM 11006 O O . LEU A 1 1352 ? -45.214 48.064 -7.643 1.00 75.00 1352 LEU A O 1
ATOM 11010 N N . GLU A 1 1353 ? -44.326 46.974 -5.890 1.00 69.19 1353 GLU A N 1
ATOM 11011 C CA . GLU A 1 1353 ? -42.932 47.065 -6.374 1.00 69.19 1353 GLU A CA 1
ATOM 11012 C C . GLU A 1 1353 ? -42.760 46.378 -7.740 1.00 69.19 1353 GLU A C 1
ATOM 11014 O O . GLU A 1 1353 ? -42.060 46.892 -8.611 1.00 69.19 1353 GLU A O 1
ATOM 11019 N N . HIS A 1 1354 ? -43.438 45.248 -7.969 1.00 67.88 1354 HIS A N 1
ATOM 11020 C CA . HIS A 1 1354 ? -43.338 44.537 -9.243 1.00 67.88 1354 HIS A CA 1
ATOM 11021 C C . HIS A 1 1354 ? -44.058 45.256 -10.402 1.00 67.88 1354 HIS A C 1
ATOM 11023 O O . HIS A 1 1354 ? -43.595 45.180 -11.540 1.00 67.88 1354 HIS A O 1
ATOM 11029 N N . GLU A 1 1355 ? -45.148 45.995 -10.147 1.00 74.25 1355 GLU A N 1
ATOM 11030 C CA . GLU A 1 1355 ? -45.737 46.888 -11.161 1.00 74.25 1355 GLU A CA 1
ATOM 11031 C C . GLU A 1 1355 ? -44.791 48.054 -11.513 1.00 74.25 1355 GLU A C 1
ATOM 11033 O O . GLU A 1 1355 ? -44.638 48.363 -12.699 1.00 74.25 1355 GLU A O 1
ATOM 11038 N N . GLU A 1 1356 ? -44.093 48.642 -10.532 1.00 74.44 1356 GLU A N 1
ATOM 11039 C CA . GLU A 1 1356 ? -43.104 49.708 -10.772 1.00 74.44 1356 GLU A CA 1
ATOM 11040 C C . GLU A 1 1356 ? -41.872 49.211 -11.562 1.00 74.44 1356 GLU A C 1
ATOM 11042 O O . GLU A 1 1356 ? -41.437 49.878 -12.507 1.00 74.44 1356 GLU A O 1
ATOM 11047 N N . GLU A 1 1357 ? -41.338 48.018 -11.264 1.00 68.31 1357 GLU A N 1
ATOM 11048 C CA . GLU A 1 1357 ? -40.256 47.411 -12.062 1.00 68.31 1357 GLU A CA 1
ATOM 11049 C C . GLU A 1 1357 ? -40.683 47.145 -13.516 1.00 68.31 1357 GLU A C 1
ATOM 11051 O O . GLU A 1 1357 ? -39.908 47.378 -14.450 1.00 68.31 1357 GLU A O 1
ATOM 11056 N N . VAL A 1 1358 ? -41.922 46.690 -13.734 1.00 72.06 1358 VAL A N 1
ATOM 11057 C CA . VAL A 1 1358 ? -42.457 46.427 -15.078 1.00 72.06 1358 VAL A CA 1
ATOM 11058 C C . VAL A 1 1358 ? -42.654 47.721 -15.879 1.00 72.06 1358 VAL A C 1
ATOM 11060 O O . VAL A 1 1358 ? -42.402 47.714 -17.087 1.00 72.06 1358 VAL A O 1
ATOM 11063 N N . GLU A 1 1359 ? -43.047 48.841 -15.259 1.00 75.75 1359 GLU A N 1
ATOM 11064 C CA . GLU A 1 1359 ? -43.011 50.150 -15.936 1.00 75.75 1359 GLU A CA 1
ATOM 11065 C C . GLU A 1 1359 ? -41.579 50.591 -16.264 1.00 75.75 1359 GLU A C 1
ATOM 11067 O O . GLU A 1 1359 ? -41.318 51.022 -17.391 1.00 75.75 1359 GLU A O 1
ATOM 11072 N N . HIS A 1 1360 ? -40.629 50.434 -15.337 1.00 74.12 1360 HIS A N 1
ATOM 11073 C CA . HIS A 1 1360 ? -39.241 50.834 -15.582 1.00 74.12 1360 HIS A CA 1
ATOM 11074 C C . HIS A 1 1360 ? -38.600 50.046 -16.739 1.00 74.12 1360 HIS A C 1
ATOM 11076 O O . HIS A 1 1360 ? -37.924 50.624 -17.594 1.00 74.12 1360 HIS A O 1
ATOM 11082 N N . LEU A 1 1361 ? -38.861 48.737 -16.822 1.00 64.00 1361 LEU A N 1
ATOM 11083 C CA . LEU A 1 1361 ? -38.390 47.885 -17.918 1.00 64.00 1361 LEU A CA 1
ATOM 11084 C C . LEU A 1 1361 ? -39.053 48.224 -19.261 1.00 64.00 1361 LEU A C 1
ATOM 11086 O O . LEU A 1 1361 ? -38.374 48.199 -20.290 1.00 64.00 1361 LEU A O 1
ATOM 11090 N N . LYS A 1 1362 ? -40.342 48.599 -19.276 1.00 76.69 1362 LYS A N 1
ATOM 11091 C CA . LYS A 1 1362 ? -41.003 49.112 -20.491 1.00 76.69 1362 LYS A CA 1
ATOM 11092 C C . LYS A 1 1362 ? -40.337 50.395 -20.989 1.00 76.69 1362 LYS A C 1
ATOM 11094 O O . LYS A 1 1362 ? -40.020 50.478 -22.171 1.00 76.69 1362 LYS A O 1
ATOM 11099 N N . ALA A 1 1363 ? -40.041 51.340 -20.095 1.00 76.38 1363 ALA A N 1
ATOM 11100 C CA . ALA A 1 1363 ? -39.361 52.585 -20.457 1.00 76.38 1363 ALA A CA 1
ATOM 11101 C C . ALA A 1 1363 ? -37.947 52.349 -21.034 1.00 76.38 1363 ALA A C 1
ATOM 11103 O O . ALA A 1 1363 ? -37.555 53.013 -21.995 1.00 76.38 1363 ALA A O 1
ATOM 11104 N N . GLN A 1 1364 ? -37.191 51.376 -20.505 1.00 72.75 1364 GLN A N 1
ATOM 11105 C CA . GLN A 1 1364 ? -35.891 50.993 -21.078 1.00 72.75 1364 GLN A CA 1
ATOM 11106 C C . GLN A 1 1364 ? -36.023 50.333 -22.462 1.00 72.75 1364 GLN A C 1
ATOM 11108 O O . GLN A 1 1364 ? -35.224 50.624 -23.353 1.00 72.75 1364 GLN A O 1
ATOM 11113 N N . LEU A 1 1365 ? -37.036 49.482 -22.666 1.00 70.56 1365 LEU A N 1
ATOM 11114 C CA . LEU A 1 1365 ? -37.337 48.882 -23.972 1.00 70.56 1365 LEU A CA 1
ATOM 11115 C C . LEU A 1 1365 ? -37.702 49.934 -25.027 1.00 70.56 1365 LEU A C 1
ATOM 11117 O O . LEU A 1 1365 ? -37.271 49.821 -26.172 1.00 70.56 1365 LEU A O 1
ATOM 11121 N N . GLU A 1 1366 ? -38.462 50.961 -24.646 1.00 77.19 1366 GLU A N 1
ATOM 11122 C CA . GLU A 1 1366 ? -38.865 52.054 -25.537 1.00 77.19 1366 GLU A CA 1
ATOM 11123 C C . GLU A 1 1366 ? -37.652 52.905 -25.965 1.00 77.19 1366 GLU A C 1
ATOM 11125 O O . GLU A 1 1366 ? -37.469 53.171 -27.154 1.00 77.19 1366 GLU A O 1
ATOM 11130 N N . ALA A 1 1367 ? -36.747 53.223 -25.029 1.00 75.25 1367 ALA A N 1
ATOM 11131 C CA . ALA A 1 1367 ? -35.499 53.940 -25.313 1.00 75.25 1367 ALA A CA 1
ATOM 11132 C C . ALA A 1 1367 ? -34.529 53.145 -26.214 1.00 75.25 1367 ALA A C 1
ATOM 11134 O O . ALA A 1 1367 ? -33.915 53.708 -27.121 1.00 75.25 1367 ALA A O 1
ATOM 11135 N N . LEU A 1 1368 ? -34.416 51.825 -26.011 1.00 68.81 1368 LEU A N 1
ATOM 11136 C CA . LEU A 1 1368 ? -33.649 50.938 -26.899 1.00 68.81 1368 LEU A CA 1
ATOM 11137 C C . LEU A 1 1368 ? -34.227 50.898 -28.321 1.00 68.81 1368 LEU A C 1
ATOM 11139 O O . LEU A 1 1368 ? -33.473 50.790 -29.289 1.00 68.81 1368 LEU A O 1
ATOM 11143 N N . LYS A 1 1369 ? -35.551 51.028 -28.456 1.00 76.12 1369 LYS A N 1
ATOM 11144 C CA . LYS A 1 1369 ? -36.240 51.077 -29.749 1.00 76.12 1369 LYS A CA 1
ATOM 11145 C C . LYS A 1 1369 ? -35.930 52.361 -30.523 1.00 76.12 1369 LYS A C 1
ATOM 11147 O O . LYS A 1 1369 ? -35.614 52.277 -31.705 1.00 76.12 1369 LYS A O 1
ATOM 11152 N N . GLU A 1 1370 ? -35.936 53.523 -29.861 1.00 75.94 1370 GLU A N 1
ATOM 11153 C CA . GLU A 1 1370 ? -35.519 54.790 -30.490 1.00 75.94 1370 GLU A CA 1
ATOM 11154 C C . GLU A 1 1370 ? -34.056 54.759 -30.961 1.00 75.94 1370 GLU A C 1
ATOM 11156 O O . GLU A 1 1370 ? -33.724 55.306 -32.016 1.00 75.94 1370 GLU A O 1
ATOM 11161 N N . GLU A 1 1371 ? -33.164 54.123 -30.198 1.00 73.12 1371 GLU A N 1
ATOM 11162 C CA . GLU A 1 1371 ? -31.751 54.020 -30.571 1.00 73.12 1371 GLU A CA 1
ATOM 11163 C C . GLU A 1 1371 ? -31.540 53.071 -31.765 1.00 73.12 1371 GLU A C 1
ATOM 11165 O O . GLU A 1 1371 ? -30.743 53.361 -32.662 1.00 73.12 1371 GLU A O 1
ATOM 11170 N N . MET A 1 1372 ? -32.318 51.985 -31.838 1.00 73.38 1372 MET A N 1
ATOM 11171 C CA . MET A 1 1372 ? -32.351 51.083 -32.992 1.00 73.38 1372 MET A CA 1
ATOM 11172 C C . MET A 1 1372 ? -32.863 51.790 -34.260 1.00 73.38 1372 MET A C 1
ATOM 11174 O O . MET A 1 1372 ? -32.216 51.691 -35.304 1.00 73.38 1372 MET A O 1
ATOM 11178 N N . ASP A 1 1373 ? -33.953 52.562 -34.174 1.00 75.44 1373 ASP A N 1
ATOM 11179 C CA . ASP A 1 1373 ? -34.490 53.332 -35.309 1.00 75.44 1373 ASP A CA 1
ATOM 11180 C C . ASP A 1 1373 ? -33.468 54.361 -35.839 1.00 75.44 1373 ASP A C 1
ATOM 11182 O O . ASP A 1 1373 ? -33.300 54.506 -37.056 1.00 75.44 1373 ASP A O 1
ATOM 11186 N N . LYS A 1 1374 ? -32.711 55.035 -34.957 1.00 74.94 1374 LYS A N 1
ATOM 11187 C CA . LYS A 1 1374 ? -31.602 55.925 -35.366 1.00 74.94 1374 LYS A CA 1
ATOM 11188 C C . LYS A 1 1374 ? -30.488 55.171 -36.092 1.00 74.94 1374 LYS A C 1
ATOM 11190 O O . LYS A 1 1374 ? -30.000 55.646 -37.122 1.00 74.94 1374 LYS A O 1
ATOM 11195 N N . GLN A 1 1375 ? -30.072 54.009 -35.584 1.00 69.00 1375 GLN A N 1
ATOM 11196 C CA . GLN A 1 1375 ? -29.056 53.190 -36.254 1.00 69.00 1375 GLN A CA 1
ATOM 11197 C C . GLN A 1 1375 ? -29.549 52.705 -37.623 1.00 69.00 1375 GLN A C 1
ATOM 11199 O O . GLN A 1 1375 ? -28.799 52.761 -38.599 1.00 69.00 1375 GLN A O 1
ATOM 11204 N N . GLN A 1 1376 ? -30.825 52.329 -37.737 1.00 72.25 1376 GLN A N 1
ATOM 11205 C CA . GLN A 1 1376 ? -31.424 51.881 -38.992 1.00 72.25 1376 GLN A CA 1
ATOM 11206 C C . GLN A 1 1376 ? -31.537 53.018 -40.024 1.00 72.25 1376 GLN A C 1
ATOM 11208 O O . GLN A 1 1376 ? -31.220 52.807 -41.197 1.00 72.25 1376 GLN A O 1
ATOM 11213 N N . GLN A 1 1377 ? -31.879 54.245 -39.606 1.00 75.31 1377 GLN A N 1
ATOM 11214 C CA . GLN A 1 1377 ? -31.809 55.431 -40.476 1.00 75.31 1377 GLN A CA 1
ATOM 11215 C C . GLN A 1 1377 ? -30.376 55.736 -40.936 1.00 75.31 1377 GLN A C 1
ATOM 11217 O O . GLN A 1 1377 ? -30.159 56.028 -42.114 1.00 75.31 1377 GLN A O 1
ATOM 11222 N N . THR A 1 1378 ? -29.397 55.632 -40.034 1.00 65.25 1378 THR A N 1
ATOM 11223 C CA . THR A 1 1378 ? -27.980 55.879 -40.351 1.00 65.25 1378 THR A CA 1
ATOM 11224 C C . THR A 1 1378 ? -27.472 54.860 -41.378 1.00 65.25 1378 THR A C 1
ATOM 11226 O O . THR A 1 1378 ? -26.907 55.244 -42.400 1.00 65.25 1378 THR A O 1
ATOM 11229 N N . PHE A 1 1379 ? -27.785 53.574 -41.185 1.00 67.31 1379 PHE A N 1
ATOM 11230 C CA . PHE A 1 1379 ? -27.466 52.491 -42.120 1.00 67.31 1379 PHE A CA 1
ATOM 11231 C C . PHE A 1 1379 ? -28.097 52.696 -43.512 1.00 67.31 1379 PHE A C 1
ATOM 11233 O O . PHE A 1 1379 ? -27.443 52.475 -44.534 1.00 67.31 1379 PHE A O 1
ATOM 11240 N N . CYS A 1 1380 ? -29.340 53.191 -43.572 1.00 71.56 1380 CYS A N 1
ATOM 11241 C CA . CYS A 1 1380 ? -29.998 53.530 -44.838 1.00 71.56 1380 CYS A CA 1
ATOM 11242 C C . CYS A 1 1380 ? -29.309 54.685 -45.587 1.00 71.56 1380 CYS A C 1
ATOM 11244 O O . CYS A 1 1380 ? -29.319 54.692 -46.817 1.00 71.56 1380 CYS A O 1
ATOM 11246 N N . GLN A 1 1381 ? -28.690 55.642 -44.883 1.00 68.44 1381 GLN A N 1
ATOM 11247 C CA . GLN A 1 1381 ? -27.883 56.687 -45.524 1.00 68.44 1381 GLN A CA 1
ATOM 11248 C C . GLN A 1 1381 ? -26.535 56.148 -46.025 1.00 68.44 1381 GLN A C 1
ATOM 11250 O O . GLN A 1 1381 ? -26.115 56.508 -47.125 1.00 68.44 1381 GLN A O 1
ATOM 11255 N N . THR A 1 1382 ? -25.883 55.242 -45.286 1.00 62.34 1382 THR A N 1
ATOM 11256 C CA . THR A 1 1382 ? -24.616 54.621 -45.718 1.00 62.34 1382 THR A CA 1
ATOM 11257 C C . THR A 1 1382 ? -24.775 53.819 -47.016 1.00 62.34 1382 THR A C 1
ATOM 11259 O O . THR A 1 1382 ? -23.908 53.881 -47.884 1.00 62.34 1382 THR A O 1
ATOM 11262 N N . LEU A 1 1383 ? -25.912 53.137 -47.204 1.00 62.28 1383 LEU A N 1
ATOM 11263 C CA . LEU A 1 1383 ? -26.230 52.363 -48.416 1.00 62.28 1383 LEU A CA 1
ATOM 11264 C C . LEU A 1 1383 ? -26.313 53.189 -49.719 1.00 62.28 1383 LEU A C 1
ATOM 11266 O O . LEU A 1 1383 ? -26.304 52.602 -50.800 1.00 62.28 1383 LEU A O 1
ATOM 11270 N N . LEU A 1 1384 ? -26.382 54.524 -49.643 1.00 71.31 1384 LEU A N 1
ATOM 11271 C CA . LEU A 1 1384 ? -26.436 55.421 -50.809 1.00 71.31 1384 LEU A CA 1
ATOM 11272 C C . LEU A 1 1384 ? -25.056 55.915 -51.288 1.00 71.31 1384 LEU A C 1
ATOM 11274 O O . LEU A 1 1384 ? -24.972 56.570 -52.327 1.00 71.31 1384 LEU A O 1
ATOM 11278 N N . LEU A 1 1385 ? -23.977 55.616 -50.557 1.00 68.19 1385 LEU A N 1
ATOM 11279 C CA . LEU A 1 1385 ? -22.604 55.978 -50.931 1.00 68.19 1385 LEU A CA 1
ATOM 11280 C C . LEU A 1 1385 ? -21.990 54.939 -51.891 1.00 68.19 1385 LEU A C 1
ATOM 11282 O O . LEU A 1 1385 ? -22.402 53.780 -51.908 1.00 68.19 1385 LEU A O 1
ATOM 11286 N N . SER A 1 1386 ? -20.990 55.328 -52.691 1.00 70.88 1386 SER A N 1
ATOM 11287 C CA . SER A 1 1386 ? -20.228 54.395 -53.544 1.00 70.88 1386 SER A CA 1
ATOM 11288 C C . SER A 1 1386 ? -19.367 53.436 -52.704 1.00 70.88 1386 SER A C 1
ATOM 11290 O O . SER A 1 1386 ? -19.000 53.805 -51.594 1.00 70.88 1386 SER A O 1
ATOM 11292 N N . PRO A 1 1387 ? -18.971 52.243 -53.197 1.00 66.31 1387 PRO A N 1
ATOM 11293 C CA . PRO A 1 1387 ? -18.273 51.239 -52.378 1.00 66.31 1387 PRO A CA 1
ATOM 11294 C C . PRO A 1 1387 ? -17.007 51.747 -51.667 1.00 66.31 1387 PRO A C 1
ATOM 11296 O O . PRO A 1 1387 ? -16.811 51.469 -50.489 1.00 66.31 1387 PRO A O 1
ATOM 11299 N N . GLU A 1 1388 ? -16.185 52.553 -52.341 1.00 66.38 1388 GLU A N 1
ATOM 11300 C CA . GLU A 1 1388 ? -14.992 53.174 -51.741 1.00 66.38 1388 GLU A CA 1
ATOM 11301 C C . GLU A 1 1388 ? -15.369 54.222 -50.677 1.00 66.38 1388 GLU A C 1
ATOM 11303 O O . GLU A 1 1388 ? -14.783 54.251 -49.597 1.00 66.38 1388 GLU A O 1
ATOM 11308 N N . ALA A 1 1389 ? -16.423 55.008 -50.923 1.00 71.38 1389 ALA A N 1
ATOM 11309 C CA . ALA A 1 1389 ? -16.937 55.993 -49.973 1.00 71.38 1389 ALA A CA 1
ATOM 11310 C C . ALA A 1 1389 ? -17.684 55.348 -48.791 1.00 71.38 1389 ALA A C 1
ATOM 11312 O O . ALA A 1 1389 ? -17.704 55.925 -47.711 1.00 71.38 1389 ALA A O 1
ATOM 11313 N N . GLN A 1 1390 ? -18.265 54.153 -48.950 1.00 67.62 1390 GLN A N 1
ATOM 11314 C CA . GLN A 1 1390 ? -18.823 53.363 -47.845 1.00 67.62 1390 GLN A CA 1
ATOM 11315 C C . GLN A 1 1390 ? -17.716 52.887 -46.900 1.00 67.62 1390 GLN A C 1
ATOM 11317 O O . GLN A 1 1390 ? -17.893 52.941 -45.684 1.00 67.62 1390 GLN A O 1
ATOM 11322 N N . VAL A 1 1391 ? -16.567 52.467 -47.443 1.00 68.25 1391 VAL A N 1
ATOM 11323 C CA . VAL A 1 1391 ? -15.402 52.071 -46.640 1.00 68.25 1391 VAL A CA 1
ATOM 11324 C C . VAL A 1 1391 ? -14.778 53.285 -45.950 1.00 68.25 1391 VAL A C 1
ATOM 11326 O O . VAL A 1 1391 ? -14.570 53.230 -44.741 1.00 68.25 1391 VAL A O 1
ATOM 11329 N N . GLU A 1 1392 ? -14.544 54.402 -46.649 1.00 69.69 1392 GLU A N 1
ATOM 11330 C CA . GLU A 1 1392 ? -14.033 55.625 -46.005 1.00 69.69 1392 GLU A CA 1
ATOM 11331 C C . GLU A 1 1392 ? -14.996 56.185 -44.951 1.00 69.69 1392 GLU A C 1
ATOM 11333 O O . GLU A 1 1392 ? -14.559 56.513 -43.850 1.00 69.69 1392 GLU A O 1
ATOM 11338 N N . PHE A 1 1393 ? -16.300 56.256 -45.239 1.00 75.31 1393 PHE A N 1
ATOM 11339 C CA . PHE A 1 1393 ? -17.302 56.750 -44.290 1.00 75.31 1393 PHE A CA 1
ATOM 11340 C C . PHE A 1 1393 ? -17.447 55.819 -43.081 1.00 75.31 1393 PHE A C 1
ATOM 11342 O O . PHE A 1 1393 ? -17.518 56.298 -41.952 1.00 75.31 1393 PHE A O 1
ATOM 11349 N N . GLY A 1 1394 ? -17.429 54.499 -43.294 1.00 70.00 1394 GLY A N 1
ATOM 11350 C CA . GLY A 1 1394 ? -17.439 53.507 -42.219 1.00 70.00 1394 GLY A CA 1
ATOM 11351 C C . GLY A 1 1394 ? -16.193 53.593 -41.336 1.00 70.00 1394 GLY A C 1
ATOM 11352 O O . GLY A 1 1394 ? -16.311 53.629 -40.115 1.00 70.00 1394 GLY A O 1
ATOM 11353 N N . VAL A 1 1395 ? -15.002 53.712 -41.932 1.00 71.31 1395 VAL A N 1
ATOM 11354 C CA . VAL A 1 1395 ? -13.743 53.881 -41.189 1.00 71.31 1395 VAL A CA 1
ATOM 11355 C C . VAL A 1 1395 ? -13.699 55.232 -40.466 1.00 71.31 1395 VAL A C 1
ATOM 11357 O O . VAL A 1 1395 ? -13.284 55.273 -39.312 1.00 71.31 1395 VAL A O 1
ATOM 11360 N N . GLN A 1 1396 ? -14.173 56.329 -41.068 1.00 72.62 1396 GLN A N 1
ATOM 11361 C CA . GLN A 1 1396 ? -14.264 57.628 -40.388 1.00 72.62 1396 GLN A CA 1
ATOM 11362 C C . GLN A 1 1396 ? -15.274 57.618 -39.235 1.00 72.62 1396 GLN A C 1
ATOM 11364 O O . GLN A 1 1396 ? -14.941 58.099 -38.153 1.00 72.62 1396 GLN A O 1
ATOM 11369 N N . GLN A 1 1397 ? -16.472 57.051 -39.419 1.00 70.56 1397 GLN A N 1
ATOM 11370 C CA . GLN A 1 1397 ? -17.444 56.925 -38.330 1.00 70.56 1397 GLN A CA 1
ATOM 11371 C C . GLN A 1 1397 ? -16.915 56.040 -37.202 1.00 70.56 1397 GLN A C 1
ATOM 11373 O O . GLN A 1 1397 ? -17.046 56.418 -36.041 1.00 70.56 1397 GLN A O 1
ATOM 11378 N N . GLU A 1 1398 ? -16.267 54.918 -37.516 1.00 69.88 1398 GLU A N 1
ATOM 11379 C CA . GLU A 1 1398 ? -15.715 54.020 -36.501 1.00 69.88 1398 GLU A CA 1
ATOM 11380 C C . GLU A 1 1398 ? -14.518 54.652 -35.771 1.00 69.88 1398 GLU A C 1
ATOM 11382 O O . GLU A 1 1398 ? -14.428 54.559 -34.548 1.00 69.88 1398 GLU A O 1
ATOM 11387 N N . ILE A 1 1399 ? -13.655 55.401 -36.470 1.00 72.81 1399 ILE A N 1
ATOM 11388 C CA . ILE A 1 1399 ? -12.602 56.214 -35.842 1.00 72.81 1399 ILE A CA 1
ATOM 11389 C C . ILE A 1 1399 ? -13.214 57.295 -34.943 1.00 72.81 1399 ILE A C 1
ATOM 11391 O O . ILE A 1 1399 ? -12.756 57.452 -33.814 1.00 72.81 1399 ILE A O 1
ATOM 11395 N N . SER A 1 1400 ? -14.249 58.024 -35.374 1.00 74.62 1400 SER A N 1
ATOM 11396 C CA . SER A 1 1400 ? -14.918 59.031 -34.533 1.00 74.62 1400 SER A CA 1
ATOM 11397 C C . SER A 1 1400 ? -15.625 58.410 -33.325 1.00 74.62 1400 SER A C 1
ATOM 11399 O O . SER A 1 1400 ? -15.513 58.952 -32.225 1.00 74.62 1400 SER A O 1
ATOM 11401 N N . ARG A 1 1401 ? -16.290 57.260 -33.492 1.00 77.50 1401 ARG A N 1
ATOM 11402 C CA . ARG A 1 1401 ? -16.943 56.507 -32.411 1.00 77.50 1401 ARG A CA 1
ATOM 11403 C C . ARG A 1 1401 ? -15.924 56.044 -31.382 1.00 77.50 1401 ARG A C 1
ATOM 11405 O O . ARG A 1 1401 ? -16.042 56.398 -30.214 1.00 77.50 1401 ARG A O 1
ATOM 11412 N N . LEU A 1 1402 ? -14.873 55.355 -31.826 1.00 69.25 1402 LEU A N 1
ATOM 11413 C CA . LEU A 1 1402 ? -13.790 54.898 -30.960 1.00 69.25 1402 LEU A CA 1
ATOM 11414 C C . LEU A 1 1402 ? -13.018 56.070 -30.343 1.00 69.25 1402 LEU A C 1
ATOM 11416 O O . LEU A 1 1402 ? -12.544 55.943 -29.219 1.00 69.25 1402 LEU A O 1
ATOM 11420 N N . THR A 1 1403 ? -12.897 57.214 -31.024 1.00 73.00 1403 THR A N 1
ATOM 11421 C CA . THR A 1 1403 ? -12.251 58.412 -30.460 1.00 73.00 1403 THR A CA 1
ATOM 11422 C C . THR A 1 1403 ? -13.093 59.008 -29.335 1.00 73.00 1403 THR A C 1
ATOM 11424 O O . THR A 1 1403 ? -12.534 59.294 -28.280 1.00 73.00 1403 THR A O 1
ATOM 11427 N N . ASN A 1 1404 ? -14.414 59.134 -29.509 1.00 75.25 1404 ASN A N 1
ATOM 11428 C CA . ASN A 1 1404 ? -15.318 59.617 -28.461 1.00 75.25 1404 ASN A CA 1
ATOM 11429 C C . ASN A 1 1404 ? -15.423 58.622 -27.295 1.00 75.25 1404 ASN A C 1
ATOM 11431 O O . ASN A 1 1404 ? -15.244 59.031 -26.154 1.00 75.25 1404 ASN A O 1
ATOM 11435 N N . GLU A 1 1405 ? -15.593 57.321 -27.555 1.00 72.31 1405 GLU A N 1
ATOM 11436 C CA . GLU A 1 1405 ? -15.590 56.292 -26.502 1.00 72.31 1405 GLU A CA 1
ATOM 11437 C C . GLU A 1 1405 ? -14.258 56.281 -25.733 1.00 72.31 1405 GLU A C 1
ATOM 11439 O O . GLU A 1 1405 ? -14.259 56.208 -24.506 1.00 72.31 1405 GLU A O 1
ATOM 11444 N N . ASN A 1 1406 ? -13.108 56.425 -26.409 1.00 67.81 1406 ASN A N 1
ATOM 11445 C CA . ASN A 1 1406 ? -11.823 56.580 -25.722 1.00 67.81 1406 ASN A CA 1
ATOM 11446 C C . ASN A 1 1406 ? -11.707 57.916 -24.975 1.00 67.81 1406 ASN A C 1
ATOM 11448 O O . ASN A 1 1406 ? -11.038 57.951 -23.945 1.00 67.81 1406 ASN A O 1
ATOM 11452 N N . LEU A 1 1407 ? -12.324 59.004 -25.445 1.00 74.94 1407 LEU A N 1
ATOM 11453 C CA . LEU A 1 1407 ? -12.330 60.289 -24.742 1.00 74.94 1407 LEU A CA 1
ATOM 11454 C C . LEU A 1 1407 ? -13.156 60.200 -23.452 1.00 74.94 1407 LEU A C 1
ATOM 11456 O O . LEU A 1 1407 ? -12.653 60.574 -22.394 1.00 74.94 1407 LEU A O 1
ATOM 11460 N N . ASP A 1 1408 ? -14.357 59.625 -23.520 1.00 72.19 1408 ASP A N 1
ATOM 11461 C CA . ASP A 1 1408 ? -15.248 59.405 -22.378 1.00 72.19 1408 ASP A CA 1
ATOM 11462 C C . ASP A 1 1408 ? -14.656 58.401 -21.386 1.00 72.19 1408 ASP A C 1
ATOM 11464 O O . ASP A 1 1408 ? -14.659 58.646 -20.178 1.00 72.19 1408 ASP A O 1
ATOM 11468 N N . LEU A 1 1409 ? -14.057 57.304 -21.865 1.00 67.62 1409 LEU A N 1
ATOM 11469 C CA . LEU A 1 1409 ? -13.314 56.371 -21.016 1.00 67.62 1409 LEU A CA 1
ATOM 11470 C C . LEU A 1 1409 ? -12.094 57.040 -20.376 1.00 67.62 1409 LEU A C 1
ATOM 11472 O O . LEU A 1 1409 ? -11.803 56.768 -19.215 1.00 67.62 1409 LEU A O 1
ATOM 11476 N N . LYS A 1 1410 ? -11.396 57.940 -21.076 1.00 72.12 1410 LYS A N 1
ATOM 11477 C CA . LYS A 1 1410 ? -10.248 58.680 -20.530 1.00 72.12 1410 LYS A CA 1
ATOM 11478 C C . LYS A 1 1410 ? -10.680 59.755 -19.532 1.00 72.12 1410 LYS A C 1
ATOM 11480 O O . LYS A 1 1410 ? -10.002 59.923 -18.523 1.00 72.12 1410 LYS A O 1
ATOM 11485 N N . GLU A 1 1411 ? -11.820 60.413 -19.734 1.00 73.81 1411 GLU A N 1
ATOM 11486 C CA . GLU A 1 1411 ? -12.470 61.283 -18.745 1.00 73.81 1411 GLU A CA 1
ATOM 11487 C C . GLU A 1 1411 ? -12.942 60.499 -17.515 1.00 73.81 1411 GLU A C 1
ATOM 11489 O O . GLU A 1 1411 ? -12.762 60.956 -16.384 1.00 73.81 1411 GLU A O 1
ATOM 11494 N N . LEU A 1 1412 ? -13.531 59.317 -17.710 1.00 70.12 1412 LEU A N 1
ATOM 11495 C CA . LEU A 1 1412 ? -13.992 58.451 -16.630 1.00 70.12 1412 LEU A CA 1
ATOM 11496 C C . LEU A 1 1412 ? -12.805 57.891 -15.843 1.00 70.12 1412 LEU A C 1
ATOM 11498 O O . LEU A 1 1412 ? -12.835 57.919 -14.616 1.00 70.12 1412 LEU A O 1
ATOM 11502 N N . VAL A 1 1413 ? -11.731 57.470 -16.518 1.00 70.50 1413 VAL A N 1
ATOM 11503 C CA . VAL A 1 1413 ? -10.463 57.071 -15.892 1.00 70.50 1413 VAL A CA 1
ATOM 11504 C C . VAL A 1 1413 ? -9.799 58.262 -15.205 1.00 70.50 1413 VAL A C 1
ATOM 11506 O O . VAL A 1 1413 ? -9.370 58.104 -14.072 1.00 70.50 1413 VAL A O 1
ATOM 11509 N N . GLU A 1 1414 ? -9.794 59.474 -15.768 1.00 72.62 1414 GLU A N 1
ATOM 11510 C CA . GLU A 1 1414 ? -9.300 60.666 -15.062 1.00 72.62 1414 GLU A CA 1
ATOM 11511 C C . GLU A 1 1414 ? -10.157 61.034 -13.842 1.00 72.62 1414 GLU A C 1
ATOM 11513 O O . GLU A 1 1414 ? -9.612 61.457 -12.822 1.00 72.62 1414 GLU A O 1
ATOM 11518 N N . LYS A 1 1415 ? -11.486 60.890 -13.908 1.00 72.75 1415 LYS A N 1
ATOM 11519 C CA . LYS A 1 1415 ? -12.400 61.097 -12.771 1.00 72.75 1415 LYS A CA 1
ATOM 11520 C C . LYS A 1 1415 ? -12.193 60.027 -11.706 1.00 72.75 1415 LYS A C 1
ATOM 11522 O O . LYS A 1 1415 ? -12.128 60.370 -10.526 1.00 72.75 1415 LYS A O 1
ATOM 11527 N N . LEU A 1 1416 ? -12.036 58.764 -12.100 1.00 67.75 1416 LEU A N 1
ATOM 11528 C CA . LEU A 1 1416 ? -11.745 57.647 -11.206 1.00 67.75 1416 LEU A CA 1
ATOM 11529 C C . LEU A 1 1416 ? -10.344 57.765 -10.611 1.00 67.75 1416 LEU A C 1
ATOM 11531 O O . LEU A 1 1416 ? -10.216 57.584 -9.413 1.00 67.75 1416 LEU A O 1
ATOM 11535 N N . GLU A 1 1417 ? -9.325 58.183 -11.358 1.00 70.38 1417 GLU A N 1
ATOM 11536 C CA . GLU A 1 1417 ? -7.990 58.489 -10.840 1.00 70.38 1417 GLU A CA 1
ATOM 11537 C C . GLU A 1 1417 ? -7.986 59.741 -9.962 1.00 70.38 1417 GLU A C 1
ATOM 11539 O O . GLU A 1 1417 ? -7.304 59.764 -8.945 1.00 70.38 1417 GLU A O 1
ATOM 11544 N N . LYS A 1 1418 ? -8.740 60.798 -10.283 1.00 72.81 1418 LYS A N 1
ATOM 11545 C CA . LYS A 1 1418 ? -8.890 61.965 -9.395 1.00 72.81 1418 LYS A CA 1
ATOM 11546 C C . LYS A 1 1418 ? -9.626 61.581 -8.116 1.00 72.81 1418 LYS A C 1
ATOM 11548 O O . LYS A 1 1418 ? -9.228 62.052 -7.052 1.00 72.81 1418 LYS A O 1
ATOM 11553 N N . ASN A 1 1419 ? -10.634 60.711 -8.186 1.00 67.56 1419 ASN A N 1
ATOM 11554 C CA . ASN A 1 1419 ? -11.322 60.168 -7.017 1.00 67.56 1419 ASN A CA 1
ATOM 11555 C C . ASN A 1 1419 ? -10.447 59.182 -6.247 1.00 67.56 1419 ASN A C 1
ATOM 11557 O O . ASN A 1 1419 ? -10.421 59.265 -5.031 1.00 67.56 1419 ASN A O 1
ATOM 11561 N N . GLU A 1 1420 ? -9.656 58.333 -6.895 1.00 67.25 1420 GLU A N 1
ATOM 11562 C CA . GLU A 1 1420 ? -8.736 57.402 -6.245 1.00 67.25 1420 GLU A CA 1
ATOM 11563 C C . GLU A 1 1420 ? -7.530 58.149 -5.666 1.00 67.25 1420 GLU A C 1
ATOM 11565 O O . GLU A 1 1420 ? -7.094 57.833 -4.572 1.00 67.25 1420 GLU A O 1
ATOM 11570 N N . ARG A 1 1421 ? -7.029 59.214 -6.301 1.00 69.25 1421 ARG A N 1
ATOM 11571 C CA . ARG A 1 1421 ? -6.018 60.126 -5.735 1.00 69.25 1421 ARG A CA 1
ATOM 11572 C C . ARG A 1 1421 ? -6.608 60.985 -4.614 1.00 69.25 1421 ARG A C 1
ATOM 11574 O O . ARG A 1 1421 ? -5.889 61.252 -3.654 1.00 69.25 1421 ARG A O 1
ATOM 11581 N N . LYS A 1 1422 ? -7.886 61.391 -4.675 1.00 70.00 1422 LYS A N 1
ATOM 11582 C CA . LYS A 1 1422 ? -8.604 62.039 -3.556 1.00 70.00 1422 LYS A CA 1
ATOM 11583 C C . LYS A 1 1422 ? -8.823 61.070 -2.404 1.00 70.00 1422 LYS A C 1
ATOM 11585 O O . LYS A 1 1422 ? -8.517 61.453 -1.288 1.00 70.00 1422 LYS A O 1
ATOM 11590 N N . LEU A 1 1423 ? -9.260 59.840 -2.660 1.00 64.31 1423 LEU A N 1
ATOM 11591 C CA . LEU A 1 1423 ? -9.483 58.783 -1.675 1.00 64.31 1423 LEU A CA 1
ATOM 11592 C C . LEU A 1 1423 ? -8.166 58.239 -1.126 1.00 64.31 1423 LEU A C 1
ATOM 11594 O O . LEU A 1 1423 ? -8.104 57.994 0.061 1.00 64.31 1423 LEU A O 1
ATOM 11598 N N . LYS A 1 1424 ? -7.083 58.147 -1.908 1.00 65.75 1424 LYS A N 1
ATOM 11599 C CA . LYS A 1 1424 ? -5.714 57.841 -1.443 1.00 65.75 1424 LYS A CA 1
ATOM 11600 C C . LYS A 1 1424 ? -5.095 59.020 -0.696 1.00 65.75 1424 LYS A C 1
ATOM 11602 O O . LYS A 1 1424 ? -4.342 58.783 0.239 1.00 65.75 1424 LYS A O 1
ATOM 11607 N N . LYS A 1 1425 ? -5.391 60.282 -1.047 1.00 68.44 1425 LYS A N 1
ATOM 11608 C CA . LYS A 1 1425 ? -5.017 61.450 -0.223 1.00 68.44 1425 LYS A CA 1
ATOM 11609 C C . LYS A 1 1425 ? -5.852 61.525 1.045 1.00 68.44 1425 LYS A C 1
ATOM 11611 O O . LYS A 1 1425 ? -5.282 61.826 2.076 1.00 68.44 1425 LYS A O 1
ATOM 11616 N N . GLN A 1 1426 ? -7.146 61.229 1.003 1.00 65.94 1426 GLN A N 1
ATOM 11617 C CA . GLN A 1 1426 ? -8.002 61.151 2.180 1.00 65.94 1426 GLN A CA 1
ATOM 11618 C C . GLN A 1 1426 ? -7.578 59.970 3.043 1.00 65.94 1426 GLN A C 1
ATOM 11620 O O . GLN A 1 1426 ? -7.323 60.211 4.203 1.00 65.94 1426 GLN A O 1
ATOM 11625 N N . LEU A 1 1427 ? -7.341 58.765 2.516 1.00 57.31 1427 LEU A N 1
ATOM 11626 C CA . LEU A 1 1427 ? -6.740 57.657 3.265 1.00 57.31 1427 LEU A CA 1
ATOM 11627 C C . LEU A 1 1427 ? -5.344 58.008 3.762 1.00 57.31 1427 LEU A C 1
ATOM 11629 O O . LEU A 1 1427 ? -5.063 57.702 4.899 1.00 57.31 1427 LEU A O 1
ATOM 11633 N N . LYS A 1 1428 ? -4.468 58.686 3.010 1.00 63.19 1428 LYS A N 1
ATOM 11634 C CA . LYS A 1 1428 ? -3.179 59.139 3.566 1.00 63.19 1428 LYS A CA 1
ATOM 11635 C C . LYS A 1 1428 ? -3.344 60.236 4.608 1.00 63.19 1428 LYS A C 1
ATOM 11637 O O . LYS A 1 1428 ? -2.535 60.283 5.513 1.00 63.19 1428 LYS A O 1
ATOM 11642 N N . ILE A 1 1429 ? -4.354 61.098 4.528 1.00 64.38 1429 ILE A N 1
ATOM 11643 C CA . ILE A 1 1429 ? -4.632 62.147 5.520 1.00 64.38 1429 ILE A CA 1
ATOM 11644 C C . ILE A 1 1429 ? -5.410 61.581 6.710 1.00 64.38 1429 ILE A C 1
ATOM 11646 O O . ILE A 1 1429 ? -5.257 62.114 7.791 1.00 64.38 1429 ILE A O 1
ATOM 11650 N N . TYR A 1 1430 ? -6.181 60.506 6.565 1.00 55.12 1430 TYR A N 1
ATOM 11651 C CA . TYR A 1 1430 ? -6.891 59.802 7.633 1.00 55.12 1430 TYR A CA 1
ATOM 11652 C C . TYR A 1 1430 ? -6.030 58.712 8.259 1.00 55.12 1430 TYR A C 1
ATOM 11654 O O . TYR A 1 1430 ? -6.146 58.528 9.449 1.00 55.12 1430 TYR A O 1
ATOM 11662 N N . MET A 1 1431 ? -5.113 58.072 7.531 1.00 57.25 1431 MET A N 1
ATOM 11663 C CA . MET A 1 1431 ? -4.039 57.238 8.080 1.00 57.25 1431 MET A CA 1
ATOM 11664 C C . MET A 1 1431 ? -2.954 58.103 8.689 1.00 57.25 1431 MET A C 1
ATOM 11666 O O . MET A 1 1431 ? -2.446 57.726 9.722 1.00 57.25 1431 MET A O 1
ATOM 11670 N N . LYS A 1 1432 ? -2.606 59.262 8.113 1.00 61.75 1432 LYS A N 1
ATOM 11671 C CA . LYS A 1 1432 ? -1.678 60.190 8.765 1.00 61.75 1432 LYS A CA 1
ATOM 11672 C C . LYS A 1 1432 ? -2.359 60.984 9.872 1.00 61.75 1432 LYS A C 1
ATOM 11674 O O . LYS A 1 1432 ? -1.695 61.278 10.836 1.00 61.75 1432 LYS A O 1
ATOM 11679 N N . LYS A 1 1433 ? -3.666 61.265 9.837 1.00 58.56 1433 LYS A N 1
ATOM 11680 C CA . LYS A 1 1433 ? -4.385 61.741 11.033 1.00 58.56 1433 LYS A CA 1
ATOM 11681 C C . LYS A 1 1433 ? -4.654 60.620 12.022 1.00 58.56 1433 LYS A C 1
ATOM 11683 O O . LYS A 1 1433 ? -4.675 60.939 13.187 1.00 58.56 1433 LYS A O 1
ATOM 11688 N N . ALA A 1 1434 ? -4.830 59.363 11.623 1.00 49.34 1434 ALA A N 1
ATOM 11689 C CA . ALA A 1 1434 ? -4.914 58.244 12.559 1.00 49.34 1434 ALA A CA 1
ATOM 11690 C C . ALA A 1 1434 ? -3.546 58.018 13.186 1.00 49.34 1434 ALA A C 1
ATOM 11692 O O . ALA A 1 1434 ? -3.471 58.051 14.389 1.00 49.34 1434 ALA A O 1
ATOM 11693 N N . GLN A 1 1435 ? -2.457 57.979 12.420 1.00 49.84 1435 GLN A N 1
ATOM 11694 C CA . GLN A 1 1435 ? -1.088 57.865 12.925 1.00 49.84 1435 GLN A CA 1
ATOM 11695 C C . GLN A 1 1435 ? -0.598 59.128 13.637 1.00 49.84 1435 GLN A C 1
ATOM 11697 O O . GLN A 1 1435 ? 0.140 58.990 14.592 1.00 49.84 1435 GLN A O 1
ATOM 11702 N N . ASP A 1 1436 ? -1.002 60.343 13.255 1.00 49.47 1436 ASP A N 1
ATOM 11703 C CA . ASP A 1 1436 ? -0.675 61.577 13.988 1.00 49.47 1436 ASP A CA 1
ATOM 11704 C C . ASP A 1 1436 ? -1.639 61.781 15.174 1.00 49.47 1436 ASP A C 1
ATOM 11706 O O . ASP A 1 1436 ? -1.258 62.452 16.120 1.00 49.47 1436 ASP A O 1
ATOM 11710 N N . LEU A 1 1437 ? -2.852 61.204 15.200 1.00 48.03 1437 LEU A N 1
ATOM 11711 C CA . LEU A 1 1437 ? -3.710 61.160 16.398 1.00 48.03 1437 LEU A CA 1
ATOM 11712 C C . LEU A 1 1437 ? -3.328 60.000 17.311 1.00 48.03 1437 LEU A C 1
ATOM 11714 O O . LEU A 1 1437 ? -3.419 60.180 18.506 1.00 48.03 1437 LEU A O 1
ATOM 11718 N N . GLU A 1 1438 ? -2.846 58.870 16.812 1.00 42.03 1438 GLU A N 1
ATOM 11719 C CA . GLU A 1 1438 ? -2.312 57.738 17.574 1.00 42.03 1438 GLU A CA 1
ATOM 11720 C C . GLU A 1 1438 ? -0.912 58.075 18.077 1.00 42.03 1438 GLU A C 1
ATOM 11722 O O . GLU A 1 1438 ? -0.617 57.790 19.226 1.00 42.03 1438 GLU A O 1
ATOM 11727 N N . ALA A 1 1439 ? -0.072 58.767 17.298 1.00 40.75 1439 ALA A N 1
ATOM 11728 C CA . ALA A 1 1439 ? 1.230 59.254 17.749 1.00 40.75 1439 ALA A CA 1
ATOM 11729 C C . ALA A 1 1439 ? 1.116 60.526 18.593 1.00 40.75 1439 ALA A C 1
ATOM 11731 O O . ALA A 1 1439 ? 1.871 60.644 19.548 1.00 40.75 1439 ALA A O 1
ATOM 11732 N N . ALA A 1 1440 ? 0.180 61.453 18.342 1.00 43.41 1440 ALA A N 1
ATOM 11733 C CA . ALA A 1 1440 ? -0.055 62.562 19.275 1.00 43.41 1440 ALA A CA 1
ATOM 11734 C C . ALA A 1 1440 ? -0.884 62.139 20.494 1.00 43.41 1440 ALA A C 1
ATOM 11736 O O . ALA A 1 1440 ? -0.689 62.728 21.549 1.00 43.41 1440 ALA A O 1
ATOM 11737 N N . GLN A 1 1441 ? -1.743 61.113 20.430 1.00 42.94 1441 GLN A N 1
ATOM 11738 C CA . GLN A 1 1441 ? -2.323 60.510 21.637 1.00 42.94 1441 GLN A CA 1
ATOM 11739 C C . GLN A 1 1441 ? -1.259 59.690 22.374 1.00 42.94 1441 GLN A C 1
ATOM 11741 O O . GLN A 1 1441 ? -1.151 59.868 23.578 1.00 42.94 1441 GLN A O 1
ATOM 11746 N N . ALA A 1 1442 ? -0.380 58.932 21.711 1.00 38.44 1442 ALA A N 1
ATOM 11747 C CA . ALA A 1 1442 ? 0.721 58.224 22.374 1.00 38.44 1442 ALA A CA 1
ATOM 11748 C C . ALA A 1 1442 ? 1.770 59.177 22.976 1.00 38.44 1442 ALA A C 1
ATOM 11750 O O . ALA A 1 1442 ? 2.153 59.004 24.129 1.00 38.44 1442 ALA A O 1
ATOM 11751 N N . LEU A 1 1443 ? 2.201 60.226 22.265 1.00 36.53 1443 LEU A N 1
ATOM 11752 C CA . LEU A 1 1443 ? 3.193 61.189 22.767 1.00 36.53 1443 LEU A CA 1
ATOM 11753 C C . LEU A 1 1443 ? 2.588 62.198 23.760 1.00 36.53 1443 LEU A C 1
ATOM 11755 O O . LEU A 1 1443 ? 3.228 62.502 24.766 1.00 36.53 1443 LEU A O 1
ATOM 11759 N N . ALA A 1 1444 ? 1.337 62.652 23.590 1.00 35.69 1444 ALA A N 1
ATOM 11760 C CA . ALA A 1 1444 ? 0.690 63.508 24.595 1.00 35.69 1444 ALA A CA 1
ATOM 11761 C C . ALA A 1 1444 ? 0.176 62.733 25.826 1.00 35.69 1444 ALA A C 1
ATOM 11763 O O . ALA A 1 1444 ? 0.061 63.329 26.899 1.00 35.69 1444 ALA A O 1
ATOM 11764 N N . GLN A 1 1445 ? -0.079 61.420 25.725 1.00 35.62 1445 GLN A N 1
ATOM 11765 C CA . GLN A 1 1445 ? -0.274 60.554 26.899 1.00 35.62 1445 GLN A CA 1
ATOM 11766 C C . GLN A 1 1445 ? 1.066 60.165 27.554 1.00 35.62 1445 GLN A C 1
ATOM 11768 O O . GLN A 1 1445 ? 1.088 59.915 28.758 1.00 35.62 1445 GLN A O 1
ATOM 11773 N N . SER A 1 1446 ? 2.190 60.208 26.823 1.00 34.34 1446 SER A N 1
ATOM 11774 C CA . SER A 1 1446 ? 3.534 59.928 27.356 1.00 34.34 1446 SER A CA 1
ATOM 11775 C C . SER A 1 1446 ? 4.140 61.064 28.198 1.00 34.34 1446 SER A C 1
ATOM 11777 O O . SER A 1 1446 ? 4.961 60.783 29.071 1.00 34.34 1446 SER A O 1
ATOM 11779 N N . GLU A 1 1447 ? 3.765 62.334 27.985 1.00 31.20 1447 GLU A N 1
ATOM 11780 C CA . GLU A 1 1447 ? 4.380 63.478 28.700 1.00 31.20 1447 GLU A CA 1
ATOM 11781 C C . GLU A 1 1447 ? 3.451 64.236 29.669 1.00 31.20 1447 GLU A C 1
ATOM 11783 O O . GLU A 1 1447 ? 3.916 65.084 30.432 1.00 31.20 1447 GLU A O 1
ATOM 11788 N N . ARG A 1 1448 ? 2.149 63.910 29.735 1.00 29.80 1448 ARG A N 1
ATOM 11789 C CA . ARG A 1 1448 ? 1.194 64.527 30.687 1.00 29.80 1448 ARG A CA 1
ATOM 11790 C C . ARG A 1 1448 ? 0.506 63.549 31.649 1.00 29.80 1448 ARG A C 1
ATOM 11792 O O . ARG A 1 1448 ? -0.678 63.702 31.942 1.00 29.80 1448 ARG A O 1
ATOM 11799 N N . LYS A 1 1449 ? 1.277 62.617 32.222 1.00 29.12 1449 LYS A N 1
ATOM 11800 C CA . LYS A 1 1449 ? 1.446 62.471 33.691 1.00 29.12 1449 LYS A CA 1
ATOM 11801 C C . LYS A 1 1449 ? 2.342 61.276 34.048 1.00 29.12 1449 LYS A C 1
ATOM 11803 O O . LYS A 1 1449 ? 1.882 60.227 34.490 1.00 29.12 1449 LYS A O 1
ATOM 11808 N N . ARG A 1 1450 ? 3.656 61.522 34.050 1.00 28.77 1450 ARG A N 1
ATOM 11809 C CA . ARG A 1 1450 ? 4.475 61.072 35.185 1.00 28.77 1450 ARG A CA 1
ATOM 11810 C C . ARG A 1 1450 ? 3.976 61.816 36.429 1.00 28.77 1450 ARG A C 1
ATOM 11812 O O . ARG A 1 1450 ? 4.379 62.949 36.639 1.00 28.77 1450 ARG A O 1
ATOM 11819 N N . HIS A 1 1451 ? 3.041 61.219 37.161 1.00 24.52 1451 HIS A N 1
ATOM 11820 C CA . HIS A 1 1451 ? 2.732 61.484 38.572 1.00 24.52 1451 HIS A CA 1
ATOM 11821 C C . HIS A 1 1451 ? 1.690 60.452 39.020 1.00 24.52 1451 HIS A C 1
ATOM 11823 O O . HIS A 1 1451 ? 0.534 60.544 38.621 1.00 24.52 1451 HIS A O 1
ATOM 11829 N N . GLU A 1 1452 ? 2.160 59.484 39.809 1.00 25.23 1452 GLU A N 1
ATOM 11830 C CA . GLU A 1 1452 ? 1.493 58.893 40.980 1.00 25.23 1452 GLU A CA 1
ATOM 11831 C C . GLU A 1 1452 ? 0.005 58.455 40.893 1.00 25.23 1452 GLU A C 1
ATOM 11833 O O . GLU A 1 1452 ? -0.901 59.256 40.688 1.00 25.23 1452 GLU A O 1
ATOM 11838 N N . LEU A 1 1453 ? -0.217 57.187 41.286 1.00 26.05 1453 LEU A N 1
ATOM 11839 C CA . LEU A 1 1453 ? -1.435 56.615 41.903 1.00 26.05 1453 LEU A CA 1
ATOM 11840 C C . LEU A 1 1453 ? -2.588 56.090 41.005 1.00 26.05 1453 LEU A C 1
ATOM 11842 O O . LEU A 1 1453 ? -3.233 56.807 40.247 1.00 26.05 1453 LEU A O 1
ATOM 11846 N N . ASN A 1 1454 ? -2.922 54.818 41.267 1.00 28.72 1454 ASN A N 1
ATOM 11847 C CA . ASN A 1 1454 ? -4.269 54.246 41.455 1.00 28.72 1454 ASN A CA 1
ATOM 11848 C C . ASN A 1 1454 ? -5.373 54.515 40.403 1.00 28.72 1454 ASN A C 1
ATOM 11850 O O . ASN A 1 1454 ? -6.075 55.524 40.473 1.00 28.72 1454 ASN A O 1
ATOM 11854 N N . ARG A 1 1455 ? -5.667 53.524 39.541 1.00 23.95 1455 ARG A N 1
ATOM 11855 C CA . ARG A 1 1455 ? -6.910 53.443 38.734 1.00 23.95 1455 ARG A CA 1
ATOM 11856 C C . ARG A 1 1455 ? -7.416 51.992 38.674 1.00 23.95 1455 ARG A C 1
ATOM 11858 O O . ARG A 1 1455 ? -6.820 51.168 38.000 1.00 23.95 1455 ARG A O 1
ATOM 11865 N N . GLN A 1 1456 ? -8.328 51.590 39.561 1.00 24.80 1456 GLN A N 1
ATOM 11866 C CA . GLN A 1 1456 ? -9.795 51.749 39.466 1.00 24.80 1456 GLN A CA 1
ATOM 11867 C C . GLN A 1 1456 ? -10.468 50.767 38.490 1.00 24.80 1456 GLN A C 1
ATOM 11869 O O . GLN A 1 1456 ? -10.900 51.128 37.399 1.00 24.80 1456 GLN A O 1
ATOM 11874 N N . VAL A 1 1457 ? -10.614 49.525 38.966 1.00 26.34 1457 VAL A N 1
ATOM 11875 C CA . VAL A 1 1457 ? -11.593 48.544 38.471 1.00 26.34 1457 VAL A CA 1
ATOM 11876 C C . VAL A 1 1457 ? -13.005 49.122 38.619 1.00 26.34 1457 VAL A C 1
ATOM 11878 O O . VAL A 1 1457 ? -13.334 49.715 39.650 1.00 26.34 1457 VAL A O 1
ATOM 11881 N N . THR A 1 1458 ? -13.856 48.948 37.608 1.00 26.66 1458 THR A N 1
ATOM 11882 C CA . THR A 1 1458 ? -15.244 49.430 37.625 1.00 26.66 1458 THR A CA 1
ATOM 11883 C C . THR A 1 1458 ? -16.124 48.517 38.486 1.00 26.66 1458 THR A C 1
ATOM 11885 O O . THR A 1 1458 ? -16.820 47.639 37.987 1.00 26.66 1458 THR A O 1
ATOM 11888 N N . VAL A 1 1459 ? -16.085 48.717 39.806 1.00 26.11 1459 VAL A N 1
ATOM 11889 C CA . VAL A 1 1459 ? -16.907 47.969 40.770 1.00 26.11 1459 VAL A CA 1
ATOM 11890 C C . VAL A 1 1459 ? -18.388 48.314 40.580 1.00 26.11 1459 VAL A C 1
ATOM 11892 O O . VAL A 1 1459 ? -18.853 49.362 41.037 1.00 26.11 1459 VAL A O 1
ATOM 11895 N N . GLN A 1 1460 ? -19.158 47.421 39.950 1.00 28.16 1460 GLN A N 1
ATOM 11896 C CA . GLN A 1 1460 ? -20.616 47.454 40.074 1.00 28.16 1460 GLN A CA 1
ATOM 11897 C C . GLN A 1 1460 ? -20.998 46.968 41.476 1.00 28.16 1460 GLN A C 1
ATOM 11899 O O . GLN A 1 1460 ? -20.870 45.793 41.807 1.00 28.16 1460 GLN A O 1
ATOM 11904 N N . ARG A 1 1461 ? -21.444 47.900 42.324 1.00 26.22 1461 ARG A N 1
ATOM 11905 C CA . ARG A 1 1461 ? -21.837 47.618 43.709 1.00 26.22 1461 ARG A CA 1
ATOM 11906 C C . ARG A 1 1461 ? -23.068 46.708 43.775 1.00 26.22 1461 ARG A C 1
ATOM 11908 O O . ARG A 1 1461 ? -24.160 47.133 43.400 1.00 26.22 1461 ARG A O 1
ATOM 11915 N N . LYS A 1 1462 ? -22.921 45.546 44.411 1.00 33.56 1462 LYS A N 1
ATOM 11916 C CA . LYS A 1 1462 ? -23.961 44.933 45.249 1.00 33.56 1462 LYS A CA 1
ATOM 11917 C C . LYS A 1 1462 ? -23.316 44.454 46.546 1.00 33.56 1462 LYS A C 1
ATOM 11919 O O . LYS A 1 1462 ? -22.301 43.774 46.520 1.00 33.56 1462 LYS A O 1
ATOM 11924 N N . GLU A 1 1463 ? -23.881 44.881 47.667 1.00 34.22 1463 GLU A N 1
ATOM 11925 C CA . GLU A 1 1463 ? -23.292 44.722 48.996 1.00 34.22 1463 GLU A CA 1
ATOM 11926 C C . GLU A 1 1463 ? -23.472 43.290 49.520 1.00 34.22 1463 GLU A C 1
ATOM 11928 O O . GLU A 1 1463 ? -24.568 42.901 49.925 1.00 34.22 1463 GLU A O 1
ATOM 11933 N N . LYS A 1 1464 ? -22.376 42.527 49.544 1.00 45.16 1464 LYS A N 1
ATOM 11934 C CA . LYS A 1 1464 ? -22.135 41.410 50.466 1.00 45.16 1464 LYS A CA 1
ATOM 11935 C C . LYS A 1 1464 ? -20.647 41.403 50.813 1.00 45.16 1464 LYS A C 1
ATOM 11937 O O . LYS A 1 1464 ? -19.819 41.477 49.910 1.00 45.16 1464 LYS A O 1
ATOM 11942 N N . ASP A 1 1465 ? -20.319 41.330 52.101 1.00 55.88 1465 ASP A N 1
ATOM 11943 C CA . ASP A 1 1465 ? -18.933 41.165 52.545 1.00 55.88 1465 ASP A CA 1
ATOM 11944 C C . ASP A 1 1465 ? -18.459 39.750 52.196 1.00 55.88 1465 ASP A C 1
ATOM 11946 O O . ASP A 1 1465 ? -18.940 38.768 52.759 1.00 55.88 1465 ASP A O 1
ATOM 11950 N N . PHE A 1 1466 ? -17.532 39.667 51.246 1.00 64.62 1466 PHE A N 1
ATOM 11951 C CA . PHE A 1 1466 ? -16.916 38.435 50.765 1.00 64.62 1466 PHE A CA 1
ATOM 11952 C C . PHE A 1 1466 ? -15.544 38.267 51.422 1.00 64.62 1466 PHE A C 1
ATOM 11954 O O . PHE A 1 1466 ? -14.694 39.154 51.299 1.00 64.62 1466 PHE A O 1
ATOM 11961 N N . GLN A 1 1467 ? -15.289 37.152 52.114 1.00 74.75 1467 GLN A N 1
ATOM 11962 C CA . GLN A 1 1467 ? -14.001 36.949 52.785 1.00 74.75 1467 GLN A CA 1
ATOM 11963 C C . GLN A 1 1467 ? -12.878 36.561 51.814 1.00 74.75 1467 GLN A C 1
ATOM 11965 O O . GLN A 1 1467 ? -11.714 36.526 52.223 1.00 74.75 1467 GLN A O 1
ATOM 11970 N N . GLY A 1 1468 ? -13.178 36.279 50.542 1.00 75.25 1468 GLY A N 1
ATOM 11971 C CA . GLY A 1 1468 ? -12.204 35.846 49.538 1.00 75.25 1468 GLY A CA 1
ATOM 11972 C C . GLY A 1 1468 ? -11.931 34.341 49.600 1.00 75.25 1468 GLY A C 1
ATOM 11973 O O . GLY A 1 1468 ? -10.771 33.923 49.496 1.00 75.25 1468 GLY A O 1
ATOM 11974 N N . MET A 1 1469 ? -12.963 33.537 49.865 1.00 87.69 1469 MET A N 1
ATOM 11975 C CA . MET A 1 1469 ? -12.923 32.073 49.906 1.00 87.69 1469 MET A CA 1
ATOM 11976 C C . MET A 1 1469 ? -14.010 31.495 48.997 1.00 87.69 1469 MET A C 1
ATOM 11978 O O . MET A 1 1469 ? -15.111 32.022 48.941 1.00 87.69 1469 MET A O 1
ATOM 11982 N N . LEU A 1 1470 ? -13.725 30.400 48.291 1.00 90.00 1470 LEU A N 1
ATOM 11983 C CA . LEU A 1 1470 ? -14.729 29.736 47.451 1.00 90.00 1470 LEU A CA 1
ATOM 11984 C C . LEU A 1 1470 ? -15.035 28.352 48.012 1.00 90.00 1470 LEU A C 1
ATOM 11986 O O . LEU A 1 1470 ? -14.169 27.475 48.041 1.00 90.00 1470 LEU A O 1
ATOM 11990 N N . GLU A 1 1471 ? -16.267 28.164 48.477 1.00 90.62 1471 GLU A N 1
ATOM 11991 C CA . GLU A 1 1471 ? -16.759 26.848 48.866 1.00 90.62 1471 GLU A CA 1
ATOM 11992 C C . GLU A 1 1471 ? -17.166 26.058 47.618 1.00 90.62 1471 GLU A C 1
ATOM 11994 O O . GLU A 1 1471 ? -17.846 26.563 46.727 1.00 90.62 1471 GLU A O 1
ATOM 11999 N N . TYR A 1 1472 ? -16.788 24.782 47.598 1.00 91.31 1472 TYR A N 1
ATOM 12000 C CA . TYR A 1 1472 ? -17.291 23.779 46.665 1.00 91.31 1472 TYR A CA 1
ATOM 12001 C C . TYR A 1 1472 ? -17.759 22.544 47.447 1.00 91.31 1472 TYR A C 1
ATOM 12003 O O . TYR A 1 1472 ? -17.163 22.196 48.480 1.00 91.31 1472 TYR A O 1
ATOM 12011 N N . HIS A 1 1473 ? -18.792 21.845 46.973 1.00 87.12 1473 HIS A N 1
ATOM 12012 C CA . HIS A 1 1473 ? -19.166 20.552 47.545 1.00 87.12 1473 HIS A CA 1
ATOM 12013 C C . HIS A 1 1473 ? -18.233 19.448 47.040 1.00 87.12 1473 HIS A C 1
ATOM 12015 O O . HIS A 1 1473 ? -17.717 19.496 45.927 1.00 87.12 1473 HIS A O 1
ATOM 12021 N N . LYS A 1 1474 ? -18.015 18.411 47.856 1.00 81.81 1474 LYS A N 1
ATOM 12022 C CA . LYS A 1 1474 ? -17.085 17.310 47.535 1.00 81.81 1474 LYS A CA 1
ATOM 12023 C C . LYS A 1 1474 ? -17.473 16.535 46.265 1.00 81.81 1474 LYS A C 1
ATOM 12025 O O . LYS A 1 1474 ? -16.621 15.919 45.635 1.00 81.81 1474 LYS A O 1
ATOM 12030 N N . GLU A 1 1475 ? -18.748 16.583 45.893 1.00 86.12 1475 GLU A N 1
ATOM 12031 C CA . GLU A 1 1475 ? -19.292 15.986 44.669 1.00 86.12 1475 GLU A CA 1
ATOM 12032 C C . GLU A 1 1475 ? -18.884 16.780 43.410 1.00 86.12 1475 GLU A C 1
ATOM 12034 O O . GLU A 1 1475 ? -18.662 16.190 42.352 1.00 86.12 1475 GLU A O 1
ATOM 12039 N N . ASP A 1 1476 ? -18.666 18.093 43.550 1.00 89.31 1476 ASP A N 1
ATOM 12040 C CA . ASP A 1 1476 ? -18.329 19.016 42.461 1.00 89.31 1476 ASP A CA 1
ATOM 12041 C C . ASP A 1 1476 ? -16.818 19.167 42.220 1.00 89.31 1476 ASP A C 1
ATOM 12043 O O . ASP A 1 1476 ? -16.422 19.810 41.249 1.00 89.31 1476 ASP A O 1
ATOM 12047 N N . GLU A 1 1477 ? -15.942 18.557 43.034 1.00 89.94 1477 GLU A N 1
ATOM 12048 C CA . GLU A 1 1477 ? -14.476 18.635 42.849 1.00 89.94 1477 GLU A CA 1
ATOM 12049 C C . GLU A 1 1477 ? -14.064 18.193 41.432 1.00 89.94 1477 GLU A C 1
ATOM 12051 O O . GLU A 1 1477 ? -13.241 18.828 40.770 1.00 89.94 1477 GLU A O 1
ATOM 12056 N N . ALA A 1 1478 ? -14.697 17.135 40.917 1.00 88.31 1478 ALA A N 1
ATOM 12057 C CA . ALA A 1 1478 ? -14.467 16.659 39.558 1.00 88.31 1478 ALA A CA 1
ATOM 12058 C C . ALA A 1 1478 ? -14.961 17.652 38.487 1.00 88.31 1478 ALA A C 1
ATOM 12060 O O . ALA A 1 1478 ? -14.368 17.720 37.409 1.00 88.31 1478 ALA A O 1
ATOM 12061 N N . LEU A 1 1479 ? -16.016 18.425 38.771 1.00 90.31 1479 LEU A N 1
ATOM 12062 C CA . LEU A 1 1479 ? -16.546 19.462 37.880 1.00 90.31 1479 LEU A CA 1
ATOM 12063 C C . LEU A 1 1479 ? -15.634 20.697 37.868 1.00 90.31 1479 LEU A C 1
ATOM 12065 O O . LEU A 1 1479 ? -15.319 21.215 36.798 1.00 90.31 1479 LEU A O 1
ATOM 12069 N N . LEU A 1 1480 ? -15.140 21.102 39.042 1.00 92.06 1480 LEU A N 1
ATOM 12070 C CA . LEU A 1 1480 ? -14.153 22.166 39.227 1.00 92.06 1480 LEU A CA 1
ATOM 12071 C C . LEU A 1 1480 ? -12.876 21.874 38.437 1.00 92.06 1480 LEU A C 1
ATOM 12073 O O . LEU A 1 1480 ? -12.485 22.659 37.578 1.00 92.06 1480 LEU A O 1
ATOM 12077 N N . ILE A 1 1481 ? -12.263 20.708 38.648 1.00 93.25 1481 ILE A N 1
ATOM 12078 C CA . ILE A 1 1481 ? -11.046 20.307 37.927 1.00 93.25 1481 ILE A CA 1
ATOM 12079 C C . ILE A 1 1481 ? -11.311 20.155 36.424 1.00 93.25 1481 ILE A C 1
ATOM 12081 O O . ILE A 1 1481 ? -10.446 20.471 35.604 1.00 93.25 1481 ILE A O 1
ATOM 12085 N N . ARG A 1 1482 ? -12.511 19.724 36.026 1.00 90.19 1482 ARG A N 1
ATOM 12086 C CA . ARG A 1 1482 ? -12.877 19.645 34.612 1.00 90.19 1482 ARG A CA 1
ATOM 12087 C C . ARG A 1 1482 ? -12.938 21.028 33.960 1.00 90.19 1482 ARG A C 1
ATOM 12089 O O . ARG A 1 1482 ? -12.221 21.261 32.990 1.00 90.19 1482 ARG A O 1
ATOM 12096 N N . ASN A 1 1483 ? -13.761 21.929 34.489 1.00 89.88 1483 ASN A N 1
ATOM 12097 C CA . ASN A 1 1483 ? -14.034 23.232 33.878 1.00 89.88 1483 ASN A CA 1
ATOM 12098 C C . ASN A 1 1483 ? -12.840 24.192 33.993 1.00 89.88 1483 ASN A C 1
ATOM 12100 O O . ASN A 1 1483 ? -12.615 25.006 33.102 1.00 89.88 1483 ASN A O 1
ATOM 12104 N N . LEU A 1 1484 ? -12.063 24.078 35.075 1.00 90.69 1484 LEU A N 1
ATOM 12105 C CA . LEU A 1 1484 ? -10.997 25.015 35.431 1.00 90.69 1484 LEU A CA 1
ATOM 12106 C C . LEU A 1 1484 ? -9.589 24.510 35.072 1.00 90.69 1484 LEU A C 1
ATOM 12108 O O . LEU A 1 1484 ? -8.656 25.307 35.015 1.00 90.69 1484 LEU A O 1
ATOM 12112 N N . VAL A 1 1485 ? -9.429 23.204 34.810 1.00 91.31 1485 VAL A N 1
ATOM 12113 C CA . VAL A 1 1485 ? -8.146 22.603 34.405 1.00 91.31 1485 VAL A CA 1
ATOM 12114 C C . VAL A 1 1485 ? -8.240 21.859 33.068 1.00 91.31 1485 VAL A C 1
ATOM 12116 O O . VAL A 1 1485 ? -7.526 22.226 32.142 1.00 91.31 1485 VAL A O 1
ATOM 12119 N N . THR A 1 1486 ? -9.077 20.821 32.914 1.00 89.50 1486 THR A N 1
ATOM 12120 C CA . THR A 1 1486 ? -8.939 19.909 31.749 1.00 89.50 1486 THR A CA 1
ATOM 12121 C C . THR A 1 1486 ? -9.639 20.329 30.455 1.00 89.50 1486 THR A C 1
ATOM 12123 O O . THR A 1 1486 ? -9.175 19.937 29.378 1.00 89.50 1486 THR A O 1
ATOM 12126 N N . ASP A 1 1487 ? -10.743 21.072 30.549 1.00 87.94 1487 ASP A N 1
ATOM 12127 C CA . ASP A 1 1487 ? -11.548 21.524 29.401 1.00 87.94 1487 ASP A CA 1
ATOM 12128 C C . ASP A 1 1487 ? -11.314 23.015 29.070 1.00 87.94 1487 ASP A C 1
ATOM 12130 O O . ASP A 1 1487 ? -11.746 23.492 28.018 1.00 87.94 1487 ASP A O 1
ATOM 12134 N N . LEU A 1 1488 ? -10.597 23.741 29.936 1.00 87.44 1488 LEU A N 1
ATOM 12135 C CA . LEU A 1 1488 ? -10.291 25.162 29.790 1.00 87.44 1488 LEU A CA 1
ATOM 12136 C C . LEU A 1 1488 ? -9.335 25.420 28.612 1.00 87.44 1488 LEU A C 1
ATOM 12138 O O . LEU A 1 1488 ? -8.281 24.792 28.506 1.00 87.44 1488 LEU A O 1
ATOM 12142 N N . LYS A 1 1489 ? -9.678 26.382 27.746 1.00 84.56 1489 LYS A N 1
ATOM 12143 C CA . LYS A 1 1489 ? -8.789 26.881 26.683 1.00 84.56 1489 LYS A CA 1
ATOM 12144 C C . LYS A 1 1489 ? -8.274 28.281 27.031 1.00 84.56 1489 LYS A C 1
ATOM 12146 O O . LYS A 1 1489 ? -9.092 29.093 27.468 1.00 84.56 1489 LYS A O 1
ATOM 12151 N N . PRO A 1 1490 ? -6.996 28.613 26.757 1.00 82.31 1490 PRO A N 1
ATOM 12152 C CA . PRO A 1 1490 ? -6.440 29.933 27.068 1.00 82.31 1490 PRO A CA 1
ATOM 12153 C C . PRO A 1 1490 ? -7.250 31.088 26.453 1.00 82.31 1490 PRO A C 1
ATOM 12155 O O . PRO A 1 1490 ? -7.572 32.056 27.140 1.00 82.31 1490 PRO A O 1
ATOM 12158 N N . GLN A 1 1491 ? -7.707 30.923 25.204 1.00 80.38 1491 GLN A N 1
ATOM 12159 C CA . GLN A 1 1491 ? -8.519 31.913 24.479 1.00 80.38 1491 GLN A CA 1
ATOM 12160 C C . GLN A 1 1491 ? -9.863 32.267 25.154 1.00 80.38 1491 GLN A C 1
ATOM 12162 O O . GLN A 1 1491 ? -10.450 33.295 24.834 1.00 80.38 1491 GLN A O 1
ATOM 12167 N N . MET A 1 1492 ? -10.380 31.447 26.082 1.00 77.06 1492 MET A N 1
ATOM 12168 C CA . MET A 1 1492 ? -11.627 31.753 26.810 1.00 77.06 1492 MET A CA 1
ATOM 12169 C C . MET A 1 1492 ? -11.437 32.760 27.953 1.00 77.06 1492 MET A C 1
ATOM 12171 O O . MET A 1 1492 ? -12.424 33.249 28.500 1.00 77.06 1492 MET A O 1
ATOM 12175 N N . LEU A 1 1493 ? -10.185 33.054 28.318 1.00 75.00 1493 LEU A N 1
ATOM 12176 C CA . LEU A 1 1493 ? -9.813 33.971 29.398 1.00 75.00 1493 LEU A CA 1
ATOM 12177 C C . LEU A 1 1493 ? -9.198 35.287 28.898 1.00 75.00 1493 LEU A C 1
ATOM 12179 O O . LEU A 1 1493 ? -8.900 36.163 29.714 1.00 75.00 1493 LEU A O 1
ATOM 12183 N N . SER A 1 1494 ? -9.034 35.464 27.585 1.00 65.19 1494 SER A N 1
ATOM 12184 C CA . SER A 1 1494 ? -8.552 36.709 26.983 1.00 65.19 1494 SER A CA 1
ATOM 12185 C C . SER A 1 1494 ? -9.478 37.880 27.348 1.00 65.19 1494 SER A C 1
ATOM 12187 O O . SER A 1 1494 ? -10.644 37.903 26.964 1.00 65.19 1494 SER A O 1
ATOM 12189 N N . GLY A 1 1495 ? -8.960 38.845 28.117 1.00 68.94 1495 GLY A N 1
ATOM 12190 C CA . GLY A 1 1495 ? -9.727 39.974 28.671 1.00 68.94 1495 GLY A CA 1
ATOM 12191 C C . GLY A 1 1495 ? -10.120 39.835 30.151 1.00 68.94 1495 GLY A C 1
ATOM 12192 O O . GLY A 1 1495 ? -10.739 40.742 30.702 1.00 68.94 1495 GLY A O 1
ATOM 12193 N N . THR A 1 1496 ? -9.750 38.734 30.811 1.00 77.75 1496 THR A N 1
ATOM 12194 C CA . THR A 1 1496 ? -9.918 38.536 32.264 1.00 77.75 1496 THR A CA 1
ATOM 12195 C C . THR A 1 1496 ? -8.606 38.790 33.022 1.00 77.75 1496 THR A C 1
ATOM 12197 O O . THR A 1 1496 ? -7.594 39.166 32.431 1.00 77.75 1496 THR A O 1
ATOM 12200 N N . VAL A 1 1497 ? -8.606 38.610 34.348 1.00 79.44 1497 VAL A N 1
ATOM 12201 C CA . VAL A 1 1497 ? -7.388 38.709 35.169 1.00 79.44 1497 VAL A CA 1
ATOM 12202 C C . VAL A 1 1497 ? -6.375 37.631 34.733 1.00 79.44 1497 VAL A C 1
ATOM 12204 O O . VAL A 1 1497 ? -6.721 36.448 34.737 1.00 79.44 1497 VAL A O 1
ATOM 12207 N N . PRO A 1 1498 ? -5.119 37.977 34.384 1.00 80.81 1498 PRO A N 1
ATOM 12208 C CA . PRO A 1 1498 ? -4.119 36.975 34.018 1.00 80.81 1498 PRO A CA 1
ATOM 12209 C C . PRO A 1 1498 ? -3.861 36.018 35.190 1.00 80.81 1498 PRO A C 1
ATOM 12211 O O . PRO A 1 1498 ? -3.817 36.436 36.344 1.00 80.81 1498 PRO A O 1
ATOM 12214 N N . CYS A 1 1499 ? -3.680 34.728 34.892 1.00 87.56 1499 CYS A N 1
ATOM 12215 C CA . CYS A 1 1499 ? -3.615 33.639 35.880 1.00 87.56 1499 CYS A CA 1
ATOM 12216 C C . CYS A 1 1499 ? -4.899 33.399 36.713 1.00 87.56 1499 CYS A C 1
ATOM 12218 O O . CYS A 1 1499 ? -4.812 32.822 37.799 1.00 87.56 1499 CYS A O 1
ATOM 12220 N N . LEU A 1 1500 ? -6.091 33.808 36.246 1.00 89.19 1500 LEU A N 1
ATOM 12221 C CA . LEU A 1 1500 ? -7.362 33.596 36.964 1.00 89.19 1500 LEU A CA 1
ATOM 12222 C C . LEU A 1 1500 ? -7.569 32.165 37.529 1.00 89.19 1500 LEU A C 1
ATOM 12224 O O . LEU A 1 1500 ? -7.960 32.063 38.695 1.00 89.19 1500 LEU A O 1
ATOM 12228 N N . PRO A 1 1501 ? -7.276 31.065 36.800 1.00 91.12 1501 PRO A N 1
ATOM 12229 C CA . PRO A 1 1501 ? -7.387 29.709 37.344 1.00 91.12 1501 PRO A CA 1
ATOM 12230 C C . PRO A 1 1501 ? -6.578 29.487 38.626 1.00 91.12 1501 PRO A C 1
ATOM 12232 O O . PRO A 1 1501 ? -7.090 28.910 39.584 1.00 91.12 1501 PRO A O 1
ATOM 12235 N N . ALA A 1 1502 ? -5.339 29.984 38.684 1.00 91.94 1502 ALA A N 1
ATOM 12236 C CA . ALA A 1 1502 ? -4.488 29.866 39.867 1.00 91.94 1502 ALA A CA 1
ATOM 12237 C C . ALA A 1 1502 ? -5.094 30.565 41.096 1.00 91.94 1502 ALA A C 1
ATOM 12239 O O . ALA A 1 1502 ? -5.012 30.043 42.208 1.00 91.94 1502 ALA A O 1
ATOM 12240 N N . TYR A 1 1503 ? -5.740 31.716 40.892 1.00 92.38 1503 TYR A N 1
ATOM 12241 C CA . TYR A 1 1503 ? -6.419 32.445 41.958 1.00 92.38 1503 TYR A CA 1
ATOM 12242 C C . TYR A 1 1503 ? -7.670 31.716 42.464 1.00 92.38 1503 TYR A C 1
ATOM 12244 O O . TYR A 1 1503 ? -7.815 31.543 43.673 1.00 92.38 1503 TYR A O 1
ATOM 12252 N N . ILE A 1 1504 ? -8.529 31.214 41.568 1.00 91.94 1504 ILE A N 1
ATOM 12253 C CA . ILE A 1 1504 ? -9.733 30.456 41.960 1.00 91.94 1504 ILE A CA 1
ATOM 12254 C C . ILE A 1 1504 ? -9.344 29.178 42.724 1.00 91.94 1504 ILE A C 1
ATOM 12256 O O . ILE A 1 1504 ? -9.939 28.869 43.759 1.00 91.94 1504 ILE A O 1
ATOM 12260 N N . LEU A 1 1505 ? -8.299 28.472 42.276 1.00 92.94 1505 LEU A N 1
ATOM 12261 C CA . LEU A 1 1505 ? -7.742 27.316 42.988 1.00 92.94 1505 LEU A CA 1
ATOM 12262 C C . LEU A 1 1505 ? -7.237 27.697 44.384 1.00 92.94 1505 LEU A C 1
ATOM 12264 O O . LEU A 1 1505 ? -7.567 27.013 45.352 1.00 92.94 1505 LEU A O 1
ATOM 12268 N N . TYR A 1 1506 ? -6.496 28.803 44.515 1.00 94.00 1506 TYR A N 1
ATOM 12269 C CA . TYR A 1 1506 ? -6.036 29.290 45.817 1.00 94.00 1506 TYR A CA 1
ATOM 12270 C C . TYR A 1 1506 ? -7.205 29.650 46.755 1.00 94.00 1506 TYR A C 1
ATOM 12272 O O . TYR A 1 1506 ? -7.176 29.293 47.930 1.00 94.00 1506 TYR A O 1
ATOM 12280 N N . MET A 1 1507 ? -8.270 30.277 46.248 1.00 92.31 1507 MET A N 1
ATOM 12281 C CA . MET A 1 1507 ? -9.473 30.608 47.029 1.00 92.31 1507 MET A CA 1
ATOM 12282 C C . MET A 1 1507 ? -10.224 29.358 47.522 1.00 92.31 1507 MET A C 1
ATOM 12284 O O . MET A 1 1507 ? -10.742 29.360 48.641 1.00 92.31 1507 MET A O 1
ATOM 12288 N N . CYS A 1 1508 ? -10.230 28.277 46.734 1.00 92.94 1508 CYS A N 1
ATOM 12289 C CA . CYS A 1 1508 ? -10.774 26.974 47.136 1.00 92.94 1508 CYS A CA 1
ATOM 12290 C C . CYS A 1 1508 ? -9.880 26.262 48.174 1.00 92.94 1508 CYS A C 1
ATOM 12292 O O . CYS A 1 1508 ? -10.388 25.670 49.129 1.00 92.94 1508 CYS A O 1
ATOM 12294 N N . ILE A 1 1509 ? -8.549 26.343 48.025 1.00 92.62 1509 ILE A N 1
ATOM 12295 C CA . ILE A 1 1509 ? -7.578 25.831 49.011 1.00 92.62 1509 ILE A CA 1
ATOM 12296 C C . ILE A 1 1509 ? -7.733 26.578 50.339 1.00 92.62 1509 ILE A C 1
ATOM 12298 O O . ILE A 1 1509 ? -7.800 25.944 51.388 1.00 92.62 1509 ILE A O 1
ATOM 12302 N N . ARG A 1 1510 ? -7.856 27.910 50.302 1.00 91.38 1510 ARG A N 1
ATOM 12303 C CA . ARG A 1 1510 ? -8.044 28.742 51.494 1.00 91.38 1510 ARG A CA 1
ATOM 12304 C C . ARG A 1 1510 ? -9.361 28.453 52.211 1.00 91.38 1510 ARG A C 1
ATOM 12306 O O . ARG A 1 1510 ? -9.364 28.429 53.435 1.00 91.38 1510 ARG A O 1
ATOM 12313 N N . HIS A 1 1511 ? -10.451 28.188 51.487 1.00 91.81 1511 HIS A N 1
ATOM 12314 C CA . HIS A 1 1511 ? -11.687 27.713 52.115 1.00 91.81 1511 HIS A CA 1
ATOM 12315 C C . HIS A 1 1511 ? -11.456 26.390 52.861 1.00 91.81 1511 HIS A C 1
ATOM 12317 O O . HIS A 1 1511 ? -11.851 26.250 54.015 1.00 91.81 1511 HIS A O 1
ATOM 12323 N N . ALA A 1 1512 ? -10.810 25.414 52.214 1.00 90.38 1512 ALA A N 1
ATOM 12324 C CA . ALA A 1 1512 ? -10.548 24.105 52.810 1.00 90.38 1512 ALA A CA 1
ATOM 12325 C C . ALA A 1 1512 ? -9.607 24.189 54.035 1.00 90.38 1512 ALA A C 1
ATOM 12327 O O . ALA A 1 1512 ? -9.880 23.543 55.051 1.00 90.38 1512 ALA A O 1
ATOM 12328 N N . ASP A 1 1513 ? -8.583 25.052 53.981 1.00 90.62 1513 ASP A N 1
ATOM 12329 C CA . ASP A 1 1513 ? -7.739 25.426 55.124 1.00 90.62 1513 ASP A CA 1
ATOM 12330 C C . ASP A 1 1513 ? -8.558 26.067 56.247 1.00 90.62 1513 ASP A C 1
ATOM 12332 O O . ASP A 1 1513 ? -8.513 25.576 57.370 1.00 90.62 1513 ASP A O 1
ATOM 12336 N N . TYR A 1 1514 ? -9.385 27.074 55.955 1.00 89.12 1514 TYR A N 1
ATOM 12337 C CA . TYR A 1 1514 ? -10.248 27.733 56.941 1.00 89.12 1514 TYR A CA 1
ATOM 12338 C C . TYR A 1 1514 ? -11.207 26.755 57.641 1.00 89.12 1514 TYR A C 1
ATOM 12340 O O . TYR A 1 1514 ? -11.376 26.826 58.859 1.00 89.12 1514 TYR A O 1
ATOM 12348 N N . THR A 1 1515 ? -11.777 25.793 56.904 1.00 89.75 1515 THR A N 1
ATOM 12349 C CA . THR A 1 1515 ? -12.604 24.711 57.473 1.00 89.75 1515 THR A CA 1
ATOM 12350 C C . THR A 1 1515 ? -11.814 23.602 58.175 1.00 89.75 1515 THR A C 1
ATOM 12352 O O . THR A 1 1515 ? -12.426 22.728 58.785 1.00 89.75 1515 THR A O 1
ATOM 12355 N N . ASN A 1 1516 ? -10.479 23.637 58.115 1.00 88.81 1516 ASN A N 1
ATOM 12356 C CA . ASN A 1 1516 ? -9.568 22.640 58.682 1.00 88.81 1516 ASN A CA 1
ATOM 12357 C C . ASN A 1 1516 ? -9.824 21.205 58.159 1.00 88.81 1516 ASN A C 1
ATOM 12359 O O . ASN A 1 1516 ? -9.816 20.238 58.920 1.00 88.81 1516 ASN A O 1
ATOM 12363 N N . ASP A 1 1517 ? -10.074 21.069 56.849 1.00 88.88 1517 ASP A N 1
ATOM 12364 C CA . ASP A 1 1517 ? -10.353 19.793 56.167 1.00 88.88 1517 ASP A CA 1
ATOM 12365 C C . ASP A 1 1517 ? -9.134 19.345 55.338 1.00 88.88 1517 ASP A C 1
ATOM 12367 O O . ASP A 1 1517 ? -8.988 19.720 54.168 1.00 88.88 1517 ASP A O 1
ATOM 12371 N N . ASP A 1 1518 ? -8.244 18.544 55.948 1.00 87.88 1518 ASP A N 1
ATOM 12372 C CA . ASP A 1 1518 ? -6.999 18.096 55.299 1.00 87.88 1518 ASP A CA 1
ATOM 12373 C C . ASP A 1 1518 ? -7.296 17.301 54.025 1.00 87.88 1518 ASP A C 1
ATOM 12375 O O . ASP A 1 1518 ? -6.692 17.549 52.982 1.00 87.88 1518 ASP A O 1
ATOM 12379 N N . LEU A 1 1519 ? -8.307 16.426 54.069 1.00 88.25 1519 LEU A N 1
ATOM 12380 C CA . LEU A 1 1519 ? -8.681 15.575 52.944 1.00 88.25 1519 LEU A CA 1
ATOM 12381 C C . LEU A 1 1519 ? -9.119 16.413 51.741 1.00 88.25 1519 LEU A C 1
ATOM 12383 O O . LEU A 1 1519 ? -8.815 16.055 50.604 1.00 88.25 1519 LEU A O 1
ATOM 12387 N N . LYS A 1 1520 ? -9.823 17.525 51.975 1.00 89.31 1520 LYS A N 1
ATOM 12388 C CA . LYS A 1 1520 ? -10.286 18.449 50.931 1.00 89.31 1520 LYS A CA 1
ATOM 12389 C C . LYS A 1 1520 ? -9.145 19.298 50.357 1.00 89.31 1520 LYS A C 1
ATOM 12391 O O . LYS A 1 1520 ? -9.130 19.541 49.152 1.00 89.31 1520 LYS A O 1
ATOM 12396 N N . VAL A 1 1521 ? -8.153 19.677 51.167 1.00 89.62 1521 VAL A N 1
ATOM 12397 C CA . VAL A 1 1521 ? -6.909 20.320 50.692 1.00 89.62 1521 VAL A CA 1
ATOM 12398 C C . VAL A 1 1521 ? -6.058 19.340 49.873 1.00 89.62 1521 VAL A C 1
ATOM 12400 O O . VAL A 1 1521 ? -5.667 19.638 48.741 1.00 89.62 1521 VAL A O 1
ATOM 12403 N N . HIS A 1 1522 ? -5.816 18.145 50.416 1.00 89.81 1522 HIS A N 1
ATOM 12404 C CA . HIS A 1 1522 ? -4.977 17.102 49.830 1.00 89.81 1522 HIS A CA 1
ATOM 12405 C C . HIS A 1 1522 ? -5.573 16.558 48.523 1.00 89.81 1522 HIS A C 1
ATOM 12407 O O . HIS A 1 1522 ? -4.836 16.347 47.555 1.00 89.81 1522 HIS A O 1
ATOM 12413 N N . SER A 1 1523 ? -6.899 16.369 48.467 1.00 91.94 1523 SER A N 1
ATOM 12414 C CA . SER A 1 1523 ? -7.617 15.970 47.249 1.00 91.94 1523 SER A CA 1
ATOM 12415 C C . SER A 1 1523 ? -7.514 17.054 46.180 1.00 91.94 1523 SER A C 1
ATOM 12417 O O . SER A 1 1523 ? -6.964 16.790 45.113 1.00 91.94 1523 SER A O 1
ATOM 12419 N N . LEU A 1 1524 ? -7.897 18.301 46.487 1.00 93.06 1524 LEU A N 1
ATOM 12420 C CA . LEU A 1 1524 ? -7.894 19.401 45.519 1.00 93.06 1524 LEU A CA 1
ATOM 12421 C C . LEU A 1 1524 ? -6.512 19.653 44.903 1.00 93.06 1524 LEU A C 1
ATOM 12423 O O . LEU A 1 1524 ? -6.398 19.775 43.680 1.00 93.06 1524 LEU A O 1
ATOM 12427 N N . LEU A 1 1525 ? -5.452 19.698 45.716 1.00 92.50 1525 LEU A N 1
ATOM 12428 C CA . LEU A 1 1525 ? -4.081 19.883 45.227 1.00 92.50 1525 LEU A CA 1
ATOM 12429 C C . LEU A 1 1525 ? -3.626 18.704 44.356 1.00 92.50 1525 LEU A C 1
ATOM 12431 O O . LEU A 1 1525 ? -3.074 18.913 43.274 1.00 92.50 1525 LEU A O 1
ATOM 12435 N N . THR A 1 1526 ? -3.910 17.467 44.775 1.00 92.69 1526 THR A N 1
ATOM 12436 C CA . THR A 1 1526 ? -3.569 16.255 44.010 1.00 92.69 1526 THR A CA 1
ATOM 12437 C C . THR A 1 1526 ? -4.324 16.202 42.679 1.00 92.69 1526 THR A C 1
ATOM 12439 O O . THR A 1 1526 ? -3.721 15.956 41.630 1.00 92.69 1526 THR A O 1
ATOM 12442 N N . SER A 1 1527 ? -5.628 16.478 42.692 1.00 92.38 1527 SER A N 1
ATOM 12443 C CA . SER A 1 1527 ? -6.490 16.543 41.510 1.00 92.38 1527 SER A CA 1
ATOM 12444 C C . SER A 1 1527 ? -6.052 17.655 40.551 1.00 92.38 1527 SER A C 1
ATOM 12446 O O . SER A 1 1527 ? -5.999 17.428 39.342 1.00 92.38 1527 SER A O 1
ATOM 12448 N N . THR A 1 1528 ? -5.634 18.813 41.073 1.00 93.38 1528 THR A N 1
ATOM 12449 C CA . THR A 1 1528 ? -5.083 19.936 40.293 1.00 93.38 1528 THR A CA 1
ATOM 12450 C C . THR A 1 1528 ? -3.770 19.556 39.614 1.00 93.38 1528 THR A C 1
ATOM 12452 O O . THR A 1 1528 ? -3.665 19.634 38.391 1.00 93.38 1528 THR A O 1
ATOM 12455 N N . ILE A 1 1529 ? -2.781 19.069 40.372 1.00 94.06 1529 ILE A N 1
ATOM 12456 C CA . ILE A 1 1529 ? -1.465 18.664 39.847 1.00 94.06 1529 ILE A CA 1
ATOM 12457 C C . ILE A 1 1529 ? -1.613 17.572 38.777 1.00 94.06 1529 ILE A C 1
ATOM 12459 O O . ILE A 1 1529 ? -0.961 17.625 37.731 1.00 94.06 1529 ILE A O 1
ATOM 12463 N N . ASN A 1 1530 ? -2.496 16.595 39.004 1.00 93.12 1530 ASN A N 1
ATOM 12464 C CA . ASN A 1 1530 ? -2.783 15.545 38.029 1.00 93.12 1530 ASN A CA 1
ATOM 12465 C C . ASN A 1 1530 ? -3.551 16.069 36.807 1.00 93.12 1530 ASN A C 1
ATOM 12467 O O . ASN A 1 1530 ? -3.267 15.634 35.692 1.00 93.12 1530 ASN A O 1
ATOM 12471 N N . GLY A 1 1531 ? -4.478 17.013 36.987 1.00 92.81 1531 GLY A N 1
ATOM 12472 C CA . GLY A 1 1531 ? -5.181 17.699 35.902 1.00 92.81 1531 GLY A CA 1
ATOM 12473 C C . GLY A 1 1531 ? -4.216 18.448 34.983 1.00 92.81 1531 GLY A C 1
ATOM 12474 O O . GLY A 1 1531 ? -4.226 18.213 33.776 1.00 92.81 1531 GLY A O 1
ATOM 12475 N N . ILE A 1 1532 ? -3.312 19.251 35.552 1.00 94.06 1532 ILE A N 1
ATOM 12476 C CA . ILE A 1 1532 ? -2.293 20.011 34.812 1.00 94.06 1532 ILE A CA 1
ATOM 12477 C C . ILE A 1 1532 ? -1.378 19.056 34.032 1.00 94.06 1532 ILE A C 1
ATOM 12479 O O . ILE A 1 1532 ? -1.256 19.171 32.812 1.00 94.06 1532 ILE A O 1
ATOM 12483 N N . LYS A 1 1533 ? -0.826 18.023 34.691 1.00 93.19 1533 LYS A N 1
ATOM 12484 C CA . LYS A 1 1533 ? -0.031 16.966 34.029 1.00 93.19 1533 LYS A CA 1
ATOM 12485 C C . LYS A 1 1533 ? -0.796 16.272 32.894 1.00 93.19 1533 LYS A C 1
ATOM 12487 O O . LYS A 1 1533 ? -0.205 15.919 31.876 1.00 93.19 1533 LYS A O 1
ATOM 12492 N N . LYS A 1 1534 ? -2.109 16.075 33.043 1.00 91.44 1534 LYS A N 1
ATOM 12493 C CA . LYS A 1 1534 ? -2.975 15.450 32.032 1.00 91.44 1534 LYS A CA 1
ATOM 12494 C C . LYS A 1 1534 ? -3.229 16.369 30.833 1.00 91.44 1534 LYS A C 1
ATOM 12496 O O . LYS A 1 1534 ? -3.273 15.863 29.714 1.00 91.44 1534 LYS A O 1
ATOM 12501 N N . VAL A 1 1535 ? -3.337 17.686 31.034 1.00 90.81 1535 VAL A N 1
ATOM 12502 C CA . VAL A 1 1535 ? -3.432 18.671 29.941 1.00 90.81 1535 VAL A CA 1
ATOM 12503 C C . VAL A 1 1535 ? -2.116 18.761 29.174 1.00 90.81 1535 VAL A C 1
ATOM 12505 O O . VAL A 1 1535 ? -2.124 18.578 27.963 1.00 90.81 1535 VAL A O 1
ATOM 12508 N N . LEU A 1 1536 ? -0.985 18.919 29.864 1.00 90.69 1536 LEU A N 1
ATOM 12509 C CA . LEU A 1 1536 ? 0.354 18.994 29.253 1.00 90.69 1536 LEU A CA 1
ATOM 12510 C C . LEU A 1 1536 ? 0.734 17.725 28.476 1.00 90.69 1536 LEU A C 1
ATOM 12512 O O . LEU A 1 1536 ? 1.447 17.787 27.479 1.00 90.69 1536 LEU A O 1
ATOM 12516 N N . LYS A 1 1537 ? 0.234 16.560 28.907 1.00 89.25 1537 LYS A N 1
ATOM 12517 C CA . LYS A 1 1537 ? 0.402 15.286 28.192 1.00 89.25 1537 LYS A CA 1
ATOM 12518 C C . LYS A 1 1537 ? -0.543 15.131 26.989 1.00 89.25 1537 LYS A C 1
ATOM 12520 O O . LYS A 1 1537 ? -0.244 14.353 26.091 1.00 89.25 1537 LYS A O 1
ATOM 12525 N N . LYS A 1 1538 ? -1.684 15.828 26.983 1.00 88.38 1538 LYS A N 1
ATOM 12526 C CA . LYS A 1 1538 ? -2.678 15.840 25.892 1.00 88.38 1538 LYS A CA 1
ATOM 12527 C C . LYS A 1 1538 ? -2.349 16.889 24.820 1.00 88.38 1538 LYS A C 1
ATOM 12529 O O . LYS A 1 1538 ? -2.672 16.684 23.658 1.00 88.38 1538 LYS A O 1
ATOM 12534 N N . HIS A 1 1539 ? -1.736 17.996 25.227 1.00 84.56 1539 HIS A N 1
ATOM 12535 C CA . HIS A 1 1539 ? -1.352 19.143 24.406 1.00 84.56 1539 HIS A CA 1
ATOM 12536 C C . HIS A 1 1539 ? 0.180 19.258 24.378 1.00 84.56 1539 HIS A C 1
ATOM 12538 O O . HIS A 1 1539 ? 0.749 20.287 24.729 1.00 84.56 1539 HIS A O 1
ATOM 12544 N N . ASN A 1 1540 ? 0.859 18.157 24.040 1.00 83.69 1540 ASN A N 1
ATOM 12545 C CA . ASN A 1 1540 ? 2.299 18.019 24.256 1.00 83.69 1540 ASN A CA 1
ATOM 12546 C C . ASN A 1 1540 ? 3.166 18.919 23.369 1.00 83.69 1540 ASN A C 1
ATOM 12548 O O . ASN A 1 1540 ? 4.278 19.245 23.780 1.00 83.69 1540 ASN A O 1
ATOM 12552 N N . ASP A 1 1541 ? 2.634 19.309 22.209 1.00 86.62 1541 ASP A N 1
ATOM 12553 C CA . ASP A 1 1541 ? 3.304 20.106 21.174 1.00 86.62 1541 ASP A CA 1
ATOM 12554 C C . ASP A 1 1541 ? 2.744 21.547 21.082 1.00 86.62 1541 ASP A C 1
ATOM 12556 O O . ASP A 1 1541 ? 3.052 22.296 20.157 1.00 86.62 1541 ASP A O 1
ATOM 12560 N N . ASP A 1 1542 ? 1.891 21.943 22.034 1.00 90.12 1542 ASP A N 1
ATOM 12561 C CA . ASP A 1 1542 ? 1.142 23.204 22.035 1.00 90.12 1542 ASP A CA 1
ATOM 12562 C C . ASP A 1 1542 ? 1.849 24.264 22.900 1.00 90.12 1542 ASP A C 1
ATOM 12564 O O . ASP A 1 1542 ? 1.837 24.206 24.136 1.00 90.12 1542 ASP A O 1
ATOM 12568 N N . PHE A 1 1543 ? 2.489 25.241 22.250 1.00 93.38 1543 PHE A N 1
ATOM 12569 C CA . PHE A 1 1543 ? 3.224 26.310 22.934 1.00 93.38 1543 PHE A CA 1
ATOM 12570 C C . PHE A 1 1543 ? 2.301 27.249 23.735 1.00 93.38 1543 PHE A C 1
ATOM 12572 O O . PHE A 1 1543 ? 2.691 27.708 24.808 1.00 93.38 1543 PHE A O 1
ATOM 12579 N N . GLU A 1 1544 ? 1.073 27.506 23.264 1.00 91.38 1544 GLU A N 1
ATOM 12580 C CA . GLU A 1 1544 ? 0.114 28.391 23.943 1.00 91.38 1544 GLU A CA 1
ATOM 12581 C C . GLU A 1 1544 ? -0.403 27.740 25.229 1.00 91.38 1544 GLU A C 1
ATOM 12583 O O . GLU A 1 1544 ? -0.305 28.329 26.307 1.00 91.38 1544 GLU A O 1
ATOM 12588 N N . MET A 1 1545 ? -0.861 26.488 25.143 1.00 92.06 1545 MET A N 1
ATOM 12589 C CA . MET A 1 1545 ? -1.336 25.731 26.303 1.00 92.06 1545 MET A CA 1
ATOM 12590 C C . MET A 1 1545 ? -0.217 25.484 27.328 1.00 92.06 1545 MET A C 1
ATOM 12592 O O . MET A 1 1545 ? -0.450 25.573 28.536 1.00 92.06 1545 MET A O 1
ATOM 12596 N N . THR A 1 1546 ? 1.010 25.210 26.871 1.00 93.25 1546 THR A N 1
ATOM 12597 C CA . THR A 1 1546 ? 2.160 24.989 27.764 1.00 93.25 1546 THR A CA 1
ATOM 12598 C C . THR A 1 1546 ? 2.583 26.284 28.465 1.00 93.25 1546 THR A C 1
ATOM 12600 O O . THR A 1 1546 ? 2.842 26.272 29.669 1.00 93.25 1546 THR A O 1
ATOM 12603 N N . SER A 1 1547 ? 2.586 27.421 27.757 1.00 92.88 1547 SER A N 1
ATOM 12604 C CA . SER A 1 1547 ? 2.871 28.740 28.342 1.00 92.88 1547 SER A CA 1
ATOM 12605 C C . SER A 1 1547 ? 1.803 29.164 29.360 1.00 92.88 1547 SER A C 1
ATOM 12607 O O . SER A 1 1547 ? 2.139 29.583 30.471 1.00 92.88 1547 SER A O 1
ATOM 12609 N N . PHE A 1 1548 ? 0.523 28.961 29.031 1.00 93.44 1548 PHE A N 1
ATOM 12610 C CA . PHE A 1 1548 ? -0.609 29.209 29.925 1.00 93.44 1548 PHE A CA 1
ATOM 12611 C C . PHE A 1 1548 ? -0.510 28.414 31.233 1.00 93.44 1548 PHE A C 1
ATOM 12613 O O . PHE A 1 1548 ? -0.689 28.978 32.319 1.00 93.44 1548 PHE A O 1
ATOM 12620 N N . TRP A 1 1549 ? -0.177 27.121 31.167 1.00 94.50 1549 TRP A N 1
ATOM 12621 C CA . TRP A 1 1549 ? -0.015 26.311 32.377 1.00 94.50 1549 TRP A CA 1
ATOM 12622 C C . TRP A 1 1549 ? 1.272 26.598 33.144 1.00 94.50 1549 TRP A C 1
ATOM 12624 O O . TRP A 1 1549 ? 1.251 26.473 34.368 1.00 94.50 1549 TRP A O 1
ATOM 12634 N N . LEU A 1 1550 ? 2.350 27.051 32.495 1.00 94.38 1550 LEU A N 1
ATOM 12635 C CA . LEU A 1 1550 ? 3.538 27.543 33.201 1.00 94.38 1550 LEU A CA 1
ATOM 12636 C C . LEU A 1 1550 ? 3.175 28.761 34.055 1.00 94.38 1550 LEU A C 1
ATOM 12638 O O . LEU A 1 1550 ? 3.390 28.755 35.264 1.00 94.38 1550 LEU A O 1
ATOM 12642 N N . SER A 1 1551 ? 2.530 29.750 33.432 1.00 92.88 1551 SER A N 1
ATOM 12643 C CA . SER A 1 1551 ? 2.058 30.983 34.068 1.00 92.88 1551 SER A CA 1
ATOM 12644 C C . SER A 1 1551 ? 1.153 30.699 35.280 1.00 92.88 1551 SER A C 1
ATOM 12646 O O . SER A 1 1551 ? 1.442 31.128 36.400 1.00 92.88 1551 SER A O 1
ATOM 12648 N N . ASN A 1 1552 ? 0.124 29.858 35.106 1.00 93.38 1552 ASN A N 1
ATOM 12649 C CA . ASN A 1 1552 ? -0.785 29.478 36.193 1.00 93.38 1552 ASN A CA 1
ATOM 12650 C C . ASN A 1 1552 ? -0.114 28.634 37.295 1.00 93.38 1552 ASN A C 1
ATOM 12652 O O . ASN A 1 1552 ? -0.398 28.846 38.473 1.00 93.38 1552 ASN A O 1
ATOM 12656 N N . THR A 1 1553 ? 0.787 27.705 36.956 1.00 94.25 1553 THR A N 1
ATOM 12657 C CA . THR A 1 1553 ? 1.481 26.873 37.962 1.00 94.25 1553 THR A CA 1
ATOM 12658 C C . THR A 1 1553 ? 2.437 27.721 38.802 1.00 94.25 1553 THR A C 1
ATOM 12660 O O . THR A 1 1553 ? 2.430 27.614 40.031 1.00 94.25 1553 THR A O 1
ATOM 12663 N N . CYS A 1 1554 ? 3.190 28.628 38.170 1.00 92.75 1554 CYS A N 1
ATOM 12664 C CA . CYS A 1 1554 ? 4.036 29.591 38.872 1.00 92.75 1554 CYS A CA 1
ATOM 12665 C C . CYS A 1 1554 ? 3.202 30.544 39.741 1.00 92.75 1554 CYS A C 1
ATOM 12667 O O . CYS A 1 1554 ? 3.540 30.740 40.908 1.00 92.75 1554 CYS A O 1
ATOM 12669 N N . ARG A 1 1555 ? 2.069 31.073 39.247 1.00 93.00 1555 ARG A N 1
ATOM 12670 C CA . ARG A 1 1555 ? 1.179 31.915 40.066 1.00 93.00 1555 ARG A CA 1
ATOM 12671 C C . ARG A 1 1555 ? 0.630 31.164 41.278 1.00 93.00 1555 ARG A C 1
ATOM 12673 O O . ARG A 1 1555 ? 0.659 31.723 42.369 1.00 93.00 1555 ARG A O 1
ATOM 12680 N N . LEU A 1 1556 ? 0.181 29.916 41.122 1.00 93.69 1556 LEU A N 1
ATOM 12681 C CA . LEU A 1 1556 ? -0.333 29.108 42.235 1.00 93.69 1556 LEU A CA 1
ATOM 12682 C C . LEU A 1 1556 ? 0.761 28.850 43.285 1.00 93.69 1556 LEU A C 1
ATOM 12684 O O . LEU A 1 1556 ? 0.527 29.037 44.478 1.00 93.69 1556 LEU A O 1
ATOM 12688 N N . LEU A 1 1557 ? 1.977 28.510 42.843 1.00 93.44 1557 LEU A N 1
ATOM 12689 C CA . LEU A 1 1557 ? 3.157 28.398 43.706 1.00 93.44 1557 LEU A CA 1
ATOM 12690 C C . LEU A 1 1557 ? 3.469 29.718 44.433 1.00 93.44 1557 LEU A C 1
ATOM 12692 O O . LEU A 1 1557 ? 3.840 29.701 45.606 1.00 93.44 1557 LEU A O 1
ATOM 12696 N N . HIS A 1 1558 ? 3.318 30.863 43.763 1.00 92.06 1558 HIS A N 1
ATOM 12697 C CA . HIS A 1 1558 ? 3.563 32.176 44.358 1.00 92.06 1558 HIS A CA 1
ATOM 12698 C C . HIS A 1 1558 ? 2.475 32.559 45.362 1.00 92.06 1558 HIS A C 1
ATOM 12700 O O . HIS A 1 1558 ? 2.822 33.029 46.437 1.00 92.06 1558 HIS A O 1
ATOM 12706 N N . CYS A 1 1559 ? 1.194 32.282 45.102 1.00 91.69 1559 CYS A N 1
ATOM 12707 C CA . CYS A 1 1559 ? 0.129 32.457 46.094 1.00 91.69 1559 CYS A CA 1
ATOM 12708 C C . CYS A 1 1559 ? 0.377 31.585 47.338 1.00 91.69 1559 CYS A C 1
ATOM 12710 O O . CYS A 1 1559 ? 0.325 32.085 48.459 1.00 91.69 1559 CYS A O 1
ATOM 12712 N N . LEU A 1 1560 ? 0.766 30.317 47.155 1.00 91.69 1560 LEU A N 1
ATOM 12713 C CA . LEU A 1 1560 ? 1.133 29.417 48.257 1.00 91.69 1560 LEU A CA 1
ATOM 12714 C C . LEU A 1 1560 ? 2.403 29.836 49.017 1.00 91.69 1560 LEU A C 1
ATOM 12716 O O . LEU A 1 1560 ? 2.602 29.391 50.142 1.00 91.69 1560 LEU A O 1
ATOM 12720 N N . LYS A 1 1561 ? 3.278 30.669 48.440 1.00 90.56 1561 LYS A N 1
ATOM 12721 C CA . LYS A 1 1561 ? 4.395 31.315 49.157 1.00 90.56 1561 LYS A CA 1
ATOM 12722 C C . LYS A 1 1561 ? 3.925 32.585 49.878 1.00 90.56 1561 LYS A C 1
ATOM 12724 O O . LYS A 1 1561 ? 4.100 32.705 51.082 1.00 90.56 1561 LYS A O 1
ATOM 12729 N N . GLN A 1 1562 ? 3.276 33.494 49.153 1.00 91.06 1562 GLN A N 1
ATOM 12730 C CA . GLN A 1 1562 ? 2.816 34.807 49.615 1.00 91.06 1562 GLN A CA 1
ATOM 12731 C C . GLN A 1 1562 ? 1.881 34.741 50.831 1.00 91.06 1562 GLN A C 1
ATOM 12733 O O . GLN A 1 1562 ? 1.912 35.628 51.684 1.00 91.06 1562 GLN A O 1
ATOM 12738 N N . TYR A 1 1563 ? 1.050 33.701 50.900 1.00 90.31 1563 TYR A N 1
ATOM 12739 C CA . TYR A 1 1563 ? 0.022 33.533 51.924 1.00 90.31 1563 TYR A CA 1
ATOM 12740 C C . TYR A 1 1563 ? 0.317 32.391 52.915 1.00 90.31 1563 TYR A C 1
ATOM 12742 O O . TYR A 1 1563 ? -0.596 31.911 53.582 1.00 90.31 1563 TYR A O 1
ATOM 12750 N N . SER A 1 1564 ? 1.568 31.929 53.039 1.00 87.19 1564 SER A N 1
ATOM 12751 C CA . SER A 1 1564 ? 1.898 30.798 53.926 1.00 87.19 1564 SER A CA 1
ATOM 12752 C C . SER A 1 1564 ? 2.119 31.143 55.399 1.00 87.19 1564 SER A C 1
ATOM 12754 O O . SER A 1 1564 ? 2.472 30.252 56.163 1.00 87.19 1564 SER A O 1
ATOM 12756 N N . GLY A 1 1565 ? 2.033 32.417 55.793 1.00 80.62 1565 GLY A N 1
ATOM 12757 C CA . GLY A 1 1565 ? 2.442 32.850 57.137 1.00 80.62 1565 GLY A CA 1
ATOM 12758 C C . GLY A 1 1565 ? 3.962 32.996 57.335 1.00 80.62 1565 GLY A C 1
ATOM 12759 O O . GLY A 1 1565 ? 4.400 33.259 58.449 1.00 80.62 1565 GLY A O 1
ATOM 12760 N N . ASP A 1 1566 ? 4.766 32.826 56.280 1.00 83.38 1566 ASP A N 1
ATOM 12761 C CA . ASP A 1 1566 ? 6.233 32.914 56.334 1.00 83.38 1566 ASP A CA 1
ATOM 12762 C C . ASP A 1 1566 ? 6.685 34.365 56.091 1.00 83.38 1566 ASP A C 1
ATOM 12764 O O . ASP A 1 1566 ? 6.410 34.940 55.029 1.00 83.38 1566 ASP A O 1
ATOM 12768 N N . GLU A 1 1567 ? 7.375 34.960 57.072 1.00 80.06 1567 GLU A N 1
ATOM 12769 C CA . GLU A 1 1567 ? 7.772 36.374 57.061 1.00 80.06 1567 GLU A CA 1
ATOM 12770 C C . GLU A 1 1567 ? 8.533 36.763 55.786 1.00 80.06 1567 GLU A C 1
ATOM 12772 O O . GLU A 1 1567 ? 8.326 37.860 55.266 1.00 80.06 1567 GLU A O 1
ATOM 12777 N N . GLY A 1 1568 ? 9.354 35.859 55.233 1.00 81.12 1568 GLY A N 1
ATOM 12778 C CA . GLY A 1 1568 ? 10.154 36.132 54.035 1.00 81.12 1568 GLY A CA 1
ATOM 12779 C C . GLY A 1 1568 ? 9.316 36.472 52.796 1.00 81.12 1568 GLY A C 1
ATOM 12780 O O . GLY A 1 1568 ? 9.688 37.356 52.020 1.00 81.12 1568 GLY A O 1
ATOM 12781 N N . PHE A 1 1569 ? 8.160 35.824 52.628 1.00 84.44 1569 PHE A N 1
ATOM 12782 C CA . PHE A 1 1569 ? 7.269 36.021 51.476 1.00 84.44 1569 PHE A CA 1
ATOM 12783 C C . PHE A 1 1569 ? 6.157 37.048 51.732 1.00 84.44 1569 PHE A C 1
ATOM 12785 O O . PHE A 1 1569 ? 5.593 37.587 50.779 1.00 84.44 1569 PHE A O 1
ATOM 12792 N N . MET A 1 1570 ? 5.861 37.355 52.999 1.00 83.12 1570 MET A N 1
ATOM 12793 C CA . MET A 1 1570 ? 4.818 38.311 53.394 1.00 83.12 1570 MET A CA 1
ATOM 12794 C C . MET A 1 1570 ? 5.258 39.784 53.352 1.00 83.12 1570 MET A C 1
ATOM 12796 O O . MET A 1 1570 ? 4.415 40.670 53.473 1.00 83.12 1570 MET A O 1
ATOM 12800 N N . THR A 1 1571 ? 6.548 40.072 53.148 1.00 79.94 1571 THR A N 1
ATOM 12801 C CA . THR A 1 1571 ? 7.119 41.439 53.171 1.00 79.94 1571 THR A CA 1
ATOM 12802 C C . THR A 1 1571 ? 6.448 42.456 52.237 1.00 79.94 1571 THR A C 1
ATOM 12804 O O . THR A 1 1571 ? 6.524 43.654 52.502 1.00 79.94 1571 THR A O 1
ATOM 12807 N N . GLN A 1 1572 ? 5.786 42.008 51.163 1.00 80.94 1572 GLN A N 1
ATOM 12808 C CA . GLN A 1 1572 ? 5.084 42.871 50.198 1.00 80.94 1572 GLN A CA 1
ATOM 12809 C C . GLN A 1 1572 ? 3.549 42.843 50.336 1.00 80.94 1572 GLN A C 1
ATOM 12811 O O . GLN A 1 1572 ? 2.852 43.476 49.543 1.00 80.94 1572 GLN A O 1
ATOM 12816 N N . ASN A 1 1573 ? 3.000 42.129 51.323 1.00 84.69 1573 ASN A N 1
ATOM 12817 C CA . ASN A 1 1573 ? 1.554 42.029 51.514 1.00 84.69 1573 ASN A CA 1
ATOM 12818 C C . ASN A 1 1573 ? 0.968 43.284 52.170 1.00 84.69 1573 ASN A C 1
ATOM 12820 O O . ASN A 1 1573 ? 1.464 43.795 53.175 1.00 84.69 1573 ASN A O 1
ATOM 12824 N N . THR A 1 1574 ? -0.182 43.719 51.664 1.00 83.12 1574 THR A N 1
ATOM 12825 C CA . THR A 1 1574 ? -1.046 44.671 52.373 1.00 83.12 1574 THR A CA 1
ATOM 12826 C C . THR A 1 1574 ? -1.641 44.050 53.644 1.00 83.12 1574 THR A C 1
ATOM 12828 O O . THR A 1 1574 ? -1.806 42.834 53.743 1.00 83.12 1574 THR A O 1
ATOM 12831 N N . ALA A 1 1575 ? -2.040 44.887 54.610 1.00 81.81 1575 ALA A N 1
ATOM 12832 C CA . ALA A 1 1575 ? -2.694 44.424 55.840 1.00 81.81 1575 ALA A CA 1
ATOM 12833 C C . ALA A 1 1575 ? -3.914 43.529 55.554 1.00 81.81 1575 ALA A C 1
ATOM 12835 O O . ALA A 1 1575 ? -4.073 42.500 56.203 1.00 81.81 1575 ALA A O 1
ATOM 12836 N N . LYS A 1 1576 ? -4.702 43.866 54.520 1.00 79.69 1576 LYS A N 1
ATOM 12837 C CA . LYS A 1 1576 ? -5.831 43.046 54.072 1.00 79.69 1576 LYS A CA 1
ATOM 12838 C C . LYS A 1 1576 ? -5.366 41.705 53.496 1.00 79.69 1576 LYS A C 1
ATOM 12840 O O . LYS A 1 1576 ? -5.872 40.673 53.903 1.00 79.69 1576 LYS A O 1
ATOM 12845 N N . GLN A 1 1577 ? -4.336 41.684 52.642 1.00 85.25 1577 GLN A N 1
ATOM 12846 C CA . GLN A 1 1577 ? -3.742 40.437 52.121 1.00 85.25 1577 GLN A CA 1
ATOM 12847 C C . GLN A 1 1577 ? -3.265 39.476 53.220 1.00 85.25 1577 GLN A C 1
ATOM 12849 O O . GLN A 1 1577 ? -3.396 38.267 53.047 1.00 85.25 1577 GLN A O 1
ATOM 12854 N N . ASN A 1 1578 ? -2.800 39.983 54.364 1.00 85.38 1578 ASN A N 1
ATOM 12855 C CA . ASN A 1 1578 ? -2.419 39.142 55.505 1.00 85.38 1578 ASN A CA 1
ATOM 12856 C C . ASN A 1 1578 ? -3.618 38.430 56.170 1.00 85.38 1578 ASN A C 1
ATOM 12858 O O . ASN A 1 1578 ? -3.440 37.376 56.776 1.00 85.38 1578 ASN A O 1
ATOM 12862 N N . GLU A 1 1579 ? -4.848 38.926 56.001 1.00 84.06 1579 GLU A N 1
ATOM 12863 C CA . GLU A 1 1579 ? -6.080 38.222 56.403 1.00 84.06 1579 GLU A CA 1
ATOM 12864 C C . GLU A 1 1579 ? -6.377 37.007 55.498 1.00 84.06 1579 GLU A C 1
ATOM 12866 O O . GLU A 1 1579 ? -7.165 36.127 55.865 1.00 84.06 1579 GLU A O 1
ATOM 12871 N N . HIS A 1 1580 ? -5.720 36.920 54.330 1.00 85.88 1580 HIS A N 1
ATOM 12872 C CA . HIS A 1 1580 ? -5.821 35.788 53.405 1.00 85.88 1580 HIS A CA 1
ATOM 12873 C C . HIS A 1 1580 ? -4.745 34.710 53.594 1.00 85.88 1580 HIS A C 1
ATOM 12875 O O . HIS A 1 1580 ? -4.744 33.738 52.834 1.00 85.88 1580 HIS A O 1
ATOM 12881 N N . CYS A 1 1581 ? -3.869 34.843 54.594 1.00 87.44 1581 CYS A N 1
ATOM 12882 C CA . CYS A 1 1581 ? -2.914 33.793 54.939 1.00 87.44 1581 CYS A CA 1
ATOM 12883 C C . CYS A 1 1581 ? -3.614 32.508 55.407 1.00 87.44 1581 CYS A C 1
ATOM 12885 O O . CYS A 1 1581 ? -4.614 32.557 56.130 1.00 87.44 1581 CYS A O 1
ATOM 12887 N N . LEU A 1 1582 ? -3.049 31.371 54.997 1.00 87.12 1582 LEU A N 1
ATOM 12888 C CA . LEU A 1 1582 ? -3.394 30.038 55.487 1.00 87.12 1582 LEU A CA 1
ATOM 12889 C C . LEU A 1 1582 ? -3.045 29.937 56.979 1.00 87.12 1582 LEU A C 1
ATOM 12891 O O . LEU A 1 1582 ? -2.087 30.564 57.440 1.00 87.12 1582 LEU A O 1
ATOM 12895 N N . LYS A 1 1583 ? -3.838 29.180 57.740 1.00 84.25 1583 LYS A N 1
ATOM 12896 C CA . LYS A 1 1583 ? -3.735 29.104 59.208 1.00 84.25 1583 LYS A CA 1
ATOM 12897 C C . LYS A 1 1583 ? -3.562 27.693 59.752 1.00 84.25 1583 LYS A C 1
ATOM 12899 O O . LYS A 1 1583 ? -3.037 27.563 60.855 1.00 84.25 1583 LYS A O 1
ATOM 12904 N N . ASN A 1 1584 ? -4.017 26.670 59.030 1.00 86.25 1584 ASN A N 1
ATOM 12905 C CA . ASN A 1 1584 ? -4.156 25.320 59.574 1.00 86.25 1584 ASN A CA 1
ATOM 12906 C C . ASN A 1 1584 ? -3.195 24.305 58.934 1.00 86.25 1584 ASN A C 1
ATOM 12908 O O . ASN A 1 1584 ? -2.723 23.413 59.639 1.00 86.25 1584 ASN A O 1
ATOM 12912 N N . PHE A 1 1585 ? -2.853 24.448 57.647 1.00 85.62 1585 PHE A N 1
ATOM 12913 C CA . PHE A 1 1585 ? -1.999 23.490 56.930 1.00 85.62 1585 PHE A CA 1
ATOM 12914 C C . PHE A 1 1585 ? -0.677 24.080 56.421 1.00 85.62 1585 PHE A C 1
ATOM 12916 O O . PHE A 1 1585 ? -0.653 25.063 55.680 1.00 85.62 1585 PHE A O 1
ATOM 12923 N N . ASP A 1 1586 ? 0.435 23.408 56.739 1.00 85.19 1586 ASP A N 1
ATOM 12924 C CA . ASP A 1 1586 ? 1.722 23.639 56.077 1.00 85.19 1586 ASP A CA 1
ATOM 12925 C C . ASP A 1 1586 ? 1.748 22.926 54.715 1.00 85.19 1586 ASP A C 1
ATOM 12927 O O . ASP A 1 1586 ? 1.690 21.700 54.625 1.00 85.19 1586 ASP A O 1
ATOM 12931 N N . LEU A 1 1587 ? 1.854 23.708 53.639 1.00 87.44 1587 LEU A N 1
ATOM 12932 C CA . LEU A 1 1587 ? 1.876 23.221 52.258 1.00 87.44 1587 LEU A CA 1
ATOM 12933 C C . LEU A 1 1587 ? 3.291 23.184 51.652 1.00 87.44 1587 LEU A C 1
ATOM 12935 O O . LEU A 1 1587 ? 3.443 23.204 50.431 1.00 87.44 1587 LEU A O 1
ATOM 12939 N N . THR A 1 1588 ? 4.346 23.124 52.471 1.00 86.88 1588 THR A N 1
ATOM 12940 C CA . THR A 1 1588 ? 5.751 23.071 52.017 1.00 86.88 1588 THR A CA 1
ATOM 12941 C C . THR A 1 1588 ? 6.042 21.936 51.030 1.00 86.88 1588 THR A C 1
ATOM 12943 O O . THR A 1 1588 ? 6.659 22.196 49.996 1.00 86.88 1588 THR A O 1
ATOM 12946 N N . GLU A 1 1589 ? 5.534 20.720 51.251 1.00 87.62 1589 GLU A N 1
ATOM 12947 C CA . GLU A 1 1589 ? 5.705 19.617 50.287 1.00 87.62 1589 GLU A CA 1
ATOM 12948 C C . GLU A 1 1589 ? 5.054 19.937 48.930 1.00 87.62 1589 GLU A C 1
ATOM 12950 O O . GLU A 1 1589 ? 5.666 19.765 47.875 1.00 87.62 1589 GLU A O 1
ATOM 12955 N N . TYR A 1 1590 ? 3.845 20.504 48.937 1.00 90.88 1590 TYR A N 1
ATOM 12956 C CA . TYR A 1 1590 ? 3.148 20.922 47.717 1.00 90.88 1590 TYR A CA 1
ATOM 12957 C C . TYR A 1 1590 ? 3.842 22.077 46.994 1.00 90.88 1590 TYR A C 1
ATOM 12959 O O . TYR A 1 1590 ? 3.833 22.116 45.763 1.00 90.88 1590 TYR A O 1
ATOM 12967 N N . ARG A 1 1591 ? 4.494 22.988 47.729 1.00 91.44 1591 ARG A N 1
ATOM 12968 C CA . ARG A 1 1591 ? 5.345 24.033 47.141 1.00 91.44 1591 ARG A CA 1
ATOM 12969 C C . ARG A 1 1591 ? 6.533 23.425 46.392 1.00 91.44 1591 ARG A C 1
ATOM 12971 O O . ARG A 1 1591 ? 6.833 23.884 45.291 1.00 91.44 1591 ARG A O 1
ATOM 12978 N N . GLN A 1 1592 ? 7.149 22.362 46.916 1.00 91.31 1592 GLN A N 1
ATOM 12979 C CA . GLN A 1 1592 ? 8.190 21.629 46.188 1.00 91.31 1592 GLN A CA 1
ATOM 12980 C C . GLN A 1 1592 ? 7.619 20.943 44.935 1.00 91.31 1592 GLN A C 1
ATOM 12982 O O . GLN A 1 1592 ? 8.139 21.145 43.842 1.00 91.31 1592 GLN A O 1
ATOM 12987 N N . VAL A 1 1593 ? 6.498 20.220 45.049 1.00 91.69 1593 VAL A N 1
ATOM 12988 C CA . VAL A 1 1593 ? 5.885 19.507 43.906 1.00 91.69 1593 VAL A CA 1
ATOM 12989 C C . VAL A 1 1593 ? 5.432 20.461 42.790 1.00 91.69 1593 VAL A C 1
ATOM 12991 O O . VAL A 1 1593 ? 5.575 20.134 41.611 1.00 91.69 1593 VAL A O 1
ATOM 12994 N N . LEU A 1 1594 ? 4.913 21.647 43.124 1.00 93.25 1594 LEU A N 1
ATOM 12995 C CA . LEU A 1 1594 ? 4.560 22.681 42.141 1.00 93.25 1594 LEU A CA 1
ATOM 12996 C C . LEU A 1 1594 ? 5.796 23.353 41.523 1.00 93.25 1594 LEU A C 1
ATOM 12998 O O . LEU A 1 1594 ? 5.759 23.725 40.349 1.00 93.25 1594 LEU A O 1
ATOM 13002 N N . SER A 1 1595 ? 6.902 23.465 42.264 1.00 92.00 1595 SER A N 1
ATOM 13003 C CA . SER A 1 1595 ? 8.195 23.902 41.722 1.00 92.00 1595 SER A CA 1
ATOM 13004 C C . SER A 1 1595 ? 8.743 22.884 40.715 1.00 92.00 1595 SER A C 1
ATOM 13006 O O . SER A 1 1595 ? 9.074 23.249 39.589 1.00 92.00 1595 SER A O 1
ATOM 13008 N N . ASP A 1 1596 ? 8.747 21.596 41.064 1.00 92.12 1596 ASP A N 1
ATOM 13009 C CA . ASP A 1 1596 ? 9.185 20.510 40.178 1.00 92.12 1596 ASP A CA 1
ATOM 13010 C C . ASP A 1 1596 ? 8.287 20.396 38.930 1.00 92.12 1596 ASP A C 1
ATOM 13012 O O . ASP A 1 1596 ? 8.772 20.165 37.820 1.00 92.12 1596 ASP A O 1
ATOM 13016 N N . LEU A 1 1597 ? 6.975 20.622 39.083 1.00 93.75 1597 LEU A N 1
ATOM 13017 C CA . LEU A 1 1597 ? 6.035 20.712 37.964 1.00 93.75 1597 LEU A CA 1
ATOM 13018 C C . LEU A 1 1597 ? 6.329 21.927 37.069 1.00 93.75 1597 LEU A C 1
ATOM 13020 O O . LEU A 1 1597 ? 6.321 21.785 35.849 1.00 93.75 1597 LEU A O 1
ATOM 13024 N N . SER A 1 1598 ? 6.646 23.090 37.645 1.00 93.44 1598 SER A N 1
ATOM 13025 C CA . SER A 1 1598 ? 7.039 24.287 36.881 1.00 93.44 1598 SER A CA 1
ATOM 13026 C C . SER A 1 1598 ? 8.315 24.037 36.067 1.00 93.44 1598 SER A C 1
ATOM 13028 O O . SER A 1 1598 ? 8.380 24.409 34.895 1.00 93.44 1598 SER A O 1
ATOM 13030 N N . ILE A 1 1599 ? 9.293 23.319 36.636 1.00 93.38 1599 ILE A N 1
ATOM 13031 C CA . ILE A 1 1599 ? 10.494 22.864 35.918 1.00 93.38 1599 ILE A CA 1
ATOM 13032 C C . ILE A 1 1599 ? 10.112 21.938 34.750 1.00 93.38 1599 ILE A C 1
ATOM 13034 O O . ILE A 1 1599 ? 10.581 22.157 33.634 1.00 93.38 1599 ILE A O 1
ATOM 13038 N N . GLN A 1 1600 ? 9.242 20.939 34.962 1.00 92.44 1600 GLN A N 1
ATOM 13039 C CA . GLN A 1 1600 ? 8.783 20.046 33.883 1.00 92.44 1600 GLN A CA 1
ATOM 13040 C C . GLN A 1 1600 ? 8.085 20.810 32.748 1.00 92.44 1600 GLN A C 1
ATOM 13042 O O . GLN A 1 1600 ? 8.369 20.554 31.578 1.00 92.44 1600 GLN A O 1
ATOM 13047 N N . ILE A 1 1601 ? 7.217 21.770 33.080 1.00 94.50 1601 ILE A N 1
ATOM 13048 C CA . ILE A 1 1601 ? 6.511 22.593 32.091 1.00 94.50 1601 ILE A CA 1
ATOM 13049 C C . ILE A 1 1601 ? 7.496 23.465 31.306 1.00 94.50 1601 ILE A C 1
ATOM 13051 O O . ILE A 1 1601 ? 7.410 23.519 30.083 1.00 94.50 1601 ILE A O 1
ATOM 13055 N N . TYR A 1 1602 ? 8.462 24.105 31.971 1.00 94.94 1602 TYR A N 1
ATOM 13056 C CA . TYR A 1 1602 ? 9.493 24.903 31.300 1.00 94.94 1602 TYR A CA 1
ATOM 13057 C C . TYR A 1 1602 ? 10.335 24.054 30.336 1.00 94.94 1602 TYR A C 1
ATOM 13059 O O . TYR A 1 1602 ? 10.529 24.434 29.184 1.00 94.94 1602 TYR A O 1
ATOM 13067 N N . GLN A 1 1603 ? 10.778 22.866 30.760 1.00 93.00 1603 GLN A N 1
ATOM 13068 C CA . GLN A 1 1603 ? 11.515 21.935 29.894 1.00 93.00 1603 GLN A CA 1
ATOM 13069 C C . GLN A 1 1603 ? 10.696 21.503 28.669 1.00 93.00 1603 GLN A C 1
ATOM 13071 O O . GLN A 1 1603 ? 11.246 21.319 27.582 1.00 93.00 1603 GLN A O 1
ATOM 13076 N N . GLN A 1 1604 ? 9.381 21.347 28.833 1.00 92.69 1604 GLN A N 1
ATOM 13077 C CA . GLN A 1 1604 ? 8.474 21.038 27.734 1.00 92.69 1604 GLN A CA 1
ATOM 13078 C C . GLN A 1 1604 ? 8.279 22.243 26.799 1.00 92.69 1604 GLN A C 1
ATOM 13080 O O . GLN A 1 1604 ? 8.391 22.078 25.588 1.00 92.69 1604 GLN A O 1
ATOM 13085 N N . LEU A 1 1605 ? 8.099 23.455 27.337 1.00 94.12 1605 LEU A N 1
ATOM 13086 C CA . LEU A 1 1605 ? 8.007 24.706 26.572 1.00 94.12 1605 LEU A CA 1
ATOM 13087 C C . LEU A 1 1605 ? 9.241 24.916 25.679 1.00 94.12 1605 LEU A C 1
ATOM 13089 O O . LEU A 1 1605 ? 9.106 25.214 24.492 1.00 94.12 1605 LEU A O 1
ATOM 13093 N N . ILE A 1 1606 ? 10.438 24.704 26.241 1.00 94.06 1606 ILE A N 1
ATOM 13094 C CA . ILE A 1 1606 ? 11.701 24.761 25.500 1.00 94.06 1606 ILE A CA 1
ATOM 13095 C C . ILE A 1 1606 ? 11.722 23.706 24.392 1.00 94.06 1606 ILE A C 1
ATOM 13097 O O . ILE A 1 1606 ? 11.931 24.074 23.242 1.00 94.06 1606 ILE A O 1
ATOM 13101 N N . LYS A 1 1607 ? 11.417 22.431 24.678 1.00 91.75 1607 LYS A N 1
ATOM 13102 C CA . LYS A 1 1607 ? 11.377 21.372 23.648 1.00 91.75 1607 LYS A CA 1
ATOM 13103 C C . LYS A 1 1607 ? 10.443 21.681 22.476 1.00 91.75 1607 LYS A C 1
ATOM 13105 O O . LYS A 1 1607 ? 10.792 21.372 21.339 1.00 91.75 1607 LYS A O 1
ATOM 13110 N N . ILE A 1 1608 ? 9.277 22.273 22.740 1.00 92.44 1608 ILE A N 1
ATOM 13111 C CA . ILE A 1 1608 ? 8.328 22.677 21.691 1.00 92.44 1608 ILE A CA 1
ATOM 13112 C C . ILE A 1 1608 ? 8.967 23.756 20.803 1.00 92.44 1608 ILE A C 1
ATOM 13114 O O . ILE A 1 1608 ? 8.978 23.630 19.579 1.00 92.44 1608 ILE A O 1
ATOM 13118 N N . ALA A 1 1609 ? 9.561 24.790 21.406 1.00 92.56 1609 ALA A N 1
ATOM 13119 C CA . ALA A 1 1609 ? 10.227 25.861 20.667 1.00 92.56 1609 ALA A CA 1
ATOM 13120 C C . ALA A 1 1609 ? 11.491 25.390 19.917 1.00 92.56 1609 ALA A C 1
ATOM 13122 O O . ALA A 1 1609 ? 11.723 25.823 18.786 1.00 92.56 1609 ALA A O 1
ATOM 13123 N N . GLU A 1 1610 ? 12.274 24.476 20.499 1.00 90.12 1610 GLU A N 1
ATOM 13124 C CA . GLU A 1 1610 ? 13.417 23.820 19.850 1.00 90.12 1610 GLU A CA 1
ATOM 13125 C C . GLU A 1 1610 ? 12.967 23.021 18.620 1.00 90.12 1610 GLU A C 1
ATOM 13127 O O . GLU A 1 1610 ? 13.520 23.211 17.538 1.00 90.12 1610 GLU A O 1
ATOM 13132 N N . GLY A 1 1611 ? 11.922 22.193 18.745 1.00 88.88 1611 GLY A N 1
ATOM 13133 C CA . GLY A 1 1611 ? 11.392 21.386 17.640 1.00 88.88 1611 GLY A CA 1
ATOM 13134 C C . GLY A 1 1611 ? 10.889 22.213 16.451 1.00 88.88 1611 GLY A C 1
ATOM 13135 O O . GLY A 1 1611 ? 11.032 21.788 15.306 1.00 88.88 1611 GLY A O 1
ATOM 13136 N N . VAL A 1 1612 ? 10.358 23.413 16.708 1.00 90.69 1612 VAL A N 1
ATOM 13137 C CA . VAL A 1 1612 ? 9.924 24.355 15.664 1.00 90.69 1612 VAL A CA 1
ATOM 13138 C C . VAL A 1 1612 ? 11.109 25.094 15.028 1.00 90.69 1612 VAL A C 1
ATOM 13140 O O . VAL A 1 1612 ? 11.169 25.210 13.807 1.00 90.69 1612 VAL A O 1
ATOM 13143 N N . LEU A 1 1613 ? 12.061 25.596 15.823 1.00 90.81 1613 LEU A N 1
ATOM 13144 C CA . LEU A 1 1613 ? 13.167 26.420 15.313 1.00 90.81 1613 LEU A CA 1
ATOM 13145 C C . LEU A 1 1613 ? 14.303 25.603 14.684 1.00 90.81 1613 LEU A C 1
ATOM 13147 O O . LEU A 1 1613 ? 14.905 26.061 13.713 1.00 90.81 1613 LEU A O 1
ATOM 13151 N N . GLN A 1 1614 ? 14.610 24.406 15.194 1.00 88.31 1614 GLN A N 1
ATOM 13152 C CA . GLN A 1 1614 ? 15.737 23.586 14.734 1.00 88.31 1614 GLN A CA 1
ATOM 13153 C C . GLN A 1 1614 ? 15.808 23.383 13.202 1.00 88.31 1614 GLN A C 1
ATOM 13155 O O . GLN A 1 1614 ? 16.892 23.604 12.651 1.00 88.31 1614 GLN A O 1
ATOM 13160 N N . PRO A 1 1615 ? 14.722 23.019 12.482 1.00 87.50 1615 PRO A N 1
ATOM 13161 C CA . PRO A 1 1615 ? 14.762 22.895 11.019 1.00 87.50 1615 PRO A CA 1
ATOM 13162 C C . PRO A 1 1615 ? 14.941 24.236 10.285 1.00 87.50 1615 PRO A C 1
ATOM 13164 O O . PRO A 1 1615 ? 15.405 24.250 9.147 1.00 87.50 1615 PRO A O 1
ATOM 13167 N N . MET A 1 1616 ? 14.625 25.368 10.922 1.00 89.94 1616 MET A N 1
ATOM 13168 C CA . MET A 1 1616 ? 14.733 26.702 10.321 1.00 89.94 1616 MET A CA 1
ATOM 13169 C C . MET A 1 1616 ? 16.163 27.262 10.390 1.00 89.94 1616 MET A C 1
ATOM 13171 O O . MET A 1 1616 ? 16.587 27.962 9.470 1.00 89.94 1616 MET A O 1
ATOM 13175 N N . ILE A 1 1617 ? 16.911 26.956 11.463 1.00 90.94 1617 ILE A N 1
ATOM 13176 C CA . ILE A 1 1617 ? 18.202 27.599 11.789 1.00 90.94 1617 ILE A CA 1
ATOM 13177 C C . ILE A 1 1617 ? 19.222 27.485 10.652 1.00 90.94 1617 ILE A C 1
ATOM 13179 O O . ILE A 1 1617 ? 19.781 28.500 10.246 1.00 90.94 1617 ILE A O 1
ATOM 13183 N N . VAL A 1 1618 ? 19.471 26.284 10.118 1.00 86.44 1618 VAL A N 1
ATOM 13184 C CA . VAL A 1 1618 ? 20.541 26.080 9.119 1.00 86.44 1618 VAL A CA 1
ATOM 13185 C C . VAL A 1 1618 ? 20.241 26.832 7.820 1.00 86.44 1618 VAL A C 1
ATOM 13187 O O . VAL A 1 1618 ? 21.094 27.582 7.343 1.00 86.44 1618 VAL A O 1
ATOM 13190 N N . SER A 1 1619 ? 19.015 26.696 7.304 1.00 85.56 1619 SER A N 1
ATOM 13191 C CA . SER A 1 1619 ? 18.570 27.393 6.093 1.00 85.56 1619 SER A CA 1
ATOM 13192 C C . SER A 1 1619 ? 18.666 28.912 6.264 1.00 85.56 1619 SER A C 1
ATOM 13194 O O . SER A 1 1619 ? 19.288 29.596 5.453 1.00 85.56 1619 SER A O 1
ATOM 13196 N N . ALA A 1 1620 ? 18.106 29.446 7.353 1.00 85.69 1620 ALA A N 1
ATOM 13197 C CA . ALA A 1 1620 ? 18.006 30.885 7.571 1.00 85.69 1620 ALA A CA 1
ATOM 13198 C C . ALA A 1 1620 ? 19.337 31.564 7.947 1.00 85.69 1620 ALA A C 1
ATOM 13200 O O . ALA A 1 1620 ? 19.557 32.708 7.553 1.00 85.69 1620 ALA A O 1
ATOM 13201 N N . MET A 1 1621 ? 20.213 30.893 8.708 1.00 90.19 1621 MET A N 1
ATOM 13202 C CA . MET A 1 1621 ? 21.461 31.488 9.207 1.00 90.19 1621 MET A CA 1
ATOM 13203 C C . MET A 1 1621 ? 22.658 31.310 8.265 1.00 90.19 1621 MET A C 1
ATOM 13205 O O . MET A 1 1621 ? 23.539 32.170 8.286 1.00 90.19 1621 MET A O 1
ATOM 13209 N N . LEU A 1 1622 ? 22.714 30.223 7.478 1.00 84.81 1622 LEU A N 1
ATOM 13210 C CA . LEU A 1 1622 ? 23.890 29.859 6.665 1.00 84.81 1622 LEU A CA 1
ATOM 13211 C C . LEU A 1 1622 ? 23.627 29.743 5.160 1.00 84.81 1622 LEU A C 1
ATOM 13213 O O . LEU A 1 1622 ? 24.542 30.009 4.385 1.00 84.81 1622 LEU A O 1
ATOM 13217 N N . GLU A 1 1623 ? 22.443 29.300 4.729 1.00 80.62 1623 GLU A N 1
ATOM 13218 C CA . GLU A 1 1623 ? 22.221 28.930 3.317 1.00 80.62 1623 GLU A CA 1
ATOM 13219 C C . GLU A 1 1623 ? 21.496 30.005 2.497 1.00 80.62 1623 GLU A C 1
ATOM 13221 O O . GLU A 1 1623 ? 21.678 30.070 1.283 1.00 80.62 1623 GLU A O 1
ATOM 13226 N N . ASN A 1 1624 ? 20.696 30.859 3.140 1.00 76.31 1624 ASN A N 1
ATOM 13227 C CA . ASN A 1 1624 ? 19.835 31.832 2.468 1.00 76.31 1624 ASN A CA 1
ATOM 13228 C C . ASN A 1 1624 ? 20.468 33.241 2.426 1.00 76.31 1624 ASN A C 1
ATOM 13230 O O . ASN A 1 1624 ? 20.724 33.837 3.477 1.00 76.31 1624 ASN A O 1
ATOM 13234 N N . GLU A 1 1625 ? 20.748 33.772 1.226 1.00 69.81 1625 GLU A N 1
ATOM 13235 C CA . GLU A 1 1625 ? 21.392 35.085 1.020 1.00 69.81 1625 GLU A CA 1
ATOM 13236 C C . GLU A 1 1625 ? 20.462 36.255 1.382 1.00 69.81 1625 GLU A C 1
ATOM 13238 O O . GLU A 1 1625 ? 19.700 36.767 0.564 1.00 69.81 1625 GLU A O 1
ATOM 13243 N N . SER A 1 1626 ? 20.586 36.726 2.623 1.00 68.62 1626 SER A N 1
ATOM 13244 C CA . SER A 1 1626 ? 19.916 37.924 3.141 1.00 68.62 1626 SER A CA 1
ATOM 13245 C C . SER A 1 1626 ? 20.495 39.247 2.612 1.00 68.62 1626 SER A C 1
ATOM 13247 O O . SER A 1 1626 ? 19.807 40.265 2.636 1.00 68.62 1626 SER A O 1
ATOM 13249 N N . ILE A 1 1627 ? 21.726 39.242 2.085 1.00 66.81 1627 ILE A N 1
ATOM 13250 C CA . ILE A 1 1627 ? 22.350 40.386 1.400 1.00 66.81 1627 ILE A CA 1
ATOM 13251 C C . ILE A 1 1627 ? 22.456 40.058 -0.092 1.00 66.81 1627 ILE A C 1
ATOM 13253 O O . ILE A 1 1627 ? 23.270 39.226 -0.495 1.00 66.81 1627 ILE A O 1
ATOM 13257 N N . GLN A 1 1628 ? 21.670 40.740 -0.926 1.00 55.25 1628 GLN A N 1
ATOM 13258 C CA . GLN A 1 1628 ? 21.736 40.567 -2.378 1.00 55.25 1628 GLN A CA 1
ATOM 13259 C C . GLN A 1 1628 ? 23.093 41.039 -2.930 1.00 55.25 1628 GLN A C 1
ATOM 13261 O O . GLN A 1 1628 ? 23.471 42.196 -2.757 1.00 55.25 1628 GLN A O 1
ATOM 13266 N N . GLY A 1 1629 ? 23.807 40.146 -3.628 1.00 57.53 1629 GLY A N 1
ATOM 13267 C CA . GLY A 1 1629 ? 25.020 40.474 -4.392 1.00 57.53 1629 GLY A CA 1
ATOM 13268 C C . GLY A 1 1629 ? 26.356 39.954 -3.840 1.00 57.53 1629 GLY A C 1
ATOM 13269 O O . GLY A 1 1629 ? 27.385 40.222 -4.457 1.00 57.53 1629 GLY A O 1
ATOM 13270 N N . LEU A 1 1630 ? 26.385 39.199 -2.732 1.00 58.25 1630 LEU A N 1
ATOM 13271 C CA . LEU A 1 1630 ? 27.645 38.674 -2.170 1.00 58.25 1630 LEU A CA 1
ATOM 13272 C C . LEU A 1 1630 ? 28.279 37.534 -2.997 1.00 58.25 1630 LEU A C 1
ATOM 13274 O O . LEU A 1 1630 ? 29.505 37.489 -3.130 1.00 58.25 1630 LEU A O 1
ATOM 13278 N N . SER A 1 1631 ? 27.480 36.644 -3.597 1.00 52.44 1631 SER A N 1
ATOM 13279 C CA . SER A 1 1631 ? 27.958 35.496 -4.399 1.00 52.44 1631 SER A CA 1
ATOM 13280 C C . SER A 1 1631 ? 28.316 35.825 -5.865 1.00 52.44 1631 SER A C 1
ATOM 13282 O O . SER A 1 1631 ? 28.005 35.070 -6.788 1.00 52.44 1631 SER A O 1
ATOM 13284 N N . GLY A 1 1632 ? 28.980 36.960 -6.108 1.00 39.88 1632 GLY A N 1
ATOM 13285 C CA . GLY A 1 1632 ? 29.212 37.528 -7.448 1.00 39.88 1632 GLY A CA 1
ATOM 13286 C C . GLY A 1 1632 ? 30.149 36.768 -8.410 1.00 39.88 1632 GLY A C 1
ATOM 13287 O O . GLY A 1 1632 ? 30.318 37.210 -9.545 1.00 39.88 1632 GLY A O 1
ATOM 13288 N N . VAL A 1 1633 ? 30.767 35.647 -8.011 1.00 40.56 1633 VAL A N 1
ATOM 13289 C CA . VAL A 1 1633 ? 31.699 34.865 -8.854 1.00 40.56 1633 VAL A CA 1
ATOM 13290 C C . VAL A 1 1633 ? 31.392 33.368 -8.749 1.00 40.56 1633 VAL A C 1
ATOM 13292 O O . VAL A 1 1633 ? 31.088 32.854 -7.676 1.00 40.56 1633 VAL A O 1
ATOM 13295 N N . LYS A 1 1634 ? 31.457 32.629 -9.868 1.00 32.56 1634 LYS A N 1
ATOM 13296 C CA . LYS A 1 1634 ? 31.162 31.186 -9.859 1.00 32.56 1634 LYS A CA 1
ATOM 13297 C C . LYS A 1 1634 ? 32.197 30.371 -9.074 1.00 32.56 1634 LYS A C 1
ATOM 13299 O O . LYS A 1 1634 ? 33.362 30.368 -9.471 1.00 32.56 1634 LYS A O 1
ATOM 13304 N N . PRO A 1 1635 ? 31.767 29.500 -8.142 1.00 34.91 1635 PRO A N 1
ATOM 13305 C CA . PRO A 1 1635 ? 32.665 28.558 -7.483 1.00 34.91 1635 PRO A CA 1
ATOM 13306 C C . PRO A 1 1635 ? 33.162 27.472 -8.450 1.00 34.91 1635 PRO A C 1
ATOM 13308 O O . PRO A 1 1635 ? 32.453 26.518 -8.789 1.00 34.91 1635 PRO A O 1
ATOM 13311 N N . THR A 1 1636 ? 34.413 27.581 -8.892 1.00 30.31 1636 THR A N 1
ATOM 13312 C CA . THR A 1 1636 ? 35.078 26.533 -9.672 1.00 30.31 1636 THR A CA 1
ATOM 13313 C C . THR A 1 1636 ? 35.559 25.390 -8.776 1.00 30.31 1636 THR A C 1
ATOM 13315 O O . THR A 1 1636 ? 36.540 25.525 -8.051 1.00 30.31 1636 THR A O 1
ATOM 13318 N N . GLY A 1 1637 ? 34.943 24.214 -8.914 1.00 32.12 1637 GLY A N 1
ATOM 13319 C CA . GLY A 1 1637 ? 35.635 22.942 -8.678 1.00 32.12 1637 GLY A CA 1
ATOM 13320 C C . GLY A 1 1637 ? 35.701 22.402 -7.244 1.00 32.12 1637 GLY A C 1
ATOM 13321 O O . GLY A 1 1637 ? 36.789 22.105 -6.757 1.00 32.12 1637 GLY A O 1
ATOM 13322 N N . TYR A 1 1638 ? 34.556 22.073 -6.634 1.00 31.09 1638 TYR A N 1
ATOM 13323 C CA . TYR A 1 1638 ? 34.518 21.012 -5.616 1.00 31.09 1638 TYR A CA 1
ATOM 13324 C C . TYR A 1 1638 ? 33.360 20.029 -5.827 1.00 31.09 1638 TYR A C 1
ATOM 13326 O O . TYR A 1 1638 ? 32.187 20.388 -5.794 1.00 31.09 1638 TYR A O 1
ATOM 13334 N N . ARG A 1 1639 ? 33.705 18.744 -5.988 1.00 29.69 1639 ARG A N 1
ATOM 13335 C CA . ARG A 1 1639 ? 32.755 17.619 -5.982 1.00 29.69 1639 ARG A CA 1
ATOM 13336 C C . ARG A 1 1639 ? 32.081 17.525 -4.602 1.00 29.69 1639 ARG A C 1
ATOM 13338 O O . ARG A 1 1639 ? 32.786 17.262 -3.626 1.00 29.69 1639 ARG A O 1
ATOM 13345 N N . LYS A 1 1640 ? 30.751 17.656 -4.513 1.00 33.59 1640 LYS A N 1
ATOM 13346 C CA . LYS A 1 1640 ? 29.980 17.169 -3.351 1.00 33.59 1640 LYS A CA 1
ATOM 13347 C C . LYS A 1 1640 ? 29.748 15.655 -3.511 1.00 33.59 1640 LYS A C 1
ATOM 13349 O O . LYS A 1 1640 ? 29.315 15.206 -4.569 1.00 33.59 1640 LYS A O 1
ATOM 13354 N N . ARG A 1 1641 ? 30.083 14.872 -2.479 1.00 28.77 1641 ARG A N 1
ATOM 13355 C CA . ARG A 1 1641 ? 29.713 13.453 -2.317 1.00 28.77 1641 ARG A CA 1
ATOM 13356 C C . ARG A 1 1641 ? 28.732 13.351 -1.142 1.00 28.77 1641 ARG A C 1
ATOM 13358 O O . ARG A 1 1641 ? 28.990 13.971 -0.121 1.00 28.77 1641 ARG A O 1
ATOM 13365 N N . SER A 1 1642 ? 27.702 12.523 -1.309 1.00 29.66 1642 SER A N 1
ATOM 13366 C CA . SER A 1 1642 ? 26.915 11.830 -0.273 1.00 29.66 1642 SER A CA 1
ATOM 13367 C C . SER A 1 1642 ? 26.413 12.602 0.963 1.00 29.66 1642 SER A C 1
ATOM 13369 O O . SER A 1 1642 ? 27.083 12.625 1.991 1.00 29.66 1642 SER A O 1
ATOM 13371 N N . SER A 1 1643 ? 25.146 13.020 0.917 1.00 27.77 1643 SER A N 1
ATOM 13372 C CA . SER A 1 1643 ? 24.163 12.826 2.003 1.00 27.77 1643 SER A CA 1
ATOM 13373 C C . SER A 1 1643 ? 22.741 12.806 1.407 1.00 27.77 1643 SER A C 1
ATOM 13375 O O . SER A 1 1643 ? 22.545 13.261 0.281 1.00 27.77 1643 SER A O 1
ATOM 13377 N N . SER A 1 1644 ? 21.785 12.188 2.102 1.00 27.59 1644 SER A N 1
ATOM 13378 C CA . SER A 1 1644 ? 20.475 11.735 1.587 1.00 27.59 1644 SER A CA 1
ATOM 13379 C C . SER A 1 1644 ? 19.277 12.567 2.076 1.00 27.59 1644 SER A C 1
ATOM 13381 O O . SER A 1 1644 ? 19.351 13.062 3.197 1.00 27.59 1644 SER A O 1
ATOM 13383 N N . MET A 1 1645 ? 18.154 12.533 1.329 1.00 28.77 1645 MET A N 1
ATOM 13384 C CA . MET A 1 1645 ? 16.811 13.085 1.666 1.00 28.77 1645 MET A CA 1
ATOM 13385 C C . MET A 1 1645 ? 16.736 14.636 1.671 1.00 28.77 1645 MET A C 1
ATOM 13387 O O . MET A 1 1645 ? 17.696 15.278 2.079 1.00 28.77 1645 MET A O 1
ATOM 13391 N N . ALA A 1 1646 ? 15.664 15.329 1.253 1.00 31.12 1646 ALA A N 1
ATOM 13392 C CA . ALA A 1 1646 ? 14.408 14.970 0.564 1.00 31.12 1646 ALA A CA 1
ATOM 13393 C C . ALA A 1 1646 ? 13.863 16.203 -0.215 1.00 31.12 1646 ALA A C 1
ATOM 13395 O O . ALA A 1 1646 ? 14.304 17.323 0.040 1.00 31.12 1646 ALA A O 1
ATOM 13396 N N . ASP A 1 1647 ? 12.899 16.011 -1.125 1.00 28.95 1647 ASP A N 1
ATOM 13397 C CA . ASP A 1 1647 ? 12.148 17.101 -1.779 1.00 28.95 1647 ASP A CA 1
ATOM 13398 C C . ASP A 1 1647 ? 11.111 17.751 -0.833 1.00 28.95 1647 ASP A C 1
ATOM 13400 O O . ASP A 1 1647 ? 10.450 17.048 -0.067 1.00 28.95 1647 ASP A O 1
ATOM 13404 N N . GLY A 1 1648 ? 10.923 19.078 -0.931 1.00 30.12 1648 GLY A N 1
ATOM 13405 C CA . GLY A 1 1648 ? 9.800 19.819 -0.320 1.00 30.12 1648 GLY A CA 1
ATOM 13406 C C . GLY A 1 1648 ? 10.165 21.130 0.405 1.00 30.12 1648 GLY A C 1
ATOM 13407 O O . GLY A 1 1648 ? 10.877 21.089 1.404 1.00 30.12 1648 GLY A O 1
ATOM 13408 N N . ASP A 1 1649 ? 9.645 22.262 -0.105 1.00 41.75 1649 ASP A N 1
ATOM 13409 C CA . ASP A 1 1649 ? 9.358 23.614 0.460 1.00 41.75 1649 ASP A CA 1
ATOM 13410 C C . ASP A 1 1649 ? 10.205 24.291 1.579 1.00 41.75 1649 ASP A C 1
ATOM 13412 O O . ASP A 1 1649 ? 9.975 25.458 1.894 1.00 41.75 1649 ASP A O 1
ATOM 13416 N N . ASN A 1 1650 ? 11.222 23.663 2.167 1.00 44.44 1650 ASN A N 1
ATOM 13417 C CA . ASN A 1 1650 ? 11.853 24.094 3.428 1.00 44.44 1650 ASN A CA 1
ATOM 13418 C C . ASN A 1 1650 ? 12.951 25.183 3.309 1.00 44.44 1650 ASN A C 1
ATOM 13420 O O . ASN A 1 1650 ? 13.923 25.186 4.064 1.00 44.44 1650 ASN A O 1
ATOM 13424 N N . SER A 1 1651 ? 12.802 26.141 2.389 1.00 54.69 1651 SER A N 1
ATOM 13425 C CA . SER A 1 1651 ? 13.715 27.291 2.242 1.00 54.69 1651 SER A CA 1
ATOM 13426 C C . SER A 1 1651 ? 13.383 28.420 3.235 1.00 54.69 1651 SER A C 1
ATOM 13428 O O . SER A 1 1651 ? 12.848 29.467 2.859 1.00 54.69 1651 SER A O 1
ATOM 13430 N N . TYR A 1 1652 ? 13.717 28.239 4.514 1.00 72.31 1652 TYR A N 1
ATOM 13431 C CA . TYR A 1 1652 ? 13.512 29.261 5.548 1.00 72.31 1652 TYR A CA 1
ATOM 13432 C C . TYR A 1 1652 ? 14.482 30.449 5.410 1.00 72.31 1652 TYR A C 1
ATOM 13434 O O . TYR A 1 1652 ? 15.671 30.281 5.126 1.00 72.31 1652 TYR A O 1
ATOM 13442 N N . CYS A 1 1653 ? 13.973 31.661 5.642 1.00 83.31 1653 CYS A N 1
ATOM 13443 C CA . CYS A 1 1653 ? 14.726 32.917 5.728 1.00 83.31 1653 CYS A CA 1
ATOM 13444 C C . CYS A 1 1653 ? 14.810 33.418 7.180 1.00 83.31 1653 CYS A C 1
ATOM 13446 O O . CYS A 1 1653 ? 14.068 32.961 8.051 1.00 83.31 1653 CYS A O 1
ATOM 13448 N N . LEU A 1 1654 ? 15.681 34.397 7.450 1.00 85.69 1654 LEU A N 1
ATOM 13449 C CA . LEU A 1 1654 ? 15.826 34.977 8.791 1.00 85.69 1654 LEU A CA 1
ATOM 13450 C C . LEU A 1 1654 ? 14.521 35.598 9.321 1.00 85.69 1654 LEU A C 1
ATOM 13452 O O . LEU A 1 1654 ? 14.202 35.451 10.500 1.00 85.69 1654 LEU A O 1
ATOM 13456 N N . GLU A 1 1655 ? 13.720 36.214 8.446 1.00 84.94 1655 GLU A N 1
ATOM 13457 C CA . GLU A 1 1655 ? 12.396 36.742 8.802 1.00 84.94 1655 GLU A CA 1
ATOM 13458 C C . GLU A 1 1655 ? 11.457 35.660 9.354 1.00 84.94 1655 GLU A C 1
ATOM 13460 O O . GLU A 1 1655 ? 10.604 35.963 10.186 1.00 84.94 1655 GLU A O 1
ATOM 13465 N N . ALA A 1 1656 ? 11.605 34.400 8.929 1.00 85.31 1656 ALA A N 1
ATOM 13466 C CA . ALA A 1 1656 ? 10.798 33.297 9.441 1.00 85.31 1656 ALA A CA 1
ATOM 13467 C C . ALA A 1 1656 ? 11.161 32.974 10.903 1.00 85.31 1656 ALA A C 1
ATOM 13469 O O . ALA A 1 1656 ? 10.265 32.818 11.731 1.00 85.31 1656 ALA A O 1
ATOM 13470 N N . ILE A 1 1657 ? 12.456 32.969 11.247 1.00 89.31 1657 ILE A N 1
ATOM 13471 C CA . ILE A 1 1657 ? 12.920 32.836 12.639 1.00 89.31 1657 ILE A CA 1
ATOM 13472 C C . ILE A 1 1657 ? 12.429 34.023 13.479 1.00 89.31 1657 ILE A C 1
ATOM 13474 O O . ILE A 1 1657 ? 11.843 33.821 14.541 1.00 89.31 1657 ILE A O 1
ATOM 13478 N N . ILE A 1 1658 ? 12.578 35.254 12.978 1.00 90.50 1658 ILE A N 1
ATOM 13479 C CA . ILE A 1 1658 ? 12.131 36.472 13.674 1.00 90.50 1658 ILE A CA 1
ATOM 13480 C C . ILE A 1 1658 ? 10.606 36.482 13.884 1.00 90.50 1658 ILE A C 1
ATOM 13482 O O . ILE A 1 1658 ? 10.139 36.866 14.959 1.00 90.50 1658 ILE A O 1
ATOM 13486 N N . ARG A 1 1659 ? 9.805 36.023 12.909 1.00 89.81 1659 ARG A N 1
ATOM 13487 C CA . ARG A 1 1659 ? 8.350 35.839 13.082 1.00 89.81 1659 ARG A CA 1
ATOM 13488 C C . ARG A 1 1659 ? 8.033 34.836 14.181 1.00 89.81 1659 ARG A C 1
ATOM 13490 O O . ARG A 1 1659 ? 7.175 35.125 15.009 1.00 89.81 1659 ARG A O 1
ATOM 13497 N N . GLN A 1 1660 ? 8.723 33.700 14.218 1.00 90.56 1660 GLN A N 1
ATOM 13498 C CA . GLN A 1 1660 ? 8.408 32.655 15.187 1.00 90.56 1660 GLN A CA 1
ATOM 13499 C C . GLN A 1 1660 ? 8.861 33.015 16.607 1.00 90.56 1660 GLN A C 1
ATOM 13501 O O . GLN A 1 1660 ? 8.139 32.770 17.568 1.00 90.56 1660 GLN A O 1
ATOM 13506 N N . MET A 1 1661 ? 9.988 33.716 16.744 1.00 92.12 1661 MET A N 1
ATOM 13507 C CA . MET A 1 1661 ? 10.414 34.312 18.013 1.00 92.12 1661 MET A CA 1
ATOM 13508 C C . MET A 1 1661 ? 9.463 35.423 18.481 1.00 92.12 1661 MET A C 1
ATOM 13510 O O . MET A 1 1661 ? 9.155 35.496 19.670 1.00 92.12 1661 MET A O 1
ATOM 13514 N N . ASN A 1 1662 ? 8.935 36.245 17.563 1.00 92.19 1662 ASN A N 1
ATOM 13515 C CA . ASN A 1 1662 ? 7.845 37.177 17.866 1.00 92.19 1662 ASN A CA 1
ATOM 13516 C C . ASN A 1 1662 ? 6.591 36.441 18.356 1.00 92.19 1662 ASN A C 1
ATOM 13518 O O . ASN A 1 1662 ? 6.028 36.854 19.362 1.00 92.19 1662 ASN A O 1
ATOM 13522 N N . ALA A 1 1663 ? 6.178 35.353 17.698 1.00 90.81 1663 ALA A N 1
ATOM 13523 C CA . ALA A 1 1663 ? 5.020 34.565 18.115 1.00 90.81 1663 ALA A CA 1
ATOM 13524 C C . ALA A 1 1663 ? 5.205 33.991 19.531 1.00 90.81 1663 ALA A C 1
ATOM 13526 O O . ALA A 1 1663 ? 4.332 34.169 20.377 1.00 90.81 1663 ALA A O 1
ATOM 13527 N N . PHE A 1 1664 ? 6.364 33.391 19.829 1.00 93.94 1664 PHE A N 1
ATOM 13528 C CA . PHE A 1 1664 ? 6.677 32.893 21.172 1.00 93.94 1664 PHE A CA 1
ATOM 13529 C C . PHE A 1 1664 ? 6.681 34.006 22.229 1.00 93.94 1664 PHE A C 1
ATOM 13531 O O . PHE A 1 1664 ? 6.124 33.822 23.309 1.00 93.94 1664 PHE A O 1
ATOM 13538 N N . HIS A 1 1665 ? 7.267 35.169 21.923 1.00 93.12 1665 HIS A N 1
ATOM 13539 C CA . HIS A 1 1665 ? 7.258 36.325 22.823 1.00 93.12 1665 HIS A CA 1
ATOM 13540 C C . HIS A 1 1665 ? 5.831 36.812 23.104 1.00 93.12 1665 HIS A C 1
ATOM 13542 O O . HIS A 1 1665 ? 5.457 36.968 24.263 1.00 93.12 1665 HIS A O 1
ATOM 13548 N N . THR A 1 1666 ? 5.031 37.029 22.055 1.00 90.25 1666 THR A N 1
ATOM 13549 C CA . THR A 1 1666 ? 3.643 37.494 22.170 1.00 90.25 1666 THR A CA 1
ATOM 13550 C C . THR A 1 1666 ? 2.806 36.524 22.999 1.00 90.25 1666 THR A C 1
ATOM 13552 O O . THR A 1 1666 ? 2.213 36.949 23.981 1.00 90.25 1666 THR A O 1
ATOM 13555 N N . VAL A 1 1667 ? 2.859 35.220 22.706 1.00 89.56 1667 VAL A N 1
ATOM 13556 C CA . VAL A 1 1667 ? 2.127 34.203 23.478 1.00 89.56 1667 VAL A CA 1
ATOM 13557 C C . VAL A 1 1667 ? 2.532 34.207 24.957 1.00 89.56 1667 VAL A C 1
ATOM 13559 O O . VAL A 1 1667 ? 1.658 34.199 25.818 1.00 89.56 1667 VAL A O 1
ATOM 13562 N N . MET A 1 1668 ? 3.826 34.273 25.288 1.00 92.50 1668 MET A N 1
ATOM 13563 C CA . MET A 1 1668 ? 4.244 34.312 26.698 1.00 92.50 1668 MET A CA 1
ATOM 13564 C C . MET A 1 1668 ? 3.767 35.579 27.427 1.00 92.50 1668 MET A C 1
ATOM 13566 O O . MET A 1 1668 ? 3.370 35.494 28.590 1.00 92.50 1668 MET A O 1
ATOM 13570 N N . CYS A 1 1669 ? 3.766 36.736 26.757 1.00 88.94 1669 CYS A N 1
ATOM 13571 C CA . CYS A 1 1669 ? 3.225 37.976 27.316 1.00 88.94 1669 CYS A CA 1
ATOM 13572 C C . CYS A 1 1669 ? 1.701 37.919 27.501 1.00 88.94 1669 CYS A C 1
ATOM 13574 O O . CYS A 1 1669 ? 1.213 38.270 28.574 1.00 88.94 1669 CYS A O 1
ATOM 13576 N N . ASP A 1 1670 ? 0.959 37.444 26.497 1.00 84.69 1670 ASP A N 1
ATOM 13577 C CA . ASP A 1 1670 ? -0.509 37.382 26.513 1.00 84.69 1670 ASP A CA 1
ATOM 13578 C C . ASP A 1 1670 ? -1.031 36.415 27.590 1.00 84.69 1670 ASP A C 1
ATOM 13580 O O . ASP A 1 1670 ? -2.039 36.688 28.240 1.00 84.69 1670 ASP A O 1
ATOM 13584 N N . GLN A 1 1671 ? -0.307 35.317 27.845 1.00 82.50 1671 GLN A N 1
ATOM 13585 C CA . GLN A 1 1671 ? -0.610 34.377 28.933 1.00 82.50 1671 GLN A CA 1
ATOM 13586 C C . GLN A 1 1671 ? -0.116 34.853 30.318 1.00 82.50 1671 GLN A C 1
ATOM 13588 O O . GLN A 1 1671 ? -0.269 34.139 31.315 1.00 82.50 1671 GLN A O 1
ATOM 13593 N N . GLY A 1 1672 ? 0.470 36.053 30.415 1.00 81.38 1672 GLY A N 1
ATOM 13594 C CA . GLY A 1 1672 ? 0.897 36.670 31.675 1.00 81.38 1672 GLY A CA 1
ATOM 13595 C C . GLY A 1 1672 ? 2.104 36.007 32.346 1.00 81.38 1672 GLY A C 1
ATOM 13596 O O . GLY A 1 1672 ? 2.209 36.061 33.572 1.00 81.38 1672 GLY A O 1
ATOM 13597 N N . LEU A 1 1673 ? 2.984 35.362 31.571 1.00 88.19 1673 LEU A N 1
ATOM 13598 C CA . LEU A 1 1673 ? 4.191 34.718 32.091 1.00 88.19 1673 LEU A CA 1
ATOM 13599 C C . LEU A 1 1673 ? 5.169 35.757 32.671 1.00 88.19 1673 LEU A C 1
ATOM 13601 O O . LEU A 1 1673 ? 5.277 36.878 32.174 1.00 88.19 1673 LEU A O 1
ATOM 13605 N N . ASP A 1 1674 ? 5.904 35.372 33.714 1.00 86.81 1674 ASP A N 1
ATOM 13606 C CA . ASP A 1 1674 ? 6.847 36.263 34.391 1.00 86.81 1674 ASP A CA 1
ATOM 13607 C C . ASP A 1 1674 ? 7.975 36.751 33.448 1.00 86.81 1674 ASP A C 1
ATOM 13609 O O . ASP A 1 1674 ? 8.615 35.916 32.792 1.00 86.81 1674 ASP A O 1
ATOM 13613 N N . PRO A 1 1675 ? 8.275 38.066 33.393 1.00 87.00 1675 PRO A N 1
ATOM 13614 C CA . PRO A 1 1675 ? 9.383 38.606 32.610 1.00 87.00 1675 PRO A CA 1
ATOM 13615 C C . PRO A 1 1675 ? 10.736 37.917 32.847 1.00 87.00 1675 PRO A C 1
ATOM 13617 O O . PRO A 1 1675 ? 11.467 37.699 31.881 1.00 87.00 1675 PRO A O 1
ATOM 13620 N N . GLU A 1 1676 ? 11.076 37.511 34.077 1.00 86.94 1676 GLU A N 1
ATOM 13621 C CA . GLU A 1 1676 ? 12.338 36.797 34.339 1.00 86.94 1676 GLU A CA 1
ATOM 13622 C C . GLU A 1 1676 ? 12.357 35.387 33.732 1.00 86.94 1676 GLU A C 1
ATOM 13624 O O . GLU A 1 1676 ? 13.420 34.898 33.338 1.00 86.94 1676 GLU A O 1
ATOM 13629 N N . ILE A 1 1677 ? 11.201 34.734 33.588 1.00 91.31 1677 ILE A N 1
ATOM 13630 C CA . ILE A 1 1677 ? 11.094 33.448 32.883 1.00 91.31 1677 ILE A CA 1
ATOM 13631 C C . ILE A 1 1677 ? 11.219 33.679 31.370 1.00 91.31 1677 ILE A C 1
ATOM 13633 O O . ILE A 1 1677 ? 11.951 32.948 30.704 1.00 91.31 1677 ILE A O 1
ATOM 13637 N N . ILE A 1 1678 ? 10.586 34.725 30.825 1.00 92.06 1678 ILE A N 1
ATOM 13638 C CA . ILE A 1 1678 ? 10.693 35.091 29.399 1.00 92.06 1678 ILE A CA 1
ATOM 13639 C C . ILE A 1 1678 ? 12.156 35.369 29.011 1.00 92.06 1678 ILE A C 1
ATOM 13641 O O . ILE A 1 1678 ? 12.631 34.876 27.983 1.00 92.06 1678 ILE A O 1
ATOM 13645 N N . LEU A 1 1679 ? 12.904 36.096 29.850 1.00 92.44 1679 LEU A N 1
ATOM 13646 C CA . LEU A 1 1679 ? 14.338 36.330 29.652 1.00 92.44 1679 LEU A CA 1
ATOM 13647 C C . LEU A 1 1679 ? 15.131 35.009 29.604 1.00 92.44 1679 LEU A C 1
ATOM 13649 O O . LEU A 1 1679 ? 15.969 34.829 28.719 1.00 92.44 1679 LEU A O 1
ATOM 13653 N N . GLN A 1 1680 ? 14.846 34.062 30.502 1.00 92.81 1680 GLN A N 1
ATOM 13654 C CA . GLN A 1 1680 ? 15.502 32.747 30.522 1.00 92.81 1680 GLN A CA 1
ATOM 13655 C C . GLN A 1 1680 ? 15.158 31.886 29.296 1.00 92.81 1680 GLN A C 1
ATOM 13657 O O . GLN A 1 1680 ? 16.058 31.260 28.731 1.00 92.81 1680 GLN A O 1
ATOM 13662 N N . VAL A 1 1681 ? 13.903 31.917 28.825 1.00 93.25 1681 VAL A N 1
ATOM 13663 C CA . VAL A 1 1681 ? 13.493 31.241 27.581 1.00 93.25 1681 VAL A CA 1
ATOM 13664 C C . VAL A 1 1681 ? 14.310 31.760 26.400 1.00 93.25 1681 VAL A C 1
ATOM 13666 O O . VAL A 1 1681 ? 14.918 30.969 25.680 1.00 93.25 1681 VAL A O 1
ATOM 13669 N N . PHE A 1 1682 ? 14.406 33.079 26.210 1.00 94.00 1682 PHE A N 1
ATOM 13670 C CA . PHE A 1 1682 ? 15.173 33.613 25.081 1.00 94.00 1682 PHE A CA 1
ATOM 13671 C C . PHE A 1 1682 ? 16.681 33.373 25.205 1.00 94.00 1682 PHE A C 1
ATOM 13673 O O . PHE A 1 1682 ? 17.318 33.086 24.194 1.00 94.00 1682 PHE A O 1
ATOM 13680 N N . LYS A 1 1683 ? 17.252 33.358 26.415 1.00 93.31 1683 LYS A N 1
ATOM 13681 C CA . LYS A 1 1683 ? 18.641 32.917 26.629 1.00 93.31 1683 LYS A CA 1
ATOM 13682 C C . LYS A 1 1683 ? 18.878 31.479 26.135 1.00 93.31 1683 LYS A C 1
ATOM 13684 O O . LYS A 1 1683 ? 19.880 31.221 25.472 1.00 93.31 1683 LYS A O 1
ATOM 13689 N N . GLN A 1 1684 ? 17.953 30.560 26.420 1.00 94.12 1684 GLN A N 1
ATOM 13690 C CA . GLN A 1 1684 ? 18.017 29.165 25.968 1.00 94.12 1684 GLN A CA 1
ATOM 13691 C C . GLN A 1 1684 ? 17.885 29.050 24.436 1.00 94.12 1684 GLN A C 1
ATOM 13693 O O . GLN A 1 1684 ? 18.690 28.374 23.795 1.00 94.12 1684 GLN A O 1
ATOM 13698 N N . LEU A 1 1685 ? 16.923 29.754 23.827 1.00 93.12 1685 LEU A N 1
ATOM 13699 C CA . LEU A 1 1685 ? 16.706 29.710 22.374 1.00 93.12 1685 LEU A CA 1
ATOM 13700 C C . LEU A 1 1685 ? 17.883 30.298 21.577 1.00 93.12 1685 LEU A C 1
ATOM 13702 O O . LEU A 1 1685 ? 18.277 29.730 20.559 1.00 93.12 1685 LEU A O 1
ATOM 13706 N N . PHE A 1 1686 ? 18.488 31.394 22.044 1.00 94.00 1686 PHE A N 1
ATOM 13707 C CA . PHE A 1 1686 ? 19.670 31.976 21.399 1.00 94.00 1686 PHE A CA 1
ATOM 13708 C C . PHE A 1 1686 ? 20.909 31.080 21.505 1.00 94.00 1686 PHE A C 1
ATOM 13710 O O . PHE A 1 1686 ? 21.668 30.975 20.539 1.00 94.00 1686 PHE A O 1
ATOM 13717 N N . TYR A 1 1687 ? 21.078 30.367 22.623 1.00 94.31 1687 TYR A N 1
ATOM 13718 C CA . TYR A 1 1687 ? 22.131 29.363 22.748 1.00 94.31 1687 TYR A CA 1
ATOM 13719 C C . TYR A 1 1687 ? 21.959 28.227 21.726 1.00 94.31 1687 TYR A C 1
ATOM 13721 O O . TYR A 1 1687 ? 22.930 27.862 21.063 1.00 94.31 1687 TYR A O 1
ATOM 13729 N N . MET A 1 1688 ? 20.736 27.715 21.524 1.00 93.62 1688 MET A N 1
ATOM 13730 C CA . MET A 1 1688 ? 20.456 26.733 20.464 1.00 93.62 1688 MET A CA 1
ATOM 13731 C C . MET A 1 1688 ? 20.787 27.296 19.071 1.00 93.62 1688 MET A C 1
ATOM 13733 O O . MET A 1 1688 ? 21.435 26.606 18.281 1.00 93.62 1688 MET A O 1
ATOM 13737 N N . ILE A 1 1689 ? 20.372 28.533 18.761 1.00 93.06 1689 ILE A N 1
ATOM 13738 C CA . ILE A 1 1689 ? 20.664 29.182 17.470 1.00 93.06 1689 ILE A CA 1
ATOM 13739 C C . ILE A 1 1689 ? 22.179 29.249 17.238 1.00 93.06 1689 ILE A C 1
ATOM 13741 O O . ILE A 1 1689 ? 22.640 28.842 16.169 1.00 93.06 1689 ILE A O 1
ATOM 13745 N N . ASN A 1 1690 ? 22.967 29.665 18.237 1.00 93.44 1690 ASN A N 1
ATOM 13746 C CA . ASN A 1 1690 ? 24.429 29.606 18.172 1.00 93.44 1690 ASN A CA 1
ATOM 13747 C C . ASN A 1 1690 ? 24.928 28.167 17.949 1.00 93.44 1690 ASN A C 1
ATOM 13749 O O . ASN A 1 1690 ? 25.594 27.903 16.950 1.00 93.44 1690 ASN A O 1
ATOM 13753 N N . ALA A 1 1691 ? 24.576 27.226 18.830 1.00 92.44 1691 ALA A N 1
ATOM 13754 C CA . ALA A 1 1691 ? 25.090 25.859 18.800 1.00 92.44 1691 ALA A CA 1
ATOM 13755 C C . ALA A 1 1691 ? 24.816 25.147 17.465 1.00 92.44 1691 ALA A C 1
ATOM 13757 O O . ALA A 1 1691 ? 25.730 24.572 16.875 1.00 92.44 1691 ALA A O 1
ATOM 13758 N N . VAL A 1 1692 ? 23.588 25.221 16.941 1.00 93.19 1692 VAL A N 1
ATOM 13759 C CA . VAL A 1 1692 ? 23.220 24.602 15.656 1.00 93.19 1692 VAL A CA 1
ATOM 13760 C C . VAL A 1 1692 ? 23.951 25.270 14.485 1.00 93.19 1692 VAL A C 1
ATOM 13762 O O . VAL A 1 1692 ? 24.444 24.567 13.596 1.00 93.19 1692 VAL A O 1
ATOM 13765 N N . THR A 1 1693 ? 24.076 26.600 14.490 1.00 93.38 1693 THR A N 1
ATOM 13766 C CA . THR A 1 1693 ? 24.750 27.348 13.415 1.00 93.38 1693 THR A CA 1
ATOM 13767 C C . THR A 1 1693 ? 26.261 27.096 13.418 1.00 93.38 1693 THR A C 1
ATOM 13769 O O . THR A 1 1693 ? 26.827 26.725 12.388 1.00 93.38 1693 THR A O 1
ATOM 13772 N N . LEU A 1 1694 ? 26.919 27.209 14.576 1.00 93.25 1694 LEU A N 1
ATOM 13773 C CA . LEU A 1 1694 ? 28.359 26.990 14.720 1.00 93.25 1694 LEU A CA 1
ATOM 13774 C C . LEU A 1 1694 ? 28.741 25.531 14.437 1.00 93.25 1694 LEU A C 1
ATOM 13776 O O . LEU A 1 1694 ? 29.728 25.280 13.749 1.00 93.25 1694 LEU A O 1
ATOM 13780 N N . ASN A 1 1695 ? 27.942 24.558 14.890 1.00 93.75 1695 ASN A N 1
ATOM 13781 C CA . ASN A 1 1695 ? 28.189 23.147 14.586 1.00 93.75 1695 ASN A CA 1
ATOM 13782 C C . ASN A 1 1695 ? 28.126 22.867 13.081 1.00 93.75 1695 ASN A C 1
ATOM 13784 O O . ASN A 1 1695 ? 28.973 22.143 12.562 1.00 93.75 1695 ASN A O 1
ATOM 13788 N N . ASN A 1 1696 ? 27.172 23.464 12.358 1.00 91.31 1696 ASN A N 1
ATOM 13789 C CA . ASN A 1 1696 ? 27.125 23.340 10.902 1.00 91.31 1696 ASN A CA 1
ATOM 13790 C C . ASN A 1 1696 ? 28.348 23.993 10.241 1.00 91.31 1696 ASN A C 1
ATOM 13792 O O . ASN A 1 1696 ? 28.958 23.365 9.377 1.00 91.31 1696 ASN A O 1
ATOM 13796 N N . LEU A 1 1697 ? 28.771 25.175 10.702 1.00 90.12 1697 LEU A N 1
ATOM 13797 C CA . LEU A 1 1697 ? 29.994 25.841 10.238 1.00 90.12 1697 LEU A CA 1
ATOM 13798 C C . LEU A 1 1697 ? 31.252 24.964 10.436 1.00 90.12 1697 LEU A C 1
ATOM 13800 O O . LEU A 1 1697 ? 32.090 24.854 9.547 1.00 90.12 1697 LEU A O 1
ATOM 13804 N N . LEU A 1 1698 ? 31.368 24.281 11.578 1.00 90.06 1698 LEU A N 1
ATOM 13805 C CA . LEU A 1 1698 ? 32.503 23.410 11.924 1.00 90.06 1698 LEU A CA 1
ATOM 13806 C C . LEU A 1 1698 ? 32.511 22.056 11.188 1.00 90.06 1698 LEU A C 1
ATOM 13808 O O . LEU A 1 1698 ? 33.536 21.362 11.176 1.00 90.06 1698 LEU A O 1
ATOM 13812 N N . LEU A 1 1699 ? 31.383 21.665 10.588 1.00 88.12 1699 LEU A N 1
ATOM 13813 C CA . LEU A 1 1699 ? 31.209 20.404 9.859 1.00 88.12 1699 LEU A CA 1
ATOM 13814 C C . LEU A 1 1699 ? 31.221 20.583 8.330 1.00 88.12 1699 LEU A C 1
ATOM 13816 O O . LEU A 1 1699 ? 31.556 19.637 7.612 1.00 88.12 1699 LEU A O 1
ATOM 13820 N N . ARG A 1 1700 ? 30.895 21.776 7.818 1.00 85.56 1700 ARG A N 1
ATOM 13821 C CA . ARG A 1 1700 ? 30.673 22.041 6.389 1.00 85.56 1700 ARG A CA 1
ATOM 13822 C C . ARG A 1 1700 ? 31.670 23.046 5.810 1.00 85.56 1700 ARG A C 1
ATOM 13824 O O . ARG A 1 1700 ? 31.586 24.241 6.056 1.00 85.56 1700 ARG A O 1
ATOM 13831 N N . LYS A 1 1701 ? 32.558 22.581 4.923 1.00 83.38 1701 LYS A N 1
ATOM 13832 C CA . LYS A 1 1701 ? 33.498 23.468 4.203 1.00 83.38 1701 LYS A CA 1
ATOM 13833 C C . LYS A 1 1701 ? 32.825 24.457 3.241 1.00 83.38 1701 LYS A C 1
ATOM 13835 O O . LYS A 1 1701 ? 33.438 25.444 2.863 1.00 83.38 1701 LYS A O 1
ATOM 13840 N N . ASP A 1 1702 ? 31.612 24.153 2.774 1.00 79.31 1702 ASP A N 1
ATOM 13841 C CA . ASP A 1 1702 ? 30.905 24.941 1.757 1.00 79.31 1702 ASP A CA 1
ATOM 13842 C C . ASP A 1 1702 ? 30.279 26.232 2.302 1.00 79.31 1702 ASP A C 1
ATOM 13844 O O . ASP A 1 1702 ? 29.825 27.045 1.508 1.00 79.31 1702 ASP A O 1
ATOM 13848 N N . VAL A 1 1703 ? 30.309 26.429 3.625 1.00 82.62 1703 VAL A N 1
ATOM 13849 C CA . VAL A 1 1703 ? 29.829 27.629 4.338 1.00 82.62 1703 VAL A CA 1
ATOM 13850 C C . VAL A 1 1703 ? 30.961 28.346 5.102 1.00 82.62 1703 VAL A C 1
ATOM 13852 O O . VAL A 1 1703 ? 30.716 29.195 5.951 1.00 82.62 1703 VAL A O 1
ATOM 13855 N N . CYS A 1 1704 ? 32.228 28.016 4.823 1.00 86.06 1704 CYS A N 1
ATOM 13856 C CA . CYS A 1 1704 ? 33.395 28.682 5.412 1.00 86.06 1704 CYS A CA 1
ATOM 13857 C C . CYS A 1 1704 ? 34.064 29.617 4.392 1.00 86.06 1704 CYS A C 1
ATOM 13859 O O . CYS A 1 1704 ? 35.107 29.280 3.836 1.00 86.06 1704 CYS A O 1
ATOM 13861 N N . SER A 1 1705 ? 33.476 30.788 4.153 1.00 86.94 1705 SER A N 1
ATOM 13862 C CA . SER A 1 1705 ? 34.005 31.830 3.252 1.00 86.94 1705 SER A CA 1
ATOM 13863 C C . SER A 1 1705 ? 33.870 33.225 3.867 1.00 86.94 1705 SER A C 1
ATOM 13865 O O . SER A 1 1705 ? 33.145 33.407 4.851 1.00 86.94 1705 SER A O 1
ATOM 13867 N N . TRP A 1 1706 ? 34.511 34.232 3.266 1.00 88.19 1706 TRP A N 1
ATOM 13868 C CA . TRP A 1 1706 ? 34.292 35.632 3.647 1.00 88.19 1706 TRP A CA 1
ATOM 13869 C C . TRP A 1 1706 ? 32.828 36.055 3.448 1.00 88.19 1706 TRP A C 1
ATOM 13871 O O . TRP A 1 1706 ? 32.247 36.669 4.344 1.00 88.19 1706 TRP A O 1
ATOM 13881 N N . SER A 1 1707 ? 32.205 35.670 2.323 1.00 81.88 1707 SER A N 1
ATOM 13882 C CA . SER A 1 1707 ? 30.794 35.986 2.035 1.00 81.88 1707 SER A CA 1
ATOM 13883 C C . SER A 1 1707 ? 29.848 35.431 3.103 1.00 81.88 1707 SER A C 1
ATOM 13885 O O . SER A 1 1707 ? 29.031 36.176 3.643 1.00 81.88 1707 SER A O 1
ATOM 13887 N N . THR A 1 1708 ? 30.029 34.164 3.494 1.00 85.62 1708 THR A N 1
ATOM 13888 C CA . THR A 1 1708 ? 29.222 33.541 4.551 1.00 85.62 1708 THR A CA 1
ATOM 13889 C C . THR A 1 1708 ? 29.453 34.240 5.888 1.00 85.62 1708 THR A C 1
ATOM 13891 O O . THR A 1 1708 ? 28.506 34.465 6.632 1.00 85.62 1708 THR A O 1
ATOM 13894 N N . GLY A 1 1709 ? 30.690 34.663 6.181 1.00 87.94 1709 GLY A N 1
ATOM 13895 C CA . GLY A 1 1709 ? 31.000 35.469 7.363 1.00 87.94 1709 GLY A CA 1
ATOM 13896 C C . GLY A 1 1709 ? 30.264 36.812 7.388 1.00 87.94 1709 GLY A C 1
ATOM 13897 O O . GLY A 1 1709 ? 29.740 37.201 8.432 1.00 87.94 1709 GLY A O 1
ATOM 13898 N N . MET A 1 1710 ? 30.206 37.520 6.256 1.00 86.06 1710 MET A N 1
ATOM 13899 C CA . MET A 1 1710 ? 29.491 38.795 6.092 1.00 86.06 1710 MET A CA 1
ATOM 13900 C C . MET A 1 1710 ? 27.982 38.631 6.355 1.00 86.06 1710 MET A C 1
ATOM 13902 O O . MET A 1 1710 ? 27.386 39.381 7.129 1.00 86.06 1710 MET A O 1
ATOM 13906 N N . GLN A 1 1711 ? 27.397 37.591 5.762 1.00 85.94 1711 GLN A N 1
ATOM 13907 C CA . GLN A 1 1711 ? 25.988 37.208 5.857 1.00 85.94 1711 GLN A CA 1
ATOM 13908 C C . GLN A 1 1711 ? 25.599 36.768 7.279 1.00 85.94 1711 GLN A C 1
ATOM 13910 O O . GLN A 1 1711 ? 24.609 37.254 7.825 1.00 85.94 1711 GLN A O 1
ATOM 13915 N N . LEU A 1 1712 ? 26.434 35.953 7.937 1.00 89.56 1712 LEU A N 1
ATOM 13916 C CA . LEU A 1 1712 ? 26.293 35.589 9.352 1.00 89.56 1712 LEU A CA 1
ATOM 13917 C C . LEU A 1 1712 ? 26.234 36.825 10.253 1.00 89.56 1712 LEU A C 1
ATOM 13919 O O . LEU A 1 1712 ? 25.369 36.918 11.118 1.00 89.56 1712 LEU A O 1
ATOM 13923 N N . ARG A 1 1713 ? 27.130 37.796 10.040 1.00 89.88 1713 ARG A N 1
ATOM 13924 C CA . ARG A 1 1713 ? 27.195 39.020 10.852 1.00 89.88 1713 ARG A CA 1
ATOM 13925 C C . ARG A 1 1713 ? 25.970 39.916 10.663 1.00 89.88 1713 ARG A C 1
ATOM 13927 O O . ARG A 1 1713 ? 25.504 40.499 11.638 1.00 89.88 1713 ARG A O 1
ATOM 13934 N N . TYR A 1 1714 ? 25.420 39.989 9.452 1.00 89.75 1714 TYR A N 1
ATOM 13935 C CA . TYR A 1 1714 ? 24.141 40.661 9.202 1.00 89.75 1714 TYR A CA 1
ATOM 13936 C C . TYR A 1 1714 ? 22.974 39.938 9.888 1.00 89.75 1714 TYR A C 1
ATOM 13938 O O . TYR A 1 1714 ? 22.195 40.571 10.601 1.00 89.75 1714 TYR A O 1
ATOM 13946 N N . ASN A 1 1715 ? 22.906 38.608 9.764 1.00 90.62 1715 ASN A N 1
ATOM 13947 C CA . ASN A 1 1715 ? 21.871 37.797 10.406 1.00 90.62 1715 ASN A CA 1
ATOM 13948 C C . ASN A 1 1715 ? 21.911 37.922 11.944 1.00 90.62 1715 ASN A C 1
ATOM 13950 O O . ASN A 1 1715 ? 20.872 38.081 12.583 1.00 90.62 1715 ASN A O 1
ATOM 13954 N N . ILE A 1 1716 ? 23.109 37.938 12.538 1.00 91.25 1716 ILE A N 1
ATOM 13955 C CA . ILE A 1 1716 ? 23.317 38.217 13.967 1.00 91.25 1716 ILE A CA 1
ATOM 13956 C C . ILE A 1 1716 ? 22.839 39.629 14.333 1.00 91.25 1716 ILE A C 1
ATOM 13958 O O . ILE A 1 1716 ? 22.103 39.781 15.305 1.00 91.25 1716 ILE A O 1
ATOM 13962 N N . SER A 1 1717 ? 23.196 40.652 13.546 1.00 90.44 1717 SER A N 1
ATOM 13963 C CA . SER A 1 1717 ? 22.783 42.040 13.799 1.00 90.44 1717 SER A CA 1
ATOM 13964 C C . SER A 1 1717 ? 21.261 42.195 13.845 1.00 90.44 1717 SER A C 1
ATOM 13966 O O . SER A 1 1717 ? 20.750 42.896 14.713 1.00 90.44 1717 SER A O 1
ATOM 13968 N N . GLN A 1 1718 ? 20.535 41.526 12.947 1.00 90.50 1718 GLN A N 1
ATOM 13969 C CA . GLN A 1 1718 ? 19.069 41.535 12.923 1.00 90.50 1718 GLN A CA 1
ATOM 13970 C C . GLN A 1 1718 ? 18.456 40.832 14.151 1.00 90.50 1718 GLN A C 1
ATOM 13972 O O . GLN A 1 1718 ? 17.463 41.304 14.707 1.00 90.50 1718 GLN A O 1
ATOM 13977 N N . LEU A 1 1719 ? 19.069 39.746 14.639 1.00 91.06 1719 LEU A N 1
ATOM 13978 C CA . LEU A 1 1719 ? 18.645 39.078 15.877 1.00 91.06 1719 LEU A CA 1
ATOM 13979 C C . LEU A 1 1719 ? 18.940 39.921 17.136 1.00 91.06 1719 LEU A C 1
ATOM 13981 O O . LEU A 1 1719 ? 18.130 39.947 18.065 1.00 91.06 1719 LEU A O 1
ATOM 13985 N N . GLU A 1 1720 ? 20.062 40.645 17.175 1.00 89.94 1720 GLU A N 1
ATOM 13986 C CA . GLU A 1 1720 ? 20.365 41.602 18.248 1.00 89.94 1720 GLU A CA 1
ATOM 13987 C C . GLU A 1 1720 ? 19.436 42.822 18.242 1.00 89.94 1720 GLU A C 1
ATOM 13989 O O . GLU A 1 1720 ? 19.041 43.310 19.303 1.00 89.94 1720 GLU A O 1
ATOM 13994 N N . GLU A 1 1721 ? 19.102 43.339 17.061 1.00 90.06 1721 GLU A N 1
ATOM 13995 C CA . GLU A 1 1721 ? 18.158 44.443 16.883 1.00 90.06 1721 GLU A CA 1
ATOM 13996 C C . GLU A 1 1721 ? 16.760 44.037 17.373 1.00 90.06 1721 GLU A C 1
ATOM 13998 O O . GLU A 1 1721 ? 16.130 44.772 18.136 1.00 90.06 1721 GLU A O 1
ATOM 14003 N N . TRP A 1 1722 ? 16.334 42.807 17.065 1.00 92.75 1722 TRP A N 1
ATOM 14004 C CA . TRP A 1 1722 ? 15.107 42.217 17.599 1.00 92.75 1722 TRP A CA 1
ATOM 14005 C C . TRP A 1 1722 ? 15.120 42.081 19.136 1.00 92.75 1722 TRP A C 1
ATOM 14007 O O . TRP A 1 1722 ? 14.154 42.479 19.794 1.00 92.75 1722 TRP A O 1
ATOM 14017 N N . LEU A 1 1723 ? 16.222 41.604 19.737 1.00 89.56 1723 LEU A N 1
ATOM 14018 C CA . LEU A 1 1723 ? 16.376 41.538 21.203 1.00 89.56 1723 LEU A CA 1
ATOM 14019 C C . LEU A 1 1723 ? 16.255 42.915 21.868 1.00 89.56 1723 LEU A C 1
ATOM 14021 O O . LEU A 1 1723 ? 15.650 43.030 22.937 1.00 89.56 1723 LEU A O 1
ATOM 14025 N N . ARG A 1 1724 ? 16.821 43.963 21.254 1.00 89.19 1724 ARG A N 1
ATOM 14026 C CA . ARG A 1 1724 ? 16.691 45.347 21.738 1.00 89.19 1724 ARG A CA 1
ATOM 14027 C C . ARG A 1 1724 ? 15.251 45.840 21.603 1.00 89.19 1724 ARG A C 1
ATOM 14029 O O . ARG A 1 1724 ? 14.698 46.333 22.581 1.00 89.19 1724 ARG A O 1
ATOM 14036 N N . GLY A 1 1725 ? 14.618 45.630 20.447 1.00 85.88 1725 GLY A N 1
ATOM 14037 C CA . GLY A 1 1725 ? 13.231 46.033 20.177 1.00 85.88 1725 GLY A CA 1
ATOM 14038 C C . GLY A 1 1725 ? 12.174 45.362 21.067 1.00 85.88 1725 GLY A C 1
ATOM 14039 O O . GLY A 1 1725 ? 11.072 45.888 21.209 1.00 85.88 1725 GLY A O 1
ATOM 14040 N N . ARG A 1 1726 ? 12.501 44.226 21.699 1.00 86.19 1726 ARG A N 1
ATOM 14041 C CA . ARG A 1 1726 ? 11.639 43.518 22.665 1.00 86.19 1726 ARG A CA 1
ATOM 14042 C C . ARG A 1 1726 ? 12.057 43.676 24.136 1.00 86.19 1726 ARG A C 1
ATOM 14044 O O . ARG A 1 1726 ? 11.513 42.986 24.986 1.00 86.19 1726 ARG A O 1
ATOM 14051 N N . ASN A 1 1727 ? 13.006 44.562 24.462 1.00 84.88 1727 ASN A N 1
ATOM 14052 C CA . ASN A 1 1727 ? 13.592 44.716 25.811 1.00 84.88 1727 ASN A CA 1
ATOM 14053 C C . ASN A 1 1727 ? 14.262 43.442 26.386 1.00 84.88 1727 ASN A C 1
ATOM 14055 O O . ASN A 1 1727 ? 14.594 43.382 27.569 1.00 84.88 1727 ASN A O 1
ATOM 14059 N N . LEU A 1 1728 ? 14.552 42.446 25.546 1.00 85.94 1728 LEU A N 1
ATOM 14060 C CA . LEU A 1 1728 ? 15.155 41.167 25.936 1.00 85.94 1728 LEU A CA 1
ATOM 14061 C C . LEU A 1 1728 ? 16.686 41.213 26.039 1.00 85.94 1728 LEU A C 1
ATOM 14063 O O . LEU A 1 1728 ? 17.298 40.221 26.429 1.00 85.94 1728 LEU A O 1
ATOM 14067 N N . HIS A 1 1729 ? 17.322 42.347 25.728 1.00 80.50 1729 HIS A N 1
ATOM 14068 C CA . HIS A 1 1729 ? 18.766 42.592 25.889 1.00 80.50 1729 HIS A CA 1
ATOM 14069 C C . HIS A 1 1729 ? 19.332 42.064 27.226 1.00 80.50 1729 HIS A C 1
ATOM 14071 O O . HIS A 1 1729 ? 20.422 41.497 27.261 1.00 80.50 1729 HIS A O 1
ATOM 14077 N N . GLN A 1 1730 ? 18.581 42.218 28.324 1.00 82.00 1730 GLN A N 1
ATOM 14078 C CA . GLN A 1 1730 ? 19.022 41.862 29.680 1.00 82.00 1730 GLN A CA 1
ATOM 14079 C C . GLN A 1 1730 ? 19.060 40.342 29.952 1.00 82.00 1730 GLN A C 1
ATOM 14081 O O . GLN A 1 1730 ? 19.588 39.922 30.975 1.00 82.00 1730 GLN A O 1
ATOM 14086 N N . SER A 1 1731 ? 18.558 39.507 29.036 1.00 82.56 1731 SER A N 1
ATOM 14087 C CA . SER A 1 1731 ? 18.512 38.037 29.175 1.00 82.56 1731 SER A CA 1
ATOM 14088 C C . SER A 1 1731 ? 19.879 37.348 29.170 1.00 82.56 1731 SER A C 1
ATOM 14090 O O . SER A 1 1731 ? 19.988 36.175 29.525 1.00 82.56 1731 SER A O 1
ATOM 14092 N N . GLY A 1 1732 ? 20.918 38.033 28.688 1.00 84.88 1732 GLY A N 1
ATOM 14093 C CA . GLY A 1 1732 ? 22.195 37.411 28.343 1.00 84.88 1732 GLY A CA 1
ATOM 14094 C C . GLY A 1 1732 ? 22.171 36.612 27.033 1.00 84.88 1732 GLY A C 1
ATOM 14095 O O . GLY A 1 1732 ? 23.176 36.000 26.683 1.00 84.88 1732 GLY A O 1
ATOM 14096 N N . ALA A 1 1733 ? 21.078 36.646 26.259 1.00 87.81 1733 ALA A N 1
ATOM 14097 C CA . ALA A 1 1733 ? 20.993 36.001 24.946 1.00 87.81 1733 ALA A CA 1
ATOM 14098 C C . ALA A 1 1733 ? 22.129 36.427 23.991 1.00 87.81 1733 ALA A C 1
ATOM 14100 O O . ALA A 1 1733 ? 22.730 35.575 23.337 1.00 87.81 1733 ALA A O 1
ATOM 14101 N N . VAL A 1 1734 ? 22.508 37.712 23.982 1.00 86.81 1734 VAL A N 1
ATOM 14102 C CA . VAL A 1 1734 ? 23.649 38.219 23.187 1.00 86.81 1734 VAL A CA 1
ATOM 14103 C C . VAL A 1 1734 ? 24.958 37.521 23.580 1.00 86.81 1734 VAL A C 1
ATOM 14105 O O . VAL A 1 1734 ? 25.701 37.069 22.717 1.00 86.81 1734 VAL A O 1
ATOM 14108 N N . GLN A 1 1735 ? 25.204 37.331 24.881 1.00 87.88 1735 GLN A N 1
ATOM 14109 C CA . GLN A 1 1735 ? 26.413 36.669 25.393 1.00 87.88 1735 GLN A CA 1
ATOM 14110 C C . GLN A 1 1735 ? 26.469 35.192 24.974 1.00 87.88 1735 GLN A C 1
ATOM 14112 O O . GLN A 1 1735 ? 27.549 34.654 24.745 1.00 87.88 1735 GLN A O 1
ATOM 14117 N N . THR A 1 1736 ? 25.314 34.533 24.808 1.00 90.31 1736 THR A N 1
ATOM 14118 C CA . THR A 1 1736 ? 25.269 33.155 24.285 1.00 90.31 1736 THR A CA 1
ATOM 14119 C C . THR A 1 1736 ? 25.636 33.048 22.803 1.00 90.31 1736 THR A C 1
ATOM 14121 O O . THR A 1 1736 ? 25.934 31.944 22.358 1.00 90.31 1736 THR A O 1
ATOM 14124 N N . MET A 1 1737 ? 25.662 34.156 22.049 1.00 90.50 1737 MET A N 1
ATOM 14125 C CA . MET A 1 1737 ? 26.040 34.201 20.626 1.00 90.50 1737 MET A CA 1
ATOM 14126 C C . MET A 1 1737 ? 27.512 34.555 20.380 1.00 90.50 1737 MET A C 1
ATOM 14128 O O . MET A 1 1737 ? 27.967 34.472 19.240 1.00 90.50 1737 MET A O 1
ATOM 14132 N N . GLU A 1 1738 ? 28.272 34.906 21.419 1.00 90.69 1738 GLU A N 1
ATOM 14133 C CA . GLU A 1 1738 ? 29.668 35.355 21.313 1.00 90.69 1738 GLU A CA 1
ATOM 14134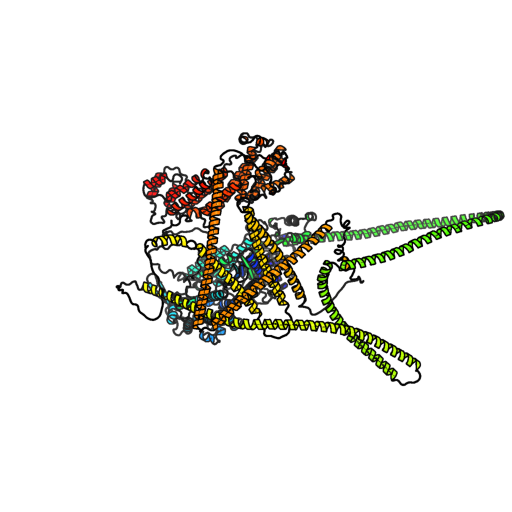 C C . GLU A 1 1738 ? 30.582 34.407 20.488 1.00 90.69 1738 GLU A C 1
ATOM 14136 O O . GLU A 1 1738 ? 31.303 34.896 19.614 1.00 90.69 1738 GLU A O 1
ATOM 14141 N N . PRO A 1 1739 ? 30.508 33.060 20.615 1.00 91.38 1739 PRO A N 1
ATOM 14142 C CA . PRO A 1 1739 ? 31.267 32.152 19.745 1.00 91.38 1739 PRO A CA 1
ATOM 14143 C C . PRO A 1 1739 ? 30.929 32.293 18.250 1.00 91.38 1739 PRO A C 1
ATOM 14145 O O . PRO A 1 1739 ? 31.806 32.152 17.398 1.00 91.38 1739 PRO A O 1
ATOM 14148 N N . LEU A 1 1740 ? 29.670 32.593 17.915 1.00 92.75 1740 LEU A N 1
ATOM 14149 C CA . LEU A 1 1740 ? 29.215 32.782 16.535 1.00 92.75 1740 LEU A CA 1
ATOM 14150 C C . LEU A 1 1740 ? 29.641 34.148 15.978 1.00 92.75 1740 LEU A C 1
ATOM 14152 O O . LEU A 1 1740 ? 30.037 34.240 14.816 1.00 92.75 1740 LEU A O 1
ATOM 14156 N N . ILE A 1 1741 ? 29.613 35.189 16.817 1.00 91.38 1741 ILE A N 1
ATOM 14157 C CA . ILE A 1 1741 ? 30.124 36.531 16.499 1.00 91.38 1741 ILE A CA 1
ATOM 14158 C C . ILE A 1 1741 ? 31.613 36.446 16.149 1.00 91.38 1741 ILE A C 1
ATOM 14160 O O . ILE A 1 1741 ? 32.026 36.907 15.081 1.00 91.38 1741 ILE A O 1
ATOM 14164 N N . GLN A 1 1742 ? 32.400 35.773 16.989 1.00 93.00 1742 GLN A N 1
ATOM 14165 C CA . GLN A 1 1742 ? 33.826 35.558 16.753 1.00 93.00 1742 GLN A CA 1
ATOM 14166 C C . GLN A 1 1742 ? 34.088 34.672 15.530 1.00 93.00 1742 GLN A C 1
ATOM 14168 O O . GLN A 1 1742 ? 35.023 34.939 14.779 1.00 93.00 1742 GLN A O 1
ATOM 14173 N N . ALA A 1 1743 ? 33.247 33.670 15.251 1.00 92.00 1743 ALA A N 1
ATOM 14174 C CA . ALA A 1 1743 ? 33.362 32.872 14.028 1.00 92.00 1743 ALA A CA 1
ATOM 14175 C C . ALA A 1 1743 ? 33.103 33.712 12.763 1.00 92.00 1743 ALA A C 1
ATOM 14177 O O . ALA A 1 1743 ? 33.846 33.605 11.785 1.00 92.00 1743 ALA A O 1
ATOM 14178 N N . ALA A 1 1744 ? 32.103 34.598 12.786 1.00 90.81 1744 ALA A N 1
ATOM 14179 C CA . ALA A 1 1744 ? 31.825 35.527 11.691 1.00 90.81 1744 ALA A CA 1
ATOM 14180 C C . ALA A 1 1744 ? 32.969 36.542 11.490 1.00 90.81 1744 ALA A C 1
ATOM 14182 O O . ALA A 1 1744 ? 33.361 36.816 10.353 1.00 90.81 1744 ALA A O 1
ATOM 14183 N N . GLN A 1 1745 ? 33.555 37.052 12.579 1.00 90.06 1745 GLN A N 1
ATOM 14184 C CA . GLN A 1 1745 ? 34.741 37.915 12.544 1.00 90.06 1745 GLN A CA 1
ATOM 14185 C C . GLN A 1 1745 ? 35.977 37.173 12.007 1.00 90.06 1745 GLN A C 1
ATOM 14187 O O . GLN A 1 1745 ? 36.662 37.696 11.131 1.00 90.06 1745 GLN A O 1
ATOM 14192 N N . LEU A 1 1746 ? 36.228 35.936 12.447 1.00 91.25 1746 LEU A N 1
ATOM 14193 C CA . LEU A 1 1746 ? 37.321 35.079 11.969 1.00 91.25 1746 LEU A CA 1
ATOM 14194 C C . LEU A 1 1746 ? 37.225 34.816 10.459 1.00 91.25 1746 LEU A C 1
ATOM 14196 O O . LEU A 1 1746 ? 38.236 34.837 9.756 1.00 91.25 1746 LEU A O 1
ATOM 14200 N N . LEU A 1 1747 ? 36.013 34.617 9.931 1.00 89.69 1747 LEU A N 1
ATOM 14201 C CA . LEU A 1 1747 ? 35.783 34.513 8.489 1.00 89.69 1747 LEU A CA 1
ATOM 14202 C C . LEU A 1 1747 ? 36.090 35.833 7.757 1.00 89.69 1747 LEU A C 1
ATOM 14204 O O . LEU A 1 1747 ? 36.698 35.787 6.688 1.00 89.69 1747 LEU A O 1
ATOM 14208 N N . GLN A 1 1748 ? 35.764 36.989 8.343 1.00 87.12 1748 GLN A N 1
ATOM 14209 C CA . GLN A 1 1748 ? 35.967 38.318 7.741 1.00 87.12 1748 GLN A CA 1
ATOM 14210 C C . GLN A 1 1748 ? 37.403 38.872 7.834 1.00 87.12 1748 GLN A C 1
ATOM 14212 O O . GLN A 1 1748 ? 37.797 39.662 6.976 1.00 87.12 1748 GLN A O 1
ATOM 14217 N N . LEU A 1 1749 ? 38.180 38.487 8.853 1.00 87.06 1749 LEU A N 1
ATOM 14218 C CA . LEU A 1 1749 ? 39.546 38.977 9.086 1.00 87.06 1749 LEU A CA 1
ATOM 14219 C C . LEU A 1 1749 ? 40.526 38.589 7.965 1.00 87.06 1749 LEU A C 1
ATOM 14221 O O . LEU A 1 1749 ? 40.356 37.572 7.283 1.00 87.06 1749 LEU A O 1
ATOM 14225 N N . LYS A 1 1750 ? 41.602 39.372 7.818 1.00 81.44 1750 LYS A N 1
ATOM 14226 C CA . LYS A 1 1750 ? 42.786 38.976 7.037 1.00 81.44 1750 LYS A CA 1
ATOM 14227 C C . LYS A 1 1750 ? 43.538 37.848 7.758 1.00 81.44 1750 LYS A C 1
ATOM 14229 O O . LYS A 1 1750 ? 43.396 37.664 8.962 1.00 81.44 1750 LYS A O 1
ATOM 14234 N N . LYS A 1 1751 ? 44.250 37.021 6.987 1.00 87.75 1751 LYS A N 1
ATOM 14235 C CA . LYS A 1 1751 ? 44.811 35.727 7.431 1.00 87.75 1751 LYS A CA 1
ATOM 14236 C C . LYS A 1 1751 ? 46.233 35.522 6.885 1.00 87.75 1751 LYS A C 1
ATOM 14238 O O . LYS A 1 1751 ? 46.537 34.468 6.322 1.00 87.75 1751 LYS A O 1
ATOM 14243 N N . LYS A 1 1752 ? 47.053 36.583 6.914 1.00 80.25 1752 LYS A N 1
ATOM 14244 C CA . LYS A 1 1752 ? 48.244 36.730 6.062 1.00 80.25 1752 LYS A CA 1
ATOM 14245 C C . LYS A 1 1752 ? 49.521 37.109 6.820 1.00 80.25 1752 LYS A C 1
ATOM 14247 O O . LYS A 1 1752 ? 50.556 36.500 6.553 1.00 80.25 1752 LYS A O 1
ATOM 14252 N N . THR A 1 1753 ? 49.477 38.083 7.731 1.00 84.19 1753 THR A N 1
ATOM 14253 C CA . THR A 1 1753 ? 50.654 38.562 8.490 1.00 84.19 1753 THR A CA 1
ATOM 14254 C C . THR A 1 1753 ? 50.730 37.972 9.902 1.00 84.19 1753 THR A C 1
ATOM 14256 O O . THR A 1 1753 ? 49.802 37.327 10.379 1.00 84.19 1753 THR A O 1
ATOM 14259 N N . GLN A 1 1754 ? 51.846 38.180 10.602 1.00 80.69 1754 GLN A N 1
ATOM 14260 C CA . GLN A 1 1754 ? 51.957 37.789 12.013 1.00 80.69 1754 GLN A CA 1
ATOM 14261 C C . GLN A 1 1754 ? 51.085 38.680 12.922 1.00 80.69 1754 GLN A C 1
ATOM 14263 O O . GLN A 1 1754 ? 50.529 38.194 13.902 1.00 80.69 1754 GLN A O 1
ATOM 14268 N N . GLU A 1 1755 ? 50.868 39.937 12.524 1.00 82.88 1755 GLU A N 1
ATOM 14269 C CA . GLU A 1 1755 ? 49.916 40.869 13.146 1.00 82.88 1755 GLU A CA 1
ATOM 14270 C C . GLU A 1 1755 ? 48.460 40.394 12.964 1.00 82.88 1755 GLU A C 1
ATOM 14272 O O . GLU A 1 1755 ? 47.679 40.450 13.909 1.00 82.88 1755 GLU A O 1
ATOM 14277 N N . ASP A 1 1756 ? 48.095 39.846 11.791 1.00 86.50 1756 ASP A N 1
ATOM 14278 C CA . ASP A 1 1756 ? 46.780 39.213 11.581 1.00 86.50 1756 ASP A CA 1
ATOM 14279 C C . ASP A 1 1756 ? 46.570 38.024 12.543 1.00 86.50 1756 ASP A C 1
ATOM 14281 O O . ASP A 1 1756 ? 45.451 37.775 12.992 1.00 86.50 1756 ASP A O 1
ATOM 14285 N N . ALA A 1 1757 ? 47.633 37.275 12.869 1.00 84.12 1757 ALA A N 1
ATOM 14286 C CA . ALA A 1 1757 ? 47.553 36.159 13.812 1.00 84.12 1757 ALA A CA 1
ATOM 14287 C C . ALA A 1 1757 ? 47.337 36.648 15.256 1.00 84.12 1757 ALA A C 1
ATOM 14289 O O . ALA A 1 1757 ? 46.448 36.140 15.937 1.00 84.12 1757 ALA A O 1
ATOM 14290 N N . GLU A 1 1758 ? 48.054 37.689 15.690 1.00 84.00 1758 GLU A N 1
ATOM 14291 C CA . GLU A 1 1758 ? 47.820 38.345 16.988 1.00 84.00 1758 GLU A CA 1
ATOM 14292 C C . GLU A 1 1758 ? 46.415 38.967 17.076 1.00 84.00 1758 GLU A C 1
ATOM 14294 O O . GLU A 1 1758 ? 45.741 38.851 18.105 1.00 84.00 1758 GLU A O 1
ATOM 14299 N N . ALA A 1 1759 ? 45.916 39.551 15.982 1.00 85.19 1759 ALA A N 1
ATOM 14300 C CA . ALA A 1 1759 ? 44.548 40.057 15.886 1.00 85.19 1759 ALA A CA 1
ATOM 14301 C C . ALA A 1 1759 ? 43.501 38.934 16.022 1.00 85.19 1759 ALA A C 1
ATOM 14303 O O . ALA A 1 1759 ? 42.533 39.088 16.763 1.00 85.19 1759 ALA A O 1
ATOM 14304 N N . ILE A 1 1760 ? 43.695 37.778 15.374 1.00 87.25 1760 ILE A N 1
ATOM 14305 C CA . ILE A 1 1760 ? 42.800 36.617 15.536 1.00 87.25 1760 ILE A CA 1
ATOM 14306 C C . ILE A 1 1760 ? 42.845 36.076 16.971 1.00 87.25 1760 ILE A C 1
ATOM 14308 O O . ILE A 1 1760 ? 41.791 35.813 17.552 1.00 87.25 1760 ILE A O 1
ATOM 14312 N N . CYS A 1 1761 ? 44.040 35.928 17.550 1.00 85.00 1761 CYS A N 1
ATOM 14313 C CA . CYS A 1 1761 ? 44.227 35.412 18.906 1.00 85.00 1761 CYS A CA 1
ATOM 14314 C C . CYS A 1 1761 ? 43.624 36.334 19.980 1.00 85.00 1761 CYS A C 1
ATOM 14316 O O . CYS A 1 1761 ? 43.106 35.835 20.978 1.00 85.00 1761 CYS A O 1
ATOM 14318 N N . SER A 1 1762 ? 43.640 37.654 19.762 1.00 85.06 1762 SER A N 1
ATOM 14319 C CA . SER A 1 1762 ? 43.007 38.638 20.652 1.00 85.06 1762 SER A CA 1
ATOM 14320 C C . SER A 1 1762 ? 41.494 38.788 20.443 1.00 85.06 1762 SER A C 1
ATOM 14322 O O . SER A 1 1762 ? 40.790 39.044 21.418 1.00 85.06 1762 SER A O 1
ATOM 14324 N N . LEU A 1 1763 ? 40.964 38.582 19.227 1.00 85.31 1763 LEU A N 1
ATOM 14325 C CA . LEU A 1 1763 ? 39.511 38.586 18.985 1.00 85.31 1763 LEU A CA 1
ATOM 14326 C C . LEU A 1 1763 ? 38.812 37.308 19.477 1.00 85.31 1763 LEU A C 1
ATOM 14328 O O . LEU A 1 1763 ? 37.748 37.378 20.089 1.00 85.31 1763 LEU A O 1
ATOM 14332 N N . CYS A 1 1764 ? 39.367 36.130 19.181 1.00 85.50 1764 CYS A N 1
ATOM 14333 C CA . CYS A 1 1764 ? 38.658 34.851 19.314 1.00 85.50 1764 CYS A CA 1
ATOM 14334 C C . CYS A 1 1764 ? 38.727 34.272 20.741 1.00 85.50 1764 CYS A C 1
ATOM 14336 O O . CYS A 1 1764 ? 39.192 33.151 20.945 1.00 85.50 1764 CYS A O 1
ATOM 14338 N N . THR A 1 1765 ? 38.298 35.032 21.749 1.00 86.94 1765 THR A N 1
ATOM 14339 C CA . THR A 1 1765 ? 38.414 34.666 23.177 1.00 86.94 1765 THR A CA 1
ATOM 14340 C C . THR A 1 1765 ? 37.432 33.583 23.652 1.00 86.94 1765 THR A C 1
ATOM 14342 O O . THR A 1 1765 ? 37.683 32.934 24.663 1.00 86.94 1765 THR A O 1
ATOM 14345 N N . SER A 1 1766 ? 36.335 33.356 22.929 1.00 87.06 1766 SER A N 1
ATOM 14346 C CA . SER A 1 1766 ? 35.238 32.435 23.280 1.00 87.06 1766 SER A CA 1
ATOM 14347 C C . SER A 1 1766 ? 35.143 31.205 22.371 1.00 87.06 1766 SER A C 1
ATOM 14349 O O . SER A 1 1766 ? 34.511 30.220 22.745 1.00 87.06 1766 SER A O 1
ATOM 14351 N N . LEU A 1 1767 ? 35.784 31.229 21.198 1.00 88.69 1767 LEU A N 1
ATOM 14352 C CA . LEU A 1 1767 ? 36.050 30.026 20.403 1.00 88.69 1767 LEU A CA 1
ATOM 14353 C C . LEU A 1 1767 ? 37.235 29.253 20.985 1.00 88.69 1767 LEU A C 1
ATOM 14355 O O . LEU A 1 1767 ? 38.245 29.856 21.347 1.00 88.69 1767 LEU A O 1
ATOM 14359 N N . SER A 1 1768 ? 37.153 27.921 21.019 1.00 88.56 1768 SER A N 1
ATOM 14360 C CA . SER A 1 1768 ? 38.287 27.079 21.416 1.00 88.56 1768 SER A CA 1
ATOM 14361 C C . SER A 1 1768 ? 39.369 27.028 20.335 1.00 88.56 1768 SER A C 1
ATOM 14363 O O . SER A 1 1768 ? 39.094 27.132 19.137 1.00 88.56 1768 SER A O 1
ATOM 14365 N N . THR A 1 1769 ? 40.611 26.760 20.737 1.00 87.31 1769 THR A N 1
ATOM 14366 C CA . THR A 1 1769 ? 41.752 26.556 19.831 1.00 87.31 1769 THR A CA 1
ATOM 14367 C C . THR A 1 1769 ? 41.448 25.508 18.754 1.00 87.31 1769 THR A C 1
ATOM 14369 O O . THR A 1 1769 ? 41.796 25.698 17.588 1.00 87.31 1769 THR A O 1
ATOM 14372 N N . GLN A 1 1770 ? 40.725 24.432 19.094 1.00 87.56 1770 GLN A N 1
ATOM 14373 C CA . GLN A 1 1770 ? 40.293 23.436 18.107 1.00 87.56 1770 GLN A CA 1
ATOM 14374 C C . GLN A 1 1770 ? 39.287 24.001 17.092 1.00 87.56 1770 GLN A C 1
ATOM 14376 O O . GLN A 1 1770 ? 39.401 23.704 15.903 1.00 87.56 1770 GLN A O 1
ATOM 14381 N N . GLN A 1 1771 ? 38.326 24.820 17.530 1.00 91.75 1771 GLN A N 1
ATOM 14382 C CA . GLN A 1 1771 ? 37.329 25.450 16.657 1.00 91.75 1771 GLN A CA 1
ATOM 14383 C C . GLN A 1 1771 ? 37.968 26.475 15.714 1.00 91.75 1771 GLN A C 1
ATOM 14385 O O . GLN A 1 1771 ? 37.709 26.433 14.511 1.00 91.75 1771 GLN A O 1
ATOM 14390 N N . ILE A 1 1772 ? 38.868 27.326 16.221 1.00 90.44 1772 ILE A N 1
ATOM 14391 C CA . ILE A 1 1772 ? 39.628 28.301 15.418 1.00 90.44 1772 ILE A CA 1
ATOM 14392 C C . ILE A 1 1772 ? 40.424 27.569 14.328 1.00 90.44 1772 ILE A C 1
ATOM 14394 O O . ILE A 1 1772 ? 40.286 27.862 13.138 1.00 90.44 1772 ILE A O 1
ATOM 14398 N N . VAL A 1 1773 ? 41.195 26.546 14.713 1.00 89.50 1773 VAL A N 1
ATOM 14399 C CA . VAL A 1 1773 ? 41.965 25.713 13.775 1.00 89.50 1773 VAL A CA 1
ATOM 14400 C C . VAL A 1 1773 ? 41.048 25.000 12.777 1.00 89.50 1773 VAL A C 1
ATOM 14402 O O . VAL A 1 1773 ? 41.401 24.884 11.602 1.00 89.50 1773 VAL A O 1
ATOM 14405 N N . LYS A 1 1774 ? 39.862 24.538 13.190 1.00 89.81 1774 LYS A N 1
ATOM 14406 C CA . LYS A 1 1774 ? 38.902 23.873 12.299 1.00 89.81 1774 LYS A CA 1
ATOM 14407 C C . LYS A 1 1774 ? 38.339 24.830 11.247 1.00 89.81 1774 LYS A C 1
ATOM 14409 O O . LYS A 1 1774 ? 38.368 24.477 10.071 1.00 89.81 1774 LYS A O 1
ATOM 14414 N N . ILE A 1 1775 ? 37.898 26.027 11.639 1.00 90.75 1775 ILE A N 1
ATOM 14415 C CA . ILE A 1 1775 ? 37.378 27.053 10.719 1.00 90.75 1775 ILE A CA 1
ATOM 14416 C C . ILE A 1 1775 ? 38.467 27.468 9.718 1.00 90.75 1775 ILE A C 1
ATOM 14418 O O . ILE A 1 1775 ? 38.217 27.479 8.514 1.00 90.75 1775 ILE A O 1
ATOM 14422 N N . LEU A 1 1776 ? 39.701 27.704 10.180 1.00 89.81 1776 LEU A N 1
ATOM 14423 C CA . LEU A 1 1776 ? 40.834 28.042 9.307 1.00 89.81 1776 LEU A CA 1
ATOM 14424 C C . LEU A 1 1776 ? 41.187 26.923 8.307 1.00 89.81 1776 LEU A C 1
ATOM 14426 O O . LEU A 1 1776 ? 41.552 27.220 7.173 1.00 89.81 1776 LEU A O 1
ATOM 14430 N N . ASN A 1 1777 ? 41.047 25.647 8.689 1.00 88.56 1777 ASN A N 1
ATOM 14431 C CA . ASN A 1 1777 ? 41.248 24.503 7.785 1.00 88.56 1777 ASN A CA 1
ATOM 14432 C C . ASN A 1 1777 ? 40.091 24.285 6.789 1.00 88.56 1777 ASN A C 1
ATOM 14434 O O . ASN A 1 1777 ? 40.299 23.674 5.740 1.00 88.56 1777 ASN A O 1
ATOM 14438 N N . LEU A 1 1778 ? 38.873 24.725 7.119 1.00 88.31 1778 LEU A N 1
ATOM 14439 C CA . LEU A 1 1778 ? 37.695 24.615 6.250 1.00 88.31 1778 LEU A CA 1
ATOM 14440 C C . LEU A 1 1778 ? 37.528 25.815 5.304 1.00 88.31 1778 LEU A C 1
ATOM 14442 O O . LEU A 1 1778 ? 36.799 25.700 4.317 1.00 88.31 1778 LEU A O 1
ATOM 14446 N N . TYR A 1 1779 ? 38.211 26.930 5.584 1.00 88.56 1779 TYR A N 1
ATOM 14447 C CA . TYR A 1 1779 ? 38.128 28.176 4.827 1.00 88.56 1779 TYR A CA 1
ATOM 14448 C C . TYR A 1 1779 ? 38.387 27.964 3.327 1.00 88.56 1779 TYR A C 1
ATOM 14450 O O . TYR A 1 1779 ? 39.495 27.626 2.898 1.00 88.56 1779 TYR A O 1
ATOM 14458 N N . THR A 1 1780 ? 37.346 28.164 2.521 1.00 81.25 1780 THR A N 1
ATOM 14459 C CA . THR A 1 1780 ? 37.343 27.917 1.079 1.00 81.25 1780 THR A CA 1
ATOM 14460 C C . THR A 1 1780 ? 36.995 29.220 0.351 1.00 81.25 1780 THR A C 1
ATOM 14462 O O . THR A 1 1780 ? 35.829 29.612 0.368 1.00 81.25 1780 THR A O 1
ATOM 14465 N N . PRO A 1 1781 ? 37.967 29.894 -0.296 1.00 73.19 1781 PRO A N 1
ATOM 14466 C CA . PRO A 1 1781 ? 37.712 31.156 -0.990 1.00 73.19 1781 PRO A CA 1
ATOM 14467 C C . PRO A 1 1781 ? 36.755 30.956 -2.174 1.00 73.19 1781 PRO A C 1
ATOM 14469 O O . PRO A 1 1781 ? 36.952 30.038 -2.978 1.00 73.19 1781 PRO A O 1
ATOM 14472 N N . LEU A 1 1782 ? 35.727 31.807 -2.274 1.00 69.19 1782 LEU A N 1
ATOM 14473 C CA . LEU A 1 1782 ? 34.722 31.764 -3.349 1.00 69.19 1782 LEU A CA 1
ATOM 14474 C C . LEU A 1 1782 ? 34.981 32.797 -4.458 1.00 69.19 1782 LEU A C 1
ATOM 14476 O O . LEU A 1 1782 ? 34.625 32.556 -5.612 1.00 69.19 1782 LEU A O 1
ATOM 14480 N N . ASN A 1 1783 ? 35.628 33.913 -4.113 1.00 66.50 1783 ASN A N 1
ATOM 14481 C CA . ASN A 1 1783 ? 35.789 35.090 -4.966 1.00 66.50 1783 ASN A CA 1
ATOM 14482 C C . ASN A 1 1783 ? 37.286 35.364 -5.228 1.00 66.50 1783 ASN A C 1
ATOM 14484 O O . ASN A 1 1783 ? 38.125 35.038 -4.392 1.00 66.50 1783 ASN A O 1
ATOM 14488 N N . GLU A 1 1784 ? 37.635 36.034 -6.336 1.00 62.97 1784 GLU A N 1
ATOM 14489 C CA . GLU A 1 1784 ? 39.039 36.363 -6.691 1.00 62.97 1784 GLU A CA 1
ATOM 14490 C C . GLU A 1 1784 ? 39.756 37.264 -5.661 1.00 62.97 1784 GLU A C 1
ATOM 14492 O O . GLU A 1 1784 ? 40.981 37.352 -5.648 1.00 62.97 1784 GLU A O 1
ATOM 14497 N N . PHE A 1 1785 ? 38.992 37.903 -4.770 1.00 64.50 1785 PHE A N 1
ATOM 14498 C CA . PHE A 1 1785 ? 39.479 38.749 -3.679 1.00 64.50 1785 PHE A CA 1
ATOM 14499 C C . PHE A 1 1785 ? 39.768 37.981 -2.371 1.00 64.50 1785 PHE A C 1
ATOM 14501 O O . PHE A 1 1785 ? 40.273 38.576 -1.420 1.00 64.50 1785 PHE A O 1
ATOM 14508 N N . GLU A 1 1786 ? 39.455 36.681 -2.295 1.00 70.06 1786 GLU A N 1
ATOM 14509 C CA . GLU A 1 1786 ? 39.742 35.833 -1.131 1.00 70.06 1786 GLU A CA 1
ATOM 14510 C C . GLU A 1 1786 ? 40.969 34.934 -1.368 1.00 70.06 1786 GLU A C 1
ATOM 14512 O O . GLU A 1 1786 ? 41.027 34.155 -2.319 1.00 70.06 1786 GLU A O 1
ATOM 14517 N N . GLU A 1 1787 ? 41.937 34.965 -0.451 1.00 70.44 1787 GLU A N 1
ATOM 14518 C CA . GLU A 1 1787 ? 43.117 34.091 -0.493 1.00 70.44 1787 GLU A CA 1
ATOM 14519 C C . GLU A 1 1787 ? 42.946 32.845 0.392 1.00 70.44 1787 GLU A C 1
ATOM 14521 O O . GLU A 1 1787 ? 42.265 32.865 1.420 1.00 70.44 1787 GLU A O 1
ATOM 14526 N N . ARG A 1 1788 ? 43.611 31.739 0.028 1.00 79.75 1788 ARG A N 1
ATOM 14527 C CA . ARG A 1 1788 ? 43.684 30.552 0.895 1.00 79.75 1788 ARG A CA 1
ATOM 14528 C C . ARG A 1 1788 ? 44.540 30.821 2.131 1.00 79.75 1788 ARG A C 1
ATOM 14530 O O . ARG A 1 1788 ? 45.665 31.300 2.018 1.00 79.75 1788 ARG A O 1
ATOM 14537 N N . VAL A 1 1789 ? 44.062 30.354 3.283 1.00 84.06 1789 VAL A N 1
ATOM 14538 C CA . VAL A 1 1789 ? 44.860 30.269 4.513 1.00 84.06 1789 VAL A CA 1
ATOM 14539 C C . VAL A 1 1789 ? 46.041 29.318 4.296 1.00 84.06 1789 VAL A C 1
ATOM 14541 O O . VAL A 1 1789 ? 45.874 28.207 3.786 1.00 84.06 1789 VAL A O 1
ATOM 14544 N N . THR A 1 1790 ? 47.248 29.741 4.675 1.00 84.81 1790 THR A N 1
ATOM 14545 C CA . THR A 1 1790 ? 48.448 28.900 4.551 1.00 84.81 1790 THR A CA 1
ATOM 14546 C C . THR A 1 1790 ? 48.628 27.996 5.772 1.00 84.81 1790 THR A C 1
ATOM 14548 O O . THR A 1 1790 ? 48.314 28.368 6.901 1.00 84.81 1790 THR A O 1
ATOM 14551 N N . VAL A 1 1791 ? 49.208 26.807 5.575 1.00 84.25 1791 VAL A N 1
ATOM 14552 C CA . VAL A 1 1791 ? 49.527 25.882 6.684 1.00 84.25 1791 VAL A CA 1
ATOM 14553 C C . VAL A 1 1791 ? 50.534 26.504 7.664 1.00 84.25 1791 VAL A C 1
ATOM 14555 O O . VAL A 1 1791 ? 50.488 26.215 8.857 1.00 84.25 1791 VAL A O 1
ATOM 14558 N N . ALA A 1 1792 ? 51.412 27.391 7.181 1.00 83.31 1792 ALA A N 1
ATOM 14559 C CA . ALA A 1 1792 ? 52.316 28.169 8.026 1.00 83.31 1792 ALA A CA 1
ATOM 14560 C C . ALA A 1 1792 ? 51.538 29.090 8.982 1.00 83.31 1792 ALA A C 1
ATOM 14562 O O . ALA A 1 1792 ? 51.762 29.027 10.186 1.00 83.31 1792 ALA A O 1
ATOM 14563 N N . PHE A 1 1793 ? 50.565 29.853 8.470 1.00 88.75 1793 PHE A N 1
ATOM 14564 C CA . PHE A 1 1793 ? 49.704 30.723 9.277 1.00 88.75 1793 PHE A CA 1
ATOM 14565 C C . PHE A 1 1793 ? 48.927 29.944 10.354 1.00 88.75 1793 PHE A C 1
ATOM 14567 O O . PHE A 1 1793 ? 48.899 30.347 11.514 1.00 88.75 1793 PHE A O 1
ATOM 14574 N N . ILE A 1 1794 ? 48.374 28.774 10.005 1.00 87.69 1794 ILE A N 1
ATOM 14575 C CA . ILE A 1 1794 ? 47.669 27.903 10.966 1.00 87.69 1794 ILE A CA 1
ATOM 14576 C C . ILE A 1 1794 ? 48.611 27.420 12.083 1.00 87.69 1794 ILE A C 1
ATOM 14578 O O . ILE A 1 1794 ? 48.205 27.384 13.243 1.00 87.69 1794 ILE A O 1
ATOM 14582 N N . ARG A 1 1795 ? 49.875 27.098 11.772 1.00 85.19 1795 ARG A N 1
ATOM 14583 C CA . ARG A 1 1795 ? 50.875 26.734 12.792 1.00 85.19 1795 ARG A CA 1
ATOM 14584 C C . ARG A 1 1795 ? 51.231 27.903 13.712 1.00 85.19 1795 ARG A C 1
ATOM 14586 O O . ARG A 1 1795 ? 51.398 27.673 14.905 1.00 85.19 1795 ARG A O 1
ATOM 14593 N N . THR A 1 1796 ? 51.312 29.131 13.196 1.00 85.81 1796 THR A N 1
ATOM 14594 C CA . THR A 1 1796 ? 51.544 30.334 14.017 1.00 85.81 1796 THR A CA 1
ATOM 14595 C C . THR A 1 1796 ? 50.410 30.542 15.025 1.00 85.81 1796 THR A C 1
ATOM 14597 O O . THR A 1 1796 ? 50.677 30.702 16.213 1.00 85.81 1796 THR A O 1
ATOM 14600 N N . ILE A 1 1797 ? 49.153 30.429 14.577 1.00 87.31 1797 ILE A N 1
ATOM 14601 C CA . ILE A 1 1797 ? 47.956 30.472 15.438 1.00 87.31 1797 ILE A CA 1
ATOM 14602 C C . ILE A 1 1797 ? 48.009 29.363 16.508 1.00 87.31 1797 ILE A C 1
ATOM 14604 O O . ILE A 1 1797 ? 47.781 29.625 17.686 1.00 87.31 1797 ILE A O 1
ATOM 14608 N N . GLN A 1 1798 ? 48.353 28.125 16.130 1.00 85.56 1798 GLN A N 1
ATOM 14609 C CA . GLN A 1 1798 ? 48.471 27.008 17.081 1.00 85.56 1798 GLN A CA 1
ATOM 14610 C C . GLN A 1 1798 ? 49.566 27.213 18.137 1.00 85.56 1798 GLN A C 1
ATOM 14612 O O . GLN A 1 1798 ? 49.388 26.765 19.266 1.00 85.56 1798 GLN A O 1
ATOM 14617 N N . ALA A 1 1799 ? 50.675 27.869 17.787 1.00 83.75 1799 ALA A N 1
ATOM 14618 C CA . ALA A 1 1799 ? 51.745 28.187 18.730 1.00 83.75 1799 ALA A CA 1
ATOM 14619 C C . ALA A 1 1799 ? 51.357 29.326 19.691 1.00 83.75 1799 ALA A C 1
ATOM 14621 O O . ALA A 1 1799 ? 51.656 29.249 20.877 1.00 83.75 1799 ALA A O 1
ATOM 14622 N N . GLN A 1 1800 ? 50.650 30.355 19.208 1.00 83.62 1800 GLN A N 1
ATOM 14623 C CA . GLN A 1 1800 ? 50.176 31.468 20.046 1.00 83.62 1800 GLN A CA 1
ATOM 14624 C C . GLN A 1 1800 ? 49.054 31.061 21.015 1.00 83.62 1800 GLN A C 1
ATOM 14626 O O . GLN A 1 1800 ? 48.981 31.586 22.121 1.00 83.62 1800 GLN A O 1
ATOM 14631 N N . LEU A 1 1801 ? 48.190 30.117 20.630 1.00 83.81 1801 LEU A N 1
ATOM 14632 C CA . LEU A 1 1801 ? 47.083 29.644 21.472 1.00 83.81 1801 LEU A CA 1
ATOM 14633 C C . LEU A 1 1801 ? 47.464 28.461 22.384 1.00 83.81 1801 LEU A C 1
ATOM 14635 O O . LEU A 1 1801 ? 46.611 27.937 23.095 1.00 83.81 1801 LEU A O 1
ATOM 14639 N N . GLN A 1 1802 ? 48.730 28.029 22.386 1.00 74.94 1802 GLN A N 1
ATOM 14640 C CA . GLN A 1 1802 ? 49.163 26.789 23.043 1.00 74.94 1802 GLN A CA 1
ATOM 14641 C C . GLN A 1 1802 ? 49.039 26.812 24.582 1.00 74.94 1802 GLN A C 1
ATOM 14643 O O . GLN A 1 1802 ? 48.983 25.752 25.201 1.00 74.94 1802 GLN A O 1
ATOM 14648 N N . GLU A 1 1803 ? 48.951 28.000 25.193 1.00 74.88 1803 GLU A N 1
ATOM 14649 C CA . GLU A 1 1803 ? 48.726 28.187 26.636 1.00 74.88 1803 GLU A CA 1
ATOM 14650 C C . GLU A 1 1803 ? 47.236 28.219 27.041 1.00 74.88 1803 GLU A C 1
ATOM 14652 O O . GLU A 1 1803 ? 46.918 28.278 28.231 1.00 74.88 1803 GLU A O 1
ATOM 14657 N N . ARG A 1 1804 ? 46.292 28.171 26.087 1.00 78.38 1804 ARG A N 1
ATOM 14658 C CA . ARG A 1 1804 ? 44.857 28.214 26.405 1.00 78.38 1804 ARG A CA 1
ATOM 14659 C C . ARG A 1 1804 ? 44.333 26.868 26.888 1.00 78.38 1804 ARG A C 1
ATOM 14661 O O . ARG A 1 1804 ? 44.360 25.864 26.180 1.00 78.38 1804 ARG A O 1
ATOM 14668 N N . ASN A 1 1805 ? 43.743 26.891 28.078 1.00 74.44 1805 ASN A N 1
ATOM 14669 C CA . ASN A 1 1805 ? 43.127 25.737 28.731 1.00 74.44 1805 ASN A CA 1
ATOM 14670 C C . ASN A 1 1805 ? 41.693 25.485 28.201 1.00 74.44 1805 ASN A C 1
ATOM 14672 O O . ASN A 1 1805 ? 40.723 25.460 28.958 1.00 74.44 1805 ASN A O 1
ATOM 14676 N N . ASP A 1 1806 ? 41.547 25.374 26.877 1.00 74.75 1806 ASP A N 1
ATOM 14677 C CA . ASP A 1 1806 ? 40.246 25.226 26.214 1.00 74.75 1806 ASP A CA 1
ATOM 14678 C C . ASP A 1 1806 ? 39.670 23.793 26.354 1.00 74.75 1806 ASP A C 1
ATOM 14680 O O . ASP A 1 1806 ? 40.422 22.811 26.346 1.00 74.75 1806 ASP A O 1
ATOM 14684 N N . PRO A 1 1807 ? 38.333 23.621 26.404 1.00 72.06 1807 PRO A N 1
ATOM 14685 C CA . PRO A 1 1807 ? 37.708 22.299 26.431 1.00 72.06 1807 PRO A CA 1
ATOM 14686 C C . PRO A 1 1807 ? 37.982 21.496 25.147 1.00 72.06 1807 PRO A C 1
ATOM 14688 O O . PRO A 1 1807 ? 37.938 22.021 24.035 1.00 72.06 1807 PRO A O 1
ATOM 14691 N N . GLN A 1 1808 ? 38.191 20.181 25.288 1.00 71.94 1808 GLN A N 1
ATOM 14692 C CA . GLN A 1 1808 ? 38.519 19.272 24.173 1.00 71.94 1808 GLN A CA 1
ATOM 14693 C C . GLN A 1 1808 ? 37.365 19.018 23.180 1.00 71.94 1808 GLN A C 1
ATOM 14695 O O . GLN A 1 1808 ? 37.547 18.290 22.203 1.00 71.94 1808 GLN A O 1
ATOM 14700 N N . GLN A 1 1809 ? 36.174 19.566 23.427 1.00 74.56 1809 GLN A N 1
ATOM 14701 C CA . GLN A 1 1809 ? 34.980 19.321 22.623 1.00 74.56 1809 GLN A CA 1
ATOM 14702 C C . GLN A 1 1809 ? 34.927 20.294 21.435 1.00 74.56 1809 GLN A C 1
ATOM 14704 O O . GLN A 1 1809 ? 34.836 21.507 21.608 1.00 74.56 1809 GLN A O 1
ATOM 14709 N N . LEU A 1 1810 ? 34.985 19.758 20.211 1.00 85.25 1810 LEU A N 1
ATOM 14710 C CA . LEU A 1 1810 ? 34.945 20.568 18.987 1.00 85.25 1810 LEU A CA 1
ATOM 14711 C C . LEU A 1 1810 ? 33.574 21.232 18.766 1.00 85.25 1810 LEU A C 1
ATOM 14713 O O . LEU A 1 1810 ? 33.509 22.375 18.323 1.00 85.25 1810 LEU A O 1
ATOM 14717 N N . LEU A 1 1811 ? 32.491 20.504 19.042 1.00 88.44 1811 LEU A N 1
ATOM 14718 C CA . LEU A 1 1811 ? 31.108 20.925 18.808 1.00 88.44 1811 LEU A CA 1
ATOM 14719 C C . LEU A 1 1811 ? 30.461 21.412 20.110 1.00 88.44 1811 LEU A C 1
ATOM 14721 O O . LEU A 1 1811 ? 30.732 20.856 21.175 1.00 88.44 1811 LEU A O 1
ATOM 14725 N N . LEU A 1 1812 ? 29.576 22.405 20.008 1.00 89.00 1812 LEU A N 1
ATOM 14726 C CA . LEU A 1 1812 ? 28.692 22.819 21.101 1.00 89.00 1812 LEU A CA 1
ATOM 14727 C C . LEU A 1 1812 ? 27.566 21.791 21.277 1.00 89.00 1812 LEU A C 1
ATOM 14729 O O . LEU A 1 1812 ? 27.047 21.258 20.293 1.00 89.00 1812 LEU A O 1
ATOM 14733 N N . ASP A 1 1813 ? 27.150 21.525 22.513 1.00 88.88 1813 ASP A N 1
ATOM 14734 C CA . ASP A 1 1813 ? 26.000 20.656 22.766 1.00 88.88 1813 ASP A CA 1
ATOM 14735 C C . ASP A 1 1813 ? 24.694 21.406 22.483 1.00 88.88 1813 ASP A C 1
ATOM 14737 O O . ASP A 1 1813 ? 24.204 22.167 23.309 1.00 88.88 1813 ASP A O 1
ATOM 14741 N N . ALA A 1 1814 ? 24.099 21.165 21.314 1.00 84.25 1814 ALA A N 1
ATOM 14742 C CA . ALA A 1 1814 ? 22.825 21.769 20.920 1.00 84.25 1814 ALA A CA 1
ATOM 14743 C C . ALA A 1 1814 ? 21.621 21.335 21.787 1.00 84.25 1814 ALA A C 1
ATOM 14745 O O . ALA A 1 1814 ? 20.527 21.844 21.567 1.00 84.25 1814 ALA A O 1
ATOM 14746 N N . LYS A 1 1815 ? 21.803 20.409 22.743 1.00 84.38 1815 LYS A N 1
ATOM 14747 C CA . LYS A 1 1815 ? 20.809 20.017 23.757 1.00 84.38 1815 LYS A CA 1
ATOM 14748 C C . LYS A 1 1815 ? 21.173 20.486 25.171 1.00 84.38 1815 LYS A C 1
ATOM 14750 O O . LYS A 1 1815 ? 20.504 20.094 26.129 1.00 84.38 1815 LYS A O 1
ATOM 14755 N N . HIS A 1 1816 ? 22.219 21.302 25.325 1.00 88.75 1816 HIS A N 1
ATOM 14756 C CA . HIS A 1 1816 ? 22.539 21.905 26.612 1.00 88.75 1816 HIS A CA 1
ATOM 14757 C C . HIS A 1 1816 ? 21.390 22.809 27.062 1.00 88.75 1816 HIS A C 1
ATOM 14759 O O . HIS A 1 1816 ? 20.883 23.630 26.299 1.00 88.75 1816 HIS A O 1
ATOM 14765 N N . MET A 1 1817 ? 20.994 22.654 28.320 1.00 88.81 1817 MET A N 1
ATOM 14766 C CA . MET A 1 1817 ? 19.804 23.273 28.877 1.00 88.81 1817 MET A CA 1
ATOM 14767 C C . MET A 1 1817 ? 20.187 23.997 30.166 1.00 88.81 1817 MET A C 1
ATOM 14769 O O . MET A 1 1817 ? 20.683 23.371 31.107 1.00 88.81 1817 MET A O 1
ATOM 14773 N N . PHE A 1 1818 ? 20.000 25.317 30.205 1.00 89.75 1818 PHE A N 1
ATOM 14774 C CA . PHE A 1 1818 ? 20.374 26.109 31.376 1.00 89.75 1818 PHE A CA 1
ATOM 14775 C C . PHE A 1 1818 ? 19.507 25.752 32.599 1.00 89.75 1818 PHE A C 1
ATOM 14777 O O . PHE A 1 1818 ? 18.309 25.491 32.445 1.00 89.75 1818 PHE A O 1
ATOM 14784 N N . PRO A 1 1819 ? 20.065 25.787 33.826 1.00 88.31 1819 PRO A N 1
ATOM 14785 C CA . PRO A 1 1819 ? 19.267 25.731 35.046 1.00 88.31 1819 PRO A CA 1
ATOM 14786 C C . PRO A 1 1819 ? 18.257 26.884 35.070 1.00 88.31 1819 PRO A C 1
ATOM 14788 O O . PRO A 1 1819 ? 18.648 28.046 34.953 1.00 88.31 1819 PRO A O 1
ATOM 14791 N N . VAL A 1 1820 ? 16.973 26.556 35.217 1.00 90.38 1820 VAL A N 1
ATOM 14792 C CA . VAL A 1 1820 ? 15.887 27.540 35.311 1.00 90.38 1820 VAL A CA 1
ATOM 14793 C C . VAL A 1 1820 ? 15.685 27.986 36.759 1.00 90.38 1820 VAL A C 1
ATOM 14795 O O . VAL A 1 1820 ? 15.724 27.176 37.687 1.00 90.38 1820 VAL A O 1
ATOM 14798 N N . LEU A 1 1821 ? 15.450 29.281 36.945 1.00 87.31 1821 LEU A N 1
ATOM 14799 C CA . LEU A 1 1821 ? 15.100 29.914 38.208 1.00 87.31 1821 LEU A CA 1
ATOM 14800 C C . LEU A 1 1821 ? 13.658 30.427 38.139 1.00 87.31 1821 LEU A C 1
ATOM 14802 O O . LEU A 1 1821 ? 13.266 31.077 37.171 1.00 87.31 1821 LEU A O 1
ATOM 14806 N N . PHE A 1 1822 ? 12.894 30.166 39.201 1.00 89.00 1822 PHE A N 1
ATOM 14807 C CA . PHE A 1 1822 ? 11.536 30.678 39.403 1.00 89.00 1822 PHE A CA 1
ATOM 14808 C C . PHE A 1 1822 ? 11.541 31.692 40.563 1.00 89.00 1822 PHE A C 1
ATOM 14810 O O . PHE A 1 1822 ? 11.264 31.313 41.710 1.00 89.00 1822 PHE A O 1
ATOM 14817 N N . PRO A 1 1823 ? 11.946 32.951 40.302 1.00 84.75 1823 PRO A N 1
ATOM 14818 C CA . PRO A 1 1823 ? 11.982 34.009 41.307 1.00 84.75 1823 PRO A CA 1
ATOM 14819 C C . PRO A 1 1823 ? 10.576 34.309 41.838 1.00 84.75 1823 PRO A C 1
ATOM 14821 O O . PRO A 1 1823 ? 9.580 34.194 41.128 1.00 84.75 1823 PRO A O 1
ATOM 14824 N N . PHE A 1 1824 ? 10.481 34.658 43.123 1.00 89.00 1824 PHE A N 1
ATOM 14825 C CA . PHE A 1 1824 ? 9.195 34.905 43.772 1.00 89.00 1824 PHE A CA 1
ATOM 14826 C C . PHE A 1 1824 ? 8.613 36.261 43.355 1.00 89.00 1824 PHE A C 1
ATOM 14828 O O . PHE A 1 1824 ? 9.180 37.305 43.667 1.00 89.00 1824 PHE A O 1
ATOM 14835 N N . ASN A 1 1825 ? 7.446 36.224 42.713 1.00 85.75 1825 ASN A N 1
ATOM 14836 C CA . ASN A 1 1825 ? 6.712 37.400 42.250 1.00 85.75 1825 ASN A CA 1
ATOM 14837 C C . ASN A 1 1825 ? 5.308 37.441 42.900 1.00 85.75 1825 ASN A C 1
ATOM 14839 O O . ASN A 1 1825 ? 4.424 36.681 42.474 1.00 85.75 1825 ASN A O 1
ATOM 14843 N N . PRO A 1 1826 ? 5.101 38.256 43.956 1.00 84.88 1826 PRO A N 1
ATOM 14844 C CA . PRO A 1 1826 ? 3.841 38.314 44.695 1.00 84.88 1826 PRO A CA 1
ATOM 14845 C C . PRO A 1 1826 ? 2.693 38.933 43.880 1.00 84.88 1826 PRO A C 1
ATOM 14847 O O . PRO A 1 1826 ? 2.876 39.701 42.938 1.00 84.88 1826 PRO A O 1
ATOM 14850 N N . SER A 1 1827 ? 1.461 38.587 44.242 1.00 84.62 1827 SER A N 1
ATOM 14851 C CA . SER A 1 1827 ? 0.244 39.164 43.673 1.00 84.62 1827 SER A CA 1
ATOM 14852 C C . SER A 1 1827 ? -0.099 40.499 44.335 1.00 84.62 1827 SER A C 1
ATOM 14854 O O . SER A 1 1827 ? -0.216 40.574 45.558 1.00 84.62 1827 SER A O 1
ATOM 14856 N N . SER A 1 1828 ? -0.355 41.535 43.533 1.00 80.50 1828 SER A N 1
ATOM 14857 C CA . SER A 1 1828 ? -0.925 42.812 43.992 1.00 80.50 1828 SER A CA 1
ATOM 14858 C C . SER A 1 1828 ? -2.453 42.780 44.150 1.00 80.50 1828 SER A C 1
ATOM 14860 O O . SER A 1 1828 ? -3.021 43.657 44.795 1.00 80.50 1828 SER A O 1
ATOM 14862 N N . LEU A 1 1829 ? -3.122 41.767 43.589 1.00 80.44 1829 LEU A N 1
ATOM 14863 C CA . LEU A 1 1829 ? -4.560 41.535 43.750 1.00 80.44 1829 LEU A CA 1
ATOM 14864 C C . LEU A 1 1829 ? -4.872 40.943 45.131 1.00 80.44 1829 LEU A C 1
ATOM 14866 O O . LEU A 1 1829 ? -4.127 40.098 45.639 1.00 80.44 1829 LEU A O 1
ATOM 14870 N N . THR A 1 1830 ? -5.997 41.357 45.712 1.00 81.25 1830 THR A N 1
ATOM 14871 C CA . THR A 1 1830 ? -6.576 40.773 46.933 1.00 81.25 1830 THR A CA 1
ATOM 14872 C C . THR A 1 1830 ? -7.679 39.780 46.535 1.00 81.25 1830 THR A C 1
ATOM 14874 O O . THR A 1 1830 ? -8.360 40.000 45.532 1.00 81.25 1830 THR A O 1
ATOM 14877 N N . MET A 1 1831 ? -7.840 38.651 47.237 1.00 84.00 1831 MET A N 1
ATOM 14878 C CA . MET A 1 1831 ? -8.719 37.562 46.748 1.00 84.00 1831 MET A CA 1
ATOM 14879 C C . MET A 1 1831 ? -10.204 37.954 46.726 1.00 84.00 1831 MET A C 1
ATOM 14881 O O . MET A 1 1831 ? -10.968 37.478 45.897 1.00 84.00 1831 MET A O 1
ATOM 14885 N N . ASP A 1 1832 ? -10.589 38.878 47.599 1.00 77.31 1832 ASP A N 1
ATOM 14886 C CA . ASP A 1 1832 ? -11.897 39.530 47.688 1.00 77.31 1832 ASP A CA 1
ATOM 14887 C C . ASP A 1 1832 ? -12.192 40.523 46.539 1.00 77.31 1832 ASP A C 1
ATOM 14889 O O . ASP A 1 1832 ? -13.288 41.073 46.470 1.00 77.31 1832 ASP A O 1
ATOM 14893 N N . SER A 1 1833 ? -11.240 40.757 45.625 1.00 77.12 1833 SER A N 1
ATOM 14894 C CA . SER A 1 1833 ? -11.404 41.631 44.446 1.00 77.12 1833 SER A CA 1
ATOM 14895 C C . SER A 1 1833 ? -11.570 40.882 43.112 1.00 77.12 1833 SER A C 1
ATOM 14897 O O . SER A 1 1833 ? -11.670 41.512 42.057 1.00 77.12 1833 SER A O 1
ATOM 14899 N N . ILE A 1 1834 ? -11.583 39.545 43.137 1.00 81.12 1834 ILE A N 1
ATOM 14900 C CA . ILE A 1 1834 ? -11.548 38.697 41.938 1.00 81.12 1834 ILE A CA 1
ATOM 14901 C C . ILE A 1 1834 ? -12.969 38.306 41.516 1.00 81.12 1834 ILE A C 1
ATOM 14903 O O . ILE A 1 1834 ? -13.680 37.633 42.252 1.00 81.12 1834 ILE A O 1
ATOM 14907 N N . HIS A 1 1835 ? -13.366 38.696 40.302 1.00 78.12 1835 HIS A N 1
ATOM 14908 C CA . HIS A 1 1835 ? -14.670 38.368 39.719 1.00 78.12 1835 HIS A CA 1
ATOM 14909 C C . HIS A 1 1835 ? -14.591 37.097 38.860 1.00 78.12 1835 HIS A C 1
ATOM 14911 O O . HIS A 1 1835 ? -13.722 36.992 37.992 1.00 78.12 1835 HIS A O 1
ATOM 14917 N N . ILE A 1 1836 ? -15.536 36.166 39.030 1.00 80.88 1836 ILE A N 1
ATOM 14918 C CA . ILE A 1 1836 ? -15.611 34.919 38.252 1.00 80.88 1836 ILE A CA 1
ATOM 14919 C C . ILE A 1 1836 ? -16.401 35.146 36.942 1.00 80.88 1836 ILE A C 1
ATOM 14921 O O . ILE A 1 1836 ? -17.558 35.563 36.988 1.00 80.88 1836 ILE A O 1
ATOM 14925 N N . PRO A 1 1837 ? -15.821 34.906 35.750 1.00 81.75 1837 PRO A N 1
ATOM 14926 C CA . PRO A 1 1837 ? -16.536 34.987 34.477 1.00 81.75 1837 PRO A CA 1
ATOM 14927 C C . PRO A 1 1837 ? -17.559 33.856 34.302 1.00 81.75 1837 PRO A C 1
ATOM 14929 O O . PRO A 1 1837 ? -17.232 32.681 34.475 1.00 81.75 1837 PRO A O 1
ATOM 14932 N N . ALA A 1 1838 ? -18.769 34.193 33.843 1.00 78.44 1838 ALA A N 1
ATOM 14933 C CA . ALA A 1 1838 ? -19.831 33.215 33.576 1.00 78.44 1838 ALA A CA 1
ATOM 14934 C C . ALA A 1 1838 ? -19.437 32.140 32.538 1.00 78.44 1838 ALA A C 1
ATOM 14936 O O . ALA A 1 1838 ? -19.910 31.010 32.608 1.00 78.44 1838 ALA A O 1
ATOM 14937 N N . CYS A 1 1839 ? -18.516 32.448 31.614 1.00 76.38 1839 CYS A N 1
ATOM 14938 C CA . CYS A 1 1839 ? -18.023 31.497 30.610 1.00 76.38 1839 CYS A CA 1
ATOM 14939 C C . CYS A 1 1839 ? -17.266 30.284 31.189 1.00 76.38 1839 CYS A C 1
ATOM 14941 O O . CYS A 1 1839 ? -17.019 29.332 30.451 1.00 76.38 1839 CYS A O 1
ATOM 14943 N N . LEU A 1 1840 ? -16.909 30.293 32.480 1.00 80.44 1840 LEU A N 1
ATOM 14944 C CA . LEU A 1 1840 ? -16.224 29.177 33.139 1.00 80.44 1840 LEU A CA 1
ATOM 14945 C C . LEU A 1 1840 ? -17.168 28.086 33.675 1.00 80.44 1840 LEU A C 1
ATOM 14947 O O . LEU A 1 1840 ? -16.681 27.041 34.100 1.00 80.44 1840 LEU A O 1
ATOM 14951 N N . ASN A 1 1841 ? -18.493 28.289 33.656 1.00 83.94 1841 ASN A N 1
ATOM 14952 C CA . ASN A 1 1841 ? -19.483 27.346 34.200 1.00 83.94 1841 ASN A CA 1
ATOM 14953 C C . ASN A 1 1841 ? -19.176 26.931 35.660 1.00 83.94 1841 ASN A C 1
ATOM 14955 O O . ASN A 1 1841 ? -19.103 25.742 35.979 1.00 83.94 1841 ASN A O 1
ATOM 14959 N N . LEU A 1 1842 ? -18.952 27.915 36.539 1.00 85.94 1842 LEU A N 1
ATOM 14960 C CA . LEU A 1 1842 ? -18.588 27.728 37.956 1.00 85.94 1842 LEU A CA 1
ATOM 14961 C C . LEU A 1 1842 ? -19.709 28.142 38.927 1.00 85.94 1842 LEU A C 1
ATOM 14963 O O . LEU A 1 1842 ? -19.443 28.473 40.075 1.00 85.94 1842 LEU A O 1
ATOM 14967 N N . GLU A 1 1843 ? -20.966 28.117 38.477 1.00 82.44 1843 GLU A N 1
ATOM 14968 C CA . GLU A 1 1843 ? -22.150 28.548 39.251 1.00 82.44 1843 GLU A CA 1
ATOM 14969 C C . GLU A 1 1843 ? -22.408 27.726 40.533 1.00 82.44 1843 GLU A C 1
ATOM 14971 O O . GLU A 1 1843 ? -23.226 28.113 41.360 1.00 82.44 1843 GLU A O 1
ATOM 14976 N N . PHE A 1 1844 ? -21.711 26.598 40.701 1.00 88.06 1844 PHE A N 1
ATOM 14977 C CA . PHE A 1 1844 ? -21.747 25.739 41.889 1.00 88.06 1844 PHE A CA 1
ATOM 14978 C C . PHE A 1 1844 ? -20.771 26.176 43.002 1.00 88.06 1844 PHE A C 1
ATOM 14980 O O . PHE A 1 1844 ? -20.764 25.569 44.071 1.00 88.06 1844 PHE A O 1
ATOM 14987 N N . LEU A 1 1845 ? -19.916 27.179 42.760 1.00 86.94 1845 LEU A N 1
ATOM 14988 C CA . LEU A 1 1845 ? -19.034 27.741 43.785 1.00 86.94 1845 LEU A CA 1
ATOM 14989 C C . LEU A 1 1845 ? -19.782 28.799 44.604 1.00 86.94 1845 LEU A C 1
ATOM 14991 O O . LEU A 1 1845 ? -20.275 29.776 44.040 1.00 86.94 1845 LEU A O 1
ATOM 14995 N N . ASN A 1 1846 ? -19.812 28.650 45.931 1.00 84.88 1846 ASN A N 1
ATOM 14996 C CA . ASN A 1 1846 ? -20.355 29.683 46.817 1.00 84.88 1846 ASN A CA 1
ATOM 14997 C C . ASN A 1 1846 ? -19.251 30.662 47.238 1.00 84.88 1846 ASN A C 1
ATOM 14999 O O . ASN A 1 1846 ? -18.169 30.255 47.670 1.00 84.88 1846 ASN A O 1
ATOM 15003 N N . GLU A 1 1847 ? -19.552 31.957 47.167 1.00 80.31 1847 GLU A N 1
ATOM 15004 C CA . GLU A 1 1847 ? -18.716 33.028 47.714 1.00 80.31 1847 GLU A CA 1
ATOM 15005 C C . GLU A 1 1847 ? -18.852 33.093 49.249 1.00 80.31 1847 GLU A C 1
ATOM 15007 O O . GLU A 1 1847 ? -19.953 33.311 49.765 1.00 80.31 1847 GLU A O 1
ATOM 15012 N N . VAL A 1 1848 ? -17.730 32.908 49.963 1.00 68.00 1848 VAL A N 1
ATOM 15013 C CA . VAL A 1 1848 ? -17.595 32.940 51.435 1.00 68.00 1848 VAL A CA 1
ATOM 15014 C C . VAL A 1 1848 ? -16.641 34.054 51.876 1.00 68.00 1848 VAL A C 1
ATOM 15016 O O . VAL A 1 1848 ? -15.529 34.177 51.308 1.00 68.00 1848 VAL A O 1
#

GO terms:
  GO:0045179 apical cortex (C, IDA)
  GO:0055037 recycling endosome (C, IC)
  GO:0016197 endosomal transport (P, IMP)
  GO:0005515 protein binding (F, IPI)
  GO:0031267 small GTPase binding (F, IPI)
  GO:0003091 renal water homeostasis (P, TAS)
  GO:0000146 microfilament motor activity (F, TAS)
  GO:0030659 cytoplasmic vesicle membrane (C, TAS)
  GO:0032991 protein-containing complex (C, IDA)
  GO:0070062 extracellular exosome (C, HDA)
  GO:0016192 vesicle-mediated transport (P, IMP)

pLDDT: mean 75.44, std 17.71, range [23.95, 95.25]